Protein 7BQC (pdb70)

Radius of gyration: 15.29 Å; Cα contacts (8 Å, |Δi|>4): 150; chains: 1; bounding box: 36×36×37 Å

Solvent-accessible surface area: 9212 Å² total; per-residue (Å²): 82,21,134,127,17,61,73,34,4,78,99,0,56,85,29,3,125,169,70,33,114,99,12,72,12,2,1,0,1,0,27,30,103,136,64,62,76,78,31,7,0,0,1,8,7,136,72,30,109,46,0,102,152,2,14,114,82,0,94,117,143,22,109,197,40,79,22,66,62,15,175,73,100,134,69,3,50,163,165,13,65,142,77,2,89,154,125,16,109,110,29,71,28,43,20,0,89,57,57,96,55,2,102,79,10,96,66,81,58,97,82,111,184,20,106,186,107,154,180,138,193,144,169,159,242

Nearest PDB structures (foldseek):
  7bqc-assembly1_A  TM=9.233E-01  e=1.581E-22  synthetic construct
  4g1i-assembly1_A  TM=4.548E-01  e=9.287E-01  Salmonella enterica subsp. enterica serovar Typhimurium
  4alz-assembly1_A  TM=3.094E-01  e=3.758E+00  Yersinia enterocolitica
  4pro-assembly2_D  TM=3.712E-01  e=6.401E+00  Lysobacter enzymogenes
  4pro-assembly1_C  TM=3.605E-01  e=8.929E+00  Lysobacter enzymogenes

Structure (mmCIF, N/CA/C/O backbone):
data_7BQC
#
_entry.id   7BQC
#
loop_
_atom_site.group_PDB
_atom_site.id
_atom_site.type_symbol
_atom_site.label_atom_id
_atom_site.label_alt_id
_atom_site.label_comp_id
_atom_site.label_asym_id
_atom_site.label_entity_id
_atom_site.label_seq_id
_atom_site.pdbx_PDB_ins_code
_atom_site.Cartn_x
_atom_site.Cartn_y
_atom_site.Cartn_z
_atom_site.occupancy
_atom_site.B_iso_or_equiv
_atom_site.auth_seq_id
_atom_site.auth_comp_id
_atom_site.auth_asym_id
_atom_site.auth_atom_id
_atom_site.pdbx_PDB_model_num
ATOM 1 N N . GLY A 1 1 ? 10.955 -7.802 8.786 1.00 0.00 1 GLY A N 1
ATOM 2 C CA . GLY A 1 1 ? 11.965 -6.848 8.273 1.00 0.00 1 GLY A CA 1
ATOM 3 C C . GLY A 1 1 ? 11.492 -6.153 7.006 1.00 0.00 1 GLY A C 1
ATOM 4 O O . GLY A 1 1 ? 10.696 -6.709 6.250 1.00 0.00 1 GLY A O 1
ATOM 10 N N . SER A 1 2 ? 11.987 -4.939 6.741 1.00 0.00 2 SER A N 1
ATOM 11 C CA . SER A 1 2 ? 11.523 -4.070 5.637 1.00 0.00 2 SER A CA 1
ATOM 12 C C . SER A 1 2 ? 11.692 -4.676 4.236 1.00 0.00 2 SER A C 1
ATOM 13 O O . SER A 1 2 ? 10.919 -4.362 3.334 1.00 0.00 2 SER A O 1
ATOM 21 N N . GLU A 1 3 ? 12.649 -5.590 4.048 1.00 0.00 3 GLU A N 1
ATOM 22 C CA . GLU A 1 3 ? 12.848 -6.319 2.785 1.00 0.00 3 GLU A CA 1
ATOM 23 C C . GLU A 1 3 ? 11.640 -7.201 2.413 1.00 0.00 3 GLU A C 1
ATOM 24 O O . GLU A 1 3 ? 11.324 -7.342 1.236 1.00 0.00 3 GLU A O 1
ATOM 36 N N . GLU A 1 4 ? 10.905 -7.740 3.392 1.00 0.00 4 GLU A N 1
ATOM 37 C CA . GLU A 1 4 ? 9.679 -8.519 3.144 1.00 0.00 4 GLU A CA 1
ATOM 38 C C . GLU A 1 4 ? 8.547 -7.624 2.608 1.00 0.00 4 GLU A C 1
ATOM 39 O O . GLU A 1 4 ? 7.792 -8.023 1.720 1.00 0.00 4 GLU A O 1
ATOM 51 N N . ILE A 1 5 ? 8.479 -6.380 3.095 1.00 0.00 5 ILE A N 1
ATOM 52 C CA . ILE A 1 5 ? 7.557 -5.335 2.621 1.00 0.00 5 ILE A CA 1
ATOM 53 C C . ILE A 1 5 ? 7.952 -4.901 1.193 1.00 0.00 5 ILE A C 1
ATOM 54 O O . ILE A 1 5 ? 7.098 -4.731 0.319 1.00 0.00 5 ILE A O 1
ATOM 70 N N . ARG A 1 6 ? 9.265 -4.804 0.936 1.00 0.00 6 ARG A N 1
ATOM 71 C CA . ARG A 1 6 ? 9.875 -4.506 -0.373 1.00 0.00 6 ARG A CA 1
ATOM 72 C C . ARG A 1 6 ? 9.685 -5.610 -1.416 1.00 0.00 6 ARG A C 1
ATOM 73 O O . ARG A 1 6 ? 9.573 -5.303 -2.599 1.00 0.00 6 ARG A O 1
ATOM 94 N N . GLU A 1 7 ? 9.597 -6.874 -1.008 1.00 0.00 7 GLU A N 1
ATOM 95 C CA . GLU A 1 7 ? 9.162 -7.964 -1.891 1.00 0.00 7 GLU A CA 1
ATOM 96 C C . GLU A 1 7 ? 7.657 -7.856 -2.186 1.00 0.00 7 GLU A C 1
ATOM 97 O O . GLU A 1 7 ? 7.263 -7.864 -3.353 1.00 0.00 7 GLU A O 1
ATOM 109 N N . LEU A 1 8 ? 6.825 -7.714 -1.144 1.00 0.00 8 LEU A N 1
ATOM 110 C CA . LEU A 1 8 ? 5.356 -7.706 -1.224 1.00 0.00 8 LEU A CA 1
ATOM 111 C C . LEU A 1 8 ? 4.826 -6.672 -2.229 1.00 0.00 8 LEU A C 1
ATOM 112 O O . LEU A 1 8 ? 3.997 -7.007 -3.077 1.00 0.00 8 LEU A O 1
ATOM 128 N N . VAL A 1 9 ? 5.332 -5.435 -2.188 1.00 0.00 9 VAL A N 1
ATOM 129 C CA . VAL A 1 9 ? 4.868 -4.343 -3.063 1.00 0.00 9 VAL A CA 1
ATOM 130 C C . VAL A 1 9 ? 5.039 -4.667 -4.551 1.00 0.00 9 VAL A C 1
ATOM 131 O O . VAL A 1 9 ? 4.172 -4.311 -5.347 1.00 0.00 9 VAL A O 1
ATOM 144 N N . ARG A 1 10 ? 6.079 -5.418 -4.942 1.00 0.00 10 ARG A N 1
ATOM 145 C CA . ARG A 1 10 ? 6.269 -5.844 -6.343 1.00 0.00 10 ARG A CA 1
ATOM 146 C C . ARG A 1 10 ? 5.207 -6.837 -6.783 1.00 0.00 10 ARG A C 1
ATOM 147 O O . ARG A 1 10 ? 4.705 -6.742 -7.901 1.00 0.00 10 ARG A O 1
ATOM 168 N N . LYS A 1 11 ? 4.818 -7.752 -5.891 1.00 0.00 11 LYS A N 1
ATOM 169 C CA . LYS A 1 11 ? 3.788 -8.763 -6.175 1.00 0.00 11 LYS A CA 1
ATOM 170 C C . LYS A 1 11 ? 2.441 -8.077 -6.420 1.00 0.00 11 LYS A C 1
ATOM 171 O O . LYS A 1 11 ? 1.699 -8.482 -7.313 1.00 0.00 11 LYS A O 1
ATOM 190 N N . ILE A 1 12 ? 2.177 -6.974 -5.710 1.00 0.00 12 ILE A N 1
ATOM 191 C CA . ILE A 1 12 ? 1.016 -6.107 -5.954 1.00 0.00 12 ILE A CA 1
ATOM 192 C C . ILE A 1 12 ? 1.163 -5.342 -7.269 1.00 0.00 12 ILE A C 1
ATOM 193 O O . ILE A 1 12 ? 0.271 -5.431 -8.105 1.00 0.00 12 ILE A O 1
ATOM 209 N N . TYR A 1 13 ? 2.280 -4.646 -7.497 1.00 0.00 13 TYR A N 1
ATOM 210 C CA . TYR A 1 13 ? 2.463 -3.775 -8.667 1.00 0.00 13 TYR A CA 1
ATOM 211 C C . TYR A 1 13 ? 2.437 -4.553 -9.996 1.00 0.00 13 TYR A C 1
ATOM 212 O O . TYR A 1 13 ? 1.920 -4.043 -10.990 1.00 0.00 13 TYR A O 1
ATOM 230 N N . GLU A 1 14 ? 2.903 -5.806 -10.025 1.00 0.00 14 GLU A N 1
ATOM 231 C CA . GLU A 1 14 ? 2.709 -6.684 -11.186 1.00 0.00 14 GLU A CA 1
ATOM 232 C C . GLU A 1 14 ? 1.242 -7.143 -11.320 1.00 0.00 14 GLU A C 1
ATOM 233 O O . GLU A 1 14 ? 0.697 -7.146 -12.422 1.00 0.00 14 GLU A O 1
ATOM 245 N N . THR A 1 15 ? 0.563 -7.479 -10.216 1.00 0.00 15 THR A N 1
ATOM 246 C CA . THR A 1 15 ? -0.835 -7.959 -10.238 1.00 0.00 15 THR A CA 1
ATOM 247 C C . THR A 1 15 ? -1.819 -6.874 -10.689 1.00 0.00 15 THR A C 1
ATOM 248 O O . THR A 1 15 ? -2.708 -7.140 -11.499 1.00 0.00 15 THR A O 1
ATOM 259 N N . VAL A 1 16 ? -1.653 -5.637 -10.211 1.00 0.00 16 VAL A N 1
ATOM 260 C CA . VAL A 1 16 ? -2.504 -4.491 -10.582 1.00 0.00 16 VAL A CA 1
ATOM 261 C C . VAL A 1 16 ? -2.297 -4.094 -12.050 1.00 0.00 16 VAL A C 1
ATOM 262 O O . VAL A 1 16 ? -3.279 -3.943 -12.782 1.00 0.00 16 VAL A O 1
ATOM 275 N N . ARG A 1 17 ? -1.041 -4.028 -12.532 1.00 0.00 17 ARG A N 1
ATOM 276 C CA . ARG A 1 17 ? -0.732 -3.639 -13.923 1.00 0.00 17 ARG A CA 1
ATOM 277 C C . ARG A 1 17 ? -1.141 -4.693 -14.959 1.00 0.00 17 ARG A C 1
ATOM 278 O O . ARG A 1 17 ? -1.457 -4.333 -16.092 1.00 0.00 17 ARG A O 1
ATOM 299 N N . LYS A 1 18 ? -1.188 -5.974 -14.565 1.00 0.00 18 LYS A N 1
ATOM 300 C CA . LYS A 1 18 ? -1.658 -7.094 -15.402 1.00 0.00 18 LYS A CA 1
ATOM 301 C C . LYS A 1 18 ? -3.126 -6.966 -15.821 1.00 0.00 18 LYS A C 1
ATOM 302 O O . LYS A 1 18 ? -3.470 -7.411 -16.915 1.00 0.00 18 LYS A O 1
ATOM 321 N N . GLU A 1 19 ? -3.976 -6.343 -14.999 1.00 0.00 19 GLU A N 1
ATOM 322 C CA . GLU A 1 19 ? -5.372 -6.053 -15.367 1.00 0.00 19 GLU A CA 1
ATOM 323 C C . GLU A 1 19 ? -5.588 -4.616 -15.878 1.00 0.00 19 GLU A C 1
ATOM 324 O O . GLU A 1 19 ? -6.392 -4.424 -16.794 1.00 0.00 19 GLU A O 1
ATOM 336 N N . ASN A 1 20 ? -4.855 -3.617 -15.364 1.00 0.00 20 ASN A N 1
ATOM 337 C CA . ASN A 1 20 ? -4.825 -2.259 -15.928 1.00 0.00 20 ASN A CA 1
ATOM 338 C C . ASN A 1 20 ? -3.489 -1.534 -15.617 1.00 0.00 20 ASN A C 1
ATOM 339 O O . ASN A 1 20 ? -3.208 -1.276 -14.446 1.00 0.00 20 ASN A O 1
ATOM 350 N N . PRO A 1 21 ? -2.672 -1.140 -16.616 1.00 0.00 21 PRO A N 1
ATOM 351 C CA . PRO A 1 21 ? -1.399 -0.442 -16.388 1.00 0.00 21 PRO A CA 1
ATOM 352 C C . PRO A 1 21 ? -1.531 1.066 -16.075 1.00 0.00 21 PRO A C 1
ATOM 353 O O . PRO A 1 21 ? -0.549 1.691 -15.670 1.00 0.00 21 PRO A O 1
ATOM 364 N N . ASN A 1 22 ? -2.712 1.670 -16.257 1.00 0.00 22 ASN A N 1
ATOM 365 C CA . ASN A 1 22 ? -2.953 3.111 -16.065 1.00 0.00 22 ASN A CA 1
ATOM 366 C C . ASN A 1 22 ? -2.976 3.553 -14.584 1.00 0.00 22 ASN A C 1
ATOM 367 O O . ASN A 1 22 ? -2.529 4.647 -14.236 1.00 0.00 22 ASN A O 1
ATOM 378 N N . VAL A 1 23 ? -3.541 2.705 -13.727 1.00 0.00 23 VAL A N 1
ATOM 379 C CA . VAL A 1 23 ? -3.873 2.954 -12.314 1.00 0.00 23 VAL A CA 1
ATOM 380 C C . VAL A 1 23 ? -2.635 3.002 -11.398 1.00 0.00 23 VAL A C 1
ATOM 381 O O . VAL A 1 23 ? -1.678 2.242 -11.571 1.00 0.00 23 VAL A O 1
ATOM 394 N N . LYS A 1 24 ? -2.668 3.910 -10.413 1.00 0.00 24 LYS A N 1
ATOM 395 C CA . LYS A 1 24 ? -1.624 4.183 -9.408 1.00 0.00 24 LYS A CA 1
ATOM 396 C C . LYS A 1 24 ? -1.930 3.485 -8.075 1.00 0.00 24 LYS A C 1
ATOM 397 O O . LYS A 1 24 ? -3.088 3.221 -7.747 1.00 0.00 24 LYS A O 1
ATOM 416 N N . ILE A 1 25 ? -0.886 3.213 -7.290 1.00 0.00 25 ILE A N 1
ATOM 417 C CA . ILE A 1 25 ? -0.958 2.567 -5.972 1.00 0.00 25 ILE A CA 1
ATOM 418 C C . ILE A 1 25 ? -0.199 3.408 -4.934 1.00 0.00 25 ILE A C 1
ATOM 419 O O . ILE A 1 25 ? 0.847 3.986 -5.236 1.00 0.00 25 ILE A O 1
ATOM 435 N N . LEU A 1 26 ? -0.728 3.471 -3.711 1.00 0.00 26 LEU A N 1
ATOM 436 C CA . LEU A 1 26 ? -0.075 4.019 -2.525 1.00 0.00 26 LEU A CA 1
ATOM 437 C C . LEU A 1 26 ? 0.048 2.917 -1.469 1.00 0.00 26 LEU A C 1
ATOM 438 O O . LEU A 1 26 ? -0.915 2.193 -1.205 1.00 0.00 26 LEU A O 1
ATOM 454 N N . ILE A 1 27 ? 1.216 2.829 -0.838 1.00 0.00 27 ILE A N 1
ATOM 455 C CA . ILE A 1 27 ? 1.546 1.847 0.194 1.00 0.00 27 ILE A CA 1
ATOM 456 C C . ILE A 1 27 ? 1.816 2.577 1.512 1.00 0.00 27 ILE A C 1
ATOM 457 O O . ILE A 1 27 ? 2.734 3.389 1.594 1.00 0.00 27 ILE A O 1
ATOM 473 N N . PHE A 1 28 ? 1.030 2.293 2.548 1.00 0.00 28 PHE A N 1
ATOM 474 C CA . PHE A 1 28 ? 1.170 2.886 3.882 1.00 0.00 28 PHE A CA 1
ATOM 475 C C . PHE A 1 28 ? 1.840 1.875 4.816 1.00 0.00 28 PHE A C 1
ATOM 476 O O . PHE A 1 28 ? 1.382 0.737 4.942 1.00 0.00 28 PHE A O 1
ATOM 493 N N . ILE A 1 29 ? 2.915 2.308 5.471 1.00 0.00 29 ILE A N 1
ATOM 494 C CA . ILE A 1 29 ? 3.754 1.519 6.379 1.00 0.00 29 ILE A CA 1
ATOM 495 C C . ILE A 1 29 ? 3.651 2.144 7.768 1.00 0.00 29 ILE A C 1
ATOM 496 O O . ILE A 1 29 ? 3.921 3.335 7.940 1.00 0.00 29 ILE A O 1
ATOM 512 N N . ILE A 1 30 ? 3.241 1.341 8.747 1.00 0.00 30 ILE A N 1
ATOM 513 C CA . ILE A 1 30 ? 2.975 1.783 10.122 1.00 0.00 30 ILE A CA 1
ATOM 514 C C . ILE A 1 30 ? 4.007 1.172 11.063 1.00 0.00 30 ILE A C 1
ATOM 515 O O . ILE A 1 30 ? 4.265 -0.029 10.992 1.00 0.00 30 ILE A O 1
ATOM 531 N N . PHE A 1 31 ? 4.552 1.986 11.962 1.00 0.00 31 PHE A N 1
ATOM 532 C CA . PHE A 1 31 ? 5.471 1.565 13.020 1.00 0.00 31 PHE A CA 1
ATOM 533 C C . PHE A 1 31 ? 4.845 1.895 14.378 1.00 0.00 31 PHE A C 1
ATOM 534 O O . PHE A 1 31 ? 4.747 3.069 14.738 1.00 0.00 31 PHE A O 1
ATOM 551 N N . THR A 1 32 ? 4.382 0.890 15.127 1.00 0.00 32 THR A N 1
ATOM 552 C CA . THR A 1 32 ? 3.793 1.112 16.463 1.00 0.00 32 THR A CA 1
ATOM 553 C C . THR A 1 32 ? 4.864 1.217 17.555 1.00 0.00 32 THR A C 1
ATOM 554 O O . THR A 1 32 ? 5.986 0.729 17.396 1.00 0.00 32 THR A O 1
ATOM 565 N N . SER A 1 33 ? 4.514 1.810 18.702 1.00 0.00 33 SER A N 1
ATOM 566 C CA . SER A 1 33 ? 5.374 1.867 19.898 1.00 0.00 33 SER A CA 1
ATOM 567 C C . SER A 1 33 ? 5.753 0.471 20.436 1.00 0.00 33 SER A C 1
ATOM 568 O O . SER A 1 33 ? 6.822 0.291 21.023 1.00 0.00 33 SER A O 1
ATOM 576 N N . ASP A 1 34 ? 4.920 -0.546 20.176 1.00 0.00 34 ASP A N 1
ATOM 577 C CA . ASP A 1 34 ? 5.180 -1.957 20.510 1.00 0.00 34 ASP A CA 1
ATOM 578 C C . ASP A 1 34 ? 6.037 -2.698 19.452 1.00 0.00 34 ASP A C 1
ATOM 579 O O . ASP A 1 34 ? 6.363 -3.876 19.621 1.00 0.00 34 ASP A O 1
ATOM 588 N N . GLY A 1 35 ? 6.424 -2.023 18.362 1.00 0.00 35 GLY A N 1
ATOM 589 C CA . GLY A 1 35 ? 7.270 -2.565 17.290 1.00 0.00 35 GLY A CA 1
ATOM 590 C C . GLY A 1 35 ? 6.531 -3.403 16.235 1.00 0.00 35 GLY A C 1
ATOM 591 O O . GLY A 1 35 ? 7.170 -4.156 15.495 1.00 0.00 35 GLY A O 1
ATOM 595 N N . THR A 1 36 ? 5.201 -3.300 16.158 1.00 0.00 36 THR A N 1
ATOM 596 C CA . THR A 1 36 ? 4.365 -4.010 15.169 1.00 0.00 36 THR A CA 1
ATOM 597 C C . THR A 1 36 ? 4.291 -3.230 13.850 1.00 0.00 36 THR A C 1
ATOM 598 O O . THR A 1 36 ? 4.290 -1.995 13.852 1.00 0.00 36 THR A O 1
ATOM 609 N N . ILE A 1 37 ? 4.201 -3.951 12.725 1.00 0.00 37 ILE A N 1
ATOM 610 C CA . ILE A 1 37 ? 4.036 -3.389 11.376 1.00 0.00 37 ILE A CA 1
ATOM 611 C C . ILE A 1 37 ? 2.610 -3.610 10.864 1.00 0.00 37 ILE A C 1
ATOM 612 O O . ILE A 1 37 ? 2.066 -4.711 10.983 1.00 0.00 37 ILE A O 1
ATOM 628 N N . LYS A 1 38 ? 2.024 -2.571 10.259 1.00 0.00 38 LYS A N 1
ATOM 629 C CA . LYS A 1 38 ? 0.806 -2.669 9.435 1.00 0.00 38 LYS A CA 1
ATOM 630 C C . LYS A 1 38 ? 1.144 -2.198 8.020 1.00 0.00 38 LYS A C 1
ATOM 631 O O . LYS A 1 38 ? 1.974 -1.303 7.839 1.00 0.00 38 LYS A O 1
ATOM 650 N N . VAL A 1 39 ? 0.488 -2.808 7.038 1.00 0.00 39 VAL A N 1
ATOM 651 C CA . VAL A 1 39 ? 0.675 -2.573 5.600 1.00 0.00 39 VAL A CA 1
ATOM 652 C C . VAL A 1 39 ? -0.688 -2.359 4.945 1.00 0.00 39 VAL A C 1
ATOM 653 O O . VAL A 1 39 ? -1.483 -3.295 4.847 1.00 0.00 39 VAL A O 1
ATOM 666 N N . ILE A 1 40 ? -0.969 -1.120 4.527 1.00 0.00 40 ILE A N 1
ATOM 667 C CA . ILE A 1 40 ? -2.252 -0.729 3.919 1.00 0.00 40 ILE A CA 1
ATOM 668 C C . ILE A 1 40 ? -2.030 -0.358 2.451 1.00 0.00 40 ILE A C 1
ATOM 669 O O . ILE A 1 40 ? -1.098 0.389 2.146 1.00 0.00 40 ILE A O 1
ATOM 685 N N . ILE A 1 41 ? -2.870 -0.866 1.544 1.00 0.00 41 ILE A N 1
ATOM 686 C CA . ILE A 1 41 ? -2.704 -0.674 0.091 1.00 0.00 41 ILE A CA 1
ATOM 687 C C . ILE A 1 41 ? -3.900 0.089 -0.472 1.00 0.00 41 ILE A C 1
ATOM 688 O O . ILE A 1 41 ? -5.046 -0.304 -0.267 1.00 0.00 41 ILE A O 1
ATOM 704 N N . VAL A 1 42 ? -3.639 1.190 -1.173 1.00 0.00 42 VAL A N 1
ATOM 705 C CA . VAL A 1 42 ? -4.667 2.109 -1.680 1.00 0.00 42 VAL A CA 1
ATOM 706 C C . VAL A 1 42 ? -4.529 2.244 -3.190 1.00 0.00 42 VAL A C 1
ATOM 707 O O . VAL A 1 42 ? -3.441 2.520 -3.693 1.00 0.00 42 VAL A O 1
ATOM 720 N N . ILE A 1 43 ? -5.633 2.070 -3.911 1.00 0.00 43 ILE A N 1
ATOM 721 C CA . ILE A 1 43 ? -5.678 2.120 -5.379 1.00 0.00 43 ILE A CA 1
ATOM 722 C C . ILE A 1 43 ? -6.290 3.452 -5.840 1.00 0.00 43 ILE A C 1
ATOM 723 O O . ILE A 1 43 ? -7.421 3.771 -5.469 1.00 0.00 43 ILE A O 1
ATOM 739 N N . ILE A 1 44 ? -5.553 4.215 -6.657 1.00 0.00 44 ILE A N 1
ATOM 740 C CA . ILE A 1 44 ? -5.982 5.491 -7.257 1.00 0.00 44 ILE A CA 1
ATOM 741 C C . ILE A 1 44 ? -6.049 5.321 -8.783 1.00 0.00 44 ILE A C 1
ATOM 742 O O . ILE A 1 44 ? -5.016 5.230 -9.449 1.00 0.00 44 ILE A O 1
ATOM 758 N N . ALA A 1 45 ? -7.255 5.317 -9.353 1.00 0.00 45 ALA A N 1
ATOM 759 C CA . ALA A 1 45 ? -7.493 5.296 -10.803 1.00 0.00 45 ALA A CA 1
ATOM 760 C C . ALA A 1 45 ? -8.233 6.562 -11.281 1.00 0.00 45 ALA A C 1
ATOM 761 O O . ALA A 1 45 ? -8.881 7.253 -10.491 1.00 0.00 45 ALA A O 1
ATOM 768 N N . ASP A 1 46 ? -8.177 6.848 -12.588 1.00 0.00 46 ASP A N 1
ATOM 769 C CA . ASP A 1 46 ? -8.916 7.963 -13.210 1.00 0.00 46 ASP A CA 1
ATOM 770 C C . ASP A 1 46 ? -10.449 7.771 -13.156 1.00 0.00 46 ASP A C 1
ATOM 771 O O . ASP A 1 46 ? -11.201 8.740 -13.286 1.00 0.00 46 ASP A O 1
ATOM 780 N N . ASP A 1 47 ? -10.916 6.538 -12.926 1.00 0.00 47 ASP A N 1
ATOM 781 C CA . ASP A 1 47 ? -12.309 6.199 -12.623 1.00 0.00 47 ASP A CA 1
ATOM 782 C C . ASP A 1 47 ? -12.358 5.236 -11.411 1.00 0.00 47 ASP A C 1
ATOM 783 O O . ASP A 1 47 ? -11.808 4.131 -11.494 1.00 0.00 47 ASP A O 1
ATOM 792 N N . PRO A 1 48 ? -13.007 5.597 -10.284 1.00 0.00 48 PRO A N 1
ATOM 793 C CA . PRO A 1 48 ? -13.085 4.738 -9.098 1.00 0.00 48 PRO A CA 1
ATOM 794 C C . PRO A 1 48 ? -13.874 3.434 -9.320 1.00 0.00 48 PRO A C 1
ATOM 795 O O . PRO A 1 48 ? -13.732 2.493 -8.536 1.00 0.00 48 PRO A O 1
ATOM 806 N N . ASN A 1 49 ? -14.683 3.333 -10.382 1.00 0.00 49 ASN A N 1
ATOM 807 C CA . ASN A 1 49 ? -15.319 2.071 -10.783 1.00 0.00 49 ASN A CA 1
ATOM 808 C C . ASN A 1 49 ? -14.289 1.037 -11.275 1.00 0.00 49 ASN A C 1
ATOM 809 O O . ASN A 1 49 ? -14.486 -0.162 -11.074 1.00 0.00 49 ASN A O 1
ATOM 820 N N . ASP A 1 50 ? -13.173 1.484 -11.863 1.00 0.00 50 ASP A N 1
ATOM 821 C CA . ASP A 1 50 ? -12.047 0.603 -12.187 1.00 0.00 50 ASP A CA 1
ATOM 822 C C . ASP A 1 50 ? -11.243 0.268 -10.927 1.00 0.00 50 ASP A C 1
ATOM 823 O O . ASP A 1 50 ? -10.945 -0.900 -10.694 1.00 0.00 50 ASP A O 1
ATOM 832 N N . ALA A 1 51 ? -10.970 1.263 -10.068 1.00 0.00 51 ALA A N 1
ATOM 833 C CA . ALA A 1 51 ? -10.214 1.065 -8.828 1.00 0.00 51 ALA A CA 1
ATOM 834 C C . ALA A 1 51 ? -10.819 -0.053 -7.966 1.00 0.00 51 ALA A C 1
ATOM 835 O O . ALA A 1 51 ? -10.090 -0.928 -7.503 1.00 0.00 51 ALA A O 1
ATOM 842 N N . LYS A 1 52 ? -12.151 -0.092 -7.830 1.00 0.00 52 LYS A N 1
ATOM 843 C CA . LYS A 1 52 ? -12.872 -1.158 -7.115 1.00 0.00 52 LYS A CA 1
ATOM 844 C C . LYS A 1 52 ? -12.554 -2.572 -7.624 1.00 0.00 52 LYS A C 1
ATOM 845 O O . LYS A 1 52 ? -12.333 -3.454 -6.796 1.00 0.00 52 LYS A O 1
ATOM 864 N N . ARG A 1 53 ? -12.433 -2.795 -8.942 1.00 0.00 53 ARG A N 1
ATOM 865 C CA . ARG A 1 53 ? -12.010 -4.091 -9.523 1.00 0.00 53 ARG A CA 1
ATOM 866 C C . ARG A 1 53 ? -10.589 -4.466 -9.096 1.00 0.00 53 ARG A C 1
ATOM 867 O O . ARG A 1 53 ? -10.351 -5.600 -8.680 1.00 0.00 53 ARG A O 1
ATOM 888 N N . ILE A 1 54 ? -9.659 -3.513 -9.162 1.00 0.00 54 ILE A N 1
ATOM 889 C CA . ILE A 1 54 ? -8.250 -3.724 -8.797 1.00 0.00 54 ILE A CA 1
ATOM 890 C C . ILE A 1 54 ? -8.133 -4.058 -7.305 1.00 0.00 54 ILE A C 1
ATOM 891 O O . ILE A 1 54 ? -7.469 -5.022 -6.929 1.00 0.00 54 ILE A O 1
ATOM 907 N N . VAL A 1 55 ? -8.836 -3.305 -6.454 1.00 0.00 55 VAL A N 1
ATOM 908 C CA . VAL A 1 55 ? -8.903 -3.525 -5.002 1.00 0.00 55 VAL A CA 1
ATOM 909 C C . VAL A 1 55 ? -9.414 -4.926 -4.696 1.00 0.00 55 VAL A C 1
ATOM 910 O O . VAL A 1 55 ? -8.772 -5.654 -3.944 1.00 0.00 55 VAL A O 1
ATOM 923 N N . LYS A 1 56 ? -10.503 -5.355 -5.343 1.00 0.00 56 LYS A N 1
ATOM 924 C CA . LYS A 1 56 ? -11.053 -6.717 -5.204 1.00 0.00 56 LYS A CA 1
ATOM 925 C C . LYS A 1 56 ? -10.020 -7.797 -5.557 1.00 0.00 56 LYS A C 1
ATOM 926 O O . LYS A 1 56 ? -9.957 -8.817 -4.871 1.00 0.00 56 LYS A O 1
ATOM 945 N N . LYS A 1 57 ? -9.146 -7.553 -6.546 1.00 0.00 57 LYS A N 1
ATOM 946 C CA . LYS A 1 57 ? -8.048 -8.466 -6.921 1.00 0.00 57 LYS A CA 1
ATOM 947 C C . LYS A 1 57 ? -7.069 -8.671 -5.757 1.00 0.00 57 LYS A C 1
ATOM 948 O O . LYS A 1 57 ? -6.745 -9.804 -5.403 1.00 0.00 57 LYS A O 1
ATOM 967 N N . ILE A 1 58 ? -6.647 -7.573 -5.126 1.00 0.00 58 ILE A N 1
ATOM 968 C CA . ILE A 1 58 ? -5.721 -7.578 -3.982 1.00 0.00 58 ILE A CA 1
ATOM 969 C C . ILE A 1 58 ? -6.406 -8.136 -2.724 1.00 0.00 58 ILE A C 1
ATOM 970 O O . ILE A 1 58 ? -5.775 -8.863 -1.963 1.00 0.00 58 ILE A O 1
ATOM 986 N N . GLN A 1 59 ? -7.709 -7.896 -2.545 1.00 0.00 59 GLN A N 1
ATOM 987 C CA . GLN A 1 59 ? -8.494 -8.435 -1.424 1.00 0.00 59 GLN A CA 1
ATOM 988 C C . GLN A 1 59 ? -8.566 -9.973 -1.442 1.00 0.00 59 GLN A C 1
ATOM 989 O O . GLN A 1 59 ? -8.456 -10.611 -0.395 1.00 0.00 59 GLN A O 1
ATOM 1003 N N . GLU A 1 60 ? -8.712 -10.581 -2.625 1.00 0.00 60 GLU A N 1
ATOM 1004 C CA . GLU A 1 60 ? -8.715 -12.043 -2.785 1.00 0.00 60 GLU A CA 1
ATOM 1005 C C . GLU A 1 60 ? -7.305 -12.652 -2.693 1.00 0.00 60 GLU A C 1
ATOM 1006 O O . GLU A 1 60 ? -7.133 -13.715 -2.091 1.00 0.00 60 GLU A O 1
ATOM 1018 N N . ARG A 1 61 ? -6.287 -11.989 -3.266 1.00 0.00 61 ARG A N 1
ATOM 1019 C CA . ARG A 1 61 ? -4.901 -12.490 -3.295 1.00 0.00 61 ARG A CA 1
ATOM 1020 C C . ARG A 1 61 ? -4.148 -12.307 -1.970 1.00 0.00 61 ARG A C 1
ATOM 1021 O O . ARG A 1 61 ? -3.276 -13.120 -1.658 1.00 0.00 61 ARG A O 1
ATOM 1042 N N . PHE A 1 62 ? -4.477 -11.272 -1.199 1.00 0.00 62 PHE A N 1
ATOM 1043 C CA . PHE A 1 62 ? -3.839 -10.909 0.072 1.00 0.00 62 PHE A CA 1
ATOM 1044 C C . PHE A 1 62 ? -4.892 -10.662 1.178 1.00 0.00 62 PHE A C 1
ATOM 1045 O O . PHE A 1 62 ? -5.042 -9.534 1.655 1.00 0.00 62 PHE A O 1
ATOM 1062 N N . PRO A 1 63 ? -5.637 -11.697 1.617 1.00 0.00 63 PRO A N 1
ATOM 1063 C CA . PRO A 1 63 ? -6.778 -11.555 2.535 1.00 0.00 63 PRO A CA 1
ATOM 1064 C C . PRO A 1 63 ? -6.403 -11.031 3.934 1.00 0.00 63 PRO A C 1
ATOM 1065 O O . PRO A 1 63 ? -7.251 -10.473 4.635 1.00 0.00 63 PRO A O 1
ATOM 1076 N N . LYS A 1 64 ? -5.135 -11.192 4.340 1.00 0.00 64 LYS A N 1
ATOM 1077 C CA . LYS A 1 64 ? -4.581 -10.715 5.619 1.00 0.00 64 LYS A CA 1
ATOM 1078 C C . LYS A 1 64 ? -4.147 -9.238 5.603 1.00 0.00 64 LYS A C 1
ATOM 1079 O O . LYS A 1 64 ? -3.882 -8.678 6.668 1.00 0.00 64 LYS A O 1
ATOM 1098 N N . LEU A 1 65 ? -4.084 -8.600 4.429 1.00 0.00 65 LEU A N 1
ATOM 1099 C CA . LEU A 1 65 ? -3.739 -7.181 4.256 1.00 0.00 65 LEU A CA 1
ATOM 1100 C C . LEU A 1 65 ? -5.016 -6.331 4.112 1.00 0.00 65 LEU A C 1
ATOM 1101 O O . LEU A 1 65 ? -5.932 -6.687 3.366 1.00 0.00 65 LEU A O 1
ATOM 1117 N N . THR A 1 66 ? -5.071 -5.193 4.808 1.00 0.00 66 THR A N 1
ATOM 1118 C CA . THR A 1 66 ? -6.188 -4.231 4.728 1.00 0.00 66 THR A CA 1
ATOM 1119 C C . THR A 1 66 ? -5.946 -3.230 3.600 1.00 0.00 66 THR A C 1
ATOM 1120 O O . THR A 1 66 ? -4.827 -2.752 3.423 1.00 0.00 66 THR A O 1
ATOM 1131 N N . ILE A 1 67 ? -6.970 -2.930 2.798 1.00 0.00 67 ILE A N 1
ATOM 1132 C CA . ILE A 1 67 ? -6.840 -2.144 1.558 1.00 0.00 67 ILE A CA 1
ATOM 1133 C C . ILE A 1 67 ? -7.998 -1.152 1.352 1.00 0.00 67 ILE A C 1
ATOM 1134 O O . ILE A 1 67 ? -9.048 -1.268 1.990 1.00 0.00 67 ILE A O 1
ATOM 1150 N N . LYS A 1 68 ? -7.802 -0.176 0.457 1.00 0.00 68 LYS A N 1
ATOM 1151 C CA . LYS A 1 68 ? -8.734 0.928 0.165 1.00 0.00 68 LYS A CA 1
ATOM 1152 C C . LYS A 1 68 ? -8.836 1.261 -1.337 1.00 0.00 68 LYS A C 1
ATOM 1153 O O . LYS A 1 68 ? -7.912 0.989 -2.104 1.00 0.00 68 LYS A O 1
ATOM 1172 N N . GLN A 1 69 ? -9.910 1.955 -1.728 1.00 0.00 69 GLN A N 1
ATOM 1173 C CA . GLN A 1 69 ? -10.086 2.575 -3.056 1.00 0.00 69 GLN A CA 1
ATOM 1174 C C . GLN A 1 69 ? -10.129 4.107 -2.925 1.00 0.00 69 GLN A C 1
ATOM 1175 O O . GLN A 1 69 ? -10.685 4.627 -1.955 1.00 0.00 69 GLN A O 1
ATOM 1189 N N . SER A 1 70 ? -9.595 4.844 -3.899 1.00 0.00 70 SER A N 1
ATOM 1190 C CA . SER A 1 70 ? -9.569 6.318 -3.909 1.00 0.00 70 SER A CA 1
ATOM 1191 C C . SER A 1 70 ? -9.812 6.910 -5.303 1.00 0.00 70 SER A C 1
ATOM 1192 O O . SER A 1 70 ? -9.374 6.359 -6.315 1.00 0.00 70 SER A O 1
ATOM 1200 N N . ARG A 1 71 ? -10.518 8.051 -5.348 1.00 0.00 71 ARG A N 1
ATOM 1201 C CA . ARG A 1 71 ? -10.966 8.726 -6.587 1.00 0.00 71 ARG A CA 1
ATOM 1202 C C . ARG A 1 71 ? -10.119 9.933 -7.022 1.00 0.00 71 ARG A C 1
ATOM 1203 O O . ARG A 1 71 ? -10.177 10.320 -8.189 1.00 0.00 71 ARG A O 1
ATOM 1224 N N . ASN A 1 72 ? -9.341 10.518 -6.105 1.00 0.00 72 ASN A N 1
ATOM 1225 C CA . ASN A 1 72 ? -8.535 11.727 -6.326 1.00 0.00 72 ASN A CA 1
ATOM 1226 C C . ASN A 1 72 ? -7.030 11.440 -6.184 1.00 0.00 72 ASN A C 1
ATOM 1227 O O . ASN A 1 72 ? -6.607 10.683 -5.308 1.00 0.00 72 ASN A O 1
ATOM 1238 N N . GLU A 1 73 ? -6.217 12.084 -7.025 1.00 0.00 73 GLU A N 1
ATOM 1239 C CA . GLU A 1 73 ? -4.749 12.026 -6.967 1.00 0.00 73 GLU A CA 1
ATOM 1240 C C . GLU A 1 73 ? -4.187 12.876 -5.814 1.00 0.00 73 GLU A C 1
ATOM 1241 O O . GLU A 1 73 ? -4.729 13.935 -5.491 1.00 0.00 73 GLU A O 1
ATOM 1253 N N . GLU A 1 74 ? -3.103 12.400 -5.194 1.00 0.00 74 GLU A N 1
ATOM 1254 C CA . GLU A 1 74 ? -2.371 12.965 -4.039 1.00 0.00 74 GLU A CA 1
ATOM 1255 C C . GLU A 1 74 ? -3.172 13.168 -2.731 1.00 0.00 74 GLU A C 1
ATOM 1256 O O . GLU A 1 74 ? -2.584 13.186 -1.652 1.00 0.00 74 GLU A O 1
ATOM 1268 N N . GLU A 1 75 ? -4.501 13.280 -2.782 1.00 0.00 75 GLU A N 1
ATOM 1269 C CA . GLU A 1 75 ? -5.365 13.561 -1.627 1.00 0.00 75 GLU A CA 1
ATOM 1270 C C . GLU A 1 75 ? -5.370 12.418 -0.598 1.00 0.00 75 GLU A C 1
ATOM 1271 O O . GLU A 1 75 ? -5.309 12.663 0.610 1.00 0.00 75 GLU A O 1
ATOM 1283 N N . ALA A 1 76 ? -5.394 11.164 -1.066 1.00 0.00 76 ALA A N 1
ATOM 1284 C CA . ALA A 1 76 ? -5.444 9.978 -0.209 1.00 0.00 76 ALA A CA 1
ATOM 1285 C C . ALA A 1 76 ? -4.233 9.867 0.733 1.00 0.00 76 ALA A C 1
ATOM 1286 O O . ALA A 1 76 ? -4.373 9.400 1.862 1.00 0.00 76 ALA A O 1
ATOM 1293 N N . GLU A 1 77 ? -3.066 10.361 0.306 1.00 0.00 77 GLU A N 1
ATOM 1294 C CA . GLU A 1 77 ? -1.826 10.386 1.093 1.00 0.00 77 GLU A CA 1
ATOM 1295 C C . GLU A 1 77 ? -1.976 11.165 2.411 1.00 0.00 77 GLU A C 1
ATOM 1296 O O . GLU A 1 77 ? -1.365 10.786 3.408 1.00 0.00 77 GLU A O 1
ATOM 1308 N N . LYS A 1 78 ? -2.821 12.207 2.445 1.00 0.00 78 LYS A N 1
ATOM 1309 C CA . LYS A 1 78 ? -3.149 12.985 3.656 1.00 0.00 78 LYS A CA 1
ATOM 1310 C C . LYS A 1 78 ? -4.486 12.586 4.292 1.00 0.00 78 LYS A C 1
ATOM 1311 O O . LYS A 1 78 ? -4.572 12.493 5.519 1.00 0.00 78 LYS A O 1
ATOM 1330 N N . ARG A 1 79 ? -5.516 12.288 3.487 1.00 0.00 79 ARG A N 1
ATOM 1331 C CA . ARG A 1 79 ? -6.840 11.843 3.968 1.00 0.00 79 ARG A CA 1
ATOM 1332 C C . ARG A 1 79 ? -6.742 10.554 4.788 1.00 0.00 79 ARG A C 1
ATOM 1333 O O . ARG A 1 79 ? -7.250 10.495 5.908 1.00 0.00 79 ARG A O 1
ATOM 1354 N N . ILE A 1 80 ? -6.057 9.537 4.257 1.00 0.00 80 ILE A N 1
ATOM 1355 C CA . ILE A 1 80 ? -5.919 8.239 4.931 1.00 0.00 80 ILE A CA 1
ATOM 1356 C C . ILE A 1 80 ? -4.889 8.314 6.065 1.00 0.00 80 ILE A C 1
ATOM 1357 O O . ILE A 1 80 ? -5.083 7.655 7.083 1.00 0.00 80 ILE A O 1
ATOM 1373 N N . GLN A 1 81 ? -3.862 9.174 5.968 1.00 0.00 81 GLN A N 1
ATOM 1374 C CA . GLN A 1 81 ? -2.936 9.439 7.082 1.00 0.00 81 GLN A CA 1
ATOM 1375 C C . GLN A 1 81 ? -3.683 9.792 8.370 1.00 0.00 81 GLN A C 1
ATOM 1376 O O . GLN A 1 81 ? -3.379 9.224 9.418 1.00 0.00 81 GLN A O 1
ATOM 1390 N N . LYS A 1 82 ? -4.664 10.706 8.312 1.00 0.00 82 LYS A N 1
ATOM 1391 C CA . LYS A 1 82 ? -5.389 11.113 9.521 1.00 0.00 82 LYS A CA 1
ATOM 1392 C C . LYS A 1 82 ? -6.360 10.042 10.038 1.00 0.00 82 LYS A C 1
ATOM 1393 O O . LYS A 1 82 ? -6.495 9.878 11.248 1.00 0.00 82 LYS A O 1
ATOM 1412 N N . GLU A 1 83 ? -6.981 9.258 9.151 1.00 0.00 83 GLU A N 1
ATOM 1413 C CA . GLU A 1 83 ? -7.753 8.067 9.551 1.00 0.00 83 GLU A CA 1
ATOM 1414 C C . GLU A 1 83 ? -6.859 7.044 10.277 1.00 0.00 83 GLU A C 1
ATOM 1415 O O . GLU A 1 83 ? -7.229 6.510 11.325 1.00 0.00 83 GLU A O 1
ATOM 1427 N N . LEU A 1 84 ? -5.653 6.815 9.752 1.00 0.00 84 LEU A N 1
ATOM 1428 C CA . LEU A 1 84 ? -4.651 5.937 10.346 1.00 0.00 84 LEU A CA 1
ATOM 1429 C C . LEU A 1 84 ? -4.113 6.466 11.682 1.00 0.00 84 LEU A C 1
ATOM 1430 O O . LEU A 1 84 ? -3.935 5.673 12.602 1.00 0.00 84 LEU A O 1
ATOM 1446 N N . GLU A 1 85 ? -3.908 7.776 11.820 1.00 0.00 85 GLU A N 1
ATOM 1447 C CA . GLU A 1 85 ? -3.520 8.435 13.076 1.00 0.00 85 GLU A CA 1
ATOM 1448 C C . GLU A 1 85 ? -4.608 8.290 14.155 1.00 0.00 85 GLU A C 1
ATOM 1449 O O . GLU A 1 85 ? -4.302 8.014 15.315 1.00 0.00 85 GLU A O 1
ATOM 1461 N N . GLU A 1 86 ? -5.884 8.420 13.778 1.00 0.00 86 GLU A N 1
ATOM 1462 C CA . GLU A 1 86 ? -7.020 8.288 14.698 1.00 0.00 86 GLU A CA 1
ATOM 1463 C C . GLU A 1 86 ? -7.164 6.856 15.251 1.00 0.00 86 GLU A C 1
ATOM 1464 O O . GLU A 1 86 ? -7.507 6.687 16.426 1.00 0.00 86 GLU A O 1
ATOM 1476 N N . ARG A 1 87 ? -6.861 5.827 14.440 1.00 0.00 87 ARG A N 1
ATOM 1477 C CA . ARG A 1 87 ? -6.946 4.406 14.842 1.00 0.00 87 ARG A CA 1
ATOM 1478 C C . ARG A 1 87 ? -5.620 3.769 15.293 1.00 0.00 87 ARG A C 1
ATOM 1479 O O . ARG A 1 87 ? -5.643 2.686 15.878 1.00 0.00 87 ARG A O 1
ATOM 1500 N N . ASN A 1 88 ? -4.484 4.443 15.089 1.00 0.00 88 ASN A N 1
ATOM 1501 C CA . ASN A 1 88 ? -3.162 4.086 15.620 1.00 0.00 88 ASN A CA 1
ATOM 1502 C C . ASN A 1 88 ? -2.542 5.307 16.351 1.00 0.00 88 ASN A C 1
ATOM 1503 O O . ASN A 1 88 ? -1.671 5.987 15.798 1.00 0.00 88 ASN A O 1
ATOM 1514 N N . PRO A 1 89 ? -2.969 5.610 17.594 1.00 0.00 89 PRO A N 1
ATOM 1515 C CA . PRO A 1 89 ? -2.564 6.825 18.318 1.00 0.00 89 PRO A CA 1
ATOM 1516 C C . PRO A 1 89 ? -1.101 6.818 18.801 1.00 0.00 89 PRO A C 1
ATOM 1517 O O . PRO A 1 89 ? -0.516 7.883 19.007 1.00 0.00 89 PRO A O 1
ATOM 1528 N N . ASN A 1 90 ? -0.499 5.635 18.969 1.00 0.00 90 ASN A N 1
ATOM 1529 C CA . ASN A 1 90 ? 0.884 5.429 19.423 1.00 0.00 90 ASN A CA 1
ATOM 1530 C C . ASN A 1 90 ? 1.759 4.848 18.292 1.00 0.00 90 ASN A C 1
ATOM 1531 O O . ASN A 1 90 ? 2.481 3.866 18.486 1.00 0.00 90 ASN A O 1
ATOM 1542 N N . ALA A 1 91 ? 1.630 5.408 17.085 1.00 0.00 91 ALA A N 1
ATOM 1543 C CA . ALA A 1 91 ? 2.271 4.918 15.865 1.00 0.00 91 ALA A CA 1
ATOM 1544 C C . ALA A 1 91 ? 2.774 6.033 14.927 1.00 0.00 91 ALA A C 1
ATOM 1545 O O . ALA A 1 91 ? 2.319 7.178 14.985 1.00 0.00 91 ALA A O 1
ATOM 1552 N N . GLU A 1 92 ? 3.684 5.668 14.023 1.00 0.00 92 GLU A N 1
ATOM 1553 C CA . GLU A 1 92 ? 4.177 6.495 12.910 1.00 0.00 92 GLU A CA 1
ATOM 1554 C C . GLU A 1 92 ? 3.647 5.945 11.584 1.00 0.00 92 GLU A C 1
ATOM 1555 O O . GLU A 1 92 ? 3.646 4.729 11.393 1.00 0.00 92 GLU A O 1
ATOM 1567 N N . ILE A 1 93 ? 3.228 6.817 10.664 1.00 0.00 93 ILE A N 1
ATOM 1568 C CA . ILE A 1 93 ? 2.691 6.455 9.342 1.00 0.00 93 ILE A CA 1
ATOM 1569 C C . ILE A 1 93 ? 3.598 7.028 8.252 1.00 0.00 93 ILE A C 1
ATOM 1570 O O . ILE A 1 93 ? 3.821 8.240 8.198 1.00 0.00 93 ILE A O 1
ATOM 1586 N N . GLN A 1 94 ? 4.078 6.168 7.356 1.00 0.00 94 GLN A N 1
ATOM 1587 C CA . GLN A 1 94 ? 4.914 6.536 6.212 1.00 0.00 94 GLN A CA 1
ATOM 1588 C C . GLN A 1 94 ? 4.238 6.078 4.911 1.00 0.00 94 GLN A C 1
ATOM 1589 O O . GLN A 1 94 ? 3.639 5.002 4.887 1.00 0.00 94 GLN A O 1
ATOM 1603 N N . VAL A 1 95 ? 4.326 6.866 3.833 1.00 0.00 95 VAL A N 1
ATOM 1604 C CA . VAL A 1 95 ? 3.693 6.547 2.536 1.00 0.00 95 VAL A CA 1
ATOM 1605 C C . VAL A 1 95 ? 4.726 6.362 1.421 1.00 0.00 95 VAL A C 1
ATOM 1606 O O . VAL A 1 95 ? 5.646 7.165 1.264 1.00 0.00 95 VAL A O 1
ATOM 1619 N N . VAL A 1 96 ? 4.551 5.289 0.648 1.00 0.00 96 VAL A N 1
ATOM 1620 C CA . VAL A 1 96 ? 5.435 4.795 -0.415 1.00 0.00 96 VAL A CA 1
ATOM 1621 C C . VAL A 1 96 ? 4.672 4.652 -1.731 1.00 0.00 96 VAL A C 1
ATOM 1622 O O . VAL A 1 96 ? 3.555 4.136 -1.764 1.00 0.00 96 VAL A O 1
ATOM 1635 N N . ARG A 1 97 ? 5.291 5.119 -2.818 1.00 0.00 97 ARG A N 1
ATOM 1636 C CA . ARG A 1 97 ? 4.783 5.049 -4.199 1.00 0.00 97 ARG A CA 1
ATOM 1637 C C . ARG A 1 97 ? 5.771 4.407 -5.192 1.00 0.00 97 ARG A C 1
ATOM 1638 O O . ARG A 1 97 ? 5.345 3.988 -6.269 1.00 0.00 97 ARG A O 1
ATOM 1659 N N . SER A 1 98 ? 7.038 4.235 -4.798 1.00 0.00 98 SER A N 1
ATOM 1660 C CA . SER A 1 98 ? 8.072 3.458 -5.512 1.00 0.00 98 SER A CA 1
ATOM 1661 C C . SER A 1 98 ? 8.966 2.705 -4.517 1.00 0.00 98 SER A C 1
ATOM 1662 O O . SER A 1 98 ? 9.182 3.182 -3.405 1.00 0.00 98 SER A O 1
ATOM 1670 N N . GLU A 1 99 ? 9.554 1.564 -4.895 1.00 0.00 99 GLU A N 1
ATOM 1671 C CA . GLU A 1 99 ? 10.311 0.715 -3.948 1.00 0.00 99 GLU A CA 1
ATOM 1672 C C . GLU A 1 99 ? 11.610 1.349 -3.408 1.00 0.00 99 GLU A C 1
ATOM 1673 O O . GLU A 1 99 ? 12.139 0.917 -2.383 1.00 0.00 99 GLU A O 1
ATOM 1685 N N . ASP A 1 100 ? 12.141 2.377 -4.071 1.00 0.00 100 ASP A N 1
ATOM 1686 C CA . ASP A 1 100 ? 13.256 3.193 -3.567 1.00 0.00 100 ASP A CA 1
ATOM 1687 C C . ASP A 1 100 ? 12.856 4.004 -2.323 1.00 0.00 100 ASP A C 1
ATOM 1688 O O . ASP A 1 100 ? 13.669 4.220 -1.428 1.00 0.00 100 ASP A O 1
ATOM 1697 N N . GLU A 1 101 ? 11.587 4.401 -2.214 1.00 0.00 101 GLU A N 1
ATOM 1698 C CA . GLU A 1 101 ? 11.040 5.079 -1.031 1.00 0.00 101 GLU A CA 1
ATOM 1699 C C . GLU A 1 101 ? 10.885 4.103 0.149 1.00 0.00 101 GLU A C 1
ATOM 1700 O O . GLU A 1 101 ? 11.065 4.476 1.308 1.00 0.00 101 GLU A O 1
ATOM 1712 N N . LEU A 1 102 ? 10.637 2.823 -0.147 1.00 0.00 102 LEU A N 1
ATOM 1713 C CA . LEU A 1 102 ? 10.641 1.730 0.832 1.00 0.00 102 LEU A CA 1
ATOM 1714 C C . LEU A 1 102 ? 12.059 1.461 1.376 1.00 0.00 102 LEU A C 1
ATOM 1715 O O . LEU A 1 102 ? 12.226 1.203 2.570 1.00 0.00 102 LEU A O 1
ATOM 1731 N N . LYS A 1 103 ? 13.089 1.606 0.527 1.00 0.00 103 LYS A N 1
ATOM 1732 C CA . LYS A 1 103 ? 14.509 1.597 0.933 1.00 0.00 103 LYS A CA 1
ATOM 1733 C C . LYS A 1 103 ? 14.874 2.821 1.775 1.00 0.00 103 LYS A C 1
ATOM 1734 O O . LYS A 1 103 ? 15.548 2.685 2.792 1.00 0.00 103 LYS A O 1
ATOM 1753 N N . GLU A 1 104 ? 14.384 4.002 1.407 1.00 0.00 104 GLU A N 1
ATOM 1754 C CA . GLU A 1 104 ? 14.590 5.241 2.168 1.00 0.00 104 GLU A CA 1
ATOM 1755 C C . GLU A 1 104 ? 14.001 5.185 3.579 1.00 0.00 104 GLU A C 1
ATOM 1756 O O . GLU A 1 104 ? 14.640 5.661 4.514 1.00 0.00 104 GLU A O 1
ATOM 1768 N N . ILE A 1 105 ? 12.832 4.567 3.773 1.00 0.00 105 ILE A N 1
ATOM 1769 C CA . ILE A 1 105 ? 12.252 4.380 5.117 1.00 0.00 105 ILE A CA 1
ATOM 1770 C C . ILE A 1 105 ? 13.188 3.566 6.025 1.00 0.00 105 ILE A C 1
ATOM 1771 O O . ILE A 1 105 ? 13.291 3.865 7.213 1.00 0.00 105 ILE A O 1
ATOM 1787 N N . LEU A 1 106 ? 13.947 2.611 5.479 1.00 0.00 106 LEU A N 1
ATOM 1788 C CA . LEU A 1 106 ? 14.955 1.850 6.226 1.00 0.00 106 LEU A CA 1
ATOM 1789 C C . LEU A 1 106 ? 16.119 2.751 6.704 1.00 0.00 106 LEU A C 1
ATOM 1790 O O . LEU A 1 106 ? 16.617 2.584 7.817 1.00 0.00 106 LEU A O 1
ATOM 1806 N N . ASP A 1 107 ? 16.518 3.757 5.917 1.00 0.00 107 ASP A N 1
ATOM 1807 C CA . ASP A 1 107 ? 17.484 4.777 6.334 1.00 0.00 107 ASP A CA 1
ATOM 1808 C C . ASP A 1 107 ? 16.875 5.777 7.335 1.00 0.00 107 ASP A C 1
ATOM 1809 O O . ASP A 1 107 ? 17.529 6.173 8.300 1.00 0.00 107 ASP A O 1
ATOM 1818 N N . LYS A 1 108 ? 15.600 6.142 7.164 1.00 0.00 108 LYS A N 1
ATOM 1819 C CA . LYS A 1 108 ? 14.860 7.035 8.072 1.00 0.00 108 LYS A CA 1
ATOM 1820 C C . LYS A 1 108 ? 14.618 6.402 9.443 1.00 0.00 108 LYS A C 1
ATOM 1821 O O . LYS A 1 108 ? 14.667 7.110 10.445 1.00 0.00 108 LYS A O 1
ATOM 1840 N N . LEU A 1 109 ? 14.442 5.080 9.523 1.00 0.00 109 LEU A N 1
ATOM 1841 C CA . LEU A 1 109 ? 14.435 4.335 10.789 1.00 0.00 109 LEU A CA 1
ATOM 1842 C C . LEU A 1 109 ? 15.772 4.487 11.548 1.00 0.00 109 LEU A C 1
ATOM 1843 O O . LEU A 1 109 ? 15.769 4.598 12.774 1.00 0.00 109 LEU A O 1
ATOM 1859 N N . ASP A 1 110 ? 16.907 4.566 10.844 1.00 0.00 110 ASP A N 1
ATOM 1860 C CA . ASP A 1 110 ? 18.219 4.833 11.452 1.00 0.00 110 ASP A CA 1
ATOM 1861 C C . ASP A 1 110 ? 18.398 6.314 11.846 1.00 0.00 110 ASP A C 1
ATOM 1862 O O . ASP A 1 110 ? 18.948 6.604 12.908 1.00 0.00 110 ASP A O 1
ATOM 1871 N N . GLU A 1 111 ? 17.858 7.264 11.072 1.00 0.00 111 GLU A N 1
ATOM 1872 C CA . GLU A 1 111 ? 17.799 8.684 11.469 1.00 0.00 111 GLU A CA 1
ATOM 1873 C C . GLU A 1 111 ? 16.917 8.907 12.715 1.00 0.00 111 GLU A C 1
ATOM 1874 O O . GLU A 1 111 ? 17.254 9.730 13.569 1.00 0.00 111 GLU A O 1
ATOM 1886 N N . LYS A 1 112 ? 15.826 8.138 12.859 1.00 0.00 112 LYS A N 1
ATOM 1887 C CA . LYS A 1 112 ? 14.935 8.120 14.037 1.00 0.00 112 LYS A CA 1
ATOM 1888 C C . LYS A 1 112 ? 15.569 7.445 15.263 1.00 0.00 112 LYS A C 1
ATOM 1889 O O . LYS A 1 112 ? 15.268 7.837 16.392 1.00 0.00 112 LYS A O 1
ATOM 1908 N N . LYS A 1 113 ? 16.464 6.467 15.060 1.00 0.00 113 LYS A N 1
ATOM 1909 C CA . LYS A 1 113 ? 17.317 5.880 16.115 1.00 0.00 113 LYS A CA 1
ATOM 1910 C C . LYS A 1 113 ? 18.430 6.852 16.546 1.00 0.00 113 LYS A C 1
ATOM 1911 O O . LYS A 1 113 ? 18.805 6.880 17.720 1.00 0.00 113 LYS A O 1
ATOM 1930 N N . GLY A 1 114 ? 18.913 7.674 15.613 1.00 0.00 114 GLY A N 1
ATOM 1931 C CA . GLY A 1 114 ? 19.808 8.810 15.843 1.00 0.00 114 GLY A CA 1
ATOM 1932 C C . GLY A 1 114 ? 19.096 10.072 16.358 1.00 0.00 114 GLY A C 1
ATOM 1933 O O . GLY A 1 114 ? 17.954 10.022 16.826 1.00 0.00 114 GLY A O 1
ATOM 1937 N N . SER A 1 115 ? 19.787 11.213 16.256 1.00 0.00 115 SER A N 1
ATOM 1938 C CA . SER A 1 115 ? 19.344 12.525 16.774 1.00 0.00 115 SER A CA 1
ATOM 1939 C C . SER A 1 115 ? 19.655 13.683 15.803 1.00 0.00 115 SER A C 1
ATOM 1940 O O . SER A 1 115 ? 19.921 14.809 16.234 1.00 0.00 115 SER A O 1
ATOM 1948 N N . TRP A 1 116 ? 19.658 13.413 14.490 1.00 0.00 116 TRP A N 1
ATOM 1949 C CA . TRP A 1 116 ? 20.174 14.329 13.456 1.00 0.00 116 TRP A CA 1
ATOM 1950 C C . TRP A 1 116 ? 19.201 14.572 12.289 1.00 0.00 116 TRP A C 1
ATOM 1951 O O . TRP A 1 116 ? 18.376 13.718 11.956 1.00 0.00 116 TRP A O 1
ATOM 1972 N N . SER A 1 117 ? 19.339 15.731 11.640 1.00 0.00 117 SER A N 1
ATOM 1973 C CA . SER A 1 117 ? 18.646 16.120 10.399 1.00 0.00 117 SER A CA 1
ATOM 1974 C C . SER A 1 117 ? 19.489 17.114 9.580 1.00 0.00 117 SER A C 1
ATOM 1975 O O . SER A 1 117 ? 20.339 17.823 10.130 1.00 0.00 117 SER A O 1
ATOM 1983 N N . LEU A 1 118 ? 19.286 17.145 8.256 1.00 0.00 118 LEU A N 1
ATOM 1984 C CA . LEU A 1 118 ? 20.034 17.981 7.302 1.00 0.00 118 LEU A CA 1
ATOM 1985 C C . LEU A 1 118 ? 19.106 18.635 6.257 1.00 0.00 118 LEU A C 1
ATOM 1986 O O . LEU A 1 118 ? 18.027 18.116 5.957 1.00 0.00 118 LEU A O 1
ATOM 2002 N N . GLU A 1 119 ? 19.571 19.742 5.665 1.00 0.00 119 GLU A N 1
ATOM 2003 C CA . GLU A 1 119 ? 18.897 20.522 4.604 1.00 0.00 119 GLU A CA 1
ATOM 2004 C C . GLU A 1 119 ? 17.489 21.051 4.986 1.00 0.00 119 GLU A C 1
ATOM 2005 O O . GLU A 1 119 ? 17.096 21.044 6.158 1.00 0.00 119 GLU A O 1
ATOM 2017 N N . HIS A 1 120 ? 16.747 21.583 4.006 1.00 0.00 120 HIS A N 1
ATOM 2018 C CA . HIS A 1 120 ? 15.426 22.207 4.168 1.00 0.00 120 HIS A CA 1
ATOM 2019 C C . HIS A 1 120 ? 14.455 21.817 3.036 1.00 0.00 120 HIS A C 1
ATOM 2020 O O . HIS A 1 120 ? 14.874 21.413 1.947 1.00 0.00 120 HIS A O 1
ATOM 2034 N N . HIS A 1 121 ? 13.148 21.977 3.272 1.00 0.00 121 HIS A N 1
ATOM 2035 C CA . HIS A 1 121 ? 12.105 21.777 2.258 1.00 0.00 121 HIS A CA 1
ATOM 2036 C C . HIS A 1 121 ? 12.035 23.002 1.326 1.00 0.00 121 HIS A C 1
ATOM 2037 O O . HIS A 1 121 ? 11.516 24.056 1.701 1.00 0.00 121 HIS A O 1
ATOM 2051 N N . HIS A 1 122 ? 12.600 22.879 0.121 1.00 0.00 122 HIS A N 1
ATOM 2052 C CA . HIS A 1 122 ? 12.813 24.009 -0.795 1.00 0.00 122 HIS A CA 1
ATOM 2053 C C . HIS A 1 122 ? 11.566 24.408 -1.612 1.00 0.00 122 HIS A C 1
ATOM 2054 O O . HIS A 1 122 ? 11.395 25.588 -1.925 1.00 0.00 122 HIS A O 1
ATOM 2068 N N . HIS A 1 123 ? 10.694 23.434 -1.914 1.00 0.00 123 HIS A N 1
ATOM 2069 C CA . HIS A 1 123 ? 9.554 23.501 -2.847 1.00 0.00 123 HIS A CA 1
ATOM 2070 C C . HIS A 1 123 ? 9.940 23.805 -4.315 1.00 0.00 123 HIS A C 1
ATOM 2071 O O . HIS A 1 123 ? 10.761 24.676 -4.610 1.00 0.00 123 HIS A O 1
ATOM 2085 N N . HIS A 1 124 ? 9.345 23.062 -5.254 1.00 0.00 124 HIS A N 1
ATOM 2086 C CA . HIS A 1 124 ? 9.598 23.157 -6.700 1.00 0.00 124 HIS A CA 1
ATOM 2087 C C . HIS A 1 124 ? 8.428 22.589 -7.533 1.00 0.00 124 HIS A C 1
ATOM 2088 O O . HIS A 1 124 ? 7.519 21.945 -6.996 1.00 0.00 124 HIS A O 1
ATOM 2102 N N . HIS A 1 125 ? 8.483 22.799 -8.855 1.00 0.00 125 HIS A N 1
ATOM 2103 C CA . HIS A 1 125 ? 7.593 22.204 -9.863 1.00 0.00 125 HIS A CA 1
ATOM 2104 C C . HIS A 1 125 ? 8.411 21.438 -10.923 1.00 0.00 125 HIS A C 1
ATOM 2105 O O . HIS A 1 125 ? 9.123 22.082 -11.728 1.00 0.00 125 HIS A O 1
ATOM 2120 N N . GLY A 1 1 ? 12.047 -7.987 9.190 1.00 0.00 1 GLY A N 2
ATOM 2121 C CA . GLY A 1 1 ? 12.785 -6.846 8.608 1.00 0.00 1 GLY A CA 2
ATOM 2122 C C . GLY A 1 1 ? 11.907 -6.008 7.689 1.00 0.00 1 GLY A C 2
ATOM 2123 O O . GLY A 1 1 ? 10.700 -6.227 7.589 1.00 0.00 1 GLY A O 2
ATOM 2129 N N . SER A 1 2 ? 12.514 -5.022 7.020 1.00 0.00 2 SER A N 2
ATOM 2130 C CA . SER A 1 2 ? 11.838 -4.124 6.061 1.00 0.00 2 SER A CA 2
ATOM 2131 C C . SER A 1 2 ? 11.799 -4.677 4.628 1.00 0.00 2 SER A C 2
ATOM 2132 O O . SER A 1 2 ? 10.921 -4.314 3.844 1.00 0.00 2 SER A O 2
ATOM 2140 N N . GLU A 1 3 ? 12.735 -5.561 4.268 1.00 0.00 3 GLU A N 2
ATOM 2141 C CA . GLU A 1 3 ? 12.858 -6.126 2.916 1.00 0.00 3 GLU A CA 2
ATOM 2142 C C . GLU A 1 3 ? 11.620 -6.949 2.514 1.00 0.00 3 GLU A C 2
ATOM 2143 O O . GLU A 1 3 ? 11.226 -6.950 1.353 1.00 0.00 3 GLU A O 2
ATOM 2155 N N . GLU A 1 4 ? 10.940 -7.589 3.469 1.00 0.00 4 GLU A N 2
ATOM 2156 C CA . GLU A 1 4 ? 9.681 -8.311 3.233 1.00 0.00 4 GLU A CA 2
ATOM 2157 C C . GLU A 1 4 ? 8.550 -7.395 2.727 1.00 0.00 4 GLU A C 2
ATOM 2158 O O . GLU A 1 4 ? 7.736 -7.814 1.903 1.00 0.00 4 GLU A O 2
ATOM 2170 N N . ILE A 1 5 ? 8.526 -6.127 3.152 1.00 0.00 5 ILE A N 2
ATOM 2171 C CA . ILE A 1 5 ? 7.580 -5.110 2.663 1.00 0.00 5 ILE A CA 2
ATOM 2172 C C . ILE A 1 5 ? 8.002 -4.596 1.275 1.00 0.00 5 ILE A C 2
ATOM 2173 O O . ILE A 1 5 ? 7.154 -4.371 0.408 1.00 0.00 5 ILE A O 2
ATOM 2189 N N . ARG A 1 6 ? 9.316 -4.505 1.027 1.00 0.00 6 ARG A N 2
ATOM 2190 C CA . ARG A 1 6 ? 9.904 -4.199 -0.291 1.00 0.00 6 ARG A CA 2
ATOM 2191 C C . ARG A 1 6 ? 9.686 -5.315 -1.322 1.00 0.00 6 ARG A C 2
ATOM 2192 O O . ARG A 1 6 ? 9.607 -5.034 -2.515 1.00 0.00 6 ARG A O 2
ATOM 2213 N N . GLU A 1 7 ? 9.556 -6.567 -0.886 1.00 0.00 7 GLU A N 2
ATOM 2214 C CA . GLU A 1 7 ? 9.087 -7.683 -1.717 1.00 0.00 7 GLU A CA 2
ATOM 2215 C C . GLU A 1 7 ? 7.580 -7.571 -1.988 1.00 0.00 7 GLU A C 2
ATOM 2216 O O . GLU A 1 7 ? 7.169 -7.621 -3.149 1.00 0.00 7 GLU A O 2
ATOM 2228 N N . LEU A 1 8 ? 6.766 -7.383 -0.939 1.00 0.00 8 LEU A N 2
ATOM 2229 C CA . LEU A 1 8 ? 5.295 -7.380 -0.992 1.00 0.00 8 LEU A CA 2
ATOM 2230 C C . LEU A 1 8 ? 4.750 -6.399 -2.040 1.00 0.00 8 LEU A C 2
ATOM 2231 O O . LEU A 1 8 ? 3.934 -6.786 -2.877 1.00 0.00 8 LEU A O 2
ATOM 2247 N N . VAL A 1 9 ? 5.241 -5.156 -2.050 1.00 0.00 9 VAL A N 2
ATOM 2248 C CA . VAL A 1 9 ? 4.779 -4.118 -2.990 1.00 0.00 9 VAL A CA 2
ATOM 2249 C C . VAL A 1 9 ? 4.950 -4.526 -4.457 1.00 0.00 9 VAL A C 2
ATOM 2250 O O . VAL A 1 9 ? 4.070 -4.247 -5.271 1.00 0.00 9 VAL A O 2
ATOM 2263 N N . ARG A 1 10 ? 6.020 -5.248 -4.810 1.00 0.00 10 ARG A N 2
ATOM 2264 C CA . ARG A 1 10 ? 6.269 -5.677 -6.200 1.00 0.00 10 ARG A CA 2
ATOM 2265 C C . ARG A 1 10 ? 5.279 -6.737 -6.664 1.00 0.00 10 ARG A C 2
ATOM 2266 O O . ARG A 1 10 ? 4.871 -6.722 -7.824 1.00 0.00 10 ARG A O 2
ATOM 2287 N N . LYS A 1 11 ? 4.825 -7.601 -5.750 1.00 0.00 11 LYS A N 2
ATOM 2288 C CA . LYS A 1 11 ? 3.796 -8.616 -6.034 1.00 0.00 11 LYS A CA 2
ATOM 2289 C C . LYS A 1 11 ? 2.448 -7.944 -6.321 1.00 0.00 11 LYS A C 2
ATOM 2290 O O . LYS A 1 11 ? 1.728 -8.364 -7.228 1.00 0.00 11 LYS A O 2
ATOM 2309 N N . ILE A 1 12 ? 2.149 -6.845 -5.618 1.00 0.00 12 ILE A N 2
ATOM 2310 C CA . ILE A 1 12 ? 0.970 -6.009 -5.883 1.00 0.00 12 ILE A CA 2
ATOM 2311 C C . ILE A 1 12 ? 1.101 -5.294 -7.226 1.00 0.00 12 ILE A C 2
ATOM 2312 O O . ILE A 1 12 ? 0.212 -5.436 -8.057 1.00 0.00 12 ILE A O 2
ATOM 2328 N N . TYR A 1 13 ? 2.213 -4.602 -7.490 1.00 0.00 13 TYR A N 2
ATOM 2329 C CA . TYR A 1 13 ? 2.426 -3.874 -8.750 1.00 0.00 13 TYR A CA 2
ATOM 2330 C C . TYR A 1 13 ? 2.367 -4.792 -9.986 1.00 0.00 13 TYR A C 2
ATOM 2331 O O . TYR A 1 13 ? 1.857 -4.382 -11.027 1.00 0.00 13 TYR A O 2
ATOM 2349 N N . GLU A 1 14 ? 2.802 -6.052 -9.876 1.00 0.00 14 GLU A N 2
ATOM 2350 C CA . GLU A 1 14 ? 2.636 -7.067 -10.927 1.00 0.00 14 GLU A CA 2
ATOM 2351 C C . GLU A 1 14 ? 1.164 -7.505 -11.081 1.00 0.00 14 GLU A C 2
ATOM 2352 O O . GLU A 1 14 ? 0.668 -7.620 -12.203 1.00 0.00 14 GLU A O 2
ATOM 2364 N N . THR A 1 15 ? 0.429 -7.667 -9.976 1.00 0.00 15 THR A N 2
ATOM 2365 C CA . THR A 1 15 ? -0.990 -8.081 -9.996 1.00 0.00 15 THR A CA 2
ATOM 2366 C C . THR A 1 15 ? -1.916 -6.982 -10.538 1.00 0.00 15 THR A C 2
ATOM 2367 O O . THR A 1 15 ? -2.839 -7.269 -11.300 1.00 0.00 15 THR A O 2
ATOM 2378 N N . VAL A 1 16 ? -1.672 -5.716 -10.185 1.00 0.00 16 VAL A N 2
ATOM 2379 C CA . VAL A 1 16 ? -2.494 -4.567 -10.615 1.00 0.00 16 VAL A CA 2
ATOM 2380 C C . VAL A 1 16 ? -2.242 -4.192 -12.080 1.00 0.00 16 VAL A C 2
ATOM 2381 O O . VAL A 1 16 ? -3.204 -3.958 -12.814 1.00 0.00 16 VAL A O 2
ATOM 2394 N N . ARG A 1 17 ? -0.986 -4.226 -12.563 1.00 0.00 17 ARG A N 2
ATOM 2395 C CA . ARG A 1 17 ? -0.666 -3.920 -13.976 1.00 0.00 17 ARG A CA 2
ATOM 2396 C C . ARG A 1 17 ? -1.178 -4.983 -14.956 1.00 0.00 17 ARG A C 2
ATOM 2397 O O . ARG A 1 17 ? -1.497 -4.646 -16.096 1.00 0.00 17 ARG A O 2
ATOM 2418 N N . LYS A 1 18 ? -1.328 -6.235 -14.500 1.00 0.00 18 LYS A N 2
ATOM 2419 C CA . LYS A 1 18 ? -2.009 -7.320 -15.237 1.00 0.00 18 LYS A CA 2
ATOM 2420 C C . LYS A 1 18 ? -3.485 -7.018 -15.532 1.00 0.00 18 LYS A C 2
ATOM 2421 O O . LYS A 1 18 ? -4.016 -7.518 -16.522 1.00 0.00 18 LYS A O 2
ATOM 2440 N N . GLU A 1 19 ? -4.138 -6.187 -14.715 1.00 0.00 19 GLU A N 2
ATOM 2441 C CA . GLU A 1 19 ? -5.519 -5.741 -14.939 1.00 0.00 19 GLU A CA 2
ATOM 2442 C C . GLU A 1 19 ? -5.596 -4.385 -15.664 1.00 0.00 19 GLU A C 2
ATOM 2443 O O . GLU A 1 19 ? -6.336 -4.259 -16.643 1.00 0.00 19 GLU A O 2
ATOM 2455 N N . ASN A 1 20 ? -4.816 -3.388 -15.225 1.00 0.00 20 ASN A N 2
ATOM 2456 C CA . ASN A 1 20 ? -4.681 -2.082 -15.882 1.00 0.00 20 ASN A CA 2
ATOM 2457 C C . ASN A 1 20 ? -3.346 -1.402 -15.482 1.00 0.00 20 ASN A C 2
ATOM 2458 O O . ASN A 1 20 ? -3.182 -1.041 -14.313 1.00 0.00 20 ASN A O 2
ATOM 2469 N N . PRO A 1 21 ? -2.398 -1.172 -16.414 1.00 0.00 21 PRO A N 2
ATOM 2470 C CA . PRO A 1 21 ? -1.099 -0.555 -16.112 1.00 0.00 21 PRO A CA 2
ATOM 2471 C C . PRO A 1 21 ? -1.156 0.971 -15.882 1.00 0.00 21 PRO A C 2
ATOM 2472 O O . PRO A 1 21 ? -0.168 1.552 -15.428 1.00 0.00 21 PRO A O 2
ATOM 2483 N N . ASN A 1 22 ? -2.279 1.635 -16.179 1.00 0.00 22 ASN A N 2
ATOM 2484 C CA . ASN A 1 22 ? -2.448 3.086 -16.010 1.00 0.00 22 ASN A CA 2
ATOM 2485 C C . ASN A 1 22 ? -2.624 3.516 -14.537 1.00 0.00 22 ASN A C 2
ATOM 2486 O O . ASN A 1 22 ? -2.204 4.603 -14.138 1.00 0.00 22 ASN A O 2
ATOM 2497 N N . VAL A 1 23 ? -3.247 2.651 -13.734 1.00 0.00 23 VAL A N 2
ATOM 2498 C CA . VAL A 1 23 ? -3.502 2.791 -12.293 1.00 0.00 23 VAL A CA 2
ATOM 2499 C C . VAL A 1 23 ? -2.217 3.000 -11.474 1.00 0.00 23 VAL A C 2
ATOM 2500 O O . VAL A 1 23 ? -1.190 2.371 -11.745 1.00 0.00 23 VAL A O 2
ATOM 2513 N N . LYS A 1 24 ? -2.292 3.841 -10.430 1.00 0.00 24 LYS A N 2
ATOM 2514 C CA . LYS A 1 24 ? -1.245 4.054 -9.416 1.00 0.00 24 LYS A CA 2
ATOM 2515 C C . LYS A 1 24 ? -1.677 3.518 -8.043 1.00 0.00 24 LYS A C 2
ATOM 2516 O O . LYS A 1 24 ? -2.867 3.406 -7.749 1.00 0.00 24 LYS A O 2
ATOM 2535 N N . ILE A 1 25 ? -0.701 3.156 -7.210 1.00 0.00 25 ILE A N 2
ATOM 2536 C CA . ILE A 1 25 ? -0.901 2.480 -5.924 1.00 0.00 25 ILE A CA 2
ATOM 2537 C C . ILE A 1 25 ? -0.130 3.217 -4.822 1.00 0.00 25 ILE A C 2
ATOM 2538 O O . ILE A 1 25 ? 1.037 3.571 -4.999 1.00 0.00 25 ILE A O 2
ATOM 2554 N N . LEU A 1 26 ? -0.778 3.411 -3.675 1.00 0.00 26 LEU A N 2
ATOM 2555 C CA . LEU A 1 26 ? -0.191 3.920 -2.437 1.00 0.00 26 LEU A CA 2
ATOM 2556 C C . LEU A 1 26 ? -0.118 2.780 -1.418 1.00 0.00 26 LEU A C 2
ATOM 2557 O O . LEU A 1 26 ? -1.091 2.040 -1.253 1.00 0.00 26 LEU A O 2
ATOM 2573 N N . ILE A 1 27 ? 1.009 2.651 -0.715 1.00 0.00 27 ILE A N 2
ATOM 2574 C CA . ILE A 1 27 ? 1.149 1.714 0.405 1.00 0.00 27 ILE A CA 2
ATOM 2575 C C . ILE A 1 27 ? 1.530 2.504 1.658 1.00 0.00 27 ILE A C 2
ATOM 2576 O O . ILE A 1 27 ? 2.501 3.263 1.664 1.00 0.00 27 ILE A O 2
ATOM 2592 N N . PHE A 1 28 ? 0.750 2.318 2.720 1.00 0.00 28 PHE A N 2
ATOM 2593 C CA . PHE A 1 28 ? 0.933 2.957 4.018 1.00 0.00 28 PHE A CA 2
ATOM 2594 C C . PHE A 1 28 ? 1.645 1.970 4.931 1.00 0.00 28 PHE A C 2
ATOM 2595 O O . PHE A 1 28 ? 1.128 0.885 5.185 1.00 0.00 28 PHE A O 2
ATOM 2612 N N . ILE A 1 29 ? 2.818 2.354 5.418 1.00 0.00 29 ILE A N 2
ATOM 2613 C CA . ILE A 1 29 ? 3.714 1.545 6.246 1.00 0.00 29 ILE A CA 2
ATOM 2614 C C . ILE A 1 29 ? 3.661 2.105 7.666 1.00 0.00 29 ILE A C 2
ATOM 2615 O O . ILE A 1 29 ? 3.918 3.292 7.879 1.00 0.00 29 ILE A O 2
ATOM 2631 N N . ILE A 1 30 ? 3.297 1.258 8.628 1.00 0.00 30 ILE A N 2
ATOM 2632 C CA . ILE A 1 30 ? 3.019 1.650 10.016 1.00 0.00 30 ILE A CA 2
ATOM 2633 C C . ILE A 1 30 ? 4.079 1.050 10.932 1.00 0.00 30 ILE A C 2
ATOM 2634 O O . ILE A 1 30 ? 4.327 -0.153 10.879 1.00 0.00 30 ILE A O 2
ATOM 2650 N N . PHE A 1 31 ? 4.665 1.877 11.794 1.00 0.00 31 PHE A N 2
ATOM 2651 C CA . PHE A 1 31 ? 5.677 1.490 12.772 1.00 0.00 31 PHE A CA 2
ATOM 2652 C C . PHE A 1 31 ? 5.136 1.746 14.183 1.00 0.00 31 PHE A C 2
ATOM 2653 O O . PHE A 1 31 ? 4.981 2.898 14.588 1.00 0.00 31 PHE A O 2
ATOM 2670 N N . THR A 1 32 ? 4.801 0.683 14.920 1.00 0.00 32 THR A N 2
ATOM 2671 C CA . THR A 1 32 ? 4.197 0.789 16.264 1.00 0.00 32 THR A CA 2
ATOM 2672 C C . THR A 1 32 ? 5.239 0.775 17.387 1.00 0.00 32 THR A C 2
ATOM 2673 O O . THR A 1 32 ? 6.322 0.200 17.248 1.00 0.00 32 THR A O 2
ATOM 2684 N N . SER A 1 33 ? 4.882 1.326 18.552 1.00 0.00 33 SER A N 2
ATOM 2685 C CA . SER A 1 33 ? 5.674 1.239 19.793 1.00 0.00 33 SER A CA 2
ATOM 2686 C C . SER A 1 33 ? 5.813 -0.200 20.326 1.00 0.00 33 SER A C 2
ATOM 2687 O O . SER A 1 33 ? 6.726 -0.488 21.100 1.00 0.00 33 SER A O 2
ATOM 2695 N N . ASP A 1 34 ? 4.935 -1.116 19.898 1.00 0.00 34 ASP A N 2
ATOM 2696 C CA . ASP A 1 34 ? 4.981 -2.551 20.222 1.00 0.00 34 ASP A CA 2
ATOM 2697 C C . ASP A 1 34 ? 5.915 -3.360 19.288 1.00 0.00 34 ASP A C 2
ATOM 2698 O O . ASP A 1 34 ? 6.126 -4.558 19.496 1.00 0.00 34 ASP A O 2
ATOM 2707 N N . GLY A 1 35 ? 6.494 -2.718 18.263 1.00 0.00 35 GLY A N 2
ATOM 2708 C CA . GLY A 1 35 ? 7.420 -3.322 17.294 1.00 0.00 35 GLY A CA 2
ATOM 2709 C C . GLY A 1 35 ? 6.752 -4.040 16.110 1.00 0.00 35 GLY A C 2
ATOM 2710 O O . GLY A 1 35 ? 7.449 -4.578 15.247 1.00 0.00 35 GLY A O 2
ATOM 2714 N N . THR A 1 36 ? 5.418 -4.038 16.040 1.00 0.00 36 THR A N 2
ATOM 2715 C CA . THR A 1 36 ? 4.631 -4.586 14.920 1.00 0.00 36 THR A CA 2
ATOM 2716 C C . THR A 1 36 ? 4.639 -3.627 13.723 1.00 0.00 36 THR A C 2
ATOM 2717 O O . THR A 1 36 ? 4.536 -2.409 13.901 1.00 0.00 36 THR A O 2
ATOM 2728 N N . ILE A 1 37 ? 4.713 -4.181 12.506 1.00 0.00 37 ILE A N 2
ATOM 2729 C CA . ILE A 1 37 ? 4.531 -3.454 11.239 1.00 0.00 37 ILE A CA 2
ATOM 2730 C C . ILE A 1 37 ? 3.169 -3.811 10.625 1.00 0.00 37 ILE A C 2
ATOM 2731 O O . ILE A 1 37 ? 2.789 -4.985 10.585 1.00 0.00 37 ILE A O 2
ATOM 2747 N N . LYS A 1 38 ? 2.454 -2.801 10.112 1.00 0.00 38 LYS A N 2
ATOM 2748 C CA . LYS A 1 38 ? 1.234 -2.948 9.293 1.00 0.00 38 LYS A CA 2
ATOM 2749 C C . LYS A 1 38 ? 1.414 -2.320 7.913 1.00 0.00 38 LYS A C 2
ATOM 2750 O O . LYS A 1 38 ? 2.177 -1.363 7.760 1.00 0.00 38 LYS A O 2
ATOM 2769 N N . VAL A 1 39 ? 0.679 -2.851 6.933 1.00 0.00 39 VAL A N 2
ATOM 2770 C CA . VAL A 1 39 ? 0.586 -2.319 5.566 1.00 0.00 39 VAL A CA 2
ATOM 2771 C C . VAL A 1 39 ? -0.870 -2.182 5.110 1.00 0.00 39 VAL A C 2
ATOM 2772 O O . VAL A 1 39 ? -1.621 -3.158 5.123 1.00 0.00 39 VAL A O 2
ATOM 2785 N N . ILE A 1 40 ? -1.259 -0.972 4.692 1.00 0.00 40 ILE A N 2
ATOM 2786 C CA . ILE A 1 40 ? -2.552 -0.675 4.040 1.00 0.00 40 ILE A CA 2
ATOM 2787 C C . ILE A 1 40 ? -2.278 -0.337 2.575 1.00 0.00 40 ILE A C 2
ATOM 2788 O O . ILE A 1 40 ? -1.352 0.424 2.294 1.00 0.00 40 ILE A O 2
ATOM 2804 N N . ILE A 1 41 ? -3.065 -0.879 1.643 1.00 0.00 41 ILE A N 2
ATOM 2805 C CA . ILE A 1 41 ? -2.865 -0.689 0.197 1.00 0.00 41 ILE A CA 2
ATOM 2806 C C . ILE A 1 41 ? -4.054 0.065 -0.391 1.00 0.00 41 ILE A C 2
ATOM 2807 O O . ILE A 1 41 ? -5.204 -0.256 -0.092 1.00 0.00 41 ILE A O 2
ATOM 2823 N N . VAL A 1 42 ? -3.784 1.090 -1.198 1.00 0.00 42 VAL A N 2
ATOM 2824 C CA . VAL A 1 42 ? -4.801 1.996 -1.745 1.00 0.00 42 VAL A CA 2
ATOM 2825 C C . VAL A 1 42 ? -4.607 2.174 -3.246 1.00 0.00 42 VAL A C 2
ATOM 2826 O O . VAL A 1 42 ? -3.498 2.442 -3.706 1.00 0.00 42 VAL A O 2
ATOM 2839 N N . ILE A 1 43 ? -5.691 2.049 -4.011 1.00 0.00 43 ILE A N 2
ATOM 2840 C CA . ILE A 1 43 ? -5.683 2.123 -5.478 1.00 0.00 43 ILE A CA 2
ATOM 2841 C C . ILE A 1 43 ? -6.232 3.474 -5.957 1.00 0.00 43 ILE A C 2
ATOM 2842 O O . ILE A 1 43 ? -7.349 3.852 -5.599 1.00 0.00 43 ILE A O 2
ATOM 2858 N N . ILE A 1 44 ? -5.452 4.181 -6.778 1.00 0.00 44 ILE A N 2
ATOM 2859 C CA . ILE A 1 44 ? -5.769 5.487 -7.372 1.00 0.00 44 ILE A CA 2
ATOM 2860 C C . ILE A 1 44 ? -5.777 5.283 -8.901 1.00 0.00 44 ILE A C 2
ATOM 2861 O O . ILE A 1 44 ? -4.723 5.127 -9.521 1.00 0.00 44 ILE A O 2
ATOM 2877 N N . ALA A 1 45 ? -6.961 5.249 -9.521 1.00 0.00 45 ALA A N 2
ATOM 2878 C CA . ALA A 1 45 ? -7.147 4.953 -10.953 1.00 0.00 45 ALA A CA 2
ATOM 2879 C C . ALA A 1 45 ? -7.714 6.147 -11.740 1.00 0.00 45 ALA A C 2
ATOM 2880 O O . ALA A 1 45 ? -8.165 7.139 -11.170 1.00 0.00 45 ALA A O 2
ATOM 2887 N N . ASP A 1 46 ? -7.707 6.052 -13.069 1.00 0.00 46 ASP A N 2
ATOM 2888 C CA . ASP A 1 46 ? -8.368 7.014 -13.965 1.00 0.00 46 ASP A CA 2
ATOM 2889 C C . ASP A 1 46 ? -9.908 7.019 -13.854 1.00 0.00 46 ASP A C 2
ATOM 2890 O O . ASP A 1 46 ? -10.544 8.014 -14.206 1.00 0.00 46 ASP A O 2
ATOM 2899 N N . ASP A 1 47 ? -10.508 5.951 -13.320 1.00 0.00 47 ASP A N 2
ATOM 2900 C CA . ASP A 1 47 ? -11.927 5.878 -12.946 1.00 0.00 47 ASP A CA 2
ATOM 2901 C C . ASP A 1 47 ? -12.107 5.050 -11.650 1.00 0.00 47 ASP A C 2
ATOM 2902 O O . ASP A 1 47 ? -11.562 3.944 -11.569 1.00 0.00 47 ASP A O 2
ATOM 2911 N N . PRO A 1 48 ? -12.857 5.520 -10.630 1.00 0.00 48 PRO A N 2
ATOM 2912 C CA . PRO A 1 48 ? -13.070 4.766 -9.388 1.00 0.00 48 PRO A CA 2
ATOM 2913 C C . PRO A 1 48 ? -13.788 3.418 -9.584 1.00 0.00 48 PRO A C 2
ATOM 2914 O O . PRO A 1 48 ? -13.607 2.512 -8.770 1.00 0.00 48 PRO A O 2
ATOM 2925 N N . ASN A 1 49 ? -14.547 3.226 -10.670 1.00 0.00 49 ASN A N 2
ATOM 2926 C CA . ASN A 1 49 ? -15.138 1.922 -11.000 1.00 0.00 49 ASN A CA 2
ATOM 2927 C C . ASN A 1 49 ? -14.061 0.893 -11.384 1.00 0.00 49 ASN A C 2
ATOM 2928 O O . ASN A 1 49 ? -14.216 -0.294 -11.093 1.00 0.00 49 ASN A O 2
ATOM 2939 N N . ASP A 1 50 ? -12.946 1.335 -11.980 1.00 0.00 50 ASP A N 2
ATOM 2940 C CA . ASP A 1 50 ? -11.783 0.470 -12.180 1.00 0.00 50 ASP A CA 2
ATOM 2941 C C . ASP A 1 50 ? -10.987 0.305 -10.883 1.00 0.00 50 ASP A C 2
ATOM 2942 O O . ASP A 1 50 ? -10.534 -0.794 -10.593 1.00 0.00 50 ASP A O 2
ATOM 2951 N N . ALA A 1 51 ? -10.876 1.338 -10.038 1.00 0.00 51 ALA A N 2
ATOM 2952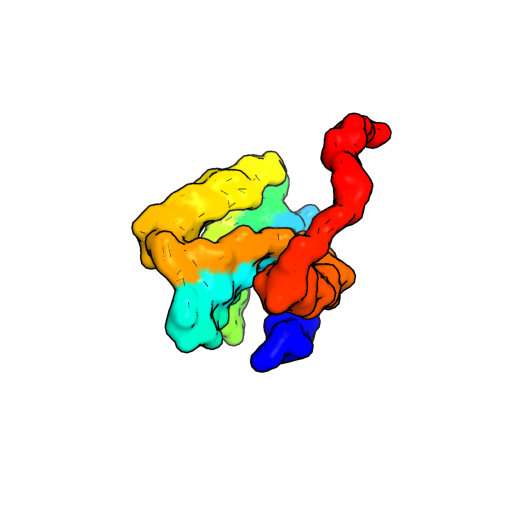 C CA . ALA A 1 51 ? -10.213 1.183 -8.741 1.00 0.00 51 ALA A CA 2
ATOM 2953 C C . ALA A 1 51 ? -10.865 0.059 -7.915 1.00 0.00 51 ALA A C 2
ATOM 2954 O O . ALA A 1 51 ? -10.156 -0.809 -7.415 1.00 0.00 51 ALA A O 2
ATOM 2961 N N . LYS A 1 52 ? -12.202 -0.016 -7.873 1.00 0.00 52 LYS A N 2
ATOM 2962 C CA . LYS A 1 52 ? -12.955 -1.134 -7.266 1.00 0.00 52 LYS A CA 2
ATOM 2963 C C . LYS A 1 52 ? -12.569 -2.507 -7.847 1.00 0.00 52 LYS A C 2
ATOM 2964 O O . LYS A 1 52 ? -12.321 -3.441 -7.082 1.00 0.00 52 LYS A O 2
ATOM 2983 N N . ARG A 1 53 ? -12.444 -2.615 -9.179 1.00 0.00 53 ARG A N 2
ATOM 2984 C CA . ARG A 1 53 ? -12.004 -3.825 -9.914 1.00 0.00 53 ARG A CA 2
ATOM 2985 C C . ARG A 1 53 ? -10.611 -4.290 -9.477 1.00 0.00 53 ARG A C 2
ATOM 2986 O O . ARG A 1 53 ? -10.404 -5.484 -9.264 1.00 0.00 53 ARG A O 2
ATOM 3007 N N . ILE A 1 54 ? -9.670 -3.359 -9.301 1.00 0.00 54 ILE A N 2
ATOM 3008 C CA . ILE A 1 54 ? -8.302 -3.657 -8.846 1.00 0.00 54 ILE A CA 2
ATOM 3009 C C . ILE A 1 54 ? -8.277 -4.013 -7.357 1.00 0.00 54 ILE A C 2
ATOM 3010 O O . ILE A 1 54 ? -7.707 -5.036 -6.976 1.00 0.00 54 ILE A O 2
ATOM 3026 N N . VAL A 1 55 ? -8.910 -3.190 -6.514 1.00 0.00 55 VAL A N 2
ATOM 3027 C CA . VAL A 1 55 ? -8.942 -3.357 -5.053 1.00 0.00 55 VAL A CA 2
ATOM 3028 C C . VAL A 1 55 ? -9.470 -4.734 -4.695 1.00 0.00 55 VAL A C 2
ATOM 3029 O O . VAL A 1 55 ? -8.831 -5.447 -3.931 1.00 0.00 55 VAL A O 2
ATOM 3042 N N . LYS A 1 56 ? -10.581 -5.157 -5.308 1.00 0.00 56 LYS A N 2
ATOM 3043 C CA . LYS A 1 56 ? -11.165 -6.483 -5.070 1.00 0.00 56 LYS A CA 2
ATOM 3044 C C . LYS A 1 56 ? -10.195 -7.621 -5.409 1.00 0.00 56 LYS A C 2
ATOM 3045 O O . LYS A 1 56 ? -10.132 -8.600 -4.667 1.00 0.00 56 LYS A O 2
ATOM 3064 N N . LYS A 1 57 ? -9.357 -7.477 -6.441 1.00 0.00 57 LYS A N 2
ATOM 3065 C CA . LYS A 1 57 ? -8.332 -8.485 -6.760 1.00 0.00 57 LYS A CA 2
ATOM 3066 C C . LYS A 1 57 ? -7.234 -8.565 -5.689 1.00 0.00 57 LYS A C 2
ATOM 3067 O O . LYS A 1 57 ? -6.852 -9.670 -5.304 1.00 0.00 57 LYS A O 2
ATOM 3086 N N . ILE A 1 58 ? -6.798 -7.435 -5.122 1.00 0.00 58 ILE A N 2
ATOM 3087 C CA . ILE A 1 58 ? -5.878 -7.414 -3.969 1.00 0.00 58 ILE A CA 2
ATOM 3088 C C . ILE A 1 58 ? -6.572 -7.940 -2.698 1.00 0.00 58 ILE A C 2
ATOM 3089 O O . ILE A 1 58 ? -5.943 -8.639 -1.907 1.00 0.00 58 ILE A O 2
ATOM 3105 N N . GLN A 1 59 ? -7.878 -7.704 -2.542 1.00 0.00 59 GLN A N 2
ATOM 3106 C CA . GLN A 1 59 ? -8.693 -8.213 -1.425 1.00 0.00 59 GLN A CA 2
ATOM 3107 C C . GLN A 1 59 ? -8.744 -9.751 -1.407 1.00 0.00 59 GLN A C 2
ATOM 3108 O O . GLN A 1 59 ? -8.603 -10.364 -0.352 1.00 0.00 59 GLN A O 2
ATOM 3122 N N . GLU A 1 60 ? -8.903 -10.384 -2.575 1.00 0.00 60 GLU A N 2
ATOM 3123 C CA . GLU A 1 60 ? -8.900 -11.849 -2.711 1.00 0.00 60 GLU A CA 2
ATOM 3124 C C . GLU A 1 60 ? -7.485 -12.456 -2.650 1.00 0.00 60 GLU A C 2
ATOM 3125 O O . GLU A 1 60 ? -7.325 -13.586 -2.179 1.00 0.00 60 GLU A O 2
ATOM 3137 N N . ARG A 1 61 ? -6.453 -11.720 -3.091 1.00 0.00 61 ARG A N 2
ATOM 3138 C CA . ARG A 1 61 ? -5.047 -12.168 -3.078 1.00 0.00 61 ARG A CA 2
ATOM 3139 C C . ARG A 1 61 ? -4.388 -12.049 -1.695 1.00 0.00 61 ARG A C 2
ATOM 3140 O O . ARG A 1 61 ? -3.582 -12.907 -1.331 1.00 0.00 61 ARG A O 2
ATOM 3161 N N . PHE A 1 62 ? -4.753 -11.026 -0.920 1.00 0.00 62 PHE A N 2
ATOM 3162 C CA . PHE A 1 62 ? -4.227 -10.727 0.419 1.00 0.00 62 PHE A CA 2
ATOM 3163 C C . PHE A 1 62 ? -5.366 -10.481 1.439 1.00 0.00 62 PHE A C 2
ATOM 3164 O O . PHE A 1 62 ? -5.474 -9.383 1.994 1.00 0.00 62 PHE A O 2
ATOM 3181 N N . PRO A 1 63 ? -6.217 -11.486 1.734 1.00 0.00 63 PRO A N 2
ATOM 3182 C CA . PRO A 1 63 ? -7.411 -11.318 2.576 1.00 0.00 63 PRO A CA 2
ATOM 3183 C C . PRO A 1 63 ? -7.106 -11.002 4.053 1.00 0.00 63 PRO A C 2
ATOM 3184 O O . PRO A 1 63 ? -7.987 -10.528 4.775 1.00 0.00 63 PRO A O 2
ATOM 3195 N N . LYS A 1 64 ? -5.865 -11.230 4.507 1.00 0.00 64 LYS A N 2
ATOM 3196 C CA . LYS A 1 64 ? -5.385 -10.887 5.858 1.00 0.00 64 LYS A CA 2
ATOM 3197 C C . LYS A 1 64 ? -5.060 -9.388 6.023 1.00 0.00 64 LYS A C 2
ATOM 3198 O O . LYS A 1 64 ? -4.979 -8.906 7.155 1.00 0.00 64 LYS A O 2
ATOM 3217 N N . LEU A 1 65 ? -4.887 -8.651 4.921 1.00 0.00 65 LEU A N 2
ATOM 3218 C CA . LEU A 1 65 ? -4.588 -7.210 4.903 1.00 0.00 65 LEU A CA 2
ATOM 3219 C C . LEU A 1 65 ? -5.853 -6.359 4.694 1.00 0.00 65 LEU A C 2
ATOM 3220 O O . LEU A 1 65 ? -6.774 -6.761 3.979 1.00 0.00 65 LEU A O 2
ATOM 3236 N N . THR A 1 66 ? -5.881 -5.159 5.283 1.00 0.00 66 THR A N 2
ATOM 3237 C CA . THR A 1 66 ? -6.912 -4.139 5.009 1.00 0.00 66 THR A CA 2
ATOM 3238 C C . THR A 1 66 ? -6.441 -3.202 3.896 1.00 0.00 66 THR A C 2
ATOM 3239 O O . THR A 1 66 ? -5.287 -2.778 3.877 1.00 0.00 66 THR A O 2
ATOM 3250 N N . ILE A 1 67 ? -7.331 -2.898 2.952 1.00 0.00 67 ILE A N 2
ATOM 3251 C CA . ILE A 1 67 ? -7.070 -2.090 1.749 1.00 0.00 67 ILE A CA 2
ATOM 3252 C C . ILE A 1 67 ? -8.215 -1.095 1.481 1.00 0.00 67 ILE A C 2
ATOM 3253 O O . ILE A 1 67 ? -9.308 -1.244 2.037 1.00 0.00 67 ILE A O 2
ATOM 3269 N N . LYS A 1 68 ? -7.978 -0.079 0.641 1.00 0.00 68 LYS A N 2
ATOM 3270 C CA . LYS A 1 68 ? -8.952 0.982 0.315 1.00 0.00 68 LYS A CA 2
ATOM 3271 C C . LYS A 1 68 ? -8.973 1.352 -1.182 1.00 0.00 68 LYS A C 2
ATOM 3272 O O . LYS A 1 68 ? -8.040 1.045 -1.923 1.00 0.00 68 LYS A O 2
ATOM 3291 N N . GLN A 1 69 ? -10.024 2.046 -1.621 1.00 0.00 69 GLN A N 2
ATOM 3292 C CA . GLN A 1 69 ? -10.194 2.567 -2.989 1.00 0.00 69 GLN A CA 2
ATOM 3293 C C . GLN A 1 69 ? -10.192 4.103 -3.020 1.00 0.00 69 GLN A C 2
ATOM 3294 O O . GLN A 1 69 ? -10.703 4.748 -2.100 1.00 0.00 69 GLN A O 2
ATOM 3308 N N . SER A 1 70 ? -9.693 4.689 -4.108 1.00 0.00 70 SER A N 2
ATOM 3309 C CA . SER A 1 70 ? -9.729 6.132 -4.386 1.00 0.00 70 SER A CA 2
ATOM 3310 C C . SER A 1 70 ? -10.229 6.451 -5.807 1.00 0.00 70 SER A C 2
ATOM 3311 O O . SER A 1 70 ? -10.395 5.560 -6.647 1.00 0.00 70 SER A O 2
ATOM 3319 N N . ARG A 1 71 ? -10.473 7.740 -6.071 1.00 0.00 71 ARG A N 2
ATOM 3320 C CA . ARG A 1 71 ? -10.742 8.304 -7.408 1.00 0.00 71 ARG A CA 2
ATOM 3321 C C . ARG A 1 71 ? -9.406 8.576 -8.127 1.00 0.00 71 ARG A C 2
ATOM 3322 O O . ARG A 1 71 ? -8.368 8.044 -7.735 1.00 0.00 71 ARG A O 2
ATOM 3343 N N . ASN A 1 72 ? -9.412 9.427 -9.155 1.00 0.00 72 ASN A N 2
ATOM 3344 C CA . ASN A 1 72 ? -8.180 9.956 -9.761 1.00 0.00 72 ASN A CA 2
ATOM 3345 C C . ASN A 1 72 ? -7.539 11.079 -8.910 1.00 0.00 72 ASN A C 2
ATOM 3346 O O . ASN A 1 72 ? -6.355 11.382 -9.054 1.00 0.00 72 ASN A O 2
ATOM 3357 N N . GLU A 1 73 ? -8.317 11.683 -8.008 1.00 0.00 73 GLU A N 2
ATOM 3358 C CA . GLU A 1 73 ? -7.896 12.722 -7.063 1.00 0.00 73 GLU A CA 2
ATOM 3359 C C . GLU A 1 73 ? -7.063 12.126 -5.910 1.00 0.00 73 GLU A C 2
ATOM 3360 O O . GLU A 1 73 ? -7.549 11.313 -5.123 1.00 0.00 73 GLU A O 2
ATOM 3372 N N . GLU A 1 74 ? -5.797 12.536 -5.794 1.00 0.00 74 GLU A N 2
ATOM 3373 C CA . GLU A 1 74 ? -4.793 11.919 -4.907 1.00 0.00 74 GLU A CA 2
ATOM 3374 C C . GLU A 1 74 ? -4.816 12.467 -3.459 1.00 0.00 74 GLU A C 2
ATOM 3375 O O . GLU A 1 74 ? -3.778 12.668 -2.827 1.00 0.00 74 GLU A O 2
ATOM 3387 N N . GLU A 1 75 ? -6.007 12.711 -2.899 1.00 0.00 75 GLU A N 2
ATOM 3388 C CA . GLU A 1 75 ? -6.173 13.140 -1.494 1.00 0.00 75 GLU A CA 2
ATOM 3389 C C . GLU A 1 75 ? -5.786 12.049 -0.476 1.00 0.00 75 GLU A C 2
ATOM 3390 O O . GLU A 1 75 ? -5.505 12.345 0.689 1.00 0.00 75 GLU A O 2
ATOM 3402 N N . ALA A 1 76 ? -5.782 10.784 -0.915 1.00 0.00 76 ALA A N 2
ATOM 3403 C CA . ALA A 1 76 ? -5.649 9.604 -0.066 1.00 0.00 76 ALA A CA 2
ATOM 3404 C C . ALA A 1 76 ? -4.368 9.608 0.782 1.00 0.00 76 ALA A C 2
ATOM 3405 O O . ALA A 1 76 ? -4.418 9.215 1.946 1.00 0.00 76 ALA A O 2
ATOM 3412 N N . GLU A 1 77 ? -3.247 10.106 0.247 1.00 0.00 77 GLU A N 2
ATOM 3413 C CA . GLU A 1 77 ? -1.955 10.149 0.950 1.00 0.00 77 GLU A CA 2
ATOM 3414 C C . GLU A 1 77 ? -2.026 10.907 2.285 1.00 0.00 77 GLU A C 2
ATOM 3415 O O . GLU A 1 77 ? -1.383 10.493 3.247 1.00 0.00 77 GLU A O 2
ATOM 3427 N N . LYS A 1 78 ? -2.845 11.964 2.371 1.00 0.00 78 LYS A N 2
ATOM 3428 C CA . LYS A 1 78 ? -3.050 12.752 3.596 1.00 0.00 78 LYS A CA 2
ATOM 3429 C C . LYS A 1 78 ? -4.338 12.386 4.345 1.00 0.00 78 LYS A C 2
ATOM 3430 O O . LYS A 1 78 ? -4.321 12.290 5.574 1.00 0.00 78 LYS A O 2
ATOM 3449 N N . ARG A 1 79 ? -5.439 12.110 3.631 1.00 0.00 79 ARG A N 2
ATOM 3450 C CA . ARG A 1 79 ? -6.722 11.698 4.238 1.00 0.00 79 ARG A CA 2
ATOM 3451 C C . ARG A 1 79 ? -6.589 10.381 4.999 1.00 0.00 79 ARG A C 2
ATOM 3452 O O . ARG A 1 79 ? -7.006 10.293 6.154 1.00 0.00 79 ARG A O 2
ATOM 3473 N N . ILE A 1 80 ? -5.970 9.370 4.382 1.00 0.00 80 ILE A N 2
ATOM 3474 C CA . ILE A 1 80 ? -5.790 8.061 5.020 1.00 0.00 80 ILE A CA 2
ATOM 3475 C C . ILE A 1 80 ? -4.674 8.122 6.069 1.00 0.00 80 ILE A C 2
ATOM 3476 O O . ILE A 1 80 ? -4.792 7.446 7.083 1.00 0.00 80 ILE A O 2
ATOM 3492 N N . GLN A 1 81 ? -3.660 8.990 5.919 1.00 0.00 81 GLN A N 2
ATOM 3493 C CA . GLN A 1 81 ? -2.688 9.245 6.999 1.00 0.00 81 GLN A CA 2
ATOM 3494 C C . GLN A 1 81 ? -3.393 9.663 8.292 1.00 0.00 81 GLN A C 2
ATOM 3495 O O . GLN A 1 81 ? -3.120 9.091 9.346 1.00 0.00 81 GLN A O 2
ATOM 3509 N N . LYS A 1 82 ? -4.307 10.640 8.222 1.00 0.00 82 LYS A N 2
ATOM 3510 C CA . LYS A 1 82 ? -5.003 11.117 9.420 1.00 0.00 82 LYS A CA 2
ATOM 3511 C C . LYS A 1 82 ? -6.012 10.091 9.956 1.00 0.00 82 LYS A C 2
ATOM 3512 O O . LYS A 1 82 ? -6.101 9.896 11.166 1.00 0.00 82 LYS A O 2
ATOM 3531 N N . GLU A 1 83 ? -6.695 9.358 9.075 1.00 0.00 83 GLU A N 2
ATOM 3532 C CA . GLU A 1 83 ? -7.543 8.214 9.454 1.00 0.00 83 GLU A CA 2
ATOM 3533 C C . GLU A 1 83 ? -6.748 7.129 10.207 1.00 0.00 83 GLU A C 2
ATOM 3534 O O . GLU A 1 83 ? -7.209 6.592 11.217 1.00 0.00 83 GLU A O 2
ATOM 3546 N N . LEU A 1 84 ? -5.527 6.840 9.747 1.00 0.00 84 LEU A N 2
ATOM 3547 C CA . LEU A 1 84 ? -4.595 5.908 10.378 1.00 0.00 84 LEU A CA 2
ATOM 3548 C C . LEU A 1 84 ? -4.032 6.437 11.704 1.00 0.00 84 LEU A C 2
ATOM 3549 O O . LEU A 1 84 ? -3.900 5.665 12.650 1.00 0.00 84 LEU A O 2
ATOM 3565 N N . GLU A 1 85 ? -3.743 7.734 11.800 1.00 0.00 85 GLU A N 2
ATOM 3566 C CA . GLU A 1 85 ? -3.282 8.410 13.020 1.00 0.00 85 GLU A CA 2
ATOM 3567 C C . GLU A 1 85 ? -4.350 8.386 14.127 1.00 0.00 85 GLU A C 2
ATOM 3568 O O . GLU A 1 85 ? -4.029 8.160 15.295 1.00 0.00 85 GLU A O 2
ATOM 3580 N N . GLU A 1 86 ? -5.629 8.550 13.772 1.00 0.00 86 GLU A N 2
ATOM 3581 C CA . GLU A 1 86 ? -6.752 8.469 14.717 1.00 0.00 86 GLU A CA 2
ATOM 3582 C C . GLU A 1 86 ? -6.961 7.056 15.299 1.00 0.00 86 GLU A C 2
ATOM 3583 O O . GLU A 1 86 ? -7.450 6.938 16.427 1.00 0.00 86 GLU A O 2
ATOM 3595 N N . ARG A 1 87 ? -6.581 5.991 14.569 1.00 0.00 87 ARG A N 2
ATOM 3596 C CA . ARG A 1 87 ? -6.749 4.587 14.999 1.00 0.00 87 ARG A CA 2
ATOM 3597 C C . ARG A 1 87 ? -5.462 3.867 15.431 1.00 0.00 87 ARG A C 2
ATOM 3598 O O . ARG A 1 87 ? -5.550 2.794 16.026 1.00 0.00 87 ARG A O 2
ATOM 3619 N N . ASN A 1 88 ? -4.287 4.461 15.205 1.00 0.00 88 ASN A N 2
ATOM 3620 C CA . ASN A 1 88 ? -2.990 4.006 15.719 1.00 0.00 88 ASN A CA 2
ATOM 3621 C C . ASN A 1 88 ? -2.292 5.150 16.501 1.00 0.00 88 ASN A C 2
ATOM 3622 O O . ASN A 1 88 ? -1.419 5.830 15.954 1.00 0.00 88 ASN A O 2
ATOM 3633 N N . PRO A 1 89 ? -2.645 5.378 17.783 1.00 0.00 89 PRO A N 2
ATOM 3634 C CA . PRO A 1 89 ? -2.092 6.477 18.588 1.00 0.00 89 PRO A CA 2
ATOM 3635 C C . PRO A 1 89 ? -0.634 6.241 19.026 1.00 0.00 89 PRO A C 2
ATOM 3636 O O . PRO A 1 89 ? 0.130 7.193 19.189 1.00 0.00 89 PRO A O 2
ATOM 3647 N N . ASN A 1 90 ? -0.236 4.974 19.190 1.00 0.00 90 ASN A N 2
ATOM 3648 C CA . ASN A 1 90 ? 1.111 4.525 19.568 1.00 0.00 90 ASN A CA 2
ATOM 3649 C C . ASN A 1 90 ? 1.917 4.055 18.337 1.00 0.00 90 ASN A C 2
ATOM 3650 O O . ASN A 1 90 ? 2.499 2.965 18.327 1.00 0.00 90 ASN A O 2
ATOM 3661 N N . ALA A 1 91 ? 1.864 4.836 17.254 1.00 0.00 91 ALA A N 2
ATOM 3662 C CA . ALA A 1 91 ? 2.459 4.504 15.962 1.00 0.00 91 ALA A CA 2
ATOM 3663 C C . ALA A 1 91 ? 2.882 5.734 15.137 1.00 0.00 91 ALA A C 2
ATOM 3664 O O . ALA A 1 91 ? 2.415 6.853 15.368 1.00 0.00 91 ALA A O 2
ATOM 3671 N N . GLU A 1 92 ? 3.731 5.502 14.135 1.00 0.00 92 GLU A N 2
ATOM 3672 C CA . GLU A 1 92 ? 4.070 6.455 13.072 1.00 0.00 92 GLU A CA 2
ATOM 3673 C C . GLU A 1 92 ? 3.774 5.847 11.689 1.00 0.00 92 GLU A C 2
ATOM 3674 O O . GLU A 1 92 ? 3.955 4.647 11.476 1.00 0.00 92 GLU A O 2
ATOM 3686 N N . ILE A 1 93 ? 3.283 6.672 10.760 1.00 0.00 93 ILE A N 2
ATOM 3687 C CA . ILE A 1 93 ? 2.796 6.277 9.427 1.00 0.00 93 ILE A CA 2
ATOM 3688 C C . ILE A 1 93 ? 3.704 6.904 8.360 1.00 0.00 93 ILE A C 2
ATOM 3689 O O . ILE A 1 93 ? 4.044 8.086 8.444 1.00 0.00 93 ILE A O 2
ATOM 3705 N N . GLN A 1 94 ? 4.080 6.136 7.340 1.00 0.00 94 GLN A N 2
ATOM 3706 C CA . GLN A 1 94 ? 4.810 6.595 6.149 1.00 0.00 94 GLN A CA 2
ATOM 3707 C C . GLN A 1 94 ? 4.092 6.097 4.887 1.00 0.00 94 GLN A C 2
ATOM 3708 O O . GLN A 1 94 ? 3.532 5.004 4.897 1.00 0.00 94 GLN A O 2
ATOM 3722 N N . VAL A 1 95 ? 4.095 6.874 3.798 1.00 0.00 95 VAL A N 2
ATOM 3723 C CA . VAL A 1 95 ? 3.438 6.490 2.531 1.00 0.00 95 VAL A CA 2
ATOM 3724 C C . VAL A 1 95 ? 4.459 6.356 1.414 1.00 0.00 95 VAL A C 2
ATOM 3725 O O . VAL A 1 95 ? 5.051 7.354 0.991 1.00 0.00 95 VAL A O 2
ATOM 3738 N N . VAL A 1 96 ? 4.611 5.140 0.888 1.00 0.00 96 VAL A N 2
ATOM 3739 C CA . VAL A 1 96 ? 5.481 4.856 -0.251 1.00 0.00 96 VAL A CA 2
ATOM 3740 C C . VAL A 1 96 ? 4.665 4.885 -1.542 1.00 0.00 96 VAL A C 2
ATOM 3741 O O . VAL A 1 96 ? 3.608 4.259 -1.657 1.00 0.00 96 VAL A O 2
ATOM 3754 N N . ARG A 1 97 ? 5.172 5.665 -2.504 1.00 0.00 97 ARG A N 2
ATOM 3755 C CA . ARG A 1 97 ? 4.607 5.849 -3.851 1.00 0.00 97 ARG A CA 2
ATOM 3756 C C . ARG A 1 97 ? 5.616 5.651 -4.996 1.00 0.00 97 ARG A C 2
ATOM 3757 O O . ARG A 1 97 ? 5.255 5.767 -6.167 1.00 0.00 97 ARG A O 2
ATOM 3778 N N . SER A 1 98 ? 6.874 5.372 -4.653 1.00 0.00 98 SER A N 2
ATOM 3779 C CA . SER A 1 98 ? 7.967 4.945 -5.538 1.00 0.00 98 SER A CA 2
ATOM 3780 C C . SER A 1 98 ? 8.960 4.104 -4.724 1.00 0.00 98 SER A C 2
ATOM 3781 O O . SER A 1 98 ? 9.092 4.320 -3.518 1.00 0.00 98 SER A O 2
ATOM 3789 N N . GLU A 1 99 ? 9.693 3.179 -5.347 1.00 0.00 99 GLU A N 2
ATOM 3790 C CA . GLU A 1 99 ? 10.655 2.302 -4.652 1.00 0.00 99 GLU A CA 2
ATOM 3791 C C . GLU A 1 99 ? 11.756 3.071 -3.892 1.00 0.00 99 GLU A C 2
ATOM 3792 O O . GLU A 1 99 ? 12.258 2.595 -2.870 1.00 0.00 99 GLU A O 2
ATOM 3804 N N . ASP A 1 100 ? 12.092 4.284 -4.345 1.00 0.00 100 ASP A N 2
ATOM 3805 C CA . ASP A 1 100 ? 13.030 5.185 -3.669 1.00 0.00 100 ASP A CA 2
ATOM 3806 C C . ASP A 1 100 ? 12.549 5.601 -2.267 1.00 0.00 100 ASP A C 2
ATOM 3807 O O . ASP A 1 100 ? 13.365 5.694 -1.353 1.00 0.00 100 ASP A O 2
ATOM 3816 N N . GLU A 1 101 ? 11.240 5.790 -2.046 1.00 0.00 101 GLU A N 2
ATOM 3817 C CA . GLU A 1 101 ? 10.722 6.103 -0.705 1.00 0.00 101 GLU A CA 2
ATOM 3818 C C . GLU A 1 101 ? 10.761 4.886 0.228 1.00 0.00 101 GLU A C 2
ATOM 3819 O O . GLU A 1 101 ? 11.033 5.052 1.413 1.00 0.00 101 GLU A O 2
ATOM 3831 N N . LEU A 1 102 ? 10.586 3.658 -0.275 1.00 0.00 102 LEU A N 2
ATOM 3832 C CA . LEU A 1 102 ? 10.774 2.444 0.537 1.00 0.00 102 LEU A CA 2
ATOM 3833 C C . LEU A 1 102 ? 12.238 2.290 0.989 1.00 0.00 102 LEU A C 2
ATOM 3834 O O . LEU A 1 102 ? 12.500 1.929 2.139 1.00 0.00 102 LEU A O 2
ATOM 3850 N N . LYS A 1 103 ? 13.193 2.632 0.112 1.00 0.00 103 LYS A N 2
ATOM 3851 C CA . LYS A 1 103 ? 14.628 2.679 0.437 1.00 0.00 103 LYS A CA 2
ATOM 3852 C C . LYS A 1 103 ? 14.952 3.797 1.439 1.00 0.00 103 LYS A C 2
ATOM 3853 O O . LYS A 1 103 ? 15.670 3.554 2.407 1.00 0.00 103 LYS A O 2
ATOM 3872 N N . GLU A 1 104 ? 14.384 4.991 1.267 1.00 0.00 104 GLU A N 2
ATOM 3873 C CA . GLU A 1 104 ? 14.571 6.115 2.197 1.00 0.00 104 GLU A CA 2
ATOM 3874 C C . GLU A 1 104 ? 13.932 5.873 3.569 1.00 0.00 104 GLU A C 2
ATOM 3875 O O . GLU A 1 104 ? 14.542 6.220 4.576 1.00 0.00 104 GLU A O 2
ATOM 3887 N N . ILE A 1 105 ? 12.762 5.232 3.651 1.00 0.00 105 ILE A N 2
ATOM 3888 C CA . ILE A 1 105 ? 12.149 4.809 4.928 1.00 0.00 105 ILE A CA 2
ATOM 3889 C C . ILE A 1 105 ? 13.121 3.916 5.717 1.00 0.00 105 ILE A C 2
ATOM 3890 O O . ILE A 1 105 ? 13.276 4.094 6.924 1.00 0.00 105 ILE A O 2
ATOM 3906 N N . LEU A 1 106 ? 13.854 3.027 5.039 1.00 0.00 106 LEU A N 2
ATOM 3907 C CA . LEU A 1 106 ? 14.884 2.184 5.656 1.00 0.00 106 LEU A CA 2
ATOM 3908 C C . LEU A 1 106 ? 16.082 2.985 6.215 1.00 0.00 106 LEU A C 2
ATOM 3909 O O . LEU A 1 106 ? 16.684 2.568 7.203 1.00 0.00 106 LEU A O 2
ATOM 3925 N N . ASP A 1 107 ? 16.419 4.143 5.633 1.00 0.00 107 ASP A N 2
ATOM 3926 C CA . ASP A 1 107 ? 17.437 5.055 6.161 1.00 0.00 107 ASP A CA 2
ATOM 3927 C C . ASP A 1 107 ? 16.887 5.918 7.310 1.00 0.00 107 ASP A C 2
ATOM 3928 O O . ASP A 1 107 ? 17.542 6.083 8.340 1.00 0.00 107 ASP A O 2
ATOM 3937 N N . LYS A 1 108 ? 15.651 6.417 7.174 1.00 0.00 108 LYS A N 2
ATOM 3938 C CA . LYS A 1 108 ? 14.928 7.196 8.194 1.00 0.00 108 LYS A CA 2
ATOM 3939 C C . LYS A 1 108 ? 14.751 6.397 9.491 1.00 0.00 108 LYS A C 2
ATOM 3940 O O . LYS A 1 108 ? 14.953 6.945 10.573 1.00 0.00 108 LYS A O 2
ATOM 3959 N N . LEU A 1 109 ? 14.476 5.092 9.391 1.00 0.00 109 LEU A N 2
ATOM 3960 C CA . LEU A 1 109 ? 14.429 4.152 10.521 1.00 0.00 109 LEU A CA 2
ATOM 3961 C C . LEU A 1 109 ? 15.754 4.056 11.306 1.00 0.00 109 LEU A C 2
ATOM 3962 O O . LEU A 1 109 ? 15.723 3.766 12.503 1.00 0.00 109 LEU A O 2
ATOM 3978 N N . ASP A 1 110 ? 16.907 4.288 10.673 1.00 0.00 110 ASP A N 2
ATOM 3979 C CA . ASP A 1 110 ? 18.214 4.344 11.347 1.00 0.00 110 ASP A CA 2
ATOM 3980 C C . ASP A 1 110 ? 18.538 5.753 11.882 1.00 0.00 110 ASP A C 2
ATOM 3981 O O . ASP A 1 110 ? 19.009 5.900 13.011 1.00 0.00 110 ASP A O 2
ATOM 3990 N N . GLU A 1 111 ? 18.241 6.799 11.105 1.00 0.00 111 GLU A N 2
ATOM 3991 C CA . GLU A 1 111 ? 18.515 8.203 11.456 1.00 0.00 111 GLU A CA 2
ATOM 3992 C C . GLU A 1 111 ? 17.670 8.724 12.632 1.00 0.00 111 GLU A C 2
ATOM 3993 O O . GLU A 1 111 ? 18.139 9.582 13.380 1.00 0.00 111 GLU A O 2
ATOM 4005 N N . LYS A 1 112 ? 16.458 8.186 12.839 1.00 0.00 112 LYS A N 2
ATOM 4006 C CA . LYS A 1 112 ? 15.447 8.684 13.798 1.00 0.00 112 LYS A CA 2
ATOM 4007 C C . LYS A 1 112 ? 15.906 8.785 15.261 1.00 0.00 112 LYS A C 2
ATOM 4008 O O . LYS A 1 112 ? 15.305 9.536 16.032 1.00 0.00 112 LYS A O 2
ATOM 4027 N N . LYS A 1 113 ? 16.956 8.052 15.655 1.00 0.00 113 LYS A N 2
ATOM 4028 C CA . LYS A 1 113 ? 17.554 8.104 17.007 1.00 0.00 113 LYS A CA 2
ATOM 4029 C C . LYS A 1 113 ? 18.531 9.269 17.214 1.00 0.00 113 LYS A C 2
ATOM 4030 O O . LYS A 1 113 ? 18.748 9.692 18.350 1.00 0.00 113 LYS A O 2
ATOM 4049 N N . GLY A 1 114 ? 19.125 9.768 16.128 1.00 0.00 114 GLY A N 2
ATOM 4050 C CA . GLY A 1 114 ? 20.148 10.826 16.122 1.00 0.00 114 GLY A CA 2
ATOM 4051 C C . GLY A 1 114 ? 19.695 12.166 15.525 1.00 0.00 114 GLY A C 2
ATOM 4052 O O . GLY A 1 114 ? 20.242 13.211 15.890 1.00 0.00 114 GLY A O 2
ATOM 4056 N N . SER A 1 115 ? 18.697 12.167 14.635 1.00 0.00 115 SER A N 2
ATOM 4057 C CA . SER A 1 115 ? 18.138 13.379 14.017 1.00 0.00 115 SER A CA 2
ATOM 4058 C C . SER A 1 115 ? 17.245 14.188 14.974 1.00 0.00 115 SER A C 2
ATOM 4059 O O . SER A 1 115 ? 16.758 13.676 15.990 1.00 0.00 115 SER A O 2
ATOM 4067 N N . TRP A 1 116 ? 17.025 15.468 14.650 1.00 0.00 116 TRP A N 2
ATOM 4068 C CA . TRP A 1 116 ? 16.154 16.386 15.397 1.00 0.00 116 TRP A CA 2
ATOM 4069 C C . TRP A 1 116 ? 14.877 16.703 14.604 1.00 0.00 116 TRP A C 2
ATOM 4070 O O . TRP A 1 116 ? 14.942 17.049 13.420 1.00 0.00 116 TRP A O 2
ATOM 4091 N N . SER A 1 117 ? 13.712 16.589 15.246 1.00 0.00 117 SER A N 2
ATOM 4092 C CA . SER A 1 117 ? 12.399 16.777 14.608 1.00 0.00 117 SER A CA 2
ATOM 4093 C C . SER A 1 117 ? 12.053 18.256 14.390 1.00 0.00 117 SER A C 2
ATOM 4094 O O . SER A 1 117 ? 12.301 19.098 15.258 1.00 0.00 117 SER A O 2
ATOM 4102 N N . LEU A 1 118 ? 11.437 18.568 13.244 1.00 0.00 118 LEU A N 2
ATOM 4103 C CA . LEU A 1 118 ? 10.889 19.891 12.914 1.00 0.00 118 LEU A CA 2
ATOM 4104 C C . LEU A 1 118 ? 9.619 19.779 12.055 1.00 0.00 118 LEU A C 2
ATOM 4105 O O . LEU A 1 118 ? 9.428 18.806 11.322 1.00 0.00 118 LEU A O 2
ATOM 4121 N N . GLU A 1 119 ? 8.746 20.782 12.153 1.00 0.00 119 GLU A N 2
ATOM 4122 C CA . GLU A 1 119 ? 7.461 20.871 11.445 1.00 0.00 119 GLU A CA 2
ATOM 4123 C C . GLU A 1 119 ? 6.996 22.333 11.283 1.00 0.00 119 GLU A C 2
ATOM 4124 O O . GLU A 1 119 ? 7.520 23.246 11.931 1.00 0.00 119 GLU A O 2
ATOM 4136 N N . HIS A 1 120 ? 5.995 22.564 10.428 1.00 0.00 120 HIS A N 2
ATOM 4137 C CA . HIS A 1 120 ? 5.367 23.878 10.247 1.00 0.00 120 HIS A CA 2
ATOM 4138 C C . HIS A 1 120 ? 4.529 24.292 11.475 1.00 0.00 120 HIS A C 2
ATOM 4139 O O . HIS A 1 120 ? 3.921 23.450 12.144 1.00 0.00 120 HIS A O 2
ATOM 4153 N N . HIS A 1 121 ? 4.457 25.599 11.757 1.00 0.00 121 HIS A N 2
ATOM 4154 C CA . HIS A 1 121 ? 3.720 26.151 12.909 1.00 0.00 121 HIS A CA 2
ATOM 4155 C C . HIS A 1 121 ? 2.183 26.092 12.726 1.00 0.00 121 HIS A C 2
ATOM 4156 O O . HIS A 1 121 ? 1.431 26.132 13.704 1.00 0.00 121 HIS A O 2
ATOM 4170 N N . HIS A 1 122 ? 1.713 25.965 11.482 1.00 0.00 122 HIS A N 2
ATOM 4171 C CA . HIS A 1 122 ? 0.314 25.731 11.103 1.00 0.00 122 HIS A CA 2
ATOM 4172 C C . HIS A 1 122 ? 0.227 24.787 9.888 1.00 0.00 122 HIS A C 2
ATOM 4173 O O . HIS A 1 122 ? 1.239 24.493 9.244 1.00 0.00 122 HIS A O 2
ATOM 4187 N N . HIS A 1 123 ? -0.985 24.341 9.549 1.00 0.00 123 HIS A N 2
ATOM 4188 C CA . HIS A 1 123 ? -1.285 23.618 8.307 1.00 0.00 123 HIS A CA 2
ATOM 4189 C C . HIS A 1 123 ? -2.421 24.303 7.527 1.00 0.00 123 HIS A C 2
ATOM 4190 O O . HIS A 1 123 ? -3.252 25.003 8.112 1.00 0.00 123 HIS A O 2
ATOM 4204 N N . HIS A 1 124 ? -2.447 24.088 6.207 1.00 0.00 124 HIS A N 2
ATOM 4205 C CA . HIS A 1 124 ? -3.380 24.707 5.247 1.00 0.00 124 HIS A CA 2
ATOM 4206 C C . HIS A 1 124 ? -3.348 26.259 5.247 1.00 0.00 124 HIS A C 2
ATOM 4207 O O . HIS A 1 124 ? -2.521 26.888 5.919 1.00 0.00 124 HIS A O 2
ATOM 4221 N N . HIS A 1 125 ? -4.216 26.880 4.437 1.00 0.00 125 HIS A N 2
ATOM 4222 C CA . HIS A 1 125 ? -4.330 28.334 4.235 1.00 0.00 125 HIS A CA 2
ATOM 4223 C C . HIS A 1 125 ? -5.805 28.777 4.121 1.00 0.00 125 HIS A C 2
ATOM 4224 O O . HIS A 1 125 ? -6.613 28.054 3.492 1.00 0.00 125 HIS A O 2
ATOM 4239 N N . GLY A 1 1 ? 12.422 -9.514 7.999 1.00 0.00 1 GLY A N 3
ATOM 4240 C CA . GLY A 1 1 ? 12.748 -8.071 7.956 1.00 0.00 1 GLY A CA 3
ATOM 4241 C C . GLY A 1 1 ? 11.897 -7.320 6.942 1.00 0.00 1 GLY A C 3
ATOM 4242 O O . GLY A 1 1 ? 11.084 -7.917 6.234 1.00 0.00 1 GLY A O 3
ATOM 4248 N N . SER A 1 2 ? 12.091 -6.000 6.843 1.00 0.00 2 SER A N 3
ATOM 4249 C CA . SER A 1 2 ? 11.354 -5.109 5.921 1.00 0.00 2 SER A CA 3
ATOM 4250 C C . SER A 1 2 ? 11.564 -5.441 4.434 1.00 0.00 2 SER A C 3
ATOM 4251 O O . SER A 1 2 ? 10.769 -5.033 3.589 1.00 0.00 2 SER A O 3
ATOM 4259 N N . GLU A 1 3 ? 12.590 -6.223 4.089 1.00 0.00 3 GLU A N 3
ATOM 4260 C CA . GLU A 1 3 ? 12.801 -6.784 2.747 1.00 0.00 3 GLU A CA 3
ATOM 4261 C C . GLU A 1 3 ? 11.599 -7.616 2.258 1.00 0.00 3 GLU A C 3
ATOM 4262 O O . GLU A 1 3 ? 11.307 -7.629 1.065 1.00 0.00 3 GLU A O 3
ATOM 4274 N N . GLU A 1 4 ? 10.855 -8.269 3.159 1.00 0.00 4 GLU A N 3
ATOM 4275 C CA . GLU A 1 4 ? 9.621 -8.991 2.828 1.00 0.00 4 GLU A CA 3
ATOM 4276 C C . GLU A 1 4 ? 8.481 -8.035 2.432 1.00 0.00 4 GLU A C 3
ATOM 4277 O O . GLU A 1 4 ? 7.712 -8.320 1.514 1.00 0.00 4 GLU A O 3
ATOM 4289 N N . ILE A 1 5 ? 8.413 -6.858 3.065 1.00 0.00 5 ILE A N 3
ATOM 4290 C CA . ILE A 1 5 ? 7.466 -5.782 2.730 1.00 0.00 5 ILE A CA 3
ATOM 4291 C C . ILE A 1 5 ? 7.872 -5.119 1.398 1.00 0.00 5 ILE A C 3
ATOM 4292 O O . ILE A 1 5 ? 7.017 -4.795 0.570 1.00 0.00 5 ILE A O 3
ATOM 4308 N N . ARG A 1 6 ? 9.184 -5.008 1.140 1.00 0.00 6 ARG A N 3
ATOM 4309 C CA . ARG A 1 6 ? 9.755 -4.558 -0.140 1.00 0.00 6 ARG A CA 3
ATOM 4310 C C . ARG A 1 6 ? 9.519 -5.547 -1.288 1.00 0.00 6 ARG A C 3
ATOM 4311 O O . ARG A 1 6 ? 9.349 -5.124 -2.427 1.00 0.00 6 ARG A O 3
ATOM 4332 N N . GLU A 1 7 ? 9.457 -6.847 -1.007 1.00 0.00 7 GLU A N 3
ATOM 4333 C CA . GLU A 1 7 ? 9.001 -7.856 -1.970 1.00 0.00 7 GLU A CA 3
ATOM 4334 C C . GLU A 1 7 ? 7.484 -7.782 -2.203 1.00 0.00 7 GLU A C 3
ATOM 4335 O O . GLU A 1 7 ? 7.054 -7.812 -3.354 1.00 0.00 7 GLU A O 3
ATOM 4347 N N . LEU A 1 8 ? 6.676 -7.640 -1.146 1.00 0.00 8 LEU A N 3
ATOM 4348 C CA . LEU A 1 8 ? 5.206 -7.619 -1.209 1.00 0.00 8 LEU A CA 3
ATOM 4349 C C . LEU A 1 8 ? 4.679 -6.557 -2.189 1.00 0.00 8 LEU A C 3
ATOM 4350 O O . LEU A 1 8 ? 3.858 -6.871 -3.052 1.00 0.00 8 LEU A O 3
ATOM 4366 N N . VAL A 1 9 ? 5.196 -5.323 -2.130 1.00 0.00 9 VAL A N 3
ATOM 4367 C CA . VAL A 1 9 ? 4.781 -4.235 -3.037 1.00 0.00 9 VAL A CA 3
ATOM 4368 C C . VAL A 1 9 ? 5.029 -4.565 -4.516 1.00 0.00 9 VAL A C 3
ATOM 4369 O O . VAL A 1 9 ? 4.208 -4.217 -5.364 1.00 0.00 9 VAL A O 3
ATOM 4382 N N . ARG A 1 10 ? 6.088 -5.320 -4.842 1.00 0.00 10 ARG A N 3
ATOM 4383 C CA . ARG A 1 10 ? 6.392 -5.760 -6.219 1.00 0.00 10 ARG A CA 3
ATOM 4384 C C . ARG A 1 10 ? 5.349 -6.742 -6.739 1.00 0.00 10 ARG A C 3
ATOM 4385 O O . ARG A 1 10 ? 4.963 -6.671 -7.908 1.00 0.00 10 ARG A O 3
ATOM 4406 N N . LYS A 1 11 ? 4.837 -7.611 -5.861 1.00 0.00 11 LYS A N 3
ATOM 4407 C CA . LYS A 1 11 ? 3.781 -8.576 -6.201 1.00 0.00 11 LYS A CA 3
ATOM 4408 C C . LYS A 1 11 ? 2.457 -7.849 -6.435 1.00 0.00 11 LYS A C 3
ATOM 4409 O O . LYS A 1 11 ? 1.715 -8.211 -7.346 1.00 0.00 11 LYS A O 3
ATOM 4428 N N . ILE A 1 12 ? 2.202 -6.768 -5.687 1.00 0.00 12 ILE A N 3
ATOM 4429 C CA . ILE A 1 12 ? 1.030 -5.908 -5.906 1.00 0.00 12 ILE A CA 3
ATOM 4430 C C . ILE A 1 12 ? 1.150 -5.158 -7.229 1.00 0.00 12 ILE A C 3
ATOM 4431 O O . ILE A 1 12 ? 0.236 -5.253 -8.037 1.00 0.00 12 ILE A O 3
ATOM 4447 N N . TYR A 1 13 ? 2.271 -4.489 -7.506 1.00 0.00 13 TYR A N 3
ATOM 4448 C CA . TYR A 1 13 ? 2.466 -3.726 -8.748 1.00 0.00 13 TYR A CA 3
ATOM 4449 C C . TYR A 1 13 ? 2.353 -4.607 -10.009 1.00 0.00 13 TYR A C 3
ATOM 4450 O O . TYR A 1 13 ? 1.846 -4.149 -11.035 1.00 0.00 13 TYR A O 3
ATOM 4468 N N . GLU A 1 14 ? 2.745 -5.884 -9.945 1.00 0.00 14 GLU A N 3
ATOM 4469 C CA . GLU A 1 14 ? 2.469 -6.844 -11.021 1.00 0.00 14 GLU A CA 3
ATOM 4470 C C . GLU A 1 14 ? 0.992 -7.289 -11.071 1.00 0.00 14 GLU A C 3
ATOM 4471 O O . GLU A 1 14 ? 0.405 -7.363 -12.150 1.00 0.00 14 GLU A O 3
ATOM 4483 N N . THR A 1 15 ? 0.351 -7.522 -9.923 1.00 0.00 15 THR A N 3
ATOM 4484 C CA . THR A 1 15 ? -1.064 -7.945 -9.861 1.00 0.00 15 THR A CA 3
ATOM 4485 C C . THR A 1 15 ? -2.024 -6.844 -10.339 1.00 0.00 15 THR A C 3
ATOM 4486 O O . THR A 1 15 ? -3.009 -7.133 -11.018 1.00 0.00 15 THR A O 3
ATOM 4497 N N . VAL A 1 16 ? -1.732 -5.572 -10.046 1.00 0.00 16 VAL A N 3
ATOM 4498 C CA . VAL A 1 16 ? -2.542 -4.415 -10.472 1.00 0.00 16 VAL A CA 3
ATOM 4499 C C . VAL A 1 16 ? -2.358 -4.090 -11.959 1.00 0.00 16 VAL A C 3
ATOM 4500 O O . VAL A 1 16 ? -3.356 -3.868 -12.647 1.00 0.00 16 VAL A O 3
ATOM 4513 N N . ARG A 1 17 ? -1.129 -4.148 -12.506 1.00 0.00 17 ARG A N 3
ATOM 4514 C CA . ARG A 1 17 ? -0.884 -3.886 -13.943 1.00 0.00 17 ARG A CA 3
ATOM 4515 C C . ARG A 1 17 ? -1.461 -4.979 -14.851 1.00 0.00 17 ARG A C 3
ATOM 4516 O O . ARG A 1 17 ? -1.862 -4.680 -15.975 1.00 0.00 17 ARG A O 3
ATOM 4537 N N . LYS A 1 18 ? -1.579 -6.217 -14.350 1.00 0.00 18 LYS A N 3
ATOM 4538 C CA . LYS A 1 18 ? -2.294 -7.326 -15.014 1.00 0.00 18 LYS A CA 3
ATOM 4539 C C . LYS A 1 18 ? -3.790 -7.045 -15.215 1.00 0.00 18 LYS A C 3
ATOM 4540 O O . LYS A 1 18 ? -4.378 -7.578 -16.154 1.00 0.00 18 LYS A O 3
ATOM 4559 N N . GLU A 1 19 ? -4.396 -6.197 -14.379 1.00 0.00 19 GLU A N 3
ATOM 4560 C CA . GLU A 1 19 ? -5.791 -5.765 -14.536 1.00 0.00 19 GLU A CA 3
ATOM 4561 C C . GLU A 1 19 ? -5.910 -4.428 -15.295 1.00 0.00 19 GLU A C 3
ATOM 4562 O O . GLU A 1 19 ? -6.705 -4.340 -16.233 1.00 0.00 19 GLU A O 3
ATOM 4574 N N . ASN A 1 20 ? -5.103 -3.410 -14.955 1.00 0.00 20 ASN A N 3
ATOM 4575 C CA . ASN A 1 20 ? -4.983 -2.158 -15.720 1.00 0.00 20 ASN A CA 3
ATOM 4576 C C . ASN A 1 20 ? -3.638 -1.424 -15.450 1.00 0.00 20 ASN A C 3
ATOM 4577 O O . ASN A 1 20 ? -3.430 -0.945 -14.331 1.00 0.00 20 ASN A O 3
ATOM 4588 N N . PRO A 1 21 ? -2.748 -1.248 -16.452 1.00 0.00 21 PRO A N 3
ATOM 4589 C CA . PRO A 1 21 ? -1.481 -0.512 -16.304 1.00 0.00 21 PRO A CA 3
ATOM 4590 C C . PRO A 1 21 ? -1.601 0.998 -16.007 1.00 0.00 21 PRO A C 3
ATOM 4591 O O . PRO A 1 21 ? -0.638 1.598 -15.529 1.00 0.00 21 PRO A O 3
ATOM 4602 N N . ASN A 1 22 ? -2.749 1.629 -16.286 1.00 0.00 22 ASN A N 3
ATOM 4603 C CA . ASN A 1 22 ? -2.980 3.070 -16.068 1.00 0.00 22 ASN A CA 3
ATOM 4604 C C . ASN A 1 22 ? -2.991 3.469 -14.574 1.00 0.00 22 ASN A C 3
ATOM 4605 O O . ASN A 1 22 ? -2.580 4.570 -14.207 1.00 0.00 22 ASN A O 3
ATOM 4616 N N . VAL A 1 23 ? -3.478 2.567 -13.721 1.00 0.00 23 VAL A N 3
ATOM 4617 C CA . VAL A 1 23 ? -3.726 2.748 -12.286 1.00 0.00 23 VAL A CA 3
ATOM 4618 C C . VAL A 1 23 ? -2.447 2.995 -11.464 1.00 0.00 23 VAL A C 3
ATOM 4619 O O . VAL A 1 23 ? -1.399 2.392 -11.716 1.00 0.00 23 VAL A O 3
ATOM 4632 N N . LYS A 1 24 ? -2.554 3.863 -10.448 1.00 0.00 24 LYS A N 3
ATOM 4633 C CA . LYS A 1 24 ? -1.513 4.223 -9.469 1.00 0.00 24 LYS A CA 3
ATOM 4634 C C . LYS A 1 24 ? -1.810 3.600 -8.096 1.00 0.00 24 LYS A C 3
ATOM 4635 O O . LYS A 1 24 ? -2.966 3.342 -7.762 1.00 0.00 24 LYS A O 3
ATOM 4654 N N . ILE A 1 25 ? -0.771 3.347 -7.298 1.00 0.00 25 ILE A N 3
ATOM 4655 C CA . ILE A 1 25 ? -0.869 2.686 -5.988 1.00 0.00 25 ILE A CA 3
ATOM 4656 C C . ILE A 1 25 ? -0.104 3.479 -4.917 1.00 0.00 25 ILE A C 3
ATOM 4657 O O . ILE A 1 25 ? 1.017 3.934 -5.152 1.00 0.00 25 ILE A O 3
ATOM 4673 N N . LEU A 1 26 ? -0.698 3.602 -3.730 1.00 0.00 26 LEU A N 3
ATOM 4674 C CA . LEU A 1 26 ? -0.076 4.107 -2.505 1.00 0.00 26 LEU A CA 3
ATOM 4675 C C . LEU A 1 26 ? -0.007 2.967 -1.484 1.00 0.00 26 LEU A C 3
ATOM 4676 O O . LEU A 1 26 ? -0.978 2.226 -1.323 1.00 0.00 26 LEU A O 3
ATOM 4692 N N . ILE A 1 27 ? 1.114 2.836 -0.774 1.00 0.00 27 ILE A N 3
ATOM 4693 C CA . ILE A 1 27 ? 1.257 1.892 0.342 1.00 0.00 27 ILE A CA 3
ATOM 4694 C C . ILE A 1 27 ? 1.654 2.668 1.600 1.00 0.00 27 ILE A C 3
ATOM 4695 O O . ILE A 1 27 ? 2.525 3.537 1.564 1.00 0.00 27 ILE A O 3
ATOM 4711 N N . PHE A 1 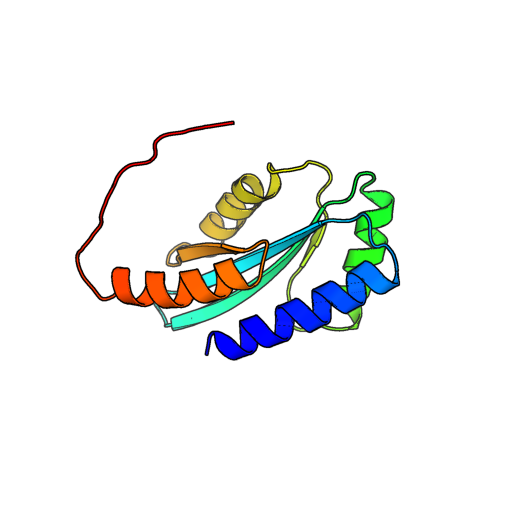28 ? 0.998 2.348 2.710 1.00 0.00 28 PHE A N 3
ATOM 4712 C CA . PHE A 1 28 ? 1.193 2.947 4.027 1.00 0.00 28 PHE A CA 3
ATOM 4713 C C . PHE A 1 28 ? 1.895 1.924 4.912 1.00 0.00 28 PHE A C 3
ATOM 4714 O O . PHE A 1 28 ? 1.410 0.803 5.046 1.00 0.00 28 PHE A O 3
ATOM 4731 N N . ILE A 1 29 ? 3.025 2.304 5.500 1.00 0.00 29 ILE A N 3
ATOM 4732 C CA . ILE A 1 29 ? 3.870 1.474 6.364 1.00 0.00 29 ILE A CA 3
ATOM 4733 C C . ILE A 1 29 ? 3.802 2.054 7.777 1.00 0.00 29 ILE A C 3
ATOM 4734 O O . ILE A 1 29 ? 4.029 3.251 7.965 1.00 0.00 29 ILE A O 3
ATOM 4750 N N . ILE A 1 30 ? 3.457 1.220 8.758 1.00 0.00 30 ILE A N 3
ATOM 4751 C CA . ILE A 1 30 ? 3.187 1.622 10.144 1.00 0.00 30 ILE A CA 3
ATOM 4752 C C . ILE A 1 30 ? 4.200 0.955 11.067 1.00 0.00 30 ILE A C 3
ATOM 4753 O O . ILE A 1 30 ? 4.342 -0.268 11.048 1.00 0.00 30 ILE A O 3
ATOM 4769 N N . PHE A 1 31 ? 4.855 1.755 11.901 1.00 0.00 31 PHE A N 3
ATOM 4770 C CA . PHE A 1 31 ? 5.693 1.308 13.013 1.00 0.00 31 PHE A CA 3
ATOM 4771 C C . PHE A 1 31 ? 5.009 1.736 14.319 1.00 0.00 31 PHE A C 3
ATOM 4772 O O . PHE A 1 31 ? 4.823 2.932 14.549 1.00 0.00 31 PHE A O 3
ATOM 4789 N N . THR A 1 32 ? 4.588 0.793 15.165 1.00 0.00 32 THR A N 3
ATOM 4790 C CA . THR A 1 32 ? 3.937 1.121 16.452 1.00 0.00 32 THR A CA 3
ATOM 4791 C C . THR A 1 32 ? 4.955 1.332 17.578 1.00 0.00 32 THR A C 3
ATOM 4792 O O . THR A 1 32 ? 6.110 0.902 17.485 1.00 0.00 32 THR A O 3
ATOM 4803 N N . SER A 1 33 ? 4.528 1.950 18.683 1.00 0.00 33 SER A N 3
ATOM 4804 C CA . SER A 1 33 ? 5.332 2.085 19.912 1.00 0.00 33 SER A CA 3
ATOM 4805 C C . SER A 1 33 ? 5.650 0.738 20.589 1.00 0.00 33 SER A C 3
ATOM 4806 O O . SER A 1 33 ? 6.615 0.643 21.351 1.00 0.00 33 SER A O 3
ATOM 4814 N N . ASP A 1 34 ? 4.893 -0.322 20.278 1.00 0.00 34 ASP A N 3
ATOM 4815 C CA . ASP A 1 34 ? 5.160 -1.711 20.683 1.00 0.00 34 ASP A CA 3
ATOM 4816 C C . ASP A 1 34 ? 6.077 -2.474 19.698 1.00 0.00 34 ASP A C 3
ATOM 4817 O O . ASP A 1 34 ? 6.412 -3.639 19.936 1.00 0.00 34 ASP A O 3
ATOM 4826 N N . GLY A 1 35 ? 6.500 -1.843 18.595 1.00 0.00 35 GLY A N 3
ATOM 4827 C CA . GLY A 1 35 ? 7.371 -2.437 17.571 1.00 0.00 35 GLY A CA 3
ATOM 4828 C C . GLY A 1 35 ? 6.660 -3.357 16.566 1.00 0.00 35 GLY A C 3
ATOM 4829 O O . GLY A 1 35 ? 7.320 -4.140 15.879 1.00 0.00 35 GLY A O 3
ATOM 4833 N N . THR A 1 36 ? 5.328 -3.285 16.472 1.00 0.00 36 THR A N 3
ATOM 4834 C CA . THR A 1 36 ? 4.520 -4.032 15.487 1.00 0.00 36 THR A CA 3
ATOM 4835 C C . THR A 1 36 ? 4.544 -3.325 14.128 1.00 0.00 36 THR A C 3
ATOM 4836 O O . THR A 1 36 ? 4.559 -2.091 14.070 1.00 0.00 36 THR A O 3
ATOM 4847 N N . ILE A 1 37 ? 4.523 -4.099 13.034 1.00 0.00 37 ILE A N 3
ATOM 4848 C CA . ILE A 1 37 ? 4.451 -3.591 11.656 1.00 0.00 37 ILE A CA 3
ATOM 4849 C C . ILE A 1 37 ? 3.068 -3.866 11.062 1.00 0.00 37 ILE A C 3
ATOM 4850 O O . ILE A 1 37 ? 2.537 -4.972 11.196 1.00 0.00 37 ILE A O 3
ATOM 4866 N N . LYS A 1 38 ? 2.509 -2.869 10.372 1.00 0.00 38 LYS A N 3
ATOM 4867 C CA . LYS A 1 38 ? 1.280 -2.972 9.566 1.00 0.00 38 LYS A CA 3
ATOM 4868 C C . LYS A 1 38 ? 1.486 -2.345 8.189 1.00 0.00 38 LYS A C 3
ATOM 4869 O O . LYS A 1 38 ? 2.287 -1.418 8.049 1.00 0.00 38 LYS A O 3
ATOM 4888 N N . VAL A 1 39 ? 0.735 -2.829 7.195 1.00 0.00 39 VAL A N 3
ATOM 4889 C CA . VAL A 1 39 ? 0.656 -2.220 5.859 1.00 0.00 39 VAL A CA 3
ATOM 4890 C C . VAL A 1 39 ? -0.776 -2.099 5.340 1.00 0.00 39 VAL A C 3
ATOM 4891 O O . VAL A 1 39 ? -1.564 -3.040 5.451 1.00 0.00 39 VAL A O 3
ATOM 4904 N N . ILE A 1 40 ? -1.092 -0.943 4.746 1.00 0.00 40 ILE A N 3
ATOM 4905 C CA . ILE A 1 40 ? -2.352 -0.658 4.035 1.00 0.00 40 ILE A CA 3
ATOM 4906 C C . ILE A 1 40 ? -2.026 -0.347 2.573 1.00 0.00 40 ILE A C 3
ATOM 4907 O O . ILE A 1 40 ? -1.047 0.352 2.309 1.00 0.00 40 ILE A O 3
ATOM 4923 N N . ILE A 1 41 ? -2.844 -0.818 1.628 1.00 0.00 41 ILE A N 3
ATOM 4924 C CA . ILE A 1 41 ? -2.669 -0.546 0.192 1.00 0.00 41 ILE A CA 3
ATOM 4925 C C . ILE A 1 41 ? -3.877 0.234 -0.327 1.00 0.00 41 ILE A C 3
ATOM 4926 O O . ILE A 1 41 ? -5.018 -0.095 -0.008 1.00 0.00 41 ILE A O 3
ATOM 4942 N N . VAL A 1 42 ? -3.635 1.283 -1.109 1.00 0.00 42 VAL A N 3
ATOM 4943 C CA . VAL A 1 42 ? -4.667 2.184 -1.637 1.00 0.00 42 VAL A CA 3
ATOM 4944 C C . VAL A 1 42 ? -4.511 2.303 -3.148 1.00 0.00 42 VAL A C 3
ATOM 4945 O O . VAL A 1 42 ? -3.446 2.673 -3.643 1.00 0.00 42 VAL A O 3
ATOM 4958 N N . ILE A 1 43 ? -5.581 2.003 -3.883 1.00 0.00 43 ILE A N 3
ATOM 4959 C CA . ILE A 1 43 ? -5.616 2.090 -5.349 1.00 0.00 43 ILE A CA 3
ATOM 4960 C C . ILE A 1 43 ? -6.166 3.455 -5.771 1.00 0.00 43 ILE A C 3
ATOM 4961 O O . ILE A 1 43 ? -7.253 3.833 -5.341 1.00 0.00 43 ILE A O 3
ATOM 4977 N N . ILE A 1 44 ? -5.438 4.172 -6.632 1.00 0.00 44 ILE A N 3
ATOM 4978 C CA . ILE A 1 44 ? -5.836 5.450 -7.234 1.00 0.00 44 ILE A CA 3
ATOM 4979 C C . ILE A 1 44 ? -5.999 5.221 -8.747 1.00 0.00 44 ILE A C 3
ATOM 4980 O O . ILE A 1 44 ? -5.018 4.984 -9.454 1.00 0.00 44 ILE A O 3
ATOM 4996 N N . ALA A 1 45 ? -7.228 5.317 -9.259 1.00 0.00 45 ALA A N 3
ATOM 4997 C CA . ALA A 1 45 ? -7.526 5.293 -10.698 1.00 0.00 45 ALA A CA 3
ATOM 4998 C C . ALA A 1 45 ? -8.352 6.522 -11.126 1.00 0.00 45 ALA A C 3
ATOM 4999 O O . ALA A 1 45 ? -8.966 7.191 -10.294 1.00 0.00 45 ALA A O 3
ATOM 5006 N N . ASP A 1 46 ? -8.385 6.819 -12.427 1.00 0.00 46 ASP A N 3
ATOM 5007 C CA . ASP A 1 46 ? -9.138 7.958 -12.982 1.00 0.00 46 ASP A CA 3
ATOM 5008 C C . ASP A 1 46 ? -10.672 7.815 -12.839 1.00 0.00 46 ASP A C 3
ATOM 5009 O O . ASP A 1 46 ? -11.394 8.810 -12.923 1.00 0.00 46 ASP A O 3
ATOM 5018 N N . ASP A 1 47 ? -11.177 6.596 -12.606 1.00 0.00 47 ASP A N 3
ATOM 5019 C CA . ASP A 1 47 ? -12.591 6.300 -12.336 1.00 0.00 47 ASP A CA 3
ATOM 5020 C C . ASP A 1 47 ? -12.737 5.231 -11.223 1.00 0.00 47 ASP A C 3
ATOM 5021 O O . ASP A 1 47 ? -12.076 4.186 -11.300 1.00 0.00 47 ASP A O 3
ATOM 5030 N N . PRO A 1 48 ? -13.587 5.431 -10.191 1.00 0.00 48 PRO A N 3
ATOM 5031 C CA . PRO A 1 48 ? -13.769 4.450 -9.115 1.00 0.00 48 PRO A CA 3
ATOM 5032 C C . PRO A 1 48 ? -14.352 3.107 -9.597 1.00 0.00 48 PRO A C 3
ATOM 5033 O O . PRO A 1 48 ? -14.061 2.070 -9.001 1.00 0.00 48 PRO A O 3
ATOM 5044 N N . ASN A 1 49 ? -15.099 3.083 -10.708 1.00 0.00 49 ASN A N 3
ATOM 5045 C CA . ASN A 1 49 ? -15.597 1.850 -11.337 1.00 0.00 49 ASN A CA 3
ATOM 5046 C C . ASN A 1 49 ? -14.468 0.961 -11.883 1.00 0.00 49 ASN A C 3
ATOM 5047 O O . ASN A 1 49 ? -14.660 -0.236 -12.092 1.00 0.00 49 ASN A O 3
ATOM 5058 N N . ASP A 1 50 ? -13.302 1.553 -12.137 1.00 0.00 50 ASP A N 3
ATOM 5059 C CA . ASP A 1 50 ? -12.097 0.824 -12.537 1.00 0.00 50 ASP A CA 3
ATOM 5060 C C . ASP A 1 50 ? -11.303 0.378 -11.305 1.00 0.00 50 ASP A C 3
ATOM 5061 O O . ASP A 1 50 ? -10.959 -0.796 -11.181 1.00 0.00 50 ASP A O 3
ATOM 5070 N N . ALA A 1 51 ? -11.103 1.296 -10.347 1.00 0.00 51 ALA A N 3
ATOM 5071 C CA . ALA A 1 51 ? -10.357 1.064 -9.107 1.00 0.00 51 ALA A CA 3
ATOM 5072 C C . ALA A 1 51 ? -10.872 -0.165 -8.350 1.00 0.00 51 ALA A C 3
ATOM 5073 O O . ALA A 1 51 ? -10.094 -0.989 -7.872 1.00 0.00 51 ALA A O 3
ATOM 5080 N N . LYS A 1 52 ? -12.198 -0.316 -8.298 1.00 0.00 52 LYS A N 3
ATOM 5081 C CA . LYS A 1 52 ? -12.910 -1.385 -7.592 1.00 0.00 52 LYS A CA 3
ATOM 5082 C C . LYS A 1 52 ? -12.532 -2.798 -8.068 1.00 0.00 52 LYS A C 3
ATOM 5083 O O . LYS A 1 52 ? -12.420 -3.705 -7.245 1.00 0.00 52 LYS A O 3
ATOM 5102 N N . ARG A 1 53 ? -12.241 -2.974 -9.368 1.00 0.00 53 ARG A N 3
ATOM 5103 C CA . ARG A 1 53 ? -11.736 -4.231 -9.964 1.00 0.00 53 ARG A CA 3
ATOM 5104 C C . ARG A 1 53 ? -10.324 -4.556 -9.474 1.00 0.00 53 ARG A C 3
ATOM 5105 O O . ARG A 1 53 ? -10.025 -5.701 -9.139 1.00 0.00 53 ARG A O 3
ATOM 5126 N N . ILE A 1 54 ? -9.471 -3.537 -9.394 1.00 0.00 54 ILE A N 3
ATOM 5127 C CA . ILE A 1 54 ? -8.081 -3.660 -8.942 1.00 0.00 54 ILE A CA 3
ATOM 5128 C C . ILE A 1 54 ? -8.031 -3.995 -7.449 1.00 0.00 54 ILE A C 3
ATOM 5129 O O . ILE A 1 54 ? -7.368 -4.948 -7.043 1.00 0.00 54 ILE A O 3
ATOM 5145 N N . VAL A 1 55 ? -8.777 -3.243 -6.633 1.00 0.00 55 VAL A N 3
ATOM 5146 C CA . VAL A 1 55 ? -8.887 -3.453 -5.183 1.00 0.00 55 VAL A CA 3
ATOM 5147 C C . VAL A 1 55 ? -9.368 -4.869 -4.894 1.00 0.00 55 VAL A C 3
ATOM 5148 O O . VAL A 1 55 ? -8.734 -5.575 -4.114 1.00 0.00 55 VAL A O 3
ATOM 5161 N N . LYS A 1 56 ? -10.414 -5.331 -5.591 1.00 0.00 56 LYS A N 3
ATOM 5162 C CA . LYS A 1 56 ? -10.918 -6.709 -5.493 1.00 0.00 56 LYS A CA 3
ATOM 5163 C C . LYS A 1 56 ? -9.827 -7.745 -5.784 1.00 0.00 56 LYS A C 3
ATOM 5164 O O . LYS A 1 56 ? -9.727 -8.728 -5.054 1.00 0.00 56 LYS A O 3
ATOM 5183 N N . LYS A 1 57 ? -8.949 -7.508 -6.768 1.00 0.00 57 LYS A N 3
ATOM 5184 C CA . LYS A 1 57 ? -7.847 -8.431 -7.088 1.00 0.00 57 LYS A CA 3
ATOM 5185 C C . LYS A 1 57 ? -6.851 -8.560 -5.924 1.00 0.00 57 LYS A C 3
ATOM 5186 O O . LYS A 1 57 ? -6.475 -9.674 -5.562 1.00 0.00 57 LYS A O 3
ATOM 5205 N N . ILE A 1 58 ? -6.483 -7.443 -5.286 1.00 0.00 58 ILE A N 3
ATOM 5206 C CA . ILE A 1 58 ? -5.602 -7.429 -4.103 1.00 0.00 58 ILE A CA 3
ATOM 5207 C C . ILE A 1 58 ? -6.313 -8.026 -2.878 1.00 0.00 58 ILE A C 3
ATOM 5208 O O . ILE A 1 58 ? -5.689 -8.754 -2.109 1.00 0.00 58 ILE A O 3
ATOM 5224 N N . GLN A 1 59 ? -7.623 -7.806 -2.735 1.00 0.00 59 GLN A N 3
ATOM 5225 C CA . GLN A 1 59 ? -8.431 -8.371 -1.645 1.00 0.00 59 GLN A CA 3
ATOM 5226 C C . GLN A 1 59 ? -8.521 -9.908 -1.723 1.00 0.00 59 GLN A C 3
ATOM 5227 O O . GLN A 1 59 ? -8.472 -10.579 -0.695 1.00 0.00 59 GLN A O 3
ATOM 5241 N N . GLU A 1 60 ? -8.610 -10.479 -2.929 1.00 0.00 60 GLU A N 3
ATOM 5242 C CA . GLU A 1 60 ? -8.585 -11.935 -3.141 1.00 0.00 60 GLU A CA 3
ATOM 5243 C C . GLU A 1 60 ? -7.175 -12.534 -2.995 1.00 0.00 60 GLU A C 3
ATOM 5244 O O . GLU A 1 60 ? -7.033 -13.639 -2.465 1.00 0.00 60 GLU A O 3
ATOM 5256 N N . ARG A 1 61 ? -6.128 -11.822 -3.444 1.00 0.00 61 ARG A N 3
ATOM 5257 C CA . ARG A 1 61 ? -4.738 -12.311 -3.412 1.00 0.00 61 ARG A CA 3
ATOM 5258 C C . ARG A 1 61 ? -4.069 -12.187 -2.036 1.00 0.00 61 ARG A C 3
ATOM 5259 O O . ARG A 1 61 ? -3.244 -13.037 -1.696 1.00 0.00 61 ARG A O 3
ATOM 5280 N N . PHE A 1 62 ? -4.416 -11.162 -1.257 1.00 0.00 62 PHE A N 3
ATOM 5281 C CA . PHE A 1 62 ? -3.871 -10.875 0.078 1.00 0.00 62 PHE A CA 3
ATOM 5282 C C . PHE A 1 62 ? -4.996 -10.608 1.108 1.00 0.00 62 PHE A C 3
ATOM 5283 O O . PHE A 1 62 ? -5.089 -9.504 1.651 1.00 0.00 62 PHE A O 3
ATOM 5300 N N . PRO A 1 63 ? -5.862 -11.598 1.412 1.00 0.00 63 PRO A N 3
ATOM 5301 C CA . PRO A 1 63 ? -7.083 -11.393 2.206 1.00 0.00 63 PRO A CA 3
ATOM 5302 C C . PRO A 1 63 ? -6.839 -11.012 3.678 1.00 0.00 63 PRO A C 3
ATOM 5303 O O . PRO A 1 63 ? -7.746 -10.488 4.331 1.00 0.00 63 PRO A O 3
ATOM 5314 N N . LYS A 1 64 ? -5.627 -11.242 4.206 1.00 0.00 64 LYS A N 3
ATOM 5315 C CA . LYS A 1 64 ? -5.222 -10.852 5.570 1.00 0.00 64 LYS A CA 3
ATOM 5316 C C . LYS A 1 64 ? -4.778 -9.380 5.678 1.00 0.00 64 LYS A C 3
ATOM 5317 O O . LYS A 1 64 ? -4.757 -8.832 6.781 1.00 0.00 64 LYS A O 3
ATOM 5336 N N . LEU A 1 65 ? -4.458 -8.723 4.556 1.00 0.00 65 LEU A N 3
ATOM 5337 C CA . LEU A 1 65 ? -4.142 -7.288 4.499 1.00 0.00 65 LEU A CA 3
ATOM 5338 C C . LEU A 1 65 ? -5.414 -6.435 4.339 1.00 0.00 65 LEU A C 3
ATOM 5339 O O . LEU A 1 65 ? -6.374 -6.846 3.684 1.00 0.00 65 LEU A O 3
ATOM 5355 N N . THR A 1 66 ? -5.407 -5.228 4.913 1.00 0.00 66 THR A N 3
ATOM 5356 C CA . THR A 1 66 ? -6.485 -4.231 4.752 1.00 0.00 66 THR A CA 3
ATOM 5357 C C . THR A 1 66 ? -6.121 -3.222 3.664 1.00 0.00 66 THR A C 3
ATOM 5358 O O . THR A 1 66 ? -4.988 -2.745 3.605 1.00 0.00 66 THR A O 3
ATOM 5369 N N . ILE A 1 67 ? -7.071 -2.913 2.778 1.00 0.00 67 ILE A N 3
ATOM 5370 C CA . ILE A 1 67 ? -6.878 -2.056 1.597 1.00 0.00 67 ILE A CA 3
ATOM 5371 C C . ILE A 1 67 ? -8.048 -1.074 1.396 1.00 0.00 67 ILE A C 3
ATOM 5372 O O . ILE A 1 67 ? -9.158 -1.327 1.872 1.00 0.00 67 ILE A O 3
ATOM 5388 N N . LYS A 1 68 ? -7.808 0.032 0.680 1.00 0.00 68 LYS A N 3
ATOM 5389 C CA . LYS A 1 68 ? -8.789 1.090 0.352 1.00 0.00 68 LYS A CA 3
ATOM 5390 C C . LYS A 1 68 ? -8.829 1.423 -1.152 1.00 0.00 68 LYS A C 3
ATOM 5391 O O . LYS A 1 68 ? -7.905 1.105 -1.902 1.00 0.00 68 LYS A O 3
ATOM 5410 N N . GLN A 1 69 ? -9.889 2.117 -1.578 1.00 0.00 69 GLN A N 3
ATOM 5411 C CA . GLN A 1 69 ? -10.073 2.635 -2.944 1.00 0.00 69 GLN A CA 3
ATOM 5412 C C . GLN A 1 69 ? -10.079 4.172 -2.981 1.00 0.00 69 GLN A C 3
ATOM 5413 O O . GLN A 1 69 ? -10.611 4.820 -2.076 1.00 0.00 69 GLN A O 3
ATOM 5427 N N . SER A 1 70 ? -9.549 4.759 -4.053 1.00 0.00 70 SER A N 3
ATOM 5428 C CA . SER A 1 70 ? -9.528 6.204 -4.319 1.00 0.00 70 SER A CA 3
ATOM 5429 C C . SER A 1 70 ? -9.736 6.525 -5.806 1.00 0.00 70 SER A C 3
ATOM 5430 O O . SER A 1 70 ? -9.457 5.714 -6.695 1.00 0.00 70 SER A O 3
ATOM 5438 N N . ARG A 1 71 ? -10.209 7.749 -6.064 1.00 0.00 71 ARG A N 3
ATOM 5439 C CA . ARG A 1 71 ? -10.392 8.357 -7.395 1.00 0.00 71 ARG A CA 3
ATOM 5440 C C . ARG A 1 71 ? -9.675 9.708 -7.567 1.00 0.00 71 ARG A C 3
ATOM 5441 O O . ARG A 1 71 ? -9.899 10.402 -8.559 1.00 0.00 71 ARG A O 3
ATOM 5462 N N . ASN A 1 72 ? -8.838 10.100 -6.599 1.00 0.00 72 ASN A N 3
ATOM 5463 C CA . ASN A 1 72 ? -8.163 11.402 -6.546 1.00 0.00 72 ASN A CA 3
ATOM 5464 C C . ASN A 1 72 ? -6.637 11.256 -6.397 1.00 0.00 72 ASN A C 3
ATOM 5465 O O . ASN A 1 72 ? -6.146 10.435 -5.621 1.00 0.00 72 ASN A O 3
ATOM 5476 N N . GLU A 1 73 ? -5.888 12.090 -7.121 1.00 0.00 73 GLU A N 3
ATOM 5477 C CA . GLU A 1 73 ? -4.421 12.171 -7.056 1.00 0.00 73 GLU A CA 3
ATOM 5478 C C . GLU A 1 73 ? -3.944 12.921 -5.795 1.00 0.00 73 GLU A C 3
ATOM 5479 O O . GLU A 1 73 ? -4.554 13.910 -5.384 1.00 0.00 73 GLU A O 3
ATOM 5491 N N . GLU A 1 74 ? -2.831 12.457 -5.216 1.00 0.00 74 GLU A N 3
ATOM 5492 C CA . GLU A 1 74 ? -2.090 12.975 -4.048 1.00 0.00 74 GLU A CA 3
ATOM 5493 C C . GLU A 1 74 ? -2.847 13.059 -2.704 1.00 0.00 74 GLU A C 3
ATOM 5494 O O . GLU A 1 74 ? -2.282 12.707 -1.669 1.00 0.00 74 GLU A O 3
ATOM 5506 N N . GLU A 1 75 ? -4.115 13.477 -2.680 1.00 0.00 75 GLU A N 3
ATOM 5507 C CA . GLU A 1 75 ? -4.889 13.772 -1.462 1.00 0.00 75 GLU A CA 3
ATOM 5508 C C . GLU A 1 75 ? -4.994 12.575 -0.498 1.00 0.00 75 GLU A C 3
ATOM 5509 O O . GLU A 1 75 ? -4.948 12.752 0.722 1.00 0.00 75 GLU A O 3
ATOM 5521 N N . ALA A 1 76 ? -5.062 11.350 -1.033 1.00 0.00 76 ALA A N 3
ATOM 5522 C CA . ALA A 1 76 ? -5.106 10.115 -0.250 1.00 0.00 76 ALA A CA 3
ATOM 5523 C C . ALA A 1 76 ? -3.891 9.940 0.684 1.00 0.00 76 ALA A C 3
ATOM 5524 O O . ALA A 1 76 ? -4.037 9.356 1.757 1.00 0.00 76 ALA A O 3
ATOM 5531 N N . GLU A 1 77 ? -2.722 10.493 0.341 1.00 0.00 77 GLU A N 3
ATOM 5532 C CA . GLU A 1 77 ? -1.507 10.431 1.167 1.00 0.00 77 GLU A CA 3
ATOM 5533 C C . GLU A 1 77 ? -1.730 11.028 2.567 1.00 0.00 77 GLU A C 3
ATOM 5534 O O . GLU A 1 77 ? -1.354 10.412 3.562 1.00 0.00 77 GLU A O 3
ATOM 5546 N N . LYS A 1 78 ? -2.393 12.191 2.656 1.00 0.00 78 LYS A N 3
ATOM 5547 C CA . LYS A 1 78 ? -2.739 12.854 3.927 1.00 0.00 78 LYS A CA 3
ATOM 5548 C C . LYS A 1 78 ? -4.099 12.413 4.486 1.00 0.00 78 LYS A C 3
ATOM 5549 O O . LYS A 1 78 ? -4.233 12.206 5.694 1.00 0.00 78 LYS A O 3
ATOM 5568 N N . ARG A 1 79 ? -5.096 12.204 3.620 1.00 0.00 79 ARG A N 3
ATOM 5569 C CA . ARG A 1 79 ? -6.459 11.785 4.005 1.00 0.00 79 ARG A CA 3
ATOM 5570 C C . ARG A 1 79 ? -6.490 10.407 4.664 1.00 0.00 79 ARG A C 3
ATOM 5571 O O . ARG A 1 79 ? -7.241 10.211 5.618 1.00 0.00 79 ARG A O 3
ATOM 5592 N N . ILE A 1 80 ? -5.710 9.443 4.173 1.00 0.00 80 ILE A N 3
ATOM 5593 C CA . ILE A 1 80 ? -5.594 8.127 4.820 1.00 0.00 80 ILE A CA 3
ATOM 5594 C C . ILE A 1 80 ? -4.653 8.199 6.032 1.00 0.00 80 ILE A C 3
ATOM 5595 O O . ILE A 1 80 ? -4.919 7.531 7.025 1.00 0.00 80 ILE A O 3
ATOM 5611 N N . GLN A 1 81 ? -3.609 9.045 6.012 1.00 0.00 81 GLN A N 3
ATOM 5612 C CA . GLN A 1 81 ? -2.725 9.239 7.181 1.00 0.00 81 GLN A CA 3
ATOM 5613 C C . GLN A 1 81 ? -3.520 9.628 8.430 1.00 0.00 81 GLN A C 3
ATOM 5614 O O . GLN A 1 81 ? -3.302 9.061 9.502 1.00 0.00 81 GLN A O 3
ATOM 5628 N N . LYS A 1 82 ? -4.459 10.574 8.292 1.00 0.00 82 LYS A N 3
ATOM 5629 C CA . LYS A 1 82 ? -5.264 11.042 9.423 1.00 0.00 82 LYS A CA 3
ATOM 5630 C C . LYS A 1 82 ? -6.198 9.943 9.951 1.00 0.00 82 LYS A C 3
ATOM 5631 O O . LYS A 1 82 ? -6.326 9.771 11.162 1.00 0.00 82 LYS A O 3
ATOM 5650 N N . GLU A 1 83 ? -6.783 9.142 9.055 1.00 0.00 83 GLU A N 3
ATOM 5651 C CA . GLU A 1 83 ? -7.574 7.957 9.424 1.00 0.00 83 GLU A CA 3
ATOM 5652 C C . GLU A 1 83 ? -6.727 6.893 10.138 1.00 0.00 83 GLU A C 3
ATOM 5653 O O . GLU A 1 83 ? -7.162 6.307 11.130 1.00 0.00 83 GLU A O 3
ATOM 5665 N N . LEU A 1 84 ? -5.497 6.674 9.669 1.00 0.00 84 LEU A N 3
ATOM 5666 C CA . LEU A 1 84 ? -4.552 5.729 10.254 1.00 0.00 84 LEU A CA 3
ATOM 5667 C C . LEU A 1 84 ? -4.061 6.148 11.642 1.00 0.00 84 LEU A C 3
ATOM 5668 O O . LEU A 1 84 ? -3.965 5.294 12.521 1.00 0.00 84 LEU A O 3
ATOM 5684 N N . GLU A 1 85 ? -3.791 7.434 11.866 1.00 0.00 85 GLU A N 3
ATOM 5685 C CA . GLU A 1 85 ? -3.370 7.964 13.171 1.00 0.00 85 GLU A CA 3
ATOM 5686 C C . GLU A 1 85 ? -4.485 7.840 14.228 1.00 0.00 85 GLU A C 3
ATOM 5687 O O . GLU A 1 85 ? -4.213 7.537 15.390 1.00 0.00 85 GLU A O 3
ATOM 5699 N N . GLU A 1 86 ? -5.750 8.001 13.827 1.00 0.00 86 GLU A N 3
ATOM 5700 C CA . GLU A 1 86 ? -6.912 7.845 14.715 1.00 0.00 86 GLU A CA 3
ATOM 5701 C C . GLU A 1 86 ? -7.168 6.384 15.143 1.00 0.00 86 GLU A C 3
ATOM 5702 O O . GLU A 1 86 ? -7.742 6.161 16.213 1.00 0.00 86 GLU A O 3
ATOM 5714 N N . ARG A 1 87 ? -6.722 5.390 14.354 1.00 0.00 87 ARG A N 3
ATOM 5715 C CA . ARG A 1 87 ? -6.854 3.948 14.657 1.00 0.00 87 ARG A CA 3
ATOM 5716 C C . ARG A 1 87 ? -5.552 3.241 15.068 1.00 0.00 87 ARG A C 3
ATOM 5717 O O . ARG A 1 87 ? -5.600 2.091 15.503 1.00 0.00 87 ARG A O 3
ATOM 5738 N N . ASN A 1 88 ? -4.409 3.927 14.992 1.00 0.00 88 ASN A N 3
ATOM 5739 C CA . ASN A 1 88 ? -3.109 3.490 15.516 1.00 0.00 88 ASN A CA 3
ATOM 5740 C C . ASN A 1 88 ? -2.510 4.609 16.400 1.00 0.00 88 ASN A C 3
ATOM 5741 O O . ASN A 1 88 ? -1.698 5.408 15.919 1.00 0.00 88 ASN A O 3
ATOM 5752 N N . PRO A 1 89 ? -2.899 4.705 17.687 1.00 0.00 89 PRO A N 3
ATOM 5753 C CA . PRO A 1 89 ? -2.465 5.796 18.560 1.00 0.00 89 PRO A CA 3
ATOM 5754 C C . PRO A 1 89 ? -0.949 5.755 18.814 1.00 0.00 89 PRO A C 3
ATOM 5755 O O . PRO A 1 89 ? -0.384 4.709 19.140 1.00 0.00 89 PRO A O 3
ATOM 5766 N N . ASN A 1 90 ? -0.297 6.912 18.656 1.00 0.00 90 ASN A N 3
ATOM 5767 C CA . ASN A 1 90 ? 1.154 7.124 18.800 1.00 0.00 90 ASN A CA 3
ATOM 5768 C C . ASN A 1 90 ? 2.033 6.256 17.863 1.00 0.00 90 ASN A C 3
ATOM 5769 O O . ASN A 1 90 ? 3.228 6.075 18.115 1.00 0.00 90 ASN A O 3
ATOM 5780 N N . ALA A 1 91 ? 1.461 5.741 16.769 1.00 0.00 91 ALA A N 3
ATOM 5781 C CA . ALA A 1 91 ? 2.171 5.017 15.715 1.00 0.00 91 ALA A CA 3
ATOM 5782 C C . ALA A 1 91 ? 2.732 5.959 14.633 1.00 0.00 91 ALA A C 3
ATOM 5783 O O . ALA A 1 91 ? 2.266 7.089 14.458 1.00 0.00 91 ALA A O 3
ATOM 5790 N N . GLU A 1 92 ? 3.725 5.480 13.885 1.00 0.00 92 GLU A N 3
ATOM 5791 C CA . GLU A 1 92 ? 4.452 6.240 12.864 1.00 0.00 92 GLU A CA 3
ATOM 5792 C C . GLU A 1 92 ? 4.063 5.723 11.479 1.00 0.00 92 GLU A C 3
ATOM 5793 O O . GLU A 1 92 ? 4.381 4.583 11.139 1.00 0.00 92 GLU A O 3
ATOM 5805 N N . ILE A 1 93 ? 3.391 6.558 10.684 1.00 0.00 93 ILE A N 3
ATOM 5806 C CA . ILE A 1 93 ? 2.901 6.219 9.339 1.00 0.00 93 ILE A CA 3
ATOM 5807 C C . ILE A 1 93 ? 3.819 6.856 8.291 1.00 0.00 93 ILE A C 3
ATOM 5808 O O . ILE A 1 93 ? 3.993 8.076 8.277 1.00 0.00 93 ILE A O 3
ATOM 5824 N N . GLN A 1 94 ? 4.366 6.048 7.384 1.00 0.00 94 GLN A N 3
ATOM 5825 C CA . GLN A 1 94 ? 5.097 6.501 6.198 1.00 0.00 94 GLN A CA 3
ATOM 5826 C C . GLN A 1 94 ? 4.331 6.069 4.948 1.00 0.00 94 GLN A C 3
ATOM 5827 O O . GLN A 1 94 ? 3.752 4.983 4.927 1.00 0.00 94 GLN A O 3
ATOM 5841 N N . VAL A 1 95 ? 4.346 6.889 3.897 1.00 0.00 95 VAL A N 3
ATOM 5842 C CA . VAL A 1 95 ? 3.719 6.556 2.610 1.00 0.00 95 VAL A CA 3
ATOM 5843 C C . VAL A 1 95 ? 4.795 6.372 1.550 1.00 0.00 95 VAL A C 3
ATOM 5844 O O . VAL A 1 95 ? 5.662 7.231 1.380 1.00 0.00 95 VAL A O 3
ATOM 5857 N N . VAL A 1 96 ? 4.736 5.246 0.841 1.00 0.00 96 VAL A N 3
ATOM 5858 C CA . VAL A 1 96 ? 5.711 4.849 -0.178 1.00 0.00 96 VAL A CA 3
ATOM 5859 C C . VAL A 1 96 ? 5.072 4.798 -1.569 1.00 0.00 96 VAL A C 3
ATOM 5860 O O . VAL A 1 96 ? 3.989 4.233 -1.752 1.00 0.00 96 VAL A O 3
ATOM 5873 N N . ARG A 1 97 ? 5.739 5.432 -2.544 1.00 0.00 97 ARG A N 3
ATOM 5874 C CA . ARG A 1 97 ? 5.288 5.588 -3.939 1.00 0.00 97 ARG A CA 3
ATOM 5875 C C . ARG A 1 97 ? 6.245 4.953 -4.963 1.00 0.00 97 ARG A C 3
ATOM 5876 O O . ARG A 1 97 ? 5.945 4.928 -6.156 1.00 0.00 97 ARG A O 3
ATOM 5897 N N . SER A 1 98 ? 7.388 4.436 -4.502 1.00 0.00 98 SER A N 3
ATOM 5898 C CA . SER A 1 98 ? 8.381 3.678 -5.278 1.00 0.00 98 SER A CA 3
ATOM 5899 C C . SER A 1 98 ? 9.111 2.670 -4.383 1.00 0.00 98 SER A C 3
ATOM 5900 O O . SER A 1 98 ? 9.307 2.914 -3.194 1.00 0.00 98 SER A O 3
ATOM 5908 N N . GLU A 1 99 ? 9.598 1.562 -4.944 1.00 0.00 99 GLU A N 3
ATOM 5909 C CA . GLU A 1 99 ? 10.436 0.597 -4.214 1.00 0.00 99 GLU A CA 3
ATOM 5910 C C . GLU A 1 99 ? 11.762 1.205 -3.710 1.00 0.00 99 GLU A C 3
ATOM 5911 O O . GLU A 1 99 ? 12.346 0.707 -2.745 1.00 0.00 99 GLU A O 3
ATOM 5923 N N . ASP A 1 100 ? 12.241 2.289 -4.329 1.00 0.00 100 ASP A N 3
ATOM 5924 C CA . ASP A 1 100 ? 13.385 3.077 -3.849 1.00 0.00 100 ASP A CA 3
ATOM 5925 C C . ASP A 1 100 ? 13.034 3.920 -2.607 1.00 0.00 100 ASP A C 3
ATOM 5926 O O . ASP A 1 100 ? 13.840 4.041 -1.686 1.00 0.00 100 ASP A O 3
ATOM 5935 N N . GLU A 1 101 ? 11.802 4.433 -2.519 1.00 0.00 101 GLU A N 3
ATOM 5936 C CA . GLU A 1 101 ? 11.315 5.157 -1.336 1.00 0.00 101 GLU A CA 3
ATOM 5937 C C . GLU A 1 101 ? 11.138 4.225 -0.124 1.00 0.00 101 GLU A C 3
ATOM 5938 O O . GLU A 1 101 ? 11.342 4.647 1.012 1.00 0.00 101 GLU A O 3
ATOM 5950 N N . LEU A 1 102 ? 10.843 2.939 -0.352 1.00 0.00 102 LEU A N 3
ATOM 5951 C CA . LEU A 1 102 ? 10.788 1.912 0.699 1.00 0.00 102 LEU A CA 3
ATOM 5952 C C . LEU A 1 102 ? 12.163 1.686 1.354 1.00 0.00 102 LEU A C 3
ATOM 5953 O O . LEU A 1 102 ? 12.262 1.544 2.574 1.00 0.00 102 LEU A O 3
ATOM 5969 N N . LYS A 1 103 ? 13.237 1.741 0.553 1.00 0.00 103 LYS A N 3
ATOM 5970 C CA . LYS A 1 103 ? 14.628 1.739 1.033 1.00 0.00 103 LYS A CA 3
ATOM 5971 C C . LYS A 1 103 ? 14.979 3.034 1.782 1.00 0.00 103 LYS A C 3
ATOM 5972 O O . LYS A 1 103 ? 15.684 2.981 2.786 1.00 0.00 103 LYS A O 3
ATOM 5991 N N . GLU A 1 104 ? 14.460 4.185 1.353 1.00 0.00 104 GLU A N 3
ATOM 5992 C CA . GLU A 1 104 ? 14.683 5.463 2.051 1.00 0.00 104 GLU A CA 3
ATOM 5993 C C . GLU A 1 104 ? 13.960 5.532 3.406 1.00 0.00 104 GLU A C 3
ATOM 5994 O O . GLU A 1 104 ? 14.547 6.022 4.367 1.00 0.00 104 GLU A O 3
ATOM 6006 N N . ILE A 1 105 ? 12.744 4.981 3.541 1.00 0.00 105 ILE A N 3
ATOM 6007 C CA . ILE A 1 105 ? 12.065 4.814 4.846 1.00 0.00 105 ILE A CA 3
ATOM 6008 C C . ILE A 1 105 ? 12.959 4.029 5.816 1.00 0.00 105 ILE A C 3
ATOM 6009 O O . ILE A 1 105 ? 13.118 4.431 6.968 1.00 0.00 105 ILE A O 3
ATOM 6025 N N . LEU A 1 106 ? 13.621 2.970 5.342 1.00 0.00 106 LEU A N 3
ATOM 6026 C CA . LEU A 1 106 ? 14.566 2.169 6.128 1.00 0.00 106 LEU A CA 3
ATOM 6027 C C . LEU A 1 106 ? 15.782 2.979 6.635 1.00 0.00 106 LEU A C 3
ATOM 6028 O O . LEU A 1 106 ? 16.319 2.674 7.699 1.00 0.00 106 LEU A O 3
ATOM 6044 N N . ASP A 1 107 ? 16.200 4.027 5.915 1.00 0.00 107 ASP A N 3
ATOM 6045 C CA . ASP A 1 107 ? 17.271 4.942 6.344 1.00 0.00 107 ASP A CA 3
ATOM 6046 C C . ASP A 1 107 ? 16.756 6.028 7.309 1.00 0.00 107 ASP A C 3
ATOM 6047 O O . ASP A 1 107 ? 17.382 6.314 8.335 1.00 0.00 107 ASP A O 3
ATOM 6056 N N . LYS A 1 108 ? 15.572 6.582 7.023 1.00 0.00 108 LYS A N 3
ATOM 6057 C CA . LYS A 1 108 ? 14.877 7.592 7.844 1.00 0.00 108 LYS A CA 3
ATOM 6058 C C . LYS A 1 108 ? 14.529 7.061 9.238 1.00 0.00 108 LYS A C 3
ATOM 6059 O O . LYS A 1 108 ? 14.672 7.783 10.224 1.00 0.00 108 LYS A O 3
ATOM 6078 N N . LEU A 1 109 ? 14.141 5.787 9.331 1.00 0.00 109 LEU A N 3
ATOM 6079 C CA . LEU A 1 109 ? 13.893 5.080 10.591 1.00 0.00 109 LEU A CA 3
ATOM 6080 C C . LEU A 1 109 ? 15.128 5.072 11.509 1.00 0.00 109 LEU A C 3
ATOM 6081 O O . LEU A 1 109 ? 14.978 5.262 12.715 1.00 0.00 109 LEU A O 3
ATOM 6097 N N . ASP A 1 110 ? 16.336 4.908 10.958 1.00 0.00 110 ASP A N 3
ATOM 6098 C CA . ASP A 1 110 ? 17.584 4.913 11.736 1.00 0.00 110 ASP A CA 3
ATOM 6099 C C . ASP A 1 110 ? 18.017 6.331 12.160 1.00 0.00 110 ASP A C 3
ATOM 6100 O O . ASP A 1 110 ? 18.483 6.529 13.282 1.00 0.00 110 ASP A O 3
ATOM 6109 N N . GLU A 1 111 ? 17.791 7.345 11.319 1.00 0.00 111 GLU A N 3
ATOM 6110 C CA . GLU A 1 111 ? 18.019 8.757 11.673 1.00 0.00 111 GLU A CA 3
ATOM 6111 C C . GLU A 1 111 ? 17.067 9.239 12.791 1.00 0.00 111 GLU A C 3
ATOM 6112 O O . GLU A 1 111 ? 17.452 10.044 13.646 1.00 0.00 111 GLU A O 3
ATOM 6124 N N . LYS A 1 112 ? 15.842 8.698 12.827 1.00 0.00 112 LYS A N 3
ATOM 6125 C CA . LYS A 1 112 ? 14.810 8.980 13.838 1.00 0.00 112 LYS A CA 3
ATOM 6126 C C . LYS A 1 112 ? 15.166 8.441 15.232 1.00 0.00 112 LYS A C 3
ATOM 6127 O O . LYS A 1 112 ? 14.937 9.142 16.218 1.00 0.00 112 LYS A O 3
ATOM 6146 N N . LYS A 1 113 ? 15.758 7.241 15.335 1.00 0.00 113 LYS A N 3
ATOM 6147 C CA . LYS A 1 113 ? 16.281 6.683 16.611 1.00 0.00 113 LYS A CA 3
ATOM 6148 C C . LYS A 1 113 ? 17.672 7.215 16.994 1.00 0.00 113 LYS A C 3
ATOM 6149 O O . LYS A 1 113 ? 18.023 7.205 18.176 1.00 0.00 113 LYS A O 3
ATOM 6168 N N . GLY A 1 114 ? 18.459 7.659 16.013 1.00 0.00 114 GLY A N 3
ATOM 6169 C CA . GLY A 1 114 ? 19.802 8.217 16.195 1.00 0.00 114 GLY A CA 3
ATOM 6170 C C . GLY A 1 114 ? 19.826 9.612 16.835 1.00 0.00 114 GLY A C 3
ATOM 6171 O O . GLY A 1 114 ? 18.793 10.172 17.210 1.00 0.00 114 GLY A O 3
ATOM 6175 N N . SER A 1 115 ? 21.022 10.198 16.937 1.00 0.00 115 SER A N 3
ATOM 6176 C CA . SER A 1 115 ? 21.296 11.469 17.638 1.00 0.00 115 SER A CA 3
ATOM 6177 C C . SER A 1 115 ? 20.883 12.729 16.843 1.00 0.00 115 SER A C 3
ATOM 6178 O O . SER A 1 115 ? 21.567 13.756 16.876 1.00 0.00 115 SER A O 3
ATOM 6186 N N . TRP A 1 116 ? 19.762 12.652 16.116 1.00 0.00 116 TRP A N 3
ATOM 6187 C CA . TRP A 1 116 ? 19.212 13.727 15.276 1.00 0.00 116 TRP A CA 3
ATOM 6188 C C . TRP A 1 116 ? 17.716 13.943 15.544 1.00 0.00 116 TRP A C 3
ATOM 6189 O O . TRP A 1 116 ? 17.324 15.058 15.892 1.00 0.00 116 TRP A O 3
ATOM 6210 N N . SER A 1 117 ? 16.897 12.884 15.450 1.00 0.00 117 SER A N 3
ATOM 6211 C CA . SER A 1 117 ? 15.464 12.875 15.810 1.00 0.00 117 SER A CA 3
ATOM 6212 C C . SER A 1 117 ? 14.680 14.077 15.236 1.00 0.00 117 SER A C 3
ATOM 6213 O O . SER A 1 117 ? 13.998 14.819 15.950 1.00 0.00 117 SER A O 3
ATOM 6221 N N . LEU A 1 118 ? 14.845 14.323 13.929 1.00 0.00 118 LEU A N 3
ATOM 6222 C CA . LEU A 1 118 ? 14.356 15.534 13.256 1.00 0.00 118 LEU A CA 3
ATOM 6223 C C . LEU A 1 118 ? 12.819 15.583 13.160 1.00 0.00 118 LEU A C 3
ATOM 6224 O O . LEU A 1 118 ? 12.154 14.566 12.952 1.00 0.00 118 LEU A O 3
ATOM 6240 N N . GLU A 1 119 ? 12.262 16.790 13.278 1.00 0.00 119 GLU A N 3
ATOM 6241 C CA . GLU A 1 119 ? 10.823 17.087 13.207 1.00 0.00 119 GLU A CA 3
ATOM 6242 C C . GLU A 1 119 ? 10.560 18.465 12.569 1.00 0.00 119 GLU A C 3
ATOM 6243 O O . GLU A 1 119 ? 11.479 19.277 12.432 1.00 0.00 119 GLU A O 3
ATOM 6255 N N . HIS A 1 120 ? 9.311 18.737 12.171 1.00 0.00 120 HIS A N 3
ATOM 6256 C CA . HIS A 1 120 ? 8.861 20.010 11.574 1.00 0.00 120 HIS A CA 3
ATOM 6257 C C . HIS A 1 120 ? 9.601 20.435 10.278 1.00 0.00 120 HIS A C 3
ATOM 6258 O O . HIS A 1 120 ? 9.522 21.587 9.844 1.00 0.00 120 HIS A O 3
ATOM 6272 N N . HIS A 1 121 ? 10.298 19.503 9.616 1.00 0.00 121 HIS A N 3
ATOM 6273 C CA . HIS A 1 121 ? 10.977 19.708 8.328 1.00 0.00 121 HIS A CA 3
ATOM 6274 C C . HIS A 1 121 ? 9.975 19.569 7.161 1.00 0.00 121 HIS A C 3
ATOM 6275 O O . HIS A 1 121 ? 9.998 18.596 6.402 1.00 0.00 121 HIS A O 3
ATOM 6289 N N . HIS A 1 122 ? 9.059 20.535 7.050 1.00 0.00 122 HIS A N 3
ATOM 6290 C CA . HIS A 1 122 ? 8.000 20.599 6.036 1.00 0.00 122 HIS A CA 3
ATOM 6291 C C . HIS A 1 122 ? 7.865 22.017 5.444 1.00 0.00 122 HIS A C 3
ATOM 6292 O O . HIS A 1 122 ? 8.222 23.005 6.092 1.00 0.00 122 HIS A O 3
ATOM 6306 N N . HIS A 1 123 ? 7.350 22.116 4.214 1.00 0.00 123 HIS A N 3
ATOM 6307 C CA . HIS A 1 123 ? 7.278 23.357 3.430 1.00 0.00 123 HIS A CA 3
ATOM 6308 C C . HIS A 1 123 ? 5.833 23.722 3.046 1.00 0.00 123 HIS A C 3
ATOM 6309 O O . HIS A 1 123 ? 4.986 22.845 2.848 1.00 0.00 123 HIS A O 3
ATOM 6323 N N . HIS A 1 124 ? 5.557 25.024 2.935 1.00 0.00 124 HIS A N 3
ATOM 6324 C CA . HIS A 1 124 ? 4.213 25.588 2.743 1.00 0.00 124 HIS A CA 3
ATOM 6325 C C . HIS A 1 124 ? 4.218 26.738 1.716 1.00 0.00 124 HIS A C 3
ATOM 6326 O O . HIS A 1 124 ? 5.230 27.433 1.558 1.00 0.00 124 HIS A O 3
ATOM 6340 N N . HIS A 1 125 ? 3.089 26.946 1.029 1.00 0.00 125 HIS A N 3
ATOM 6341 C CA . HIS A 1 125 ? 2.894 27.982 -0.000 1.00 0.00 125 HIS A CA 3
ATOM 6342 C C . HIS A 1 125 ? 1.455 28.536 0.014 1.00 0.00 125 HIS A C 3
ATOM 6343 O O . HIS A 1 125 ? 0.496 27.733 -0.083 1.00 0.00 125 HIS A O 3
ATOM 6358 N N . GLY A 1 1 ? 12.697 -7.306 9.314 1.00 0.00 1 GLY A N 4
ATOM 6359 C CA . GLY A 1 1 ? 13.139 -6.013 8.741 1.00 0.00 1 GLY A CA 4
ATOM 6360 C C . GLY A 1 1 ? 12.357 -5.654 7.486 1.00 0.00 1 GLY A C 4
ATOM 6361 O O . GLY A 1 1 ? 11.782 -6.528 6.837 1.00 0.00 1 GLY A O 4
ATOM 6367 N N . SER A 1 2 ? 12.347 -4.369 7.115 1.00 0.00 2 SER A N 4
ATOM 6368 C CA . SER A 1 2 ? 11.503 -3.811 6.037 1.00 0.00 2 SER A CA 4
ATOM 6369 C C . SER A 1 2 ? 11.758 -4.390 4.638 1.00 0.00 2 SER A C 4
ATOM 6370 O O . SER A 1 2 ? 10.883 -4.303 3.782 1.00 0.00 2 SER A O 4
ATOM 6378 N N . GLU A 1 3 ? 12.908 -5.026 4.390 1.00 0.00 3 GLU A N 4
ATOM 6379 C CA . GLU A 1 3 ? 13.193 -5.763 3.145 1.00 0.00 3 GLU A CA 4
ATOM 6380 C C . GLU A 1 3 ? 12.149 -6.871 2.862 1.00 0.00 3 GLU A C 4
ATOM 6381 O O . GLU A 1 3 ? 11.820 -7.145 1.709 1.00 0.00 3 GLU A O 4
ATOM 6393 N N . GLU A 1 4 ? 11.561 -7.470 3.907 1.00 0.00 4 GLU A N 4
ATOM 6394 C CA . GLU A 1 4 ? 10.461 -8.440 3.801 1.00 0.00 4 GLU A CA 4
ATOM 6395 C C . GLU A 1 4 ? 9.163 -7.806 3.257 1.00 0.00 4 GLU A C 4
ATOM 6396 O O . GLU A 1 4 ? 8.388 -8.457 2.558 1.00 0.00 4 GLU A O 4
ATOM 6408 N N . ILE A 1 5 ? 8.934 -6.520 3.542 1.00 0.00 5 ILE A N 4
ATOM 6409 C CA . ILE A 1 5 ? 7.828 -5.719 2.994 1.00 0.00 5 ILE A CA 4
ATOM 6410 C C . ILE A 1 5 ? 8.168 -5.143 1.611 1.00 0.00 5 ILE A C 4
ATOM 6411 O O . ILE A 1 5 ? 7.291 -5.004 0.756 1.00 0.00 5 ILE A O 4
ATOM 6427 N N . ARG A 1 6 ? 9.450 -4.871 1.352 1.00 0.00 6 ARG A N 4
ATOM 6428 C CA . ARG A 1 6 ? 9.978 -4.388 0.068 1.00 0.00 6 ARG A CA 4
ATOM 6429 C C . ARG A 1 6 ? 9.757 -5.362 -1.092 1.00 0.00 6 ARG A C 4
ATOM 6430 O O . ARG A 1 6 ? 9.720 -4.932 -2.242 1.00 0.00 6 ARG A O 4
ATOM 6451 N N . GLU A 1 7 ? 9.568 -6.655 -0.818 1.00 0.00 7 GLU A N 4
ATOM 6452 C CA . GLU A 1 7 ? 9.117 -7.621 -1.831 1.00 0.00 7 GLU A CA 4
ATOM 6453 C C . GLU A 1 7 ? 7.614 -7.563 -2.125 1.00 0.00 7 GLU A C 4
ATOM 6454 O O . GLU A 1 7 ? 7.198 -7.818 -3.254 1.00 0.00 7 GLU A O 4
ATOM 6466 N N . LEU A 1 8 ? 6.791 -7.260 -1.117 1.00 0.00 8 LEU A N 4
ATOM 6467 C CA . LEU A 1 8 ? 5.337 -7.400 -1.199 1.00 0.00 8 LEU A CA 4
ATOM 6468 C C . LEU A 1 8 ? 4.738 -6.436 -2.237 1.00 0.00 8 LEU A C 4
ATOM 6469 O O . LEU A 1 8 ? 3.909 -6.828 -3.059 1.00 0.00 8 LEU A O 4
ATOM 6485 N N . VAL A 1 9 ? 5.231 -5.195 -2.270 1.00 0.00 9 VAL A N 4
ATOM 6486 C CA . VAL A 1 9 ? 4.846 -4.174 -3.262 1.00 0.00 9 VAL A CA 4
ATOM 6487 C C . VAL A 1 9 ? 5.064 -4.634 -4.714 1.00 0.00 9 VAL A C 4
ATOM 6488 O O . VAL A 1 9 ? 4.256 -4.310 -5.583 1.00 0.00 9 VAL A O 4
ATOM 6501 N N . ARG A 1 10 ? 6.091 -5.460 -4.981 1.00 0.00 10 ARG A N 4
ATOM 6502 C CA . ARG A 1 10 ? 6.383 -6.013 -6.321 1.00 0.00 10 ARG A CA 4
ATOM 6503 C C . ARG A 1 10 ? 5.253 -6.903 -6.820 1.00 0.00 10 ARG A C 4
ATOM 6504 O O . ARG A 1 10 ? 4.834 -6.799 -7.973 1.00 0.00 10 ARG A O 4
ATOM 6525 N N . LYS A 1 11 ? 4.729 -7.743 -5.923 1.00 0.00 11 LYS A N 4
ATOM 6526 C CA . LYS A 1 11 ? 3.630 -8.676 -6.205 1.00 0.00 11 LYS A CA 4
ATOM 6527 C C . LYS A 1 11 ? 2.355 -7.904 -6.546 1.00 0.00 11 LYS A C 4
ATOM 6528 O O . LYS A 1 11 ? 1.626 -8.278 -7.466 1.00 0.00 11 LYS A O 4
ATOM 6547 N N . ILE A 1 12 ? 2.123 -6.788 -5.845 1.00 0.00 12 ILE A N 4
ATOM 6548 C CA . ILE A 1 12 ? 0.962 -5.920 -6.077 1.00 0.00 12 ILE A CA 4
ATOM 6549 C C . ILE A 1 12 ? 1.094 -5.199 -7.411 1.00 0.00 12 ILE A C 4
ATOM 6550 O O . ILE A 1 12 ? 0.184 -5.294 -8.226 1.00 0.00 12 ILE A O 4
ATOM 6566 N N . TYR A 1 13 ? 2.227 -4.547 -7.678 1.00 0.00 13 TYR A N 4
ATOM 6567 C CA . TYR A 1 13 ? 2.431 -3.775 -8.910 1.00 0.00 13 TYR A CA 4
ATOM 6568 C C . TYR A 1 13 ? 2.365 -4.663 -10.166 1.00 0.00 13 TYR A C 4
ATOM 6569 O O . TYR A 1 13 ? 1.869 -4.217 -11.201 1.00 0.00 13 TYR A O 4
ATOM 6587 N N . GLU A 1 14 ? 2.773 -5.933 -10.078 1.00 0.00 14 GLU A N 4
ATOM 6588 C CA . GLU A 1 14 ? 2.565 -6.916 -11.148 1.00 0.00 14 GLU A CA 4
ATOM 6589 C C . GLU A 1 14 ? 1.088 -7.340 -11.281 1.00 0.00 14 GLU A C 4
ATOM 6590 O O . GLU A 1 14 ? 0.575 -7.435 -12.395 1.00 0.00 14 GLU A O 4
ATOM 6602 N N . THR A 1 15 ? 0.368 -7.537 -10.171 1.00 0.00 15 THR A N 4
ATOM 6603 C CA . THR A 1 15 ? -1.054 -7.944 -10.189 1.00 0.00 15 THR A CA 4
ATOM 6604 C C . THR A 1 15 ? -1.974 -6.831 -10.707 1.00 0.00 15 THR A C 4
ATOM 6605 O O . THR A 1 15 ? -2.884 -7.094 -11.495 1.00 0.00 15 THR A O 4
ATOM 6616 N N . VAL A 1 16 ? -1.738 -5.578 -10.310 1.00 0.00 16 VAL A N 4
ATOM 6617 C CA . VAL A 1 16 ? -2.560 -4.423 -10.715 1.00 0.00 16 VAL A CA 4
ATOM 6618 C C . VAL A 1 16 ? -2.356 -4.057 -12.188 1.00 0.00 16 VAL A C 4
ATOM 6619 O O . VAL A 1 16 ? -3.347 -3.860 -12.892 1.00 0.00 16 VAL A O 4
ATOM 6632 N N . ARG A 1 17 ? -1.116 -4.065 -12.710 1.00 0.00 17 ARG A N 4
ATOM 6633 C CA . ARG A 1 17 ? -0.850 -3.748 -14.131 1.00 0.00 17 ARG A CA 4
ATOM 6634 C C . ARG A 1 17 ? -1.392 -4.809 -15.097 1.00 0.00 17 ARG A C 4
ATOM 6635 O O . ARG A 1 17 ? -1.786 -4.466 -16.211 1.00 0.00 17 ARG A O 4
ATOM 6656 N N . LYS A 1 18 ? -1.490 -6.070 -14.648 1.00 0.00 18 LYS A N 4
ATOM 6657 C CA . LYS A 1 18 ? -2.186 -7.164 -15.358 1.00 0.00 18 LYS A CA 4
ATOM 6658 C C . LYS A 1 18 ? -3.695 -6.922 -15.505 1.00 0.00 18 LYS A C 4
ATOM 6659 O O . LYS A 1 18 ? -4.296 -7.418 -16.458 1.00 0.00 18 LYS A O 4
ATOM 6678 N N . GLU A 1 19 ? -4.307 -6.149 -14.604 1.00 0.00 19 GLU A N 4
ATOM 6679 C CA . GLU A 1 19 ? -5.732 -5.786 -14.663 1.00 0.00 19 GLU A CA 4
ATOM 6680 C C . GLU A 1 19 ? -5.992 -4.439 -15.359 1.00 0.00 19 GLU A C 4
ATOM 6681 O O . GLU A 1 19 ? -6.987 -4.321 -16.079 1.00 0.00 19 GLU A O 4
ATOM 6693 N N . ASN A 1 20 ? -5.128 -3.436 -15.159 1.00 0.00 20 ASN A N 4
ATOM 6694 C CA . ASN A 1 20 ? -5.090 -2.167 -15.901 1.00 0.00 20 ASN A CA 4
ATOM 6695 C C . ASN A 1 20 ? -3.745 -1.433 -15.640 1.00 0.00 20 ASN A C 4
ATOM 6696 O O . ASN A 1 20 ? -3.422 -1.185 -14.477 1.00 0.00 20 ASN A O 4
ATOM 6707 N N . PRO A 1 21 ? -2.956 -1.036 -16.662 1.00 0.00 21 PRO A N 4
ATOM 6708 C CA . PRO A 1 21 ? -1.688 -0.317 -16.467 1.00 0.00 21 PRO A CA 4
ATOM 6709 C C . PRO A 1 21 ? -1.827 1.196 -16.171 1.00 0.00 21 PRO A C 4
ATOM 6710 O O . PRO A 1 21 ? -0.849 1.823 -15.757 1.00 0.00 21 PRO A O 4
ATOM 6721 N N . ASN A 1 22 ? -3.004 1.805 -16.376 1.00 0.00 22 ASN A N 4
ATOM 6722 C CA . ASN A 1 22 ? -3.244 3.249 -16.191 1.00 0.00 22 ASN A CA 4
ATOM 6723 C C . ASN A 1 22 ? -3.289 3.688 -14.710 1.00 0.00 22 ASN A C 4
ATOM 6724 O O . ASN A 1 22 ? -2.736 4.722 -14.329 1.00 0.00 22 ASN A O 4
ATOM 6735 N N . VAL A 1 23 ? -3.990 2.903 -13.895 1.00 0.00 23 VAL A N 4
ATOM 6736 C CA . VAL A 1 23 ? -4.249 3.098 -12.459 1.00 0.00 23 VAL A CA 4
ATOM 6737 C C . VAL A 1 23 ? -2.958 3.096 -11.622 1.00 0.00 23 VAL A C 4
ATOM 6738 O O . VAL A 1 23 ? -2.032 2.324 -11.881 1.00 0.00 23 VAL A O 4
ATOM 6751 N N . LYS A 1 24 ? -2.906 3.975 -10.610 1.00 0.00 24 LYS A N 4
ATOM 6752 C CA . LYS A 1 24 ? -1.762 4.187 -9.705 1.00 0.00 24 LYS A CA 4
ATOM 6753 C C . LYS A 1 24 ? -2.011 3.558 -8.331 1.00 0.00 24 LYS A C 4
ATOM 6754 O O . LYS A 1 24 ? -3.150 3.263 -7.969 1.00 0.00 24 LYS A O 4
ATOM 6773 N N . ILE A 1 25 ? -0.940 3.347 -7.566 1.00 0.00 25 ILE A N 4
ATOM 6774 C CA . ILE A 1 25 ? -0.966 2.660 -6.265 1.00 0.00 25 ILE A CA 4
ATOM 6775 C C . ILE A 1 25 ? -0.181 3.442 -5.204 1.00 0.00 25 ILE A C 4
ATOM 6776 O O . ILE A 1 25 ? 0.887 3.992 -5.482 1.00 0.00 25 ILE A O 4
ATOM 6792 N N . LEU A 1 26 ? -0.702 3.445 -3.977 1.00 0.00 26 LEU A N 4
ATOM 6793 C CA . LEU A 1 26 ? -0.047 3.924 -2.756 1.00 0.00 26 LEU A CA 4
ATOM 6794 C C . LEU A 1 26 ? 0.115 2.761 -1.765 1.00 0.00 26 LEU A C 4
ATOM 6795 O O . LEU A 1 26 ? -0.843 2.031 -1.515 1.00 0.00 26 LEU A O 4
ATOM 6811 N N . ILE A 1 27 ? 1.294 2.628 -1.157 1.00 0.00 27 ILE A N 4
ATOM 6812 C CA . ILE A 1 27 ? 1.554 1.720 -0.023 1.00 0.00 27 ILE A CA 4
ATOM 6813 C C . ILE A 1 27 ? 1.836 2.578 1.218 1.00 0.00 27 ILE A C 4
ATOM 6814 O O . ILE A 1 27 ? 2.636 3.515 1.167 1.00 0.00 27 ILE A O 4
ATOM 6830 N N . PHE A 1 28 ? 1.210 2.218 2.340 1.00 0.00 28 PHE A N 4
ATOM 6831 C CA . PHE A 1 28 ? 1.478 2.759 3.672 1.00 0.00 28 PHE A CA 4
ATOM 6832 C C . PHE A 1 28 ? 2.160 1.695 4.533 1.00 0.00 28 PHE A C 4
ATOM 6833 O O . PHE A 1 28 ? 1.740 0.534 4.553 1.00 0.00 28 PHE A O 4
ATOM 6850 N N . ILE A 1 29 ? 3.187 2.114 5.271 1.00 0.00 29 ILE A N 4
ATOM 6851 C CA . ILE A 1 29 ? 3.960 1.294 6.208 1.00 0.00 29 ILE A CA 4
ATOM 6852 C C . ILE A 1 29 ? 3.813 1.907 7.600 1.00 0.00 29 ILE A C 4
ATOM 6853 O O . ILE A 1 29 ? 4.028 3.110 7.777 1.00 0.00 29 ILE A O 4
ATOM 6869 N N . ILE A 1 30 ? 3.437 1.080 8.576 1.00 0.00 30 ILE A N 4
ATOM 6870 C CA . ILE A 1 30 ? 3.141 1.496 9.954 1.00 0.00 30 ILE A CA 4
ATOM 6871 C C . ILE A 1 30 ? 4.124 0.828 10.912 1.00 0.00 30 ILE A C 4
ATOM 6872 O O . ILE A 1 30 ? 4.313 -0.386 10.844 1.00 0.00 30 ILE A O 4
ATOM 6888 N N . PHE A 1 31 ? 4.700 1.604 11.828 1.00 0.00 31 PHE A N 4
ATOM 6889 C CA . PHE A 1 31 ? 5.509 1.119 12.951 1.00 0.00 31 PHE A CA 4
ATOM 6890 C C . PHE A 1 31 ? 4.844 1.550 14.265 1.00 0.00 31 PHE A C 4
ATOM 6891 O O . PHE A 1 31 ? 4.802 2.742 14.575 1.00 0.00 31 PHE A O 4
ATOM 6908 N N . THR A 1 32 ? 4.298 0.602 15.032 1.00 0.00 32 THR A N 4
ATOM 6909 C CA . THR A 1 32 ? 3.647 0.881 16.329 1.00 0.00 32 THR A CA 4
ATOM 6910 C C . THR A 1 32 ? 4.659 0.976 17.480 1.00 0.00 32 THR A C 4
ATOM 6911 O O . THR A 1 32 ? 5.802 0.526 17.359 1.00 0.00 32 THR A O 4
ATOM 6922 N N . SER A 1 33 ? 4.245 1.528 18.625 1.00 0.00 33 SER A N 4
ATOM 6923 C CA . SER A 1 33 ? 5.086 1.639 19.831 1.00 0.00 33 SER A CA 4
ATOM 6924 C C . SER A 1 33 ? 5.490 0.269 20.411 1.00 0.00 33 SER A C 4
ATOM 6925 O O . SER A 1 33 ? 6.590 0.117 20.948 1.00 0.00 33 SER A O 4
ATOM 6933 N N . ASP A 1 34 ? 4.649 -0.758 20.237 1.00 0.00 34 ASP A N 4
ATOM 6934 C CA . ASP A 1 34 ? 4.939 -2.156 20.599 1.00 0.00 34 ASP A CA 4
ATOM 6935 C C . ASP A 1 34 ? 5.784 -2.919 19.549 1.00 0.00 34 ASP A C 4
ATOM 6936 O O . ASP A 1 34 ? 6.161 -4.072 19.775 1.00 0.00 34 ASP A O 4
ATOM 6945 N N . GLY A 1 35 ? 6.117 -2.282 18.418 1.00 0.00 35 GLY A N 4
ATOM 6946 C CA . GLY A 1 35 ? 6.984 -2.833 17.366 1.00 0.00 35 GLY A CA 4
ATOM 6947 C C . GLY A 1 35 ? 6.277 -3.719 16.327 1.00 0.00 35 GLY A C 4
ATOM 6948 O O . GLY A 1 35 ? 6.951 -4.431 15.579 1.00 0.00 35 GLY A O 4
ATOM 6952 N N . THR A 1 36 ? 4.943 -3.688 16.260 1.00 0.00 36 THR A N 4
ATOM 6953 C CA . THR A 1 36 ? 4.141 -4.393 15.240 1.00 0.00 36 THR A CA 4
ATOM 6954 C C . THR A 1 36 ? 4.094 -3.589 13.933 1.00 0.00 36 THR A C 4
ATOM 6955 O O . THR A 1 36 ? 4.099 -2.354 13.945 1.00 0.00 36 THR A O 4
ATOM 6966 N N . ILE A 1 37 ? 4.045 -4.293 12.793 1.00 0.00 37 ILE A N 4
ATOM 6967 C CA . ILE A 1 37 ? 4.015 -3.713 11.441 1.00 0.00 37 ILE A CA 4
ATOM 6968 C C . ILE A 1 37 ? 2.633 -3.885 10.805 1.00 0.00 37 ILE A C 4
ATOM 6969 O O . ILE A 1 37 ? 2.034 -4.959 10.902 1.00 0.00 37 ILE A O 4
ATOM 6985 N N . LYS A 1 38 ? 2.145 -2.842 10.121 1.00 0.00 38 LYS A N 4
ATOM 6986 C CA . LYS A 1 38 ? 0.972 -2.911 9.231 1.00 0.00 38 LYS A CA 4
ATOM 6987 C C . LYS A 1 38 ? 1.364 -2.452 7.827 1.00 0.00 38 LYS A C 4
ATOM 6988 O O . LYS A 1 38 ? 2.211 -1.570 7.664 1.00 0.00 38 LYS A O 4
ATOM 7007 N N . VAL A 1 39 ? 0.711 -3.048 6.833 1.00 0.00 39 VAL A N 4
ATOM 7008 C CA . VAL A 1 39 ? 0.842 -2.749 5.401 1.00 0.00 39 VAL A CA 4
ATOM 7009 C C . VAL A 1 39 ? -0.546 -2.485 4.829 1.00 0.00 39 VAL A C 4
ATOM 7010 O O . VAL A 1 39 ? -1.395 -3.379 4.844 1.00 0.00 39 VAL A O 4
ATOM 7023 N N . ILE A 1 40 ? -0.770 -1.263 4.342 1.00 0.00 40 ILE A N 4
ATOM 7024 C CA . ILE A 1 40 ? -2.048 -0.818 3.764 1.00 0.00 40 ILE A CA 4
ATOM 7025 C C . ILE A 1 40 ? -1.822 -0.416 2.308 1.00 0.00 40 ILE A C 4
ATOM 7026 O O . ILE A 1 40 ? -0.849 0.277 2.013 1.00 0.00 40 ILE A O 4
ATOM 7042 N N . ILE A 1 41 ? -2.712 -0.826 1.403 1.00 0.00 41 ILE A N 4
ATOM 7043 C CA . ILE A 1 41 ? -2.604 -0.526 -0.034 1.00 0.00 41 ILE A CA 4
ATOM 7044 C C . ILE A 1 41 ? -3.811 0.293 -0.475 1.00 0.00 41 ILE A C 4
ATOM 7045 O O . ILE A 1 41 ? -4.942 -0.032 -0.117 1.00 0.00 41 ILE A O 4
ATOM 7061 N N . VAL A 1 42 ? -3.570 1.360 -1.237 1.00 0.00 42 VAL A N 4
ATOM 7062 C CA . VAL A 1 42 ? -4.600 2.269 -1.746 1.00 0.00 42 VAL A CA 4
ATOM 7063 C C . VAL A 1 42 ? -4.497 2.350 -3.263 1.00 0.00 42 VAL A C 4
ATOM 7064 O O . VAL A 1 42 ? -3.450 2.704 -3.803 1.00 0.00 42 VAL A O 4
ATOM 7077 N N . ILE A 1 43 ? -5.589 2.036 -3.957 1.00 0.00 43 ILE A N 4
ATOM 7078 C CA . ILE A 1 43 ? -5.665 2.084 -5.422 1.00 0.00 43 ILE A CA 4
ATOM 7079 C C . ILE A 1 43 ? -6.279 3.417 -5.867 1.00 0.00 43 ILE A C 4
ATOM 7080 O O . ILE A 1 43 ? -7.323 3.825 -5.354 1.00 0.00 43 ILE A O 4
ATOM 7096 N N . ILE A 1 44 ? -5.624 4.079 -6.825 1.00 0.00 44 ILE A N 4
ATOM 7097 C CA . ILE A 1 44 ? -5.974 5.404 -7.352 1.00 0.00 44 ILE A CA 4
ATOM 7098 C C . ILE A 1 44 ? -6.235 5.311 -8.872 1.00 0.00 44 ILE A C 4
ATOM 7099 O O . ILE A 1 44 ? -5.294 5.304 -9.670 1.00 0.00 44 ILE A O 4
ATOM 7115 N N . ALA A 1 45 ? -7.503 5.242 -9.294 1.00 0.00 45 ALA A N 4
ATOM 7116 C CA . ALA A 1 45 ? -7.891 5.148 -10.715 1.00 0.00 45 ALA A CA 4
ATOM 7117 C C . ALA A 1 45 ? -8.710 6.365 -11.187 1.00 0.00 45 ALA A C 4
ATOM 7118 O O . ALA A 1 45 ? -9.432 6.986 -10.406 1.00 0.00 45 ALA A O 4
ATOM 7125 N N . ASP A 1 46 ? -8.636 6.673 -12.487 1.00 0.00 46 ASP A N 4
ATOM 7126 C CA . ASP A 1 46 ? -9.428 7.740 -13.125 1.00 0.00 46 ASP A CA 4
ATOM 7127 C C . ASP A 1 46 ? -10.934 7.405 -13.212 1.00 0.00 46 ASP A C 4
ATOM 7128 O O . ASP A 1 46 ? -11.761 8.304 -13.381 1.00 0.00 46 ASP A O 4
ATOM 7137 N N . ASP A 1 47 ? -11.296 6.124 -13.077 1.00 0.00 47 ASP A N 4
ATOM 7138 C CA . ASP A 1 47 ? -12.674 5.624 -13.016 1.00 0.00 47 ASP A CA 4
ATOM 7139 C C . ASP A 1 47 ? -12.985 5.042 -11.615 1.00 0.00 47 ASP A C 4
ATOM 7140 O O . ASP A 1 47 ? -12.206 4.222 -11.110 1.00 0.00 47 ASP A O 4
ATOM 7149 N N . PRO A 1 48 ? -14.108 5.425 -10.972 1.00 0.00 48 PRO A N 4
ATOM 7150 C CA . PRO A 1 48 ? -14.411 5.028 -9.597 1.00 0.00 48 PRO A CA 4
ATOM 7151 C C . PRO A 1 48 ? -14.751 3.536 -9.435 1.00 0.00 48 PRO A C 4
ATOM 7152 O O . PRO A 1 48 ? -14.541 2.978 -8.357 1.00 0.00 48 PRO A O 4
ATOM 7163 N N . ASN A 1 49 ? -15.264 2.882 -10.481 1.00 0.00 49 ASN A N 4
ATOM 7164 C CA . ASN A 1 49 ? -15.604 1.458 -10.479 1.00 0.00 49 ASN A CA 4
ATOM 7165 C C . ASN A 1 49 ? -14.428 0.567 -10.903 1.00 0.00 49 ASN A C 4
ATOM 7166 O O . ASN A 1 49 ? -14.339 -0.579 -10.462 1.00 0.00 49 ASN A O 4
ATOM 7177 N N . ASP A 1 50 ? -13.495 1.077 -11.709 1.00 0.00 50 ASP A N 4
ATOM 7178 C CA . ASP A 1 50 ? -12.259 0.342 -12.006 1.00 0.00 50 ASP A CA 4
ATOM 7179 C C . ASP A 1 50 ? -11.411 0.176 -10.743 1.00 0.00 50 ASP A C 4
ATOM 7180 O O . ASP A 1 50 ? -10.937 -0.923 -10.486 1.00 0.00 50 ASP A O 4
ATOM 7189 N N . ALA A 1 51 ? -11.292 1.209 -9.894 1.00 0.00 51 ALA A N 4
ATOM 7190 C CA . ALA A 1 51 ? -10.563 1.094 -8.628 1.00 0.00 51 ALA A CA 4
ATOM 7191 C C . ALA A 1 51 ? -11.106 -0.068 -7.782 1.00 0.00 51 ALA A C 4
ATOM 7192 O O . ALA A 1 51 ? -10.339 -0.936 -7.379 1.00 0.00 51 ALA A O 4
ATOM 7199 N N . LYS A 1 52 ? -12.432 -0.149 -7.606 1.00 0.00 52 LYS A N 4
ATOM 7200 C CA . LYS A 1 52 ? -13.128 -1.255 -6.921 1.00 0.00 52 LYS A CA 4
ATOM 7201 C C . LYS A 1 52 ? -12.750 -2.634 -7.491 1.00 0.00 52 LYS A C 4
ATOM 7202 O O . LYS A 1 52 ? -12.500 -3.568 -6.728 1.00 0.00 52 LYS A O 4
ATOM 7221 N N . ARG A 1 53 ? -12.643 -2.744 -8.821 1.00 0.00 53 ARG A N 4
ATOM 7222 C CA . ARG A 1 53 ? -12.246 -3.961 -9.557 1.00 0.00 53 ARG A CA 4
ATOM 7223 C C . ARG A 1 53 ? -10.798 -4.382 -9.270 1.00 0.00 53 ARG A C 4
ATOM 7224 O O . ARG A 1 53 ? -10.543 -5.562 -9.035 1.00 0.00 53 ARG A O 4
ATOM 7245 N N . ILE A 1 54 ? -9.864 -3.426 -9.225 1.00 0.00 54 ILE A N 4
ATOM 7246 C CA . ILE A 1 54 ? -8.455 -3.674 -8.859 1.00 0.00 54 ILE A CA 4
ATOM 7247 C C . ILE A 1 54 ? -8.343 -4.051 -7.375 1.00 0.00 54 ILE A C 4
ATOM 7248 O O . ILE A 1 54 ? -7.709 -5.045 -7.027 1.00 0.00 54 ILE A O 4
ATOM 7264 N N . VAL A 1 55 ? -8.998 -3.280 -6.502 1.00 0.00 55 VAL A N 4
ATOM 7265 C CA . VAL A 1 55 ? -9.014 -3.462 -5.041 1.00 0.00 55 VAL A CA 4
ATOM 7266 C C . VAL A 1 55 ? -9.480 -4.867 -4.693 1.00 0.00 55 VAL A C 4
ATOM 7267 O O . VAL A 1 55 ? -8.789 -5.567 -3.959 1.00 0.00 55 VAL A O 4
ATOM 7280 N N . LYS A 1 56 ? -10.584 -5.334 -5.292 1.00 0.00 56 LYS A N 4
ATOM 7281 C CA . LYS A 1 56 ? -11.093 -6.699 -5.108 1.00 0.00 56 LYS A CA 4
ATOM 7282 C C . LYS A 1 56 ? -10.043 -7.769 -5.436 1.00 0.00 56 LYS A C 4
ATOM 7283 O O . LYS A 1 56 ? -9.932 -8.748 -4.699 1.00 0.00 56 LYS A O 4
ATOM 7302 N N . LYS A 1 57 ? -9.221 -7.572 -6.474 1.00 0.00 57 LYS A N 4
ATOM 7303 C CA . LYS A 1 57 ? -8.171 -8.533 -6.848 1.00 0.00 57 LYS A CA 4
ATOM 7304 C C . LYS A 1 57 ? -7.072 -8.619 -5.781 1.00 0.00 57 LYS A C 4
ATOM 7305 O O . LYS A 1 57 ? -6.658 -9.721 -5.425 1.00 0.00 57 LYS A O 4
ATOM 7324 N N . ILE A 1 58 ? -6.659 -7.483 -5.210 1.00 0.00 58 ILE A N 4
ATOM 7325 C CA . ILE A 1 58 ? -5.696 -7.431 -4.095 1.00 0.00 58 ILE A CA 4
ATOM 7326 C C . ILE A 1 58 ? -6.320 -7.978 -2.800 1.00 0.00 58 ILE A C 4
ATOM 7327 O O . ILE A 1 58 ? -5.649 -8.689 -2.056 1.00 0.00 58 ILE A O 4
ATOM 7343 N N . GLN A 1 59 ? -7.616 -7.742 -2.565 1.00 0.00 59 GLN A N 4
ATOM 7344 C CA . GLN A 1 59 ? -8.354 -8.266 -1.407 1.00 0.00 59 GLN A CA 4
ATOM 7345 C C . GLN A 1 59 ? -8.410 -9.804 -1.409 1.00 0.00 59 GLN A C 4
ATOM 7346 O O . GLN A 1 59 ? -8.204 -10.438 -0.376 1.00 0.00 59 GLN A O 4
ATOM 7360 N N . GLU A 1 60 ? -8.654 -10.409 -2.576 1.00 0.00 60 GLU A N 4
ATOM 7361 C CA . GLU A 1 60 ? -8.698 -11.869 -2.746 1.00 0.00 60 GLU A CA 4
ATOM 7362 C C . GLU A 1 60 ? -7.298 -12.510 -2.727 1.00 0.00 60 GLU A C 4
ATOM 7363 O O . GLU A 1 60 ? -7.143 -13.623 -2.217 1.00 0.00 60 GLU A O 4
ATOM 7375 N N . ARG A 1 61 ? -6.270 -11.818 -3.245 1.00 0.00 61 ARG A N 4
ATOM 7376 C CA . ARG A 1 61 ? -4.881 -12.308 -3.277 1.00 0.00 61 ARG A CA 4
ATOM 7377 C C . ARG A 1 61 ? -4.138 -12.147 -1.944 1.00 0.00 61 ARG A C 4
ATOM 7378 O O . ARG A 1 61 ? -3.285 -12.981 -1.632 1.00 0.00 61 ARG A O 4
ATOM 7399 N N . PHE A 1 62 ? -4.455 -11.111 -1.166 1.00 0.00 62 PHE A N 4
ATOM 7400 C CA . PHE A 1 62 ? -3.827 -10.776 0.119 1.00 0.00 62 PHE A CA 4
ATOM 7401 C C . PHE A 1 62 ? -4.887 -10.522 1.218 1.00 0.00 62 PHE A C 4
ATOM 7402 O O . PHE A 1 62 ? -4.982 -9.413 1.748 1.00 0.00 62 PHE A O 4
ATOM 7419 N N . PRO A 1 63 ? -5.688 -11.540 1.599 1.00 0.00 63 PRO A N 4
ATOM 7420 C CA . PRO A 1 63 ? -6.815 -11.396 2.535 1.00 0.00 63 PRO A CA 4
ATOM 7421 C C . PRO A 1 63 ? -6.394 -11.006 3.963 1.00 0.00 63 PRO A C 4
ATOM 7422 O O . PRO A 1 63 ? -7.200 -10.471 4.728 1.00 0.00 63 PRO A O 4
ATOM 7433 N N . LYS A 1 64 ? -5.131 -11.267 4.325 1.00 0.00 64 LYS A N 4
ATOM 7434 C CA . LYS A 1 64 ? -4.525 -10.948 5.626 1.00 0.00 64 LYS A CA 4
ATOM 7435 C C . LYS A 1 64 ? -4.098 -9.476 5.765 1.00 0.00 64 LYS A C 4
ATOM 7436 O O . LYS A 1 64 ? -3.840 -9.031 6.886 1.00 0.00 64 LYS A O 4
ATOM 7455 N N . LEU A 1 65 ? -4.033 -8.718 4.665 1.00 0.00 65 LEU A N 4
ATOM 7456 C CA . LEU A 1 65 ? -3.734 -7.280 4.644 1.00 0.00 65 LEU A CA 4
ATOM 7457 C C . LEU A 1 65 ? -5.024 -6.452 4.493 1.00 0.00 65 LEU A C 4
ATOM 7458 O O . LEU A 1 65 ? -5.965 -6.858 3.806 1.00 0.00 65 LEU A O 4
ATOM 7474 N N . THR A 1 66 ? -5.052 -5.263 5.099 1.00 0.00 66 THR A N 4
ATOM 7475 C CA . THR A 1 66 ? -6.134 -4.275 4.925 1.00 0.00 66 THR A CA 4
ATOM 7476 C C . THR A 1 66 ? -5.817 -3.347 3.752 1.00 0.00 66 THR A C 4
ATOM 7477 O O . THR A 1 66 ? -4.686 -2.891 3.611 1.00 0.00 66 THR A O 4
ATOM 7488 N N . ILE A 1 67 ? -6.802 -3.062 2.897 1.00 0.00 67 ILE A N 4
ATOM 7489 C CA . ILE A 1 67 ? -6.662 -2.175 1.727 1.00 0.00 67 ILE A CA 4
ATOM 7490 C C . ILE A 1 67 ? -7.821 -1.170 1.635 1.00 0.00 67 ILE A C 4
ATOM 7491 O O . ILE A 1 67 ? -8.902 -1.400 2.185 1.00 0.00 67 ILE A O 4
ATOM 7507 N N . LYS A 1 68 ? -7.587 -0.053 0.941 1.00 0.00 68 LYS A N 4
ATOM 7508 C CA . LYS A 1 68 ? -8.513 1.078 0.757 1.00 0.00 68 LYS A CA 4
ATOM 7509 C C . LYS A 1 68 ? -8.492 1.561 -0.707 1.00 0.00 68 LYS A C 4
ATOM 7510 O O . LYS A 1 68 ? -7.738 1.034 -1.526 1.00 0.00 68 LYS A O 4
ATOM 7529 N N . GLN A 1 69 ? -9.333 2.533 -1.072 1.00 0.00 69 GLN A N 4
ATOM 7530 C CA . GLN A 1 69 ? -9.437 3.026 -2.460 1.00 0.00 69 GLN A CA 4
ATOM 7531 C C . GLN A 1 69 ? -9.749 4.523 -2.577 1.00 0.00 69 GLN A C 4
ATOM 7532 O O . GLN A 1 69 ? -10.386 5.105 -1.697 1.00 0.00 69 GLN A O 4
ATOM 7546 N N . SER A 1 70 ? -9.329 5.133 -3.690 1.00 0.00 70 SER A N 4
ATOM 7547 C CA . SER A 1 70 ? -9.514 6.560 -4.008 1.00 0.00 70 SER A CA 4
ATOM 7548 C C . SER A 1 70 ? -9.569 6.808 -5.532 1.00 0.00 70 SER A C 4
ATOM 7549 O O . SER A 1 70 ? -9.652 5.872 -6.331 1.00 0.00 70 SER A O 4
ATOM 7557 N N . ARG A 1 71 ? -9.574 8.082 -5.942 1.00 0.00 71 ARG A N 4
ATOM 7558 C CA . ARG A 1 71 ? -9.460 8.559 -7.337 1.00 0.00 71 ARG A CA 4
ATOM 7559 C C . ARG A 1 71 ? -8.406 9.666 -7.509 1.00 0.00 71 ARG A C 4
ATOM 7560 O O . ARG A 1 71 ? -8.030 9.974 -8.639 1.00 0.00 71 ARG A O 4
ATOM 7581 N N . ASN A 1 72 ? -7.925 10.255 -6.407 1.00 0.00 72 ASN A N 4
ATOM 7582 C CA . ASN A 1 72 ? -7.084 11.456 -6.407 1.00 0.00 72 ASN A CA 4
ATOM 7583 C C . ASN A 1 72 ? -5.680 11.159 -5.846 1.00 0.00 72 ASN A C 4
ATOM 7584 O O . ASN A 1 72 ? -5.515 10.857 -4.660 1.00 0.00 72 ASN A O 4
ATOM 7595 N N . GLU A 1 73 ? -4.658 11.281 -6.694 1.00 0.00 73 GLU A N 4
ATOM 7596 C CA . GLU A 1 73 ? -3.246 11.177 -6.297 1.00 0.00 73 GLU A CA 4
ATOM 7597 C C . GLU A 1 73 ? -2.791 12.394 -5.466 1.00 0.00 73 GLU A C 4
ATOM 7598 O O . GLU A 1 73 ? -3.332 13.491 -5.606 1.00 0.00 73 GLU A O 4
ATOM 7610 N N . GLU A 1 74 ? -1.825 12.183 -4.561 1.00 0.00 74 GLU A N 4
ATOM 7611 C CA . GLU A 1 74 ? -1.353 13.117 -3.512 1.00 0.00 74 GLU A CA 4
ATOM 7612 C C . GLU A 1 74 ? -2.407 13.510 -2.448 1.00 0.00 74 GLU A C 4
ATOM 7613 O O . GLU A 1 74 ? -2.064 13.683 -1.279 1.00 0.00 74 GLU A O 4
ATOM 7625 N N . GLU A 1 75 ? -3.697 13.567 -2.789 1.00 0.00 75 GLU A N 4
ATOM 7626 C CA . GLU A 1 75 ? -4.795 13.778 -1.834 1.00 0.00 75 GLU A CA 4
ATOM 7627 C C . GLU A 1 75 ? -4.941 12.585 -0.872 1.00 0.00 75 GLU A C 4
ATOM 7628 O O . GLU A 1 75 ? -5.038 12.770 0.344 1.00 0.00 75 GLU A O 4
ATOM 7640 N N . ALA A 1 76 ? -4.887 11.354 -1.399 1.00 0.00 76 ALA A N 4
ATOM 7641 C CA . ALA A 1 76 ? -4.967 10.136 -0.590 1.00 0.00 76 ALA A CA 4
ATOM 7642 C C . ALA A 1 76 ? -3.789 9.976 0.386 1.00 0.00 76 ALA A C 4
ATOM 7643 O O . ALA A 1 76 ? -3.976 9.400 1.453 1.00 0.00 76 ALA A O 4
ATOM 7650 N N . GLU A 1 77 ? -2.603 10.513 0.073 1.00 0.00 77 GLU A N 4
ATOM 7651 C CA . GLU A 1 77 ? -1.443 10.478 0.975 1.00 0.00 77 GLU A CA 4
ATOM 7652 C C . GLU A 1 77 ? -1.795 11.103 2.333 1.00 0.00 77 GLU A C 4
ATOM 7653 O O . GLU A 1 77 ? -1.687 10.441 3.363 1.00 0.00 77 GLU A O 4
ATOM 7665 N N . LYS A 1 78 ? -2.292 12.348 2.337 1.00 0.00 78 LYS A N 4
ATOM 7666 C CA . LYS A 1 78 ? -2.617 13.080 3.570 1.00 0.00 78 LYS A CA 4
ATOM 7667 C C . LYS A 1 78 ? -3.958 12.664 4.184 1.00 0.00 78 LYS A C 4
ATOM 7668 O O . LYS A 1 78 ? -4.054 12.552 5.408 1.00 0.00 78 LYS A O 4
ATOM 7687 N N . ARG A 1 79 ? -4.974 12.358 3.363 1.00 0.00 79 ARG A N 4
ATOM 7688 C CA . ARG A 1 79 ? -6.281 11.858 3.839 1.00 0.00 79 ARG A CA 4
ATOM 7689 C C . ARG A 1 79 ? -6.136 10.528 4.573 1.00 0.00 79 ARG A C 4
ATOM 7690 O O . ARG A 1 79 ? -6.625 10.388 5.693 1.00 0.00 79 ARG A O 4
ATOM 7711 N N . ILE A 1 80 ? -5.438 9.563 3.969 1.00 0.00 80 ILE A N 4
ATOM 7712 C CA . ILE A 1 80 ? -5.266 8.241 4.576 1.00 0.00 80 ILE A CA 4
ATOM 7713 C C . ILE A 1 80 ? -4.244 8.315 5.720 1.00 0.00 80 ILE A C 4
ATOM 7714 O O . ILE A 1 80 ? -4.431 7.620 6.712 1.00 0.00 80 ILE A O 4
ATOM 7730 N N . GLN A 1 81 ? -3.233 9.200 5.669 1.00 0.00 81 GLN A N 4
ATOM 7731 C CA . GLN A 1 81 ? -2.365 9.467 6.833 1.00 0.00 81 GLN A CA 4
ATOM 7732 C C . GLN A 1 81 ? -3.185 9.876 8.057 1.00 0.00 81 GLN A C 4
ATOM 7733 O O . GLN A 1 81 ? -2.999 9.316 9.138 1.00 0.00 81 GLN A O 4
ATOM 7747 N N . LYS A 1 82 ? -4.102 10.839 7.891 1.00 0.00 82 LYS A N 4
ATOM 7748 C CA . LYS A 1 82 ? -4.930 11.333 8.993 1.00 0.00 82 LYS A CA 4
ATOM 7749 C C . LYS A 1 82 ? -5.853 10.228 9.528 1.00 0.00 82 LYS A C 4
ATOM 7750 O O . LYS A 1 82 ? -5.977 10.048 10.738 1.00 0.00 82 LYS A O 4
ATOM 7769 N N . GLU A 1 83 ? -6.434 9.438 8.623 1.00 0.00 83 GLU A N 4
ATOM 7770 C CA . GLU A 1 83 ? -7.261 8.266 8.942 1.00 0.00 83 GLU A CA 4
ATOM 7771 C C . GLU A 1 83 ? -6.479 7.178 9.704 1.00 0.00 83 GLU A C 4
ATOM 7772 O O . GLU A 1 83 ? -6.977 6.619 10.684 1.00 0.00 83 GLU A O 4
ATOM 7784 N N . LEU A 1 84 ? -5.231 6.921 9.307 1.00 0.00 84 LEU A N 4
ATOM 7785 C CA . LEU A 1 84 ? -4.334 5.961 9.949 1.00 0.00 84 LEU A CA 4
ATOM 7786 C C . LEU A 1 84 ? -3.798 6.442 11.301 1.00 0.00 84 LEU A C 4
ATOM 7787 O O . LEU A 1 84 ? -3.622 5.618 12.197 1.00 0.00 84 LEU A O 4
ATOM 7803 N N . GLU A 1 85 ? -3.569 7.742 11.480 1.00 0.00 85 GLU A N 4
ATOM 7804 C CA . GLU A 1 85 ? -3.162 8.327 12.765 1.00 0.00 85 GLU A CA 4
ATOM 7805 C C . GLU A 1 85 ? -4.310 8.285 13.787 1.00 0.00 85 GLU A C 4
ATOM 7806 O O . GLU A 1 85 ? -4.085 8.016 14.967 1.00 0.00 85 GLU A O 4
ATOM 7818 N N . GLU A 1 86 ? -5.555 8.469 13.334 1.00 0.00 86 GLU A N 4
ATOM 7819 C CA . GLU A 1 86 ? -6.754 8.368 14.177 1.00 0.00 86 GLU A CA 4
ATOM 7820 C C . GLU A 1 86 ? -6.973 6.943 14.727 1.00 0.00 86 GLU A C 4
ATOM 7821 O O . GLU A 1 86 ? -7.404 6.794 15.875 1.00 0.00 86 GLU A O 4
ATOM 7833 N N . ARG A 1 87 ? -6.635 5.896 13.951 1.00 0.00 87 ARG A N 4
ATOM 7834 C CA . ARG A 1 87 ? -6.764 4.483 14.366 1.00 0.00 87 ARG A CA 4
ATOM 7835 C C . ARG A 1 87 ? -5.476 3.811 14.869 1.00 0.00 87 ARG A C 4
ATOM 7836 O O . ARG A 1 87 ? -5.553 2.714 15.422 1.00 0.00 87 ARG A O 4
ATOM 7857 N N . ASN A 1 88 ? -4.306 4.437 14.713 1.00 0.00 88 ASN A N 4
ATOM 7858 C CA . ASN A 1 88 ? -3.032 4.012 15.313 1.00 0.00 88 ASN A CA 4
ATOM 7859 C C . ASN A 1 88 ? -2.368 5.205 16.052 1.00 0.00 88 ASN A C 4
ATOM 7860 O O . ASN A 1 88 ? -1.418 5.805 15.539 1.00 0.00 88 ASN A O 4
ATOM 7871 N N . PRO A 1 89 ? -2.840 5.568 17.261 1.00 0.00 89 PRO A N 4
ATOM 7872 C CA . PRO A 1 89 ? -2.445 6.807 17.952 1.00 0.00 89 PRO A CA 4
ATOM 7873 C C . PRO A 1 89 ? -0.990 6.830 18.453 1.00 0.00 89 PRO A C 4
ATOM 7874 O O . PRO A 1 89 ? -0.402 7.904 18.592 1.00 0.00 89 PRO A O 4
ATOM 7885 N N . ASN A 1 90 ? -0.398 5.659 18.719 1.00 0.00 90 ASN A N 4
ATOM 7886 C CA . ASN A 1 90 ? 0.978 5.501 19.217 1.00 0.00 90 ASN A CA 4
ATOM 7887 C C . ASN A 1 90 ? 2.014 5.219 18.104 1.00 0.00 90 ASN A C 4
ATOM 7888 O O . ASN A 1 90 ? 3.191 4.994 18.394 1.00 0.00 90 ASN A O 4
ATOM 7899 N N . ALA A 1 91 ? 1.578 5.193 16.843 1.00 0.00 91 ALA A N 4
ATOM 7900 C CA . ALA A 1 91 ? 2.344 4.705 15.699 1.00 0.00 91 ALA A CA 4
ATOM 7901 C C . ALA A 1 91 ? 2.935 5.806 14.797 1.00 0.00 91 ALA A C 4
ATOM 7902 O O . ALA A 1 91 ? 2.513 6.964 14.821 1.00 0.00 91 ALA A O 4
ATOM 7909 N N . GLU A 1 92 ? 3.894 5.411 13.959 1.00 0.00 92 GLU A N 4
ATOM 7910 C CA . GLU A 1 92 ? 4.474 6.210 12.876 1.00 0.00 92 GLU A CA 4
ATOM 7911 C C . GLU A 1 92 ? 4.011 5.646 11.524 1.00 0.00 92 GLU A C 4
ATOM 7912 O O . GLU A 1 92 ? 4.072 4.434 11.304 1.00 0.00 92 GLU A O 4
ATOM 7924 N N . ILE A 1 93 ? 3.547 6.519 10.628 1.00 0.00 93 ILE A N 4
ATOM 7925 C CA . ILE A 1 93 ? 3.004 6.192 9.300 1.00 0.00 93 ILE A CA 4
ATOM 7926 C C . ILE A 1 93 ? 3.914 6.790 8.229 1.00 0.00 93 ILE A C 4
ATOM 7927 O O . ILE A 1 93 ? 4.257 7.973 8.295 1.00 0.00 93 ILE A O 4
ATOM 7943 N N . GLN A 1 94 ? 4.272 6.006 7.214 1.00 0.00 94 GLN A N 4
ATOM 7944 C CA . GLN A 1 94 ? 5.040 6.474 6.054 1.00 0.00 94 GLN A CA 4
ATOM 7945 C C . GLN A 1 94 ? 4.437 5.957 4.740 1.00 0.00 94 GLN A C 4
ATOM 7946 O O . GLN A 1 94 ? 3.923 4.841 4.687 1.00 0.00 94 GLN A O 4
ATOM 7960 N N . VAL A 1 95 ? 4.519 6.766 3.677 1.00 0.00 95 VAL A N 4
ATOM 7961 C CA . VAL A 1 95 ? 4.019 6.452 2.325 1.00 0.00 95 VAL A CA 4
ATOM 7962 C C . VAL A 1 95 ? 5.172 6.208 1.353 1.00 0.00 95 VAL A C 4
ATOM 7963 O O . VAL A 1 95 ? 6.126 6.985 1.298 1.00 0.00 95 VAL A O 4
ATOM 7976 N N . VAL A 1 96 ? 5.057 5.136 0.567 1.00 0.00 96 VAL A N 4
ATOM 7977 C CA . VAL A 1 96 ? 6.003 4.732 -0.481 1.00 0.00 96 VAL A CA 4
ATOM 7978 C C . VAL A 1 96 ? 5.314 4.474 -1.827 1.00 0.00 96 VAL A C 4
ATOM 7979 O O . VAL A 1 96 ? 4.228 3.887 -1.881 1.00 0.00 96 VAL A O 4
ATOM 7992 N N . ARG A 1 97 ? 5.977 4.895 -2.914 1.00 0.00 97 ARG A N 4
ATOM 7993 C CA . ARG A 1 97 ? 5.613 4.633 -4.319 1.00 0.00 97 ARG A CA 4
ATOM 7994 C C . ARG A 1 97 ? 6.687 3.893 -5.131 1.00 0.00 97 ARG A C 4
ATOM 7995 O O . ARG A 1 97 ? 6.358 3.322 -6.172 1.00 0.00 97 ARG A O 4
ATOM 8016 N N . SER A 1 98 ? 7.930 3.853 -4.650 1.00 0.00 98 SER A N 4
ATOM 8017 C CA . SER A 1 98 ? 9.084 3.213 -5.309 1.00 0.00 98 SER A CA 4
ATOM 8018 C C . SER A 1 98 ? 9.962 2.462 -4.303 1.00 0.00 98 SER A C 4
ATOM 8019 O O . SER A 1 98 ? 10.016 2.820 -3.130 1.00 0.00 98 SER A O 4
ATOM 8027 N N . GLU A 1 99 ? 10.721 1.456 -4.741 1.00 0.00 99 GLU A N 4
ATOM 8028 C CA . GLU A 1 99 ? 11.598 0.676 -3.845 1.00 0.00 99 GLU A CA 4
ATOM 8029 C C . GLU A 1 99 ? 12.723 1.513 -3.206 1.00 0.00 99 GLU A C 4
ATOM 8030 O O . GLU A 1 99 ? 13.213 1.172 -2.126 1.00 0.00 99 GLU A O 4
ATOM 8042 N N . ASP A 1 100 ? 13.115 2.627 -3.832 1.00 0.00 100 ASP A N 4
ATOM 8043 C CA . ASP A 1 100 ? 14.012 3.632 -3.246 1.00 0.00 100 ASP A CA 4
ATOM 8044 C C . ASP A 1 100 ? 13.327 4.460 -2.142 1.00 0.00 100 ASP A C 4
ATOM 8045 O O . ASP A 1 100 ? 13.958 4.792 -1.142 1.00 0.00 100 ASP A O 4
ATOM 8054 N N . GLU A 1 101 ? 12.023 4.739 -2.259 1.00 0.00 101 GLU A N 4
ATOM 8055 C CA . GLU A 1 101 ? 11.233 5.365 -1.184 1.00 0.00 101 GLU A CA 4
ATOM 8056 C C . GLU A 1 101 ? 11.025 4.393 -0.007 1.00 0.00 101 GLU A C 4
ATOM 8057 O O . GLU A 1 101 ? 11.046 4.807 1.152 1.00 0.00 101 GLU A O 4
ATOM 8069 N N . LEU A 1 102 ? 10.924 3.087 -0.276 1.00 0.00 102 LEU A N 4
ATOM 8070 C CA . LEU A 1 102 ? 10.875 2.037 0.751 1.00 0.00 102 LEU A CA 4
ATOM 8071 C C . LEU A 1 102 ? 12.211 1.901 1.499 1.00 0.00 102 LEU A C 4
ATOM 8072 O O . LEU A 1 102 ? 12.226 1.758 2.724 1.00 0.00 102 LEU A O 4
ATOM 8088 N N . LYS A 1 103 ? 13.335 2.023 0.780 1.00 0.00 103 LYS A N 4
ATOM 8089 C CA . LYS A 1 103 ? 14.678 2.121 1.374 1.00 0.00 103 LYS A CA 4
ATOM 8090 C C . LYS A 1 103 ? 14.823 3.374 2.238 1.00 0.00 103 LYS A C 4
ATOM 8091 O O . LYS A 1 103 ? 15.308 3.293 3.365 1.00 0.00 103 LYS A O 4
ATOM 8110 N N . GLU A 1 104 ? 14.358 4.518 1.748 1.00 0.00 104 GLU A N 4
ATOM 8111 C CA . GLU A 1 104 ? 14.404 5.785 2.481 1.00 0.00 104 GLU A CA 4
ATOM 8112 C C . GLU A 1 104 ? 13.650 5.718 3.807 1.00 0.00 104 GLU A C 4
ATOM 8113 O O . GLU A 1 104 ? 14.182 6.173 4.814 1.00 0.00 104 GLU A O 4
ATOM 8125 N N . ILE A 1 105 ? 12.466 5.096 3.851 1.00 0.00 105 ILE A N 4
ATOM 8126 C CA . ILE A 1 105 ? 11.717 4.876 5.102 1.00 0.00 105 ILE A CA 4
ATOM 8127 C C . ILE A 1 105 ? 12.564 4.097 6.118 1.00 0.00 105 ILE A C 4
ATOM 8128 O O . ILE A 1 105 ? 12.604 4.466 7.290 1.00 0.00 105 ILE A O 4
ATOM 8144 N N . LEU A 1 106 ? 13.306 3.079 5.676 1.00 0.00 106 LEU A N 4
ATOM 8145 C CA . LEU A 1 106 ? 14.221 2.315 6.529 1.00 0.00 106 LEU A CA 4
ATOM 8146 C C . LEU A 1 106 ? 15.374 3.196 7.060 1.00 0.00 106 LEU A C 4
ATOM 8147 O O . LEU A 1 106 ? 15.733 3.107 8.233 1.00 0.00 106 LEU A O 4
ATOM 8163 N N . ASP A 1 107 ? 15.912 4.109 6.244 1.00 0.00 107 ASP A N 4
ATOM 8164 C CA . ASP A 1 107 ? 16.976 5.030 6.648 1.00 0.00 107 ASP A CA 4
ATOM 8165 C C . ASP A 1 107 ? 16.454 6.131 7.597 1.00 0.00 107 ASP A C 4
ATOM 8166 O O . ASP A 1 107 ? 17.148 6.533 8.534 1.00 0.00 107 ASP A O 4
ATOM 8175 N N . LYS A 1 108 ? 15.202 6.566 7.411 1.00 0.00 108 LYS A N 4
ATOM 8176 C CA . LYS A 1 108 ? 14.473 7.487 8.298 1.00 0.00 108 LYS A CA 4
ATOM 8177 C C . LYS A 1 108 ? 14.180 6.851 9.659 1.00 0.00 108 LYS A C 4
ATOM 8178 O O . LYS A 1 108 ? 14.399 7.491 10.683 1.00 0.00 108 LYS A O 4
ATOM 8197 N N . LEU A 1 109 ? 13.766 5.583 9.689 1.00 0.00 109 LEU A N 4
ATOM 8198 C CA . LEU A 1 109 ? 13.579 4.795 10.915 1.00 0.00 109 LEU A CA 4
ATOM 8199 C C . LEU A 1 109 ? 14.907 4.582 11.667 1.00 0.00 109 LEU A C 4
ATOM 8200 O O . LEU A 1 109 ? 14.951 4.702 12.893 1.00 0.00 109 LEU A O 4
ATOM 8216 N N . ASP A 1 110 ? 15.998 4.328 10.939 1.00 0.00 110 ASP A N 4
ATOM 8217 C CA . ASP A 1 110 ? 17.342 4.174 11.510 1.00 0.00 110 ASP A CA 4
ATOM 8218 C C . ASP A 1 110 ? 17.902 5.486 12.102 1.00 0.00 110 ASP A C 4
ATOM 8219 O O . ASP A 1 110 ? 18.670 5.449 13.065 1.00 0.00 110 ASP A O 4
ATOM 8228 N N . GLU A 1 111 ? 17.489 6.646 11.580 1.00 0.00 111 GLU A N 4
ATOM 8229 C CA . GLU A 1 111 ? 17.762 7.962 12.175 1.00 0.00 111 GLU A CA 4
ATOM 8230 C C . GLU A 1 111 ? 16.840 8.270 13.374 1.00 0.00 111 GLU A C 4
ATOM 8231 O O . GLU A 1 111 ? 17.308 8.762 14.405 1.00 0.00 111 GLU A O 4
ATOM 8243 N N . LYS A 1 112 ? 15.541 7.942 13.276 1.00 0.00 112 LYS A N 4
ATOM 8244 C CA . LYS A 1 112 ? 14.499 8.275 14.269 1.00 0.00 112 LYS A CA 4
ATOM 8245 C C . LYS A 1 112 ? 14.818 7.742 15.670 1.00 0.00 112 LYS A C 4
ATOM 8246 O O . LYS A 1 112 ? 14.604 8.454 16.652 1.00 0.00 112 LYS A O 4
ATOM 8265 N N . LYS A 1 113 ? 15.402 6.539 15.773 1.00 0.00 113 LYS A N 4
ATOM 8266 C CA . LYS A 1 113 ? 15.770 5.907 17.058 1.00 0.00 113 LYS A CA 4
ATOM 8267 C C . LYS A 1 113 ? 16.839 6.686 17.846 1.00 0.00 113 LYS A C 4
ATOM 8268 O O . LYS A 1 113 ? 16.906 6.574 19.070 1.00 0.00 113 LYS A O 4
ATOM 8287 N N . GLY A 1 114 ? 17.656 7.482 17.149 1.00 0.00 114 GLY A N 4
ATOM 8288 C CA . GLY A 1 114 ? 18.673 8.375 17.721 1.00 0.00 114 GLY A CA 4
ATOM 8289 C C . GLY A 1 114 ? 18.154 9.762 18.132 1.00 0.00 114 GLY A C 4
ATOM 8290 O O . GLY A 1 114 ? 18.907 10.540 18.724 1.00 0.00 114 GLY A O 4
ATOM 8294 N N . SER A 1 115 ? 16.891 10.083 17.831 1.00 0.00 115 SER A N 4
ATOM 8295 C CA . SER A 1 115 ? 16.235 11.360 18.151 1.00 0.00 115 SER A CA 4
ATOM 8296 C C . SER A 1 115 ? 15.282 11.245 19.355 1.00 0.00 115 SER A C 4
ATOM 8297 O O . SER A 1 115 ? 14.989 10.150 19.845 1.00 0.00 115 SER A O 4
ATOM 8305 N N . TRP A 1 116 ? 14.801 12.387 19.849 1.00 0.00 116 TRP A N 4
ATOM 8306 C CA . TRP A 1 116 ? 13.881 12.489 20.987 1.00 0.00 116 TRP A CA 4
ATOM 8307 C C . TRP A 1 116 ? 12.452 12.035 20.635 1.00 0.00 116 TRP A C 4
ATOM 8308 O O . TRP A 1 116 ? 11.991 12.199 19.502 1.00 0.00 116 TRP A O 4
ATOM 8329 N N . SER A 1 117 ? 11.742 11.480 21.624 1.00 0.00 117 SER A N 4
ATOM 8330 C CA . SER A 1 117 ? 10.340 11.038 21.500 1.00 0.00 117 SER A CA 4
ATOM 8331 C C . SER A 1 117 ? 9.591 11.110 22.842 1.00 0.00 117 SER A C 4
ATOM 8332 O O . SER A 1 117 ? 8.534 11.743 22.916 1.00 0.00 117 SER A O 4
ATOM 8340 N N . LEU A 1 118 ? 10.199 10.559 23.908 1.00 0.00 118 LEU A N 4
ATOM 8341 C CA . LEU A 1 118 ? 9.710 10.490 25.299 1.00 0.00 118 LEU A CA 4
ATOM 8342 C C . LEU A 1 118 ? 8.410 9.670 25.495 1.00 0.00 118 LEU A C 4
ATOM 8343 O O . LEU A 1 118 ? 7.559 9.558 24.611 1.00 0.00 118 LEU A O 4
ATOM 8359 N N . GLU A 1 119 ? 8.257 9.065 26.677 1.00 0.00 119 GLU A N 4
ATOM 8360 C CA . GLU A 1 119 ? 7.080 8.262 27.049 1.00 0.00 119 GLU A CA 4
ATOM 8361 C C . GLU A 1 119 ? 5.862 9.138 27.409 1.00 0.00 119 GLU A C 4
ATOM 8362 O O . GLU A 1 119 ? 6.002 10.226 27.975 1.00 0.00 119 GLU A O 4
ATOM 8374 N N . HIS A 1 120 ? 4.650 8.631 27.159 1.00 0.00 120 HIS A N 4
ATOM 8375 C CA . HIS A 1 120 ? 3.370 9.315 27.419 1.00 0.00 120 HIS A CA 4
ATOM 8376 C C . HIS A 1 120 ? 2.932 9.255 28.904 1.00 0.00 120 HIS A C 4
ATOM 8377 O O . HIS A 1 120 ? 1.745 9.131 29.216 1.00 0.00 120 HIS A O 4
ATOM 8391 N N . HIS A 1 121 ? 3.893 9.294 29.836 1.00 0.00 121 HIS A N 4
ATOM 8392 C CA . HIS A 1 121 ? 3.661 9.158 31.280 1.00 0.00 121 HIS A CA 4
ATOM 8393 C C . HIS A 1 121 ? 2.999 10.405 31.900 1.00 0.00 121 HIS A C 4
ATOM 8394 O O . HIS A 1 121 ? 2.145 10.282 32.782 1.00 0.00 121 HIS A O 4
ATOM 8408 N N . HIS A 1 122 ? 3.343 11.601 31.408 1.00 0.00 122 HIS A N 4
ATOM 8409 C CA . HIS A 1 122 ? 2.658 12.855 31.741 1.00 0.00 122 HIS A CA 4
ATOM 8410 C C . HIS A 1 122 ? 1.423 13.052 30.843 1.00 0.00 122 HIS A C 4
ATOM 8411 O O . HIS A 1 122 ? 1.464 12.749 29.646 1.00 0.00 122 HIS A O 4
ATOM 8425 N N . HIS A 1 123 ? 0.331 13.586 31.396 1.00 0.00 123 HIS A N 4
ATOM 8426 C CA . HIS A 1 123 ? -0.893 13.877 30.640 1.00 0.00 123 HIS A CA 4
ATOM 8427 C C . HIS A 1 123 ? -0.690 15.030 29.635 1.00 0.00 123 HIS A C 4
ATOM 8428 O O . HIS A 1 123 ? 0.051 15.980 29.908 1.00 0.00 123 HIS A O 4
ATOM 8442 N N . HIS A 1 124 ? -1.353 14.952 28.478 1.00 0.00 124 HIS A N 4
ATOM 8443 C CA . HIS A 1 124 ? -1.286 15.953 27.406 1.00 0.00 124 HIS A CA 4
ATOM 8444 C C . HIS A 1 124 ? -2.538 15.928 26.506 1.00 0.00 124 HIS A C 4
ATOM 8445 O O . HIS A 1 124 ? -3.090 14.858 26.223 1.00 0.00 124 HIS A O 4
ATOM 8459 N N . HIS A 1 125 ? -2.961 17.104 26.031 1.00 0.00 125 HIS A N 4
ATOM 8460 C CA . HIS A 1 125 ? -4.045 17.330 25.057 1.00 0.00 125 HIS A CA 4
ATOM 8461 C C . HIS A 1 125 ? -3.617 18.364 23.994 1.00 0.00 125 HIS A C 4
ATOM 8462 O O . HIS A 1 125 ? -3.826 18.100 22.788 1.00 0.00 125 HIS A O 4
ATOM 8477 N N . GLY A 1 1 ? 12.346 -9.546 9.396 1.00 0.00 1 GLY A N 5
ATOM 8478 C CA . GLY A 1 1 ? 13.268 -8.798 8.512 1.00 0.00 1 GLY A CA 5
ATOM 8479 C C . GLY A 1 1 ? 12.511 -7.950 7.501 1.00 0.00 1 GLY A C 5
ATOM 8480 O O . GLY A 1 1 ? 11.431 -8.330 7.053 1.00 0.00 1 GLY A O 5
ATOM 8486 N N . SER A 1 2 ? 13.073 -6.803 7.105 1.00 0.00 2 SER A N 5
ATOM 8487 C CA . SER A 1 2 ? 12.436 -5.826 6.195 1.00 0.00 2 SER A CA 5
ATOM 8488 C C . SER A 1 2 ? 12.138 -6.370 4.789 1.00 0.00 2 SER A C 5
ATOM 8489 O O . SER A 1 2 ? 11.179 -5.933 4.147 1.00 0.00 2 SER A O 5
ATOM 8497 N N . GLU A 1 3 ? 12.893 -7.371 4.325 1.00 0.00 3 GLU A N 5
ATOM 8498 C CA . GLU A 1 3 ? 12.661 -8.049 3.041 1.00 0.00 3 GLU A CA 5
ATOM 8499 C C . GLU A 1 3 ? 11.271 -8.707 2.956 1.00 0.00 3 GLU A C 5
ATOM 8500 O O . GLU A 1 3 ? 10.670 -8.737 1.884 1.00 0.00 3 GLU A O 5
ATOM 8512 N N . GLU A 1 4 ? 10.717 -9.163 4.086 1.00 0.00 4 GLU A N 5
ATOM 8513 C CA . GLU A 1 4 ? 9.369 -9.753 4.175 1.00 0.00 4 GLU A CA 5
ATOM 8514 C C . GLU A 1 4 ? 8.246 -8.748 3.845 1.00 0.00 4 GLU A C 5
ATOM 8515 O O . GLU A 1 4 ? 7.118 -9.151 3.552 1.00 0.00 4 GLU A O 5
ATOM 8527 N N . ILE A 1 5 ? 8.543 -7.442 3.894 1.00 0.00 5 ILE A N 5
ATOM 8528 C CA . ILE A 1 5 ? 7.635 -6.348 3.517 1.00 0.00 5 ILE A CA 5
ATOM 8529 C C . ILE A 1 5 ? 8.003 -5.748 2.157 1.00 0.00 5 ILE A C 5
ATOM 8530 O O . ILE A 1 5 ? 7.123 -5.502 1.332 1.00 0.00 5 ILE A O 5
ATOM 8546 N N . ARG A 1 6 ? 9.300 -5.567 1.881 1.00 0.00 6 ARG A N 5
ATOM 8547 C CA . ARG A 1 6 ? 9.812 -5.121 0.574 1.00 0.00 6 ARG A CA 5
ATOM 8548 C C . ARG A 1 6 ? 9.408 -6.068 -0.561 1.00 0.00 6 ARG A C 5
ATOM 8549 O O . ARG A 1 6 ? 9.236 -5.612 -1.686 1.00 0.00 6 ARG A O 5
ATOM 8570 N N . GLU A 1 7 ? 9.197 -7.357 -0.285 1.00 0.00 7 GLU A N 5
ATOM 8571 C CA . GLU A 1 7 ? 8.651 -8.308 -1.263 1.00 0.00 7 GLU A CA 5
ATOM 8572 C C . GLU A 1 7 ? 7.178 -8.068 -1.622 1.00 0.00 7 GLU A C 5
ATOM 8573 O O . GLU A 1 7 ? 6.778 -8.309 -2.760 1.00 0.00 7 GLU A O 5
ATOM 8585 N N . LEU A 1 8 ? 6.366 -7.602 -0.666 1.00 0.00 8 LEU A N 5
ATOM 8586 C CA . LEU A 1 8 ? 4.906 -7.535 -0.789 1.00 0.00 8 LEU A CA 5
ATOM 8587 C C . LEU A 1 8 ? 4.489 -6.546 -1.884 1.00 0.00 8 LEU A C 5
ATOM 8588 O O . LEU A 1 8 ? 3.684 -6.882 -2.754 1.00 0.00 8 LEU A O 5
ATOM 8604 N N . VAL A 1 9 ? 5.101 -5.356 -1.911 1.00 0.00 9 VAL A N 5
ATOM 8605 C CA . VAL A 1 9 ? 4.829 -4.330 -2.933 1.00 0.00 9 VAL A CA 5
ATOM 8606 C C . VAL A 1 9 ? 5.093 -4.830 -4.363 1.00 0.00 9 VAL A C 5
ATOM 8607 O O . VAL A 1 9 ? 4.374 -4.451 -5.287 1.00 0.00 9 VAL A O 5
ATOM 8620 N N . ARG A 1 10 ? 6.076 -5.726 -4.550 1.00 0.00 10 ARG A N 5
ATOM 8621 C CA . ARG A 1 10 ? 6.442 -6.309 -5.859 1.00 0.00 10 ARG A CA 5
ATOM 8622 C C . ARG A 1 10 ? 5.301 -7.145 -6.422 1.00 0.00 10 ARG A C 5
ATOM 8623 O O . ARG A 1 10 ? 4.971 -7.039 -7.604 1.00 0.00 10 ARG A O 5
ATOM 8644 N N . LYS A 1 11 ? 4.658 -7.926 -5.547 1.00 0.00 11 LYS A N 5
ATOM 8645 C CA . LYS A 1 11 ? 3.504 -8.765 -5.889 1.00 0.00 11 LYS A CA 5
ATOM 8646 C C . LYS A 1 11 ? 2.326 -7.889 -6.306 1.00 0.00 11 LYS A C 5
ATOM 8647 O O . LYS A 1 11 ? 1.649 -8.199 -7.285 1.00 0.00 11 LYS A O 5
ATOM 8666 N N . ILE A 1 12 ? 2.121 -6.768 -5.609 1.00 0.00 12 ILE A N 5
ATOM 8667 C CA . ILE A 1 12 ? 1.027 -5.834 -5.906 1.00 0.00 12 ILE A CA 5
ATOM 8668 C C . ILE A 1 12 ? 1.263 -5.125 -7.236 1.00 0.00 12 ILE A C 5
ATOM 8669 O O . ILE A 1 12 ? 0.397 -5.200 -8.098 1.00 0.00 12 ILE A O 5
ATOM 8685 N N . TYR A 1 13 ? 2.430 -4.519 -7.463 1.00 0.00 13 TYR A N 5
ATOM 8686 C CA . TYR A 1 13 ? 2.708 -3.772 -8.701 1.00 0.00 13 TYR A CA 5
ATOM 8687 C C . TYR A 1 13 ? 2.682 -4.675 -9.951 1.00 0.00 13 TYR A C 5
ATOM 8688 O O . TYR A 1 13 ? 2.277 -4.224 -11.021 1.00 0.00 13 TYR A O 5
ATOM 8706 N N . GLU A 1 14 ? 3.039 -5.959 -9.826 1.00 0.00 14 GLU A N 5
ATOM 8707 C CA . GLU A 1 14 ? 2.860 -6.956 -10.892 1.00 0.00 14 GLU A CA 5
ATOM 8708 C C . GLU A 1 14 ? 1.386 -7.362 -11.081 1.00 0.00 14 GLU A C 5
ATOM 8709 O O . GLU A 1 14 ? 0.913 -7.463 -12.213 1.00 0.00 14 GLU A O 5
ATOM 8721 N N . THR A 1 15 ? 0.627 -7.533 -9.994 1.00 0.00 15 THR A N 5
ATOM 8722 C CA . THR A 1 15 ? -0.800 -7.902 -10.056 1.00 0.00 15 THR A CA 5
ATOM 8723 C C . THR A 1 15 ? -1.654 -6.776 -10.644 1.00 0.00 15 THR A C 5
ATOM 8724 O O . THR A 1 15 ? -2.490 -7.020 -11.512 1.00 0.00 15 THR A O 5
ATOM 8735 N N . VAL A 1 16 ? -1.433 -5.526 -10.229 1.00 0.00 16 VAL A N 5
ATOM 8736 C CA . VAL A 1 16 ? -2.224 -4.369 -10.683 1.00 0.00 16 VAL A CA 5
ATOM 8737 C C . VAL A 1 16 ? -1.986 -4.042 -12.157 1.00 0.00 16 VAL A C 5
ATOM 8738 O O . VAL A 1 16 ? -2.959 -3.816 -12.874 1.00 0.00 16 VAL A O 5
ATOM 8751 N N . ARG A 1 17 ? -0.742 -4.109 -12.662 1.00 0.00 17 ARG A N 5
ATOM 8752 C CA . ARG A 1 17 ? -0.449 -3.865 -14.092 1.00 0.00 17 ARG A CA 5
ATOM 8753 C C . ARG A 1 17 ? -0.990 -4.969 -15.011 1.00 0.00 17 ARG A C 5
ATOM 8754 O O . ARG A 1 17 ? -1.364 -4.677 -16.146 1.00 0.00 17 ARG A O 5
ATOM 8775 N N . LYS A 1 18 ? -1.100 -6.211 -14.511 1.00 0.00 18 LYS A N 5
ATOM 8776 C CA . LYS A 1 18 ? -1.794 -7.321 -15.194 1.00 0.00 18 LYS A CA 5
ATOM 8777 C C . LYS A 1 18 ? -3.307 -7.100 -15.318 1.00 0.00 18 LYS A C 5
ATOM 8778 O O . LYS A 1 18 ? -3.906 -7.574 -16.284 1.00 0.00 18 LYS A O 5
ATOM 8797 N N . GLU A 1 19 ? -3.926 -6.365 -14.390 1.00 0.00 19 GLU A N 5
ATOM 8798 C CA . GLU A 1 19 ? -5.345 -5.988 -14.471 1.00 0.00 19 GLU A CA 5
ATOM 8799 C C . GLU A 1 19 ? -5.560 -4.725 -15.327 1.00 0.00 19 GLU A C 5
ATOM 8800 O O . GLU A 1 19 ? -6.336 -4.764 -16.284 1.00 0.00 19 GLU A O 5
ATOM 8812 N N . ASN A 1 20 ? -4.841 -3.630 -15.040 1.00 0.00 20 ASN A N 5
ATOM 8813 C CA . ASN A 1 20 ? -4.765 -2.425 -15.879 1.00 0.00 20 ASN A CA 5
ATOM 8814 C C . ASN A 1 20 ? -3.540 -1.546 -15.509 1.00 0.00 20 ASN A C 5
ATOM 8815 O O . ASN A 1 20 ? -3.417 -1.161 -14.341 1.00 0.00 20 ASN A O 5
ATOM 8826 N N . PRO A 1 21 ? -2.654 -1.173 -16.457 1.00 0.00 21 PRO A N 5
ATOM 8827 C CA . PRO A 1 21 ? -1.622 -0.151 -16.232 1.00 0.00 21 PRO A CA 5
ATOM 8828 C C . PRO A 1 21 ? -2.239 1.264 -16.098 1.00 0.00 21 PRO A C 5
ATOM 8829 O O . PRO A 1 21 ? -3.459 1.421 -16.030 1.00 0.00 21 PRO A O 5
ATOM 8840 N N . ASN A 1 22 ? -1.398 2.308 -16.052 1.00 0.00 22 ASN A N 5
ATOM 8841 C CA . ASN A 1 22 ? -1.727 3.735 -15.841 1.00 0.00 22 ASN A CA 5
ATOM 8842 C C . ASN A 1 22 ? -2.251 4.089 -14.433 1.00 0.00 22 ASN A C 5
ATOM 8843 O O . ASN A 1 22 ? -1.829 5.090 -13.850 1.00 0.00 22 ASN A O 5
ATOM 8854 N N . VAL A 1 23 ? -3.138 3.262 -13.876 1.00 0.00 23 VAL A N 5
ATOM 8855 C CA . VAL A 1 23 ? -3.606 3.289 -12.486 1.00 0.00 23 VAL A CA 5
ATOM 8856 C C . VAL A 1 23 ? -2.433 3.349 -11.492 1.00 0.00 23 VAL A C 5
ATOM 8857 O O . VAL A 1 23 ? -1.446 2.623 -11.638 1.00 0.00 23 VAL A O 5
ATOM 8870 N N . LYS A 1 24 ? -2.547 4.213 -10.474 1.00 0.00 24 LYS A N 5
ATOM 8871 C CA . LYS A 1 24 ? -1.528 4.462 -9.441 1.00 0.00 24 LYS A CA 5
ATOM 8872 C C . LYS A 1 24 ? -1.842 3.704 -8.146 1.00 0.00 24 LYS A C 5
ATOM 8873 O O . LYS A 1 24 ? -3.004 3.434 -7.837 1.00 0.00 24 LYS A O 5
ATOM 8892 N N . ILE A 1 25 ? -0.799 3.372 -7.383 1.00 0.00 25 ILE A N 5
ATOM 8893 C CA . ILE A 1 25 ? -0.889 2.637 -6.114 1.00 0.00 25 ILE A CA 5
ATOM 8894 C C . ILE A 1 25 ? -0.233 3.450 -4.990 1.00 0.00 25 ILE A C 5
ATOM 8895 O O . ILE A 1 25 ? 0.819 4.064 -5.174 1.00 0.00 25 ILE A O 5
ATOM 8911 N N . LEU A 1 26 ? -0.868 3.431 -3.820 1.00 0.00 26 LEU A N 5
ATOM 8912 C CA . LEU A 1 26 ? -0.361 3.937 -2.547 1.00 0.00 26 LEU A CA 5
ATOM 8913 C C . LEU A 1 26 ? -0.194 2.761 -1.583 1.00 0.00 26 LEU A C 5
ATOM 8914 O O . LEU A 1 26 ? -1.051 1.880 -1.534 1.00 0.00 26 LEU A O 5
ATOM 8930 N N . ILE A 1 27 ? 0.870 2.763 -0.787 1.00 0.00 27 ILE A N 5
ATOM 8931 C CA . ILE A 1 27 ? 1.044 1.832 0.336 1.00 0.00 27 ILE A CA 5
ATOM 8932 C C . ILE A 1 27 ? 1.443 2.633 1.574 1.00 0.00 27 ILE A C 5
ATOM 8933 O O . ILE A 1 27 ? 2.336 3.478 1.507 1.00 0.00 27 ILE A O 5
ATOM 8949 N N . PHE A 1 28 ? 0.791 2.349 2.699 1.00 0.00 28 PHE A N 5
ATOM 8950 C CA . PHE A 1 28 ? 1.146 2.856 4.020 1.00 0.00 28 PHE A CA 5
ATOM 8951 C C . PHE A 1 28 ? 1.930 1.794 4.786 1.00 0.00 28 PHE A C 5
ATOM 8952 O O . PHE A 1 28 ? 1.534 0.625 4.820 1.00 0.00 28 PHE A O 5
ATOM 8969 N N . ILE A 1 29 ? 3.017 2.217 5.424 1.00 0.00 29 ILE A N 5
ATOM 8970 C CA . ILE A 1 29 ? 3.897 1.391 6.254 1.00 0.00 29 ILE A CA 5
ATOM 8971 C C . ILE A 1 29 ? 3.901 1.995 7.659 1.00 0.00 29 ILE A C 5
ATOM 8972 O O . ILE A 1 29 ? 4.146 3.195 7.819 1.00 0.00 29 ILE A O 5
ATOM 8988 N N . ILE A 1 30 ? 3.600 1.168 8.662 1.00 0.00 30 ILE A N 5
ATOM 8989 C CA . ILE A 1 30 ? 3.418 1.586 10.059 1.00 0.00 30 ILE A CA 5
ATOM 8990 C C . ILE A 1 30 ? 4.491 0.957 10.939 1.00 0.00 30 ILE A C 5
ATOM 8991 O O . ILE A 1 30 ? 4.737 -0.242 10.832 1.00 0.00 30 ILE A O 5
ATOM 9007 N N . PHE A 1 31 ? 5.088 1.745 11.830 1.00 0.00 31 PHE A N 5
ATOM 9008 C CA . PHE A 1 31 ? 6.006 1.271 12.867 1.00 0.00 31 PHE A CA 5
ATOM 9009 C C . PHE A 1 31 ? 5.502 1.730 14.240 1.00 0.00 31 PHE A C 5
ATOM 9010 O O . PHE A 1 31 ? 5.539 2.926 14.541 1.00 0.00 31 PHE A O 5
ATOM 9027 N N . THR A 1 32 ? 4.995 0.816 15.072 1.00 0.00 32 THR A N 5
ATOM 9028 C CA . THR A 1 32 ? 4.485 1.158 16.416 1.00 0.00 32 THR A CA 5
ATOM 9029 C C . THR A 1 32 ? 5.601 1.163 17.468 1.00 0.00 32 THR A C 5
ATOM 9030 O O . THR A 1 32 ? 6.635 0.508 17.303 1.00 0.00 32 THR A O 5
ATOM 9041 N N . SER A 1 33 ? 5.389 1.864 18.587 1.00 0.00 33 SER A N 5
ATOM 9042 C CA . SER A 1 33 ? 6.321 1.872 19.730 1.00 0.00 33 SER A CA 5
ATOM 9043 C C . SER A 1 33 ? 6.471 0.494 20.407 1.00 0.00 33 SER A C 5
ATOM 9044 O O . SER A 1 33 ? 7.463 0.246 21.095 1.00 0.00 33 SER A O 5
ATOM 9052 N N . ASP A 1 34 ? 5.521 -0.425 20.192 1.00 0.00 34 ASP A N 5
ATOM 9053 C CA . ASP A 1 34 ? 5.587 -1.825 20.644 1.00 0.00 34 ASP A CA 5
ATOM 9054 C C . ASP A 1 34 ? 6.332 -2.753 19.651 1.00 0.00 34 ASP A C 5
ATOM 9055 O O . ASP A 1 34 ? 6.500 -3.947 19.911 1.00 0.00 34 ASP A O 5
ATOM 9064 N N . GLY A 1 35 ? 6.800 -2.214 18.516 1.00 0.00 35 GLY A N 5
ATOM 9065 C CA . GLY A 1 35 ? 7.534 -2.941 17.471 1.00 0.00 35 GLY A CA 5
ATOM 9066 C C . GLY A 1 35 ? 6.651 -3.661 16.441 1.00 0.00 35 GLY A C 5
ATOM 9067 O O . GLY A 1 35 ? 7.161 -4.460 15.652 1.00 0.00 35 GLY A O 5
ATOM 9071 N N . THR A 1 36 ? 5.341 -3.397 16.430 1.00 0.00 36 THR A N 5
ATOM 9072 C CA . THR A 1 36 ? 4.377 -3.973 15.475 1.00 0.00 36 THR A CA 5
ATOM 9073 C C . THR A 1 36 ? 4.414 -3.218 14.142 1.00 0.00 36 THR A C 5
ATOM 9074 O O . THR A 1 36 ? 4.687 -2.013 14.104 1.00 0.00 36 THR A O 5
ATOM 9085 N N . ILE A 1 37 ? 4.123 -3.918 13.038 1.00 0.00 37 ILE A N 5
ATOM 9086 C CA . ILE A 1 37 ? 4.060 -3.357 11.680 1.00 0.00 37 ILE A CA 5
ATOM 9087 C C . ILE A 1 37 ? 2.710 -3.672 11.019 1.00 0.00 37 ILE A C 5
ATOM 9088 O O . ILE A 1 37 ? 2.177 -4.773 11.169 1.00 0.00 37 ILE A O 5
ATOM 9104 N N . LYS A 1 38 ? 2.173 -2.699 10.268 1.00 0.00 38 LYS A N 5
ATOM 9105 C CA . LYS A 1 38 ? 1.011 -2.848 9.371 1.00 0.00 38 LYS A CA 5
ATOM 9106 C C . LYS A 1 38 ? 1.363 -2.400 7.948 1.00 0.00 38 LYS A C 5
ATOM 9107 O O . LYS A 1 38 ? 2.236 -1.551 7.752 1.00 0.00 38 LYS A O 5
ATOM 9126 N N . VAL A 1 39 ? 0.634 -2.954 6.978 1.00 0.00 39 VAL A N 5
ATOM 9127 C CA . VAL A 1 39 ? 0.708 -2.653 5.537 1.00 0.00 39 VAL A CA 5
ATOM 9128 C C . VAL A 1 39 ? -0.707 -2.451 4.988 1.00 0.00 39 VAL A C 5
ATOM 9129 O O . VAL A 1 39 ? -1.509 -3.385 4.987 1.00 0.00 39 VAL A O 5
ATOM 9142 N N . ILE A 1 40 ? -1.011 -1.227 4.540 1.00 0.00 40 ILE A N 5
ATOM 9143 C CA . ILE A 1 40 ? -2.320 -0.823 3.986 1.00 0.00 40 ILE A CA 5
ATOM 9144 C C . ILE A 1 40 ? -2.124 -0.385 2.533 1.00 0.00 40 ILE A C 5
ATOM 9145 O O . ILE A 1 40 ? -1.190 0.371 2.270 1.00 0.00 40 ILE A O 5
ATOM 9161 N N . ILE A 1 41 ? -2.973 -0.813 1.592 1.00 0.00 41 ILE A N 5
ATOM 9162 C CA . ILE A 1 41 ? -2.812 -0.506 0.151 1.00 0.00 41 ILE A CA 5
ATOM 9163 C C . ILE A 1 41 ? -4.009 0.273 -0.385 1.00 0.00 41 ILE A C 5
ATOM 9164 O O . ILE A 1 41 ? -5.142 0.017 0.009 1.00 0.00 41 ILE A O 5
ATOM 9180 N N . VAL A 1 42 ? -3.771 1.233 -1.277 1.00 0.00 42 VAL A N 5
ATOM 9181 C CA . VAL A 1 42 ? -4.808 2.031 -1.939 1.00 0.00 42 VAL A CA 5
ATOM 9182 C C . VAL A 1 42 ? -4.589 2.025 -3.445 1.00 0.00 42 VAL A C 5
ATOM 9183 O O . VAL A 1 42 ? -3.480 2.268 -3.915 1.00 0.00 42 VAL A O 5
ATOM 9196 N N . ILE A 1 43 ? -5.661 1.814 -4.205 1.00 0.00 43 ILE A N 5
ATOM 9197 C CA . ILE A 1 43 ? -5.666 1.994 -5.665 1.00 0.00 43 ILE A CA 5
ATOM 9198 C C . ILE A 1 43 ? -6.304 3.348 -5.996 1.00 0.00 43 ILE A C 5
ATOM 9199 O O . ILE A 1 43 ? -7.404 3.648 -5.528 1.00 0.00 43 ILE A O 5
ATOM 9215 N N . ILE A 1 44 ? -5.615 4.157 -6.805 1.00 0.00 44 ILE A N 5
ATOM 9216 C CA . ILE A 1 44 ? -6.104 5.440 -7.321 1.00 0.00 44 ILE A CA 5
ATOM 9217 C C . ILE A 1 44 ? -6.056 5.422 -8.856 1.00 0.00 44 ILE A C 5
ATOM 9218 O O . ILE A 1 44 ? -4.984 5.418 -9.464 1.00 0.00 44 ILE A O 5
ATOM 9234 N N . ALA A 1 45 ? -7.234 5.417 -9.481 1.00 0.00 45 ALA A N 5
ATOM 9235 C CA . ALA A 1 45 ? -7.431 5.521 -10.930 1.00 0.00 45 ALA A CA 5
ATOM 9236 C C . ALA A 1 45 ? -8.220 6.796 -11.288 1.00 0.00 45 ALA A C 5
ATOM 9237 O O . ALA A 1 45 ? -8.828 7.426 -10.421 1.00 0.00 45 ALA A O 5
ATOM 9244 N N . ASP A 1 46 ? -8.226 7.180 -12.568 1.00 0.00 46 ASP A N 5
ATOM 9245 C CA . ASP A 1 46 ? -8.967 8.355 -13.065 1.00 0.00 46 ASP A CA 5
ATOM 9246 C C . ASP A 1 46 ? -10.505 8.191 -12.996 1.00 0.00 46 ASP A C 5
ATOM 9247 O O . ASP A 1 46 ? -11.241 9.178 -13.030 1.00 0.00 46 ASP A O 5
ATOM 9256 N N . ASP A 1 47 ? -10.995 6.951 -12.876 1.00 0.00 47 ASP A N 5
ATOM 9257 C CA . ASP A 1 47 ? -12.413 6.596 -12.728 1.00 0.00 47 ASP A CA 5
ATOM 9258 C C . ASP A 1 47 ? -12.594 5.484 -11.663 1.00 0.00 47 ASP A C 5
ATOM 9259 O O . ASP A 1 47 ? -11.866 4.483 -11.708 1.00 0.00 47 ASP A O 5
ATOM 9268 N N . PRO A 1 48 ? -13.539 5.614 -10.706 1.00 0.00 48 PRO A N 5
ATOM 9269 C CA . PRO A 1 48 ? -13.720 4.638 -9.627 1.00 0.00 48 PRO A CA 5
ATOM 9270 C C . PRO A 1 48 ? -14.158 3.248 -10.112 1.00 0.00 48 PRO A C 5
ATOM 9271 O O . PRO A 1 48 ? -13.861 2.254 -9.449 1.00 0.00 48 PRO A O 5
ATOM 9282 N N . ASN A 1 49 ? -14.831 3.140 -11.263 1.00 0.00 49 ASN A N 5
ATOM 9283 C CA . ASN A 1 49 ? -15.284 1.849 -11.792 1.00 0.00 49 ASN A CA 5
ATOM 9284 C C . ASN A 1 49 ? -14.095 0.962 -12.189 1.00 0.00 49 ASN A C 5
ATOM 9285 O O . ASN A 1 49 ? -14.149 -0.252 -11.982 1.00 0.00 49 ASN A O 5
ATOM 9296 N N . ASP A 1 50 ? -13.003 1.549 -12.694 1.00 0.00 50 ASP A N 5
ATOM 9297 C CA . ASP A 1 50 ? -11.777 0.807 -12.993 1.00 0.00 50 ASP A CA 5
ATOM 9298 C C . ASP A 1 50 ? -11.036 0.411 -11.712 1.00 0.00 50 ASP A C 5
ATOM 9299 O O . ASP A 1 50 ? -10.667 -0.752 -11.562 1.00 0.00 50 ASP A O 5
ATOM 9308 N N . ALA A 1 51 ? -10.900 1.336 -10.750 1.00 0.00 51 ALA A N 5
ATOM 9309 C CA . ALA A 1 51 ? -10.253 1.068 -9.463 1.00 0.00 51 ALA A CA 5
ATOM 9310 C C . ALA A 1 51 ? -10.888 -0.141 -8.757 1.00 0.00 51 ALA A C 5
ATOM 9311 O O . ALA A 1 51 ? -10.173 -1.019 -8.277 1.00 0.00 51 ALA A O 5
ATOM 9318 N N . LYS A 1 52 ? -12.223 -0.252 -8.781 1.00 0.00 52 LYS A N 5
ATOM 9319 C CA . LYS A 1 52 ? -12.980 -1.372 -8.198 1.00 0.00 52 LYS A CA 5
ATOM 9320 C C . LYS A 1 52 ? -12.584 -2.755 -8.743 1.00 0.00 52 LYS A C 5
ATOM 9321 O O . LYS A 1 52 ? -12.561 -3.700 -7.956 1.00 0.00 52 LYS A O 5
ATOM 9340 N N . ARG A 1 53 ? -12.202 -2.892 -10.026 1.00 0.00 53 ARG A N 5
ATOM 9341 C CA . ARG A 1 53 ? -11.628 -4.152 -10.563 1.00 0.00 53 ARG A CA 5
ATOM 9342 C C . ARG A 1 53 ? -10.299 -4.495 -9.883 1.00 0.00 53 ARG A C 5
ATOM 9343 O O . ARG A 1 53 ? -10.085 -5.633 -9.464 1.00 0.00 53 ARG A O 5
ATOM 9364 N N . ILE A 1 54 ? -9.415 -3.504 -9.766 1.00 0.00 54 ILE A N 5
ATOM 9365 C CA . ILE A 1 54 ? -8.047 -3.674 -9.256 1.00 0.00 54 ILE A CA 5
ATOM 9366 C C . ILE A 1 54 ? -8.060 -3.986 -7.754 1.00 0.00 54 ILE A C 5
ATOM 9367 O O . ILE A 1 54 ? -7.417 -4.935 -7.306 1.00 0.00 54 ILE A O 5
ATOM 9383 N N . VAL A 1 55 ? -8.823 -3.205 -6.982 1.00 0.00 55 VAL A N 5
ATOM 9384 C CA . VAL A 1 55 ? -8.937 -3.314 -5.518 1.00 0.00 55 VAL A CA 5
ATOM 9385 C C . VAL A 1 55 ? -9.372 -4.721 -5.138 1.00 0.00 55 VAL A C 5
ATOM 9386 O O . VAL A 1 55 ? -8.728 -5.354 -4.304 1.00 0.00 55 VAL A O 5
ATOM 9399 N N . LYS A 1 56 ? -10.401 -5.260 -5.807 1.00 0.00 56 LYS A N 5
ATOM 9400 C CA . LYS A 1 56 ? -10.895 -6.618 -5.547 1.00 0.00 56 LYS A CA 5
ATOM 9401 C C . LYS A 1 56 ? -9.823 -7.685 -5.773 1.00 0.00 56 LYS A C 5
ATOM 9402 O O . LYS A 1 56 ? -9.747 -8.631 -4.992 1.00 0.00 56 LYS A O 5
ATOM 9421 N N . LYS A 1 57 ? -8.953 -7.519 -6.777 1.00 0.00 57 LYS A N 5
ATOM 9422 C CA . LYS A 1 57 ? -7.873 -8.480 -7.052 1.00 0.00 57 LYS A CA 5
ATOM 9423 C C . LYS A 1 57 ? -6.834 -8.508 -5.923 1.00 0.00 57 LYS A C 5
ATOM 9424 O O . LYS A 1 57 ? -6.415 -9.591 -5.518 1.00 0.00 57 LYS A O 5
ATOM 9443 N N . ILE A 1 58 ? -6.494 -7.352 -5.343 1.00 0.00 58 ILE A N 5
ATOM 9444 C CA . ILE A 1 58 ? -5.637 -7.270 -4.146 1.00 0.00 58 ILE A CA 5
ATOM 9445 C C . ILE A 1 58 ? -6.371 -7.816 -2.908 1.00 0.00 58 ILE A C 5
ATOM 9446 O O . ILE A 1 58 ? -5.770 -8.536 -2.112 1.00 0.00 58 ILE A O 5
ATOM 9462 N N . GLN A 1 59 ? -7.677 -7.557 -2.776 1.00 0.00 59 GLN A N 5
ATOM 9463 C CA . GLN A 1 59 ? -8.499 -8.026 -1.651 1.00 0.00 59 GLN A CA 5
ATOM 9464 C C . GLN A 1 59 ? -8.571 -9.563 -1.580 1.00 0.00 59 GLN A C 5
ATOM 9465 O O . GLN A 1 59 ? -8.425 -10.146 -0.506 1.00 0.00 59 GLN A O 5
ATOM 9479 N N . GLU A 1 60 ? -8.760 -10.227 -2.725 1.00 0.00 60 GLU A N 5
ATOM 9480 C CA . GLU A 1 60 ? -8.794 -11.693 -2.825 1.00 0.00 60 GLU A CA 5
ATOM 9481 C C . GLU A 1 60 ? -7.401 -12.326 -2.663 1.00 0.00 60 GLU A C 5
ATOM 9482 O O . GLU A 1 60 ? -7.284 -13.415 -2.092 1.00 0.00 60 GLU A O 5
ATOM 9494 N N . ARG A 1 61 ? -6.337 -11.654 -3.132 1.00 0.00 61 ARG A N 5
ATOM 9495 C CA . ARG A 1 61 ? -4.953 -12.154 -3.058 1.00 0.00 61 ARG A CA 5
ATOM 9496 C C . ARG A 1 61 ? -4.309 -11.978 -1.676 1.00 0.00 61 ARG A C 5
ATOM 9497 O O . ARG A 1 61 ? -3.497 -12.820 -1.287 1.00 0.00 61 ARG A O 5
ATOM 9518 N N . PHE A 1 62 ? -4.665 -10.922 -0.943 1.00 0.00 62 PHE A N 5
ATOM 9519 C CA . PHE A 1 62 ? -4.116 -10.571 0.375 1.00 0.00 62 PHE A CA 5
ATOM 9520 C C . PHE A 1 62 ? -5.234 -10.284 1.403 1.00 0.00 62 PHE A C 5
ATOM 9521 O O . PHE A 1 62 ? -5.352 -9.157 1.893 1.00 0.00 62 PHE A O 5
ATOM 9538 N N . PRO A 1 63 ? -6.061 -11.285 1.767 1.00 0.00 63 PRO A N 5
ATOM 9539 C CA . PRO A 1 63 ? -7.231 -11.103 2.638 1.00 0.00 63 PRO A CA 5
ATOM 9540 C C . PRO A 1 63 ? -6.880 -10.692 4.081 1.00 0.00 63 PRO A C 5
ATOM 9541 O O . PRO A 1 63 ? -7.720 -10.131 4.789 1.00 0.00 63 PRO A O 5
ATOM 9552 N N . LYS A 1 64 ? -5.641 -10.961 4.520 1.00 0.00 64 LYS A N 5
ATOM 9553 C CA . LYS A 1 64 ? -5.114 -10.620 5.852 1.00 0.00 64 LYS A CA 5
ATOM 9554 C C . LYS A 1 64 ? -4.622 -9.167 5.973 1.00 0.00 64 LYS A C 5
ATOM 9555 O O . LYS A 1 64 ? -4.431 -8.688 7.092 1.00 0.00 64 LYS A O 5
ATOM 9574 N N . LEU A 1 65 ? -4.438 -8.457 4.854 1.00 0.00 65 LEU A N 5
ATOM 9575 C CA . LEU A 1 65 ? -4.138 -7.019 4.805 1.00 0.00 65 LEU A CA 5
ATOM 9576 C C . LEU A 1 65 ? -5.424 -6.212 4.549 1.00 0.00 65 LEU A C 5
ATOM 9577 O O . LEU A 1 65 ? -6.325 -6.665 3.839 1.00 0.00 65 LEU A O 5
ATOM 9593 N N . THR A 1 66 ? -5.499 -4.999 5.102 1.00 0.00 66 THR A N 5
ATOM 9594 C CA . THR A 1 66 ? -6.590 -4.046 4.818 1.00 0.00 66 THR A CA 5
ATOM 9595 C C . THR A 1 66 ? -6.212 -3.144 3.642 1.00 0.00 66 THR A C 5
ATOM 9596 O O . THR A 1 66 ? -5.071 -2.696 3.543 1.00 0.00 66 THR A O 5
ATOM 9607 N N . ILE A 1 67 ? -7.160 -2.872 2.743 1.00 0.00 67 ILE A N 5
ATOM 9608 C CA . ILE A 1 67 ? -6.974 -1.989 1.579 1.00 0.00 67 ILE A CA 5
ATOM 9609 C C . ILE A 1 67 ? -8.125 -0.981 1.432 1.00 0.00 67 ILE A C 5
ATOM 9610 O O . ILE A 1 67 ? -9.235 -1.215 1.917 1.00 0.00 67 ILE A O 5
ATOM 9626 N N . LYS A 1 68 ? -7.855 0.133 0.746 1.00 0.00 68 LYS A N 5
ATOM 9627 C CA . LYS A 1 68 ? -8.785 1.229 0.431 1.00 0.00 68 LYS A CA 5
ATOM 9628 C C . LYS A 1 68 ? -8.777 1.531 -1.077 1.00 0.00 68 LYS A C 5
ATOM 9629 O O . LYS A 1 68 ? -8.022 0.926 -1.840 1.00 0.00 68 LYS A O 5
ATOM 9648 N N . GLN A 1 69 ? -9.597 2.485 -1.519 1.00 0.00 69 GLN A N 5
ATOM 9649 C CA . GLN A 1 69 ? -9.573 3.007 -2.893 1.00 0.00 69 GLN A CA 5
ATOM 9650 C C . GLN A 1 69 ? -9.848 4.512 -2.940 1.00 0.00 69 GLN A C 5
ATOM 9651 O O . GLN A 1 69 ? -10.623 5.015 -2.123 1.00 0.00 69 GLN A O 5
ATOM 9665 N N . SER A 1 70 ? -9.280 5.215 -3.925 1.00 0.00 70 SER A N 5
ATOM 9666 C CA . SER A 1 70 ? -9.651 6.613 -4.224 1.00 0.00 70 SER A CA 5
ATOM 9667 C C . SER A 1 70 ? -10.334 6.737 -5.591 1.00 0.00 70 SER A C 5
ATOM 9668 O O . SER A 1 70 ? -10.014 6.000 -6.528 1.00 0.00 70 SER A O 5
ATOM 9676 N N . ARG A 1 71 ? -11.282 7.675 -5.707 1.00 0.00 71 ARG A N 5
ATOM 9677 C CA . ARG A 1 71 ? -12.134 7.854 -6.899 1.00 0.00 71 ARG A CA 5
ATOM 9678 C C . ARG A 1 71 ? -11.414 8.547 -8.062 1.00 0.00 71 ARG A C 5
ATOM 9679 O O . ARG A 1 71 ? -11.724 8.262 -9.218 1.00 0.00 71 ARG A O 5
ATOM 9700 N N . ASN A 1 72 ? -10.503 9.473 -7.752 1.00 0.00 72 ASN A N 5
ATOM 9701 C CA . ASN A 1 72 ? -9.790 10.317 -8.721 1.00 0.00 72 ASN A CA 5
ATOM 9702 C C . ASN A 1 72 ? -8.519 10.980 -8.144 1.00 0.00 72 ASN A C 5
ATOM 9703 O O . ASN A 1 72 ? -7.468 10.955 -8.784 1.00 0.00 72 ASN A O 5
ATOM 9714 N N . GLU A 1 73 ? -8.597 11.571 -6.948 1.00 0.00 73 GLU A N 5
ATOM 9715 C CA . GLU A 1 73 ? -7.516 12.360 -6.329 1.00 0.00 73 GLU A CA 5
ATOM 9716 C C . GLU A 1 73 ? -6.608 11.545 -5.389 1.00 0.00 73 GLU A C 5
ATOM 9717 O O . GLU A 1 73 ? -7.065 10.650 -4.678 1.00 0.00 73 GLU A O 5
ATOM 9729 N N . GLU A 1 74 ? -5.321 11.906 -5.308 1.00 0.00 74 GLU A N 5
ATOM 9730 C CA . GLU A 1 74 ? -4.349 11.336 -4.352 1.00 0.00 74 GLU A CA 5
ATOM 9731 C C . GLU A 1 74 ? -4.466 11.951 -2.931 1.00 0.00 74 GLU A C 5
ATOM 9732 O O . GLU A 1 74 ? -3.527 11.908 -2.136 1.00 0.00 74 GLU A O 5
ATOM 9744 N N . GLU A 1 75 ? -5.634 12.507 -2.575 1.00 0.00 75 GLU A N 5
ATOM 9745 C CA . GLU A 1 75 ? -5.930 13.014 -1.221 1.00 0.00 75 GLU A CA 5
ATOM 9746 C C . GLU A 1 75 ? -5.801 11.933 -0.131 1.00 0.00 75 GLU A C 5
ATOM 9747 O O . GLU A 1 75 ? -5.619 12.249 1.048 1.00 0.00 75 GLU A O 5
ATOM 9759 N N . ALA A 1 76 ? -5.863 10.657 -0.534 1.00 0.00 76 ALA A N 5
ATOM 9760 C CA . ALA A 1 76 ? -5.722 9.485 0.318 1.00 0.00 76 ALA A CA 5
ATOM 9761 C C . ALA A 1 76 ? -4.462 9.523 1.205 1.00 0.00 76 ALA A C 5
ATOM 9762 O O . ALA A 1 76 ? -4.539 9.072 2.345 1.00 0.00 76 ALA A O 5
ATOM 9769 N N . GLU A 1 77 ? -3.351 10.128 0.751 1.00 0.00 77 GLU A N 5
ATOM 9770 C CA . GLU A 1 77 ? -2.112 10.282 1.537 1.00 0.00 77 GLU A CA 5
ATOM 9771 C C . GLU A 1 77 ? -2.389 10.936 2.904 1.00 0.00 77 GLU A C 5
ATOM 9772 O O . GLU A 1 77 ? -2.011 10.382 3.935 1.00 0.00 77 GLU A O 5
ATOM 9784 N N . LYS A 1 78 ? -3.089 12.078 2.923 1.00 0.00 78 LYS A N 5
ATOM 9785 C CA . LYS A 1 78 ? -3.455 12.803 4.153 1.00 0.00 78 LYS A CA 5
ATOM 9786 C C . LYS A 1 78 ? -4.755 12.294 4.786 1.00 0.00 78 LYS A C 5
ATOM 9787 O O . LYS A 1 78 ? -4.848 12.214 6.013 1.00 0.00 78 LYS A O 5
ATOM 9806 N N . ARG A 1 79 ? -5.744 11.906 3.972 1.00 0.00 79 ARG A N 5
ATOM 9807 C CA . ARG A 1 79 ? -7.047 11.402 4.445 1.00 0.00 79 ARG A CA 5
ATOM 9808 C C . ARG A 1 79 ? -6.888 10.130 5.283 1.00 0.00 79 ARG A C 5
ATOM 9809 O O . ARG A 1 79 ? -7.418 10.048 6.391 1.00 0.00 79 ARG A O 5
ATOM 9830 N N . ILE A 1 80 ? -6.130 9.155 4.776 1.00 0.00 80 ILE A N 5
ATOM 9831 C CA . ILE A 1 80 ? -5.901 7.878 5.463 1.00 0.00 80 ILE A CA 5
ATOM 9832 C C . ILE A 1 80 ? -4.852 8.022 6.578 1.00 0.00 80 ILE A C 5
ATOM 9833 O O . ILE A 1 80 ? -4.982 7.350 7.598 1.00 0.00 80 ILE A O 5
ATOM 9849 N N . GLN A 1 81 ? -3.880 8.945 6.472 1.00 0.00 81 GLN A N 5
ATOM 9850 C CA . GLN A 1 81 ? -2.978 9.286 7.591 1.00 0.00 81 GLN A CA 5
ATOM 9851 C C . GLN A 1 81 ? -3.756 9.608 8.872 1.00 0.00 81 GLN A C 5
ATOM 9852 O O . GLN A 1 81 ? -3.389 9.128 9.945 1.00 0.00 81 GLN A O 5
ATOM 9866 N N . LYS A 1 82 ? -4.835 10.395 8.768 1.00 0.00 82 LYS A N 5
ATOM 9867 C CA . LYS A 1 82 ? -5.635 10.794 9.932 1.00 0.00 82 LYS A CA 5
ATOM 9868 C C . LYS A 1 82 ? -6.349 9.593 10.570 1.00 0.00 82 LYS A C 5
ATOM 9869 O O . LYS A 1 82 ? -6.333 9.435 11.789 1.00 0.00 82 LYS A O 5
ATOM 9888 N N . GLU A 1 83 ? -6.912 8.708 9.745 1.00 0.00 83 GLU A N 5
ATOM 9889 C CA . GLU A 1 83 ? -7.523 7.439 10.176 1.00 0.00 83 GLU A CA 5
ATOM 9890 C C . GLU A 1 83 ? -6.494 6.502 10.840 1.00 0.00 83 GLU A C 5
ATOM 9891 O O . GLU A 1 83 ? -6.764 5.913 11.888 1.00 0.00 83 GLU A O 5
ATOM 9903 N N . LEU A 1 84 ? -5.293 6.407 10.265 1.00 0.00 84 LEU A N 5
ATOM 9904 C CA . LEU A 1 84 ? -4.193 5.594 10.776 1.00 0.00 84 LEU A CA 5
ATOM 9905 C C . LEU A 1 84 ? -3.626 6.125 12.098 1.00 0.00 84 LEU A C 5
ATOM 9906 O O . LEU A 1 84 ? -3.337 5.326 12.985 1.00 0.00 84 LEU A O 5
ATOM 9922 N N . GLU A 1 85 ? -3.508 7.442 12.265 1.00 0.00 85 GLU A N 5
ATOM 9923 C CA . GLU A 1 85 ? -3.067 8.070 13.516 1.00 0.00 85 GLU A CA 5
ATOM 9924 C C . GLU A 1 85 ? -4.120 7.926 14.633 1.00 0.00 85 GLU A C 5
ATOM 9925 O O . GLU A 1 85 ? -3.772 7.734 15.798 1.00 0.00 85 GLU A O 5
ATOM 9937 N N . GLU A 1 86 ? -5.412 7.946 14.287 1.00 0.00 86 GLU A N 5
ATOM 9938 C CA . GLU A 1 86 ? -6.507 7.733 15.242 1.00 0.00 86 GLU A CA 5
ATOM 9939 C C . GLU A 1 86 ? -6.520 6.297 15.804 1.00 0.00 86 GLU A C 5
ATOM 9940 O O . GLU A 1 86 ? -6.773 6.110 16.999 1.00 0.00 86 GLU A O 5
ATOM 9952 N N . ARG A 1 87 ? -6.202 5.284 14.976 1.00 0.00 87 ARG A N 5
ATOM 9953 C CA . ARG A 1 87 ? -6.159 3.866 15.395 1.00 0.00 87 ARG A CA 5
ATOM 9954 C C . ARG A 1 87 ? -4.781 3.355 15.845 1.00 0.00 87 ARG A C 5
ATOM 9955 O O . ARG A 1 87 ? -4.714 2.319 16.505 1.00 0.00 87 ARG A O 5
ATOM 9976 N N . ASN A 1 88 ? -3.699 4.079 15.543 1.00 0.00 88 ASN A N 5
ATOM 9977 C CA . ASN A 1 88 ? -2.338 3.825 16.037 1.00 0.00 88 ASN A CA 5
ATOM 9978 C C . ASN A 1 88 ? -1.811 5.085 16.772 1.00 0.00 88 ASN A C 5
ATOM 9979 O O . ASN A 1 88 ? -1.140 5.922 16.158 1.00 0.00 88 ASN A O 5
ATOM 9990 N N . PRO A 1 89 ? -2.094 5.246 18.082 1.00 0.00 89 PRO A N 5
ATOM 9991 C CA . PRO A 1 89 ? -1.836 6.494 18.816 1.00 0.00 89 PRO A CA 5
ATOM 9992 C C . PRO A 1 89 ? -0.354 6.754 19.145 1.00 0.00 89 PRO A C 5
ATOM 9993 O O . PRO A 1 89 ? 0.020 7.897 19.416 1.00 0.00 89 PRO A O 5
ATOM 10004 N N . ASN A 1 90 ? 0.493 5.717 19.124 1.00 0.00 90 ASN A N 5
ATOM 10005 C CA . ASN A 1 90 ? 1.932 5.790 19.409 1.00 0.00 90 ASN A CA 5
ATOM 10006 C C . ASN A 1 90 ? 2.735 5.047 18.320 1.00 0.00 90 ASN A C 5
ATOM 10007 O O . ASN A 1 90 ? 3.377 4.021 18.568 1.00 0.00 90 ASN A O 5
ATOM 10018 N N . ALA A 1 91 ? 2.607 5.529 17.081 1.00 0.00 91 ALA A N 5
ATOM 10019 C CA . ALA A 1 91 ? 3.195 4.942 15.878 1.00 0.00 91 ALA A CA 5
ATOM 10020 C C . ALA A 1 91 ? 3.695 5.995 14.872 1.00 0.00 91 ALA A C 5
ATOM 10021 O O . ALA A 1 91 ? 3.296 7.161 14.907 1.00 0.00 91 ALA A O 5
ATOM 10028 N N . GLU A 1 92 ? 4.532 5.551 13.936 1.00 0.00 92 GLU A N 5
ATOM 10029 C CA . GLU A 1 92 ? 5.015 6.310 12.782 1.00 0.00 92 GLU A CA 5
ATOM 10030 C C . GLU A 1 92 ? 4.370 5.761 11.503 1.00 0.00 92 GLU A C 5
ATOM 10031 O O . GLU A 1 92 ? 4.376 4.550 11.279 1.00 0.00 92 GLU A O 5
ATOM 10043 N N . ILE A 1 93 ? 3.825 6.650 10.668 1.00 0.00 93 ILE A N 5
ATOM 10044 C CA . ILE A 1 93 ? 3.153 6.338 9.395 1.00 0.00 93 ILE A CA 5
ATOM 10045 C C . ILE A 1 93 ? 3.971 6.932 8.245 1.00 0.00 93 ILE A C 5
ATOM 10046 O O . ILE A 1 93 ? 4.293 8.122 8.258 1.00 0.00 93 ILE A O 5
ATOM 10062 N N . GLN A 1 94 ? 4.271 6.122 7.231 1.00 0.00 94 GLN A N 5
ATOM 10063 C CA . GLN A 1 94 ? 4.942 6.547 5.994 1.00 0.00 94 GLN A CA 5
ATOM 10064 C C . GLN A 1 94 ? 4.181 6.056 4.753 1.00 0.00 94 GLN A C 5
ATOM 10065 O O . GLN A 1 94 ? 3.614 4.964 4.772 1.00 0.00 94 GLN A O 5
ATOM 10079 N N . VAL A 1 95 ? 4.194 6.843 3.672 1.00 0.00 95 VAL A N 5
ATOM 10080 C CA . VAL A 1 95 ? 3.583 6.521 2.365 1.00 0.00 95 VAL A CA 5
ATOM 10081 C C . VAL A 1 95 ? 4.656 6.257 1.304 1.00 0.00 95 VAL A C 5
ATOM 10082 O O . VAL A 1 95 ? 5.621 7.016 1.196 1.00 0.00 95 VAL A O 5
ATOM 10095 N N . VAL A 1 96 ? 4.481 5.191 0.514 1.00 0.00 96 VAL A N 5
ATOM 10096 C CA . VAL A 1 96 ? 5.371 4.800 -0.592 1.00 0.00 96 VAL A CA 5
ATOM 10097 C C . VAL A 1 96 ? 4.633 4.618 -1.928 1.00 0.00 96 VAL A C 5
ATOM 10098 O O . VAL A 1 96 ? 3.580 3.978 -1.990 1.00 0.00 96 VAL A O 5
ATOM 10111 N N . ARG A 1 97 ? 5.207 5.197 -2.996 1.00 0.00 97 ARG A N 5
ATOM 10112 C CA . ARG A 1 97 ? 4.777 5.112 -4.411 1.00 0.00 97 ARG A CA 5
ATOM 10113 C C . ARG A 1 97 ? 5.813 4.441 -5.323 1.00 0.00 97 ARG A C 5
ATOM 10114 O O . ARG A 1 97 ? 5.539 4.172 -6.494 1.00 0.00 97 ARG A O 5
ATOM 10135 N N . SER A 1 98 ? 7.022 4.240 -4.808 1.00 0.00 98 SER A N 5
ATOM 10136 C CA . SER A 1 98 ? 8.196 3.758 -5.556 1.00 0.00 98 SER A CA 5
ATOM 10137 C C . SER A 1 98 ? 9.116 2.906 -4.682 1.00 0.00 98 SER A C 5
ATOM 10138 O O . SER A 1 98 ? 9.222 3.138 -3.480 1.00 0.00 98 SER A O 5
ATOM 10146 N N . GLU A 1 99 ? 9.863 1.976 -5.281 1.00 0.00 99 GLU A N 5
ATOM 10147 C CA . GLU A 1 99 ? 10.918 1.229 -4.579 1.00 0.00 99 GLU A CA 5
ATOM 10148 C C . GLU A 1 99 ? 11.995 2.147 -3.973 1.00 0.00 99 GLU A C 5
ATOM 10149 O O . GLU A 1 99 ? 12.561 1.820 -2.931 1.00 0.00 99 GLU A O 5
ATOM 10161 N N . ASP A 1 100 ? 12.234 3.325 -4.563 1.00 0.00 100 ASP A N 5
ATOM 10162 C CA . ASP A 1 100 ? 13.120 4.345 -3.990 1.00 0.00 100 ASP A CA 5
ATOM 10163 C C . ASP A 1 100 ? 12.478 5.091 -2.805 1.00 0.00 100 ASP A C 5
ATOM 10164 O O . ASP A 1 100 ? 13.183 5.441 -1.861 1.00 0.00 100 ASP A O 5
ATOM 10173 N N . GLU A 1 101 ? 11.153 5.285 -2.778 1.00 0.00 101 GLU A N 5
ATOM 10174 C CA . GLU A 1 101 ? 10.469 5.789 -1.573 1.00 0.00 101 GLU A CA 5
ATOM 10175 C C . GLU A 1 101 ? 10.486 4.741 -0.438 1.00 0.00 101 GLU A C 5
ATOM 10176 O O . GLU A 1 101 ? 10.682 5.102 0.722 1.00 0.00 101 GLU A O 5
ATOM 10188 N N . LEU A 1 102 ? 10.401 3.439 -0.754 1.00 0.00 102 LEU A N 5
ATOM 10189 C CA . LEU A 1 102 ? 10.553 2.343 0.219 1.00 0.00 102 LEU A CA 5
ATOM 10190 C C . LEU A 1 102 ? 11.988 2.280 0.784 1.00 0.00 102 LEU A C 5
ATOM 10191 O O . LEU A 1 102 ? 12.185 2.138 1.992 1.00 0.00 102 LEU A O 5
ATOM 10207 N N . LYS A 1 103 ? 12.989 2.468 -0.085 1.00 0.00 103 LYS A N 5
ATOM 10208 C CA . LYS A 1 103 ? 14.419 2.575 0.259 1.00 0.00 103 LYS A CA 5
ATOM 10209 C C . LYS A 1 103 ? 14.706 3.773 1.172 1.00 0.00 103 LYS A C 5
ATOM 10210 O O . LYS A 1 103 ? 15.463 3.643 2.132 1.00 0.00 103 LYS A O 5
ATOM 10229 N N . GLU A 1 104 ? 14.064 4.916 0.928 1.00 0.00 104 GLU A N 5
ATOM 10230 C CA . GLU A 1 104 ? 14.178 6.108 1.782 1.00 0.00 104 GLU A CA 5
ATOM 10231 C C . GLU A 1 104 ? 13.519 5.914 3.155 1.00 0.00 104 GLU A C 5
ATOM 10232 O O . GLU A 1 104 ? 14.118 6.298 4.157 1.00 0.00 104 GLU A O 5
ATOM 10244 N N . ILE A 1 105 ? 12.352 5.260 3.248 1.00 0.00 105 ILE A N 5
ATOM 10245 C CA . ILE A 1 105 ? 11.735 4.878 4.540 1.00 0.00 105 ILE A CA 5
ATOM 10246 C C . ILE A 1 105 ? 12.703 4.028 5.377 1.00 0.00 105 ILE A C 5
ATOM 10247 O O . ILE A 1 105 ? 12.876 4.278 6.571 1.00 0.00 105 ILE A O 5
ATOM 10263 N N . LEU A 1 106 ? 13.402 3.085 4.744 1.00 0.00 106 LEU A N 5
ATOM 10264 C CA . LEU A 1 106 ? 14.414 2.254 5.398 1.00 0.00 106 LEU A CA 5
ATOM 10265 C C . LEU A 1 106 ? 15.620 3.054 5.928 1.00 0.00 106 LEU A C 5
ATOM 10266 O O . LEU A 1 106 ? 16.258 2.621 6.888 1.00 0.00 106 LEU A O 5
ATOM 10282 N N . ASP A 1 107 ? 15.938 4.209 5.334 1.00 0.00 107 ASP A N 5
ATOM 10283 C CA . ASP A 1 107 ? 17.028 5.082 5.794 1.00 0.00 107 ASP A CA 5
ATOM 10284 C C . ASP A 1 107 ? 16.555 6.053 6.891 1.00 0.00 107 ASP A C 5
ATOM 10285 O O . ASP A 1 107 ? 17.237 6.250 7.900 1.00 0.00 107 ASP A O 5
ATOM 10294 N N . LYS A 1 108 ? 15.340 6.594 6.728 1.00 0.00 108 LYS A N 5
ATOM 10295 C CA . LYS A 1 108 ? 14.643 7.469 7.685 1.00 0.00 108 LYS A CA 5
ATOM 10296 C C . LYS A 1 108 ? 14.486 6.840 9.071 1.00 0.00 108 LYS A C 5
ATOM 10297 O O . LYS A 1 108 ? 14.582 7.550 10.072 1.00 0.00 108 LYS A O 5
ATOM 10316 N N . LEU A 1 109 ? 14.266 5.524 9.139 1.00 0.00 109 LEU A N 5
ATOM 10317 C CA . LEU A 1 109 ? 14.086 4.783 10.393 1.00 0.00 109 LEU A CA 5
ATOM 10318 C C . LEU A 1 109 ? 15.251 4.978 11.382 1.00 0.00 109 LEU A C 5
ATOM 10319 O O . LEU A 1 109 ? 15.014 5.046 12.588 1.00 0.00 109 LEU A O 5
ATOM 10335 N N . ASP A 1 110 ? 16.490 5.119 10.896 1.00 0.00 110 ASP A N 5
ATOM 10336 C CA . ASP A 1 110 ? 17.665 5.334 11.750 1.00 0.00 110 ASP A CA 5
ATOM 10337 C C . ASP A 1 110 ? 17.694 6.741 12.382 1.00 0.00 110 ASP A C 5
ATOM 10338 O O . ASP A 1 110 ? 18.061 6.894 13.547 1.00 0.00 110 ASP A O 5
ATOM 10347 N N . GLU A 1 111 ? 17.240 7.765 11.652 1.00 0.00 111 GLU A N 5
ATOM 10348 C CA . GLU A 1 111 ? 17.149 9.142 12.158 1.00 0.00 111 GLU A CA 5
ATOM 10349 C C . GLU A 1 111 ? 15.959 9.329 13.112 1.00 0.00 111 GLU A C 5
ATOM 10350 O O . GLU A 1 111 ? 16.081 10.022 14.122 1.00 0.00 111 GLU A O 5
ATOM 10362 N N . LYS A 1 112 ? 14.825 8.669 12.841 1.00 0.00 112 LYS A N 5
ATOM 10363 C CA . LYS A 1 112 ? 13.591 8.774 13.645 1.00 0.00 112 LYS A CA 5
ATOM 10364 C C . LYS A 1 112 ? 13.728 8.198 15.062 1.00 0.00 112 LYS A C 5
ATOM 10365 O O . LYS A 1 112 ? 13.038 8.666 15.971 1.00 0.00 112 LYS A O 5
ATOM 10384 N N . LYS A 1 113 ? 14.631 7.228 15.272 1.00 0.00 113 LYS A N 5
ATOM 10385 C CA . LYS A 1 113 ? 15.030 6.725 16.607 1.00 0.00 113 LYS A CA 5
ATOM 10386 C C . LYS A 1 113 ? 16.274 7.412 17.187 1.00 0.00 113 LYS A C 5
ATOM 10387 O O . LYS A 1 113 ? 16.435 7.459 18.407 1.00 0.00 113 LYS A O 5
ATOM 10406 N N . GLY A 1 114 ? 17.145 7.949 16.329 1.00 0.00 114 GLY A N 5
ATOM 10407 C CA . GLY A 1 114 ? 18.424 8.570 16.706 1.00 0.00 114 GLY A CA 5
ATOM 10408 C C . GLY A 1 114 ? 18.365 10.068 17.043 1.00 0.00 114 GLY A C 5
ATOM 10409 O O . GLY A 1 114 ? 19.282 10.579 17.690 1.00 0.00 114 GLY A O 5
ATOM 10413 N N . SER A 1 115 ? 17.312 10.775 16.621 1.00 0.00 115 SER A N 5
ATOM 10414 C CA . SER A 1 115 ? 17.167 12.236 16.735 1.00 0.00 115 SER A CA 5
ATOM 10415 C C . SER A 1 115 ? 15.732 12.672 17.077 1.00 0.00 115 SER A C 5
ATOM 10416 O O . SER A 1 115 ? 14.776 11.903 16.951 1.00 0.00 115 SER A O 5
ATOM 10424 N N . TRP A 1 116 ? 15.584 13.931 17.501 1.00 0.00 116 TRP A N 5
ATOM 10425 C CA . TRP A 1 116 ? 14.307 14.599 17.804 1.00 0.00 116 TRP A CA 5
ATOM 10426 C C . TRP A 1 116 ? 13.683 15.304 16.574 1.00 0.00 116 TRP A C 5
ATOM 10427 O O . TRP A 1 116 ? 12.670 15.998 16.688 1.00 0.00 116 TRP A O 5
ATOM 10448 N N . SER A 1 117 ? 14.287 15.145 15.389 1.00 0.00 117 SER A N 5
ATOM 10449 C CA . SER A 1 117 ? 13.848 15.741 14.116 1.00 0.00 117 SER A CA 5
ATOM 10450 C C . SER A 1 117 ? 12.453 15.279 13.651 1.00 0.00 117 SER A C 5
ATOM 10451 O O . SER A 1 117 ? 11.974 14.200 14.018 1.00 0.00 117 SER A O 5
ATOM 10459 N N . LEU A 1 118 ? 11.802 16.105 12.824 1.00 0.00 118 LEU A N 5
ATOM 10460 C CA . LEU A 1 118 ? 10.410 15.951 12.371 1.00 0.00 118 LEU A CA 5
ATOM 10461 C C . LEU A 1 118 ? 10.262 16.279 10.871 1.00 0.00 118 LEU A C 5
ATOM 10462 O O . LEU A 1 118 ? 11.016 17.091 10.328 1.00 0.00 118 LEU A O 5
ATOM 10478 N N . GLU A 1 119 ? 9.265 15.685 10.207 1.00 0.00 119 GLU A N 5
ATOM 10479 C CA . GLU A 1 119 ? 8.853 16.017 8.831 1.00 0.00 119 GLU A CA 5
ATOM 10480 C C . GLU A 1 119 ? 7.331 16.243 8.715 1.00 0.00 119 GLU A C 5
ATOM 10481 O O . GLU A 1 119 ? 6.553 15.760 9.543 1.00 0.00 119 GLU A O 5
ATOM 10493 N N . HIS A 1 120 ? 6.903 16.965 7.674 1.00 0.00 120 HIS A N 5
ATOM 10494 C CA . HIS A 1 120 ? 5.493 17.226 7.356 1.00 0.00 120 HIS A CA 5
ATOM 10495 C C . HIS A 1 120 ? 5.284 17.450 5.845 1.00 0.00 120 HIS A C 5
ATOM 10496 O O . HIS A 1 120 ? 6.166 17.980 5.162 1.00 0.00 120 HIS A O 5
ATOM 10510 N N . HIS A 1 121 ? 4.104 17.088 5.330 1.00 0.00 121 HIS A N 5
ATOM 10511 C CA . HIS A 1 121 ? 3.652 17.416 3.973 1.00 0.00 121 HIS A CA 5
ATOM 10512 C C . HIS A 1 121 ? 2.125 17.604 3.908 1.00 0.00 121 HIS A C 5
ATOM 10513 O O . HIS A 1 121 ? 1.366 16.799 4.456 1.00 0.00 121 HIS A O 5
ATOM 10527 N N . HIS A 1 122 ? 1.683 18.649 3.201 1.00 0.00 122 HIS A N 5
ATOM 10528 C CA . HIS A 1 122 ? 0.286 18.886 2.828 1.00 0.00 122 HIS A CA 5
ATOM 10529 C C . HIS A 1 122 ? 0.214 19.780 1.576 1.00 0.00 122 HIS A C 5
ATOM 10530 O O . HIS A 1 122 ? 0.746 20.894 1.565 1.00 0.00 122 HIS A O 5
ATOM 10544 N N . HIS A 1 123 ? -0.473 19.303 0.535 1.00 0.00 123 HIS A N 5
ATOM 10545 C CA . HIS A 1 123 ? -0.836 20.075 -0.659 1.00 0.00 123 HIS A CA 5
ATOM 10546 C C . HIS A 1 123 ? -2.142 19.537 -1.273 1.00 0.00 123 HIS A C 5
ATOM 10547 O O . HIS A 1 123 ? -2.390 18.327 -1.251 1.00 0.00 123 HIS A O 5
ATOM 10561 N N . HIS A 1 124 ? -2.970 20.424 -1.829 1.00 0.00 124 HIS A N 5
ATOM 10562 C CA . HIS A 1 124 ? -4.209 20.088 -2.542 1.00 0.00 124 HIS A CA 5
ATOM 10563 C C . HIS A 1 124 ? -4.547 21.134 -3.625 1.00 0.00 124 HIS A C 5
ATOM 10564 O O . HIS A 1 124 ? -4.107 22.287 -3.548 1.00 0.00 124 HIS A O 5
ATOM 10578 N N . HIS A 1 125 ? -5.340 20.733 -4.626 1.00 0.00 125 HIS A N 5
ATOM 10579 C CA . HIS A 1 125 ? -5.841 21.599 -5.705 1.00 0.00 125 HIS A CA 5
ATOM 10580 C C . HIS A 1 125 ? -7.129 22.350 -5.298 1.00 0.00 125 HIS A C 5
ATOM 10581 O O . HIS A 1 125 ? -8.008 21.746 -4.640 1.00 0.00 125 HIS A O 5
ATOM 10596 N N . GLY A 1 1 ? 10.953 -8.413 9.508 1.00 0.00 1 GLY A N 6
ATOM 10597 C CA . GLY A 1 1 ? 11.989 -7.525 8.933 1.00 0.00 1 GLY A CA 6
ATOM 10598 C C . GLY A 1 1 ? 11.474 -6.770 7.717 1.00 0.00 1 GLY A C 6
ATOM 10599 O O . GLY A 1 1 ? 10.589 -7.257 7.012 1.00 0.00 1 GLY A O 6
ATOM 10605 N N . SER A 1 2 ? 12.036 -5.589 7.443 1.00 0.00 2 SER A N 6
ATOM 10606 C CA . SER A 1 2 ? 11.569 -4.636 6.414 1.00 0.00 2 SER A CA 6
ATOM 10607 C C . SER A 1 2 ? 11.537 -5.189 4.982 1.00 0.00 2 SER A C 6
ATOM 10608 O O . SER A 1 2 ? 10.744 -4.729 4.161 1.00 0.00 2 SER A O 6
ATOM 10616 N N . GLU A 1 3 ? 12.351 -6.207 4.679 1.00 0.00 3 GLU A N 6
ATOM 10617 C CA . GLU A 1 3 ? 12.326 -6.928 3.398 1.00 0.00 3 GLU A CA 6
ATOM 10618 C C . GLU A 1 3 ? 10.943 -7.522 3.074 1.00 0.00 3 GLU A C 6
ATOM 10619 O O . GLU A 1 3 ? 10.539 -7.513 1.915 1.00 0.00 3 GLU A O 6
ATOM 10631 N N . GLU A 1 4 ? 10.167 -7.963 4.071 1.00 0.00 4 GLU A N 6
ATOM 10632 C CA . GLU A 1 4 ? 8.813 -8.486 3.854 1.00 0.00 4 GLU A CA 6
ATOM 10633 C C . GLU A 1 4 ? 7.851 -7.403 3.330 1.00 0.00 4 GLU A C 6
ATOM 10634 O O . GLU A 1 4 ? 7.023 -7.670 2.459 1.00 0.00 4 GLU A O 6
ATOM 10646 N N . ILE A 1 5 ? 8.005 -6.164 3.804 1.00 0.00 5 ILE A N 6
ATOM 10647 C CA . ILE A 1 5 ? 7.202 -5.003 3.399 1.00 0.00 5 ILE A CA 6
ATOM 10648 C C . ILE A 1 5 ? 7.644 -4.483 2.021 1.00 0.00 5 ILE A C 6
ATOM 10649 O O . ILE A 1 5 ? 6.803 -4.132 1.189 1.00 0.00 5 ILE A O 6
ATOM 10665 N N . ARG A 1 6 ? 8.953 -4.514 1.734 1.00 0.00 6 ARG A N 6
ATOM 10666 C CA . ARG A 1 6 ? 9.506 -4.206 0.406 1.00 0.00 6 ARG A CA 6
ATOM 10667 C C . ARG A 1 6 ? 9.113 -5.245 -0.647 1.00 0.00 6 ARG A C 6
ATOM 10668 O O . ARG A 1 6 ? 8.808 -4.872 -1.775 1.00 0.00 6 ARG A O 6
ATOM 10689 N N . GLU A 1 7 ? 9.055 -6.528 -0.304 1.00 0.00 7 GLU A N 6
ATOM 10690 C CA . GLU A 1 7 ? 8.545 -7.556 -1.218 1.00 0.00 7 GLU A CA 6
ATOM 10691 C C . GLU A 1 7 ? 7.026 -7.490 -1.404 1.00 0.00 7 GLU A C 6
ATOM 10692 O O . GLU A 1 7 ? 6.559 -7.697 -2.523 1.00 0.00 7 GLU A O 6
ATOM 10704 N N . LEU A 1 8 ? 6.251 -7.137 -0.371 1.00 0.00 8 LEU A N 6
ATOM 10705 C CA . LEU A 1 8 ? 4.794 -6.994 -0.473 1.00 0.00 8 LEU A CA 6
ATOM 10706 C C . LEU A 1 8 ? 4.406 -6.012 -1.591 1.00 0.00 8 LEU A C 6
ATOM 10707 O O . LEU A 1 8 ? 3.658 -6.383 -2.494 1.00 0.00 8 LEU A O 6
ATOM 10723 N N . VAL A 1 9 ? 4.969 -4.797 -1.608 1.00 0.00 9 VAL A N 6
ATOM 10724 C CA . VAL A 1 9 ? 4.646 -3.795 -2.641 1.00 0.00 9 VAL A CA 6
ATOM 10725 C C . VAL A 1 9 ? 5.042 -4.261 -4.047 1.00 0.00 9 VAL A C 6
ATOM 10726 O O . VAL A 1 9 ? 4.322 -3.988 -5.007 1.00 0.00 9 VAL A O 6
ATOM 10739 N N . ARG A 1 10 ? 6.127 -5.039 -4.172 1.00 0.00 10 ARG A N 6
ATOM 10740 C CA . ARG A 1 10 ? 6.591 -5.622 -5.445 1.00 0.00 10 ARG A CA 6
ATOM 10741 C C . ARG A 1 10 ? 5.581 -6.620 -5.995 1.00 0.00 10 ARG A C 6
ATOM 10742 O O . ARG A 1 10 ? 5.285 -6.584 -7.189 1.00 0.00 10 ARG A O 6
ATOM 10763 N N . LYS A 1 11 ? 4.990 -7.449 -5.125 1.00 0.00 11 LYS A N 6
ATOM 10764 C CA . LYS A 1 11 ? 3.927 -8.386 -5.521 1.00 0.00 11 LYS A CA 6
ATOM 10765 C C . LYS A 1 11 ? 2.690 -7.619 -5.989 1.00 0.00 11 LYS A C 6
ATOM 10766 O O . LYS A 1 11 ? 2.054 -8.025 -6.961 1.00 0.00 11 LYS A O 6
ATOM 10785 N N . ILE A 1 12 ? 2.372 -6.488 -5.349 1.00 0.00 12 ILE A N 6
ATOM 10786 C CA . ILE A 1 12 ? 1.180 -5.696 -5.691 1.00 0.00 12 ILE A CA 6
ATOM 10787 C C . ILE A 1 12 ? 1.364 -4.963 -7.017 1.00 0.00 12 ILE A C 6
ATOM 10788 O O . ILE A 1 12 ? 0.534 -5.136 -7.901 1.00 0.00 12 ILE A O 6
ATOM 10804 N N . TYR A 1 13 ? 2.458 -4.223 -7.209 1.00 0.00 13 TYR A N 6
ATOM 10805 C CA . TYR A 1 13 ? 2.714 -3.465 -8.444 1.00 0.00 13 TYR A CA 6
ATOM 10806 C C . TYR A 1 13 ? 2.795 -4.383 -9.683 1.00 0.00 13 TYR A C 6
ATOM 10807 O O . TYR A 1 13 ? 2.393 -3.983 -10.775 1.00 0.00 13 TYR A O 6
ATOM 10825 N N . GLU A 1 14 ? 3.265 -5.626 -9.527 1.00 0.00 14 GLU A N 6
ATOM 10826 C CA . GLU A 1 14 ? 3.240 -6.648 -10.585 1.00 0.00 14 GLU A CA 6
ATOM 10827 C C . GLU A 1 14 ? 1.819 -7.198 -10.826 1.00 0.00 14 GLU A C 6
ATOM 10828 O O . GLU A 1 14 ? 1.388 -7.316 -11.973 1.00 0.00 14 GLU A O 6
ATOM 10840 N N . THR A 1 15 ? 1.047 -7.455 -9.763 1.00 0.00 15 THR A N 6
ATOM 10841 C CA . THR A 1 15 ? -0.337 -7.961 -9.879 1.00 0.00 15 THR A CA 6
ATOM 10842 C C . THR A 1 15 ? -1.279 -6.922 -10.500 1.00 0.00 15 THR A C 6
ATOM 10843 O O . THR A 1 15 ? -2.118 -7.265 -11.331 1.00 0.00 15 THR A O 6
ATOM 10854 N N . VAL A 1 16 ? -1.135 -5.642 -10.147 1.00 0.00 16 VAL A N 6
ATOM 10855 C CA . VAL A 1 16 ? -1.993 -4.551 -10.646 1.00 0.00 16 VAL A CA 6
ATOM 10856 C C . VAL A 1 16 ? -1.680 -4.160 -12.090 1.00 0.00 16 VAL A C 6
ATOM 10857 O O . VAL A 1 16 ? -2.620 -3.990 -12.865 1.00 0.00 16 VAL A O 6
ATOM 10870 N N . ARG A 1 17 ? -0.404 -4.115 -12.515 1.00 0.00 17 ARG A N 6
ATOM 10871 C CA . ARG A 1 17 ? -0.058 -3.813 -13.923 1.00 0.00 17 ARG A CA 6
ATOM 10872 C C . ARG A 1 17 ? -0.504 -4.912 -14.895 1.00 0.00 17 ARG A C 6
ATOM 10873 O O . ARG A 1 17 ? -0.833 -4.610 -16.042 1.00 0.00 17 ARG A O 6
ATOM 10894 N N . LYS A 1 18 ? -0.596 -6.164 -14.420 1.00 0.00 18 LYS A N 6
ATOM 10895 C CA . LYS A 1 18 ? -1.217 -7.292 -15.144 1.00 0.00 18 LYS A CA 6
ATOM 10896 C C . LYS A 1 18 ? -2.724 -7.110 -15.381 1.00 0.00 18 LYS A C 6
ATOM 10897 O O . LYS A 1 18 ? -3.244 -7.645 -16.360 1.00 0.00 18 LYS A O 6
ATOM 10916 N N . GLU A 1 19 ? -3.421 -6.347 -14.536 1.00 0.00 19 GLU A N 6
ATOM 10917 C CA . GLU A 1 19 ? -4.836 -5.997 -14.735 1.00 0.00 19 GLU A CA 6
ATOM 10918 C C . GLU A 1 19 ? -4.999 -4.707 -15.564 1.00 0.00 19 GLU A C 6
ATOM 10919 O O . GLU A 1 19 ? -5.772 -4.683 -16.524 1.00 0.00 19 GLU A O 6
ATOM 10931 N N . ASN A 1 20 ? -4.246 -3.650 -15.228 1.00 0.00 20 ASN A N 6
ATOM 10932 C CA . ASN A 1 20 ? -4.210 -2.366 -15.937 1.00 0.00 20 ASN A CA 6
ATOM 10933 C C . ASN A 1 20 ? -2.903 -1.593 -15.602 1.00 0.00 20 ASN A C 6
ATOM 10934 O O . ASN A 1 20 ? -2.663 -1.309 -14.427 1.00 0.00 20 ASN A O 6
ATOM 10945 N N . PRO A 1 21 ? -2.063 -1.200 -16.582 1.00 0.00 21 PRO A N 6
ATOM 10946 C CA . PRO A 1 21 ? -0.824 -0.450 -16.326 1.00 0.00 21 PRO A CA 6
ATOM 10947 C C . PRO A 1 21 ? -1.022 1.059 -16.050 1.00 0.00 21 PRO A C 6
ATOM 10948 O O . PRO A 1 21 ? -0.084 1.723 -15.605 1.00 0.00 21 PRO A O 6
ATOM 10959 N N . ASN A 1 22 ? -2.211 1.623 -16.306 1.00 0.00 22 ASN A N 6
ATOM 10960 C CA . ASN A 1 22 ? -2.510 3.057 -16.141 1.00 0.00 22 ASN A CA 6
ATOM 10961 C C . ASN A 1 22 ? -2.595 3.510 -14.666 1.00 0.00 22 ASN A C 6
ATOM 10962 O O . ASN A 1 22 ? -2.134 4.592 -14.300 1.00 0.00 22 ASN A O 6
ATOM 10973 N N . VAL A 1 23 ? -3.226 2.682 -13.835 1.00 0.00 23 VAL A N 6
ATOM 10974 C CA . VAL A 1 23 ? -3.574 2.926 -12.426 1.00 0.00 23 VAL A CA 6
ATOM 10975 C C . VAL A 1 23 ? -2.345 2.929 -11.497 1.00 0.00 23 VAL A C 6
ATOM 10976 O O . VAL A 1 23 ? -1.404 2.153 -11.689 1.00 0.00 23 VAL A O 6
ATOM 10989 N N . LYS A 1 24 ? -2.360 3.809 -10.485 1.00 0.00 24 LYS A N 6
ATOM 10990 C CA . LYS A 1 24 ? -1.289 4.022 -9.493 1.00 0.00 24 LYS A CA 6
ATOM 10991 C C . LYS A 1 24 ? -1.681 3.483 -8.110 1.00 0.00 24 LYS A C 6
ATOM 10992 O O . LYS A 1 24 ? -2.862 3.310 -7.812 1.00 0.00 24 LYS A O 6
ATOM 11011 N N . ILE A 1 25 ? -0.687 3.200 -7.268 1.00 0.00 25 ILE A N 6
ATOM 11012 C CA . ILE A 1 25 ? -0.833 2.523 -5.968 1.00 0.00 25 ILE A CA 6
ATOM 11013 C C . ILE A 1 25 ? -0.299 3.412 -4.837 1.00 0.00 25 ILE A C 6
ATOM 11014 O O . ILE A 1 25 ? 0.679 4.142 -5.013 1.00 0.00 25 ILE A O 6
ATOM 11030 N N . LEU A 1 26 ? -0.936 3.330 -3.671 1.00 0.00 26 LEU A N 6
ATOM 11031 C CA . LEU A 1 26 ? -0.476 3.894 -2.404 1.00 0.00 26 LEU A CA 6
ATOM 11032 C C . LEU A 1 26 ? -0.313 2.756 -1.397 1.00 0.00 26 LEU A C 6
ATOM 11033 O O . LEU A 1 26 ? -1.194 1.902 -1.294 1.00 0.00 26 LEU A O 6
ATOM 11049 N N . ILE A 1 27 ? 0.755 2.778 -0.608 1.00 0.00 27 ILE A N 6
ATOM 11050 C CA . ILE A 1 27 ? 0.934 1.887 0.546 1.00 0.00 27 ILE A CA 6
ATOM 11051 C C . ILE A 1 27 ? 1.222 2.731 1.792 1.00 0.00 27 ILE A C 6
ATOM 11052 O O . ILE A 1 27 ? 2.074 3.621 1.757 1.00 0.00 27 ILE A O 6
ATOM 11068 N N . PHE A 1 28 ? 0.542 2.430 2.897 1.00 0.00 28 PHE A N 6
ATOM 11069 C CA . PHE A 1 28 ? 0.861 2.953 4.228 1.00 0.00 28 PHE A CA 6
ATOM 11070 C C . PHE A 1 28 ? 1.673 1.900 4.977 1.00 0.00 28 PHE A C 6
ATOM 11071 O O . PHE A 1 28 ? 1.301 0.727 4.980 1.00 0.00 28 PHE A O 6
ATOM 11088 N N . ILE A 1 29 ? 2.758 2.321 5.621 1.00 0.00 29 ILE A N 6
ATOM 11089 C CA . ILE A 1 29 ? 3.655 1.478 6.416 1.00 0.00 29 ILE A CA 6
ATOM 11090 C C . ILE A 1 29 ? 3.680 2.041 7.837 1.00 0.00 29 ILE A C 6
ATOM 11091 O O . ILE A 1 29 ? 3.983 3.221 8.031 1.00 0.00 29 ILE A O 6
ATOM 11107 N N . ILE A 1 30 ? 3.341 1.206 8.822 1.00 0.00 30 ILE A N 6
ATOM 11108 C CA . ILE A 1 30 ? 3.212 1.600 10.234 1.00 0.00 30 ILE A CA 6
ATOM 11109 C C . ILE A 1 30 ? 4.311 0.938 11.056 1.00 0.00 30 ILE A C 6
ATOM 11110 O O . ILE A 1 30 ? 4.500 -0.275 10.970 1.00 0.00 30 ILE A O 6
ATOM 11126 N N . PHE A 1 31 ? 4.998 1.727 11.879 1.00 0.00 31 PHE A N 6
ATOM 11127 C CA . PHE A 1 31 ? 5.934 1.255 12.900 1.00 0.00 31 PHE A CA 6
ATOM 11128 C C . PHE A 1 31 ? 5.442 1.731 14.272 1.00 0.00 31 PHE A C 6
ATOM 11129 O O . PHE A 1 31 ? 5.470 2.931 14.551 1.00 0.00 31 PHE A O 6
ATOM 11146 N N . THR A 1 32 ? 4.964 0.823 15.128 1.00 0.00 32 THR A N 6
ATOM 11147 C CA . THR A 1 32 ? 4.522 1.178 16.492 1.00 0.00 32 THR A CA 6
ATOM 11148 C C . THR A 1 32 ? 5.695 1.228 17.478 1.00 0.00 32 THR A C 6
ATOM 11149 O O . THR A 1 32 ? 6.740 0.609 17.252 1.00 0.00 32 THR A O 6
ATOM 11160 N N . SER A 1 33 ? 5.526 1.921 18.608 1.00 0.00 33 SER A N 6
ATOM 11161 C CA . SER A 1 33 ? 6.519 1.966 19.698 1.00 0.00 33 SER A CA 6
ATOM 11162 C C . SER A 1 33 ? 6.777 0.596 20.353 1.00 0.00 33 SER A C 6
ATOM 11163 O O . SER A 1 33 ? 7.816 0.402 20.986 1.00 0.00 33 SER A O 6
ATOM 11171 N N . ASP A 1 34 ? 5.864 -0.370 20.184 1.00 0.00 34 ASP A N 6
ATOM 11172 C CA . ASP A 1 34 ? 6.020 -1.768 20.620 1.00 0.00 34 ASP A CA 6
ATOM 11173 C C . ASP A 1 34 ? 6.673 -2.676 19.547 1.00 0.00 34 ASP A C 6
ATOM 11174 O O . ASP A 1 34 ? 6.894 -3.866 19.779 1.00 0.00 34 ASP A O 6
ATOM 11183 N N . GLY A 1 35 ? 7.006 -2.123 18.372 1.00 0.00 35 GLY A N 6
ATOM 11184 C CA . GLY A 1 35 ? 7.651 -2.827 17.256 1.00 0.00 35 GLY A CA 6
ATOM 11185 C C . GLY A 1 35 ? 6.694 -3.585 16.322 1.00 0.00 35 GLY A C 6
ATOM 11186 O O . GLY A 1 35 ? 7.149 -4.384 15.499 1.00 0.00 35 GLY A O 6
ATOM 11190 N N . THR A 1 36 ? 5.383 -3.354 16.430 1.00 0.00 36 THR A N 6
ATOM 11191 C CA . THR A 1 36 ? 4.351 -3.968 15.573 1.00 0.00 36 THR A CA 6
ATOM 11192 C C . THR A 1 36 ? 4.280 -3.260 14.214 1.00 0.00 36 THR A C 6
ATOM 11193 O O . THR A 1 36 ? 4.488 -2.046 14.128 1.00 0.00 36 THR A O 6
ATOM 11204 N N . ILE A 1 37 ? 3.966 -4.014 13.153 1.00 0.00 37 ILE A N 6
ATOM 11205 C CA . ILE A 1 37 ? 3.872 -3.526 11.768 1.00 0.00 37 ILE A CA 6
ATOM 11206 C C . ILE A 1 37 ? 2.460 -3.730 11.202 1.00 0.00 37 ILE A C 6
ATOM 11207 O O . ILE A 1 37 ? 1.833 -4.766 11.437 1.00 0.00 37 ILE A O 6
ATOM 11223 N N . LYS A 1 38 ? 1.976 -2.751 10.427 1.00 0.00 38 LYS A N 6
ATOM 11224 C CA . LYS A 1 38 ? 0.779 -2.853 9.572 1.00 0.00 38 LYS A CA 6
ATOM 11225 C C . LYS A 1 38 ? 1.115 -2.336 8.173 1.00 0.00 38 LYS A C 6
ATOM 11226 O O . LYS A 1 38 ? 1.940 -1.429 8.031 1.00 0.00 38 LYS A O 6
ATOM 11245 N N . VAL A 1 39 ? 0.430 -2.874 7.163 1.00 0.00 39 VAL A N 6
ATOM 11246 C CA . VAL A 1 39 ? 0.442 -2.368 5.782 1.00 0.00 39 VAL A CA 6
ATOM 11247 C C . VAL A 1 39 ? -0.983 -2.224 5.244 1.00 0.00 39 VAL A C 6
ATOM 11248 O O . VAL A 1 39 ? -1.772 -3.169 5.304 1.00 0.00 39 VAL A O 6
ATOM 11261 N N . ILE A 1 40 ? -1.316 -1.033 4.735 1.00 0.00 40 ILE A N 6
ATOM 11262 C CA . ILE A 1 40 ? -2.637 -0.685 4.172 1.00 0.00 40 ILE A CA 6
ATOM 11263 C C . ILE A 1 40 ? -2.442 -0.281 2.707 1.00 0.00 40 ILE A C 6
ATOM 11264 O O . ILE A 1 40 ? -1.529 0.496 2.424 1.00 0.00 40 ILE A O 6
ATOM 11280 N N . ILE A 1 41 ? -3.267 -0.779 1.779 1.00 0.00 41 ILE A N 6
ATOM 11281 C CA . ILE A 1 41 ? -3.071 -0.554 0.330 1.00 0.00 41 ILE A CA 6
ATOM 11282 C C . ILE A 1 41 ? -4.227 0.253 -0.256 1.00 0.00 41 ILE A C 6
ATOM 11283 O O . ILE A 1 41 ? -5.386 -0.032 0.034 1.00 0.00 41 ILE A O 6
ATOM 11299 N N . VAL A 1 42 ? -3.928 1.250 -1.091 1.00 0.00 42 VAL A N 6
ATOM 11300 C CA . VAL A 1 42 ? -4.918 2.076 -1.793 1.00 0.00 42 VAL A CA 6
ATOM 11301 C C . VAL A 1 42 ? -4.652 2.041 -3.290 1.00 0.00 42 VAL A C 6
ATOM 11302 O O . VAL A 1 42 ? -3.509 2.147 -3.730 1.00 0.00 42 VAL A O 6
ATOM 11315 N N . ILE A 1 43 ? -5.716 1.927 -4.078 1.00 0.00 43 ILE A N 6
ATOM 11316 C CA . ILE A 1 43 ? -5.660 2.008 -5.540 1.00 0.00 43 ILE A CA 6
ATOM 11317 C C . ILE A 1 43 ? -6.188 3.372 -6.004 1.00 0.00 43 ILE A C 6
ATOM 11318 O O . ILE A 1 43 ? -7.272 3.795 -5.594 1.00 0.00 43 ILE A O 6
ATOM 11334 N N . ILE A 1 44 ? -5.413 4.047 -6.858 1.00 0.00 44 ILE A N 6
ATOM 11335 C CA . ILE A 1 44 ? -5.668 5.393 -7.387 1.00 0.00 44 ILE A CA 6
ATOM 11336 C C . ILE A 1 44 ? -5.757 5.314 -8.925 1.00 0.00 44 ILE A C 6
ATOM 11337 O O . ILE A 1 44 ? -4.737 5.286 -9.619 1.00 0.00 44 ILE A O 6
ATOM 11353 N N . ALA A 1 45 ? -6.974 5.272 -9.472 1.00 0.00 45 ALA A N 6
ATOM 11354 C CA . ALA A 1 45 ? -7.234 5.266 -10.921 1.00 0.00 45 ALA A CA 6
ATOM 11355 C C . ALA A 1 45 ? -8.016 6.519 -11.353 1.00 0.00 45 ALA A C 6
ATOM 11356 O O . ALA A 1 45 ? -8.666 7.169 -10.532 1.00 0.00 45 ALA A O 6
ATOM 11363 N N . ASP A 1 46 ? -7.989 6.850 -12.648 1.00 0.00 46 ASP A N 6
ATOM 11364 C CA . ASP A 1 46 ? -8.650 8.049 -13.190 1.00 0.00 46 ASP A CA 6
ATOM 11365 C C . ASP A 1 46 ? -10.186 8.007 -13.055 1.00 0.00 46 ASP A C 6
ATOM 11366 O O . ASP A 1 46 ? -10.823 9.061 -12.996 1.00 0.00 46 ASP A O 6
ATOM 11375 N N . ASP A 1 47 ? -10.766 6.806 -12.953 1.00 0.00 47 ASP A N 6
ATOM 11376 C CA . ASP A 1 47 ? -12.192 6.538 -12.734 1.00 0.00 47 ASP A CA 6
ATOM 11377 C C . ASP A 1 47 ? -12.378 5.401 -11.695 1.00 0.00 47 ASP A C 6
ATOM 11378 O O . ASP A 1 47 ? -11.708 4.364 -11.805 1.00 0.00 47 ASP A O 6
ATOM 11387 N N . PRO A 1 48 ? -13.259 5.552 -10.682 1.00 0.00 48 PRO A N 6
ATOM 11388 C CA . PRO A 1 48 ? -13.416 4.572 -9.603 1.00 0.00 48 PRO A CA 6
ATOM 11389 C C . PRO A 1 48 ? -13.961 3.209 -10.059 1.00 0.00 48 PRO A C 6
ATOM 11390 O O . PRO A 1 48 ? -13.730 2.210 -9.373 1.00 0.00 48 PRO A O 6
ATOM 11401 N N . ASN A 1 49 ? -14.654 3.128 -11.201 1.00 0.00 49 ASN A N 6
ATOM 11402 C CA . ASN A 1 49 ? -15.180 1.863 -11.721 1.00 0.00 49 ASN A CA 6
ATOM 11403 C C . ASN A 1 49 ? -14.056 0.908 -12.154 1.00 0.00 49 ASN A C 6
ATOM 11404 O O . ASN A 1 49 ? -14.234 -0.308 -12.090 1.00 0.00 49 ASN A O 6
ATOM 11415 N N . ASP A 1 50 ? -12.894 1.438 -12.554 1.00 0.00 50 ASP A N 6
ATOM 11416 C CA . ASP A 1 50 ? -11.698 0.628 -12.794 1.00 0.00 50 ASP A CA 6
ATOM 11417 C C . ASP A 1 50 ? -11.025 0.241 -11.472 1.00 0.00 50 ASP A C 6
ATOM 11418 O O . ASP A 1 50 ? -10.762 -0.940 -11.248 1.00 0.00 50 ASP A O 6
ATOM 11427 N N . ALA A 1 51 ? -10.825 1.209 -10.562 1.00 0.00 51 ALA A N 6
ATOM 11428 C CA . ALA A 1 51 ? -10.147 0.999 -9.278 1.00 0.00 51 ALA A CA 6
ATOM 11429 C C . ALA A 1 51 ? -10.776 -0.144 -8.472 1.00 0.00 51 ALA A C 6
ATOM 11430 O O . ALA A 1 51 ? -10.060 -1.011 -7.974 1.00 0.00 51 ALA A O 6
ATOM 11437 N N . LYS A 1 52 ? -12.113 -0.202 -8.412 1.00 0.00 52 LYS A N 6
ATOM 11438 C CA . LYS A 1 52 ? -12.874 -1.270 -7.742 1.00 0.00 52 LYS A CA 6
ATOM 11439 C C . LYS A 1 52 ? -12.475 -2.681 -8.196 1.00 0.00 52 LYS A C 6
ATOM 11440 O O . LYS A 1 52 ? -12.341 -3.564 -7.350 1.00 0.00 52 LYS A O 6
ATOM 11459 N N . ARG A 1 53 ? -12.206 -2.892 -9.492 1.00 0.00 53 ARG A N 6
ATOM 11460 C CA . ARG A 1 53 ? -11.774 -4.194 -10.052 1.00 0.00 53 ARG A CA 6
ATOM 11461 C C . ARG A 1 53 ? -10.381 -4.588 -9.559 1.00 0.00 53 ARG A C 6
ATOM 11462 O O . ARG A 1 53 ? -10.153 -5.738 -9.185 1.00 0.00 53 ARG A O 6
ATOM 11483 N N . ILE A 1 54 ? -9.470 -3.616 -9.508 1.00 0.00 54 ILE A N 6
ATOM 11484 C CA . ILE A 1 54 ? -8.090 -3.802 -9.034 1.00 0.00 54 ILE A CA 6
ATOM 11485 C C . ILE A 1 54 ? -8.084 -4.111 -7.533 1.00 0.00 54 ILE A C 6
ATOM 11486 O O . ILE A 1 54 ? -7.440 -5.061 -7.091 1.00 0.00 54 ILE A O 6
ATOM 11502 N N . VAL A 1 55 ? -8.850 -3.343 -6.752 1.00 0.00 55 VAL A N 6
ATOM 11503 C CA . VAL A 1 55 ? -8.992 -3.508 -5.298 1.00 0.00 55 VAL A CA 6
ATOM 11504 C C . VAL A 1 55 ? -9.493 -4.912 -4.980 1.00 0.00 55 VAL A C 6
ATOM 11505 O O . VAL A 1 55 ? -8.892 -5.597 -4.157 1.00 0.00 55 VAL A O 6
ATOM 11518 N N . LYS A 1 56 ? -10.519 -5.390 -5.698 1.00 0.00 56 LYS A N 6
ATOM 11519 C CA . LYS A 1 56 ? -11.046 -6.759 -5.560 1.00 0.00 56 LYS A CA 6
ATOM 11520 C C . LYS A 1 56 ? -9.957 -7.814 -5.806 1.00 0.00 56 LYS A C 6
ATOM 11521 O O . LYS A 1 56 ? -9.880 -8.789 -5.059 1.00 0.00 56 LYS A O 6
ATOM 11540 N N . LYS A 1 57 ? -9.058 -7.598 -6.779 1.00 0.00 57 LYS A N 6
ATOM 11541 C CA . LYS A 1 57 ? -7.944 -8.519 -7.057 1.00 0.00 57 LYS A CA 6
ATOM 11542 C C . LYS A 1 57 ? -6.914 -8.534 -5.921 1.00 0.00 57 LYS A C 6
ATOM 11543 O O . LYS A 1 57 ? -6.494 -9.616 -5.521 1.00 0.00 57 LYS A O 6
ATOM 11562 N N . ILE A 1 58 ? -6.573 -7.388 -5.323 1.00 0.00 58 ILE A N 6
ATOM 11563 C CA . ILE A 1 58 ? -5.685 -7.334 -4.143 1.00 0.00 58 ILE A CA 6
ATOM 11564 C C . ILE A 1 58 ? -6.353 -7.937 -2.903 1.00 0.00 58 ILE A C 6
ATOM 11565 O O . ILE A 1 58 ? -5.688 -8.610 -2.119 1.00 0.00 58 ILE A O 6
ATOM 11581 N N . GLN A 1 59 ? -7.670 -7.788 -2.761 1.00 0.00 59 GLN A N 6
ATOM 11582 C CA . GLN A 1 59 ? -8.429 -8.420 -1.673 1.00 0.00 59 GLN A CA 6
ATOM 11583 C C . GLN A 1 59 ? -8.429 -9.959 -1.786 1.00 0.00 59 GLN A C 6
ATOM 11584 O O . GLN A 1 59 ? -8.391 -10.650 -0.769 1.00 0.00 59 GLN A O 6
ATOM 11598 N N . GLU A 1 60 ? -8.416 -10.509 -3.006 1.00 0.00 60 GLU A N 6
ATOM 11599 C CA . GLU A 1 60 ? -8.239 -11.950 -3.260 1.00 0.00 60 GLU A CA 6
ATOM 11600 C C . GLU A 1 60 ? -6.774 -12.412 -3.136 1.00 0.00 60 GLU A C 6
ATOM 11601 O O . GLU A 1 60 ? -6.516 -13.548 -2.729 1.00 0.00 60 GLU A O 6
ATOM 11613 N N . ARG A 1 61 ? -5.808 -11.538 -3.452 1.00 0.00 61 ARG A N 6
ATOM 11614 C CA . ARG A 1 61 ? -4.357 -11.795 -3.359 1.00 0.00 61 ARG A CA 6
ATOM 11615 C C . ARG A 1 61 ? -3.863 -11.818 -1.905 1.00 0.00 61 ARG A C 6
ATOM 11616 O O . ARG A 1 61 ? -3.054 -12.672 -1.543 1.00 0.00 61 ARG A O 6
ATOM 11637 N N . PHE A 1 62 ? -4.375 -10.900 -1.082 1.00 0.00 62 PHE A N 6
ATOM 11638 C CA . PHE A 1 62 ? -4.028 -10.701 0.329 1.00 0.00 62 PHE A CA 6
ATOM 11639 C C . PHE A 1 62 ? -5.283 -10.545 1.219 1.00 0.00 62 PHE A C 6
ATOM 11640 O O . PHE A 1 62 ? -5.520 -9.467 1.770 1.00 0.00 62 PHE A O 6
ATOM 11657 N N . PRO A 1 63 ? -6.090 -11.609 1.410 1.00 0.00 63 PRO A N 6
ATOM 11658 C CA . PRO A 1 63 ? -7.334 -11.554 2.194 1.00 0.00 63 PRO A CA 6
ATOM 11659 C C . PRO A 1 63 ? -7.139 -11.239 3.690 1.00 0.00 63 PRO A C 6
ATOM 11660 O O . PRO A 1 63 ? -8.110 -10.918 4.379 1.00 0.00 63 PRO A O 6
ATOM 11671 N N . LYS A 1 64 ? -5.899 -11.305 4.202 1.00 0.00 64 LYS A N 6
ATOM 11672 C CA . LYS A 1 64 ? -5.527 -10.940 5.582 1.00 0.00 64 LYS A CA 6
ATOM 11673 C C . LYS A 1 64 ? -5.092 -9.469 5.754 1.00 0.00 64 LYS A C 6
ATOM 11674 O O . LYS A 1 64 ? -4.887 -9.034 6.888 1.00 0.00 64 LYS A O 6
ATOM 11693 N N . LEU A 1 65 ? -4.960 -8.701 4.665 1.00 0.00 65 LEU A N 6
ATOM 11694 C CA . LEU A 1 65 ? -4.604 -7.271 4.681 1.00 0.00 65 LEU A CA 6
ATOM 11695 C C . LEU A 1 65 ? -5.824 -6.369 4.421 1.00 0.00 65 LEU A C 6
ATOM 11696 O O . LEU A 1 65 ? -6.729 -6.726 3.663 1.00 0.00 65 LEU A O 6
ATOM 11712 N N . THR A 1 66 ? -5.834 -5.180 5.031 1.00 0.00 66 THR A N 6
ATOM 11713 C CA . THR A 1 66 ? -6.881 -4.159 4.840 1.00 0.00 66 THR A CA 6
ATOM 11714 C C . THR A 1 66 ? -6.500 -3.184 3.726 1.00 0.00 66 THR A C 6
ATOM 11715 O O . THR A 1 66 ? -5.368 -2.703 3.672 1.00 0.00 66 THR A O 6
ATOM 11726 N N . ILE A 1 67 ? -7.439 -2.901 2.820 1.00 0.00 67 ILE A N 6
ATOM 11727 C CA . ILE A 1 67 ? -7.235 -2.058 1.630 1.00 0.00 67 ILE A CA 6
ATOM 11728 C C . ILE A 1 67 ? -8.384 -1.052 1.422 1.00 0.00 67 ILE A C 6
ATOM 11729 O O . ILE A 1 67 ? -9.478 -1.219 1.970 1.00 0.00 67 ILE A O 6
ATOM 11745 N N . LYS A 1 68 ? -8.125 -0.003 0.636 1.00 0.00 68 LYS A N 6
ATOM 11746 C CA . LYS A 1 68 ? -9.016 1.137 0.346 1.00 0.00 68 LYS A CA 6
ATOM 11747 C C . LYS A 1 68 ? -8.982 1.518 -1.149 1.00 0.00 68 LYS A C 6
ATOM 11748 O O . LYS A 1 68 ? -8.168 0.994 -1.911 1.00 0.00 68 LYS A O 6
ATOM 11767 N N . GLN A 1 69 ? -9.847 2.442 -1.578 1.00 0.00 69 GLN A N 6
ATOM 11768 C CA . GLN A 1 69 ? -9.918 2.939 -2.966 1.00 0.00 69 GLN A CA 6
ATOM 11769 C C . GLN A 1 69 ? -10.036 4.470 -3.048 1.00 0.00 69 GLN A C 6
ATOM 11770 O O . GLN A 1 69 ? -10.695 5.086 -2.208 1.00 0.00 69 GLN A O 6
ATOM 11784 N N . SER A 1 70 ? -9.479 5.079 -4.098 1.00 0.00 70 SER A N 6
ATOM 11785 C CA . SER A 1 70 ? -9.631 6.511 -4.421 1.00 0.00 70 SER A CA 6
ATOM 11786 C C . SER A 1 70 ? -10.027 6.739 -5.887 1.00 0.00 70 SER A C 6
ATOM 11787 O O . SER A 1 70 ? -9.882 5.850 -6.730 1.00 0.00 70 SER A O 6
ATOM 11795 N N . ARG A 1 71 ? -10.505 7.953 -6.193 1.00 0.00 71 ARG A N 6
ATOM 11796 C CA . ARG A 1 71 ? -10.848 8.420 -7.546 1.00 0.00 71 ARG A CA 6
ATOM 11797 C C . ARG A 1 71 ? -10.001 9.627 -7.955 1.00 0.00 71 ARG A C 6
ATOM 11798 O O . ARG A 1 71 ? -9.975 10.634 -7.251 1.00 0.00 71 ARG A O 6
ATOM 11819 N N . ASN A 1 72 ? -9.345 9.518 -9.110 1.00 0.00 72 ASN A N 6
ATOM 11820 C CA . ASN A 1 72 ? -8.571 10.530 -9.845 1.00 0.00 72 ASN A CA 6
ATOM 11821 C C . ASN A 1 72 ? -7.342 11.162 -9.135 1.00 0.00 72 ASN A C 6
ATOM 11822 O O . ASN A 1 72 ? -6.367 11.498 -9.807 1.00 0.00 72 ASN A O 6
ATOM 11833 N N . GLU A 1 73 ? -7.354 11.310 -7.809 1.00 0.00 73 GLU A N 6
ATOM 11834 C CA . GLU A 1 73 ? -6.329 11.980 -6.994 1.00 0.00 73 GLU A CA 6
ATOM 11835 C C . GLU A 1 73 ? -5.817 11.099 -5.839 1.00 0.00 73 GLU A C 6
ATOM 11836 O O . GLU A 1 73 ? -6.561 10.320 -5.241 1.00 0.00 73 GLU A O 6
ATOM 11848 N N . GLU A 1 74 ? -4.546 11.272 -5.473 1.00 0.00 74 GLU A N 6
ATOM 11849 C CA . GLU A 1 74 ? -3.875 10.598 -4.349 1.00 0.00 74 GLU A CA 6
ATOM 11850 C C . GLU A 1 74 ? -4.139 11.252 -2.972 1.00 0.00 74 GLU A C 6
ATOM 11851 O O . GLU A 1 74 ? -3.402 11.027 -2.011 1.00 0.00 74 GLU A O 6
ATOM 11863 N N . GLU A 1 75 ? -5.213 12.042 -2.844 1.00 0.00 75 GLU A N 6
ATOM 11864 C CA . GLU A 1 75 ? -5.634 12.747 -1.616 1.00 0.00 75 GLU A CA 6
ATOM 11865 C C . GLU A 1 75 ? -5.873 11.798 -0.419 1.00 0.00 75 GLU A C 6
ATOM 11866 O O . GLU A 1 75 ? -5.768 12.206 0.741 1.00 0.00 75 GLU A O 6
ATOM 11878 N N . ALA A 1 76 ? -6.090 10.507 -0.702 1.00 0.00 76 ALA A N 6
ATOM 11879 C CA . ALA A 1 76 ? -6.110 9.415 0.270 1.00 0.00 76 ALA A CA 6
ATOM 11880 C C . ALA A 1 76 ? -4.874 9.402 1.196 1.00 0.00 76 ALA A C 6
ATOM 11881 O O . ALA A 1 76 ? -5.002 9.008 2.354 1.00 0.00 76 ALA A O 6
ATOM 11888 N N . GLU A 1 77 ? -3.723 9.916 0.742 1.00 0.00 77 GLU A N 6
ATOM 11889 C CA . GLU A 1 77 ? -2.494 10.098 1.532 1.00 0.00 77 GLU A CA 6
ATOM 11890 C C . GLU A 1 77 ? -2.744 10.859 2.847 1.00 0.00 77 GLU A C 6
ATOM 11891 O O . GLU A 1 77 ? -2.236 10.453 3.891 1.00 0.00 77 GLU A O 6
ATOM 11903 N N . LYS A 1 78 ? -3.559 11.923 2.818 1.00 0.00 78 LYS A N 6
ATOM 11904 C CA . LYS A 1 78 ? -3.947 12.716 4.001 1.00 0.00 78 LYS A CA 6
ATOM 11905 C C . LYS A 1 78 ? -5.233 12.209 4.666 1.00 0.00 78 LYS A C 6
ATOM 11906 O O . LYS A 1 78 ? -5.320 12.166 5.894 1.00 0.00 78 LYS A O 6
ATOM 11925 N N . ARG A 1 79 ? -6.219 11.782 3.869 1.00 0.00 79 ARG A N 6
ATOM 11926 C CA . ARG A 1 79 ? -7.535 11.308 4.346 1.00 0.00 79 ARG A CA 6
ATOM 11927 C C . ARG A 1 79 ? -7.407 10.059 5.227 1.00 0.00 79 ARG A C 6
ATOM 11928 O O . ARG A 1 79 ? -7.968 10.016 6.322 1.00 0.00 79 ARG A O 6
ATOM 11949 N N . ILE A 1 80 ? -6.612 9.078 4.794 1.00 0.00 80 ILE A N 6
ATOM 11950 C CA . ILE A 1 80 ? -6.323 7.850 5.553 1.00 0.00 80 ILE A CA 6
ATOM 11951 C C . ILE A 1 80 ? -5.273 8.081 6.655 1.00 0.00 80 ILE A C 6
ATOM 11952 O O . ILE A 1 80 ? -5.363 7.429 7.694 1.00 0.00 80 ILE A O 6
ATOM 11968 N N . GLN A 1 81 ? -4.333 9.030 6.512 1.00 0.00 81 GLN A N 6
ATOM 11969 C CA . GLN A 1 81 ? -3.426 9.416 7.612 1.00 0.00 81 GLN A CA 6
ATOM 11970 C C . GLN A 1 81 ? -4.202 9.734 8.895 1.00 0.00 81 GLN A C 6
ATOM 11971 O O . GLN A 1 81 ? -3.867 9.214 9.961 1.00 0.00 81 GLN A O 6
ATOM 11985 N N . LYS A 1 82 ? -5.266 10.542 8.790 1.00 0.00 82 LYS A N 6
ATOM 11986 C CA . LYS A 1 82 ? -6.084 10.934 9.944 1.00 0.00 82 LYS A CA 6
ATOM 11987 C C . LYS A 1 82 ? -6.771 9.724 10.600 1.00 0.00 82 LYS A C 6
ATOM 11988 O O . LYS A 1 82 ? -6.823 9.624 11.824 1.00 0.00 82 LYS A O 6
ATOM 12007 N N . GLU A 1 83 ? -7.243 8.776 9.788 1.00 0.00 83 GLU A N 6
ATOM 12008 C CA . GLU A 1 83 ? -7.832 7.507 10.242 1.00 0.00 83 GLU A CA 6
ATOM 12009 C C . GLU A 1 83 ? -6.801 6.613 10.955 1.00 0.00 83 GLU A C 6
ATOM 12010 O O . GLU A 1 83 ? -7.087 6.029 12.002 1.00 0.00 83 GLU A O 6
ATOM 12022 N N . LEU A 1 84 ? -5.580 6.539 10.419 1.00 0.00 84 LEU A N 6
ATOM 12023 C CA . LEU A 1 84 ? -4.485 5.748 10.976 1.00 0.00 84 LEU A CA 6
ATOM 12024 C C . LEU A 1 84 ? -3.913 6.338 12.271 1.00 0.00 84 LEU A C 6
ATOM 12025 O O . LEU A 1 84 ? -3.590 5.572 13.177 1.00 0.00 84 LEU A O 6
ATOM 12041 N N . GLU A 1 85 ? -3.842 7.665 12.405 1.00 0.00 85 GLU A N 6
ATOM 12042 C CA . GLU A 1 85 ? -3.498 8.337 13.668 1.00 0.00 85 GLU A CA 6
ATOM 12043 C C . GLU A 1 85 ? -4.560 8.107 14.760 1.00 0.00 85 GLU A C 6
ATOM 12044 O O . GLU A 1 85 ? -4.226 8.053 15.945 1.00 0.00 85 GLU A O 6
ATOM 12056 N N . GLU A 1 86 ? -5.832 7.936 14.384 1.00 0.00 86 GLU A N 6
ATOM 12057 C CA . GLU A 1 86 ? -6.926 7.681 15.330 1.00 0.00 86 GLU A CA 6
ATOM 12058 C C . GLU A 1 86 ? -6.865 6.263 15.934 1.00 0.00 86 GLU A C 6
ATOM 12059 O O . GLU A 1 86 ? -7.154 6.102 17.124 1.00 0.00 86 GLU A O 6
ATOM 12071 N N . ARG A 1 87 ? -6.445 5.244 15.159 1.00 0.00 87 ARG A N 6
ATOM 12072 C CA . ARG A 1 87 ? -6.308 3.851 15.640 1.00 0.00 87 ARG A CA 6
ATOM 12073 C C . ARG A 1 87 ? -4.893 3.417 16.053 1.00 0.00 87 ARG A C 6
ATOM 12074 O O . ARG A 1 87 ? -4.763 2.390 16.717 1.00 0.00 87 ARG A O 6
ATOM 12095 N N . ASN A 1 88 ? -3.847 4.188 15.729 1.00 0.00 88 ASN A N 6
ATOM 12096 C CA . ASN A 1 88 ? -2.476 3.972 16.213 1.00 0.00 88 ASN A CA 6
ATOM 12097 C C . ASN A 1 88 ? -1.983 5.207 17.010 1.00 0.00 88 ASN A C 6
ATOM 12098 O O . ASN A 1 88 ? -1.434 6.141 16.415 1.00 0.00 88 ASN A O 6
ATOM 12109 N N . PRO A 1 89 ? -2.144 5.235 18.351 1.00 0.00 89 PRO A N 6
ATOM 12110 C CA . PRO A 1 89 ? -1.799 6.399 19.180 1.00 0.00 89 PRO A CA 6
ATOM 12111 C C . PRO A 1 89 ? -0.291 6.552 19.461 1.00 0.00 89 PRO A C 6
ATOM 12112 O O . PRO A 1 89 ? 0.166 7.647 19.792 1.00 0.00 89 PRO A O 6
ATOM 12123 N N . ASN A 1 90 ? 0.486 5.470 19.331 1.00 0.00 90 ASN A N 6
ATOM 12124 C CA . ASN A 1 90 ? 1.926 5.403 19.617 1.00 0.00 90 ASN A CA 6
ATOM 12125 C C . ASN A 1 90 ? 2.666 4.744 18.438 1.00 0.00 90 ASN A C 6
ATOM 12126 O O . ASN A 1 90 ? 3.184 3.629 18.546 1.00 0.00 90 ASN A O 6
ATOM 12137 N N . ALA A 1 91 ? 2.623 5.397 17.273 1.00 0.00 91 ALA A N 6
ATOM 12138 C CA . ALA A 1 91 ? 3.173 4.883 16.018 1.00 0.00 91 ALA A CA 6
ATOM 12139 C C . ALA A 1 91 ? 3.643 5.977 15.044 1.00 0.00 91 ALA A C 6
ATOM 12140 O O . ALA A 1 91 ? 3.258 7.144 15.152 1.00 0.00 91 ALA A O 6
ATOM 12147 N N . GLU A 1 92 ? 4.427 5.564 14.048 1.00 0.00 92 GLU A N 6
ATOM 12148 C CA . GLU A 1 92 ? 4.811 6.362 12.879 1.00 0.00 92 GLU A CA 6
ATOM 12149 C C . GLU A 1 92 ? 4.091 5.811 11.648 1.00 0.00 92 GLU A C 6
ATOM 12150 O O . GLU A 1 92 ? 4.077 4.597 11.433 1.00 0.00 92 GLU A O 6
ATOM 12162 N N . ILE A 1 93 ? 3.513 6.698 10.840 1.00 0.00 93 ILE A N 6
ATOM 12163 C CA . ILE A 1 93 ? 2.810 6.371 9.594 1.00 0.00 93 ILE A CA 6
ATOM 12164 C C . ILE A 1 93 ? 3.602 6.958 8.431 1.00 0.00 93 ILE A C 6
ATOM 12165 O O . ILE A 1 93 ? 3.801 8.173 8.359 1.00 0.00 93 ILE A O 6
ATOM 12181 N N . GLN A 1 94 ? 4.014 6.100 7.503 1.00 0.00 94 GLN A N 6
ATOM 12182 C CA . GLN A 1 94 ? 4.726 6.494 6.288 1.00 0.00 94 GLN A CA 6
ATOM 12183 C C . GLN A 1 94 ? 3.891 6.128 5.059 1.00 0.00 94 GLN A C 6
ATOM 12184 O O . GLN A 1 94 ? 3.315 5.042 5.020 1.00 0.00 94 GLN A O 6
ATOM 12198 N N . VAL A 1 95 ? 3.852 6.995 4.043 1.00 0.00 95 VAL A N 6
ATOM 12199 C CA . VAL A 1 95 ? 3.246 6.691 2.733 1.00 0.00 95 VAL A CA 6
ATOM 12200 C C . VAL A 1 95 ? 4.334 6.488 1.680 1.00 0.00 95 VAL A C 6
ATOM 12201 O O . VAL A 1 95 ? 5.259 7.295 1.568 1.00 0.00 95 VAL A O 6
ATOM 12214 N N . VAL A 1 96 ? 4.198 5.422 0.889 1.00 0.00 96 VAL A N 6
ATOM 12215 C CA . VAL A 1 96 ? 5.045 5.114 -0.271 1.00 0.00 96 VAL A CA 6
ATOM 12216 C C . VAL A 1 96 ? 4.206 4.909 -1.536 1.00 0.00 96 VAL A C 6
ATOM 12217 O O . VAL A 1 96 ? 3.171 4.238 -1.516 1.00 0.00 96 VAL A O 6
ATOM 12230 N N . ARG A 1 97 ? 4.661 5.515 -2.640 1.00 0.00 97 ARG A N 6
ATOM 12231 C CA . ARG A 1 97 ? 4.090 5.408 -3.995 1.00 0.00 97 ARG A CA 6
ATOM 12232 C C . ARG A 1 97 ? 5.148 5.220 -5.097 1.00 0.00 97 ARG A C 6
ATOM 12233 O O . ARG A 1 97 ? 4.851 5.375 -6.284 1.00 0.00 97 ARG A O 6
ATOM 12254 N N . SER A 1 98 ? 6.375 4.870 -4.706 1.00 0.00 98 SER A N 6
ATOM 12255 C CA . SER A 1 98 ? 7.472 4.441 -5.585 1.00 0.00 98 SER A CA 6
ATOM 12256 C C . SER A 1 98 ? 8.386 3.437 -4.867 1.00 0.00 98 SER A C 6
ATOM 12257 O O . SER A 1 98 ? 8.544 3.478 -3.649 1.00 0.00 98 SER A O 6
ATOM 12265 N N . GLU A 1 99 ? 9.040 2.550 -5.612 1.00 0.00 99 GLU A N 6
ATOM 12266 C CA . GLU A 1 99 ? 9.989 1.563 -5.071 1.00 0.00 99 GLU A CA 6
ATOM 12267 C C . GLU A 1 99 ? 11.211 2.235 -4.408 1.00 0.00 99 GLU A C 6
ATOM 12268 O O . GLU A 1 99 ? 11.707 1.765 -3.383 1.00 0.00 99 GLU A O 6
ATOM 12280 N N . ASP A 1 100 ? 11.656 3.377 -4.944 1.00 0.00 100 ASP A N 6
ATOM 12281 C CA . ASP A 1 100 ? 12.742 4.187 -4.375 1.00 0.00 100 ASP A CA 6
ATOM 12282 C C . ASP A 1 100 ? 12.322 4.913 -3.084 1.00 0.00 100 ASP A C 6
ATOM 12283 O O . ASP A 1 100 ? 13.132 5.087 -2.175 1.00 0.00 100 ASP A O 6
ATOM 12292 N N . GLU A 1 101 ? 11.048 5.296 -2.957 1.00 0.00 101 GLU A N 6
ATOM 12293 C CA . GLU A 1 101 ? 10.502 5.890 -1.727 1.00 0.00 101 GLU A CA 6
ATOM 12294 C C . GLU A 1 101 ? 10.478 4.874 -0.566 1.00 0.00 101 GLU A C 6
ATOM 12295 O O . GLU A 1 101 ? 10.740 5.249 0.578 1.00 0.00 101 GLU A O 6
ATOM 12307 N N . LEU A 1 102 ? 10.256 3.580 -0.836 1.00 0.00 102 LEU A N 6
ATOM 12308 C CA . LEU A 1 102 ? 10.412 2.524 0.176 1.00 0.00 102 LEU A CA 6
ATOM 12309 C C . LEU A 1 102 ? 11.884 2.327 0.563 1.00 0.00 102 LEU A C 6
ATOM 12310 O O . LEU A 1 102 ? 12.194 2.167 1.744 1.00 0.00 102 LEU A O 6
ATOM 12326 N N . LYS A 1 103 ? 12.800 2.412 -0.409 1.00 0.00 103 LYS A N 6
ATOM 12327 C CA . LYS A 1 103 ? 14.252 2.375 -0.162 1.00 0.00 103 LYS A CA 6
ATOM 12328 C C . LYS A 1 103 ? 14.691 3.532 0.743 1.00 0.00 103 LYS A C 6
ATOM 12329 O O . LYS A 1 103 ? 15.518 3.333 1.630 1.00 0.00 103 LYS A O 6
ATOM 12348 N N . GLU A 1 104 ? 14.089 4.713 0.591 1.00 0.00 104 GLU A N 6
ATOM 12349 C CA . GLU A 1 104 ? 14.278 5.837 1.514 1.00 0.00 104 GLU A CA 6
ATOM 12350 C C . GLU A 1 104 ? 13.706 5.571 2.913 1.00 0.00 104 GLU A C 6
ATOM 12351 O O . GLU A 1 104 ? 14.404 5.830 3.889 1.00 0.00 104 GLU A O 6
ATOM 12363 N N . ILE A 1 105 ? 12.491 5.020 3.055 1.00 0.00 105 ILE A N 6
ATOM 12364 C CA . ILE A 1 105 ? 11.949 4.616 4.374 1.00 0.00 105 ILE A CA 6
ATOM 12365 C C . ILE A 1 105 ? 12.918 3.641 5.068 1.00 0.00 105 ILE A C 6
ATOM 12366 O O . ILE A 1 105 ? 13.212 3.802 6.252 1.00 0.00 105 ILE A O 6
ATOM 12382 N N . LEU A 1 106 ? 13.492 2.692 4.324 1.00 0.00 106 LEU A N 6
ATOM 12383 C CA . LEU A 1 106 ? 14.470 1.730 4.841 1.00 0.00 106 LEU A CA 6
ATOM 12384 C C . LEU A 1 106 ? 15.781 2.392 5.324 1.00 0.00 106 LEU A C 6
ATOM 12385 O O . LEU A 1 106 ? 16.402 1.890 6.262 1.00 0.00 106 LEU A O 6
ATOM 12401 N N . ASP A 1 107 ? 16.189 3.532 4.750 1.00 0.00 107 ASP A N 6
ATOM 12402 C CA . ASP A 1 107 ? 17.295 4.340 5.266 1.00 0.00 107 ASP A CA 6
ATOM 12403 C C . ASP A 1 107 ? 16.868 5.138 6.509 1.00 0.00 107 ASP A C 6
ATOM 12404 O O . ASP A 1 107 ? 17.576 5.152 7.517 1.00 0.00 107 ASP A O 6
ATOM 12413 N N . LYS A 1 108 ? 15.690 5.772 6.461 1.00 0.00 108 LYS A N 6
ATOM 12414 C CA . LYS A 1 108 ? 15.139 6.633 7.524 1.00 0.00 108 LYS A CA 6
ATOM 12415 C C . LYS A 1 108 ? 14.936 5.885 8.844 1.00 0.00 108 LYS A C 6
ATOM 12416 O O . LYS A 1 108 ? 15.184 6.457 9.904 1.00 0.00 108 LYS A O 6
ATOM 12435 N N . LEU A 1 109 ? 14.574 4.600 8.792 1.00 0.00 109 LEU A N 6
ATOM 12436 C CA . LEU A 1 109 ? 14.480 3.717 9.964 1.00 0.00 109 LEU A CA 6
ATOM 12437 C C . LEU A 1 109 ? 15.803 3.613 10.751 1.00 0.00 109 LEU A C 6
ATOM 12438 O O . LEU A 1 109 ? 15.776 3.529 11.979 1.00 0.00 109 LEU A O 6
ATOM 12454 N N . ASP A 1 110 ? 16.954 3.650 10.070 1.00 0.00 110 ASP A N 6
ATOM 12455 C CA . ASP A 1 110 ? 18.279 3.731 10.701 1.00 0.00 110 ASP A CA 6
ATOM 12456 C C . ASP A 1 110 ? 18.691 5.182 11.023 1.00 0.00 110 ASP A C 6
ATOM 12457 O O . ASP A 1 110 ? 19.230 5.458 12.096 1.00 0.00 110 ASP A O 6
ATOM 12466 N N . GLU A 1 111 ? 18.399 6.125 10.122 1.00 0.00 111 GLU A N 6
ATOM 12467 C CA . GLU A 1 111 ? 18.818 7.533 10.213 1.00 0.00 111 GLU A CA 6
ATOM 12468 C C . GLU A 1 111 ? 18.232 8.262 11.440 1.00 0.00 111 GLU A C 6
ATOM 12469 O O . GLU A 1 111 ? 18.879 9.146 12.008 1.00 0.00 111 GLU A O 6
ATOM 12481 N N . LYS A 1 112 ? 17.052 7.832 11.914 1.00 0.00 112 LYS A N 6
ATOM 12482 C CA . LYS A 1 112 ? 16.384 8.318 13.140 1.00 0.00 112 LYS A CA 6
ATOM 12483 C C . LYS A 1 112 ? 17.235 8.186 14.416 1.00 0.00 112 LYS A C 6
ATOM 12484 O O . LYS A 1 112 ? 16.979 8.899 15.389 1.00 0.00 112 LYS A O 6
ATOM 12503 N N . LYS A 1 113 ? 18.255 7.315 14.424 1.00 0.00 113 LYS A N 6
ATOM 12504 C CA . LYS A 1 113 ? 19.223 7.153 15.528 1.00 0.00 113 LYS A CA 6
ATOM 12505 C C . LYS A 1 113 ? 20.162 8.364 15.706 1.00 0.00 113 LYS A C 6
ATOM 12506 O O . LYS A 1 113 ? 20.725 8.543 16.788 1.00 0.00 113 LYS A O 6
ATOM 12525 N N . GLY A 1 114 ? 20.327 9.203 14.678 1.00 0.00 114 GLY A N 6
ATOM 12526 C CA . GLY A 1 114 ? 21.253 10.344 14.673 1.00 0.00 114 GLY A CA 6
ATOM 12527 C C . GLY A 1 114 ? 20.878 11.420 13.647 1.00 0.00 114 GLY A C 6
ATOM 12528 O O . GLY A 1 114 ? 19.757 11.936 13.665 1.00 0.00 114 GLY A O 6
ATOM 12532 N N . SER A 1 115 ? 21.820 11.757 12.757 1.00 0.00 115 SER A N 6
ATOM 12533 C CA . SER A 1 115 ? 21.703 12.808 11.727 1.00 0.00 115 SER A CA 6
ATOM 12534 C C . SER A 1 115 ? 21.442 14.224 12.289 1.00 0.00 115 SER A C 6
ATOM 12535 O O . SER A 1 115 ? 21.581 14.476 13.491 1.00 0.00 115 SER A O 6
ATOM 12543 N N . TRP A 1 116 ? 21.128 15.174 11.405 1.00 0.00 116 TRP A N 6
ATOM 12544 C CA . TRP A 1 116 ? 20.932 16.604 11.677 1.00 0.00 116 TRP A CA 6
ATOM 12545 C C . TRP A 1 116 ? 19.620 17.143 11.075 1.00 0.00 116 TRP A C 6
ATOM 12546 O O . TRP A 1 116 ? 18.947 16.469 10.287 1.00 0.00 116 TRP A O 6
ATOM 12567 N N . SER A 1 117 ? 19.264 18.377 11.440 1.00 0.00 117 SER A N 6
ATOM 12568 C CA . SER A 1 117 ? 18.088 19.121 10.953 1.00 0.00 117 SER A CA 6
ATOM 12569 C C . SER A 1 117 ? 18.471 20.500 10.391 1.00 0.00 117 SER A C 6
ATOM 12570 O O . SER A 1 117 ? 19.567 21.007 10.652 1.00 0.00 117 SER A O 6
ATOM 12578 N N . LEU A 1 118 ? 17.571 21.109 9.609 1.00 0.00 118 LEU A N 6
ATOM 12579 C CA . LEU A 1 118 ? 17.772 22.402 8.938 1.00 0.00 118 LEU A CA 6
ATOM 12580 C C . LEU A 1 118 ? 16.587 23.336 9.247 1.00 0.00 118 LEU A C 6
ATOM 12581 O O . LEU A 1 118 ? 15.435 23.023 8.947 1.00 0.00 118 LEU A O 6
ATOM 12597 N N . GLU A 1 119 ? 16.867 24.488 9.861 1.00 0.00 119 GLU A N 6
ATOM 12598 C CA . GLU A 1 119 ? 15.872 25.401 10.459 1.00 0.00 119 GLU A CA 6
ATOM 12599 C C . GLU A 1 119 ? 15.260 26.429 9.477 1.00 0.00 119 GLU A C 6
ATOM 12600 O O . GLU A 1 119 ? 14.956 27.565 9.852 1.00 0.00 119 GLU A O 6
ATOM 12612 N N . HIS A 1 120 ? 15.057 26.051 8.208 1.00 0.00 120 HIS A N 6
ATOM 12613 C CA . HIS A 1 120 ? 14.397 26.889 7.194 1.00 0.00 120 HIS A CA 6
ATOM 12614 C C . HIS A 1 120 ? 12.861 26.851 7.353 1.00 0.00 120 HIS A C 6
ATOM 12615 O O . HIS A 1 120 ? 12.126 26.298 6.528 1.00 0.00 120 HIS A O 6
ATOM 12629 N N . HIS A 1 121 ? 12.367 27.419 8.455 1.00 0.00 121 HIS A N 6
ATOM 12630 C CA . HIS A 1 121 ? 10.941 27.496 8.781 1.00 0.00 121 HIS A CA 6
ATOM 12631 C C . HIS A 1 121 ? 10.256 28.604 7.958 1.00 0.00 121 HIS A C 6
ATOM 12632 O O . HIS A 1 121 ? 10.450 29.796 8.209 1.00 0.00 121 HIS A O 6
ATOM 12646 N N . HIS A 1 122 ? 9.468 28.205 6.955 1.00 0.00 122 HIS A N 6
ATOM 12647 C CA . HIS A 1 122 ? 8.798 29.097 6.001 1.00 0.00 122 HIS A CA 6
ATOM 12648 C C . HIS A 1 122 ? 7.445 28.516 5.552 1.00 0.00 122 HIS A C 6
ATOM 12649 O O . HIS A 1 122 ? 7.356 27.339 5.191 1.00 0.00 122 HIS A O 6
ATOM 12663 N N . HIS A 1 123 ? 6.393 29.339 5.577 1.00 0.00 123 HIS A N 6
ATOM 12664 C CA . HIS A 1 123 ? 5.023 28.980 5.184 1.00 0.00 123 HIS A CA 6
ATOM 12665 C C . HIS A 1 123 ? 4.200 30.221 4.786 1.00 0.00 123 HIS A C 6
ATOM 12666 O O . HIS A 1 123 ? 4.407 31.315 5.319 1.00 0.00 123 HIS A O 6
ATOM 12680 N N . HIS A 1 124 ? 3.241 30.040 3.869 1.00 0.00 124 HIS A N 6
ATOM 12681 C CA . HIS A 1 124 ? 2.288 31.080 3.441 1.00 0.00 124 HIS A CA 6
ATOM 12682 C C . HIS A 1 124 ? 0.910 30.976 4.132 1.00 0.00 124 HIS A C 6
ATOM 12683 O O . HIS A 1 124 ? 0.120 31.923 4.080 1.00 0.00 124 HIS A O 6
ATOM 12697 N N . HIS A 1 125 ? 0.623 29.841 4.786 1.00 0.00 125 HIS A N 6
ATOM 12698 C CA . HIS A 1 125 ? -0.587 29.593 5.584 1.00 0.00 125 HIS A CA 6
ATOM 12699 C C . HIS A 1 125 ? -0.478 30.221 6.988 1.00 0.00 125 HIS A C 6
ATOM 12700 O O . HIS A 1 125 ? 0.542 29.973 7.673 1.00 0.00 125 HIS A O 6
ATOM 12715 N N . GLY A 1 1 ? 12.094 -6.583 9.141 1.00 0.00 1 GLY A N 7
ATOM 12716 C CA . GLY A 1 1 ? 12.701 -5.403 8.482 1.00 0.00 1 GLY A CA 7
ATOM 12717 C C . GLY A 1 1 ? 11.988 -5.055 7.185 1.00 0.00 1 GLY A C 7
ATOM 12718 O O . GLY A 1 1 ? 11.413 -5.930 6.541 1.00 0.00 1 GLY A O 7
ATOM 12724 N N . SER A 1 2 ? 12.027 -3.785 6.767 1.00 0.00 2 SER A N 7
ATOM 12725 C CA . SER A 1 2 ? 11.251 -3.258 5.624 1.00 0.00 2 SER A CA 7
ATOM 12726 C C . SER A 1 2 ? 11.551 -3.926 4.274 1.00 0.00 2 SER A C 7
ATOM 12727 O O . SER A 1 2 ? 10.694 -3.927 3.395 1.00 0.00 2 SER A O 7
ATOM 12735 N N . GLU A 1 3 ? 12.720 -4.545 4.091 1.00 0.00 3 GLU A N 7
ATOM 12736 C CA . GLU A 1 3 ? 13.046 -5.344 2.895 1.00 0.00 3 GLU A CA 7
ATOM 12737 C C . GLU A 1 3 ? 12.063 -6.519 2.674 1.00 0.00 3 GLU A C 7
ATOM 12738 O O . GLU A 1 3 ? 11.739 -6.866 1.539 1.00 0.00 3 GLU A O 7
ATOM 12750 N N . GLU A 1 4 ? 11.511 -7.082 3.754 1.00 0.00 4 GLU A N 7
ATOM 12751 C CA . GLU A 1 4 ? 10.484 -8.140 3.722 1.00 0.00 4 GLU A CA 7
ATOM 12752 C C . GLU A 1 4 ? 9.103 -7.622 3.261 1.00 0.00 4 GLU A C 7
ATOM 12753 O O . GLU A 1 4 ? 8.212 -8.409 2.946 1.00 0.00 4 GLU A O 7
ATOM 12765 N N . ILE A 1 5 ? 8.919 -6.296 3.232 1.00 0.00 5 ILE A N 7
ATOM 12766 C CA . ILE A 1 5 ? 7.734 -5.582 2.725 1.00 0.00 5 ILE A CA 7
ATOM 12767 C C . ILE A 1 5 ? 7.996 -5.004 1.323 1.00 0.00 5 ILE A C 7
ATOM 12768 O O . ILE A 1 5 ? 7.100 -4.986 0.476 1.00 0.00 5 ILE A O 7
ATOM 12784 N N . ARG A 1 6 ? 9.246 -4.615 1.036 1.00 0.00 6 ARG A N 7
ATOM 12785 C CA . ARG A 1 6 ? 9.746 -4.221 -0.293 1.00 0.00 6 ARG A CA 7
ATOM 12786 C C . ARG A 1 6 ? 9.523 -5.295 -1.359 1.00 0.00 6 ARG A C 7
ATOM 12787 O O . ARG A 1 6 ? 9.315 -4.963 -2.520 1.00 0.00 6 ARG A O 7
ATOM 12808 N N . GLU A 1 7 ? 9.521 -6.572 -0.981 1.00 0.00 7 GLU A N 7
ATOM 12809 C CA . GLU A 1 7 ? 9.138 -7.665 -1.884 1.00 0.00 7 GLU A CA 7
ATOM 12810 C C . GLU A 1 7 ? 7.629 -7.729 -2.186 1.00 0.00 7 GLU A C 7
ATOM 12811 O O . GLU A 1 7 ? 7.248 -8.057 -3.311 1.00 0.00 7 GLU A O 7
ATOM 12823 N N . LEU A 1 8 ? 6.781 -7.404 -1.204 1.00 0.00 8 LEU A N 7
ATOM 12824 C CA . LEU A 1 8 ? 5.328 -7.576 -1.256 1.00 0.00 8 LEU A CA 7
ATOM 12825 C C . LEU A 1 8 ? 4.686 -6.541 -2.184 1.00 0.00 8 LEU A C 7
ATOM 12826 O O . LEU A 1 8 ? 3.877 -6.893 -3.043 1.00 0.00 8 LEU A O 7
ATOM 12842 N N . VAL A 1 9 ? 5.107 -5.275 -2.082 1.00 0.00 9 VAL A N 7
ATOM 12843 C CA . VAL A 1 9 ? 4.645 -4.193 -2.970 1.00 0.00 9 VAL A CA 7
ATOM 12844 C C . VAL A 1 9 ? 4.897 -4.517 -4.448 1.00 0.00 9 VAL A C 7
ATOM 12845 O O . VAL A 1 9 ? 4.059 -4.201 -5.291 1.00 0.00 9 VAL A O 7
ATOM 12858 N N . ARG A 1 10 ? 5.981 -5.233 -4.777 1.00 0.00 10 ARG A N 7
ATOM 12859 C CA . ARG A 1 10 ? 6.286 -5.660 -6.155 1.00 0.00 10 ARG A CA 7
ATOM 12860 C C . ARG A 1 10 ? 5.329 -6.733 -6.667 1.00 0.00 10 ARG A C 7
ATOM 12861 O O . ARG A 1 10 ? 4.930 -6.674 -7.830 1.00 0.00 10 ARG A O 7
ATOM 12882 N N . LYS A 1 11 ? 4.868 -7.636 -5.795 1.00 0.00 11 LYS A N 7
ATOM 12883 C CA . LYS A 1 11 ? 3.834 -8.628 -6.142 1.00 0.00 11 LYS A CA 7
ATOM 12884 C C . LYS A 1 11 ? 2.503 -7.943 -6.454 1.00 0.00 11 LYS A C 7
ATOM 12885 O O . LYS A 1 11 ? 1.812 -8.330 -7.398 1.00 0.00 11 LYS A O 7
ATOM 12904 N N . ILE A 1 12 ? 2.181 -6.876 -5.715 1.00 0.00 12 ILE A N 7
ATOM 12905 C CA . ILE A 1 12 ? 1.005 -6.038 -5.975 1.00 0.00 12 ILE A CA 7
ATOM 12906 C C . ILE A 1 12 ? 1.169 -5.271 -7.287 1.00 0.00 12 ILE A C 7
ATOM 12907 O O . ILE A 1 12 ? 0.300 -5.379 -8.143 1.00 0.00 12 ILE A O 7
ATOM 12923 N N . TYR A 1 13 ? 2.285 -4.570 -7.499 1.00 0.00 13 TYR A N 7
ATOM 12924 C CA . TYR A 1 13 ? 2.514 -3.748 -8.696 1.00 0.00 13 TYR A CA 7
ATOM 12925 C C . TYR A 1 13 ? 2.501 -4.582 -9.993 1.00 0.00 13 TYR A C 7
ATOM 12926 O O . TYR A 1 13 ? 2.028 -4.097 -11.021 1.00 0.00 13 TYR A O 7
ATOM 12944 N N . GLU A 1 14 ? 2.935 -5.848 -9.960 1.00 0.00 14 GLU A N 7
ATOM 12945 C CA . GLU A 1 14 ? 2.756 -6.787 -11.080 1.00 0.00 14 GLU A CA 7
ATOM 12946 C C . GLU A 1 14 ? 1.287 -7.211 -11.264 1.00 0.00 14 GLU A C 7
ATOM 12947 O O . GLU A 1 14 ? 0.793 -7.258 -12.390 1.00 0.00 14 GLU A O 7
ATOM 12959 N N . THR A 1 15 ? 0.556 -7.475 -10.177 1.00 0.00 15 THR A N 7
ATOM 12960 C CA . THR A 1 15 ? -0.847 -7.937 -10.234 1.00 0.00 15 THR A CA 7
ATOM 12961 C C . THR A 1 15 ? -1.810 -6.836 -10.697 1.00 0.00 15 THR A C 7
ATOM 12962 O O . THR A 1 15 ? -2.723 -7.096 -11.481 1.00 0.00 15 THR A O 7
ATOM 12973 N N . VAL A 1 16 ? -1.599 -5.591 -10.262 1.00 0.00 16 VAL A N 7
ATOM 12974 C CA . VAL A 1 16 ? -2.433 -4.433 -10.634 1.00 0.00 16 VAL A CA 7
ATOM 12975 C C . VAL A 1 16 ? -2.205 -4.007 -12.090 1.00 0.00 16 VAL A C 7
ATOM 12976 O O . VAL A 1 16 ? -3.178 -3.766 -12.805 1.00 0.00 16 VAL A O 7
ATOM 12989 N N . ARG A 1 17 ? -0.954 -4.008 -12.586 1.00 0.00 17 ARG A N 7
ATOM 12990 C CA . ARG A 1 17 ? -0.652 -3.640 -13.988 1.00 0.00 17 ARG A CA 7
ATOM 12991 C C . ARG A 1 17 ? -1.111 -4.690 -15.005 1.00 0.00 17 ARG A C 7
ATOM 12992 O O . ARG A 1 17 ? -1.434 -4.329 -16.136 1.00 0.00 17 ARG A O 7
ATOM 13013 N N . LYS A 1 18 ? -1.212 -5.963 -14.594 1.00 0.00 18 LYS A N 7
ATOM 13014 C CA . LYS A 1 18 ? -1.833 -7.049 -15.381 1.00 0.00 18 LYS A CA 7
ATOM 13015 C C . LYS A 1 18 ? -3.324 -6.812 -15.654 1.00 0.00 18 LYS A C 7
ATOM 13016 O O . LYS A 1 18 ? -3.827 -7.264 -16.682 1.00 0.00 18 LYS A O 7
ATOM 13035 N N . GLU A 1 19 ? -4.021 -6.087 -14.777 1.00 0.00 19 GLU A N 7
ATOM 13036 C CA . GLU A 1 19 ? -5.415 -5.671 -14.987 1.00 0.00 19 GLU A CA 7
ATOM 13037 C C . GLU A 1 19 ? -5.515 -4.315 -15.710 1.00 0.00 19 GLU A C 7
ATOM 13038 O O . GLU A 1 19 ? -6.233 -4.206 -16.707 1.00 0.00 19 GLU A O 7
ATOM 13050 N N . ASN A 1 20 ? -4.778 -3.295 -15.249 1.00 0.00 20 ASN A N 7
ATOM 13051 C CA . ASN A 1 20 ? -4.693 -1.972 -15.880 1.00 0.00 20 ASN A CA 7
ATOM 13052 C C . ASN A 1 20 ? -3.375 -1.253 -15.484 1.00 0.00 20 ASN A C 7
ATOM 13053 O O . ASN A 1 20 ? -3.192 -0.944 -14.304 1.00 0.00 20 ASN A O 7
ATOM 13064 N N . PRO A 1 21 ? -2.466 -0.941 -16.431 1.00 0.00 21 PRO A N 7
ATOM 13065 C CA . PRO A 1 21 ? -1.172 -0.317 -16.133 1.00 0.00 21 PRO A CA 7
ATOM 13066 C C . PRO A 1 21 ? -1.233 1.200 -15.861 1.00 0.00 21 PRO A C 7
ATOM 13067 O O . PRO A 1 21 ? -0.239 1.768 -15.406 1.00 0.00 21 PRO A O 7
ATOM 13078 N N . ASN A 1 22 ? -2.359 1.876 -16.131 1.00 0.00 22 ASN A N 7
ATOM 13079 C CA . ASN A 1 22 ? -2.499 3.327 -15.933 1.00 0.00 22 ASN A CA 7
ATOM 13080 C C . ASN A 1 22 ? -2.727 3.713 -14.455 1.00 0.00 22 ASN A C 7
ATOM 13081 O O . ASN A 1 22 ? -2.250 4.748 -13.990 1.00 0.00 22 ASN A O 7
ATOM 13092 N N . VAL A 1 23 ? -3.447 2.855 -13.727 1.00 0.00 23 VAL A N 7
ATOM 13093 C CA . VAL A 1 23 ? -3.701 2.904 -12.279 1.00 0.00 23 VAL A CA 7
ATOM 13094 C C . VAL A 1 23 ? -2.409 3.077 -11.458 1.00 0.00 23 VAL A C 7
ATOM 13095 O O . VAL A 1 23 ? -1.392 2.431 -11.728 1.00 0.00 23 VAL A O 7
ATOM 13108 N N . LYS A 1 24 ? -2.475 3.922 -10.423 1.00 0.00 24 LYS A N 7
ATOM 13109 C CA . LYS A 1 24 ? -1.420 4.184 -9.427 1.00 0.00 24 LYS A CA 7
ATOM 13110 C C . LYS A 1 24 ? -1.765 3.521 -8.085 1.00 0.00 24 LYS A C 7
ATOM 13111 O O . LYS A 1 24 ? -2.930 3.255 -7.794 1.00 0.00 24 LYS A O 7
ATOM 13130 N N . ILE A 1 25 ? -0.751 3.241 -7.267 1.00 0.00 25 ILE A N 7
ATOM 13131 C CA . ILE A 1 25 ? -0.881 2.575 -5.963 1.00 0.00 25 ILE A CA 7
ATOM 13132 C C . ILE A 1 25 ? -0.139 3.375 -4.887 1.00 0.00 25 ILE A C 7
ATOM 13133 O O . ILE A 1 25 ? 0.926 3.941 -5.139 1.00 0.00 25 ILE A O 7
ATOM 13149 N N . LEU A 1 26 ? -0.703 3.405 -3.681 1.00 0.00 26 LEU A N 7
ATOM 13150 C CA . LEU A 1 26 ? -0.095 3.914 -2.458 1.00 0.00 26 LEU A CA 7
ATOM 13151 C C . LEU A 1 26 ? -0.022 2.778 -1.432 1.00 0.00 26 LEU A C 7
ATOM 13152 O O . LEU A 1 26 ? -1.013 2.074 -1.230 1.00 0.00 26 LEU A O 7
ATOM 13168 N N . ILE A 1 27 ? 1.116 2.623 -0.752 1.00 0.00 27 ILE A N 7
ATOM 13169 C CA . ILE A 1 27 ? 1.268 1.679 0.365 1.00 0.00 27 ILE A CA 7
ATOM 13170 C C . ILE A 1 27 ? 1.559 2.474 1.639 1.00 0.00 27 ILE A C 7
ATOM 13171 O O . ILE A 1 27 ? 2.432 3.337 1.639 1.00 0.00 27 ILE A O 7
ATOM 13187 N N . PHE A 1 28 ? 0.851 2.194 2.728 1.00 0.00 28 PHE A N 7
ATOM 13188 C CA . PHE A 1 28 ? 1.044 2.846 4.027 1.00 0.00 28 PHE A CA 7
ATOM 13189 C C . PHE A 1 28 ? 1.715 1.852 4.968 1.00 0.00 28 PHE A C 7
ATOM 13190 O O . PHE A 1 28 ? 1.165 0.785 5.231 1.00 0.00 28 PHE A O 7
ATOM 13207 N N . ILE A 1 29 ? 2.891 2.213 5.474 1.00 0.00 29 ILE A N 7
ATOM 13208 C CA . ILE A 1 29 ? 3.695 1.440 6.420 1.00 0.00 29 ILE A CA 7
ATOM 13209 C C . ILE A 1 29 ? 3.545 2.095 7.792 1.00 0.00 29 ILE A C 7
ATOM 13210 O O . ILE A 1 29 ? 3.775 3.296 7.943 1.00 0.00 29 ILE A O 7
ATOM 13226 N N . ILE A 1 30 ? 3.132 1.315 8.787 1.00 0.00 30 ILE A N 7
ATOM 13227 C CA . ILE A 1 30 ? 2.825 1.796 10.140 1.00 0.00 30 ILE A CA 7
ATOM 13228 C C . ILE A 1 30 ? 3.870 1.254 11.104 1.00 0.00 30 ILE A C 7
ATOM 13229 O O . ILE A 1 30 ? 4.086 0.046 11.141 1.00 0.00 30 ILE A O 7
ATOM 13245 N N . PHE A 1 31 ? 4.480 2.127 11.902 1.00 0.00 31 PHE A N 7
ATOM 13246 C CA . PHE A 1 31 ? 5.448 1.773 12.938 1.00 0.00 31 PHE A CA 7
ATOM 13247 C C . PHE A 1 31 ? 4.858 2.107 14.313 1.00 0.00 31 PHE A C 7
ATOM 13248 O O . PHE A 1 31 ? 4.644 3.280 14.627 1.00 0.00 31 PHE A O 7
ATOM 13265 N N . THR A 1 32 ? 4.563 1.092 15.129 1.00 0.00 32 THR A N 7
ATOM 13266 C CA . THR A 1 32 ? 3.997 1.288 16.479 1.00 0.00 32 THR A CA 7
ATOM 13267 C C . THR A 1 32 ? 5.088 1.441 17.543 1.00 0.00 32 THR A C 7
ATOM 13268 O O . THR A 1 32 ? 6.220 0.982 17.364 1.00 0.00 32 THR A O 7
ATOM 13279 N N . SER A 1 33 ? 4.750 2.040 18.690 1.00 0.00 33 SER A N 7
ATOM 13280 C CA . SER A 1 33 ? 5.645 2.119 19.860 1.00 0.00 33 SER A CA 7
ATOM 13281 C C . SER A 1 33 ? 6.052 0.734 20.406 1.00 0.00 33 SER A C 7
ATOM 13282 O O . SER A 1 33 ? 7.143 0.567 20.956 1.00 0.00 33 SER A O 7
ATOM 13290 N N . ASP A 1 34 ? 5.217 -0.292 20.189 1.00 0.00 34 ASP A N 7
ATOM 13291 C CA . ASP A 1 34 ? 5.499 -1.694 20.542 1.00 0.00 34 ASP A CA 7
ATOM 13292 C C . ASP A 1 34 ? 6.395 -2.424 19.511 1.00 0.00 34 ASP A C 7
ATOM 13293 O O . ASP A 1 34 ? 6.771 -3.581 19.716 1.00 0.00 34 ASP A O 7
ATOM 13302 N N . GLY A 1 35 ? 6.763 -1.761 18.406 1.00 0.00 35 GLY A N 7
ATOM 13303 C CA . GLY A 1 35 ? 7.648 -2.291 17.362 1.00 0.00 35 GLY A CA 7
ATOM 13304 C C . GLY A 1 35 ? 6.962 -3.179 16.314 1.00 0.00 35 GLY A C 7
ATOM 13305 O O . GLY A 1 35 ? 7.643 -3.907 15.589 1.00 0.00 35 GLY A O 7
ATOM 13309 N N . THR A 1 36 ? 5.629 -3.136 16.219 1.00 0.00 36 THR A N 7
ATOM 13310 C CA . THR A 1 36 ? 4.850 -3.848 15.186 1.00 0.00 36 THR A CA 7
ATOM 13311 C C . THR A 1 36 ? 4.850 -3.062 13.872 1.00 0.00 36 THR A C 7
ATOM 13312 O O . THR A 1 36 ? 4.779 -1.828 13.887 1.00 0.00 36 THR A O 7
ATOM 13323 N N . ILE A 1 37 ? 4.890 -3.774 12.737 1.00 0.00 37 ILE A N 7
ATOM 13324 C CA . ILE A 1 37 ? 4.677 -3.200 11.398 1.00 0.00 37 ILE A CA 7
ATOM 13325 C C . ILE A 1 37 ? 3.310 -3.630 10.853 1.00 0.00 37 ILE A C 7
ATOM 13326 O O . ILE A 1 37 ? 2.990 -4.822 10.829 1.00 0.00 37 ILE A O 7
ATOM 13342 N N . LYS A 1 38 ? 2.522 -2.655 10.390 1.00 0.00 38 LYS A N 7
ATOM 13343 C CA . LYS A 1 38 ? 1.261 -2.843 9.643 1.00 0.00 38 LYS A CA 7
ATOM 13344 C C . LYS A 1 38 ? 1.389 -2.270 8.232 1.00 0.00 38 LYS A C 7
ATOM 13345 O O . LYS A 1 38 ? 2.138 -1.314 8.024 1.00 0.00 38 LYS A O 7
ATOM 13364 N N . VAL A 1 39 ? 0.653 -2.848 7.279 1.00 0.00 39 VAL A N 7
ATOM 13365 C CA . VAL A 1 39 ? 0.626 -2.412 5.871 1.00 0.00 39 VAL A CA 7
ATOM 13366 C C . VAL A 1 39 ? -0.802 -2.295 5.330 1.00 0.00 39 VAL A C 7
ATOM 13367 O O . VAL A 1 39 ? -1.603 -3.218 5.479 1.00 0.00 39 VAL A O 7
ATOM 13380 N N . ILE A 1 40 ? -1.105 -1.162 4.689 1.00 0.00 40 ILE A N 7
ATOM 13381 C CA . ILE A 1 40 ? -2.381 -0.873 4.006 1.00 0.00 40 ILE A CA 7
ATOM 13382 C C . ILE A 1 40 ? -2.094 -0.566 2.534 1.00 0.00 40 ILE A C 7
ATOM 13383 O O . ILE A 1 40 ? -1.106 0.110 2.242 1.00 0.00 40 ILE A O 7
ATOM 13399 N N . ILE A 1 41 ? -2.954 -1.014 1.615 1.00 0.00 41 ILE A N 7
ATOM 13400 C CA . ILE A 1 41 ? -2.785 -0.786 0.169 1.00 0.00 41 ILE A CA 7
ATOM 13401 C C . ILE A 1 41 ? -3.959 0.031 -0.360 1.00 0.00 41 ILE A C 7
ATOM 13402 O O . ILE A 1 41 ? -5.113 -0.306 -0.103 1.00 0.00 41 ILE A O 7
ATOM 13418 N N . VAL A 1 42 ? -3.682 1.108 -1.093 1.00 0.00 42 VAL A N 7
ATOM 13419 C CA . VAL A 1 42 ? -4.704 2.002 -1.653 1.00 0.00 42 VAL A CA 7
ATOM 13420 C C . VAL A 1 42 ? -4.517 2.128 -3.160 1.00 0.00 42 VAL A C 7
ATOM 13421 O O . VAL A 1 42 ? -3.444 2.498 -3.636 1.00 0.00 42 VAL A O 7
ATOM 13434 N N . ILE A 1 43 ? -5.579 1.839 -3.910 1.00 0.00 43 ILE A N 7
ATOM 13435 C CA . ILE A 1 43 ? -5.604 1.933 -5.375 1.00 0.00 43 ILE A CA 7
ATOM 13436 C C . ILE A 1 43 ? -6.142 3.306 -5.785 1.00 0.00 43 ILE A C 7
ATOM 13437 O O . ILE A 1 43 ? -7.205 3.720 -5.318 1.00 0.00 43 ILE A O 7
ATOM 13453 N N . ILE A 1 44 ? -5.420 3.987 -6.675 1.00 0.00 44 ILE A N 7
ATOM 13454 C CA . ILE A 1 44 ? -5.737 5.320 -7.199 1.00 0.00 44 ILE A CA 7
ATOM 13455 C C . ILE A 1 44 ? -5.939 5.205 -8.721 1.00 0.00 44 ILE A C 7
ATOM 13456 O O . ILE A 1 44 ? -4.980 4.981 -9.463 1.00 0.00 44 ILE A O 7
ATOM 13472 N N . ALA A 1 45 ? -7.178 5.333 -9.203 1.00 0.00 45 ALA A N 7
ATOM 13473 C CA . ALA A 1 45 ? -7.514 5.185 -10.628 1.00 0.00 45 ALA A CA 7
ATOM 13474 C C . ALA A 1 45 ? -8.346 6.352 -11.190 1.00 0.00 45 ALA A C 7
ATOM 13475 O O . ALA A 1 45 ? -8.876 7.185 -10.453 1.00 0.00 45 ALA A O 7
ATOM 13482 N N . ASP A 1 46 ? -8.465 6.396 -12.519 1.00 0.00 46 ASP A N 7
ATOM 13483 C CA . ASP A 1 46 ? -9.168 7.445 -13.271 1.00 0.00 46 ASP A CA 7
ATOM 13484 C C . ASP A 1 46 ? -10.691 7.468 -13.008 1.00 0.00 46 ASP A C 7
ATOM 13485 O O . ASP A 1 46 ? -11.335 8.509 -13.149 1.00 0.00 46 ASP A O 7
ATOM 13494 N N . ASP A 1 47 ? -11.263 6.327 -12.614 1.00 0.00 47 ASP A N 7
ATOM 13495 C CA . ASP A 1 47 ? -12.661 6.148 -12.203 1.00 0.00 47 ASP A CA 7
ATOM 13496 C C . ASP A 1 47 ? -12.733 5.182 -10.997 1.00 0.00 47 ASP A C 7
ATOM 13497 O O . ASP A 1 47 ? -12.030 4.162 -11.003 1.00 0.00 47 ASP A O 7
ATOM 13506 N N . PRO A 1 48 ? -13.552 5.444 -9.959 1.00 0.00 48 PRO A N 7
ATOM 13507 C CA . PRO A 1 48 ? -13.645 4.562 -8.791 1.00 0.00 48 PRO A CA 7
ATOM 13508 C C . PRO A 1 48 ? -14.160 3.151 -9.128 1.00 0.00 48 PRO A C 7
ATOM 13509 O O . PRO A 1 48 ? -13.819 2.196 -8.432 1.00 0.00 48 PRO A O 7
ATOM 13520 N N . ASN A 1 49 ? -14.927 2.967 -10.208 1.00 0.00 49 ASN A N 7
ATOM 13521 C CA . ASN A 1 49 ? -15.373 1.639 -10.650 1.00 0.00 49 ASN A CA 7
ATOM 13522 C C . ASN A 1 49 ? -14.230 0.810 -11.256 1.00 0.00 49 ASN A C 7
ATOM 13523 O O . ASN A 1 49 ? -14.183 -0.407 -11.071 1.00 0.00 49 ASN A O 7
ATOM 13534 N N . ASP A 1 50 ? -13.272 1.466 -11.914 1.00 0.00 50 ASP A N 7
ATOM 13535 C CA . ASP A 1 50 ? -12.032 0.824 -12.354 1.00 0.00 50 ASP A CA 7
ATOM 13536 C C . ASP A 1 50 ? -11.121 0.506 -11.157 1.00 0.00 50 ASP A C 7
ATOM 13537 O O . ASP A 1 50 ? -10.558 -0.586 -11.110 1.00 0.00 50 ASP A O 7
ATOM 13546 N N . ALA A 1 51 ? -11.039 1.384 -10.145 1.00 0.00 51 ALA A N 7
ATOM 13547 C CA . ALA A 1 51 ? -10.313 1.090 -8.904 1.00 0.00 51 ALA A CA 7
ATOM 13548 C C . ALA A 1 51 ? -10.897 -0.135 -8.180 1.00 0.00 51 ALA A C 7
ATOM 13549 O O . ALA A 1 51 ? -10.145 -1.039 -7.819 1.00 0.00 51 ALA A O 7
ATOM 13556 N N . LYS A 1 52 ? -12.226 -0.219 -8.021 1.00 0.00 52 LYS A N 7
ATOM 13557 C CA . LYS A 1 52 ? -12.912 -1.344 -7.352 1.00 0.00 52 LYS A CA 7
ATOM 13558 C C . LYS A 1 52 ? -12.570 -2.713 -7.959 1.00 0.00 52 LYS A C 7
ATOM 13559 O O . LYS A 1 52 ? -12.379 -3.666 -7.202 1.00 0.00 52 LYS A O 7
ATOM 13578 N N . ARG A 1 53 ? -12.400 -2.814 -9.286 1.00 0.00 53 ARG A N 7
ATOM 13579 C CA . ARG A 1 53 ? -11.932 -4.041 -9.970 1.00 0.00 53 ARG A CA 7
ATOM 13580 C C . ARG A 1 53 ? -10.543 -4.473 -9.489 1.00 0.00 53 ARG A C 7
ATOM 13581 O O . ARG A 1 53 ? -10.333 -5.646 -9.185 1.00 0.00 53 ARG A O 7
ATOM 13602 N N . ILE A 1 54 ? -9.609 -3.527 -9.381 1.00 0.00 54 ILE A N 7
ATOM 13603 C CA . ILE A 1 54 ? -8.242 -3.790 -8.906 1.00 0.00 54 ILE A CA 7
ATOM 13604 C C . ILE A 1 54 ? -8.248 -4.146 -7.415 1.00 0.00 54 ILE A C 7
ATOM 13605 O O . ILE A 1 54 ? -7.671 -5.155 -7.011 1.00 0.00 54 ILE A O 7
ATOM 13621 N N . VAL A 1 55 ? -8.936 -3.339 -6.602 1.00 0.00 55 VAL A N 7
ATOM 13622 C CA . VAL A 1 55 ? -9.045 -3.501 -5.143 1.00 0.00 55 VAL A CA 7
ATOM 13623 C C . VAL A 1 55 ? -9.577 -4.889 -4.809 1.00 0.00 55 VAL A C 7
ATOM 13624 O O . VAL A 1 55 ? -8.961 -5.594 -4.016 1.00 0.00 55 VAL A O 7
ATOM 13637 N N . LYS A 1 56 ? -10.650 -5.334 -5.477 1.00 0.00 56 LYS A N 7
ATOM 13638 C CA . LYS A 1 56 ? -11.209 -6.683 -5.301 1.00 0.00 56 LYS A CA 7
ATOM 13639 C C . LYS A 1 56 ? -10.176 -7.781 -5.576 1.00 0.00 56 LYS A C 7
ATOM 13640 O O . LYS A 1 56 ? -10.118 -8.747 -4.816 1.00 0.00 56 LYS A O 7
ATOM 13659 N N . LYS A 1 57 ? -9.311 -7.624 -6.586 1.00 0.00 57 LYS A N 7
ATOM 13660 C CA . LYS A 1 57 ? -8.260 -8.612 -6.876 1.00 0.00 57 LYS A CA 7
ATOM 13661 C C . LYS A 1 57 ? -7.197 -8.667 -5.772 1.00 0.00 57 LYS A C 7
ATOM 13662 O O . LYS A 1 57 ? -6.827 -9.764 -5.358 1.00 0.00 57 LYS A O 7
ATOM 13681 N N . ILE A 1 58 ? -6.774 -7.526 -5.219 1.00 0.00 58 ILE A N 7
ATOM 13682 C CA . ILE A 1 58 ? -5.861 -7.488 -4.061 1.00 0.00 58 ILE A CA 7
ATOM 13683 C C . ILE A 1 58 ? -6.542 -8.045 -2.799 1.00 0.00 58 ILE A C 7
ATOM 13684 O O . ILE A 1 58 ? -5.905 -8.768 -2.035 1.00 0.00 58 ILE A O 7
ATOM 13700 N N . GLN A 1 59 ? -7.846 -7.810 -2.622 1.00 0.00 59 GLN A N 7
ATOM 13701 C CA . GLN A 1 59 ? -8.638 -8.360 -1.511 1.00 0.00 59 GLN A CA 7
ATOM 13702 C C . GLN A 1 59 ? -8.706 -9.898 -1.553 1.00 0.00 59 GLN A C 7
ATOM 13703 O O . GLN A 1 59 ? -8.562 -10.554 -0.523 1.00 0.00 59 GLN A O 7
ATOM 13717 N N . GLU A 1 60 ? -8.894 -10.483 -2.740 1.00 0.00 60 GLU A N 7
ATOM 13718 C CA . GLU A 1 60 ? -8.954 -11.941 -2.936 1.00 0.00 60 GLU A CA 7
ATOM 13719 C C . GLU A 1 60 ? -7.566 -12.607 -2.902 1.00 0.00 60 GLU A C 7
ATOM 13720 O O . GLU A 1 60 ? -7.439 -13.746 -2.443 1.00 0.00 60 GLU A O 7
ATOM 13732 N N . ARG A 1 61 ? -6.518 -11.905 -3.356 1.00 0.00 61 ARG A N 7
ATOM 13733 C CA . ARG A 1 61 ? -5.122 -12.382 -3.377 1.00 0.00 61 ARG A CA 7
ATOM 13734 C C . ARG A 1 61 ? -4.441 -12.301 -2.005 1.00 0.00 61 ARG A C 7
ATOM 13735 O O . ARG A 1 61 ? -3.689 -13.208 -1.644 1.00 0.00 61 ARG A O 7
ATOM 13756 N N . PHE A 1 62 ? -4.719 -11.244 -1.237 1.00 0.00 62 PHE A N 7
ATOM 13757 C CA . PHE A 1 62 ? -4.125 -10.956 0.075 1.00 0.00 62 PHE A CA 7
ATOM 13758 C C . PHE A 1 62 ? -5.215 -10.673 1.138 1.00 0.00 62 PHE A C 7
ATOM 13759 O O . PHE A 1 62 ? -5.265 -9.573 1.695 1.00 0.00 62 PHE A O 7
ATOM 13776 N N . PRO A 1 63 ? -6.088 -11.650 1.469 1.00 0.00 63 PRO A N 7
ATOM 13777 C CA . PRO A 1 63 ? -7.254 -11.437 2.340 1.00 0.00 63 PRO A CA 7
ATOM 13778 C C . PRO A 1 63 ? -6.907 -11.096 3.800 1.00 0.00 63 PRO A C 7
ATOM 13779 O O . PRO A 1 63 ? -7.754 -10.573 4.529 1.00 0.00 63 PRO A O 7
ATOM 13790 N N . LYS A 1 64 ? -5.664 -11.354 4.234 1.00 0.00 64 LYS A N 7
ATOM 13791 C CA . LYS A 1 64 ? -5.141 -10.981 5.559 1.00 0.00 64 LYS A CA 7
ATOM 13792 C C . LYS A 1 64 ? -4.798 -9.484 5.676 1.00 0.00 64 LYS A C 7
ATOM 13793 O O . LYS A 1 64 ? -4.734 -8.961 6.790 1.00 0.00 64 LYS A O 7
ATOM 13812 N N . LEU A 1 65 ? -4.594 -8.786 4.552 1.00 0.00 65 LEU A N 7
ATOM 13813 C CA . LEU A 1 65 ? -4.245 -7.357 4.507 1.00 0.00 65 LEU A CA 7
ATOM 13814 C C . LEU A 1 65 ? -5.486 -6.466 4.327 1.00 0.00 65 LEU A C 7
ATOM 13815 O O . LEU A 1 65 ? -6.422 -6.819 3.603 1.00 0.00 65 LEU A O 7
ATOM 13831 N N . THR A 1 66 ? -5.481 -5.286 4.954 1.00 0.00 66 THR A N 7
ATOM 13832 C CA . THR A 1 66 ? -6.531 -4.260 4.798 1.00 0.00 66 THR A CA 7
ATOM 13833 C C . THR A 1 66 ? -6.186 -3.301 3.657 1.00 0.00 66 THR A C 7
ATOM 13834 O O . THR A 1 66 ? -5.032 -2.901 3.508 1.00 0.00 66 THR A O 7
ATOM 13845 N N . ILE A 1 67 ? -7.173 -2.939 2.832 1.00 0.00 67 ILE A N 7
ATOM 13846 C CA . ILE A 1 67 ? -6.995 -2.112 1.624 1.00 0.00 67 ILE A CA 7
ATOM 13847 C C . ILE A 1 67 ? -8.098 -1.046 1.471 1.00 0.00 67 ILE A C 7
ATOM 13848 O O . ILE A 1 67 ? -9.169 -1.168 2.070 1.00 0.00 67 ILE A O 7
ATOM 13864 N N . LYS A 1 68 ? -7.839 0.003 0.679 1.00 0.00 68 LYS A N 7
ATOM 13865 C CA . LYS A 1 68 ? -8.777 1.109 0.378 1.00 0.00 68 LYS A CA 7
ATOM 13866 C C . LYS A 1 68 ? -8.752 1.527 -1.107 1.00 0.00 68 LYS A C 7
ATOM 13867 O O . LYS A 1 68 ? -7.945 1.025 -1.890 1.00 0.00 68 LYS A O 7
ATOM 13886 N N . GLN A 1 69 ? -9.628 2.457 -1.498 1.00 0.00 69 GLN A N 7
ATOM 13887 C CA . GLN A 1 69 ? -9.752 2.968 -2.875 1.00 0.00 69 GLN A CA 7
ATOM 13888 C C . GLN A 1 69 ? -9.858 4.501 -2.941 1.00 0.00 69 GLN A C 7
ATOM 13889 O O . GLN A 1 69 ? -10.454 5.122 -2.058 1.00 0.00 69 GLN A O 7
ATOM 13903 N N . SER A 1 70 ? -9.352 5.105 -4.018 1.00 0.00 70 SER A N 7
ATOM 13904 C CA . SER A 1 70 ? -9.502 6.536 -4.328 1.00 0.00 70 SER A CA 7
ATOM 13905 C C . SER A 1 70 ? -9.592 6.814 -5.838 1.00 0.00 70 SER A C 7
ATOM 13906 O O . SER A 1 70 ? -9.193 6.000 -6.676 1.00 0.00 70 SER A O 7
ATOM 13914 N N . ARG A 1 71 ? -10.110 8.002 -6.169 1.00 0.00 71 ARG A N 7
ATOM 13915 C CA . ARG A 1 71 ? -10.263 8.556 -7.525 1.00 0.00 71 ARG A CA 7
ATOM 13916 C C . ARG A 1 71 ? -9.649 9.955 -7.706 1.00 0.00 71 ARG A C 7
ATOM 13917 O O . ARG A 1 71 ? -9.953 10.641 -8.684 1.00 0.00 71 ARG A O 7
ATOM 13938 N N . ASN A 1 72 ? -8.789 10.385 -6.775 1.00 0.00 72 ASN A N 7
ATOM 13939 C CA . ASN A 1 72 ? -8.033 11.645 -6.842 1.00 0.00 72 ASN A CA 7
ATOM 13940 C C . ASN A 1 72 ? -6.530 11.413 -6.607 1.00 0.00 72 ASN A C 7
ATOM 13941 O O . ASN A 1 72 ? -6.137 10.682 -5.696 1.00 0.00 72 ASN A O 7
ATOM 13952 N N . GLU A 1 73 ? -5.690 12.074 -7.405 1.00 0.00 73 GLU A N 7
ATOM 13953 C CA . GLU A 1 73 ? -4.227 12.038 -7.273 1.00 0.00 73 GLU A CA 7
ATOM 13954 C C . GLU A 1 73 ? -3.731 12.829 -6.049 1.00 0.00 73 GLU A C 7
ATOM 13955 O O . GLU A 1 73 ? -4.308 13.857 -5.685 1.00 0.00 73 GLU A O 7
ATOM 13967 N N . GLU A 1 74 ? -2.647 12.347 -5.433 1.00 0.00 74 GLU A N 7
ATOM 13968 C CA . GLU A 1 74 ? -1.933 12.867 -4.247 1.00 0.00 74 GLU A CA 7
ATOM 13969 C C . GLU A 1 74 ? -2.737 12.972 -2.931 1.00 0.00 74 GLU A C 7
ATOM 13970 O O . GLU A 1 74 ? -2.172 12.762 -1.858 1.00 0.00 74 GLU A O 7
ATOM 13982 N N . GLU A 1 75 ? -4.043 13.250 -2.981 1.00 0.00 75 GLU A N 7
ATOM 13983 C CA . GLU A 1 75 ? -4.906 13.499 -1.815 1.00 0.00 75 GLU A CA 7
ATOM 13984 C C . GLU A 1 75 ? -4.909 12.330 -0.817 1.00 0.00 75 GLU A C 7
ATOM 13985 O O . GLU A 1 75 ? -4.782 12.542 0.392 1.00 0.00 75 GLU A O 7
ATOM 13997 N N . ALA A 1 76 ? -5.009 11.093 -1.313 1.00 0.00 76 ALA A N 7
ATOM 13998 C CA . ALA A 1 76 ? -5.111 9.889 -0.489 1.00 0.00 76 ALA A CA 7
ATOM 13999 C C . ALA A 1 76 ? -3.912 9.699 0.460 1.00 0.00 76 ALA A C 7
ATOM 14000 O O . ALA A 1 76 ? -4.088 9.215 1.577 1.00 0.00 76 ALA A O 7
ATOM 14007 N N . GLU A 1 77 ? -2.712 10.141 0.068 1.00 0.00 77 GLU A N 7
ATOM 14008 C CA . GLU A 1 77 ? -1.478 9.995 0.857 1.00 0.00 77 GLU A CA 7
ATOM 14009 C C . GLU A 1 77 ? -1.521 10.760 2.194 1.00 0.00 77 GLU A C 7
ATOM 14010 O O . GLU A 1 77 ? -0.874 10.361 3.165 1.00 0.00 77 GLU A O 7
ATOM 14022 N N . LYS A 1 78 ? -2.313 11.839 2.254 1.00 0.00 78 LYS A N 7
ATOM 14023 C CA . LYS A 1 78 ? -2.604 12.626 3.464 1.00 0.00 78 LYS A CA 7
ATOM 14024 C C . LYS A 1 78 ? -3.995 12.351 4.053 1.00 0.00 78 LYS A C 7
ATOM 14025 O O . LYS A 1 78 ? -4.154 12.365 5.275 1.00 0.00 78 LYS A O 7
ATOM 14044 N N . ARG A 1 79 ? -5.002 12.062 3.219 1.00 0.00 79 ARG A N 7
ATOM 14045 C CA . ARG A 1 79 ? -6.385 11.774 3.653 1.00 0.00 79 ARG A CA 7
ATOM 14046 C C . ARG A 1 79 ? -6.478 10.474 4.452 1.00 0.00 79 ARG A C 7
ATOM 14047 O O . ARG A 1 79 ? -7.066 10.457 5.534 1.00 0.00 79 ARG A O 7
ATOM 14068 N N . ILE A 1 80 ? -5.863 9.397 3.953 1.00 0.00 80 ILE A N 7
ATOM 14069 C CA . ILE A 1 80 ? -5.892 8.087 4.621 1.00 0.00 80 ILE A CA 7
ATOM 14070 C C . ILE A 1 80 ? -5.057 8.123 5.910 1.00 0.00 80 ILE A C 7
ATOM 14071 O O . ILE A 1 80 ? -5.426 7.474 6.887 1.00 0.00 80 ILE A O 7
ATOM 14087 N N . GLN A 1 81 ? -3.979 8.920 5.963 1.00 0.00 81 GLN A N 7
ATOM 14088 C CA . GLN A 1 81 ? -3.185 9.095 7.188 1.00 0.00 81 GLN A CA 7
ATOM 14089 C C . GLN A 1 81 ? -4.038 9.506 8.382 1.00 0.00 81 GLN A C 7
ATOM 14090 O O . GLN A 1 81 ? -3.812 8.996 9.477 1.00 0.00 81 GLN A O 7
ATOM 14104 N N . LYS A 1 82 ? -5.015 10.401 8.194 1.00 0.00 82 LYS A N 7
ATOM 14105 C CA . LYS A 1 82 ? -5.838 10.856 9.313 1.00 0.00 82 LYS A CA 7
ATOM 14106 C C . LYS A 1 82 ? -6.795 9.757 9.799 1.00 0.00 82 LYS A C 7
ATOM 14107 O O . LYS A 1 82 ? -6.971 9.581 11.003 1.00 0.00 82 LYS A O 7
ATOM 14126 N N . GLU A 1 83 ? -7.339 8.956 8.877 1.00 0.00 83 GLU A N 7
ATOM 14127 C CA . GLU A 1 83 ? -8.121 7.749 9.197 1.00 0.00 83 GLU A CA 7
ATOM 14128 C C . GLU A 1 83 ? -7.277 6.702 9.948 1.00 0.00 83 GLU A C 7
ATOM 14129 O O . GLU A 1 83 ? -7.741 6.092 10.913 1.00 0.00 83 GLU A O 7
ATOM 14141 N N . LEU A 1 84 ? -6.014 6.541 9.545 1.00 0.00 84 LEU A N 7
ATOM 14142 C CA . LEU A 1 84 ? -5.047 5.660 10.194 1.00 0.00 84 LEU A CA 7
ATOM 14143 C C . LEU A 1 84 ? -4.612 6.157 11.582 1.00 0.00 84 LEU A C 7
ATOM 14144 O O . LEU A 1 84 ? -4.511 5.349 12.505 1.00 0.00 84 LEU A O 7
ATOM 14160 N N . GLU A 1 85 ? -4.395 7.461 11.759 1.00 0.00 85 GLU A N 7
ATOM 14161 C CA . GLU A 1 85 ? -4.033 8.084 13.040 1.00 0.00 85 GLU A CA 7
ATOM 14162 C C . GLU A 1 85 ? -5.152 7.925 14.086 1.00 0.00 85 GLU A C 7
ATOM 14163 O O . GLU A 1 85 ? -4.879 7.633 15.250 1.00 0.00 85 GLU A O 7
ATOM 14175 N N . GLU A 1 86 ? -6.415 8.053 13.670 1.00 0.00 86 GLU A N 7
ATOM 14176 C CA . GLU A 1 86 ? -7.578 7.871 14.549 1.00 0.00 86 GLU A CA 7
ATOM 14177 C C . GLU A 1 86 ? -7.745 6.423 15.051 1.00 0.00 86 GLU A C 7
ATOM 14178 O O . GLU A 1 86 ? -8.312 6.224 16.129 1.00 0.00 86 GLU A O 7
ATOM 14190 N N . ARG A 1 87 ? -7.253 5.416 14.304 1.00 0.00 87 ARG A N 7
ATOM 14191 C CA . ARG A 1 87 ? -7.396 3.984 14.639 1.00 0.00 87 ARG A CA 7
ATOM 14192 C C . ARG A 1 87 ? -6.122 3.266 15.114 1.00 0.00 87 ARG A C 7
ATOM 14193 O O . ARG A 1 87 ? -6.224 2.141 15.603 1.00 0.00 87 ARG A O 7
ATOM 14214 N N . ASN A 1 88 ? -4.943 3.892 15.019 1.00 0.00 88 ASN A N 7
ATOM 14215 C CA . ASN A 1 88 ? -3.674 3.370 15.545 1.00 0.00 88 ASN A CA 7
ATOM 14216 C C . ASN A 1 88 ? -3.136 4.273 16.677 1.00 0.00 88 ASN A C 7
ATOM 14217 O O . ASN A 1 88 ? -2.482 5.282 16.390 1.00 0.00 88 ASN A O 7
ATOM 14228 N N . PRO A 1 89 ? -3.361 3.930 17.962 1.00 0.00 89 PRO A N 7
ATOM 14229 C CA . PRO A 1 89 ? -2.791 4.670 19.087 1.00 0.00 89 PRO A CA 7
ATOM 14230 C C . PRO A 1 89 ? -1.266 4.483 19.169 1.00 0.00 89 PRO A C 7
ATOM 14231 O O . PRO A 1 89 ? -0.752 3.374 19.001 1.00 0.00 89 PRO A O 7
ATOM 14242 N N . ASN A 1 90 ? -0.549 5.577 19.447 1.00 0.00 90 ASN A N 7
ATOM 14243 C CA . ASN A 1 90 ? 0.915 5.643 19.576 1.00 0.00 90 ASN A CA 7
ATOM 14244 C C . ASN A 1 90 ? 1.675 4.973 18.402 1.00 0.00 90 ASN A C 7
ATOM 14245 O O . ASN A 1 90 ? 2.523 4.092 18.590 1.00 0.00 90 ASN A O 7
ATOM 14256 N N . ALA A 1 91 ? 1.325 5.382 17.177 1.00 0.00 91 ALA A N 7
ATOM 14257 C CA . ALA A 1 91 ? 1.901 4.917 15.914 1.00 0.00 91 ALA A CA 7
ATOM 14258 C C . ALA A 1 91 ? 2.365 6.080 15.015 1.00 0.00 91 ALA A C 7
ATOM 14259 O O . ALA A 1 91 ? 1.861 7.202 15.110 1.00 0.00 91 ALA A O 7
ATOM 14266 N N . GLU A 1 92 ? 3.291 5.788 14.103 1.00 0.00 92 GLU A N 7
ATOM 14267 C CA . GLU A 1 92 ? 3.727 6.669 13.016 1.00 0.00 92 GLU A CA 7
ATOM 14268 C C . GLU A 1 92 ? 3.380 6.023 11.668 1.00 0.00 92 GLU A C 7
ATOM 14269 O O . GLU A 1 92 ? 3.644 4.839 11.460 1.00 0.00 92 GLU A O 7
ATOM 14281 N N . ILE A 1 93 ? 2.798 6.798 10.749 1.00 0.00 93 ILE A N 7
ATOM 14282 C CA . ILE A 1 93 ? 2.428 6.351 9.398 1.00 0.00 93 ILE A CA 7
ATOM 14283 C C . ILE A 1 93 ? 3.416 6.937 8.384 1.00 0.00 93 ILE A C 7
ATOM 14284 O O . ILE A 1 93 ? 3.688 8.139 8.397 1.00 0.00 93 ILE A O 7
ATOM 14300 N N . GLN A 1 94 ? 3.932 6.097 7.488 1.00 0.00 94 GLN A N 7
ATOM 14301 C CA . GLN A 1 94 ? 4.803 6.484 6.379 1.00 0.00 94 GLN A CA 7
ATOM 14302 C C . GLN A 1 94 ? 4.237 5.895 5.088 1.00 0.00 94 GLN A C 7
ATOM 14303 O O . GLN A 1 94 ? 4.142 4.677 4.941 1.00 0.00 94 GLN A O 7
ATOM 14317 N N . VAL A 1 95 ? 3.850 6.753 4.145 1.00 0.00 95 VAL A N 7
ATOM 14318 C CA . VAL A 1 95 ? 3.292 6.335 2.850 1.00 0.00 95 VAL A CA 7
ATOM 14319 C C . VAL A 1 95 ? 4.380 6.326 1.777 1.00 0.00 95 VAL A C 7
ATOM 14320 O O . VAL A 1 95 ? 5.179 7.258 1.669 1.00 0.00 95 VAL A O 7
ATOM 14333 N N . VAL A 1 96 ? 4.428 5.243 1.005 1.00 0.00 96 VAL A N 7
ATOM 14334 C CA . VAL A 1 96 ? 5.476 4.932 0.030 1.00 0.00 96 VAL A CA 7
ATOM 14335 C C . VAL A 1 96 ? 4.880 4.719 -1.364 1.00 0.00 96 VAL A C 7
ATOM 14336 O O . VAL A 1 96 ? 3.816 4.108 -1.513 1.00 0.00 96 VAL A O 7
ATOM 14349 N N . ARG A 1 97 ? 5.558 5.263 -2.386 1.00 0.00 97 ARG A N 7
ATOM 14350 C CA . ARG A 1 97 ? 5.110 5.277 -3.788 1.00 0.00 97 ARG A CA 7
ATOM 14351 C C . ARG A 1 97 ? 6.040 4.512 -4.742 1.00 0.00 97 ARG A C 7
ATOM 14352 O O . ARG A 1 97 ? 5.669 4.261 -5.890 1.00 0.00 97 ARG A O 7
ATOM 14373 N N . SER A 1 98 ? 7.229 4.123 -4.273 1.00 0.00 98 SER A N 7
ATOM 14374 C CA . SER A 1 98 ? 8.239 3.352 -5.014 1.00 0.00 98 SER A CA 7
ATOM 14375 C C . SER A 1 98 ? 9.047 2.442 -4.081 1.00 0.00 98 SER A C 7
ATOM 14376 O O . SER A 1 98 ? 9.266 2.770 -2.916 1.00 0.00 98 SER A O 7
ATOM 14384 N N . GLU A 1 99 ? 9.572 1.330 -4.599 1.00 0.00 99 GLU A N 7
ATOM 14385 C CA . GLU A 1 99 ? 10.538 0.480 -3.886 1.00 0.00 99 GLU A CA 7
ATOM 14386 C C . GLU A 1 99 ? 11.819 1.240 -3.485 1.00 0.00 99 GLU A C 7
ATOM 14387 O O . GLU A 1 99 ? 12.457 0.898 -2.489 1.00 0.00 99 GLU A O 7
ATOM 14399 N N . ASP A 1 100 ? 12.203 2.284 -4.226 1.00 0.00 100 ASP A N 7
ATOM 14400 C CA . ASP A 1 100 ? 13.318 3.172 -3.867 1.00 0.00 100 ASP A CA 7
ATOM 14401 C C . ASP A 1 100 ? 12.986 4.040 -2.639 1.00 0.00 100 ASP A C 7
ATOM 14402 O O . ASP A 1 100 ? 13.822 4.220 -1.756 1.00 0.00 100 ASP A O 7
ATOM 14411 N N . GLU A 1 101 ? 11.739 4.503 -2.519 1.00 0.00 101 GLU A N 7
ATOM 14412 C CA . GLU A 1 101 ? 11.252 5.216 -1.331 1.00 0.00 101 GLU A CA 7
ATOM 14413 C C . GLU A 1 101 ? 11.112 4.275 -0.119 1.00 0.00 101 GLU A C 7
ATOM 14414 O O . GLU A 1 101 ? 11.354 4.683 1.016 1.00 0.00 101 GLU A O 7
ATOM 14426 N N . LEU A 1 102 ? 10.810 2.991 -0.345 1.00 0.00 102 LEU A N 7
ATOM 14427 C CA . LEU A 1 102 ? 10.759 1.958 0.702 1.00 0.00 102 LEU A CA 7
ATOM 14428 C C . LEU A 1 102 ? 12.158 1.650 1.264 1.00 0.00 102 LEU A C 7
ATOM 14429 O O . LEU A 1 102 ? 12.331 1.516 2.477 1.00 0.00 102 LEU A O 7
ATOM 14445 N N . LYS A 1 103 ? 13.174 1.638 0.391 1.00 0.00 103 LYS A N 7
ATOM 14446 C CA . LYS A 1 103 ? 14.595 1.586 0.768 1.00 0.00 103 LYS A CA 7
ATOM 14447 C C . LYS A 1 103 ? 15.017 2.819 1.582 1.00 0.00 103 LYS A C 7
ATOM 14448 O O . LYS A 1 103 ? 15.801 2.692 2.519 1.00 0.00 103 LYS A O 7
ATOM 14467 N N . GLU A 1 104 ? 14.481 4.002 1.282 1.00 0.00 104 GLU A N 7
ATOM 14468 C CA . GLU A 1 104 ? 14.747 5.209 2.079 1.00 0.00 104 GLU A CA 7
ATOM 14469 C C . GLU A 1 104 ? 14.067 5.174 3.456 1.00 0.00 104 GLU A C 7
ATOM 14470 O O . GLU A 1 104 ? 14.693 5.581 4.431 1.00 0.00 104 GLU A O 7
ATOM 14482 N N . ILE A 1 105 ? 12.848 4.634 3.592 1.00 0.00 105 ILE A N 7
ATOM 14483 C CA . ILE A 1 105 ? 12.184 4.440 4.904 1.00 0.00 105 ILE A CA 7
ATOM 14484 C C . ILE A 1 105 ? 13.043 3.540 5.804 1.00 0.00 105 ILE A C 7
ATOM 14485 O O . ILE A 1 105 ? 13.243 3.845 6.980 1.00 0.00 105 ILE A O 7
ATOM 14501 N N . LEU A 1 106 ? 13.629 2.486 5.233 1.00 0.00 106 LEU A N 7
ATOM 14502 C CA . LEU A 1 106 ? 14.549 1.582 5.927 1.00 0.00 106 LEU A CA 7
ATOM 14503 C C . LEU A 1 106 ? 15.819 2.303 6.430 1.00 0.00 106 LEU A C 7
ATOM 14504 O O . LEU A 1 106 ? 16.331 1.975 7.499 1.00 0.00 106 LEU A O 7
ATOM 14520 N N . ASP A 1 107 ? 16.300 3.328 5.714 1.00 0.00 107 ASP A N 7
ATOM 14521 C CA . ASP A 1 107 ? 17.425 4.167 6.154 1.00 0.00 107 ASP A CA 7
ATOM 14522 C C . ASP A 1 107 ? 17.001 5.202 7.215 1.00 0.00 107 ASP A C 7
ATOM 14523 O O . ASP A 1 107 ? 17.697 5.409 8.211 1.00 0.00 107 ASP A O 7
ATOM 14532 N N . LYS A 1 108 ? 15.815 5.802 7.048 1.00 0.00 108 LYS A N 7
ATOM 14533 C CA . LYS A 1 108 ? 15.209 6.777 7.973 1.00 0.00 108 LYS A CA 7
ATOM 14534 C C . LYS A 1 108 ? 14.933 6.184 9.358 1.00 0.00 108 LYS A C 7
ATOM 14535 O O . LYS A 1 108 ? 15.106 6.881 10.358 1.00 0.00 108 LYS A O 7
ATOM 14554 N N . LEU A 1 109 ? 14.597 4.891 9.434 1.00 0.00 109 LEU A N 7
ATOM 14555 C CA . LEU A 1 109 ? 14.483 4.138 10.691 1.00 0.00 109 LEU A CA 7
ATOM 14556 C C . LEU A 1 109 ? 15.786 4.127 11.521 1.00 0.00 109 LEU A C 7
ATOM 14557 O O . LEU A 1 109 ? 15.716 4.027 12.745 1.00 0.00 109 LEU A O 7
ATOM 14573 N N . ASP A 1 110 ? 16.963 4.229 10.892 1.00 0.00 110 ASP A N 7
ATOM 14574 C CA . ASP A 1 110 ? 18.253 4.393 11.581 1.00 0.00 110 ASP A CA 7
ATOM 14575 C C . ASP A 1 110 ? 18.622 5.876 11.801 1.00 0.00 110 ASP A C 7
ATOM 14576 O O . ASP A 1 110 ? 19.064 6.259 12.886 1.00 0.00 110 ASP A O 7
ATOM 14585 N N . GLU A 1 111 ? 18.397 6.728 10.794 1.00 0.00 111 GLU A N 7
ATOM 14586 C CA . GLU A 1 111 ? 18.758 8.156 10.807 1.00 0.00 111 GLU A CA 7
ATOM 14587 C C . GLU A 1 111 ? 18.006 8.975 11.880 1.00 0.00 111 GLU A C 7
ATOM 14588 O O . GLU A 1 111 ? 18.534 9.973 12.382 1.00 0.00 111 GLU A O 7
ATOM 14600 N N . LYS A 1 112 ? 16.814 8.521 12.302 1.00 0.00 112 LYS A N 7
ATOM 14601 C CA . LYS A 1 112 ? 15.954 9.179 13.308 1.00 0.00 112 LYS A CA 7
ATOM 14602 C C . LYS A 1 112 ? 16.642 9.452 14.658 1.00 0.00 112 LYS A C 7
ATOM 14603 O O . LYS A 1 112 ? 16.213 10.344 15.394 1.00 0.00 112 LYS A O 7
ATOM 14622 N N . LYS A 1 113 ? 17.694 8.693 14.991 1.00 0.00 113 LYS A N 7
ATOM 14623 C CA . LYS A 1 113 ? 18.442 8.760 16.261 1.00 0.00 113 LYS A CA 7
ATOM 14624 C C . LYS A 1 113 ? 19.191 10.087 16.481 1.00 0.00 113 LYS A C 7
ATOM 14625 O O . LYS A 1 113 ? 19.437 10.452 17.633 1.00 0.00 113 LYS A O 7
ATOM 14644 N N . GLY A 1 114 ? 19.544 10.815 15.415 1.00 0.00 114 GLY A N 7
ATOM 14645 C CA . GLY A 1 114 ? 20.403 12.008 15.503 1.00 0.00 114 GLY A CA 7
ATOM 14646 C C . GLY A 1 114 ? 20.266 13.027 14.365 1.00 0.00 114 GLY A C 7
ATOM 14647 O O . GLY A 1 114 ? 21.212 13.774 14.107 1.00 0.00 114 GLY A O 7
ATOM 14651 N N . SER A 1 115 ? 19.128 13.064 13.663 1.00 0.00 115 SER A N 7
ATOM 14652 C CA . SER A 1 115 ? 18.873 14.033 12.581 1.00 0.00 115 SER A CA 7
ATOM 14653 C C . SER A 1 115 ? 18.291 15.366 13.072 1.00 0.00 115 SER A C 7
ATOM 14654 O O . SER A 1 115 ? 18.644 16.422 12.541 1.00 0.00 115 SER A O 7
ATOM 14662 N N . TRP A 1 116 ? 17.394 15.321 14.067 1.00 0.00 116 TRP A N 7
ATOM 14663 C CA . TRP A 1 116 ? 16.582 16.453 14.553 1.00 0.00 116 TRP A CA 7
ATOM 14664 C C . TRP A 1 116 ? 15.863 17.239 13.431 1.00 0.00 116 TRP A C 7
ATOM 14665 O O . TRP A 1 116 ? 15.666 18.454 13.523 1.00 0.00 116 TRP A O 7
ATOM 14686 N N . SER A 1 117 ? 15.475 16.543 12.354 1.00 0.00 117 SER A N 7
ATOM 14687 C CA . SER A 1 117 ? 14.802 17.124 11.182 1.00 0.00 117 SER A CA 7
ATOM 14688 C C . SER A 1 117 ? 13.330 17.483 11.460 1.00 0.00 117 SER A C 7
ATOM 14689 O O . SER A 1 117 ? 12.690 16.903 12.345 1.00 0.00 117 SER A O 7
ATOM 14697 N N . LEU A 1 118 ? 12.788 18.439 10.698 1.00 0.00 118 LEU A N 7
ATOM 14698 C CA . LEU A 1 118 ? 11.415 18.952 10.812 1.00 0.00 118 LEU A CA 7
ATOM 14699 C C . LEU A 1 118 ? 10.855 19.249 9.407 1.00 0.00 118 LEU A C 7
ATOM 14700 O O . LEU A 1 118 ? 11.492 19.941 8.610 1.00 0.00 118 LEU A O 7
ATOM 14716 N N . GLU A 1 119 ? 9.676 18.711 9.084 1.00 0.00 119 GLU A N 7
ATOM 14717 C CA . GLU A 1 119 ? 9.061 18.817 7.753 1.00 0.00 119 GLU A CA 7
ATOM 14718 C C . GLU A 1 119 ? 8.514 20.229 7.457 1.00 0.00 119 GLU A C 7
ATOM 14719 O O . GLU A 1 119 ? 7.575 20.703 8.103 1.00 0.00 119 GLU A O 7
ATOM 14731 N N . HIS A 1 120 ? 9.070 20.890 6.436 1.00 0.00 120 HIS A N 7
ATOM 14732 C CA . HIS A 1 120 ? 8.589 22.184 5.942 1.00 0.00 120 HIS A CA 7
ATOM 14733 C C . HIS A 1 120 ? 7.281 22.030 5.139 1.00 0.00 120 HIS A C 7
ATOM 14734 O O . HIS A 1 120 ? 7.104 21.056 4.402 1.00 0.00 120 HIS A O 7
ATOM 14748 N N . HIS A 1 121 ? 6.368 22.997 5.275 1.00 0.00 121 HIS A N 7
ATOM 14749 C CA . HIS A 1 121 ? 5.030 22.983 4.669 1.00 0.00 121 HIS A CA 7
ATOM 14750 C C . HIS A 1 121 ? 4.853 24.127 3.653 1.00 0.00 121 HIS A C 7
ATOM 14751 O O . HIS A 1 121 ? 5.271 25.263 3.894 1.00 0.00 121 HIS A O 7
ATOM 14765 N N . HIS A 1 122 ? 4.223 23.828 2.511 1.00 0.00 122 HIS A N 7
ATOM 14766 C CA . HIS A 1 122 ? 4.066 24.754 1.381 1.00 0.00 122 HIS A CA 7
ATOM 14767 C C . HIS A 1 122 ? 2.957 25.804 1.604 1.00 0.00 122 HIS A C 7
ATOM 14768 O O . HIS A 1 122 ? 1.928 25.521 2.228 1.00 0.00 122 HIS A O 7
ATOM 14782 N N . HIS A 1 123 ? 3.156 27.010 1.064 1.00 0.00 123 HIS A N 7
ATOM 14783 C CA . HIS A 1 123 ? 2.204 28.131 1.079 1.00 0.00 123 HIS A CA 7
ATOM 14784 C C . HIS A 1 123 ? 2.412 29.052 -0.148 1.00 0.00 123 HIS A C 7
ATOM 14785 O O . HIS A 1 123 ? 3.323 28.830 -0.951 1.00 0.00 123 HIS A O 7
ATOM 14799 N N . HIS A 1 124 ? 1.577 30.089 -0.298 1.00 0.00 124 HIS A N 7
ATOM 14800 C CA . HIS A 1 124 ? 1.546 31.014 -1.449 1.00 0.00 124 HIS A CA 7
ATOM 14801 C C . HIS A 1 124 ? 1.255 30.329 -2.808 1.00 0.00 124 HIS A C 7
ATOM 14802 O O . HIS A 1 124 ? 1.723 30.773 -3.863 1.00 0.00 124 HIS A O 7
ATOM 14816 N N . HIS A 1 125 ? 0.473 29.241 -2.779 1.00 0.00 125 HIS A N 7
ATOM 14817 C CA . HIS A 1 125 ? -0.003 28.492 -3.952 1.00 0.00 125 HIS A CA 7
ATOM 14818 C C . HIS A 1 125 ? -1.001 29.290 -4.825 1.00 0.00 125 HIS A C 7
ATOM 14819 O O . HIS A 1 125 ? -0.926 29.173 -6.070 1.00 0.00 125 HIS A O 7
ATOM 14834 N N . GLY A 1 1 ? 12.751 -7.772 8.608 1.00 0.00 1 GLY A N 8
ATOM 14835 C CA . GLY A 1 1 ? 13.434 -6.680 7.878 1.00 0.00 1 GLY A CA 8
ATOM 14836 C C . GLY A 1 1 ? 12.536 -6.076 6.808 1.00 0.00 1 GLY A C 8
ATOM 14837 O O . GLY A 1 1 ? 11.729 -6.781 6.208 1.00 0.00 1 GLY A O 8
ATOM 14843 N N . SER A 1 2 ? 12.677 -4.775 6.527 1.00 0.00 2 SER A N 8
ATOM 14844 C CA . SER A 1 2 ? 11.786 -4.029 5.608 1.00 0.00 2 SER A CA 8
ATOM 14845 C C . SER A 1 2 ? 11.833 -4.515 4.146 1.00 0.00 2 SER A C 8
ATOM 14846 O O . SER A 1 2 ? 10.884 -4.314 3.388 1.00 0.00 2 SER A O 8
ATOM 14854 N N . GLU A 1 3 ? 12.890 -5.228 3.741 1.00 0.00 3 GLU A N 8
ATOM 14855 C CA . GLU A 1 3 ? 12.972 -5.893 2.426 1.00 0.00 3 GLU A CA 8
ATOM 14856 C C . GLU A 1 3 ? 11.805 -6.882 2.199 1.00 0.00 3 GLU A C 8
ATOM 14857 O O . GLU A 1 3 ? 11.302 -7.008 1.084 1.00 0.00 3 GLU A O 8
ATOM 14869 N N . GLU A 1 4 ? 11.290 -7.498 3.270 1.00 0.00 4 GLU A N 8
ATOM 14870 C CA . GLU A 1 4 ? 10.106 -8.378 3.257 1.00 0.00 4 GLU A CA 8
ATOM 14871 C C . GLU A 1 4 ? 8.794 -7.630 2.926 1.00 0.00 4 GLU A C 8
ATOM 14872 O O . GLU A 1 4 ? 7.795 -8.258 2.570 1.00 0.00 4 GLU A O 8
ATOM 14884 N N . ILE A 1 5 ? 8.782 -6.296 3.039 1.00 0.00 5 ILE A N 8
ATOM 14885 C CA . ILE A 1 5 ? 7.682 -5.415 2.612 1.00 0.00 5 ILE A CA 8
ATOM 14886 C C . ILE A 1 5 ? 7.966 -4.752 1.256 1.00 0.00 5 ILE A C 8
ATOM 14887 O O . ILE A 1 5 ? 7.048 -4.593 0.448 1.00 0.00 5 ILE A O 8
ATOM 14903 N N . ARG A 1 6 ? 9.233 -4.447 0.949 1.00 0.00 6 ARG A N 8
ATOM 14904 C CA . ARG A 1 6 ? 9.663 -4.034 -0.399 1.00 0.00 6 ARG A CA 8
ATOM 14905 C C . ARG A 1 6 ? 9.388 -5.121 -1.441 1.00 0.00 6 ARG A C 8
ATOM 14906 O O . ARG A 1 6 ? 9.086 -4.790 -2.584 1.00 0.00 6 ARG A O 8
ATOM 14927 N N . GLU A 1 7 ? 9.421 -6.403 -1.073 1.00 0.00 7 GLU A N 8
ATOM 14928 C CA . GLU A 1 7 ? 8.943 -7.460 -1.970 1.00 0.00 7 GLU A CA 8
ATOM 14929 C C . GLU A 1 7 ? 7.419 -7.452 -2.140 1.00 0.00 7 GLU A C 8
ATOM 14930 O O . GLU A 1 7 ? 6.934 -7.687 -3.244 1.00 0.00 7 GLU A O 8
ATOM 14942 N N . LEU A 1 8 ? 6.657 -7.156 -1.081 1.00 0.00 8 LEU A N 8
ATOM 14943 C CA . LEU A 1 8 ? 5.196 -7.276 -1.077 1.00 0.00 8 LEU A CA 8
ATOM 14944 C C . LEU A 1 8 ? 4.565 -6.301 -2.081 1.00 0.00 8 LEU A C 8
ATOM 14945 O O . LEU A 1 8 ? 3.749 -6.707 -2.908 1.00 0.00 8 LEU A O 8
ATOM 14961 N N . VAL A 1 9 ? 5.019 -5.042 -2.093 1.00 0.00 9 VAL A N 8
ATOM 14962 C CA . VAL A 1 9 ? 4.593 -4.037 -3.083 1.00 0.00 9 VAL A CA 8
ATOM 14963 C C . VAL A 1 9 ? 4.859 -4.478 -4.531 1.00 0.00 9 VAL A C 8
ATOM 14964 O O . VAL A 1 9 ? 4.048 -4.191 -5.408 1.00 0.00 9 VAL A O 8
ATOM 14977 N N . ARG A 1 10 ? 5.925 -5.246 -4.801 1.00 0.00 10 ARG A N 8
ATOM 14978 C CA . ARG A 1 10 ? 6.250 -5.752 -6.152 1.00 0.00 10 ARG A CA 8
ATOM 14979 C C . ARG A 1 10 ? 5.212 -6.751 -6.645 1.00 0.00 10 ARG A C 8
ATOM 14980 O O . ARG A 1 10 ? 4.781 -6.672 -7.796 1.00 0.00 10 ARG A O 8
ATOM 15001 N N . LYS A 1 11 ? 4.733 -7.621 -5.750 1.00 0.00 11 LYS A N 8
ATOM 15002 C CA . LYS A 1 11 ? 3.681 -8.604 -6.061 1.00 0.00 11 LYS A CA 8
ATOM 15003 C C . LYS A 1 11 ? 2.360 -7.898 -6.376 1.00 0.00 11 LYS A C 8
ATOM 15004 O O . LYS A 1 11 ? 1.627 -8.317 -7.271 1.00 0.00 11 LYS A O 8
ATOM 15023 N N . ILE A 1 12 ? 2.098 -6.784 -5.687 1.00 0.00 12 ILE A N 8
ATOM 15024 C CA . ILE A 1 12 ? 0.915 -5.947 -5.928 1.00 0.00 12 ILE A CA 8
ATOM 15025 C C . ILE A 1 12 ? 1.027 -5.221 -7.266 1.00 0.00 12 ILE A C 8
ATOM 15026 O O . ILE A 1 12 ? 0.130 -5.364 -8.088 1.00 0.00 12 ILE A O 8
ATOM 15042 N N . TYR A 1 13 ? 2.134 -4.526 -7.539 1.00 0.00 13 TYR A N 8
ATOM 15043 C CA . TYR A 1 13 ? 2.334 -3.783 -8.791 1.00 0.00 13 TYR A CA 8
ATOM 15044 C C . TYR A 1 13 ? 2.265 -4.684 -10.038 1.00 0.00 13 TYR A C 8
ATOM 15045 O O . TYR A 1 13 ? 1.753 -4.252 -11.069 1.00 0.00 13 TYR A O 8
ATOM 15063 N N . GLU A 1 14 ? 2.699 -5.947 -9.955 1.00 0.00 14 GLU A N 8
ATOM 15064 C CA . GLU A 1 14 ? 2.490 -6.935 -11.025 1.00 0.00 14 GLU A CA 8
ATOM 15065 C C . GLU A 1 14 ? 1.026 -7.399 -11.143 1.00 0.00 14 GLU A C 8
ATOM 15066 O O . GLU A 1 14 ? 0.531 -7.570 -12.256 1.00 0.00 14 GLU A O 8
ATOM 15078 N N . THR A 1 15 ? 0.303 -7.563 -10.031 1.00 0.00 15 THR A N 8
ATOM 15079 C CA . THR A 1 15 ? -1.108 -8.002 -10.048 1.00 0.00 15 THR A CA 8
ATOM 15080 C C . THR A 1 15 ? -2.054 -6.903 -10.550 1.00 0.00 15 THR A C 8
ATOM 15081 O O . THR A 1 15 ? -2.973 -7.180 -11.319 1.00 0.00 15 THR A O 8
ATOM 15092 N N . VAL A 1 16 ? -1.828 -5.646 -10.158 1.00 0.00 16 VAL A N 8
ATOM 15093 C CA . VAL A 1 16 ? -2.669 -4.500 -10.550 1.00 0.00 16 VAL A CA 8
ATOM 15094 C C . VAL A 1 16 ? -2.486 -4.136 -12.030 1.00 0.00 16 VAL A C 8
ATOM 15095 O O . VAL A 1 16 ? -3.481 -3.978 -12.739 1.00 0.00 16 VAL A O 8
ATOM 15108 N N . ARG A 1 17 ? -1.240 -4.103 -12.540 1.00 0.00 17 ARG A N 8
ATOM 15109 C CA . ARG A 1 17 ? -0.957 -3.753 -13.948 1.00 0.00 17 ARG A CA 8
ATOM 15110 C C . ARG A 1 17 ? -1.472 -4.794 -14.948 1.00 0.00 17 ARG A C 8
ATOM 15111 O O . ARG A 1 17 ? -1.819 -4.436 -16.074 1.00 0.00 17 ARG A O 8
ATOM 15132 N N . LYS A 1 18 ? -1.581 -6.060 -14.518 1.00 0.00 18 LYS A N 8
ATOM 15133 C CA . LYS A 1 18 ? -2.217 -7.156 -15.273 1.00 0.00 18 LYS A CA 8
ATOM 15134 C C . LYS A 1 18 ? -3.708 -6.920 -15.555 1.00 0.00 18 LYS A C 8
ATOM 15135 O O . LYS A 1 18 ? -4.208 -7.408 -16.567 1.00 0.00 18 LYS A O 8
ATOM 15154 N N . GLU A 1 19 ? -4.404 -6.150 -14.713 1.00 0.00 19 GLU A N 8
ATOM 15155 C CA . GLU A 1 19 ? -5.823 -5.814 -14.904 1.00 0.00 19 GLU A CA 8
ATOM 15156 C C . GLU A 1 19 ? -6.013 -4.449 -15.595 1.00 0.00 19 GLU A C 8
ATOM 15157 O O . GLU A 1 1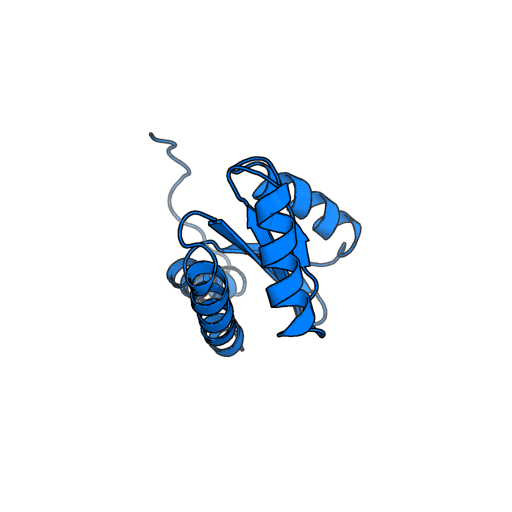9 ? -6.746 -4.367 -16.583 1.00 0.00 19 GLU A O 8
ATOM 15169 N N . ASN A 1 20 ? -5.308 -3.402 -15.143 1.00 0.00 20 ASN A N 8
ATOM 15170 C CA . ASN A 1 20 ? -5.256 -2.076 -15.780 1.00 0.00 20 ASN A CA 8
ATOM 15171 C C . ASN A 1 20 ? -3.855 -1.446 -15.568 1.00 0.00 20 ASN A C 8
ATOM 15172 O O . ASN A 1 20 ? -3.426 -1.326 -14.417 1.00 0.00 20 ASN A O 8
ATOM 15183 N N . PRO A 1 21 ? -3.134 -0.994 -16.615 1.00 0.00 21 PRO A N 8
ATOM 15184 C CA . PRO A 1 21 ? -1.747 -0.522 -16.481 1.00 0.00 21 PRO A CA 8
ATOM 15185 C C . PRO A 1 21 ? -1.591 0.954 -16.056 1.00 0.00 21 PRO A C 8
ATOM 15186 O O . PRO A 1 21 ? -0.505 1.355 -15.637 1.00 0.00 21 PRO A O 8
ATOM 15197 N N . ASN A 1 22 ? -2.639 1.780 -16.177 1.00 0.00 22 ASN A N 8
ATOM 15198 C CA . ASN A 1 22 ? -2.556 3.244 -16.014 1.00 0.00 22 ASN A CA 8
ATOM 15199 C C . ASN A 1 22 ? -2.613 3.735 -14.548 1.00 0.00 22 ASN A C 8
ATOM 15200 O O . ASN A 1 22 ? -2.016 4.752 -14.192 1.00 0.00 22 ASN A O 8
ATOM 15211 N N . VAL A 1 23 ? -3.359 3.010 -13.718 1.00 0.00 23 VAL A N 8
ATOM 15212 C CA . VAL A 1 23 ? -3.689 3.292 -12.309 1.00 0.00 23 VAL A CA 8
ATOM 15213 C C . VAL A 1 23 ? -2.454 3.301 -11.389 1.00 0.00 23 VAL A C 8
ATOM 15214 O O . VAL A 1 23 ? -1.527 2.502 -11.554 1.00 0.00 23 VAL A O 8
ATOM 15227 N N . LYS A 1 24 ? -2.456 4.211 -10.403 1.00 0.00 24 LYS A N 8
ATOM 15228 C CA . LYS A 1 24 ? -1.411 4.410 -9.381 1.00 0.00 24 LYS A CA 8
ATOM 15229 C C . LYS A 1 24 ? -1.768 3.687 -8.073 1.00 0.00 24 LYS A C 8
ATOM 15230 O O . LYS A 1 24 ? -2.943 3.474 -7.774 1.00 0.00 24 LYS A O 8
ATOM 15249 N N . ILE A 1 25 ? -0.758 3.314 -7.285 1.00 0.00 25 ILE A N 8
ATOM 15250 C CA . ILE A 1 25 ? -0.909 2.603 -6.007 1.00 0.00 25 ILE A CA 8
ATOM 15251 C C . ILE A 1 25 ? -0.109 3.312 -4.909 1.00 0.00 25 ILE A C 8
ATOM 15252 O O . ILE A 1 25 ? 1.034 3.719 -5.124 1.00 0.00 25 ILE A O 8
ATOM 15268 N N . LEU A 1 26 ? -0.699 3.418 -3.720 1.00 0.00 26 LEU A N 8
ATOM 15269 C CA . LEU A 1 26 ? -0.084 3.925 -2.494 1.00 0.00 26 LEU A CA 8
ATOM 15270 C C . LEU A 1 26 ? -0.002 2.792 -1.473 1.00 0.00 26 LEU A C 8
ATOM 15271 O O . LEU A 1 26 ? -0.982 2.079 -1.256 1.00 0.00 26 LEU A O 8
ATOM 15287 N N . ILE A 1 27 ? 1.149 2.665 -0.820 1.00 0.00 27 ILE A N 8
ATOM 15288 C CA . ILE A 1 27 ? 1.373 1.683 0.252 1.00 0.00 27 ILE A CA 8
ATOM 15289 C C . ILE A 1 27 ? 1.754 2.430 1.532 1.00 0.00 27 ILE A C 8
ATOM 15290 O O . ILE A 1 27 ? 2.740 3.165 1.550 1.00 0.00 27 ILE A O 8
ATOM 15306 N N . PHE A 1 28 ? 0.987 2.245 2.603 1.00 0.00 28 PHE A N 8
ATOM 15307 C CA . PHE A 1 28 ? 1.240 2.844 3.916 1.00 0.00 28 PHE A CA 8
ATOM 15308 C C . PHE A 1 28 ? 1.935 1.821 4.811 1.00 0.00 28 PHE A C 8
ATOM 15309 O O . PHE A 1 28 ? 1.478 0.684 4.903 1.00 0.00 28 PHE A O 8
ATOM 15326 N N . ILE A 1 29 ? 3.011 2.232 5.476 1.00 0.00 29 ILE A N 8
ATOM 15327 C CA . ILE A 1 29 ? 3.820 1.441 6.410 1.00 0.00 29 ILE A CA 8
ATOM 15328 C C . ILE A 1 29 ? 3.693 2.081 7.793 1.00 0.00 29 ILE A C 8
ATOM 15329 O O . ILE A 1 29 ? 3.881 3.291 7.944 1.00 0.00 29 ILE A O 8
ATOM 15345 N N . ILE A 1 30 ? 3.350 1.271 8.794 1.00 0.00 30 ILE A N 8
ATOM 15346 C CA . ILE A 1 30 ? 3.039 1.714 10.158 1.00 0.00 30 ILE A CA 8
ATOM 15347 C C . ILE A 1 30 ? 4.067 1.147 11.131 1.00 0.00 30 ILE A C 8
ATOM 15348 O O . ILE A 1 30 ? 4.366 -0.047 11.090 1.00 0.00 30 ILE A O 8
ATOM 15364 N N . PHE A 1 31 ? 4.554 1.995 12.031 1.00 0.00 31 PHE A N 8
ATOM 15365 C CA . PHE A 1 31 ? 5.458 1.640 13.122 1.00 0.00 31 PHE A CA 8
ATOM 15366 C C . PHE A 1 31 ? 4.760 1.925 14.459 1.00 0.00 31 PHE A C 8
ATOM 15367 O O . PHE A 1 31 ? 4.490 3.084 14.782 1.00 0.00 31 PHE A O 8
ATOM 15384 N N . THR A 1 32 ? 4.420 0.882 15.223 1.00 0.00 32 THR A N 8
ATOM 15385 C CA . THR A 1 32 ? 3.736 1.038 16.527 1.00 0.00 32 THR A CA 8
ATOM 15386 C C . THR A 1 32 ? 4.715 1.261 17.687 1.00 0.00 32 THR A C 8
ATOM 15387 O O . THR A 1 32 ? 5.919 1.008 17.571 1.00 0.00 32 THR A O 8
ATOM 15398 N N . SER A 1 33 ? 4.193 1.675 18.849 1.00 0.00 33 SER A N 8
ATOM 15399 C CA . SER A 1 33 ? 4.954 1.814 20.107 1.00 0.00 33 SER A CA 8
ATOM 15400 C C . SER A 1 33 ? 5.567 0.493 20.611 1.00 0.00 33 SER A C 8
ATOM 15401 O O . SER A 1 33 ? 6.516 0.516 21.398 1.00 0.00 33 SER A O 8
ATOM 15409 N N . ASP A 1 34 ? 5.057 -0.655 20.150 1.00 0.00 34 ASP A N 8
ATOM 15410 C CA . ASP A 1 34 ? 5.561 -2.005 20.460 1.00 0.00 34 ASP A CA 8
ATOM 15411 C C . ASP A 1 34 ? 6.495 -2.573 19.368 1.00 0.00 34 ASP A C 8
ATOM 15412 O O . ASP A 1 34 ? 6.982 -3.700 19.488 1.00 0.00 34 ASP A O 8
ATOM 15421 N N . GLY A 1 35 ? 6.759 -1.809 18.300 1.00 0.00 35 GLY A N 8
ATOM 15422 C CA . GLY A 1 35 ? 7.593 -2.219 17.163 1.00 0.00 35 GLY A CA 8
ATOM 15423 C C . GLY A 1 35 ? 6.894 -3.143 16.154 1.00 0.00 35 GLY A C 8
ATOM 15424 O O . GLY A 1 35 ? 7.561 -3.729 15.297 1.00 0.00 35 GLY A O 8
ATOM 15428 N N . THR A 1 36 ? 5.567 -3.285 16.233 1.00 0.00 36 THR A N 8
ATOM 15429 C CA . THR A 1 36 ? 4.750 -4.017 15.248 1.00 0.00 36 THR A CA 8
ATOM 15430 C C . THR A 1 36 ? 4.723 -3.260 13.918 1.00 0.00 36 THR A C 8
ATOM 15431 O O . THR A 1 36 ? 4.670 -2.025 13.906 1.00 0.00 36 THR A O 8
ATOM 15442 N N . ILE A 1 37 ? 4.726 -3.994 12.799 1.00 0.00 37 ILE A N 8
ATOM 15443 C CA . ILE A 1 37 ? 4.544 -3.437 11.453 1.00 0.00 37 ILE A CA 8
ATOM 15444 C C . ILE A 1 37 ? 3.126 -3.731 10.957 1.00 0.00 37 ILE A C 8
ATOM 15445 O O . ILE A 1 37 ? 2.640 -4.859 11.078 1.00 0.00 37 ILE A O 8
ATOM 15461 N N . LYS A 1 38 ? 2.490 -2.725 10.354 1.00 0.00 38 LYS A N 8
ATOM 15462 C CA . LYS A 1 38 ? 1.230 -2.848 9.603 1.00 0.00 38 LYS A CA 8
ATOM 15463 C C . LYS A 1 38 ? 1.393 -2.244 8.211 1.00 0.00 38 LYS A C 8
ATOM 15464 O O . LYS A 1 38 ? 2.184 -1.316 8.029 1.00 0.00 38 LYS A O 8
ATOM 15483 N N . VAL A 1 39 ? 0.655 -2.783 7.241 1.00 0.00 39 VAL A N 8
ATOM 15484 C CA . VAL A 1 39 ? 0.657 -2.334 5.840 1.00 0.00 39 VAL A CA 8
ATOM 15485 C C . VAL A 1 39 ? -0.756 -2.214 5.270 1.00 0.00 39 VAL A C 8
ATOM 15486 O O . VAL A 1 39 ? -1.542 -3.160 5.352 1.00 0.00 39 VAL A O 8
ATOM 15499 N N . ILE A 1 40 ? -1.059 -1.055 4.674 1.00 0.00 40 ILE A N 8
ATOM 15500 C CA . ILE A 1 40 ? -2.327 -0.740 3.989 1.00 0.00 40 ILE A CA 8
ATOM 15501 C C . ILE A 1 40 ? -2.036 -0.457 2.517 1.00 0.00 40 ILE A C 8
ATOM 15502 O O . ILE A 1 40 ? -1.035 0.193 2.209 1.00 0.00 40 ILE A O 8
ATOM 15518 N N . ILE A 1 41 ? -2.917 -0.891 1.613 1.00 0.00 41 ILE A N 8
ATOM 15519 C CA . ILE A 1 41 ? -2.774 -0.658 0.170 1.00 0.00 41 ILE A CA 8
ATOM 15520 C C . ILE A 1 41 ? -3.953 0.170 -0.329 1.00 0.00 41 ILE A C 8
ATOM 15521 O O . ILE A 1 41 ? -5.101 -0.131 -0.004 1.00 0.00 41 ILE A O 8
ATOM 15537 N N . VAL A 1 42 ? -3.683 1.223 -1.098 1.00 0.00 42 VAL A N 8
ATOM 15538 C CA . VAL A 1 42 ? -4.701 2.140 -1.626 1.00 0.00 42 VAL A CA 8
ATOM 15539 C C . VAL A 1 42 ? -4.540 2.274 -3.133 1.00 0.00 42 VAL A C 8
ATOM 15540 O O . VAL A 1 42 ? -3.461 2.610 -3.624 1.00 0.00 42 VAL A O 8
ATOM 15553 N N . ILE A 1 43 ? -5.620 2.026 -3.872 1.00 0.00 43 ILE A N 8
ATOM 15554 C CA . ILE A 1 43 ? -5.642 2.112 -5.336 1.00 0.00 43 ILE A CA 8
ATOM 15555 C C . ILE A 1 43 ? -6.181 3.479 -5.764 1.00 0.00 43 ILE A C 8
ATOM 15556 O O . ILE A 1 43 ? -7.252 3.887 -5.314 1.00 0.00 43 ILE A O 8
ATOM 15572 N N . ILE A 1 44 ? -5.444 4.166 -6.641 1.00 0.00 44 ILE A N 8
ATOM 15573 C CA . ILE A 1 44 ? -5.749 5.507 -7.154 1.00 0.00 44 ILE A CA 8
ATOM 15574 C C . ILE A 1 44 ? -5.945 5.419 -8.681 1.00 0.00 44 ILE A C 8
ATOM 15575 O O . ILE A 1 44 ? -4.976 5.415 -9.445 1.00 0.00 44 ILE A O 8
ATOM 15591 N N . ALA A 1 45 ? -7.196 5.304 -9.136 1.00 0.00 45 ALA A N 8
ATOM 15592 C CA . ALA A 1 45 ? -7.531 5.063 -10.548 1.00 0.00 45 ALA A CA 8
ATOM 15593 C C . ALA A 1 45 ? -8.420 6.152 -11.176 1.00 0.00 45 ALA A C 8
ATOM 15594 O O . ALA A 1 45 ? -9.089 6.922 -10.485 1.00 0.00 45 ALA A O 8
ATOM 15601 N N . ASP A 1 46 ? -8.432 6.192 -12.510 1.00 0.00 46 ASP A N 8
ATOM 15602 C CA . ASP A 1 46 ? -9.148 7.185 -13.324 1.00 0.00 46 ASP A CA 8
ATOM 15603 C C . ASP A 1 46 ? -10.686 7.065 -13.241 1.00 0.00 46 ASP A C 8
ATOM 15604 O O . ASP A 1 46 ? -11.398 8.054 -13.431 1.00 0.00 46 ASP A O 8
ATOM 15613 N N . ASP A 1 47 ? -11.202 5.863 -12.964 1.00 0.00 47 ASP A N 8
ATOM 15614 C CA . ASP A 1 47 ? -12.632 5.541 -12.871 1.00 0.00 47 ASP A CA 8
ATOM 15615 C C . ASP A 1 47 ? -12.902 4.582 -11.688 1.00 0.00 47 ASP A C 8
ATOM 15616 O O . ASP A 1 47 ? -12.163 3.601 -11.527 1.00 0.00 47 ASP A O 8
ATOM 15625 N N . PRO A 1 48 ? -13.930 4.818 -10.847 1.00 0.00 48 PRO A N 8
ATOM 15626 C CA . PRO A 1 48 ? -14.202 3.982 -9.675 1.00 0.00 48 PRO A CA 8
ATOM 15627 C C . PRO A 1 48 ? -14.608 2.539 -10.021 1.00 0.00 48 PRO A C 8
ATOM 15628 O O . PRO A 1 48 ? -14.353 1.636 -9.225 1.00 0.00 48 PRO A O 8
ATOM 15639 N N . ASN A 1 49 ? -15.188 2.282 -11.200 1.00 0.00 49 ASN A N 8
ATOM 15640 C CA . ASN A 1 49 ? -15.566 0.929 -11.629 1.00 0.00 49 ASN A CA 8
ATOM 15641 C C . ASN A 1 49 ? -14.323 0.078 -11.943 1.00 0.00 49 ASN A C 8
ATOM 15642 O O . ASN A 1 49 ? -14.286 -1.113 -11.630 1.00 0.00 49 ASN A O 8
ATOM 15653 N N . ASP A 1 50 ? -13.278 0.697 -12.504 1.00 0.00 50 ASP A N 8
ATOM 15654 C CA . ASP A 1 50 ? -11.971 0.064 -12.677 1.00 0.00 50 ASP A CA 8
ATOM 15655 C C . ASP A 1 50 ? -11.239 -0.060 -11.332 1.00 0.00 50 ASP A C 8
ATOM 15656 O O . ASP A 1 50 ? -10.700 -1.123 -11.041 1.00 0.00 50 ASP A O 8
ATOM 15665 N N . ALA A 1 51 ? -11.283 0.958 -10.459 1.00 0.00 51 ALA A N 8
ATOM 15666 C CA . ALA A 1 51 ? -10.669 0.877 -9.127 1.00 0.00 51 ALA A CA 8
ATOM 15667 C C . ALA A 1 51 ? -11.222 -0.307 -8.313 1.00 0.00 51 ALA A C 8
ATOM 15668 O O . ALA A 1 51 ? -10.443 -1.075 -7.749 1.00 0.00 51 ALA A O 8
ATOM 15675 N N . LYS A 1 52 ? -12.547 -0.513 -8.316 1.00 0.00 52 LYS A N 8
ATOM 15676 C CA . LYS A 1 52 ? -13.214 -1.655 -7.666 1.00 0.00 52 LYS A CA 8
ATOM 15677 C C . LYS A 1 52 ? -12.666 -3.005 -8.143 1.00 0.00 52 LYS A C 8
ATOM 15678 O O . LYS A 1 52 ? -12.401 -3.865 -7.303 1.00 0.00 52 LYS A O 8
ATOM 15697 N N . ARG A 1 53 ? -12.414 -3.172 -9.450 1.00 0.00 53 ARG A N 8
ATOM 15698 C CA . ARG A 1 53 ? -11.777 -4.378 -10.020 1.00 0.00 53 ARG A CA 8
ATOM 15699 C C . ARG A 1 53 ? -10.381 -4.606 -9.436 1.00 0.00 53 ARG A C 8
ATOM 15700 O O . ARG A 1 53 ? -10.079 -5.718 -9.007 1.00 0.00 53 ARG A O 8
ATOM 15721 N N . ILE A 1 54 ? -9.549 -3.563 -9.381 1.00 0.00 54 ILE A N 8
ATOM 15722 C CA . ILE A 1 54 ? -8.173 -3.669 -8.874 1.00 0.00 54 ILE A CA 8
ATOM 15723 C C . ILE A 1 54 ? -8.160 -3.980 -7.377 1.00 0.00 54 ILE A C 8
ATOM 15724 O O . ILE A 1 54 ? -7.511 -4.930 -6.946 1.00 0.00 54 ILE A O 8
ATOM 15740 N N . VAL A 1 55 ? -8.907 -3.206 -6.585 1.00 0.00 55 VAL A N 8
ATOM 15741 C CA . VAL A 1 55 ? -9.024 -3.384 -5.131 1.00 0.00 55 VAL A CA 8
ATOM 15742 C C . VAL A 1 55 ? -9.500 -4.797 -4.810 1.00 0.00 55 VAL A C 8
ATOM 15743 O O . VAL A 1 55 ? -8.858 -5.477 -4.016 1.00 0.00 55 VAL A O 8
ATOM 15756 N N . LYS A 1 56 ? -10.546 -5.294 -5.484 1.00 0.00 56 LYS A N 8
ATOM 15757 C CA . LYS A 1 56 ? -11.024 -6.679 -5.328 1.00 0.00 56 LYS A CA 8
ATOM 15758 C C . LYS A 1 56 ? -9.941 -7.713 -5.670 1.00 0.00 56 LYS A C 8
ATOM 15759 O O . LYS A 1 56 ? -9.806 -8.698 -4.944 1.00 0.00 56 LYS A O 8
ATOM 15778 N N . LYS A 1 57 ? -9.107 -7.470 -6.691 1.00 0.00 57 LYS A N 8
ATOM 15779 C CA . LYS A 1 57 ? -7.979 -8.358 -7.036 1.00 0.00 57 LYS A CA 8
ATOM 15780 C C . LYS A 1 57 ? -6.996 -8.499 -5.868 1.00 0.00 57 LYS A C 8
ATOM 15781 O O . LYS A 1 57 ? -6.587 -9.612 -5.544 1.00 0.00 57 LYS A O 8
ATOM 15800 N N . ILE A 1 58 ? -6.673 -7.394 -5.191 1.00 0.00 58 ILE A N 8
ATOM 15801 C CA . ILE A 1 58 ? -5.802 -7.385 -4.004 1.00 0.00 58 ILE A CA 8
ATOM 15802 C C . ILE A 1 58 ? -6.522 -7.959 -2.775 1.00 0.00 58 ILE A C 8
ATOM 15803 O O . ILE A 1 58 ? -5.907 -8.684 -1.999 1.00 0.00 58 ILE A O 8
ATOM 15819 N N . GLN A 1 59 ? -7.825 -7.714 -2.623 1.00 0.00 59 GLN A N 8
ATOM 15820 C CA . GLN A 1 59 ? -8.616 -8.194 -1.482 1.00 0.00 59 GLN A CA 8
ATOM 15821 C C . GLN A 1 59 ? -8.658 -9.729 -1.397 1.00 0.00 59 GLN A C 8
ATOM 15822 O O . GLN A 1 59 ? -8.493 -10.292 -0.316 1.00 0.00 59 GLN A O 8
ATOM 15836 N N . GLU A 1 60 ? -8.857 -10.416 -2.529 1.00 0.00 60 GLU A N 8
ATOM 15837 C CA . GLU A 1 60 ? -8.872 -11.888 -2.580 1.00 0.00 60 GLU A CA 8
ATOM 15838 C C . GLU A 1 60 ? -7.463 -12.515 -2.558 1.00 0.00 60 GLU A C 8
ATOM 15839 O O . GLU A 1 60 ? -7.296 -13.630 -2.057 1.00 0.00 60 GLU A O 8
ATOM 15851 N N . ARG A 1 61 ? -6.443 -11.815 -3.084 1.00 0.00 61 ARG A N 8
ATOM 15852 C CA . ARG A 1 61 ? -5.054 -12.310 -3.194 1.00 0.00 61 ARG A CA 8
ATOM 15853 C C . ARG A 1 61 ? -4.215 -12.069 -1.931 1.00 0.00 61 ARG A C 8
ATOM 15854 O O . ARG A 1 61 ? -3.361 -12.891 -1.599 1.00 0.00 61 ARG A O 8
ATOM 15875 N N . PHE A 1 62 ? -4.485 -10.978 -1.212 1.00 0.00 62 PHE A N 8
ATOM 15876 C CA . PHE A 1 62 ? -3.802 -10.546 0.015 1.00 0.00 62 PHE A CA 8
ATOM 15877 C C . PHE A 1 62 ? -4.811 -10.236 1.146 1.00 0.00 62 PHE A C 8
ATOM 15878 O O . PHE A 1 62 ? -4.816 -9.126 1.687 1.00 0.00 62 PHE A O 8
ATOM 15895 N N . PRO A 1 63 ? -5.659 -11.207 1.555 1.00 0.00 63 PRO A N 8
ATOM 15896 C CA . PRO A 1 63 ? -6.737 -10.995 2.531 1.00 0.00 63 PRO A CA 8
ATOM 15897 C C . PRO A 1 63 ? -6.240 -10.674 3.951 1.00 0.00 63 PRO A C 8
ATOM 15898 O O . PRO A 1 63 ? -7.009 -10.171 4.774 1.00 0.00 63 PRO A O 8
ATOM 15909 N N . LYS A 1 64 ? -4.957 -10.939 4.249 1.00 0.00 64 LYS A N 8
ATOM 15910 C CA . LYS A 1 64 ? -4.312 -10.607 5.530 1.00 0.00 64 LYS A CA 8
ATOM 15911 C C . LYS A 1 64 ? -4.080 -9.095 5.704 1.00 0.00 64 LYS A C 8
ATOM 15912 O O . LYS A 1 64 ? -3.969 -8.635 6.841 1.00 0.00 64 LYS A O 8
ATOM 15931 N N . LEU A 1 65 ? -4.037 -8.316 4.613 1.00 0.00 65 LEU A N 8
ATOM 15932 C CA . LEU A 1 65 ? -3.914 -6.850 4.667 1.00 0.00 65 LEU A CA 8
ATOM 15933 C C . LEU A 1 65 ? -5.269 -6.152 4.460 1.00 0.00 65 LEU A C 8
ATOM 15934 O O . LEU A 1 65 ? -6.094 -6.581 3.652 1.00 0.00 65 LEU A O 8
ATOM 15950 N N . THR A 1 66 ? -5.471 -5.033 5.160 1.00 0.00 66 THR A N 8
ATOM 15951 C CA . THR A 1 66 ? -6.601 -4.112 4.935 1.00 0.00 66 THR A CA 8
ATOM 15952 C C . THR A 1 66 ? -6.251 -3.136 3.810 1.00 0.00 66 THR A C 8
ATOM 15953 O O . THR A 1 66 ? -5.121 -2.654 3.737 1.00 0.00 66 THR A O 8
ATOM 15964 N N . ILE A 1 67 ? -7.197 -2.863 2.908 1.00 0.00 67 ILE A N 8
ATOM 15965 C CA . ILE A 1 67 ? -6.990 -2.032 1.709 1.00 0.00 67 ILE A CA 8
ATOM 15966 C C . ILE A 1 67 ? -8.125 -1.012 1.508 1.00 0.00 67 ILE A C 8
ATOM 15967 O O . ILE A 1 67 ? -9.242 -1.217 1.988 1.00 0.00 67 ILE A O 8
ATOM 15983 N N . LYS A 1 68 ? -7.833 0.081 0.797 1.00 0.00 68 LYS A N 8
ATOM 15984 C CA . LYS A 1 68 ? -8.717 1.242 0.561 1.00 0.00 68 LYS A CA 8
ATOM 15985 C C . LYS A 1 68 ? -8.698 1.688 -0.916 1.00 0.00 68 LYS A C 8
ATOM 15986 O O . LYS A 1 68 ? -7.943 1.149 -1.727 1.00 0.00 68 LYS A O 8
ATOM 16005 N N . GLN A 1 69 ? -9.527 2.671 -1.280 1.00 0.00 69 GLN A N 8
ATOM 16006 C CA . GLN A 1 69 ? -9.638 3.201 -2.653 1.00 0.00 69 GLN A CA 8
ATOM 16007 C C . GLN A 1 69 ? -9.646 4.740 -2.733 1.00 0.00 69 GLN A C 8
ATOM 16008 O O . GLN A 1 69 ? -9.985 5.423 -1.766 1.00 0.00 69 GLN A O 8
ATOM 16022 N N . SER A 1 70 ? -9.329 5.277 -3.915 1.00 0.00 70 SER A N 8
ATOM 16023 C CA . SER A 1 70 ? -9.494 6.694 -4.276 1.00 0.00 70 SER A CA 8
ATOM 16024 C C . SER A 1 70 ? -9.647 6.901 -5.792 1.00 0.00 70 SER A C 8
ATOM 16025 O O . SER A 1 70 ? -9.218 6.075 -6.605 1.00 0.00 70 SER A O 8
ATOM 16033 N N . ARG A 1 71 ? -10.237 8.043 -6.167 1.00 0.00 71 ARG A N 8
ATOM 16034 C CA . ARG A 1 71 ? -10.372 8.550 -7.546 1.00 0.00 71 ARG A CA 8
ATOM 16035 C C . ARG A 1 71 ? -9.506 9.796 -7.811 1.00 0.00 71 ARG A C 8
ATOM 16036 O O . ARG A 1 71 ? -9.535 10.343 -8.913 1.00 0.00 71 ARG A O 8
ATOM 16057 N N . ASN A 1 72 ? -8.763 10.277 -6.807 1.00 0.00 72 ASN A N 8
ATOM 16058 C CA . ASN A 1 72 ? -8.063 11.567 -6.824 1.00 0.00 72 ASN A CA 8
ATOM 16059 C C . ASN A 1 72 ? -6.576 11.433 -6.449 1.00 0.00 72 ASN A C 8
ATOM 16060 O O . ASN A 1 72 ? -6.220 10.779 -5.466 1.00 0.00 72 ASN A O 8
ATOM 16071 N N . GLU A 1 73 ? -5.713 12.104 -7.214 1.00 0.00 73 GLU A N 8
ATOM 16072 C CA . GLU A 1 73 ? -4.267 12.181 -6.964 1.00 0.00 73 GLU A CA 8
ATOM 16073 C C . GLU A 1 73 ? -3.925 13.033 -5.729 1.00 0.00 73 GLU A C 8
ATOM 16074 O O . GLU A 1 73 ? -4.624 14.000 -5.417 1.00 0.00 73 GLU A O 8
ATOM 16086 N N . GLU A 1 74 ? -2.828 12.676 -5.051 1.00 0.00 74 GLU A N 8
ATOM 16087 C CA . GLU A 1 74 ? -2.254 13.287 -3.835 1.00 0.00 74 GLU A CA 8
ATOM 16088 C C . GLU A 1 74 ? -3.147 13.279 -2.573 1.00 0.00 74 GLU A C 8
ATOM 16089 O O . GLU A 1 74 ? -2.646 13.012 -1.482 1.00 0.00 74 GLU A O 8
ATOM 16101 N N . GLU A 1 75 ? -4.457 13.506 -2.681 1.00 0.00 75 GLU A N 8
ATOM 16102 C CA . GLU A 1 75 ? -5.361 13.687 -1.534 1.00 0.00 75 GLU A CA 8
ATOM 16103 C C . GLU A 1 75 ? -5.423 12.458 -0.607 1.00 0.00 75 GLU A C 8
ATOM 16104 O O . GLU A 1 75 ? -5.523 12.611 0.612 1.00 0.00 75 GLU A O 8
ATOM 16116 N N . ALA A 1 76 ? -5.292 11.242 -1.150 1.00 0.00 76 ALA A N 8
ATOM 16117 C CA . ALA A 1 76 ? -5.260 10.013 -0.356 1.00 0.00 76 ALA A CA 8
ATOM 16118 C C . ALA A 1 76 ? -4.057 9.947 0.607 1.00 0.00 76 ALA A C 8
ATOM 16119 O O . ALA A 1 76 ? -4.185 9.395 1.697 1.00 0.00 76 ALA A O 8
ATOM 16126 N N . GLU A 1 77 ? -2.912 10.540 0.264 1.00 0.00 77 GLU A N 8
ATOM 16127 C CA . GLU A 1 77 ? -1.712 10.528 1.114 1.00 0.00 77 GLU A CA 8
ATOM 16128 C C . GLU A 1 77 ? -1.904 11.336 2.410 1.00 0.00 77 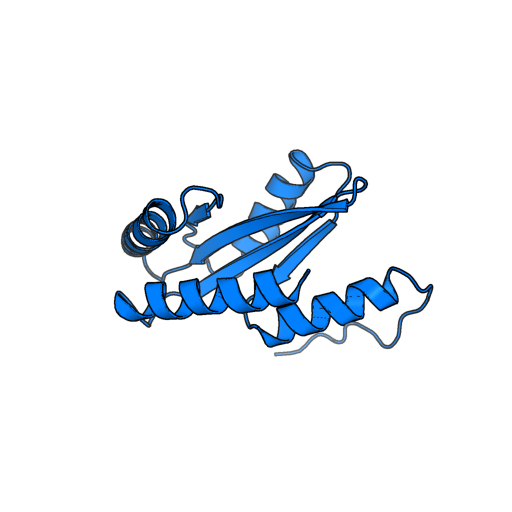GLU A C 8
ATOM 16129 O O . GLU A 1 77 ? -1.407 10.914 3.454 1.00 0.00 77 GLU A O 8
ATOM 16141 N N . LYS A 1 78 ? -2.686 12.427 2.390 1.00 0.00 78 LYS A N 8
ATOM 16142 C CA . LYS A 1 78 ? -3.079 13.171 3.605 1.00 0.00 78 LYS A CA 8
ATOM 16143 C C . LYS A 1 78 ? -4.368 12.660 4.267 1.00 0.00 78 LYS A C 8
ATOM 16144 O O . LYS A 1 78 ? -4.427 12.581 5.496 1.00 0.00 78 LYS A O 8
ATOM 16163 N N . ARG A 1 79 ? -5.378 12.245 3.489 1.00 0.00 79 ARG A N 8
ATOM 16164 C CA . ARG A 1 79 ? -6.651 11.700 4.010 1.00 0.00 79 ARG A CA 8
ATOM 16165 C C . ARG A 1 79 ? -6.449 10.380 4.744 1.00 0.00 79 ARG A C 8
ATOM 16166 O O . ARG A 1 79 ? -6.910 10.231 5.876 1.00 0.00 79 ARG A O 8
ATOM 16187 N N . ILE A 1 80 ? -5.739 9.432 4.129 1.00 0.00 80 ILE A N 8
ATOM 16188 C CA . ILE A 1 80 ? -5.520 8.111 4.729 1.00 0.00 80 ILE A CA 8
ATOM 16189 C C . ILE A 1 80 ? -4.527 8.214 5.893 1.00 0.00 80 ILE A C 8
ATOM 16190 O O . ILE A 1 80 ? -4.686 7.480 6.859 1.00 0.00 80 ILE A O 8
ATOM 16206 N N . GLN A 1 81 ? -3.576 9.162 5.883 1.00 0.00 81 GLN A N 8
ATOM 16207 C CA . GLN A 1 81 ? -2.745 9.447 7.068 1.00 0.00 81 GLN A CA 8
ATOM 16208 C C . GLN A 1 81 ? -3.604 9.784 8.290 1.00 0.00 81 GLN A C 8
ATOM 16209 O O . GLN A 1 81 ? -3.422 9.187 9.353 1.00 0.00 81 GLN A O 8
ATOM 16223 N N . LYS A 1 82 ? -4.554 10.718 8.139 1.00 0.00 82 LYS A N 8
ATOM 16224 C CA . LYS A 1 82 ? -5.423 11.121 9.248 1.00 0.00 82 LYS A CA 8
ATOM 16225 C C . LYS A 1 82 ? -6.308 9.951 9.694 1.00 0.00 82 LYS A C 8
ATOM 16226 O O . LYS A 1 82 ? -6.389 9.646 10.882 1.00 0.00 82 LYS A O 8
ATOM 16245 N N . GLU A 1 83 ? -6.895 9.243 8.726 1.00 0.00 83 GLU A N 8
ATOM 16246 C CA . GLU A 1 83 ? -7.699 8.036 8.955 1.00 0.00 83 GLU A CA 8
ATOM 16247 C C . GLU A 1 83 ? -6.923 6.953 9.722 1.00 0.00 83 GLU A C 8
ATOM 16248 O O . GLU A 1 83 ? -7.467 6.338 10.638 1.00 0.00 83 GLU A O 8
ATOM 16260 N N . LEU A 1 84 ? -5.647 6.748 9.384 1.00 0.00 84 LEU A N 8
ATOM 16261 C CA . LEU A 1 84 ? -4.765 5.778 10.029 1.00 0.00 84 LEU A CA 8
ATOM 16262 C C . LEU A 1 84 ? -4.358 6.186 11.443 1.00 0.00 84 LEU A C 8
ATOM 16263 O O . LEU A 1 84 ? -4.296 5.319 12.310 1.00 0.00 84 LEU A O 8
ATOM 16279 N N . GLU A 1 85 ? -4.112 7.470 11.698 1.00 0.00 85 GLU A N 8
ATOM 16280 C CA . GLU A 1 85 ? -3.799 7.982 13.039 1.00 0.00 85 GLU A CA 8
ATOM 16281 C C . GLU A 1 85 ? -4.997 7.835 13.999 1.00 0.00 85 GLU A C 8
ATOM 16282 O O . GLU A 1 85 ? -4.817 7.523 15.177 1.00 0.00 85 GLU A O 8
ATOM 16294 N N . GLU A 1 86 ? -6.228 7.970 13.490 1.00 0.00 86 GLU A N 8
ATOM 16295 C CA . GLU A 1 86 ? -7.460 7.752 14.262 1.00 0.00 86 GLU A CA 8
ATOM 16296 C C . GLU A 1 86 ? -7.662 6.284 14.696 1.00 0.00 86 GLU A C 8
ATOM 16297 O O . GLU A 1 86 ? -8.296 6.044 15.728 1.00 0.00 86 GLU A O 8
ATOM 16309 N N . ARG A 1 87 ? -7.111 5.304 13.955 1.00 0.00 87 ARG A N 8
ATOM 16310 C CA . ARG A 1 87 ? -7.173 3.860 14.275 1.00 0.00 87 ARG A CA 8
ATOM 16311 C C . ARG A 1 87 ? -5.860 3.229 14.768 1.00 0.00 87 ARG A C 8
ATOM 16312 O O . ARG A 1 87 ? -5.879 2.096 15.249 1.00 0.00 87 ARG A O 8
ATOM 16333 N N . ASN A 1 88 ? -4.743 3.960 14.722 1.00 0.00 88 ASN A N 8
ATOM 16334 C CA . ASN A 1 88 ? -3.452 3.601 15.322 1.00 0.00 88 ASN A CA 8
ATOM 16335 C C . ASN A 1 88 ? -2.931 4.774 16.186 1.00 0.00 88 ASN A C 8
ATOM 16336 O O . ASN A 1 88 ? -2.087 5.553 15.726 1.00 0.00 88 ASN A O 8
ATOM 16347 N N . PRO A 1 89 ? -3.413 4.936 17.434 1.00 0.00 89 PRO A N 8
ATOM 16348 C CA . PRO A 1 89 ? -2.998 6.041 18.296 1.00 0.00 89 PRO A CA 8
ATOM 16349 C C . PRO A 1 89 ? -1.506 5.948 18.661 1.00 0.00 89 PRO A C 8
ATOM 16350 O O . PRO A 1 89 ? -1.004 4.883 19.028 1.00 0.00 89 PRO A O 8
ATOM 16361 N N . ASN A 1 90 ? -0.803 7.080 18.550 1.00 0.00 90 ASN A N 8
ATOM 16362 C CA . ASN A 1 90 ? 0.638 7.250 18.809 1.00 0.00 90 ASN A CA 8
ATOM 16363 C C . ASN A 1 90 ? 1.574 6.393 17.917 1.00 0.00 90 ASN A C 8
ATOM 16364 O O . ASN A 1 90 ? 2.768 6.271 18.204 1.00 0.00 90 ASN A O 8
ATOM 16375 N N . ALA A 1 91 ? 1.060 5.846 16.812 1.00 0.00 91 ALA A N 8
ATOM 16376 C CA . ALA A 1 91 ? 1.836 5.144 15.789 1.00 0.00 91 ALA A CA 8
ATOM 16377 C C . ALA A 1 91 ? 2.401 6.116 14.735 1.00 0.00 91 ALA A C 8
ATOM 16378 O O . ALA A 1 91 ? 1.888 7.225 14.554 1.00 0.00 91 ALA A O 8
ATOM 16385 N N . GLU A 1 92 ? 3.440 5.696 14.011 1.00 0.00 92 GLU A N 8
ATOM 16386 C CA . GLU A 1 92 ? 4.046 6.473 12.919 1.00 0.00 92 GLU A CA 8
ATOM 16387 C C . GLU A 1 92 ? 3.606 5.893 11.578 1.00 0.00 92 GLU A C 8
ATOM 16388 O O . GLU A 1 92 ? 3.706 4.686 11.371 1.00 0.00 92 GLU A O 8
ATOM 16400 N N . ILE A 1 93 ? 3.137 6.746 10.671 1.00 0.00 93 ILE A N 8
ATOM 16401 C CA . ILE A 1 93 ? 2.645 6.366 9.340 1.00 0.00 93 ILE A CA 8
ATOM 16402 C C . ILE A 1 93 ? 3.584 6.963 8.291 1.00 0.00 93 ILE A C 8
ATOM 16403 O O . ILE A 1 93 ? 3.862 8.164 8.310 1.00 0.00 93 ILE A O 8
ATOM 16419 N N . GLN A 1 94 ? 4.063 6.140 7.363 1.00 0.00 94 GLN A N 8
ATOM 16420 C CA . GLN A 1 94 ? 4.889 6.556 6.225 1.00 0.00 94 GLN A CA 8
ATOM 16421 C C . GLN A 1 94 ? 4.313 5.944 4.948 1.00 0.00 94 GLN A C 8
ATOM 16422 O O . GLN A 1 94 ? 4.117 4.732 4.887 1.00 0.00 94 GLN A O 8
ATOM 16436 N N . VAL A 1 95 ? 4.032 6.761 3.930 1.00 0.00 95 VAL A N 8
ATOM 16437 C CA . VAL A 1 95 ? 3.480 6.288 2.650 1.00 0.00 95 VAL A CA 8
ATOM 16438 C C . VAL A 1 95 ? 4.527 6.334 1.539 1.00 0.00 95 VAL A C 8
ATOM 16439 O O . VAL A 1 95 ? 5.273 7.305 1.399 1.00 0.00 95 VAL A O 8
ATOM 16452 N N . VAL A 1 96 ? 4.596 5.250 0.771 1.00 0.00 96 VAL A N 8
ATOM 16453 C CA . VAL A 1 96 ? 5.562 5.011 -0.306 1.00 0.00 96 VAL A CA 8
ATOM 16454 C C . VAL A 1 96 ? 4.837 4.779 -1.639 1.00 0.00 96 VAL A C 8
ATOM 16455 O O . VAL A 1 96 ? 3.825 4.072 -1.699 1.00 0.00 96 VAL A O 8
ATOM 16468 N N . ARG A 1 97 ? 5.367 5.390 -2.705 1.00 0.00 97 ARG A N 8
ATOM 16469 C CA . ARG A 1 97 ? 4.940 5.234 -4.109 1.00 0.00 97 ARG A CA 8
ATOM 16470 C C . ARG A 1 97 ? 6.081 4.813 -5.064 1.00 0.00 97 ARG A C 8
ATOM 16471 O O . ARG A 1 97 ? 5.833 4.591 -6.249 1.00 0.00 97 ARG A O 8
ATOM 16492 N N . SER A 1 98 ? 7.314 4.663 -4.565 1.00 0.00 98 SER A N 8
ATOM 16493 C CA . SER A 1 98 ? 8.463 4.062 -5.273 1.00 0.00 98 SER A CA 8
ATOM 16494 C C . SER A 1 98 ? 9.372 3.284 -4.309 1.00 0.00 98 SER A C 8
ATOM 16495 O O . SER A 1 98 ? 9.591 3.714 -3.180 1.00 0.00 98 SER A O 8
ATOM 16503 N N . GLU A 1 99 ? 9.961 2.163 -4.735 1.00 0.00 99 GLU A N 8
ATOM 16504 C CA . GLU A 1 99 ? 10.753 1.285 -3.848 1.00 0.00 99 GLU A CA 8
ATOM 16505 C C . GLU A 1 99 ? 12.022 1.946 -3.268 1.00 0.00 99 GLU A C 8
ATOM 16506 O O . GLU A 1 99 ? 12.504 1.548 -2.207 1.00 0.00 99 GLU A O 8
ATOM 16518 N N . ASP A 1 100 ? 12.536 2.998 -3.913 1.00 0.00 100 ASP A N 8
ATOM 16519 C CA . ASP A 1 100 ? 13.641 3.812 -3.389 1.00 0.00 100 ASP A CA 8
ATOM 16520 C C . ASP A 1 100 ? 13.235 4.650 -2.164 1.00 0.00 100 ASP A C 8
ATOM 16521 O O . ASP A 1 100 ? 14.072 4.923 -1.303 1.00 0.00 100 ASP A O 8
ATOM 16530 N N . GLU A 1 101 ? 11.959 5.016 -2.034 1.00 0.00 101 GLU A N 8
ATOM 16531 C CA . GLU A 1 101 ? 11.421 5.670 -0.834 1.00 0.00 101 GLU A CA 8
ATOM 16532 C C . GLU A 1 101 ? 11.250 4.668 0.320 1.00 0.00 101 GLU A C 8
ATOM 16533 O O . GLU A 1 101 ? 11.425 5.020 1.484 1.00 0.00 101 GLU A O 8
ATOM 16545 N N . LEU A 1 102 ? 10.975 3.399 0.003 1.00 0.00 102 LEU A N 8
ATOM 16546 C CA . LEU A 1 102 ? 10.960 2.285 0.961 1.00 0.00 102 LEU A CA 8
ATOM 16547 C C . LEU A 1 102 ? 12.364 2.052 1.551 1.00 0.00 102 LEU A C 8
ATOM 16548 O O . LEU A 1 102 ? 12.509 1.836 2.756 1.00 0.00 102 LEU A O 8
ATOM 16564 N N . LYS A 1 103 ? 13.408 2.200 0.722 1.00 0.00 103 LYS A N 8
ATOM 16565 C CA . LYS A 1 103 ? 14.817 2.242 1.148 1.00 0.00 103 LYS A CA 8
ATOM 16566 C C . LYS A 1 103 ? 15.115 3.466 2.031 1.00 0.00 103 LYS A C 8
ATOM 16567 O O . LYS A 1 103 ? 15.843 3.341 3.012 1.00 0.00 103 LYS A O 8
ATOM 16586 N N . GLU A 1 104 ? 14.522 4.630 1.750 1.00 0.00 104 GLU A N 8
ATOM 16587 C CA . GLU A 1 104 ? 14.651 5.818 2.616 1.00 0.00 104 GLU A CA 8
ATOM 16588 C C . GLU A 1 104 ? 13.954 5.645 3.975 1.00 0.00 104 GLU A C 8
ATOM 16589 O O . GLU A 1 104 ? 14.528 6.026 4.990 1.00 0.00 104 GLU A O 8
ATOM 16601 N N . ILE A 1 105 ? 12.780 5.006 4.041 1.00 0.00 105 ILE A N 8
ATOM 16602 C CA . ILE A 1 105 ? 12.141 4.598 5.314 1.00 0.00 105 ILE A CA 8
ATOM 16603 C C . ILE A 1 105 ? 13.075 3.666 6.114 1.00 0.00 105 ILE A C 8
ATOM 16604 O O . ILE A 1 105 ? 13.171 3.794 7.334 1.00 0.00 105 ILE A O 8
ATOM 16620 N N . LEU A 1 106 ? 13.848 2.804 5.444 1.00 0.00 106 LEU A N 8
ATOM 16621 C CA . LEU A 1 106 ? 14.898 1.988 6.071 1.00 0.00 106 LEU A CA 8
ATOM 16622 C C . LEU A 1 106 ? 16.093 2.827 6.582 1.00 0.00 106 LEU A C 8
ATOM 16623 O O . LEU A 1 106 ? 16.678 2.511 7.617 1.00 0.00 106 LEU A O 8
ATOM 16639 N N . ASP A 1 107 ? 16.437 3.929 5.912 1.00 0.00 107 ASP A N 8
ATOM 16640 C CA . ASP A 1 107 ? 17.480 4.864 6.367 1.00 0.00 107 ASP A CA 8
ATOM 16641 C C . ASP A 1 107 ? 17.007 5.718 7.561 1.00 0.00 107 ASP A C 8
ATOM 16642 O O . ASP A 1 107 ? 17.766 5.980 8.495 1.00 0.00 107 ASP A O 8
ATOM 16651 N N . LYS A 1 108 ? 15.717 6.074 7.581 1.00 0.00 108 LYS A N 8
ATOM 16652 C CA . LYS A 1 108 ? 15.033 6.740 8.702 1.00 0.00 108 LYS A CA 8
ATOM 16653 C C . LYS A 1 108 ? 14.903 5.807 9.914 1.00 0.00 108 LYS A C 8
ATOM 16654 O O . LYS A 1 108 ? 15.060 6.254 11.049 1.00 0.00 108 LYS A O 8
ATOM 16673 N N . LEU A 1 109 ? 14.695 4.504 9.692 1.00 0.00 109 LEU A N 8
ATOM 16674 C CA . LEU A 1 109 ? 14.787 3.469 10.733 1.00 0.00 109 LEU A CA 8
ATOM 16675 C C . LEU A 1 109 ? 16.209 3.377 11.314 1.00 0.00 109 LEU A C 8
ATOM 16676 O O . LEU A 1 109 ? 16.359 3.259 12.529 1.00 0.00 109 LEU A O 8
ATOM 16692 N N . ASP A 1 110 ? 17.253 3.495 10.489 1.00 0.00 110 ASP A N 8
ATOM 16693 C CA . ASP A 1 110 ? 18.643 3.524 10.963 1.00 0.00 110 ASP A CA 8
ATOM 16694 C C . ASP A 1 110 ? 18.965 4.794 11.779 1.00 0.00 110 ASP A C 8
ATOM 16695 O O . ASP A 1 110 ? 19.624 4.700 12.814 1.00 0.00 110 ASP A O 8
ATOM 16704 N N . GLU A 1 111 ? 18.436 5.965 11.401 1.00 0.00 111 GLU A N 8
ATOM 16705 C CA . GLU A 1 111 ? 18.546 7.191 12.213 1.00 0.00 111 GLU A CA 8
ATOM 16706 C C . GLU A 1 111 ? 17.763 7.102 13.540 1.00 0.00 111 GLU A C 8
ATOM 16707 O O . GLU A 1 111 ? 18.241 7.599 14.562 1.00 0.00 111 GLU A O 8
ATOM 16719 N N . LYS A 1 112 ? 16.609 6.414 13.571 1.00 0.00 112 LYS A N 8
ATOM 16720 C CA . LYS A 1 112 ? 15.869 6.112 14.815 1.00 0.00 112 LYS A CA 8
ATOM 16721 C C . LYS A 1 112 ? 16.601 5.111 15.723 1.00 0.00 112 LYS A C 8
ATOM 16722 O O . LYS A 1 112 ? 16.554 5.262 16.945 1.00 0.00 112 LYS A O 8
ATOM 16741 N N . LYS A 1 113 ? 17.282 4.107 15.152 1.00 0.00 113 LYS A N 8
ATOM 16742 C CA . LYS A 1 113 ? 18.050 3.089 15.898 1.00 0.00 113 LYS A CA 8
ATOM 16743 C C . LYS A 1 113 ? 19.389 3.628 16.427 1.00 0.00 113 LYS A C 8
ATOM 16744 O O . LYS A 1 113 ? 19.780 3.308 17.551 1.00 0.00 113 LYS A O 8
ATOM 16763 N N . GLY A 1 114 ? 20.057 4.471 15.640 1.00 0.00 114 GLY A N 8
ATOM 16764 C CA . GLY A 1 114 ? 21.233 5.259 16.018 1.00 0.00 114 GLY A CA 8
ATOM 16765 C C . GLY A 1 114 ? 20.836 6.648 16.531 1.00 0.00 114 GLY A C 8
ATOM 16766 O O . GLY A 1 114 ? 20.129 6.770 17.536 1.00 0.00 114 GLY A O 8
ATOM 16770 N N . SER A 1 115 ? 21.280 7.689 15.823 1.00 0.00 115 SER A N 8
ATOM 16771 C CA . SER A 1 115 ? 20.905 9.097 16.047 1.00 0.00 115 SER A CA 8
ATOM 16772 C C . SER A 1 115 ? 20.575 9.799 14.721 1.00 0.00 115 SER A C 8
ATOM 16773 O O . SER A 1 115 ? 21.117 9.442 13.670 1.00 0.00 115 SER A O 8
ATOM 16781 N N . TRP A 1 116 ? 19.717 10.822 14.768 1.00 0.00 116 TRP A N 8
ATOM 16782 C CA . TRP A 1 116 ? 19.388 11.662 13.606 1.00 0.00 116 TRP A CA 8
ATOM 16783 C C . TRP A 1 116 ? 20.469 12.722 13.335 1.00 0.00 116 TRP A C 8
ATOM 16784 O O . TRP A 1 116 ? 21.055 13.278 14.270 1.00 0.00 116 TRP A O 8
ATOM 16805 N N . SER A 1 117 ? 20.700 13.025 12.055 1.00 0.00 117 SER A N 8
ATOM 16806 C CA . SER A 1 117 ? 21.742 13.955 11.575 1.00 0.00 117 SER A CA 8
ATOM 16807 C C . SER A 1 117 ? 21.199 15.140 10.752 1.00 0.00 117 SER A C 8
ATOM 16808 O O . SER A 1 117 ? 21.981 15.893 10.166 1.00 0.00 117 SER A O 8
ATOM 16816 N N . LEU A 1 118 ? 19.874 15.327 10.705 1.00 0.00 118 LEU A N 8
ATOM 16817 C CA . LEU A 1 118 ? 19.194 16.434 10.017 1.00 0.00 118 LEU A CA 8
ATOM 16818 C C . LEU A 1 118 ? 17.983 16.966 10.803 1.00 0.00 118 LEU A C 8
ATOM 16819 O O . LEU A 1 118 ? 17.464 16.296 11.699 1.00 0.00 118 LEU A O 8
ATOM 16835 N N . GLU A 1 119 ? 17.526 18.169 10.445 1.00 0.00 119 GLU A N 8
ATOM 16836 C CA . GLU A 1 119 ? 16.324 18.815 11.004 1.00 0.00 119 GLU A CA 8
ATOM 16837 C C . GLU A 1 119 ? 15.173 18.900 9.983 1.00 0.00 119 GLU A C 8
ATOM 16838 O O . GLU A 1 119 ? 14.015 18.668 10.336 1.00 0.00 119 GLU A O 8
ATOM 16850 N N . HIS A 1 120 ? 15.479 19.196 8.713 1.00 0.00 120 HIS A N 8
ATOM 16851 C CA . HIS A 1 120 ? 14.534 19.264 7.588 1.00 0.00 120 HIS A CA 8
ATOM 16852 C C . HIS A 1 120 ? 15.098 18.548 6.344 1.00 0.00 120 HIS A C 8
ATOM 16853 O O . HIS A 1 120 ? 16.310 18.553 6.108 1.00 0.00 120 HIS A O 8
ATOM 16867 N N . HIS A 1 121 ? 14.212 17.966 5.529 1.00 0.00 121 HIS A N 8
ATOM 16868 C CA . HIS A 1 121 ? 14.535 17.327 4.241 1.00 0.00 121 HIS A CA 8
ATOM 16869 C C . HIS A 1 121 ? 13.386 17.513 3.215 1.00 0.00 121 HIS A C 8
ATOM 16870 O O . HIS A 1 121 ? 13.061 16.609 2.442 1.00 0.00 121 HIS A O 8
ATOM 16884 N N . HIS A 1 122 ? 12.759 18.699 3.237 1.00 0.00 122 HIS A N 8
ATOM 16885 C CA . HIS A 1 122 ? 11.506 19.066 2.546 1.00 0.00 122 HIS A CA 8
ATOM 16886 C C . HIS A 1 122 ? 10.267 18.269 3.018 1.00 0.00 122 HIS A C 8
ATOM 16887 O O . HIS A 1 122 ? 10.373 17.166 3.562 1.00 0.00 122 HIS A O 8
ATOM 16901 N N . HIS A 1 123 ? 9.073 18.845 2.838 1.00 0.00 123 HIS A N 8
ATOM 16902 C CA . HIS A 1 123 ? 7.798 18.257 3.276 1.00 0.00 123 HIS A CA 8
ATOM 16903 C C . HIS A 1 123 ? 6.590 18.751 2.456 1.00 0.00 123 HIS A C 8
ATOM 16904 O O . HIS A 1 123 ? 6.470 19.943 2.159 1.00 0.00 123 HIS A O 8
ATOM 16918 N N . HIS A 1 124 ? 5.672 17.831 2.138 1.00 0.00 124 HIS A N 8
ATOM 16919 C CA . HIS A 1 124 ? 4.341 18.077 1.555 1.00 0.00 124 HIS A CA 8
ATOM 16920 C C . HIS A 1 124 ? 4.294 18.941 0.264 1.00 0.00 124 HIS A C 8
ATOM 16921 O O . HIS A 1 124 ? 3.282 19.588 -0.019 1.00 0.00 124 HIS A O 8
ATOM 16935 N N . HIS A 1 125 ? 5.382 18.923 -0.524 1.00 0.00 125 HIS A N 8
ATOM 16936 C CA . HIS A 1 125 ? 5.580 19.612 -1.816 1.00 0.00 125 HIS A CA 8
ATOM 16937 C C . HIS A 1 125 ? 5.149 21.102 -1.827 1.00 0.00 125 HIS A C 8
ATOM 16938 O O . HIS A 1 125 ? 4.096 21.462 -2.406 1.00 0.00 125 HIS A O 8
ATOM 16953 N N . GLY A 1 1 ? 11.914 -7.928 9.620 1.00 0.00 1 GLY A N 9
ATOM 16954 C CA . GLY A 1 1 ? 12.736 -7.012 8.795 1.00 0.00 1 GLY A CA 9
ATOM 16955 C C . GLY A 1 1 ? 11.938 -6.423 7.639 1.00 0.00 1 GLY A C 9
ATOM 16956 O O . GLY A 1 1 ? 11.053 -7.081 7.092 1.00 0.00 1 GLY A O 9
ATOM 16962 N N . SER A 1 2 ? 12.259 -5.187 7.236 1.00 0.00 2 SER A N 9
ATOM 16963 C CA . SER A 1 2 ? 11.512 -4.427 6.211 1.00 0.00 2 SER A CA 9
ATOM 16964 C C . SER A 1 2 ? 11.633 -4.992 4.784 1.00 0.00 2 SER A C 9
ATOM 16965 O O . SER A 1 2 ? 10.839 -4.631 3.914 1.00 0.00 2 SER A O 9
ATOM 16973 N N . GLU A 1 3 ? 12.585 -5.897 4.521 1.00 0.00 3 GLU A N 9
ATOM 16974 C CA . GLU A 1 3 ? 12.711 -6.602 3.234 1.00 0.00 3 GLU A CA 9
ATOM 16975 C C . GLU A 1 3 ? 11.417 -7.335 2.830 1.00 0.00 3 GLU A C 9
ATOM 16976 O O . GLU A 1 3 ? 11.059 -7.331 1.656 1.00 0.00 3 GLU A O 9
ATOM 16988 N N . GLU A 1 4 ? 10.665 -7.897 3.781 1.00 0.00 4 GLU A N 9
ATOM 16989 C CA . GLU A 1 4 ? 9.383 -8.554 3.502 1.00 0.00 4 GLU A CA 9
ATOM 16990 C C . GLU A 1 4 ? 8.346 -7.574 2.919 1.00 0.00 4 GLU A C 9
ATOM 16991 O O . GLU A 1 4 ? 7.604 -7.920 2.001 1.00 0.00 4 GLU A O 9
ATOM 17003 N N . ILE A 1 5 ? 8.339 -6.327 3.401 1.00 0.00 5 ILE A N 9
ATOM 17004 C CA . ILE A 1 5 ? 7.450 -5.248 2.940 1.00 0.00 5 ILE A CA 9
ATOM 17005 C C . ILE A 1 5 ? 7.934 -4.662 1.605 1.00 0.00 5 ILE A C 9
ATOM 17006 O O . ILE A 1 5 ? 7.119 -4.400 0.715 1.00 0.00 5 ILE A O 9
ATOM 17022 N N . ARG A 1 6 ? 9.256 -4.540 1.419 1.00 0.00 6 ARG A N 9
ATOM 17023 C CA . ARG A 1 6 ? 9.865 -4.163 0.133 1.00 0.00 6 ARG A CA 9
ATOM 17024 C C . ARG A 1 6 ? 9.617 -5.210 -0.953 1.00 0.00 6 ARG A C 9
ATOM 17025 O O . ARG A 1 6 ? 9.483 -4.841 -2.114 1.00 0.00 6 ARG A O 9
ATOM 17046 N N . GLU A 1 7 ? 9.522 -6.491 -0.608 1.00 0.00 7 GLU A N 9
ATOM 17047 C CA . GLU A 1 7 ? 9.073 -7.535 -1.535 1.00 0.00 7 GLU A CA 9
ATOM 17048 C C . GLU A 1 7 ? 7.562 -7.502 -1.791 1.00 0.00 7 GLU A C 9
ATOM 17049 O O . GLU A 1 7 ? 7.155 -7.585 -2.949 1.00 0.00 7 GLU A O 9
ATOM 17061 N N . LEU A 1 8 ? 6.736 -7.342 -0.749 1.00 0.00 8 LEU A N 9
ATOM 17062 C CA . LEU A 1 8 ? 5.266 -7.363 -0.828 1.00 0.00 8 LEU A CA 9
ATOM 17063 C C . LEU A 1 8 ? 4.742 -6.382 -1.888 1.00 0.00 8 LEU A C 9
ATOM 17064 O O . LEU A 1 8 ? 3.956 -6.767 -2.755 1.00 0.00 8 LEU A O 9
ATOM 17080 N N . VAL A 1 9 ? 5.237 -5.140 -1.883 1.00 0.00 9 VAL A N 9
ATOM 17081 C CA . VAL A 1 9 ? 4.840 -4.113 -2.860 1.00 0.00 9 VAL A CA 9
ATOM 17082 C C . VAL A 1 9 ? 5.119 -4.522 -4.314 1.00 0.00 9 VAL A C 9
ATOM 17083 O O . VAL A 1 9 ? 4.321 -4.196 -5.191 1.00 0.00 9 VAL A O 9
ATOM 17096 N N . ARG A 1 10 ? 6.183 -5.294 -4.592 1.00 0.00 10 ARG A N 9
ATOM 17097 C CA . ARG A 1 10 ? 6.503 -5.760 -5.957 1.00 0.00 10 ARG A CA 9
ATOM 17098 C C . ARG A 1 10 ? 5.469 -6.761 -6.457 1.00 0.00 10 ARG A C 9
ATOM 17099 O O . ARG A 1 10 ? 5.056 -6.693 -7.613 1.00 0.00 10 ARG A O 9
ATOM 17120 N N . LYS A 1 11 ? 4.981 -7.631 -5.564 1.00 0.00 11 LYS A N 9
ATOM 17121 C CA . LYS A 1 11 ? 3.955 -8.636 -5.890 1.00 0.00 11 LYS A CA 9
ATOM 17122 C C . LYS A 1 11 ? 2.621 -7.951 -6.189 1.00 0.00 11 LYS A C 9
ATOM 17123 O O . LYS A 1 11 ? 1.914 -8.350 -7.115 1.00 0.00 11 LYS A O 9
ATOM 17142 N N . ILE A 1 12 ? 2.323 -6.858 -5.476 1.00 0.00 12 ILE A N 9
ATOM 17143 C CA . ILE A 1 12 ? 1.167 -5.997 -5.754 1.00 0.00 12 ILE A CA 9
ATOM 17144 C C . ILE A 1 12 ? 1.337 -5.268 -7.086 1.00 0.00 12 ILE A C 9
ATOM 17145 O O . ILE A 1 12 ? 0.463 -5.395 -7.935 1.00 0.00 12 ILE A O 9
ATOM 17161 N N . TYR A 1 13 ? 2.458 -4.581 -7.327 1.00 0.00 13 TYR A N 9
ATOM 17162 C CA . TYR A 1 13 ? 2.698 -3.827 -8.568 1.00 0.00 13 TYR A CA 9
ATOM 17163 C C . TYR A 1 13 ? 2.636 -4.729 -9.823 1.00 0.00 13 TYR A C 9
ATOM 17164 O O . TYR A 1 13 ? 2.134 -4.299 -10.862 1.00 0.00 13 TYR A O 9
ATOM 17182 N N . GLU A 1 14 ? 3.067 -5.993 -9.735 1.00 0.00 14 GLU A N 9
ATOM 17183 C CA . GLU A 1 14 ? 2.888 -6.990 -10.804 1.00 0.00 14 GLU A CA 9
ATOM 17184 C C . GLU A 1 14 ? 1.427 -7.456 -10.958 1.00 0.00 14 GLU A C 9
ATOM 17185 O O . GLU A 1 14 ? 0.956 -7.641 -12.082 1.00 0.00 14 GLU A O 9
ATOM 17197 N N . THR A 1 15 ? 0.682 -7.604 -9.858 1.00 0.00 15 THR A N 9
ATOM 17198 C CA . THR A 1 15 ? -0.734 -8.023 -9.885 1.00 0.00 15 THR A CA 9
ATOM 17199 C C . THR A 1 15 ? -1.653 -6.922 -10.430 1.00 0.00 15 THR A C 9
ATOM 17200 O O . THR A 1 15 ? -2.554 -7.200 -11.220 1.00 0.00 15 THR A O 9
ATOM 17211 N N . VAL A 1 16 ? -1.419 -5.661 -10.053 1.00 0.00 16 VAL A N 9
ATOM 17212 C CA . VAL A 1 16 ? -2.241 -4.512 -10.477 1.00 0.00 16 VAL A CA 9
ATOM 17213 C C . VAL A 1 16 ? -2.026 -4.164 -11.954 1.00 0.00 16 VAL A C 9
ATOM 17214 O O . VAL A 1 16 ? -3.007 -3.963 -12.670 1.00 0.00 16 VAL A O 9
ATOM 17227 N N . ARG A 1 17 ? -0.779 -4.192 -12.458 1.00 0.00 17 ARG A N 9
ATOM 17228 C CA . ARG A 1 17 ? -0.484 -3.903 -13.879 1.00 0.00 17 ARG A CA 9
ATOM 17229 C C . ARG A 1 17 ? -1.005 -4.979 -14.838 1.00 0.00 17 ARG A C 9
ATOM 17230 O O . ARG A 1 17 ? -1.357 -4.658 -15.973 1.00 0.00 17 ARG A O 9
ATOM 17251 N N . LYS A 1 18 ? -1.122 -6.231 -14.367 1.00 0.00 18 LYS A N 9
ATOM 17252 C CA . LYS A 1 18 ? -1.792 -7.339 -15.081 1.00 0.00 18 LYS A CA 9
ATOM 17253 C C . LYS A 1 18 ? -3.292 -7.103 -15.299 1.00 0.00 18 LYS A C 9
ATOM 17254 O O . LYS A 1 18 ? -3.847 -7.634 -16.260 1.00 0.00 18 LYS A O 9
ATOM 17273 N N . GLU A 1 19 ? -3.942 -6.302 -14.454 1.00 0.00 19 GLU A N 9
ATOM 17274 C CA . GLU A 1 19 ? -5.339 -5.894 -14.642 1.00 0.00 19 GLU A CA 9
ATOM 17275 C C . GLU A 1 19 ? -5.443 -4.594 -15.461 1.00 0.00 19 GLU A C 9
ATOM 17276 O O . GLU A 1 19 ? -6.084 -4.592 -16.513 1.00 0.00 19 GLU A O 9
ATOM 17288 N N . ASN A 1 20 ? -4.757 -3.517 -15.044 1.00 0.00 20 ASN A N 9
ATOM 17289 C CA . ASN A 1 20 ? -4.624 -2.256 -15.792 1.00 0.00 20 ASN A CA 9
ATOM 17290 C C . ASN A 1 20 ? -3.282 -1.552 -15.457 1.00 0.00 20 ASN A C 9
ATOM 17291 O O . ASN A 1 20 ? -3.034 -1.262 -14.283 1.00 0.00 20 ASN A O 9
ATOM 17302 N N . PRO A 1 21 ? -2.426 -1.214 -16.446 1.00 0.00 21 PRO A N 9
ATOM 17303 C CA . PRO A 1 21 ? -1.089 -0.659 -16.193 1.00 0.00 21 PRO A CA 9
ATOM 17304 C C . PRO A 1 21 ? -1.051 0.856 -15.904 1.00 0.00 21 PRO A C 9
ATOM 17305 O O . PRO A 1 21 ? -0.047 1.348 -15.387 1.00 0.00 21 PRO A O 9
ATOM 17316 N N . ASN A 1 22 ? -2.109 1.611 -16.230 1.00 0.00 22 ASN A N 9
ATOM 17317 C CA . ASN A 1 22 ? -2.139 3.076 -16.074 1.00 0.00 22 ASN A CA 9
ATOM 17318 C C . ASN A 1 22 ? -2.329 3.539 -14.615 1.00 0.00 22 ASN A C 9
ATOM 17319 O O . ASN A 1 22 ? -1.786 4.565 -14.201 1.00 0.00 22 ASN A O 9
ATOM 17330 N N . VAL A 1 23 ? -3.105 2.769 -13.850 1.00 0.00 23 VAL A N 9
ATOM 17331 C CA . VAL A 1 23 ? -3.428 2.928 -12.425 1.00 0.00 23 VAL A CA 9
ATOM 17332 C C . VAL A 1 23 ? -2.185 3.099 -11.529 1.00 0.00 23 VAL A C 9
ATOM 17333 O O . VAL A 1 23 ? -1.150 2.465 -11.754 1.00 0.00 23 VAL A O 9
ATOM 17346 N N . LYS A 1 24 ? -2.302 3.937 -10.488 1.00 0.00 24 LYS A N 9
ATOM 17347 C CA . LYS A 1 24 ? -1.268 4.221 -9.472 1.00 0.00 24 LYS A CA 9
ATOM 17348 C C . LYS A 1 24 ? -1.628 3.595 -8.118 1.00 0.00 24 LYS A C 9
ATOM 17349 O O . LYS A 1 24 ? -2.797 3.326 -7.844 1.00 0.00 24 LYS A O 9
ATOM 17368 N N . ILE A 1 25 ? -0.625 3.355 -7.269 1.00 0.00 25 ILE A N 9
ATOM 17369 C CA . ILE A 1 25 ? -0.775 2.678 -5.967 1.00 0.00 25 ILE A CA 9
ATOM 17370 C C . ILE A 1 25 ? -0.071 3.471 -4.854 1.00 0.00 25 ILE A C 9
ATOM 17371 O O . ILE A 1 25 ? 1.040 3.974 -5.042 1.00 0.00 25 ILE A O 9
ATOM 17387 N N . LEU A 1 26 ? -0.709 3.548 -3.685 1.00 0.00 26 LEU A N 9
ATOM 17388 C CA . LEU A 1 26 ? -0.169 4.054 -2.420 1.00 0.00 26 LEU A CA 9
ATOM 17389 C C . LEU A 1 26 ? -0.094 2.892 -1.418 1.00 0.00 26 LEU A C 9
ATOM 17390 O O . LEU A 1 26 ? -1.023 2.084 -1.346 1.00 0.00 26 LEU A O 9
ATOM 17406 N N . ILE A 1 27 ? 0.973 2.819 -0.618 1.00 0.00 27 ILE A N 9
ATOM 17407 C CA . ILE A 1 27 ? 1.068 1.884 0.515 1.00 0.00 27 ILE A CA 9
ATOM 17408 C C . ILE A 1 27 ? 1.427 2.669 1.777 1.00 0.00 27 ILE A C 9
ATOM 17409 O O . ILE A 1 27 ? 2.377 3.445 1.778 1.00 0.00 27 ILE A O 9
ATOM 17425 N N . PHE A 1 28 ? 0.674 2.474 2.858 1.00 0.00 28 PHE A N 9
ATOM 17426 C CA . PHE A 1 28 ? 0.912 3.088 4.166 1.00 0.00 28 PHE A CA 9
ATOM 17427 C C . PHE A 1 28 ? 1.624 2.071 5.060 1.00 0.00 28 PHE A C 9
ATOM 17428 O O . PHE A 1 28 ? 1.098 0.985 5.306 1.00 0.00 28 PHE A O 9
ATOM 17445 N N . ILE A 1 29 ? 2.811 2.434 5.534 1.00 0.00 29 ILE A N 9
ATOM 17446 C CA . ILE A 1 29 ? 3.700 1.637 6.385 1.00 0.00 29 ILE A CA 9
ATOM 17447 C C . ILE A 1 29 ? 3.649 2.237 7.792 1.00 0.00 29 ILE A C 9
ATOM 17448 O O . ILE A 1 29 ? 3.871 3.438 7.968 1.00 0.00 29 ILE A O 9
ATOM 17464 N N . ILE A 1 30 ? 3.320 1.411 8.787 1.00 0.00 30 ILE A N 9
ATOM 17465 C CA . ILE A 1 30 ? 3.023 1.850 10.161 1.00 0.00 30 ILE A CA 9
ATOM 17466 C C . ILE A 1 30 ? 4.094 1.336 11.115 1.00 0.00 30 ILE A C 9
ATOM 17467 O O . ILE A 1 30 ? 4.415 0.152 11.085 1.00 0.00 30 ILE A O 9
ATOM 17483 N N . PHE A 1 31 ? 4.614 2.198 11.983 1.00 0.00 31 PHE A N 9
ATOM 17484 C CA . PHE A 1 31 ? 5.582 1.838 13.019 1.00 0.00 31 PHE A CA 9
ATOM 17485 C C . PHE A 1 31 ? 5.003 2.165 14.405 1.00 0.00 31 PHE A C 9
ATOM 17486 O O . PHE A 1 31 ? 4.797 3.336 14.728 1.00 0.00 31 PHE A O 9
ATOM 17503 N N . THR A 1 32 ? 4.696 1.144 15.213 1.00 0.00 32 THR A N 9
ATOM 17504 C CA . THR A 1 32 ? 4.134 1.308 16.573 1.00 0.00 32 THR A CA 9
ATOM 17505 C C . THR A 1 32 ? 5.214 1.336 17.665 1.00 0.00 32 THR A C 9
ATOM 17506 O O . THR A 1 32 ? 6.346 0.888 17.453 1.00 0.00 32 THR A O 9
ATOM 17517 N N . SER A 1 33 ? 4.860 1.799 18.871 1.00 0.00 33 SER A N 9
ATOM 17518 C CA . SER A 1 33 ? 5.740 1.765 20.059 1.00 0.00 33 SER A CA 9
ATOM 17519 C C . SER A 1 33 ? 6.115 0.343 20.514 1.00 0.00 33 SER A C 9
ATOM 17520 O O . SER A 1 33 ? 7.122 0.159 21.200 1.00 0.00 33 SER A O 9
ATOM 17528 N N . ASP A 1 34 ? 5.336 -0.671 20.121 1.00 0.00 34 ASP A N 9
ATOM 17529 C CA . ASP A 1 34 ? 5.610 -2.093 20.380 1.00 0.00 34 ASP A CA 9
ATOM 17530 C C . ASP A 1 34 ? 6.531 -2.737 19.320 1.00 0.00 34 ASP A C 9
ATOM 17531 O O . ASP A 1 34 ? 6.902 -3.908 19.445 1.00 0.00 34 ASP A O 9
ATOM 17540 N N . GLY A 1 35 ? 6.909 -1.990 18.273 1.00 0.00 35 GLY A N 9
ATOM 17541 C CA . GLY A 1 35 ? 7.694 -2.485 17.135 1.00 0.00 35 GLY A CA 9
ATOM 17542 C C . GLY A 1 35 ? 6.878 -3.286 16.107 1.00 0.00 35 GLY A C 9
ATOM 17543 O O . GLY A 1 35 ? 7.459 -3.911 15.217 1.00 0.00 35 GLY A O 9
ATOM 17547 N N . THR A 1 36 ? 5.546 -3.278 16.212 1.00 0.00 36 THR A N 9
ATOM 17548 C CA . THR A 1 36 ? 4.628 -3.915 15.252 1.00 0.00 36 THR A CA 9
ATOM 17549 C C . THR A 1 36 ? 4.546 -3.086 13.969 1.00 0.00 36 THR A C 9
ATOM 17550 O O . THR A 1 36 ? 4.624 -1.853 14.011 1.00 0.00 36 THR A O 9
ATOM 17561 N N . ILE A 1 37 ? 4.372 -3.755 12.821 1.00 0.00 37 ILE A N 9
ATOM 17562 C CA . ILE A 1 37 ? 4.229 -3.112 11.506 1.00 0.00 37 ILE A CA 9
ATOM 17563 C C . ILE A 1 37 ? 2.935 -3.559 10.816 1.00 0.00 37 ILE A C 9
ATOM 17564 O O . ILE A 1 37 ? 2.592 -4.743 10.820 1.00 0.00 37 ILE A O 9
ATOM 17580 N N . LYS A 1 38 ? 2.232 -2.596 10.206 1.00 0.00 38 LYS A N 9
ATOM 17581 C CA . LYS A 1 38 ? 1.088 -2.808 9.300 1.00 0.00 38 LYS A CA 9
ATOM 17582 C C . LYS A 1 38 ? 1.409 -2.265 7.907 1.00 0.00 38 LYS A C 9
ATOM 17583 O O . LYS A 1 38 ? 2.182 -1.312 7.776 1.00 0.00 38 LYS A O 9
ATOM 17602 N N . VAL A 1 39 ? 0.766 -2.842 6.891 1.00 0.00 39 VAL A N 9
ATOM 17603 C CA . VAL A 1 39 ? 0.752 -2.346 5.505 1.00 0.00 39 VAL A CA 9
ATOM 17604 C C . VAL A 1 39 ? -0.685 -2.239 4.988 1.00 0.00 39 VAL A C 9
ATOM 17605 O O . VAL A 1 39 ? -1.415 -3.231 4.955 1.00 0.00 39 VAL A O 9
ATOM 17618 N N . ILE A 1 40 ? -1.092 -1.028 4.600 1.00 0.00 40 ILE A N 9
ATOM 17619 C CA . ILE A 1 40 ? -2.423 -0.717 4.044 1.00 0.00 40 ILE A CA 9
ATOM 17620 C C . ILE A 1 40 ? -2.240 -0.290 2.587 1.00 0.00 40 ILE A C 9
ATOM 17621 O O . ILE A 1 40 ? -1.395 0.565 2.321 1.00 0.00 40 ILE A O 9
ATOM 17637 N N . ILE A 1 41 ? -3.000 -0.855 1.646 1.00 0.00 41 ILE A N 9
ATOM 17638 C CA . ILE A 1 41 ? -2.786 -0.635 0.201 1.00 0.00 41 ILE A CA 9
ATOM 17639 C C . ILE A 1 41 ? -3.973 0.109 -0.406 1.00 0.00 41 ILE A C 9
ATOM 17640 O O . ILE A 1 41 ? -5.127 -0.220 -0.138 1.00 0.00 41 ILE A O 9
ATOM 17656 N N . VAL A 1 42 ? -3.702 1.132 -1.213 1.00 0.00 42 VAL A N 9
ATOM 17657 C CA . VAL A 1 42 ? -4.730 1.993 -1.810 1.00 0.00 42 VAL A CA 9
ATOM 17658 C C . VAL A 1 42 ? -4.487 2.148 -3.303 1.00 0.00 42 VAL A C 9
ATOM 17659 O O . VAL A 1 42 ? -3.383 2.478 -3.733 1.00 0.00 42 VAL A O 9
ATOM 17672 N N . ILE A 1 43 ? -5.536 1.943 -4.092 1.00 0.00 43 ILE A N 9
ATOM 17673 C CA . ILE A 1 43 ? -5.497 2.043 -5.553 1.00 0.00 43 ILE A CA 9
ATOM 17674 C C . ILE A 1 43 ? -6.065 3.396 -5.984 1.00 0.00 43 ILE A C 9
ATOM 17675 O O . ILE A 1 43 ? -7.163 3.762 -5.566 1.00 0.00 43 ILE A O 9
ATOM 17691 N N . ILE A 1 44 ? -5.336 4.114 -6.843 1.00 0.00 44 ILE A N 9
ATOM 17692 C CA . ILE A 1 44 ? -5.735 5.404 -7.418 1.00 0.00 44 ILE A CA 9
ATOM 17693 C C . ILE A 1 44 ? -5.809 5.250 -8.948 1.00 0.00 44 ILE A C 9
ATOM 17694 O O . ILE A 1 44 ? -4.781 5.162 -9.624 1.00 0.00 44 ILE A O 9
ATOM 17710 N N . ALA A 1 45 ? -7.021 5.198 -9.505 1.00 0.00 45 ALA A N 9
ATOM 17711 C CA . ALA A 1 45 ? -7.262 5.014 -10.944 1.00 0.00 45 ALA A CA 9
ATOM 17712 C C . ALA A 1 45 ? -7.974 6.219 -11.586 1.00 0.00 45 ALA A C 9
ATOM 17713 O O . ALA A 1 45 ? -8.397 7.153 -10.905 1.00 0.00 45 ALA A O 9
ATOM 17720 N N . ASP A 1 46 ? -8.117 6.198 -12.912 1.00 0.00 46 ASP A N 9
ATOM 17721 C CA . ASP A 1 46 ? -8.777 7.258 -13.689 1.00 0.00 46 ASP A CA 9
ATOM 17722 C C . ASP A 1 46 ? -10.289 7.380 -13.383 1.00 0.00 46 ASP A C 9
ATOM 17723 O O . ASP A 1 46 ? -10.879 8.447 -13.563 1.00 0.00 46 ASP A O 9
ATOM 17732 N N . ASP A 1 47 ? -10.908 6.300 -12.897 1.00 0.00 47 ASP A N 9
ATOM 17733 C CA . ASP A 1 47 ? -12.298 6.218 -12.430 1.00 0.00 47 ASP A CA 9
ATOM 17734 C C . ASP A 1 47 ? -12.381 5.307 -11.182 1.00 0.00 47 ASP A C 9
ATOM 17735 O O . ASP A 1 47 ? -11.723 4.260 -11.163 1.00 0.00 47 ASP A O 9
ATOM 17744 N N . PRO A 1 48 ? -13.161 5.646 -10.134 1.00 0.00 48 PRO A N 9
ATOM 17745 C CA . PRO A 1 48 ? -13.239 4.834 -8.916 1.00 0.00 48 PRO A CA 9
ATOM 17746 C C . PRO A 1 48 ? -13.777 3.410 -9.151 1.00 0.00 48 PRO A C 9
ATOM 17747 O O . PRO A 1 48 ? -13.368 2.485 -8.452 1.00 0.00 48 PRO A O 9
ATOM 17758 N N . ASN A 1 49 ? -14.650 3.181 -10.138 1.00 0.00 49 ASN A N 9
ATOM 17759 C CA . ASN A 1 49 ? -15.120 1.831 -10.476 1.00 0.00 49 ASN A CA 9
ATOM 17760 C C . ASN A 1 49 ? -14.060 1.001 -11.214 1.00 0.00 49 ASN A C 9
ATOM 17761 O O . ASN A 1 49 ? -14.042 -0.224 -11.087 1.00 0.00 49 ASN A O 9
ATOM 17772 N N . ASP A 1 50 ? -13.144 1.645 -11.941 1.00 0.00 50 ASP A N 9
ATOM 17773 C CA . ASP A 1 50 ? -11.971 0.961 -12.481 1.00 0.00 50 ASP A CA 9
ATOM 17774 C C . ASP A 1 50 ? -10.952 0.645 -11.372 1.00 0.00 50 ASP A C 9
ATOM 17775 O O . ASP A 1 50 ? -10.318 -0.407 -11.424 1.00 0.00 50 ASP A O 9
ATOM 17784 N N . ALA A 1 51 ? -10.853 1.470 -10.318 1.00 0.00 51 ALA A N 9
ATOM 17785 C CA . ALA A 1 51 ? -10.068 1.137 -9.123 1.00 0.00 51 ALA A CA 9
ATOM 17786 C C . ALA A 1 51 ? -10.634 -0.094 -8.390 1.00 0.00 51 ALA A C 9
ATOM 17787 O O . ALA A 1 51 ? -9.862 -0.970 -7.999 1.00 0.00 51 ALA A O 9
ATOM 17794 N N . LYS A 1 52 ? -11.966 -0.216 -8.257 1.00 0.00 52 LYS A N 9
ATOM 17795 C CA . LYS A 1 52 ? -12.633 -1.365 -7.604 1.00 0.00 52 LYS A CA 9
ATOM 17796 C C . LYS A 1 52 ? -12.205 -2.725 -8.174 1.00 0.00 52 LYS A C 9
ATOM 17797 O O . LYS A 1 52 ? -11.959 -3.641 -7.390 1.00 0.00 52 LYS A O 9
ATOM 17816 N N . ARG A 1 53 ? -12.034 -2.854 -9.500 1.00 0.00 53 ARG A N 9
ATOM 17817 C CA . ARG A 1 53 ? -11.499 -4.068 -10.164 1.00 0.00 53 ARG A CA 9
ATOM 17818 C C . ARG A 1 53 ? -10.140 -4.476 -9.588 1.00 0.00 53 ARG A C 9
ATOM 17819 O O . ARG A 1 53 ? -9.922 -5.637 -9.247 1.00 0.00 53 ARG A O 9
ATOM 17840 N N . ILE A 1 54 ? -9.235 -3.507 -9.464 1.00 0.00 54 ILE A N 9
ATOM 17841 C CA . ILE A 1 54 ? -7.867 -3.712 -8.979 1.00 0.00 54 ILE A CA 9
ATOM 17842 C C . ILE A 1 54 ? -7.864 -4.020 -7.479 1.00 0.00 54 ILE A C 9
ATOM 17843 O O . ILE A 1 54 ? -7.217 -4.969 -7.039 1.00 0.00 54 ILE A O 9
ATOM 17859 N N . VAL A 1 55 ? -8.630 -3.253 -6.695 1.00 0.00 55 VAL A N 9
ATOM 17860 C CA . VAL A 1 55 ? -8.757 -3.425 -5.239 1.00 0.00 55 VAL A CA 9
ATOM 17861 C C . VAL A 1 55 ? -9.273 -4.825 -4.921 1.00 0.00 55 VAL A C 9
ATOM 17862 O O . VAL A 1 55 ? -8.674 -5.526 -4.112 1.00 0.00 55 VAL A O 9
ATOM 17875 N N . LYS A 1 56 ? -10.318 -5.279 -5.624 1.00 0.00 56 LYS A N 9
ATOM 17876 C CA . LYS A 1 56 ? -10.857 -6.642 -5.517 1.00 0.00 56 LYS A CA 9
ATOM 17877 C C . LYS A 1 56 ? -9.784 -7.700 -5.785 1.00 0.00 56 LYS A C 9
ATOM 17878 O O . LYS A 1 56 ? -9.715 -8.684 -5.051 1.00 0.00 56 LYS A O 9
ATOM 17897 N N . LYS A 1 57 ? -8.889 -7.475 -6.756 1.00 0.00 57 LYS A N 9
ATOM 17898 C CA . LYS A 1 57 ? -7.774 -8.391 -7.040 1.00 0.00 57 LYS A CA 9
ATOM 17899 C C . LYS A 1 57 ? -6.865 -8.550 -5.815 1.00 0.00 57 LYS A C 9
ATOM 17900 O O . LYS A 1 57 ? -6.595 -9.672 -5.391 1.00 0.00 57 LYS A O 9
ATOM 17919 N N . ILE A 1 58 ? -6.449 -7.438 -5.202 1.00 0.00 58 ILE A N 9
ATOM 17920 C CA . ILE A 1 58 ? -5.568 -7.436 -4.020 1.00 0.00 58 ILE A CA 9
ATOM 17921 C C . ILE A 1 58 ? -6.292 -7.986 -2.784 1.00 0.00 58 ILE A C 9
ATOM 17922 O O . ILE A 1 58 ? -5.680 -8.711 -2.003 1.00 0.00 58 ILE A O 9
ATOM 17938 N N . GLN A 1 59 ? -7.598 -7.745 -2.646 1.00 0.00 59 GLN A N 9
ATOM 17939 C CA . GLN A 1 59 ? -8.414 -8.322 -1.565 1.00 0.00 59 GLN A CA 9
ATOM 17940 C C . GLN A 1 59 ? -8.495 -9.857 -1.655 1.00 0.00 59 GLN A C 9
ATOM 17941 O O . GLN A 1 59 ? -8.478 -10.537 -0.630 1.00 0.00 59 GLN A O 9
ATOM 17955 N N . GLU A 1 60 ? -8.537 -10.415 -2.870 1.00 0.00 60 GLU A N 9
ATOM 17956 C CA . GLU A 1 60 ? -8.530 -11.867 -3.101 1.00 0.00 60 GLU A CA 9
ATOM 17957 C C . GLU A 1 60 ? -7.143 -12.504 -2.898 1.00 0.00 60 GLU A C 9
ATOM 17958 O O . GLU A 1 60 ? -7.063 -13.651 -2.449 1.00 0.00 60 GLU A O 9
ATOM 17970 N N . ARG A 1 61 ? -6.044 -11.781 -3.176 1.00 0.00 61 ARG A N 9
ATOM 17971 C CA . ARG A 1 61 ? -4.673 -12.248 -2.890 1.00 0.00 61 ARG A CA 9
ATOM 17972 C C . ARG A 1 61 ? -4.299 -12.147 -1.408 1.00 0.00 61 ARG A C 9
ATOM 17973 O O . ARG A 1 61 ? -3.641 -13.044 -0.879 1.00 0.00 61 ARG A O 9
ATOM 17994 N N . PHE A 1 62 ? -4.708 -11.060 -0.754 1.00 0.00 62 PHE A N 9
ATOM 17995 C CA . PHE A 1 62 ? -4.288 -10.662 0.592 1.00 0.00 62 PHE A CA 9
ATOM 17996 C C . PHE A 1 62 ? -5.498 -10.317 1.492 1.00 0.00 62 PHE A C 9
ATOM 17997 O O . PHE A 1 62 ? -5.632 -9.176 1.943 1.00 0.00 62 PHE A O 9
ATOM 18014 N N . PRO A 1 63 ? -6.388 -11.285 1.800 1.00 0.00 63 PRO A N 9
ATOM 18015 C CA . PRO A 1 63 ? -7.626 -11.045 2.558 1.00 0.00 63 PRO A CA 9
ATOM 18016 C C . PRO A 1 63 ? -7.395 -10.600 4.014 1.00 0.00 63 PRO A C 9
ATOM 18017 O O . PRO A 1 63 ? -8.278 -9.992 4.623 1.00 0.00 63 PRO A O 9
ATOM 18028 N N . LYS A 1 64 ? -6.209 -10.887 4.573 1.00 0.00 64 LYS A N 9
ATOM 18029 C CA . LYS A 1 64 ? -5.790 -10.504 5.933 1.00 0.00 64 LYS A CA 9
ATOM 18030 C C . LYS A 1 64 ? -5.155 -9.103 6.022 1.00 0.00 64 LYS A C 9
ATOM 18031 O O . LYS A 1 64 ? -4.901 -8.628 7.130 1.00 0.00 64 LYS A O 9
ATOM 18050 N N . LEU A 1 65 ? -4.930 -8.428 4.889 1.00 0.00 65 LEU A N 9
ATOM 18051 C CA . LEU A 1 65 ? -4.536 -7.012 4.828 1.00 0.00 65 LEU A CA 9
ATOM 18052 C C . LEU A 1 65 ? -5.763 -6.121 4.580 1.00 0.00 65 LEU A C 9
ATOM 18053 O O . LEU A 1 65 ? -6.691 -6.509 3.866 1.00 0.00 65 LEU A O 9
ATOM 18069 N N . THR A 1 66 ? -5.756 -4.908 5.138 1.00 0.00 66 THR A N 9
ATOM 18070 C CA . THR A 1 66 ? -6.784 -3.889 4.854 1.00 0.00 66 THR A CA 9
ATOM 18071 C C . THR A 1 66 ? -6.353 -3.021 3.673 1.00 0.00 66 THR A C 9
ATOM 18072 O O . THR A 1 66 ? -5.197 -2.608 3.584 1.00 0.00 66 THR A O 9
ATOM 18083 N N . ILE A 1 67 ? -7.277 -2.764 2.746 1.00 0.00 67 ILE A N 9
ATOM 18084 C CA . ILE A 1 67 ? -7.055 -1.981 1.522 1.00 0.00 67 ILE A CA 9
ATOM 18085 C C . ILE A 1 67 ? -8.216 -1.011 1.245 1.00 0.00 67 ILE A C 9
ATOM 18086 O O . ILE A 1 67 ? -9.322 -1.204 1.759 1.00 0.00 67 ILE A O 9
ATOM 18102 N N . LYS A 1 68 ? -7.978 0.024 0.430 1.00 0.00 68 LYS A N 9
ATOM 18103 C CA . LYS A 1 68 ? -8.962 1.070 0.074 1.00 0.00 68 LYS A CA 9
ATOM 18104 C C . LYS A 1 68 ? -8.943 1.449 -1.420 1.00 0.00 68 LYS A C 9
ATOM 18105 O O . LYS A 1 68 ? -7.983 1.160 -2.135 1.00 0.00 68 LYS A O 9
ATOM 18124 N N . GLN A 1 69 ? -10.004 2.117 -1.887 1.00 0.00 69 GLN A N 9
ATOM 18125 C CA . GLN A 1 69 ? -10.163 2.600 -3.271 1.00 0.00 69 GLN A CA 9
ATOM 18126 C C . GLN A 1 69 ? -10.181 4.135 -3.348 1.00 0.00 69 GLN A C 9
ATOM 18127 O O . GLN A 1 69 ? -10.748 4.804 -2.481 1.00 0.00 69 GLN A O 9
ATOM 18141 N N . SER A 1 70 ? -9.608 4.693 -4.413 1.00 0.00 70 SER A N 9
ATOM 18142 C CA . SER A 1 70 ? -9.558 6.133 -4.699 1.00 0.00 70 SER A CA 9
ATOM 18143 C C . SER A 1 70 ? -9.476 6.418 -6.211 1.00 0.00 70 SER A C 9
ATOM 18144 O O . SER A 1 70 ? -9.403 5.503 -7.036 1.00 0.00 70 SER A O 9
ATOM 18152 N N . ARG A 1 71 ? -9.508 7.702 -6.583 1.00 0.00 71 ARG A N 9
ATOM 18153 C CA . ARG A 1 71 ? -9.601 8.191 -7.971 1.00 0.00 71 ARG A CA 9
ATOM 18154 C C . ARG A 1 71 ? -8.793 9.466 -8.222 1.00 0.00 71 ARG A C 9
ATOM 18155 O O . ARG A 1 71 ? -8.831 10.368 -7.395 1.00 0.00 71 ARG A O 9
ATOM 18176 N N . ASN A 1 72 ? -8.124 9.560 -9.370 1.00 0.00 72 ASN A N 9
ATOM 18177 C CA . ASN A 1 72 ? -7.394 10.729 -9.890 1.00 0.00 72 ASN A CA 9
ATOM 18178 C C . ASN A 1 72 ? -6.533 11.501 -8.853 1.00 0.00 72 ASN A C 9
ATOM 18179 O O . ASN A 1 72 ? -5.337 11.237 -8.725 1.00 0.00 72 ASN A O 9
ATOM 18190 N N . GLU A 1 73 ? -7.127 12.446 -8.117 1.00 0.00 73 GLU A N 9
ATOM 18191 C CA . GLU A 1 73 ? -6.479 13.224 -7.053 1.00 0.00 73 GLU A CA 9
ATOM 18192 C C . GLU A 1 73 ? -6.142 12.353 -5.827 1.00 0.00 73 GLU A C 9
ATOM 18193 O O . GLU A 1 73 ? -7.014 11.717 -5.227 1.00 0.00 73 GLU A O 9
ATOM 18205 N N . GLU A 1 74 ? -4.871 12.367 -5.415 1.00 0.00 74 GLU A N 9
ATOM 18206 C CA . GLU A 1 74 ? -4.276 11.466 -4.409 1.00 0.00 74 GLU A CA 9
ATOM 18207 C C . GLU A 1 74 ? -4.566 11.871 -2.942 1.00 0.00 74 GLU A C 9
ATOM 18208 O O . GLU A 1 74 ? -3.765 11.623 -2.038 1.00 0.00 74 GLU A O 9
ATOM 18220 N N . GLU A 1 75 ? -5.730 12.475 -2.679 1.00 0.00 75 GLU A N 9
ATOM 18221 C CA . GLU A 1 75 ? -6.161 12.965 -1.353 1.00 0.00 75 GLU A CA 9
ATOM 18222 C C . GLU A 1 75 ? -6.296 11.852 -0.291 1.00 0.00 75 GLU A C 9
ATOM 18223 O O . GLU A 1 75 ? -6.399 12.135 0.906 1.00 0.00 75 GLU A O 9
ATOM 18235 N N . ALA A 1 76 ? -6.253 10.582 -0.705 1.00 0.00 76 ALA A N 9
ATOM 18236 C CA . ALA A 1 76 ? -6.129 9.434 0.188 1.00 0.00 76 ALA A CA 9
ATOM 18237 C C . ALA A 1 76 ? -4.932 9.562 1.152 1.00 0.00 76 ALA A C 9
ATOM 18238 O O . ALA A 1 76 ? -5.035 9.126 2.295 1.00 0.00 76 ALA A O 9
ATOM 18245 N N . GLU A 1 77 ? -3.828 10.198 0.739 1.00 0.00 77 GLU A N 9
ATOM 18246 C CA . GLU A 1 77 ? -2.638 10.412 1.579 1.00 0.00 77 GLU A CA 9
ATOM 18247 C C . GLU A 1 77 ? -2.967 11.132 2.898 1.00 0.00 77 GLU A C 9
ATOM 18248 O O . GLU A 1 77 ? -2.567 10.649 3.956 1.00 0.00 77 GLU A O 9
ATOM 18260 N N . LYS A 1 78 ? -3.741 12.225 2.872 1.00 0.00 78 LYS A N 9
ATOM 18261 C CA . LYS A 1 78 ? -4.136 12.960 4.090 1.00 0.00 78 LYS A CA 9
ATOM 18262 C C . LYS A 1 78 ? -5.338 12.343 4.817 1.00 0.00 78 LYS A C 9
ATOM 18263 O O . LYS A 1 78 ? -5.335 12.272 6.048 1.00 0.00 78 LYS A O 9
ATOM 18282 N N . ARG A 1 79 ? -6.339 11.840 4.080 1.00 0.00 79 ARG A N 9
ATOM 18283 C CA . ARG A 1 79 ? -7.551 11.229 4.664 1.00 0.00 79 ARG A CA 9
ATOM 18284 C C . ARG A 1 79 ? -7.235 9.929 5.396 1.00 0.00 79 ARG A C 9
ATOM 18285 O O . ARG A 1 79 ? -7.650 9.747 6.540 1.00 0.00 79 ARG A O 9
ATOM 18306 N N . ILE A 1 80 ? -6.472 9.038 4.760 1.00 0.00 80 ILE A N 9
ATOM 18307 C CA . ILE A 1 80 ? -6.122 7.741 5.347 1.00 0.00 80 ILE A CA 9
ATOM 18308 C C . ILE A 1 80 ? -5.057 7.917 6.435 1.00 0.00 80 ILE A C 9
ATOM 18309 O O . ILE A 1 80 ? -5.101 7.177 7.411 1.00 0.00 80 ILE A O 9
ATOM 18325 N N . GLN A 1 81 ? -4.182 8.934 6.367 1.00 0.00 81 GLN A N 9
ATOM 18326 C CA . GLN A 1 81 ? -3.311 9.278 7.509 1.00 0.00 81 GLN A CA 9
ATOM 18327 C C . GLN A 1 81 ? -4.130 9.544 8.775 1.00 0.00 81 GLN A C 9
ATOM 18328 O O . GLN A 1 81 ? -3.829 8.970 9.825 1.00 0.00 81 GLN A O 9
ATOM 18342 N N . LYS A 1 82 ? -5.170 10.387 8.683 1.00 0.00 82 LYS A N 9
ATOM 18343 C CA . LYS A 1 82 ? -6.019 10.691 9.839 1.00 0.00 82 LYS A CA 9
ATOM 18344 C C . LYS A 1 82 ? -6.740 9.431 10.321 1.00 0.00 82 LYS A C 9
ATOM 18345 O O . LYS A 1 82 ? -6.701 9.118 11.507 1.00 0.00 82 LYS A O 9
ATOM 18364 N N . GLU A 1 83 ? -7.339 8.681 9.395 1.00 0.00 83 GLU A N 9
ATOM 18365 C CA . GLU A 1 83 ? -8.045 7.422 9.672 1.00 0.00 83 GLU A CA 9
ATOM 18366 C C . GLU A 1 83 ? -7.146 6.399 10.395 1.00 0.00 83 GLU A C 9
ATOM 18367 O O . GLU A 1 83 ? -7.586 5.727 11.330 1.00 0.00 83 GLU A O 9
ATOM 18379 N N . LEU A 1 84 ? -5.873 6.317 10.000 1.00 0.00 84 LEU A N 9
ATOM 18380 C CA . LEU A 1 84 ? -4.873 5.436 10.592 1.00 0.00 84 LEU A CA 9
ATOM 18381 C C . LEU A 1 84 ? -4.391 5.902 11.967 1.00 0.00 84 LEU A C 9
ATOM 18382 O O . LEU A 1 84 ? -4.310 5.080 12.878 1.00 0.00 84 LEU A O 9
ATOM 18398 N N . GLU A 1 85 ? -4.099 7.190 12.142 1.00 0.00 85 GLU A N 9
ATOM 18399 C CA . GLU A 1 85 ? -3.699 7.764 13.435 1.00 0.00 85 GLU A CA 9
ATOM 18400 C C . GLU A 1 85 ? -4.825 7.643 14.480 1.00 0.00 85 GLU A C 9
ATOM 18401 O O . GLU A 1 85 ? -4.574 7.409 15.663 1.00 0.00 85 GLU A O 9
ATOM 18413 N N . GLU A 1 86 ? -6.080 7.728 14.034 1.00 0.00 86 GLU A N 9
ATOM 18414 C CA . GLU A 1 86 ? -7.278 7.586 14.866 1.00 0.00 86 GLU A CA 9
ATOM 18415 C C . GLU A 1 86 ? -7.494 6.143 15.375 1.00 0.00 86 GLU A C 9
ATOM 18416 O O . GLU A 1 86 ? -8.097 5.963 16.437 1.00 0.00 86 GLU A O 9
ATOM 18428 N N . ARG A 1 87 ? -6.972 5.118 14.671 1.00 0.00 87 ARG A N 9
ATOM 18429 C CA . ARG A 1 87 ? -7.043 3.694 15.071 1.00 0.00 87 ARG A CA 9
ATOM 18430 C C . ARG A 1 87 ? -5.729 3.053 15.555 1.00 0.00 87 ARG A C 9
ATOM 18431 O O . ARG A 1 87 ? -5.775 1.953 16.105 1.00 0.00 87 ARG A O 9
ATOM 18452 N N . ASN A 1 88 ? -4.577 3.716 15.398 1.00 0.00 88 ASN A N 9
ATOM 18453 C CA . ASN A 1 88 ? -3.266 3.261 15.887 1.00 0.00 88 ASN A CA 9
ATOM 18454 C C . ASN A 1 88 ? -2.679 4.279 16.894 1.00 0.00 88 ASN A C 9
ATOM 18455 O O . ASN A 1 88 ? -2.053 5.259 16.476 1.00 0.00 88 ASN A O 9
ATOM 18466 N N . PRO A 1 89 ? -2.835 4.068 18.217 1.00 0.00 89 PRO A N 9
ATOM 18467 C CA . PRO A 1 89 ? -2.305 4.982 19.231 1.00 0.00 89 PRO A CA 9
ATOM 18468 C C . PRO A 1 89 ? -0.769 4.969 19.271 1.00 0.00 89 PRO A C 9
ATOM 18469 O O . PRO A 1 89 ? -0.136 3.911 19.235 1.00 0.00 89 PRO A O 9
ATOM 18480 N N . ASN A 1 90 ? -0.173 6.163 19.365 1.00 0.00 90 ASN A N 9
ATOM 18481 C CA . ASN A 1 90 ? 1.275 6.430 19.448 1.00 0.00 90 ASN A CA 9
ATOM 18482 C C . ASN A 1 90 ? 2.115 5.883 18.266 1.00 0.00 90 ASN A C 9
ATOM 18483 O O . ASN A 1 90 ? 3.342 5.796 18.353 1.00 0.00 90 ASN A O 9
ATOM 18494 N N . ALA A 1 91 ? 1.470 5.540 17.148 1.00 0.00 91 ALA A N 9
ATOM 18495 C CA . ALA A 1 91 ? 2.111 5.051 15.928 1.00 0.00 91 ALA A CA 9
ATOM 18496 C C . ALA A 1 91 ? 2.546 6.194 14.992 1.00 0.00 91 ALA A C 9
ATOM 18497 O O . ALA A 1 91 ? 1.990 7.295 15.032 1.00 0.00 91 ALA A O 9
ATOM 18504 N N . GLU A 1 92 ? 3.509 5.916 14.110 1.00 0.00 92 GLU A N 9
ATOM 18505 C CA . GLU A 1 92 ? 3.891 6.800 13.002 1.00 0.00 92 GLU A CA 9
ATOM 18506 C C . GLU A 1 92 ? 3.560 6.137 11.658 1.00 0.00 92 GLU A C 9
ATOM 18507 O O . GLU A 1 92 ? 3.803 4.945 11.460 1.00 0.00 92 GLU A O 9
ATOM 18519 N N . ILE A 1 93 ? 2.963 6.912 10.750 1.00 0.00 93 ILE A N 9
ATOM 18520 C CA . ILE A 1 93 ? 2.453 6.466 9.448 1.00 0.00 93 ILE A CA 9
ATOM 18521 C C . ILE A 1 93 ? 3.276 7.126 8.345 1.00 0.00 93 ILE A C 9
ATOM 18522 O O . ILE A 1 93 ? 3.319 8.355 8.253 1.00 0.00 93 ILE A O 9
ATOM 18538 N N . GLN A 1 94 ? 3.882 6.318 7.476 1.00 0.00 94 GLN A N 9
ATOM 18539 C CA . GLN A 1 94 ? 4.590 6.789 6.289 1.00 0.00 94 GLN A CA 9
ATOM 18540 C C . GLN A 1 94 ? 3.915 6.192 5.059 1.00 0.00 94 GLN A C 9
ATOM 18541 O O . GLN A 1 94 ? 3.823 4.973 4.936 1.00 0.00 94 GLN A O 9
ATOM 18555 N N . VAL A 1 95 ? 3.458 7.036 4.135 1.00 0.00 95 VAL A N 9
ATOM 18556 C CA . VAL A 1 95 ? 2.916 6.570 2.850 1.00 0.00 95 VAL A CA 9
ATOM 18557 C C . VAL A 1 95 ? 4.009 6.621 1.785 1.00 0.00 95 VAL A C 9
ATOM 18558 O O . VAL A 1 95 ? 4.676 7.643 1.610 1.00 0.00 95 VAL A O 9
ATOM 18571 N N . VAL A 1 96 ? 4.218 5.498 1.100 1.00 0.00 96 VAL A N 9
ATOM 18572 C CA . VAL A 1 96 ? 5.197 5.334 0.023 1.00 0.00 96 VAL A CA 9
ATOM 18573 C C . VAL A 1 96 ? 4.510 5.449 -1.341 1.00 0.00 96 VAL A C 9
ATOM 18574 O O . VAL A 1 96 ? 3.494 4.793 -1.600 1.00 0.00 96 VAL A O 9
ATOM 18587 N N . ARG A 1 97 ? 5.070 6.303 -2.207 1.00 0.00 97 ARG A N 9
ATOM 18588 C CA . ARG A 1 97 ? 4.534 6.647 -3.537 1.00 0.00 97 ARG A CA 9
ATOM 18589 C C . ARG A 1 97 ? 5.258 5.981 -4.718 1.00 0.00 97 ARG A C 9
ATOM 18590 O O . ARG A 1 97 ? 4.722 5.901 -5.826 1.00 0.00 97 ARG A O 9
ATOM 18611 N N . SER A 1 98 ? 6.482 5.538 -4.468 1.00 0.00 98 SER A N 9
ATOM 18612 C CA . SER A 1 98 ? 7.401 4.857 -5.395 1.00 0.00 98 SER A CA 9
ATOM 18613 C C . SER A 1 98 ? 8.348 3.895 -4.662 1.00 0.00 98 SER A C 9
ATOM 18614 O O . SER A 1 98 ? 8.564 4.021 -3.458 1.00 0.00 98 SER A O 9
ATOM 18622 N N . GLU A 1 99 ? 8.985 2.963 -5.378 1.00 0.00 99 GLU A N 9
ATOM 18623 C CA . GLU A 1 99 ? 9.994 2.064 -4.784 1.00 0.00 99 GLU A CA 9
ATOM 18624 C C . GLU A 1 99 ? 11.188 2.813 -4.153 1.00 0.00 99 GLU A C 9
ATOM 18625 O O . GLU A 1 99 ? 11.776 2.338 -3.180 1.00 0.00 99 GLU A O 9
ATOM 18637 N N . ASP A 1 100 ? 11.528 4.000 -4.665 1.00 0.00 100 ASP A N 9
ATOM 18638 C CA . ASP A 1 100 ? 12.613 4.838 -4.144 1.00 0.00 100 ASP A CA 9
ATOM 18639 C C . ASP A 1 100 ? 12.253 5.485 -2.798 1.00 0.00 100 ASP A C 9
ATOM 18640 O O . ASP A 1 100 ? 13.118 5.632 -1.935 1.00 0.00 100 ASP A O 9
ATOM 18649 N N . GLU A 1 101 ? 10.976 5.802 -2.559 1.00 0.00 101 GLU A N 9
ATOM 18650 C CA . GLU A 1 101 ? 10.509 6.228 -1.235 1.00 0.00 101 GLU A CA 9
ATOM 18651 C C . GLU A 1 101 ? 10.489 5.075 -0.214 1.00 0.00 101 GLU A C 9
ATOM 18652 O O . GLU A 1 101 ? 10.745 5.309 0.967 1.00 0.00 101 GLU A O 9
ATOM 18664 N N . LEU A 1 102 ? 10.269 3.825 -0.641 1.00 0.00 102 LEU A N 9
ATOM 18665 C CA . LEU A 1 102 ? 10.426 2.653 0.235 1.00 0.00 102 LEU A CA 9
ATOM 18666 C C . LEU A 1 102 ? 11.891 2.471 0.649 1.00 0.00 102 LEU A C 9
ATOM 18667 O O . LEU A 1 102 ? 12.188 2.323 1.834 1.00 0.00 102 LEU A O 9
ATOM 18683 N N . LYS A 1 103 ? 12.808 2.571 -0.322 1.00 0.00 103 LYS A N 9
ATOM 18684 C CA . LYS A 1 103 ? 14.265 2.615 -0.115 1.00 0.00 103 LYS A CA 9
ATOM 18685 C C . LYS A 1 103 ? 14.692 3.730 0.847 1.00 0.00 103 LYS A C 9
ATOM 18686 O O . LYS A 1 103 ? 15.559 3.508 1.690 1.00 0.00 103 LYS A O 9
ATOM 18705 N N . GLU A 1 104 ? 14.044 4.892 0.790 1.00 0.00 104 GLU A N 9
ATOM 18706 C CA . GLU A 1 104 ? 14.257 5.982 1.747 1.00 0.00 104 GLU A CA 9
ATOM 18707 C C . GLU A 1 104 ? 13.761 5.644 3.157 1.00 0.00 104 GLU A C 9
ATOM 18708 O O . GLU A 1 104 ? 14.524 5.814 4.103 1.00 0.00 104 GLU A O 9
ATOM 18720 N N . ILE A 1 105 ? 12.539 5.121 3.328 1.00 0.00 105 ILE A N 9
ATOM 18721 C CA . ILE A 1 105 ? 12.032 4.691 4.650 1.00 0.00 105 ILE A CA 9
ATOM 18722 C C . ILE A 1 105 ? 12.949 3.610 5.256 1.00 0.00 105 ILE A C 9
ATOM 18723 O O . ILE A 1 105 ? 13.246 3.651 6.450 1.00 0.00 105 ILE A O 9
ATOM 18739 N N . LEU A 1 106 ? 13.481 2.699 4.433 1.00 0.00 106 LEU A N 9
ATOM 18740 C CA . LEU A 1 106 ? 14.445 1.672 4.852 1.00 0.00 106 LEU A CA 9
ATOM 18741 C C . LEU A 1 106 ? 15.778 2.270 5.350 1.00 0.00 106 LEU A C 9
ATOM 18742 O O . LEU A 1 106 ? 16.391 1.724 6.267 1.00 0.00 106 LEU A O 9
ATOM 18758 N N . ASP A 1 107 ? 16.218 3.402 4.791 1.00 0.00 107 ASP A N 9
ATOM 18759 C CA . ASP A 1 107 ? 17.399 4.138 5.266 1.00 0.00 107 ASP A CA 9
ATOM 18760 C C . ASP A 1 107 ? 17.086 4.969 6.525 1.00 0.00 107 ASP A C 9
ATOM 18761 O O . ASP A 1 107 ? 17.868 4.989 7.477 1.00 0.00 107 ASP A O 9
ATOM 18770 N N . LYS A 1 108 ? 15.899 5.582 6.576 1.00 0.00 108 LYS A N 9
ATOM 18771 C CA . LYS A 1 108 ? 15.377 6.358 7.714 1.00 0.00 108 LYS A CA 9
ATOM 18772 C C . LYS A 1 108 ? 15.219 5.519 8.982 1.00 0.00 108 LYS A C 9
ATOM 18773 O O . LYS A 1 108 ? 15.431 6.043 10.073 1.00 0.00 108 LYS A O 9
ATOM 18792 N N . LEU A 1 109 ? 14.919 4.222 8.863 1.00 0.00 109 LEU A N 9
ATOM 18793 C CA . LEU A 1 109 ? 14.964 3.278 9.988 1.00 0.00 109 LEU A CA 9
ATOM 18794 C C . LEU A 1 109 ? 16.363 3.218 10.641 1.00 0.00 109 LEU A C 9
ATOM 18795 O O . LEU A 1 109 ? 16.466 3.177 11.868 1.00 0.00 109 LEU A O 9
ATOM 18811 N N . ASP A 1 110 ? 17.441 3.271 9.853 1.00 0.00 110 ASP A N 9
ATOM 18812 C CA . ASP A 1 110 ? 18.819 3.326 10.364 1.00 0.00 110 ASP A CA 9
ATOM 18813 C C . ASP A 1 110 ? 19.212 4.723 10.885 1.00 0.00 110 ASP A C 9
ATOM 18814 O O . ASP A 1 110 ? 19.922 4.828 11.885 1.00 0.00 110 ASP A O 9
ATOM 18823 N N . GLU A 1 111 ? 18.699 5.807 10.289 1.00 0.00 111 GLU A N 9
ATOM 18824 C CA . GLU A 1 111 ? 18.870 7.171 10.825 1.00 0.00 111 GLU A CA 9
ATOM 18825 C C . GLU A 1 111 ? 18.156 7.359 12.179 1.00 0.00 111 GLU A C 9
ATOM 18826 O O . GLU A 1 111 ? 18.683 8.024 13.072 1.00 0.00 111 GLU A O 9
ATOM 18838 N N . LYS A 1 112 ? 16.988 6.726 12.366 1.00 0.00 112 LYS A N 9
ATOM 18839 C CA . LYS A 1 112 ? 16.233 6.691 13.631 1.00 0.00 112 LYS A CA 9
ATOM 18840 C C . LYS A 1 112 ? 16.937 5.854 14.712 1.00 0.00 112 LYS A C 9
ATOM 18841 O O . LYS A 1 112 ? 16.895 6.217 15.890 1.00 0.00 112 LYS A O 9
ATOM 18860 N N . LYS A 1 113 ? 17.626 4.772 14.321 1.00 0.00 113 LYS A N 9
ATOM 18861 C CA . LYS A 1 113 ? 18.495 3.960 15.198 1.00 0.00 113 LYS A CA 9
ATOM 18862 C C . LYS A 1 113 ? 19.753 4.737 15.630 1.00 0.00 113 LYS A C 9
ATOM 18863 O O . LYS A 1 113 ? 20.110 4.726 16.810 1.00 0.00 113 LYS A O 9
ATOM 18882 N N . GLY A 1 114 ? 20.400 5.414 14.680 1.00 0.00 114 GLY A N 9
ATOM 18883 C CA . GLY A 1 114 ? 21.596 6.243 14.867 1.00 0.00 114 GLY A CA 9
ATOM 18884 C C . GLY A 1 114 ? 21.258 7.721 15.091 1.00 0.00 114 GLY A C 9
ATOM 18885 O O . GLY A 1 114 ? 20.620 8.078 16.085 1.00 0.00 114 GLY A O 9
ATOM 18889 N N . SER A 1 115 ? 21.701 8.576 14.165 1.00 0.00 115 SER A N 9
ATOM 18890 C CA . SER A 1 115 ? 21.390 10.013 14.116 1.00 0.00 115 SER A CA 9
ATOM 18891 C C . SER A 1 115 ? 20.836 10.422 12.743 1.00 0.00 115 SER A C 9
ATOM 18892 O O . SER A 1 115 ? 21.185 9.830 11.716 1.00 0.00 115 SER A O 9
ATOM 18900 N N . TRP A 1 116 ? 19.978 11.447 12.729 1.00 0.00 116 TRP A N 9
ATOM 18901 C CA . TRP A 1 116 ? 19.292 11.971 11.541 1.00 0.00 116 TRP A CA 9
ATOM 18902 C C . TRP A 1 116 ? 19.674 13.434 11.254 1.00 0.00 116 TRP A C 9
ATOM 18903 O O . TRP A 1 116 ? 20.103 13.749 10.143 1.00 0.00 116 TRP A O 9
ATOM 18924 N N . SER A 1 117 ? 19.568 14.322 12.253 1.00 0.00 117 SER A N 9
ATOM 18925 C CA . SER A 1 117 ? 19.885 15.765 12.168 1.00 0.00 117 SER A CA 9
ATOM 18926 C C . SER A 1 117 ? 19.191 16.519 11.009 1.00 0.00 117 SER A C 9
ATOM 18927 O O . SER A 1 117 ? 19.713 17.513 10.495 1.00 0.00 117 SER A O 9
ATOM 18935 N N . LEU A 1 118 ? 18.014 16.045 10.582 1.00 0.00 118 LEU A N 9
ATOM 18936 C CA . LEU A 1 118 ? 17.244 16.587 9.453 1.00 0.00 118 LEU A CA 9
ATOM 18937 C C . LEU A 1 118 ? 16.381 17.800 9.843 1.00 0.00 118 LEU A C 9
ATOM 18938 O O . LEU A 1 118 ? 15.924 17.927 10.981 1.00 0.00 118 LEU A O 9
ATOM 18954 N N . GLU A 1 119 ? 16.103 18.659 8.860 1.00 0.00 119 GLU A N 9
ATOM 18955 C CA . GLU A 1 119 ? 15.141 19.769 8.931 1.00 0.00 119 GLU A CA 9
ATOM 18956 C C . GLU A 1 119 ? 14.488 19.990 7.551 1.00 0.00 119 GLU A C 9
ATOM 18957 O O . GLU A 1 119 ? 15.136 19.807 6.515 1.00 0.00 119 GLU A O 9
ATOM 18969 N N . HIS A 1 120 ? 13.209 20.380 7.527 1.00 0.00 120 HIS A N 9
ATOM 18970 C CA . HIS A 1 120 ? 12.444 20.678 6.307 1.00 0.00 120 HIS A CA 9
ATOM 18971 C C . HIS A 1 120 ? 11.469 21.854 6.517 1.00 0.00 120 HIS A C 9
ATOM 18972 O O . HIS A 1 120 ? 11.310 22.356 7.634 1.00 0.00 120 HIS A O 9
ATOM 18986 N N . HIS A 1 121 ? 10.815 22.300 5.440 1.00 0.00 121 HIS A N 9
ATOM 18987 C CA . HIS A 1 121 ? 9.811 23.375 5.449 1.00 0.00 121 HIS A CA 9
ATOM 18988 C C . HIS A 1 121 ? 8.499 22.915 4.784 1.00 0.00 121 HIS A C 9
ATOM 18989 O O . HIS A 1 121 ? 8.505 22.028 3.928 1.00 0.00 121 HIS A O 9
ATOM 19003 N N . HIS A 1 122 ? 7.371 23.528 5.160 1.00 0.00 122 HIS A N 9
ATOM 19004 C CA . HIS A 1 122 ? 6.030 23.126 4.706 1.00 0.00 122 HIS A CA 9
ATOM 19005 C C . HIS A 1 122 ? 5.783 23.379 3.203 1.00 0.00 122 HIS A C 9
ATOM 19006 O O . HIS A 1 122 ? 5.086 22.604 2.546 1.00 0.00 122 HIS A O 9
ATOM 19020 N N . HIS A 1 123 ? 6.383 24.438 2.641 1.00 0.00 123 HIS A N 9
ATOM 19021 C CA . HIS A 1 123 ? 6.255 24.797 1.220 1.00 0.00 123 HIS A CA 9
ATOM 19022 C C . HIS A 1 123 ? 7.092 23.910 0.278 1.00 0.00 123 HIS A C 9
ATOM 19023 O O . HIS A 1 123 ? 6.731 23.763 -0.892 1.00 0.00 123 HIS A O 9
ATOM 19037 N N . HIS A 1 124 ? 8.187 23.318 0.782 1.00 0.00 124 HIS A N 9
ATOM 19038 C CA . HIS A 1 124 ? 9.212 22.505 0.095 1.00 0.00 124 HIS A CA 9
ATOM 19039 C C . HIS A 1 124 ? 9.983 23.182 -1.068 1.00 0.00 124 HIS A C 9
ATOM 19040 O O . HIS A 1 124 ? 11.180 22.927 -1.239 1.00 0.00 124 HIS A O 9
ATOM 19054 N N . HIS A 1 125 ? 9.330 24.047 -1.847 1.00 0.00 125 HIS A N 9
ATOM 19055 C CA . HIS A 1 125 ? 9.804 24.630 -3.109 1.00 0.00 125 HIS A CA 9
ATOM 19056 C C . HIS A 1 125 ? 10.202 26.109 -2.961 1.00 0.00 125 HIS A C 9
ATOM 19057 O O . HIS A 1 125 ? 9.450 26.868 -2.306 1.00 0.00 125 HIS A O 9
ATOM 19072 N N . GLY A 1 1 ? 11.181 -8.948 9.398 1.00 0.00 1 GLY A N 10
ATOM 19073 C CA . GLY A 1 1 ? 12.121 -8.043 8.699 1.00 0.00 1 GLY A CA 10
ATOM 19074 C C . GLY A 1 1 ? 11.399 -7.159 7.693 1.00 0.00 1 GLY A C 10
ATOM 19075 O O . GLY A 1 1 ? 10.514 -7.631 6.981 1.00 0.00 1 GLY A O 10
ATOM 19081 N N . SER A 1 2 ? 11.787 -5.881 7.595 1.00 0.00 2 SER A N 10
ATOM 19082 C CA . SER A 1 2 ? 11.134 -4.878 6.724 1.00 0.00 2 SER A CA 10
ATOM 19083 C C . SER A 1 2 ? 11.194 -5.220 5.223 1.00 0.00 2 SER A C 10
ATOM 19084 O O . SER A 1 2 ? 10.342 -4.792 4.445 1.00 0.00 2 SER A O 10
ATOM 19092 N N . GLU A 1 3 ? 12.174 -6.027 4.805 1.00 0.00 3 GLU A N 10
ATOM 19093 C CA . GLU A 1 3 ? 12.328 -6.504 3.422 1.00 0.00 3 GLU A CA 10
ATOM 19094 C C . GLU A 1 3 ? 11.112 -7.308 2.921 1.00 0.00 3 GLU A C 10
ATOM 19095 O O . GLU A 1 3 ? 10.834 -7.310 1.725 1.00 0.00 3 GLU A O 10
ATOM 19107 N N . GLU A 1 4 ? 10.340 -7.940 3.814 1.00 0.00 4 GLU A N 10
ATOM 19108 C CA . GLU A 1 4 ? 9.084 -8.618 3.469 1.00 0.00 4 GLU A CA 10
ATOM 19109 C C . GLU A 1 4 ? 8.043 -7.647 2.885 1.00 0.00 4 GLU A C 10
ATOM 19110 O O . GLU A 1 4 ? 7.345 -7.981 1.928 1.00 0.00 4 GLU A O 10
ATOM 19122 N N . ILE A 1 5 ? 7.987 -6.413 3.398 1.00 0.00 5 ILE A N 10
ATOM 19123 C CA . ILE A 1 5 ? 7.111 -5.345 2.896 1.00 0.00 5 ILE A CA 10
ATOM 19124 C C . ILE A 1 5 ? 7.646 -4.788 1.564 1.00 0.00 5 ILE A C 10
ATOM 19125 O O . ILE A 1 5 ? 6.865 -4.471 0.662 1.00 0.00 5 ILE A O 10
ATOM 19141 N N . ARG A 1 6 ? 8.976 -4.760 1.395 1.00 0.00 6 ARG A N 10
ATOM 19142 C CA . ARG A 1 6 ? 9.652 -4.412 0.132 1.00 0.00 6 ARG A CA 10
ATOM 19143 C C . ARG A 1 6 ? 9.420 -5.453 -0.971 1.00 0.00 6 ARG A C 10
ATOM 19144 O O . ARG A 1 6 ? 9.398 -5.096 -2.146 1.00 0.00 6 ARG A O 10
ATOM 19165 N N . GLU A 1 7 ? 9.257 -6.736 -0.644 1.00 0.00 7 GLU A N 10
ATOM 19166 C CA . GLU A 1 7 ? 8.768 -7.741 -1.604 1.00 0.00 7 GLU A CA 10
ATOM 19167 C C . GLU A 1 7 ? 7.272 -7.550 -1.875 1.00 0.00 7 GLU A C 10
ATOM 19168 O O . GLU A 1 7 ? 6.873 -7.494 -3.035 1.00 0.00 7 GLU A O 10
ATOM 19180 N N . LEU A 1 8 ? 6.452 -7.403 -0.827 1.00 0.00 8 LEU A N 10
ATOM 19181 C CA . LEU A 1 8 ? 4.986 -7.355 -0.914 1.00 0.00 8 LEU A CA 10
ATOM 19182 C C . LEU A 1 8 ? 4.499 -6.300 -1.917 1.00 0.00 8 LEU A C 10
ATOM 19183 O O . LEU A 1 8 ? 3.695 -6.621 -2.792 1.00 0.00 8 LEU A O 10
ATOM 19199 N N . VAL A 1 9 ? 5.037 -5.075 -1.875 1.00 0.00 9 VAL A N 10
ATOM 19200 C CA . VAL A 1 9 ? 4.676 -4.018 -2.837 1.00 0.00 9 VAL A CA 10
ATOM 19201 C C . VAL A 1 9 ? 4.936 -4.427 -4.290 1.00 0.00 9 VAL A C 10
ATOM 19202 O O . VAL A 1 9 ? 4.133 -4.116 -5.165 1.00 0.00 9 VAL A O 10
ATOM 19215 N N . ARG A 1 10 ? 6.005 -5.186 -4.559 1.00 0.00 10 ARG A N 10
ATOM 19216 C CA . ARG A 1 10 ? 6.351 -5.674 -5.904 1.00 0.00 10 ARG A CA 10
ATOM 19217 C C . ARG A 1 10 ? 5.371 -6.734 -6.388 1.00 0.00 10 ARG A C 10
ATOM 19218 O O . ARG A 1 10 ? 5.030 -6.746 -7.569 1.00 0.00 10 ARG A O 10
ATOM 19239 N N . LYS A 1 11 ? 4.835 -7.552 -5.476 1.00 0.00 11 LYS A N 10
ATOM 19240 C CA . LYS A 1 11 ? 3.784 -8.537 -5.784 1.00 0.00 11 LYS A CA 10
ATOM 19241 C C . LYS A 1 11 ? 2.445 -7.850 -6.059 1.00 0.00 11 LYS A C 10
ATOM 19242 O O . LYS A 1 11 ? 1.701 -8.292 -6.933 1.00 0.00 11 LYS A O 10
ATOM 19261 N N . ILE A 1 12 ? 2.174 -6.722 -5.395 1.00 0.00 12 ILE A N 10
ATOM 19262 C CA . ILE A 1 12 ? 1.011 -5.875 -5.697 1.00 0.00 12 ILE A CA 10
ATOM 19263 C C . ILE A 1 12 ? 1.177 -5.181 -7.043 1.00 0.00 12 ILE A C 10
ATOM 19264 O O . ILE A 1 12 ? 0.295 -5.322 -7.880 1.00 0.00 12 ILE A O 10
ATOM 19280 N N . TYR A 1 13 ? 2.298 -4.505 -7.300 1.00 0.00 13 TYR A N 10
ATOM 19281 C CA . TYR A 1 13 ? 2.548 -3.813 -8.572 1.00 0.00 13 TYR A CA 10
ATOM 19282 C C . TYR A 1 13 ? 2.501 -4.791 -9.765 1.00 0.00 13 TYR A C 10
ATOM 19283 O O . TYR A 1 13 ? 1.968 -4.452 -10.820 1.00 0.00 13 TYR A O 10
ATOM 19301 N N . GLU A 1 14 ? 2.967 -6.030 -9.585 1.00 0.00 14 GLU A N 10
ATOM 19302 C CA . GLU A 1 14 ? 2.822 -7.132 -10.547 1.00 0.00 14 GLU A CA 10
ATOM 19303 C C . GLU A 1 14 ? 1.357 -7.577 -10.738 1.00 0.00 14 GLU A C 10
ATOM 19304 O O . GLU A 1 14 ? 0.922 -7.790 -11.872 1.00 0.00 14 GLU A O 10
ATOM 19316 N N . THR A 1 15 ? 0.566 -7.663 -9.665 1.00 0.00 15 THR A N 10
ATOM 19317 C CA . THR A 1 15 ? -0.857 -8.055 -9.725 1.00 0.00 15 THR A CA 10
ATOM 19318 C C . THR A 1 15 ? -1.741 -6.958 -10.336 1.00 0.00 15 THR A C 10
ATOM 19319 O O . THR A 1 15 ? -2.607 -7.252 -11.162 1.00 0.00 15 THR A O 10
ATOM 19330 N N . VAL A 1 16 ? -1.519 -5.686 -9.984 1.00 0.00 16 VAL A N 10
ATOM 19331 C CA . VAL A 1 16 ? -2.299 -4.546 -10.500 1.00 0.00 16 VAL A CA 10
ATOM 19332 C C . VAL A 1 16 ? -1.980 -4.265 -11.969 1.00 0.00 16 VAL A C 10
ATOM 19333 O O . VAL A 1 16 ? -2.916 -4.109 -12.750 1.00 0.00 16 VAL A O 10
ATOM 19346 N N . ARG A 1 17 ? -0.705 -4.310 -12.401 1.00 0.00 17 ARG A N 10
ATOM 19347 C CA . ARG A 1 17 ? -0.341 -4.072 -13.815 1.00 0.00 17 ARG A CA 10
ATOM 19348 C C . ARG A 1 17 ? -0.843 -5.166 -14.763 1.00 0.00 17 ARG A C 10
ATOM 19349 O O . ARG A 1 17 ? -1.145 -4.874 -15.920 1.00 0.00 17 ARG A O 10
ATOM 19370 N N . LYS A 1 18 ? -1.007 -6.399 -14.261 1.00 0.00 18 LYS A N 10
ATOM 19371 C CA . LYS A 1 18 ? -1.676 -7.509 -14.967 1.00 0.00 18 LYS A CA 10
ATOM 19372 C C . LYS A 1 18 ? -3.161 -7.260 -15.237 1.00 0.00 18 LYS A C 10
ATOM 19373 O O . LYS A 1 18 ? -3.698 -7.879 -16.156 1.00 0.00 18 LYS A O 10
ATOM 19392 N N . GLU A 1 19 ? -3.812 -6.389 -14.470 1.00 0.00 19 GLU A N 10
ATOM 19393 C CA . GLU A 1 19 ? -5.200 -5.965 -14.692 1.00 0.00 19 GLU A CA 10
ATOM 19394 C C . GLU A 1 19 ? -5.284 -4.638 -15.475 1.00 0.00 19 GLU A C 10
ATOM 19395 O O . GLU A 1 19 ? -6.039 -4.547 -16.446 1.00 0.00 19 GLU A O 10
ATOM 19407 N N . ASN A 1 20 ? -4.489 -3.631 -15.094 1.00 0.00 20 ASN A N 10
ATOM 19408 C CA . ASN A 1 20 ? -4.316 -2.353 -15.795 1.00 0.00 20 ASN A CA 10
ATOM 19409 C C . ASN A 1 20 ? -2.974 -1.690 -15.378 1.00 0.00 20 ASN A C 10
ATOM 19410 O O . ASN A 1 20 ? -2.776 -1.444 -14.188 1.00 0.00 20 ASN A O 10
ATOM 19421 N N . PRO A 1 21 ? -2.052 -1.353 -16.303 1.00 0.00 21 PRO A N 10
ATOM 19422 C CA . PRO A 1 21 ? -0.777 -0.703 -15.966 1.00 0.00 21 PRO A CA 10
ATOM 19423 C C . PRO A 1 21 ? -0.872 0.819 -15.709 1.00 0.00 21 PRO A C 10
ATOM 19424 O O . PRO A 1 21 ? 0.103 1.420 -15.254 1.00 0.00 21 PRO A O 10
ATOM 19435 N N . ASN A 1 22 ? -2.007 1.463 -16.010 1.00 0.00 22 ASN A N 10
ATOM 19436 C CA . ASN A 1 22 ? -2.153 2.929 -16.015 1.00 0.00 22 ASN A CA 10
ATOM 19437 C C . ASN A 1 22 ? -2.415 3.549 -14.623 1.00 0.00 22 ASN A C 10
ATOM 19438 O O . ASN A 1 22 ? -1.987 4.666 -14.330 1.00 0.00 22 ASN A O 10
ATOM 19449 N N . VAL A 1 23 ? -3.139 2.805 -13.787 1.00 0.00 23 VAL A N 10
ATOM 19450 C CA . VAL A 1 23 ? -3.559 3.085 -12.404 1.00 0.00 23 VAL A CA 10
ATOM 19451 C C . VAL A 1 23 ? -2.379 3.162 -11.419 1.00 0.00 23 VAL A C 10
ATOM 19452 O O . VAL A 1 23 ? -1.356 2.495 -11.591 1.00 0.00 23 VAL A O 10
ATOM 19465 N N . LYS A 1 24 ? -2.532 3.999 -10.382 1.00 0.00 24 LYS A N 10
ATOM 19466 C CA . LYS A 1 24 ? -1.518 4.347 -9.375 1.00 0.00 24 LYS A CA 10
ATOM 19467 C C . LYS A 1 24 ? -1.842 3.680 -8.031 1.00 0.00 24 LYS A C 10
ATOM 19468 O O . LYS A 1 24 ? -3.005 3.410 -7.727 1.00 0.00 24 LYS A O 10
ATOM 19487 N N . ILE A 1 25 ? -0.814 3.406 -7.225 1.00 0.00 25 ILE A N 10
ATOM 19488 C CA . ILE A 1 25 ? -0.928 2.667 -5.952 1.00 0.00 25 ILE A CA 10
ATOM 19489 C C . ILE A 1 25 ? -0.196 3.403 -4.819 1.00 0.00 25 ILE A C 10
ATOM 19490 O O . ILE A 1 25 ? 0.926 3.878 -5.001 1.00 0.00 25 ILE A O 10
ATOM 19506 N N . LEU A 1 26 ? -0.817 3.451 -3.638 1.00 0.00 26 LEU A N 10
ATOM 19507 C CA . LEU A 1 26 ? -0.234 3.901 -2.374 1.00 0.00 26 LEU A CA 10
ATOM 19508 C C . LEU A 1 26 ? -0.163 2.716 -1.402 1.00 0.00 26 LEU A C 10
ATOM 19509 O O . LEU A 1 26 ? -1.124 1.953 -1.294 1.00 0.00 26 LEU A O 10
ATOM 19525 N N . ILE A 1 27 ? 0.940 2.576 -0.663 1.00 0.00 27 ILE A N 10
ATOM 19526 C CA . ILE A 1 27 ? 1.052 1.624 0.454 1.00 0.00 27 ILE A CA 10
ATOM 19527 C C . ILE A 1 27 ? 1.471 2.393 1.704 1.00 0.00 27 ILE A C 10
ATOM 19528 O O . ILE A 1 27 ? 2.446 3.141 1.674 1.00 0.00 27 ILE A O 10
ATOM 19544 N N . PHE A 1 28 ? 0.744 2.200 2.801 1.00 0.00 28 PHE A N 10
ATOM 19545 C CA . PHE A 1 28 ? 1.037 2.777 4.111 1.00 0.00 28 PHE A CA 10
ATOM 19546 C C . PHE A 1 28 ? 1.760 1.732 4.955 1.00 0.00 28 PHE A C 10
ATOM 19547 O O . PHE A 1 28 ? 1.325 0.582 5.042 1.00 0.00 28 PHE A O 10
ATOM 19564 N N . ILE A 1 29 ? 2.858 2.150 5.576 1.00 0.00 29 ILE A N 10
ATOM 19565 C CA . ILE A 1 29 ? 3.751 1.351 6.408 1.00 0.00 29 ILE A CA 10
ATOM 19566 C C . ILE A 1 29 ? 3.759 1.988 7.796 1.00 0.00 29 ILE A C 10
ATOM 19567 O O . ILE A 1 29 ? 4.016 3.188 7.936 1.00 0.00 29 ILE A O 10
ATOM 19583 N N . ILE A 1 30 ? 3.447 1.187 8.811 1.00 0.00 30 ILE A N 10
ATOM 19584 C CA . ILE A 1 30 ? 3.274 1.642 10.192 1.00 0.00 30 ILE A CA 10
ATOM 19585 C C . ILE A 1 30 ? 4.393 1.078 11.058 1.00 0.00 30 ILE A C 10
ATOM 19586 O O . ILE A 1 30 ? 4.678 -0.115 10.993 1.00 0.00 30 ILE A O 10
ATOM 19602 N N . PHE A 1 31 ? 4.976 1.923 11.900 1.00 0.00 31 PHE A N 10
ATOM 19603 C CA . PHE A 1 31 ? 5.962 1.547 12.909 1.00 0.00 31 PHE A CA 10
ATOM 19604 C C . PHE A 1 31 ? 5.389 1.902 14.287 1.00 0.00 31 PHE A C 10
ATOM 19605 O O . PHE A 1 31 ? 5.382 3.067 14.690 1.00 0.00 31 PHE A O 10
ATOM 19622 N N . THR A 1 32 ? 4.812 0.910 14.973 1.00 0.00 32 THR A N 10
ATOM 19623 C CA . THR A 1 32 ? 4.064 1.123 16.229 1.00 0.00 32 THR A CA 10
ATOM 19624 C C . THR A 1 32 ? 4.973 1.255 17.454 1.00 0.00 32 THR A C 10
ATOM 19625 O O . THR A 1 32 ? 6.125 0.816 17.451 1.00 0.00 32 THR A O 10
ATOM 19636 N N . SER A 1 33 ? 4.431 1.811 18.544 1.00 0.00 33 SER A N 10
ATOM 19637 C CA . SER A 1 33 ? 5.130 1.940 19.835 1.00 0.00 33 SER A CA 10
ATOM 19638 C C . SER A 1 33 ? 5.471 0.585 20.489 1.00 0.00 33 SER A C 10
ATOM 19639 O O . SER A 1 33 ? 6.362 0.513 21.336 1.00 0.00 33 SER A O 10
ATOM 19647 N N . ASP A 1 34 ? 4.796 -0.497 20.082 1.00 0.00 34 ASP A N 10
ATOM 19648 C CA . ASP A 1 34 ? 5.056 -1.879 20.521 1.00 0.00 34 ASP A CA 10
ATOM 19649 C C . ASP A 1 34 ? 6.045 -2.641 19.604 1.00 0.00 34 ASP A C 10
ATOM 19650 O O . ASP A 1 34 ? 6.372 -3.802 19.859 1.00 0.00 34 ASP A O 10
ATOM 19659 N N . GLY A 1 35 ? 6.538 -2.000 18.535 1.00 0.00 35 GLY A N 10
ATOM 19660 C CA . GLY A 1 35 ? 7.493 -2.565 17.570 1.00 0.00 35 GLY A CA 10
ATOM 19661 C C . GLY A 1 35 ? 6.873 -3.413 16.446 1.00 0.00 35 GLY A C 10
ATOM 19662 O O . GLY A 1 35 ? 7.601 -3.926 15.593 1.00 0.00 35 GLY A O 10
ATOM 19666 N N . THR A 1 36 ? 5.545 -3.552 16.413 1.00 0.00 36 THR A N 10
ATOM 19667 C CA . THR A 1 36 ? 4.792 -4.231 15.341 1.00 0.00 36 THR A CA 10
ATOM 19668 C C . THR A 1 36 ? 4.746 -3.370 14.072 1.00 0.00 36 THR A C 10
ATOM 19669 O O . THR A 1 36 ? 4.618 -2.143 14.158 1.00 0.00 36 THR A O 10
ATOM 19680 N N . ILE A 1 37 ? 4.809 -4.009 12.897 1.00 0.00 37 ILE A N 10
ATOM 19681 C CA . ILE A 1 37 ? 4.634 -3.370 11.582 1.00 0.00 37 ILE A CA 10
ATOM 19682 C C . ILE A 1 37 ? 3.250 -3.711 11.011 1.00 0.00 37 ILE A C 10
ATOM 19683 O O . ILE A 1 37 ? 2.806 -4.859 11.093 1.00 0.00 37 ILE A O 10
ATOM 19699 N N . LYS A 1 38 ? 2.585 -2.717 10.409 1.00 0.00 38 LYS A N 10
ATOM 19700 C CA . LYS A 1 38 ? 1.299 -2.855 9.696 1.00 0.00 38 LYS A CA 10
ATOM 19701 C C . LYS A 1 38 ? 1.369 -2.288 8.276 1.00 0.00 38 LYS A C 10
ATOM 19702 O O . LYS A 1 38 ? 2.182 -1.405 7.994 1.00 0.00 38 LYS A O 10
ATOM 19721 N N . VAL A 1 39 ? 0.514 -2.821 7.401 1.00 0.00 39 VAL A N 10
ATOM 19722 C CA . VAL A 1 39 ? 0.456 -2.545 5.954 1.00 0.00 39 VAL A CA 10
ATOM 19723 C C . VAL A 1 39 ? -0.983 -2.317 5.473 1.00 0.00 39 VAL A C 10
ATOM 19724 O O . VAL A 1 39 ? -1.840 -3.180 5.665 1.00 0.00 39 VAL A O 10
ATOM 19737 N N . ILE A 1 40 ? -1.233 -1.179 4.814 1.00 0.00 40 ILE A N 10
ATOM 19738 C CA . ILE A 1 40 ? -2.519 -0.820 4.173 1.00 0.00 40 ILE A CA 10
ATOM 19739 C C . ILE A 1 40 ? -2.261 -0.468 2.703 1.00 0.00 40 ILE A C 10
ATOM 19740 O O . ILE A 1 40 ? -1.284 0.229 2.428 1.00 0.00 40 ILE A O 10
ATOM 19756 N N . ILE A 1 41 ? -3.111 -0.896 1.761 1.00 0.00 41 ILE A N 10
ATOM 19757 C CA . ILE A 1 41 ? -2.918 -0.633 0.316 1.00 0.00 41 ILE A CA 10
ATOM 19758 C C . ILE A 1 41 ? -4.101 0.129 -0.267 1.00 0.00 41 ILE A C 10
ATOM 19759 O O . ILE A 1 41 ? -5.249 -0.146 0.067 1.00 0.00 41 ILE A O 10
ATOM 19775 N N . VAL A 1 42 ? -3.826 1.115 -1.116 1.00 0.00 42 VAL A N 10
ATOM 19776 C CA . VAL A 1 42 ? -4.836 1.995 -1.708 1.00 0.00 42 VAL A CA 10
ATOM 19777 C C . VAL A 1 42 ? -4.636 2.090 -3.212 1.00 0.00 42 VAL A C 10
ATOM 19778 O O . VAL A 1 42 ? -3.522 2.324 -3.682 1.00 0.00 42 VAL A O 10
ATOM 19791 N N . ILE A 1 43 ? -5.725 1.951 -3.962 1.00 0.00 43 ILE A N 10
ATOM 19792 C CA . ILE A 1 43 ? -5.726 2.065 -5.423 1.00 0.00 43 ILE A CA 10
ATOM 19793 C C . ILE A 1 43 ? -6.307 3.416 -5.842 1.00 0.00 43 ILE A C 10
ATOM 19794 O O . ILE A 1 43 ? -7.431 3.766 -5.471 1.00 0.00 43 ILE A O 10
ATOM 19810 N N . ILE A 1 44 ? -5.537 4.159 -6.637 1.00 0.00 44 ILE A N 10
ATOM 19811 C CA . ILE A 1 44 ? -5.897 5.454 -7.213 1.00 0.00 44 ILE A CA 10
ATOM 19812 C C . ILE A 1 44 ? -5.883 5.266 -8.742 1.00 0.00 44 ILE A C 10
ATOM 19813 O O . ILE A 1 44 ? -4.852 5.417 -9.399 1.00 0.00 44 ILE A O 10
ATOM 19829 N N . ALA A 1 45 ? -7.026 4.896 -9.319 1.00 0.00 45 ALA A N 10
ATOM 19830 C CA . ALA A 1 45 ? -7.167 4.690 -10.766 1.00 0.00 45 ALA A CA 10
ATOM 19831 C C . ALA A 1 45 ? -7.697 5.950 -11.462 1.00 0.00 45 ALA A C 10
ATOM 19832 O O . ALA A 1 45 ? -8.268 6.838 -10.832 1.00 0.00 45 ALA A O 10
ATOM 19839 N N . ASP A 1 46 ? -7.511 6.020 -12.778 1.00 0.00 46 ASP A N 10
ATOM 19840 C CA . ASP A 1 46 ? -7.948 7.151 -13.608 1.00 0.00 46 ASP A CA 10
ATOM 19841 C C . ASP A 1 46 ? -9.480 7.182 -13.829 1.00 0.00 46 ASP A C 10
ATOM 19842 O O . ASP A 1 46 ? -10.022 8.169 -14.329 1.00 0.00 46 ASP A O 10
ATOM 19851 N N . ASP A 1 47 ? -10.183 6.110 -13.445 1.00 0.00 47 ASP A N 10
ATOM 19852 C CA . ASP A 1 47 ? -11.645 6.017 -13.353 1.00 0.00 47 ASP A CA 10
ATOM 19853 C C . ASP A 1 47 ? -12.046 5.240 -12.074 1.00 0.00 47 ASP A C 10
ATOM 19854 O O . ASP A 1 47 ? -11.501 4.153 -11.833 1.00 0.00 47 ASP A O 10
ATOM 19863 N N . PRO A 1 48 ? -12.983 5.736 -11.239 1.00 0.00 48 PRO A N 10
ATOM 19864 C CA . PRO A 1 48 ? -13.341 5.100 -9.968 1.00 0.00 48 PRO A CA 10
ATOM 19865 C C . PRO A 1 48 ? -14.062 3.748 -10.121 1.00 0.00 48 PRO A C 10
ATOM 19866 O O . PRO A 1 48 ? -14.147 2.994 -9.149 1.00 0.00 48 PRO A O 10
ATOM 19877 N N . ASN A 1 49 ? -14.600 3.422 -11.302 1.00 0.00 49 ASN A N 10
ATOM 19878 C CA . ASN A 1 49 ? -15.156 2.098 -11.610 1.00 0.00 49 ASN A CA 10
ATOM 19879 C C . ASN A 1 49 ? -14.060 1.041 -11.843 1.00 0.00 49 ASN A C 10
ATOM 19880 O O . ASN A 1 49 ? -14.259 -0.136 -11.544 1.00 0.00 49 ASN A O 10
ATOM 19891 N N . ASP A 1 50 ? -12.895 1.453 -12.352 1.00 0.00 50 ASP A N 10
ATOM 19892 C CA . ASP A 1 50 ? -11.742 0.564 -12.543 1.00 0.00 50 ASP A CA 10
ATOM 19893 C C . ASP A 1 50 ? -11.016 0.299 -11.225 1.00 0.00 50 ASP A C 10
ATOM 19894 O O . ASP A 1 50 ? -10.647 -0.840 -10.961 1.00 0.00 50 ASP A O 10
ATOM 19903 N N . ALA A 1 51 ? -10.882 1.309 -10.354 1.00 0.00 51 ALA A N 10
ATOM 19904 C CA . ALA A 1 51 ? -10.228 1.146 -9.053 1.00 0.00 51 ALA A CA 10
ATOM 19905 C C . ALA A 1 51 ? -10.844 -0.015 -8.258 1.00 0.00 51 ALA A C 10
ATOM 19906 O O . ALA A 1 51 ? -10.118 -0.860 -7.741 1.00 0.00 51 ALA A O 10
ATOM 19913 N N . LYS A 1 52 ? -12.178 -0.128 -8.261 1.00 0.00 52 LYS A N 10
ATOM 19914 C CA . LYS A 1 52 ? -12.943 -1.241 -7.667 1.00 0.00 52 LYS A CA 10
ATOM 19915 C C . LYS A 1 52 ? -12.485 -2.619 -8.168 1.00 0.00 52 LYS A C 10
ATOM 19916 O O . LYS A 1 52 ? -12.284 -3.526 -7.360 1.00 0.00 52 LYS A O 10
ATOM 19935 N N . ARG A 1 53 ? -12.257 -2.764 -9.478 1.00 0.00 53 ARG A N 10
ATOM 19936 C CA . ARG A 1 53 ? -11.800 -4.004 -10.141 1.00 0.00 53 ARG A CA 10
ATOM 19937 C C . ARG A 1 53 ? -10.375 -4.393 -9.733 1.00 0.00 53 ARG A C 10
ATOM 19938 O O . ARG A 1 53 ? -10.093 -5.575 -9.541 1.00 0.00 53 ARG A O 10
ATOM 19959 N N . ILE A 1 54 ? -9.494 -3.410 -9.541 1.00 0.00 54 ILE A N 10
ATOM 19960 C CA . ILE A 1 54 ? -8.115 -3.623 -9.069 1.00 0.00 54 ILE A CA 10
ATOM 19961 C C . ILE A 1 54 ? -8.093 -3.953 -7.568 1.00 0.00 54 ILE A C 10
ATOM 19962 O O . ILE A 1 54 ? -7.464 -4.929 -7.161 1.00 0.00 54 ILE A O 10
ATOM 19978 N N . VAL A 1 55 ? -8.825 -3.187 -6.748 1.00 0.00 55 VAL A N 10
ATOM 19979 C CA . VAL A 1 55 ? -8.973 -3.404 -5.295 1.00 0.00 55 VAL A CA 10
ATOM 19980 C C . VAL A 1 55 ? -9.476 -4.816 -5.021 1.00 0.00 55 VAL A C 10
ATOM 19981 O O . VAL A 1 55 ? -8.871 -5.537 -4.231 1.00 0.00 55 VAL A O 10
ATOM 19994 N N . LYS A 1 56 ? -10.515 -5.253 -5.741 1.00 0.00 56 LYS A N 10
ATOM 19995 C CA . LYS A 1 56 ? -11.068 -6.615 -5.679 1.00 0.00 56 LYS A CA 10
ATOM 19996 C C . LYS A 1 56 ? -9.998 -7.689 -5.918 1.00 0.00 56 LYS A C 10
ATOM 19997 O O . LYS A 1 56 ? -9.984 -8.692 -5.207 1.00 0.00 56 LYS A O 10
ATOM 20016 N N . LYS A 1 57 ? -9.046 -7.465 -6.835 1.00 0.00 57 LYS A N 10
ATOM 20017 C CA . LYS A 1 57 ? -7.955 -8.415 -7.109 1.00 0.00 57 LYS A CA 10
ATOM 20018 C C . LYS A 1 57 ? -6.921 -8.478 -5.977 1.00 0.00 57 LYS A C 10
ATOM 20019 O O . LYS A 1 57 ? -6.501 -9.575 -5.615 1.00 0.00 57 LYS A O 10
ATOM 20038 N N . ILE A 1 58 ? -6.583 -7.350 -5.348 1.00 0.00 58 ILE A N 10
ATOM 20039 C CA . ILE A 1 58 ? -5.711 -7.326 -4.156 1.00 0.00 58 ILE A CA 10
ATOM 20040 C C . ILE A 1 58 ? -6.424 -7.928 -2.940 1.00 0.00 58 ILE A C 10
ATOM 20041 O O . ILE A 1 58 ? -5.792 -8.625 -2.148 1.00 0.00 58 ILE A O 10
ATOM 20057 N N . GLN A 1 59 ? -7.744 -7.756 -2.828 1.00 0.00 59 GLN A N 10
ATOM 20058 C CA . GLN A 1 59 ? -8.550 -8.360 -1.759 1.00 0.00 59 GLN A CA 10
ATOM 20059 C C . GLN A 1 59 ? -8.602 -9.896 -1.877 1.00 0.00 59 GLN A C 10
ATOM 20060 O O . GLN A 1 59 ? -8.548 -10.594 -0.866 1.00 0.00 59 GLN A O 10
ATOM 20074 N N . GLU A 1 60 ? -8.658 -10.432 -3.101 1.00 0.00 60 GLU A N 10
ATOM 20075 C CA . GLU A 1 60 ? -8.578 -11.877 -3.366 1.00 0.00 60 GLU A CA 10
ATOM 20076 C C . GLU A 1 60 ? -7.167 -12.449 -3.154 1.00 0.00 60 GLU A C 10
ATOM 20077 O O . GLU A 1 60 ? -7.028 -13.558 -2.632 1.00 0.00 60 GLU A O 10
ATOM 20089 N N . ARG A 1 61 ? -6.117 -11.708 -3.543 1.00 0.00 61 ARG A N 10
ATOM 20090 C CA . ARG A 1 61 ? -4.719 -12.169 -3.460 1.00 0.00 61 ARG A CA 10
ATOM 20091 C C . ARG A 1 61 ? -4.130 -12.056 -2.047 1.00 0.00 61 ARG A C 10
ATOM 20092 O O . ARG A 1 61 ? -3.368 -12.931 -1.637 1.00 0.00 61 ARG A O 10
ATOM 20113 N N . PHE A 1 62 ? -4.504 -11.016 -1.300 1.00 0.00 62 PHE A N 10
ATOM 20114 C CA . PHE A 1 62 ? -4.008 -10.707 0.047 1.00 0.00 62 PHE A CA 10
ATOM 20115 C C . PHE A 1 62 ? -5.161 -10.425 1.041 1.00 0.00 62 PHE A C 10
ATOM 20116 O O . PHE A 1 62 ? -5.253 -9.319 1.579 1.00 0.00 62 PHE A O 10
ATOM 20133 N N . PRO A 1 63 ? -6.042 -11.404 1.339 1.00 0.00 63 PRO A N 10
ATOM 20134 C CA . PRO A 1 63 ? -7.219 -11.198 2.197 1.00 0.00 63 PRO A CA 10
ATOM 20135 C C . PRO A 1 63 ? -6.882 -10.864 3.663 1.00 0.00 63 PRO A C 10
ATOM 20136 O O . PRO A 1 63 ? -7.732 -10.337 4.387 1.00 0.00 63 PRO A O 10
ATOM 20147 N N . LYS A 1 64 ? -5.646 -11.138 4.107 1.00 0.00 64 LYS A N 10
ATOM 20148 C CA . LYS A 1 64 ? -5.128 -10.798 5.447 1.00 0.00 64 LYS A CA 10
ATOM 20149 C C . LYS A 1 64 ? -4.789 -9.303 5.608 1.00 0.00 64 LYS A C 10
ATOM 20150 O O . LYS A 1 64 ? -4.738 -8.806 6.733 1.00 0.00 64 LYS A O 10
ATOM 20169 N N . LEU A 1 65 ? -4.573 -8.585 4.500 1.00 0.00 65 LEU A N 10
ATOM 20170 C CA . LEU A 1 65 ? -4.233 -7.155 4.458 1.00 0.00 65 LEU A CA 10
ATOM 20171 C C . LEU A 1 65 ? -5.490 -6.299 4.224 1.00 0.00 65 LEU A C 10
ATOM 20172 O O . LEU A 1 65 ? -6.341 -6.635 3.396 1.00 0.00 65 LEU A O 10
ATOM 20188 N N . THR A 1 66 ? -5.594 -5.168 4.927 1.00 0.00 66 THR A N 10
ATOM 20189 C CA . THR A 1 66 ? -6.697 -4.200 4.764 1.00 0.00 66 THR A CA 10
ATOM 20190 C C . THR A 1 66 ? -6.372 -3.195 3.660 1.00 0.00 66 THR A C 10
ATOM 20191 O O . THR A 1 66 ? -5.250 -2.693 3.585 1.00 0.00 66 THR A O 10
ATOM 20202 N N . ILE A 1 67 ? -7.338 -2.909 2.783 1.00 0.00 67 ILE A N 10
ATOM 20203 C CA . ILE A 1 67 ? -7.156 -2.048 1.603 1.00 0.00 67 ILE A CA 10
ATOM 20204 C C . ILE A 1 67 ? -8.298 -1.032 1.417 1.00 0.00 67 ILE A C 10
ATOM 20205 O O . ILE A 1 67 ? -9.416 -1.244 1.894 1.00 0.00 67 ILE A O 10
ATOM 20221 N N . LYS A 1 68 ? -8.012 0.068 0.712 1.00 0.00 68 LYS A N 10
ATOM 20222 C CA . LYS A 1 68 ? -8.930 1.178 0.387 1.00 0.00 68 LYS A CA 10
ATOM 20223 C C . LYS A 1 68 ? -8.938 1.501 -1.123 1.00 0.00 68 LYS A C 10
ATOM 20224 O O . LYS A 1 68 ? -8.070 1.054 -1.875 1.00 0.00 68 LYS A O 10
ATOM 20243 N N . GLN A 1 69 ? -9.894 2.323 -1.563 1.00 0.00 69 GLN A N 10
ATOM 20244 C CA . GLN A 1 69 ? -9.940 2.933 -2.905 1.00 0.00 69 GLN A CA 10
ATOM 20245 C C . GLN A 1 69 ? -9.862 4.470 -2.824 1.00 0.00 69 GLN A C 10
ATOM 20246 O O . GLN A 1 69 ? -10.127 5.047 -1.766 1.00 0.00 69 GLN A O 10
ATOM 20260 N N . SER A 1 70 ? -9.528 5.135 -3.934 1.00 0.00 70 SER A N 10
ATOM 20261 C CA . SER A 1 70 ? -9.609 6.598 -4.071 1.00 0.00 70 SER A CA 10
ATOM 20262 C C . SER A 1 70 ? -10.277 7.048 -5.375 1.00 0.00 70 SER A C 10
ATOM 20263 O O . SER A 1 70 ? -10.183 6.378 -6.409 1.00 0.00 70 SER A O 10
ATOM 20271 N N . ARG A 1 71 ? -10.919 8.223 -5.340 1.00 0.00 71 ARG A N 10
ATOM 20272 C CA . ARG A 1 71 ? -11.514 8.913 -6.496 1.00 0.00 71 ARG A CA 10
ATOM 20273 C C . ARG A 1 71 ? -10.463 9.772 -7.216 1.00 0.00 71 ARG A C 10
ATOM 20274 O O . ARG A 1 71 ? -10.432 10.994 -7.075 1.00 0.00 71 ARG A O 10
ATOM 20295 N N . ASN A 1 72 ? -9.601 9.105 -7.985 1.00 0.00 72 ASN A N 10
ATOM 20296 C CA . ASN A 1 72 ? -8.613 9.667 -8.922 1.00 0.00 72 ASN A CA 10
ATOM 20297 C C . ASN A 1 72 ? -7.470 10.529 -8.325 1.00 0.00 72 ASN A C 10
ATOM 20298 O O . ASN A 1 72 ? -6.612 10.985 -9.084 1.00 0.00 72 ASN A O 10
ATOM 20309 N N . GLU A 1 73 ? -7.414 10.761 -7.009 1.00 0.00 73 GLU A N 10
ATOM 20310 C CA . GLU A 1 73 ? -6.424 11.644 -6.361 1.00 0.00 73 GLU A CA 10
ATOM 20311 C C . GLU A 1 73 ? -5.565 10.932 -5.301 1.00 0.00 73 GLU A C 10
ATOM 20312 O O . GLU A 1 73 ? -6.056 10.112 -4.524 1.00 0.00 73 GLU A O 10
ATOM 20324 N N . GLU A 1 74 ? -4.278 11.296 -5.212 1.00 0.00 74 GLU A N 10
ATOM 20325 C CA . GLU A 1 74 ? -3.353 10.811 -4.169 1.00 0.00 74 GLU A CA 10
ATOM 20326 C C . GLU A 1 74 ? -3.520 11.520 -2.804 1.00 0.00 74 GLU A C 10
ATOM 20327 O O . GLU A 1 74 ? -2.791 11.226 -1.859 1.00 0.00 74 GLU A O 10
ATOM 20339 N N . GLU A 1 75 ? -4.523 12.401 -2.667 1.00 0.00 75 GLU A N 10
ATOM 20340 C CA . GLU A 1 75 ? -4.950 13.050 -1.408 1.00 0.00 75 GLU A CA 10
ATOM 20341 C C . GLU A 1 75 ? -5.278 12.039 -0.286 1.00 0.00 75 GLU A C 10
ATOM 20342 O O . GLU A 1 75 ? -5.219 12.370 0.903 1.00 0.00 75 GLU A O 10
ATOM 20354 N N . ALA A 1 76 ? -5.543 10.781 -0.660 1.00 0.00 76 ALA A N 10
ATOM 20355 C CA . ALA A 1 76 ? -5.645 9.635 0.240 1.00 0.00 76 ALA A CA 10
ATOM 20356 C C . ALA A 1 76 ? -4.446 9.517 1.203 1.00 0.00 76 ALA A C 10
ATOM 20357 O O . ALA A 1 76 ? -4.634 9.048 2.321 1.00 0.00 76 ALA A O 10
ATOM 20364 N N . GLU A 1 77 ? -3.257 10.015 0.835 1.00 0.00 77 GLU A N 10
ATOM 20365 C CA . GLU A 1 77 ? -2.095 10.165 1.727 1.00 0.00 77 GLU A CA 10
ATOM 20366 C C . GLU A 1 77 ? -2.484 10.839 3.051 1.00 0.00 77 GLU A C 10
ATOM 20367 O O . GLU A 1 77 ? -2.279 10.258 4.114 1.00 0.00 77 GLU A O 10
ATOM 20379 N N . LYS A 1 78 ? -3.090 12.030 3.006 1.00 0.00 78 LYS A N 10
ATOM 20380 C CA . LYS A 1 78 ? -3.393 12.814 4.215 1.00 0.00 78 LYS A CA 10
ATOM 20381 C C . LYS A 1 78 ? -4.709 12.388 4.871 1.00 0.00 78 LYS A C 10
ATOM 20382 O O . LYS A 1 78 ? -4.808 12.337 6.099 1.00 0.00 78 LYS A O 10
ATOM 20401 N N . ARG A 1 79 ? -5.703 12.007 4.060 1.00 0.00 79 ARG A N 10
ATOM 20402 C CA . ARG A 1 79 ? -7.012 11.511 4.525 1.00 0.00 79 ARG A CA 10
ATOM 20403 C C . ARG A 1 79 ? -6.906 10.176 5.262 1.00 0.00 79 ARG A C 10
ATOM 20404 O O . ARG A 1 79 ? -7.621 9.962 6.241 1.00 0.00 79 ARG A O 10
ATOM 20425 N N . ILE A 1 80 ? -6.052 9.261 4.804 1.00 0.00 80 ILE A N 10
ATOM 20426 C CA . ILE A 1 80 ? -5.826 7.973 5.478 1.00 0.00 80 ILE A CA 10
ATOM 20427 C C . ILE A 1 80 ? -4.802 8.115 6.613 1.00 0.00 80 ILE A C 10
ATOM 20428 O O . ILE A 1 80 ? -4.957 7.440 7.626 1.00 0.00 80 ILE A O 10
ATOM 20444 N N . GLN A 1 81 ? -3.840 9.047 6.531 1.00 0.00 81 GLN A N 10
ATOM 20445 C CA . GLN A 1 81 ? -2.965 9.374 7.678 1.00 0.00 81 GLN A CA 10
ATOM 20446 C C . GLN A 1 81 ? -3.780 9.707 8.932 1.00 0.00 81 GLN A C 10
ATOM 20447 O O . GLN A 1 81 ? -3.492 9.190 10.013 1.00 0.00 81 GLN A O 10
ATOM 20461 N N . LYS A 1 82 ? -4.812 10.551 8.788 1.00 0.00 82 LYS A N 10
ATOM 20462 C CA . LYS A 1 82 ? -5.631 10.995 9.919 1.00 0.00 82 LYS A CA 10
ATOM 20463 C C . LYS A 1 82 ? -6.422 9.837 10.551 1.00 0.00 82 LYS A C 10
ATOM 20464 O O . LYS A 1 82 ? -6.530 9.756 11.772 1.00 0.00 82 LYS A O 10
ATOM 20483 N N . GLU A 1 83 ? -6.916 8.907 9.729 1.00 0.00 83 GLU A N 10
ATOM 20484 C CA . GLU A 1 83 ? -7.569 7.671 10.188 1.00 0.00 83 GLU A CA 10
ATOM 20485 C C . GLU A 1 83 ? -6.577 6.723 10.883 1.00 0.00 83 GLU A C 10
ATOM 20486 O O . GLU A 1 83 ? -6.869 6.184 11.952 1.00 0.00 83 GLU A O 10
ATOM 20498 N N . LEU A 1 84 ? -5.388 6.547 10.301 1.00 0.00 84 LEU A N 10
ATOM 20499 C CA . LEU A 1 84 ? -4.337 5.678 10.826 1.00 0.00 84 LEU A CA 10
ATOM 20500 C C . LEU A 1 84 ? -3.766 6.173 12.163 1.00 0.00 84 LEU A C 10
ATOM 20501 O O . LEU A 1 84 ? -3.465 5.353 13.028 1.00 0.00 84 LEU A O 10
ATOM 20517 N N . GLU A 1 85 ? -3.657 7.486 12.369 1.00 0.00 85 GLU A N 10
ATOM 20518 C CA . GLU A 1 85 ? -3.163 8.079 13.620 1.00 0.00 85 GLU A CA 10
ATOM 20519 C C . GLU A 1 85 ? -4.110 7.819 14.809 1.00 0.00 85 GLU A C 10
ATOM 20520 O O . GLU A 1 85 ? -3.658 7.618 15.937 1.00 0.00 85 GLU A O 10
ATOM 20532 N N . GLU A 1 86 ? -5.423 7.749 14.562 1.00 0.00 86 GLU A N 10
ATOM 20533 C CA . GLU A 1 86 ? -6.436 7.460 15.587 1.00 0.00 86 GLU A CA 10
ATOM 20534 C C . GLU A 1 86 ? -6.464 5.978 16.016 1.00 0.00 86 GLU A C 10
ATOM 20535 O O . GLU A 1 86 ? -6.852 5.679 17.148 1.00 0.00 86 GLU A O 10
ATOM 20547 N N . ARG A 1 87 ? -6.054 5.052 15.132 1.00 0.00 87 ARG A N 10
ATOM 20548 C CA . ARG A 1 87 ? -6.122 3.586 15.334 1.00 0.00 87 ARG A CA 10
ATOM 20549 C C . ARG A 1 87 ? -4.782 2.874 15.579 1.00 0.00 87 ARG A C 10
ATOM 20550 O O . ARG A 1 87 ? -4.761 1.653 15.738 1.00 0.00 87 ARG A O 10
ATOM 20571 N N . ASN A 1 88 ? -3.675 3.619 15.640 1.00 0.00 88 ASN A N 10
ATOM 20572 C CA . ASN A 1 88 ? -2.326 3.123 15.940 1.00 0.00 88 ASN A CA 10
ATOM 20573 C C . ASN A 1 88 ? -1.660 3.954 17.067 1.00 0.00 88 ASN A C 10
ATOM 20574 O O . ASN A 1 88 ? -1.090 5.016 16.800 1.00 0.00 88 ASN A O 10
ATOM 20585 N N . PRO A 1 89 ? -1.702 3.477 18.328 1.00 0.00 89 PRO A N 10
ATOM 20586 C CA . PRO A 1 89 ? -1.121 4.138 19.503 1.00 0.00 89 PRO A CA 10
ATOM 20587 C C . PRO A 1 89 ? 0.368 4.498 19.372 1.00 0.00 89 PRO A C 10
ATOM 20588 O O . PRO A 1 89 ? 1.212 3.623 19.151 1.00 0.00 89 PRO A O 10
ATOM 20599 N N . ASN A 1 90 ? 0.683 5.790 19.545 1.00 0.00 90 ASN A N 10
ATOM 20600 C CA . ASN A 1 90 ? 2.037 6.371 19.520 1.00 0.00 90 ASN A CA 10
ATOM 20601 C C . ASN A 1 90 ? 2.908 5.881 18.331 1.00 0.00 90 ASN A C 10
ATOM 20602 O O . ASN A 1 90 ? 4.118 5.678 18.452 1.00 0.00 90 ASN A O 10
ATOM 20613 N N . ALA A 1 91 ? 2.268 5.642 17.183 1.00 0.00 91 ALA A N 10
ATOM 20614 C CA . ALA A 1 91 ? 2.855 5.039 15.988 1.00 0.00 91 ALA A CA 10
ATOM 20615 C C . ALA A 1 91 ? 3.327 6.086 14.961 1.00 0.00 91 ALA A C 10
ATOM 20616 O O . ALA A 1 91 ? 2.862 7.229 14.958 1.00 0.00 91 ALA A O 10
ATOM 20623 N N . GLU A 1 92 ? 4.222 5.682 14.058 1.00 0.00 92 GLU A N 10
ATOM 20624 C CA . GLU A 1 92 ? 4.657 6.480 12.906 1.00 0.00 92 GLU A CA 10
ATOM 20625 C C . GLU A 1 92 ? 4.104 5.869 11.613 1.00 0.00 92 GLU A C 10
ATOM 20626 O O . GLU A 1 92 ? 4.165 4.654 11.424 1.00 0.00 92 GLU A O 10
ATOM 20638 N N . ILE A 1 93 ? 3.559 6.710 10.733 1.00 0.00 93 ILE A N 10
ATOM 20639 C CA . ILE A 1 93 ? 2.907 6.331 9.472 1.00 0.00 93 ILE A CA 10
ATOM 20640 C C . ILE A 1 93 ? 3.712 6.921 8.315 1.00 0.00 93 ILE A C 10
ATOM 20641 O O . ILE A 1 93 ? 3.905 8.137 8.242 1.00 0.00 93 ILE A O 10
ATOM 20657 N N . GLN A 1 94 ? 4.128 6.074 7.378 1.00 0.00 94 GLN A N 10
ATOM 20658 C CA . GLN A 1 94 ? 4.787 6.480 6.136 1.00 0.00 94 GLN A CA 10
ATOM 20659 C C . GLN A 1 94 ? 3.996 5.927 4.949 1.00 0.00 94 GLN A C 10
ATOM 20660 O O . GLN A 1 94 ? 3.564 4.779 4.997 1.00 0.00 94 GLN A O 10
ATOM 20674 N N . VAL A 1 95 ? 3.815 6.705 3.879 1.00 0.00 95 VAL A N 10
ATOM 20675 C CA . VAL A 1 95 ? 3.175 6.242 2.636 1.00 0.00 95 VAL A CA 10
ATOM 20676 C C . VAL A 1 95 ? 4.158 6.292 1.465 1.00 0.00 95 VAL A C 10
ATOM 20677 O O . VAL A 1 95 ? 4.894 7.266 1.295 1.00 0.00 95 VAL A O 10
ATOM 20690 N N . VAL A 1 96 ? 4.188 5.216 0.675 1.00 0.00 96 VAL A N 10
ATOM 20691 C CA . VAL A 1 96 ? 5.073 5.018 -0.479 1.00 0.00 96 VAL A CA 10
ATOM 20692 C C . VAL A 1 96 ? 4.271 4.951 -1.785 1.00 0.00 96 VAL A C 10
ATOM 20693 O O . VAL A 1 96 ? 3.246 4.270 -1.869 1.00 0.00 96 VAL A O 10
ATOM 20706 N N . ARG A 1 97 ? 4.764 5.679 -2.796 1.00 0.00 97 ARG A N 10
ATOM 20707 C CA . ARG A 1 97 ? 4.210 5.853 -4.153 1.00 0.00 97 ARG A CA 10
ATOM 20708 C C . ARG A 1 97 ? 5.135 5.291 -5.249 1.00 0.00 97 ARG A C 10
ATOM 20709 O O . ARG A 1 97 ? 4.715 5.147 -6.397 1.00 0.00 97 ARG A O 10
ATOM 20730 N N . SER A 1 98 ? 6.398 5.012 -4.906 1.00 0.00 98 SER A N 10
ATOM 20731 C CA . SER A 1 98 ? 7.405 4.346 -5.751 1.00 0.00 98 SER A CA 10
ATOM 20732 C C . SER A 1 98 ? 8.408 3.557 -4.899 1.00 0.00 98 SER A C 10
ATOM 20733 O O . SER A 1 98 ? 8.722 3.969 -3.785 1.00 0.00 98 SER A O 10
ATOM 20741 N N . GLU A 1 99 ? 8.980 2.465 -5.415 1.00 0.00 99 GLU A N 10
ATOM 20742 C CA . GLU A 1 99 ? 9.917 1.601 -4.665 1.00 0.00 99 GLU A CA 10
ATOM 20743 C C . GLU A 1 99 ? 11.139 2.346 -4.089 1.00 0.00 99 GLU A C 10
ATOM 20744 O O . GLU A 1 99 ? 11.677 1.955 -3.053 1.00 0.00 99 GLU A O 10
ATOM 20756 N N . ASP A 1 100 ? 11.564 3.442 -4.724 1.00 0.00 100 ASP A N 10
ATOM 20757 C CA . ASP A 1 100 ? 12.680 4.272 -4.260 1.00 0.00 100 ASP A CA 10
ATOM 20758 C C . ASP A 1 100 ? 12.336 5.097 -3.006 1.00 0.00 100 ASP A C 10
ATOM 20759 O O . ASP A 1 100 ? 13.224 5.426 -2.222 1.00 0.00 100 ASP A O 10
ATOM 20768 N N . GLU A 1 101 ? 11.057 5.390 -2.755 1.00 0.00 101 GLU A N 10
ATOM 20769 C CA . GLU A 1 101 ? 10.614 5.985 -1.486 1.00 0.00 101 GLU A CA 10
ATOM 20770 C C . GLU A 1 101 ? 10.591 4.952 -0.344 1.00 0.00 101 GLU A C 10
ATOM 20771 O O . GLU A 1 101 ? 10.837 5.310 0.803 1.00 0.00 101 GLU A O 10
ATOM 20783 N N . LEU A 1 102 ? 10.366 3.663 -0.630 1.00 0.00 102 LEU A N 10
ATOM 20784 C CA . LEU A 1 102 ? 10.477 2.572 0.358 1.00 0.00 102 LEU A CA 10
ATOM 20785 C C . LEU A 1 102 ? 11.917 2.404 0.854 1.00 0.00 102 LEU A C 10
ATOM 20786 O O . LEU A 1 102 ? 12.175 2.242 2.047 1.00 0.00 102 LEU A O 10
ATOM 20802 N N . LYS A 1 103 ? 12.863 2.512 -0.078 1.00 0.00 103 LYS A N 10
ATOM 20803 C CA . LYS A 1 103 ? 14.306 2.566 0.177 1.00 0.00 103 LYS A CA 10
ATOM 20804 C C . LYS A 1 103 ? 14.685 3.783 1.037 1.00 0.00 103 LYS A C 10
ATOM 20805 O O . LYS A 1 103 ? 15.531 3.665 1.921 1.00 0.00 103 LYS A O 10
ATOM 20824 N N . GLU A 1 104 ? 14.014 4.925 0.857 1.00 0.00 104 GLU A N 10
ATOM 20825 C CA . GLU A 1 104 ? 14.149 6.092 1.745 1.00 0.00 104 GLU A CA 10
ATOM 20826 C C . GLU A 1 104 ? 13.484 5.886 3.117 1.00 0.00 104 GLU A C 10
ATOM 20827 O O . GLU A 1 104 ? 14.056 6.305 4.118 1.00 0.00 104 GLU A O 10
ATOM 20839 N N . ILE A 1 105 ? 12.340 5.197 3.221 1.00 0.00 105 ILE A N 10
ATOM 20840 C CA . ILE A 1 105 ? 11.745 4.790 4.517 1.00 0.00 105 ILE A CA 10
ATOM 20841 C C . ILE A 1 105 ? 12.731 3.913 5.311 1.00 0.00 105 ILE A C 10
ATOM 20842 O O . ILE A 1 105 ? 12.886 4.103 6.516 1.00 0.00 105 ILE A O 10
ATOM 20858 N N . LEU A 1 106 ? 13.476 3.029 4.641 1.00 0.00 106 LEU A N 10
ATOM 20859 C CA . LEU A 1 106 ? 14.561 2.250 5.250 1.00 0.00 106 LEU A CA 10
ATOM 20860 C C . LEU A 1 106 ? 15.703 3.159 5.769 1.00 0.00 106 LEU A C 10
ATOM 20861 O O . LEU A 1 106 ? 16.261 2.912 6.839 1.00 0.00 106 LEU A O 10
ATOM 20877 N N . ASP A 1 107 ? 16.007 4.264 5.080 1.00 0.00 107 ASP A N 10
ATOM 20878 C CA . ASP A 1 107 ? 16.995 5.252 5.541 1.00 0.00 107 ASP A CA 10
ATOM 20879 C C . ASP A 1 107 ? 16.459 6.089 6.719 1.00 0.00 107 ASP A C 10
ATOM 20880 O O . ASP A 1 107 ? 17.196 6.393 7.655 1.00 0.00 107 ASP A O 10
ATOM 20889 N N . LYS A 1 108 ? 15.154 6.380 6.727 1.00 0.00 108 LYS A N 10
ATOM 20890 C CA . LYS A 1 108 ? 14.427 7.069 7.809 1.00 0.00 108 LYS A CA 10
ATOM 20891 C C . LYS A 1 108 ? 14.274 6.208 9.073 1.00 0.00 108 LYS A C 10
ATOM 20892 O O . LYS A 1 108 ? 14.048 6.751 10.155 1.00 0.00 108 LYS A O 10
ATOM 20911 N N . LEU A 1 109 ? 14.396 4.883 8.962 1.00 0.00 109 LEU A N 10
ATOM 20912 C CA . LEU A 1 109 ? 14.542 3.983 10.113 1.00 0.00 109 LEU A CA 10
ATOM 20913 C C . LEU A 1 109 ? 15.975 4.050 10.680 1.00 0.00 109 LEU A C 10
ATOM 20914 O O . LEU A 1 109 ? 16.159 4.119 11.896 1.00 0.00 109 LEU A O 10
ATOM 20930 N N . ASP A 1 110 ? 16.993 4.067 9.811 1.00 0.00 110 ASP A N 10
ATOM 20931 C CA . ASP A 1 110 ? 18.413 4.069 10.199 1.00 0.00 110 ASP A CA 10
ATOM 20932 C C . ASP A 1 110 ? 18.929 5.431 10.707 1.00 0.00 110 ASP A C 10
ATOM 20933 O O . ASP A 1 110 ? 19.789 5.471 11.586 1.00 0.00 110 ASP A O 10
ATOM 20942 N N . GLU A 1 111 ? 18.391 6.557 10.228 1.00 0.00 111 GLU A N 10
ATOM 20943 C CA . GLU A 1 111 ? 18.858 7.904 10.604 1.00 0.00 111 GLU A CA 10
ATOM 20944 C C . GLU A 1 111 ? 18.783 8.156 12.117 1.00 0.00 111 GLU A C 10
ATOM 20945 O O . GLU A 1 111 ? 19.642 8.834 12.676 1.00 0.00 111 GLU A O 10
ATOM 20957 N N . LYS A 1 112 ? 17.828 7.504 12.792 1.00 0.00 112 LYS A N 10
ATOM 20958 C CA . LYS A 1 112 ? 17.587 7.582 14.242 1.00 0.00 112 LYS A CA 10
ATOM 20959 C C . LYS A 1 112 ? 18.740 7.023 15.090 1.00 0.00 112 LYS A C 10
ATOM 20960 O O . LYS A 1 112 ? 18.927 7.469 16.225 1.00 0.00 112 LYS A O 10
ATOM 20979 N N . LYS A 1 113 ? 19.519 6.077 14.546 1.00 0.00 113 LYS A N 10
ATOM 20980 C CA . LYS A 1 113 ? 20.787 5.577 15.121 1.00 0.00 113 LYS A CA 10
ATOM 20981 C C . LYS A 1 113 ? 22.043 6.153 14.451 1.00 0.00 113 LYS A C 10
ATOM 20982 O O . LYS A 1 113 ? 23.099 6.205 15.084 1.00 0.00 113 LYS A O 10
ATOM 21001 N N . GLY A 1 114 ? 21.943 6.585 13.192 1.00 0.00 114 GLY A N 10
ATOM 21002 C CA . GLY A 1 114 ? 23.077 7.036 12.376 1.00 0.00 114 GLY A CA 10
ATOM 21003 C C . GLY A 1 114 ? 23.457 8.520 12.495 1.00 0.00 114 GLY A C 10
ATOM 21004 O O . GLY A 1 114 ? 24.633 8.848 12.316 1.00 0.00 114 GLY A O 10
ATOM 21008 N N . SER A 1 115 ? 22.506 9.425 12.766 1.00 0.00 115 SER A N 10
ATOM 21009 C CA . SER A 1 115 ? 22.722 10.883 12.702 1.00 0.00 115 SER A CA 10
ATOM 21010 C C . SER A 1 115 ? 21.767 11.699 13.595 1.00 0.00 115 SER A C 10
ATOM 21011 O O . SER A 1 115 ? 20.765 11.190 14.101 1.00 0.00 115 SER A O 10
ATOM 21019 N N . TRP A 1 116 ? 22.078 12.986 13.779 1.00 0.00 116 TRP A N 10
ATOM 21020 C CA . TRP A 1 116 ? 21.279 13.976 14.517 1.00 0.00 116 TRP A CA 10
ATOM 21021 C C . TRP A 1 116 ? 21.360 15.356 13.842 1.00 0.00 116 TRP A C 10
ATOM 21022 O O . TRP A 1 116 ? 22.408 15.733 13.310 1.00 0.00 116 TRP A O 10
ATOM 21043 N N . SER A 1 117 ? 20.259 16.118 13.879 1.00 0.00 117 SER A N 10
ATOM 21044 C CA . SER A 1 117 ? 20.146 17.485 13.322 1.00 0.00 117 SER A CA 10
ATOM 21045 C C . SER A 1 117 ? 20.572 17.611 11.843 1.00 0.00 117 SER A C 10
ATOM 21046 O O . SER A 1 117 ? 21.232 18.577 11.448 1.00 0.00 117 SER A O 10
ATOM 21054 N N . LEU A 1 118 ? 20.209 16.621 11.018 1.00 0.00 118 LEU A N 10
ATOM 21055 C CA . LEU A 1 118 ? 20.502 16.578 9.578 1.00 0.00 118 LEU A CA 10
ATOM 21056 C C . LEU A 1 118 ? 19.729 17.663 8.796 1.00 0.00 118 LEU A C 10
ATOM 21057 O O . LEU A 1 118 ? 18.586 17.987 9.126 1.00 0.00 118 LEU A O 10
ATOM 21073 N N . GLU A 1 119 ? 20.343 18.206 7.741 1.00 0.00 119 GLU A N 10
ATOM 21074 C CA . GLU A 1 119 ? 19.794 19.270 6.882 1.00 0.00 119 GLU A CA 10
ATOM 21075 C C . GLU A 1 119 ? 19.863 18.913 5.383 1.00 0.00 119 GLU A C 10
ATOM 21076 O O . GLU A 1 119 ? 20.633 18.041 4.969 1.00 0.00 119 GLU A O 10
ATOM 21088 N N . HIS A 1 120 ? 19.065 19.607 4.564 1.00 0.00 120 HIS A N 10
ATOM 21089 C CA . HIS A 1 120 ? 19.014 19.471 3.101 1.00 0.00 120 HIS A CA 10
ATOM 21090 C C . HIS A 1 120 ? 18.846 20.845 2.417 1.00 0.00 120 HIS A C 10
ATOM 21091 O O . HIS A 1 120 ? 18.313 21.784 3.016 1.00 0.00 120 HIS A O 10
ATOM 21105 N N . HIS A 1 121 ? 19.295 20.965 1.164 1.00 0.00 121 HIS A N 10
ATOM 21106 C CA . HIS A 1 121 ? 19.299 22.216 0.390 1.00 0.00 121 HIS A CA 10
ATOM 21107 C C . HIS A 1 121 ? 18.183 22.259 -0.670 1.00 0.00 121 HIS A C 10
ATOM 21108 O O . HIS A 1 121 ? 17.752 21.224 -1.184 1.00 0.00 121 HIS A O 10
ATOM 21122 N N . HIS A 1 122 ? 17.723 23.463 -1.026 1.00 0.00 122 HIS A N 10
ATOM 21123 C CA . HIS A 1 122 ? 16.655 23.655 -2.014 1.00 0.00 122 HIS A CA 10
ATOM 21124 C C . HIS A 1 122 ? 17.113 23.316 -3.445 1.00 0.00 122 HIS A C 10
ATOM 21125 O O . HIS A 1 122 ? 18.213 23.686 -3.867 1.00 0.00 122 HIS A O 10
ATOM 21139 N N . HIS A 1 123 ? 16.242 22.636 -4.194 1.00 0.00 123 HIS A N 10
ATOM 21140 C CA . HIS A 1 123 ? 16.439 22.222 -5.588 1.00 0.00 123 HIS A CA 10
ATOM 21141 C C . HIS A 1 123 ? 15.186 22.544 -6.425 1.00 0.00 123 HIS A C 10
ATOM 21142 O O . HIS A 1 123 ? 14.063 22.496 -5.914 1.00 0.00 123 HIS A O 10
ATOM 21156 N N . HIS A 1 124 ? 15.377 22.873 -7.707 1.00 0.00 124 HIS A N 10
ATOM 21157 C CA . HIS A 1 124 ? 14.331 23.393 -8.600 1.00 0.00 124 HIS A CA 10
ATOM 21158 C C . HIS A 1 124 ? 14.372 22.741 -9.997 1.00 0.00 124 HIS A C 10
ATOM 21159 O O . HIS A 1 124 ? 15.422 22.265 -10.442 1.00 0.00 124 HIS A O 10
ATOM 21173 N N . HIS A 1 125 ? 13.225 22.737 -10.689 1.00 0.00 125 HIS A N 10
ATOM 21174 C CA . HIS A 1 125 ? 13.032 22.173 -12.036 1.00 0.00 125 HIS A CA 10
ATOM 21175 C C . HIS A 1 125 ? 12.045 23.021 -12.865 1.00 0.00 125 HIS A C 10
ATOM 21176 O O . HIS A 1 125 ? 10.889 23.214 -12.421 1.00 0.00 125 HIS A O 10
ATOM 21191 N N . GLY A 1 1 ? 11.149 -8.459 9.303 1.00 0.00 1 GLY A N 11
ATOM 21192 C CA . GLY A 1 1 ? 12.086 -7.487 8.699 1.00 0.00 1 GLY A CA 11
ATOM 21193 C C . GLY A 1 1 ? 11.441 -6.722 7.553 1.00 0.00 1 GLY A C 11
ATOM 21194 O O . GLY A 1 1 ? 10.585 -7.253 6.852 1.00 0.00 1 GLY A O 11
ATOM 21200 N N . SER A 1 2 ? 11.856 -5.473 7.328 1.00 0.00 2 SER A N 11
ATOM 21201 C CA . SER A 1 2 ? 11.276 -4.560 6.320 1.00 0.00 2 SER A CA 11
ATOM 21202 C C . SER A 1 2 ? 11.446 -5.023 4.863 1.00 0.00 2 SER A C 11
ATOM 21203 O O . SER A 1 2 ? 10.610 -4.707 4.016 1.00 0.00 2 SER A O 11
ATOM 21211 N N . GLU A 1 3 ? 12.456 -5.843 4.564 1.00 0.00 3 GLU A N 11
ATOM 21212 C CA . GLU A 1 3 ? 12.623 -6.497 3.253 1.00 0.00 3 GLU A CA 11
ATOM 21213 C C . GLU A 1 3 ? 11.430 -7.402 2.884 1.00 0.00 3 GLU A C 11
ATOM 21214 O O . GLU A 1 3 ? 11.072 -7.510 1.711 1.00 0.00 3 GLU A O 11
ATOM 21226 N N . GLU A 1 4 ? 10.758 -8.002 3.875 1.00 0.00 4 GLU A N 11
ATOM 21227 C CA . GLU A 1 4 ? 9.541 -8.812 3.680 1.00 0.00 4 GLU A CA 11
ATOM 21228 C C . GLU A 1 4 ? 8.328 -7.967 3.237 1.00 0.00 4 GLU A C 11
ATOM 21229 O O . GLU A 1 4 ? 7.340 -8.506 2.735 1.00 0.00 4 GLU A O 11
ATOM 21241 N N . ILE A 1 5 ? 8.396 -6.641 3.413 1.00 0.00 5 ILE A N 11
ATOM 21242 C CA . ILE A 1 5 ? 7.405 -5.668 2.925 1.00 0.00 5 ILE A CA 11
ATOM 21243 C C . ILE A 1 5 ? 7.860 -5.001 1.620 1.00 0.00 5 ILE A C 11
ATOM 21244 O O . ILE A 1 5 ? 7.032 -4.769 0.735 1.00 0.00 5 ILE A O 11
ATOM 21260 N N . ARG A 1 6 ? 9.171 -4.789 1.435 1.00 0.00 6 ARG A N 11
ATOM 21261 C CA . ARG A 1 6 ? 9.741 -4.381 0.138 1.00 0.00 6 ARG A CA 11
ATOM 21262 C C . ARG A 1 6 ? 9.442 -5.415 -0.952 1.00 0.00 6 ARG A C 11
ATOM 21263 O O . ARG A 1 6 ? 9.250 -5.043 -2.102 1.00 0.00 6 ARG A O 11
ATOM 21284 N N . GLU A 1 7 ? 9.353 -6.704 -0.620 1.00 0.00 7 GLU A N 11
ATOM 21285 C CA . GLU A 1 7 ? 8.907 -7.727 -1.574 1.00 0.00 7 GLU A CA 11
ATOM 21286 C C . GLU A 1 7 ? 7.407 -7.710 -1.883 1.00 0.00 7 GLU A C 11
ATOM 21287 O O . GLU A 1 7 ? 7.001 -8.139 -2.963 1.00 0.00 7 GLU A O 11
ATOM 21299 N N . LEU A 1 8 ? 6.579 -7.283 -0.928 1.00 0.00 8 LEU A N 11
ATOM 21300 C CA . LEU A 1 8 ? 5.121 -7.367 -1.020 1.00 0.00 8 LEU A CA 11
ATOM 21301 C C . LEU A 1 8 ? 4.589 -6.382 -2.068 1.00 0.00 8 LEU A C 11
ATOM 21302 O O . LEU A 1 8 ? 3.798 -6.757 -2.934 1.00 0.00 8 LEU A O 11
ATOM 21318 N N . VAL A 1 9 ? 5.096 -5.144 -2.063 1.00 0.00 9 VAL A N 11
ATOM 21319 C CA . VAL A 1 9 ? 4.740 -4.111 -3.053 1.00 0.00 9 VAL A CA 11
ATOM 21320 C C . VAL A 1 9 ? 5.007 -4.555 -4.500 1.00 0.00 9 VAL A C 11
ATOM 21321 O O . VAL A 1 9 ? 4.232 -4.223 -5.395 1.00 0.00 9 VAL A O 11
ATOM 21334 N N . ARG A 1 10 ? 6.043 -5.376 -4.735 1.00 0.00 10 ARG A N 11
ATOM 21335 C CA . ARG A 1 10 ? 6.392 -5.928 -6.060 1.00 0.00 10 ARG A CA 11
ATOM 21336 C C . ARG A 1 10 ? 5.285 -6.824 -6.600 1.00 0.00 10 ARG A C 11
ATOM 21337 O O . ARG A 1 10 ? 4.916 -6.724 -7.771 1.00 0.00 10 ARG A O 11
ATOM 21358 N N . LYS A 1 11 ? 4.714 -7.656 -5.721 1.00 0.00 11 LYS A N 11
ATOM 21359 C CA . LYS A 1 11 ? 3.593 -8.545 -6.050 1.00 0.00 11 LYS A CA 11
ATOM 21360 C C . LYS A 1 11 ? 2.354 -7.730 -6.404 1.00 0.00 11 LYS A C 11
ATOM 21361 O O . LYS A 1 11 ? 1.651 -8.065 -7.355 1.00 0.00 11 LYS A O 11
ATOM 21380 N N . ILE A 1 12 ? 2.124 -6.624 -5.688 1.00 0.00 12 ILE A N 11
ATOM 21381 C CA . ILE A 1 12 ? 0.987 -5.733 -5.950 1.00 0.00 12 ILE A CA 11
ATOM 21382 C C . ILE A 1 12 ? 1.169 -4.999 -7.275 1.00 0.00 12 ILE A C 11
ATOM 21383 O O . ILE A 1 12 ? 0.290 -5.100 -8.122 1.00 0.00 12 ILE A O 11
ATOM 21399 N N . TYR A 1 13 ? 2.306 -4.347 -7.516 1.00 0.00 13 TYR A N 11
ATOM 21400 C CA . TYR A 1 13 ? 2.560 -3.595 -8.755 1.00 0.00 13 TYR A CA 11
ATOM 21401 C C . TYR A 1 13 ? 2.523 -4.495 -10.006 1.00 0.00 13 TYR A C 11
ATOM 21402 O O . TYR A 1 13 ? 2.076 -4.049 -11.063 1.00 0.00 13 TYR A O 11
ATOM 21420 N N . GLU A 1 14 ? 2.920 -5.767 -9.898 1.00 0.00 14 GLU A N 11
ATOM 21421 C CA . GLU A 1 14 ? 2.730 -6.760 -10.964 1.00 0.00 14 GLU A CA 11
ATOM 21422 C C . GLU A 1 14 ? 1.249 -7.154 -11.129 1.00 0.00 14 GLU A C 11
ATOM 21423 O O . GLU A 1 14 ? 0.737 -7.191 -12.248 1.00 0.00 14 GLU A O 11
ATOM 21435 N N . THR A 1 15 ? 0.527 -7.392 -10.030 1.00 0.00 15 THR A N 11
ATOM 21436 C CA . THR A 1 15 ? -0.886 -7.822 -10.066 1.00 0.00 15 THR A CA 11
ATOM 21437 C C . THR A 1 15 ? -1.814 -6.722 -10.593 1.00 0.00 15 THR A C 11
ATOM 21438 O O . THR A 1 15 ? -2.714 -6.997 -11.387 1.00 0.00 15 THR A O 11
ATOM 21449 N N . VAL A 1 16 ? -1.587 -5.464 -10.206 1.00 0.00 16 VAL A N 11
ATOM 21450 C CA . VAL A 1 16 ? -2.392 -4.315 -10.651 1.00 0.00 16 VAL A CA 11
ATOM 21451 C C . VAL A 1 16 ? -2.151 -3.985 -12.126 1.00 0.00 16 VAL A C 11
ATOM 21452 O O . VAL A 1 16 ? -3.123 -3.789 -12.854 1.00 0.00 16 VAL A O 11
ATOM 21465 N N . ARG A 1 17 ? -0.898 -4.025 -12.620 1.00 0.00 17 ARG A N 11
ATOM 21466 C CA . ARG A 1 17 ? -0.601 -3.747 -14.041 1.00 0.00 17 ARG A CA 11
ATOM 21467 C C . ARG A 1 17 ? -1.095 -4.843 -14.992 1.00 0.00 17 ARG A C 11
ATOM 21468 O O . ARG A 1 17 ? -1.445 -4.538 -16.131 1.00 0.00 17 ARG A O 11
ATOM 21489 N N . LYS A 1 18 ? -1.203 -6.091 -14.515 1.00 0.00 18 LYS A N 11
ATOM 21490 C CA . LYS A 1 18 ? -1.857 -7.201 -15.236 1.00 0.00 18 LYS A CA 11
ATOM 21491 C C . LYS A 1 18 ? -3.353 -6.963 -15.479 1.00 0.00 18 LYS A C 11
ATOM 21492 O O . LYS A 1 18 ? -3.888 -7.463 -16.468 1.00 0.00 18 LYS A O 11
ATOM 21511 N N . GLU A 1 19 ? -4.019 -6.178 -14.628 1.00 0.00 19 GLU A N 11
ATOM 21512 C CA . GLU A 1 19 ? -5.413 -5.759 -14.834 1.00 0.00 19 GLU A CA 11
ATOM 21513 C C . GLU A 1 19 ? -5.513 -4.432 -15.617 1.00 0.00 19 GLU A C 11
ATOM 21514 O O . GLU A 1 19 ? -6.281 -4.345 -16.576 1.00 0.00 19 GLU A O 11
ATOM 21526 N N . ASN A 1 20 ? -4.716 -3.416 -15.251 1.00 0.00 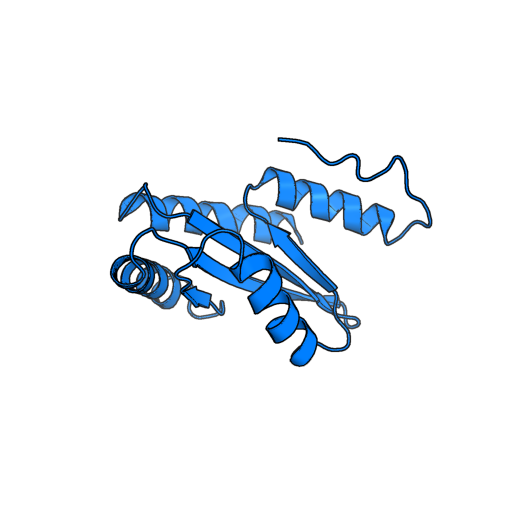20 ASN A N 11
ATOM 21527 C CA . ASN A 1 20 ? -4.591 -2.131 -15.955 1.00 0.00 20 ASN A CA 11
ATOM 21528 C C . ASN A 1 20 ? -3.226 -1.461 -15.640 1.00 0.00 20 ASN A C 11
ATOM 21529 O O . ASN A 1 20 ? -2.978 -1.129 -14.479 1.00 0.00 20 ASN A O 11
ATOM 21540 N N . PRO A 1 21 ? -2.340 -1.197 -16.624 1.00 0.00 21 PRO A N 11
ATOM 21541 C CA . PRO A 1 21 ? -1.042 -0.545 -16.382 1.00 0.00 21 PRO A CA 11
ATOM 21542 C C . PRO A 1 21 ? -1.085 0.945 -15.984 1.00 0.00 21 PRO A C 11
ATOM 21543 O O . PRO A 1 21 ? -0.077 1.471 -15.504 1.00 0.00 21 PRO A O 11
ATOM 21554 N N . ASN A 1 22 ? -2.203 1.649 -16.200 1.00 0.00 22 ASN A N 11
ATOM 21555 C CA . ASN A 1 22 ? -2.276 3.117 -16.089 1.00 0.00 22 ASN A CA 11
ATOM 21556 C C . ASN A 1 22 ? -2.456 3.664 -14.656 1.00 0.00 22 ASN A C 11
ATOM 21557 O O . ASN A 1 22 ? -1.942 4.726 -14.304 1.00 0.00 22 ASN A O 11
ATOM 21568 N N . VAL A 1 23 ? -3.226 2.933 -13.852 1.00 0.00 23 VAL A N 11
ATOM 21569 C CA . VAL A 1 23 ? -3.667 3.236 -12.478 1.00 0.00 23 VAL A CA 11
ATOM 21570 C C . VAL A 1 23 ? -2.501 3.352 -11.479 1.00 0.00 23 VAL A C 11
ATOM 21571 O O . VAL A 1 23 ? -1.504 2.630 -11.576 1.00 0.00 23 VAL A O 11
ATOM 21584 N N . LYS A 1 24 ? -2.639 4.263 -10.503 1.00 0.00 24 LYS A N 11
ATOM 21585 C CA . LYS A 1 24 ? -1.655 4.566 -9.450 1.00 0.00 24 LYS A CA 11
ATOM 21586 C C . LYS A 1 24 ? -1.989 3.851 -8.133 1.00 0.00 24 LYS A C 11
ATOM 21587 O O . LYS A 1 24 ? -3.156 3.597 -7.828 1.00 0.00 24 LYS A O 11
ATOM 21606 N N . ILE A 1 25 ? -0.958 3.531 -7.350 1.00 0.00 25 ILE A N 11
ATOM 21607 C CA . ILE A 1 25 ? -1.057 2.807 -6.074 1.00 0.00 25 ILE A CA 11
ATOM 21608 C C . ILE A 1 25 ? -0.291 3.560 -4.979 1.00 0.00 25 ILE A C 11
ATOM 21609 O O . ILE A 1 25 ? 0.813 4.061 -5.205 1.00 0.00 25 ILE A O 11
ATOM 21625 N N . LEU A 1 26 ? -0.879 3.610 -3.786 1.00 0.00 26 LEU A N 11
ATOM 21626 C CA . LEU A 1 26 ? -0.283 4.094 -2.541 1.00 0.00 26 LEU A CA 11
ATOM 21627 C C . LEU A 1 26 ? -0.163 2.930 -1.549 1.00 0.00 26 LEU A C 11
ATOM 21628 O O . LEU A 1 26 ? -1.101 2.144 -1.412 1.00 0.00 26 LEU A O 11
ATOM 21644 N N . ILE A 1 27 ? 0.955 2.837 -0.827 1.00 0.00 27 ILE A N 11
ATOM 21645 C CA . ILE A 1 27 ? 1.126 1.901 0.293 1.00 0.00 27 ILE A CA 11
ATOM 21646 C C . ILE A 1 27 ? 1.541 2.680 1.545 1.00 0.00 27 ILE A C 11
ATOM 21647 O O . ILE A 1 27 ? 2.423 3.539 1.496 1.00 0.00 27 ILE A O 11
ATOM 21663 N N . PHE A 1 28 ? 0.899 2.367 2.669 1.00 0.00 28 PHE A N 11
ATOM 21664 C CA . PHE A 1 28 ? 1.170 2.926 3.991 1.00 0.00 28 PHE A CA 11
ATOM 21665 C C . PHE A 1 28 ? 1.867 1.868 4.845 1.00 0.00 28 PHE A C 11
ATOM 21666 O O . PHE A 1 28 ? 1.385 0.739 4.951 1.00 0.00 28 PHE A O 11
ATOM 21683 N N . ILE A 1 29 ? 2.977 2.250 5.470 1.00 0.00 29 ILE A N 11
ATOM 21684 C CA . ILE A 1 29 ? 3.785 1.419 6.364 1.00 0.00 29 ILE A CA 11
ATOM 21685 C C . ILE A 1 29 ? 3.732 2.045 7.760 1.00 0.00 29 ILE A C 11
ATOM 21686 O O . ILE A 1 29 ? 3.999 3.238 7.920 1.00 0.00 29 ILE A O 11
ATOM 21702 N N . ILE A 1 30 ? 3.364 1.247 8.763 1.00 0.00 30 ILE A N 11
ATOM 21703 C CA . ILE A 1 30 ? 3.140 1.687 10.149 1.00 0.00 30 ILE A CA 11
ATOM 21704 C C . ILE A 1 30 ? 4.189 1.058 11.058 1.00 0.00 30 ILE A C 11
ATOM 21705 O O . ILE A 1 30 ? 4.396 -0.154 11.002 1.00 0.00 30 ILE A O 11
ATOM 21721 N N . PHE A 1 31 ? 4.804 1.858 11.923 1.00 0.00 31 PHE A N 11
ATOM 21722 C CA . PHE A 1 31 ? 5.776 1.422 12.926 1.00 0.00 31 PHE A CA 11
ATOM 21723 C C . PHE A 1 31 ? 5.252 1.769 14.324 1.00 0.00 31 PHE A C 11
ATOM 21724 O O . PHE A 1 31 ? 5.041 2.944 14.623 1.00 0.00 31 PHE A O 11
ATOM 21741 N N . THR A 1 32 ? 5.003 0.767 15.171 1.00 0.00 32 THR A N 11
ATOM 21742 C CA . THR A 1 32 ? 4.465 0.952 16.538 1.00 0.00 32 THR A CA 11
ATOM 21743 C C . THR A 1 32 ? 5.544 0.854 17.623 1.00 0.00 32 THR A C 11
ATOM 21744 O O . THR A 1 32 ? 6.574 0.200 17.434 1.00 0.00 32 THR A O 11
ATOM 21755 N N . SER A 1 33 ? 5.287 1.431 18.802 1.00 0.00 33 SER A N 11
ATOM 21756 C CA . SER A 1 33 ? 6.139 1.271 19.997 1.00 0.00 33 SER A CA 11
ATOM 21757 C C . SER A 1 33 ? 6.207 -0.175 20.520 1.00 0.00 33 SER A C 11
ATOM 21758 O O . SER A 1 33 ? 7.174 -0.551 21.185 1.00 0.00 33 SER A O 11
ATOM 21766 N N . ASP A 1 34 ? 5.214 -1.007 20.189 1.00 0.00 34 ASP A N 11
ATOM 21767 C CA . ASP A 1 34 ? 5.151 -2.436 20.531 1.00 0.00 34 ASP A CA 11
ATOM 21768 C C . ASP A 1 34 ? 5.983 -3.329 19.579 1.00 0.00 34 ASP A C 11
ATOM 21769 O O . ASP A 1 34 ? 6.133 -4.529 19.817 1.00 0.00 34 ASP A O 11
ATOM 21778 N N . GLY A 1 35 ? 6.538 -2.758 18.501 1.00 0.00 35 GLY A N 11
ATOM 21779 C CA . GLY A 1 35 ? 7.327 -3.471 17.487 1.00 0.00 35 GLY A CA 11
ATOM 21780 C C . GLY A 1 35 ? 6.497 -4.188 16.410 1.00 0.00 35 GLY A C 11
ATOM 21781 O O . GLY A 1 35 ? 7.062 -4.883 15.562 1.00 0.00 35 GLY A O 11
ATOM 21785 N N . THR A 1 36 ? 5.170 -4.014 16.411 1.00 0.00 36 THR A N 11
ATOM 21786 C CA . THR A 1 36 ? 4.273 -4.473 15.335 1.00 0.00 36 THR A CA 11
ATOM 21787 C C . THR A 1 36 ? 4.375 -3.541 14.123 1.00 0.00 36 THR A C 11
ATOM 21788 O O . THR A 1 36 ? 4.453 -2.317 14.280 1.00 0.00 36 THR A O 11
ATOM 21799 N N . ILE A 1 37 ? 4.341 -4.116 12.915 1.00 0.00 37 ILE A N 11
ATOM 21800 C CA . ILE A 1 37 ? 4.286 -3.391 11.636 1.00 0.00 37 ILE A CA 11
ATOM 21801 C C . ILE A 1 37 ? 2.964 -3.700 10.920 1.00 0.00 37 ILE A C 11
ATOM 21802 O O . ILE A 1 37 ? 2.526 -4.854 10.889 1.00 0.00 37 ILE A O 11
ATOM 21818 N N . LYS A 1 38 ? 2.341 -2.671 10.332 1.00 0.00 38 LYS A N 11
ATOM 21819 C CA . LYS A 1 38 ? 1.128 -2.777 9.496 1.00 0.00 38 LYS A CA 11
ATOM 21820 C C . LYS A 1 38 ? 1.341 -2.208 8.096 1.00 0.00 38 LYS A C 11
ATOM 21821 O O . LYS A 1 38 ? 2.178 -1.329 7.887 1.00 0.00 38 LYS A O 11
ATOM 21840 N N . VAL A 1 39 ? 0.560 -2.737 7.156 1.00 0.00 39 VAL A N 11
ATOM 21841 C CA . VAL A 1 39 ? 0.604 -2.460 5.713 1.00 0.00 39 VAL A CA 11
ATOM 21842 C C . VAL A 1 39 ? -0.811 -2.233 5.173 1.00 0.00 39 VAL A C 11
ATOM 21843 O O . VAL A 1 39 ? -1.639 -3.146 5.209 1.00 0.00 39 VAL A O 11
ATOM 21856 N N . ILE A 1 40 ? -1.085 -1.025 4.671 1.00 0.00 40 ILE A N 11
ATOM 21857 C CA . ILE A 1 40 ? -2.365 -0.642 4.044 1.00 0.00 40 ILE A CA 11
ATOM 21858 C C . ILE A 1 40 ? -2.112 -0.286 2.576 1.00 0.00 40 ILE A C 11
ATOM 21859 O O . ILE A 1 40 ? -1.148 0.425 2.294 1.00 0.00 40 ILE A O 11
ATOM 21875 N N . ILE A 1 41 ? -2.957 -0.740 1.644 1.00 0.00 41 ILE A N 11
ATOM 21876 C CA . ILE A 1 41 ? -2.797 -0.472 0.200 1.00 0.00 41 ILE A CA 11
ATOM 21877 C C . ILE A 1 41 ? -4.021 0.266 -0.337 1.00 0.00 41 ILE A C 11
ATOM 21878 O O . ILE A 1 41 ? -5.152 -0.061 0.015 1.00 0.00 41 ILE A O 11
ATOM 21894 N N . VAL A 1 42 ? -3.800 1.291 -1.160 1.00 0.00 42 VAL A N 11
ATOM 21895 C CA . VAL A 1 42 ? -4.858 2.126 -1.742 1.00 0.00 42 VAL A CA 11
ATOM 21896 C C . VAL A 1 42 ? -4.666 2.246 -3.248 1.00 0.00 42 VAL A C 11
ATOM 21897 O O . VAL A 1 42 ? -3.589 2.616 -3.713 1.00 0.00 42 VAL A O 11
ATOM 21910 N N . ILE A 1 43 ? -5.723 1.963 -4.009 1.00 0.00 43 ILE A N 11
ATOM 21911 C CA . ILE A 1 43 ? -5.733 2.093 -5.473 1.00 0.00 43 ILE A CA 11
ATOM 21912 C C . ILE A 1 43 ? -6.420 3.401 -5.881 1.00 0.00 43 ILE A C 11
ATOM 21913 O O . ILE A 1 43 ? -7.526 3.698 -5.418 1.00 0.00 43 ILE A O 11
ATOM 21929 N N . ILE A 1 44 ? -5.771 4.161 -6.768 1.00 0.00 44 ILE A N 11
ATOM 21930 C CA . ILE A 1 44 ? -6.305 5.372 -7.396 1.00 0.00 44 ILE A CA 11
ATOM 21931 C C . ILE A 1 44 ? -6.228 5.234 -8.925 1.00 0.00 44 ILE A C 11
ATOM 21932 O O . ILE A 1 44 ? -5.184 5.466 -9.542 1.00 0.00 44 ILE A O 11
ATOM 21948 N N . ALA A 1 45 ? -7.348 4.840 -9.537 1.00 0.00 45 ALA A N 11
ATOM 21949 C CA . ALA A 1 45 ? -7.511 4.702 -10.988 1.00 0.00 45 ALA A CA 11
ATOM 21950 C C . ALA A 1 45 ? -8.226 5.919 -11.604 1.00 0.00 45 ALA A C 11
ATOM 21951 O O . ALA A 1 45 ? -8.760 6.774 -10.898 1.00 0.00 45 ALA A O 11
ATOM 21958 N N . ASP A 1 46 ? -8.253 5.988 -12.936 1.00 0.00 46 ASP A N 11
ATOM 21959 C CA . ASP A 1 46 ? -8.893 7.070 -13.698 1.00 0.00 46 ASP A CA 11
ATOM 21960 C C . ASP A 1 46 ? -10.428 7.109 -13.534 1.00 0.00 46 ASP A C 11
ATOM 21961 O O . ASP A 1 46 ? -11.049 8.159 -13.707 1.00 0.00 46 ASP A O 11
ATOM 21970 N N . ASP A 1 47 ? -11.043 5.966 -13.204 1.00 0.00 47 ASP A N 11
ATOM 21971 C CA . ASP A 1 47 ? -12.478 5.797 -12.955 1.00 0.00 47 ASP A CA 11
ATOM 21972 C C . ASP A 1 47 ? -12.717 4.843 -11.760 1.00 0.00 47 ASP A C 11
ATOM 21973 O O . ASP A 1 47 ? -12.052 3.801 -11.685 1.00 0.00 47 ASP A O 11
ATOM 21982 N N . PRO A 1 48 ? -13.651 5.136 -10.830 1.00 0.00 48 PRO A N 11
ATOM 21983 C CA . PRO A 1 48 ? -13.915 4.276 -9.672 1.00 0.00 48 PRO A CA 11
ATOM 21984 C C . PRO A 1 48 ? -14.386 2.859 -10.040 1.00 0.00 48 PRO A C 11
ATOM 21985 O O . PRO A 1 48 ? -14.113 1.919 -9.292 1.00 0.00 48 PRO A O 11
ATOM 21996 N N . ASN A 1 49 ? -15.042 2.663 -11.190 1.00 0.00 49 ASN A N 11
ATOM 21997 C CA . ASN A 1 49 ? -15.468 1.334 -11.650 1.00 0.00 49 ASN A CA 11
ATOM 21998 C C . ASN A 1 49 ? -14.269 0.456 -12.046 1.00 0.00 49 ASN A C 11
ATOM 21999 O O . ASN A 1 49 ? -14.311 -0.762 -11.864 1.00 0.00 49 ASN A O 11
ATOM 22010 N N . ASP A 1 50 ? -13.184 1.065 -12.539 1.00 0.00 50 ASP A N 11
ATOM 22011 C CA . ASP A 1 50 ? -11.917 0.363 -12.763 1.00 0.00 50 ASP A CA 11
ATOM 22012 C C . ASP A 1 50 ? -11.200 0.119 -11.433 1.00 0.00 50 ASP A C 11
ATOM 22013 O O . ASP A 1 50 ? -10.804 -1.011 -11.162 1.00 0.00 50 ASP A O 11
ATOM 22022 N N . ALA A 1 51 ? -11.111 1.131 -10.557 1.00 0.00 51 ALA A N 11
ATOM 22023 C CA . ALA A 1 51 ? -10.438 1.011 -9.260 1.00 0.00 51 ALA A CA 11
ATOM 22024 C C . ALA A 1 51 ? -10.983 -0.170 -8.442 1.00 0.00 51 ALA A C 11
ATOM 22025 O O . ALA A 1 51 ? -10.208 -0.971 -7.927 1.00 0.00 51 ALA A O 11
ATOM 22032 N N . LYS A 1 52 ? -12.310 -0.340 -8.396 1.00 0.00 52 LYS A N 11
ATOM 22033 C CA . LYS A 1 52 ? -12.988 -1.451 -7.708 1.00 0.00 52 LYS A CA 11
ATOM 22034 C C . LYS A 1 52 ? -12.553 -2.839 -8.203 1.00 0.00 52 LYS A C 11
ATOM 22035 O O . LYS A 1 52 ? -12.351 -3.730 -7.376 1.00 0.00 52 LYS A O 11
ATOM 22054 N N . ARG A 1 53 ? -12.314 -3.017 -9.511 1.00 0.00 53 ARG A N 11
ATOM 22055 C CA . ARG A 1 53 ? -11.752 -4.256 -10.096 1.00 0.00 53 ARG A CA 11
ATOM 22056 C C . ARG A 1 53 ? -10.333 -4.525 -9.588 1.00 0.00 53 ARG A C 11
ATOM 22057 O O . ARG A 1 53 ? -10.028 -5.648 -9.188 1.00 0.00 53 ARG A O 11
ATOM 22078 N N . ILE A 1 54 ? -9.485 -3.496 -9.559 1.00 0.00 54 ILE A N 11
ATOM 22079 C CA . ILE A 1 54 ? -8.096 -3.609 -9.091 1.00 0.00 54 ILE A CA 11
ATOM 22080 C C . ILE A 1 54 ? -8.056 -3.923 -7.588 1.00 0.00 54 ILE A C 11
ATOM 22081 O O . ILE A 1 54 ? -7.380 -4.859 -7.164 1.00 0.00 54 ILE A O 11
ATOM 22097 N N . VAL A 1 55 ? -8.821 -3.177 -6.784 1.00 0.00 55 VAL A N 11
ATOM 22098 C CA . VAL A 1 55 ? -8.928 -3.346 -5.326 1.00 0.00 55 VAL A CA 11
ATOM 22099 C C . VAL A 1 55 ? -9.374 -4.767 -5.004 1.00 0.00 55 VAL A C 11
ATOM 22100 O O . VAL A 1 55 ? -8.711 -5.443 -4.223 1.00 0.00 55 VAL A O 11
ATOM 22113 N N . LYS A 1 56 ? -10.422 -5.270 -5.668 1.00 0.00 56 LYS A N 11
ATOM 22114 C CA . LYS A 1 56 ? -10.900 -6.652 -5.503 1.00 0.00 56 LYS A CA 11
ATOM 22115 C C . LYS A 1 56 ? -9.811 -7.686 -5.825 1.00 0.00 56 LYS A C 11
ATOM 22116 O O . LYS A 1 56 ? -9.688 -8.670 -5.095 1.00 0.00 56 LYS A O 11
ATOM 22135 N N . LYS A 1 57 ? -8.964 -7.452 -6.837 1.00 0.00 57 LYS A N 11
ATOM 22136 C CA . LYS A 1 57 ? -7.866 -8.374 -7.181 1.00 0.00 57 LYS A CA 11
ATOM 22137 C C . LYS A 1 57 ? -6.816 -8.464 -6.061 1.00 0.00 57 LYS A C 11
ATOM 22138 O O . LYS A 1 57 ? -6.345 -9.561 -5.764 1.00 0.00 57 LYS A O 11
ATOM 22157 N N . ILE A 1 58 ? -6.512 -7.352 -5.382 1.00 0.00 58 ILE A N 11
ATOM 22158 C CA . ILE A 1 58 ? -5.642 -7.335 -4.191 1.00 0.00 58 ILE A CA 11
ATOM 22159 C C . ILE A 1 58 ? -6.362 -7.937 -2.972 1.00 0.00 58 ILE A C 11
ATOM 22160 O O . ILE A 1 58 ? -5.754 -8.700 -2.221 1.00 0.00 58 ILE A O 11
ATOM 22176 N N . GLN A 1 59 ? -7.661 -7.668 -2.798 1.00 0.00 59 GLN A N 11
ATOM 22177 C CA . GLN A 1 59 ? -8.448 -8.119 -1.640 1.00 0.00 59 GLN A CA 11
ATOM 22178 C C . GLN A 1 59 ? -8.528 -9.651 -1.532 1.00 0.00 59 GLN A C 11
ATOM 22179 O O . GLN A 1 59 ? -8.342 -10.202 -0.448 1.00 0.00 59 GLN A O 11
ATOM 22193 N N . GLU A 1 60 ? -8.776 -10.350 -2.646 1.00 0.00 60 GLU A N 11
ATOM 22194 C CA . GLU A 1 60 ? -8.865 -11.822 -2.651 1.00 0.00 60 GLU A CA 11
ATOM 22195 C C . GLU A 1 60 ? -7.484 -12.500 -2.601 1.00 0.00 60 GLU A C 11
ATOM 22196 O O . GLU A 1 60 ? -7.363 -13.609 -2.073 1.00 0.00 60 GLU A O 11
ATOM 22208 N N . ARG A 1 61 ? -6.431 -11.840 -3.112 1.00 0.00 61 ARG A N 11
ATOM 22209 C CA . ARG A 1 61 ? -5.046 -12.343 -3.090 1.00 0.00 61 ARG A CA 11
ATOM 22210 C C . ARG A 1 61 ? -4.352 -12.147 -1.737 1.00 0.00 61 ARG A C 11
ATOM 22211 O O . ARG A 1 61 ? -3.522 -12.978 -1.364 1.00 0.00 61 ARG A O 11
ATOM 22232 N N . PHE A 1 62 ? -4.687 -11.080 -1.011 1.00 0.00 62 PHE A N 11
ATOM 22233 C CA . PHE A 1 62 ? -4.103 -10.711 0.284 1.00 0.00 62 PHE A CA 11
ATOM 22234 C C . PHE A 1 62 ? -5.200 -10.411 1.334 1.00 0.00 62 PHE A C 11
ATOM 22235 O O . PHE A 1 62 ? -5.304 -9.281 1.817 1.00 0.00 62 PHE A O 11
ATOM 22252 N N . PRO A 1 63 ? -6.031 -11.402 1.723 1.00 0.00 63 PRO A N 11
ATOM 22253 C CA . PRO A 1 63 ? -7.198 -11.192 2.592 1.00 0.00 63 PRO A CA 11
ATOM 22254 C C . PRO A 1 63 ? -6.846 -10.753 4.026 1.00 0.00 63 PRO A C 11
ATOM 22255 O O . PRO A 1 63 ? -7.686 -10.173 4.720 1.00 0.00 63 PRO A O 11
ATOM 22266 N N . LYS A 1 64 ? -5.609 -11.014 4.471 1.00 0.00 64 LYS A N 11
ATOM 22267 C CA . LYS A 1 64 ? -5.077 -10.636 5.793 1.00 0.00 64 LYS A CA 11
ATOM 22268 C C . LYS A 1 64 ? -4.484 -9.216 5.842 1.00 0.00 64 LYS A C 11
ATOM 22269 O O . LYS A 1 64 ? -4.188 -8.719 6.930 1.00 0.00 64 LYS A O 11
ATOM 22288 N N . LEU A 1 65 ? -4.343 -8.548 4.692 1.00 0.00 65 LEU A N 11
ATOM 22289 C CA . LEU A 1 65 ? -4.000 -7.122 4.575 1.00 0.00 65 LEU A CA 11
ATOM 22290 C C . LEU A 1 65 ? -5.288 -6.296 4.411 1.00 0.00 65 LEU A C 11
ATOM 22291 O O . LEU A 1 65 ? -6.212 -6.702 3.702 1.00 0.00 65 LEU A O 11
ATOM 22307 N N . THR A 1 66 ? -5.346 -5.120 5.041 1.00 0.00 66 THR A N 11
ATOM 22308 C CA . THR A 1 66 ? -6.459 -4.168 4.861 1.00 0.00 66 THR A CA 11
ATOM 22309 C C . THR A 1 66 ? -6.136 -3.199 3.728 1.00 0.00 66 THR A C 11
ATOM 22310 O O . THR A 1 66 ? -5.031 -2.663 3.662 1.00 0.00 66 THR A O 11
ATOM 22321 N N . ILE A 1 67 ? -7.087 -2.978 2.819 1.00 0.00 67 ILE A N 11
ATOM 22322 C CA . ILE A 1 67 ? -6.931 -2.098 1.650 1.00 0.00 67 ILE A CA 11
ATOM 22323 C C . ILE A 1 67 ? -8.129 -1.152 1.490 1.00 0.00 67 ILE A C 11
ATOM 22324 O O . ILE A 1 67 ? -9.236 -1.456 1.946 1.00 0.00 67 ILE A O 11
ATOM 22340 N N . LYS A 1 68 ? -7.906 -0.002 0.846 1.00 0.00 68 LYS A N 11
ATOM 22341 C CA . LYS A 1 68 ? -8.898 1.055 0.592 1.00 0.00 68 LYS A CA 11
ATOM 22342 C C . LYS A 1 68 ? -8.808 1.552 -0.862 1.00 0.00 68 LYS A C 11
ATOM 22343 O O . LYS A 1 68 ? -8.050 1.010 -1.668 1.00 0.00 68 LYS A O 11
ATOM 22362 N N . GLN A 1 69 ? -9.599 2.561 -1.224 1.00 0.00 69 GLN A N 11
ATOM 22363 C CA . GLN A 1 69 ? -9.649 3.126 -2.581 1.00 0.00 69 GLN A CA 11
ATOM 22364 C C . GLN A 1 69 ? -9.820 4.651 -2.607 1.00 0.00 69 GLN A C 11
ATOM 22365 O O . GLN A 1 69 ? -10.266 5.251 -1.628 1.00 0.00 69 GLN A O 11
ATOM 22379 N N . SER A 1 70 ? -9.505 5.268 -3.751 1.00 0.00 70 SER A N 11
ATOM 22380 C CA . SER A 1 70 ? -9.893 6.655 -4.058 1.00 0.00 70 SER A CA 11
ATOM 22381 C C . SER A 1 70 ? -10.454 6.759 -5.483 1.00 0.00 70 SER A C 11
ATOM 22382 O O . SER A 1 70 ? -10.019 6.034 -6.382 1.00 0.00 70 SER A O 11
ATOM 22390 N N . ARG A 1 71 ? -11.445 7.636 -5.682 1.00 0.00 71 ARG A N 11
ATOM 22391 C CA . ARG A 1 71 ? -12.244 7.753 -6.919 1.00 0.00 71 ARG A CA 11
ATOM 22392 C C . ARG A 1 71 ? -11.390 8.097 -8.145 1.00 0.00 71 ARG A C 11
ATOM 22393 O O . ARG A 1 71 ? -11.482 7.422 -9.168 1.00 0.00 71 ARG A O 11
ATOM 22414 N N . ASN A 1 72 ? -10.594 9.157 -8.021 1.00 0.00 72 ASN A N 11
ATOM 22415 C CA . ASN A 1 72 ? -9.643 9.665 -9.017 1.00 0.00 72 ASN A CA 11
ATOM 22416 C C . ASN A 1 72 ? -8.624 10.617 -8.353 1.00 0.00 72 ASN A C 11
ATOM 22417 O O . ASN A 1 72 ? -7.460 10.681 -8.750 1.00 0.00 72 ASN A O 11
ATOM 22428 N N . GLU A 1 73 ? -9.059 11.350 -7.324 1.00 0.00 73 GLU A N 11
ATOM 22429 C CA . GLU A 1 73 ? -8.246 12.310 -6.571 1.00 0.00 73 GLU A CA 11
ATOM 22430 C C . GLU A 1 73 ? -7.114 11.644 -5.764 1.00 0.00 73 GLU A C 11
ATOM 22431 O O . GLU A 1 73 ? -7.304 10.609 -5.117 1.00 0.00 73 GLU A O 11
ATOM 22443 N N . GLU A 1 74 ? -5.936 12.273 -5.759 1.00 0.00 74 GLU A N 11
ATOM 22444 C CA . GLU A 1 74 ? -4.708 11.746 -5.136 1.00 0.00 74 GLU A CA 11
ATOM 22445 C C . GLU A 1 74 ? -4.556 12.108 -3.644 1.00 0.00 74 GLU A C 11
ATOM 22446 O O . GLU A 1 74 ? -3.568 11.738 -3.014 1.00 0.00 74 GLU A O 11
ATOM 22458 N N . GLU A 1 75 ? -5.525 12.815 -3.051 1.00 0.00 75 GLU A N 11
ATOM 22459 C CA . GLU A 1 75 ? -5.481 13.308 -1.659 1.00 0.00 75 GLU A CA 11
ATOM 22460 C C . GLU A 1 75 ? -5.395 12.207 -0.582 1.00 0.00 75 GLU A C 11
ATOM 22461 O O . GLU A 1 75 ? -5.047 12.491 0.568 1.00 0.00 75 GLU A O 11
ATOM 22473 N N . ALA A 1 76 ? -5.691 10.953 -0.945 1.00 0.00 76 ALA A N 11
ATOM 22474 C CA . ALA A 1 76 ? -5.719 9.796 -0.052 1.00 0.00 76 ALA A CA 11
ATOM 22475 C C . ALA A 1 76 ? -4.449 9.629 0.798 1.00 0.00 76 ALA A C 11
ATOM 22476 O O . ALA A 1 76 ? -4.552 9.259 1.963 1.00 0.00 76 ALA A O 11
ATOM 22483 N N . GLU A 1 77 ? -3.263 9.945 0.269 1.00 0.00 77 GLU A N 11
ATOM 22484 C CA . GLU A 1 77 ? -2.002 9.828 1.019 1.00 0.00 77 GLU A CA 11
ATOM 22485 C C . GLU A 1 77 ? -1.960 10.683 2.294 1.00 0.00 77 GLU A C 11
ATOM 22486 O O . GLU A 1 77 ? -1.372 10.257 3.286 1.00 0.00 77 GLU A O 11
ATOM 22498 N N . LYS A 1 78 ? -2.609 11.855 2.303 1.00 0.00 78 LYS A N 11
ATOM 22499 C CA . LYS A 1 78 ? -2.696 12.735 3.482 1.00 0.00 78 LYS A CA 11
ATOM 22500 C C . LYS A 1 78 ? -4.024 12.580 4.237 1.00 0.00 78 LYS A C 11
ATOM 22501 O O . LYS A 1 78 ? -4.051 12.625 5.468 1.00 0.00 78 LYS A O 11
ATOM 22520 N N . ARG A 1 79 ? -5.119 12.307 3.518 1.00 0.00 79 ARG A N 11
ATOM 22521 C CA . ARG A 1 79 ? -6.461 12.060 4.084 1.00 0.00 79 ARG A CA 11
ATOM 22522 C C . ARG A 1 79 ? -6.537 10.756 4.882 1.00 0.00 79 ARG A C 11
ATOM 22523 O O . ARG A 1 79 ? -7.218 10.710 5.906 1.00 0.00 79 ARG A O 11
ATOM 22544 N N . ILE A 1 80 ? -5.869 9.694 4.432 1.00 0.00 80 ILE A N 11
ATOM 22545 C CA . ILE A 1 80 ? -5.779 8.419 5.165 1.00 0.00 80 ILE A CA 11
ATOM 22546 C C . ILE A 1 80 ? -4.678 8.478 6.232 1.00 0.00 80 ILE A C 11
ATOM 22547 O O . ILE A 1 80 ? -4.846 7.865 7.281 1.00 0.00 80 ILE A O 11
ATOM 22563 N N . GLN A 1 81 ? -3.609 9.270 6.047 1.00 0.00 81 GLN A N 11
ATOM 22564 C CA . GLN A 1 81 ? -2.617 9.520 7.115 1.00 0.00 81 GLN A CA 11
ATOM 22565 C C . GLN A 1 81 ? -3.290 10.012 8.400 1.00 0.00 81 GLN A C 11
ATOM 22566 O O . GLN A 1 81 ? -3.003 9.501 9.483 1.00 0.00 81 GLN A O 11
ATOM 22580 N N . LYS A 1 82 ? -4.204 10.983 8.274 1.00 0.00 82 LYS A N 11
ATOM 22581 C CA . LYS A 1 82 ? -4.927 11.554 9.413 1.00 0.00 82 LYS A CA 11
ATOM 22582 C C . LYS A 1 82 ? -5.765 10.490 10.134 1.00 0.00 82 LYS A C 11
ATOM 22583 O O . LYS A 1 82 ? -5.706 10.367 11.355 1.00 0.00 82 LYS A O 11
ATOM 22602 N N . GLU A 1 83 ? -6.482 9.667 9.371 1.00 0.00 83 GLU A N 11
ATOM 22603 C CA . GLU A 1 83 ? -7.303 8.559 9.882 1.00 0.00 83 GLU A CA 11
ATOM 22604 C C . GLU A 1 83 ? -6.462 7.454 10.547 1.00 0.00 83 GLU A C 11
ATOM 22605 O O . GLU A 1 83 ? -6.827 6.945 11.608 1.00 0.00 83 GLU A O 11
ATOM 22617 N N . LEU A 1 84 ? -5.302 7.129 9.969 1.00 0.00 84 LEU A N 11
ATOM 22618 C CA . LEU A 1 84 ? -4.331 6.193 10.533 1.00 0.00 84 LEU A CA 11
ATOM 22619 C C . LEU A 1 84 ? -3.714 6.714 11.841 1.00 0.00 84 LEU A C 11
ATOM 22620 O O . LEU A 1 84 ? -3.535 5.932 12.776 1.00 0.00 84 LEU A O 11
ATOM 22636 N N . GLU A 1 85 ? -3.432 8.014 11.941 1.00 0.00 85 GLU A N 11
ATOM 22637 C CA . GLU A 1 85 ? -2.923 8.654 13.161 1.00 0.00 85 GLU A CA 11
ATOM 22638 C C . GLU A 1 85 ? -3.984 8.700 14.277 1.00 0.00 85 GLU A C 11
ATOM 22639 O O . GLU A 1 85 ? -3.657 8.511 15.450 1.00 0.00 85 GLU A O 11
ATOM 22651 N N . GLU A 1 86 ? -5.264 8.880 13.931 1.00 0.00 86 GLU A N 11
ATOM 22652 C CA . GLU A 1 86 ? -6.371 8.828 14.894 1.00 0.00 86 GLU A CA 11
ATOM 22653 C C . GLU A 1 86 ? -6.607 7.420 15.474 1.00 0.00 86 GLU A C 11
ATOM 22654 O O . GLU A 1 86 ? -6.977 7.313 16.648 1.00 0.00 86 GLU A O 11
ATOM 22666 N N . ARG A 1 87 ? -6.379 6.343 14.701 1.00 0.00 87 ARG A N 11
ATOM 22667 C CA . ARG A 1 87 ? -6.600 4.954 15.166 1.00 0.00 87 ARG A CA 11
ATOM 22668 C C . ARG A 1 87 ? -5.369 4.237 15.737 1.00 0.00 87 ARG A C 11
ATOM 22669 O O . ARG A 1 87 ? -5.547 3.277 16.486 1.00 0.00 87 ARG A O 11
ATOM 22690 N N . ASN A 1 88 ? -4.143 4.676 15.424 1.00 0.00 88 ASN A N 11
ATOM 22691 C CA . ASN A 1 88 ? -2.904 4.091 15.958 1.00 0.00 88 ASN A CA 11
ATOM 22692 C C . ASN A 1 88 ? -2.213 5.031 16.973 1.00 0.00 88 ASN A C 11
ATOM 22693 O O . ASN A 1 88 ? -1.437 5.902 16.564 1.00 0.00 88 ASN A O 11
ATOM 22704 N N . PRO A 1 89 ? -2.424 4.854 18.292 1.00 0.00 89 PRO A N 11
ATOM 22705 C CA . PRO A 1 89 ? -1.637 5.544 19.313 1.00 0.00 89 PRO A CA 11
ATOM 22706 C C . PRO A 1 89 ? -0.207 4.980 19.366 1.00 0.00 89 PRO A C 11
ATOM 22707 O O . PRO A 1 89 ? 0.014 3.792 19.117 1.00 0.00 89 PRO A O 11
ATOM 22718 N N . ASN A 1 90 ? 0.767 5.830 19.714 1.00 0.00 90 ASN A N 11
ATOM 22719 C CA . ASN A 1 90 ? 2.196 5.488 19.814 1.00 0.00 90 ASN A CA 11
ATOM 22720 C C . ASN A 1 90 ? 2.756 4.812 18.537 1.00 0.00 90 ASN A C 11
ATOM 22721 O O . ASN A 1 90 ? 3.447 3.790 18.600 1.00 0.00 90 ASN A O 11
ATOM 22732 N N . ALA A 1 91 ? 2.427 5.380 17.371 1.00 0.00 91 ALA A N 11
ATOM 22733 C CA . ALA A 1 91 ? 2.844 4.898 16.053 1.00 0.00 91 ALA A CA 11
ATOM 22734 C C . ALA A 1 91 ? 3.331 6.028 15.130 1.00 0.00 91 ALA A C 11
ATOM 22735 O O . ALA A 1 91 ? 2.936 7.190 15.269 1.00 0.00 91 ALA A O 11
ATOM 22742 N N . GLU A 1 92 ? 4.138 5.660 14.135 1.00 0.00 92 GLU A N 11
ATOM 22743 C CA . GLU A 1 92 ? 4.540 6.499 13.002 1.00 0.00 92 GLU A CA 11
ATOM 22744 C C . GLU A 1 92 ? 4.059 5.855 11.697 1.00 0.00 92 GLU A C 11
ATOM 22745 O O . GLU A 1 92 ? 4.083 4.632 11.542 1.00 0.00 92 GLU A O 11
ATOM 22757 N N . ILE A 1 93 ? 3.628 6.695 10.758 1.00 0.00 93 ILE A N 11
ATOM 22758 C CA . ILE A 1 93 ? 3.048 6.327 9.459 1.00 0.00 93 ILE A CA 11
ATOM 22759 C C . ILE A 1 93 ? 3.953 6.877 8.356 1.00 0.00 93 ILE A C 11
ATOM 22760 O O . ILE A 1 93 ? 4.348 8.045 8.394 1.00 0.00 93 ILE A O 11
ATOM 22776 N N . GLN A 1 94 ? 4.268 6.056 7.358 1.00 0.00 94 GLN A N 11
ATOM 22777 C CA . GLN A 1 94 ? 5.052 6.437 6.180 1.00 0.00 94 GLN A CA 11
ATOM 22778 C C . GLN A 1 94 ? 4.328 6.007 4.899 1.00 0.00 94 GLN A C 11
ATOM 22779 O O . GLN A 1 94 ? 3.856 4.874 4.805 1.00 0.00 94 GLN A O 11
ATOM 22793 N N . VAL A 1 95 ? 4.247 6.900 3.909 1.00 0.00 95 VAL A N 11
ATOM 22794 C CA . VAL A 1 95 ? 3.625 6.634 2.600 1.00 0.00 95 VAL A CA 11
ATOM 22795 C C . VAL A 1 95 ? 4.704 6.419 1.539 1.00 0.00 95 VAL A C 11
ATOM 22796 O O . VAL A 1 95 ? 5.641 7.212 1.425 1.00 0.00 95 VAL A O 11
ATOM 22809 N N . VAL A 1 96 ? 4.548 5.362 0.743 1.00 0.00 96 VAL A N 11
ATOM 22810 C CA . VAL A 1 96 ? 5.389 5.028 -0.410 1.00 0.00 96 VAL A CA 11
ATOM 22811 C C . VAL A 1 96 ? 4.554 4.835 -1.684 1.00 0.00 96 VAL A C 11
ATOM 22812 O O . VAL A 1 96 ? 3.529 4.149 -1.684 1.00 0.00 96 VAL A O 11
ATOM 22825 N N . ARG A 1 97 ? 5.025 5.452 -2.776 1.00 0.00 97 ARG A N 11
ATOM 22826 C CA . ARG A 1 97 ? 4.571 5.275 -4.169 1.00 0.00 97 ARG A CA 11
ATOM 22827 C C . ARG A 1 97 ? 5.712 4.927 -5.150 1.00 0.00 97 ARG A C 11
ATOM 22828 O O . ARG A 1 97 ? 5.452 4.715 -6.335 1.00 0.00 97 ARG A O 11
ATOM 22849 N N . SER A 1 98 ? 6.964 4.844 -4.680 1.00 0.00 98 SER A N 11
ATOM 22850 C CA . SER A 1 98 ? 8.140 4.412 -5.462 1.00 0.00 98 SER A CA 11
ATOM 22851 C C . SER A 1 98 ? 9.148 3.602 -4.626 1.00 0.00 98 SER A C 11
ATOM 22852 O O . SER A 1 98 ? 9.298 3.824 -3.426 1.00 0.00 98 SER A O 11
ATOM 22860 N N . GLU A 1 99 ? 9.899 2.697 -5.257 1.00 0.00 99 GLU A N 11
ATOM 22861 C CA . GLU A 1 99 ? 10.914 1.849 -4.603 1.00 0.00 99 GLU A CA 11
ATOM 22862 C C . GLU A 1 99 ? 12.000 2.665 -3.874 1.00 0.00 99 GLU A C 11
ATOM 22863 O O . GLU A 1 99 ? 12.475 2.261 -2.810 1.00 0.00 99 GLU A O 11
ATOM 22875 N N . ASP A 1 100 ? 12.354 3.842 -4.399 1.00 0.00 100 ASP A N 11
ATOM 22876 C CA . ASP A 1 100 ? 13.329 4.751 -3.783 1.00 0.00 100 ASP A CA 11
ATOM 22877 C C . ASP A 1 100 ? 12.832 5.307 -2.438 1.00 0.00 100 ASP A C 11
ATOM 22878 O O . ASP A 1 100 ? 13.623 5.546 -1.528 1.00 0.00 100 ASP A O 11
ATOM 22887 N N . GLU A 1 101 ? 11.520 5.482 -2.279 1.00 0.00 101 GLU A N 11
ATOM 22888 C CA . GLU A 1 101 ? 10.911 5.919 -1.020 1.00 0.00 101 GLU A CA 11
ATOM 22889 C C . GLU A 1 101 ? 10.873 4.786 0.013 1.00 0.00 101 GLU A C 11
ATOM 22890 O O . GLU A 1 101 ? 11.115 5.021 1.193 1.00 0.00 101 GLU A O 11
ATOM 22902 N N . LEU A 1 102 ? 10.646 3.539 -0.422 1.00 0.00 102 LEU A N 11
ATOM 22903 C CA . LEU A 1 102 ? 10.754 2.353 0.438 1.00 0.00 102 LEU A CA 11
ATOM 22904 C C . LEU A 1 102 ? 12.200 2.153 0.938 1.00 0.00 102 LEU A C 11
ATOM 22905 O O . LEU A 1 102 ? 12.414 1.829 2.108 1.00 0.00 102 LEU A O 11
ATOM 22921 N N . LYS A 1 103 ? 13.194 2.440 0.084 1.00 0.00 103 LYS A N 11
ATOM 22922 C CA . LYS A 1 103 ? 14.620 2.514 0.450 1.00 0.00 103 LYS A CA 11
ATOM 22923 C C . LYS A 1 103 ? 14.880 3.622 1.474 1.00 0.00 103 LYS A C 11
ATOM 22924 O O . LYS A 1 103 ? 15.503 3.372 2.505 1.00 0.00 103 LYS A O 11
ATOM 22943 N N . GLU A 1 104 ? 14.355 4.822 1.242 1.00 0.00 104 GLU A N 11
ATOM 22944 C CA . GLU A 1 104 ? 14.485 5.964 2.157 1.00 0.00 104 GLU A CA 11
ATOM 22945 C C . GLU A 1 104 ? 13.861 5.715 3.533 1.00 0.00 104 GLU A C 11
ATOM 22946 O O . GLU A 1 104 ? 14.480 6.051 4.538 1.00 0.00 104 GLU A O 11
ATOM 22958 N N . ILE A 1 105 ? 12.683 5.088 3.611 1.00 0.00 105 ILE A N 11
ATOM 22959 C CA . ILE A 1 105 ? 12.042 4.717 4.888 1.00 0.00 105 ILE A CA 11
ATOM 22960 C C . ILE A 1 105 ? 12.973 3.821 5.728 1.00 0.00 105 ILE A C 11
ATOM 22961 O O . ILE A 1 105 ? 13.048 3.979 6.947 1.00 0.00 105 ILE A O 11
ATOM 22977 N N . LEU A 1 106 ? 13.753 2.942 5.090 1.00 0.00 106 LEU A N 11
ATOM 22978 C CA . LEU A 1 106 ? 14.744 2.094 5.760 1.00 0.00 106 LEU A CA 11
ATOM 22979 C C . LEU A 1 106 ? 15.946 2.897 6.307 1.00 0.00 106 LEU A C 11
ATOM 22980 O O . LEU A 1 106 ? 16.459 2.586 7.382 1.00 0.00 106 LEU A O 11
ATOM 22996 N N . ASP A 1 107 ? 16.369 3.973 5.632 1.00 0.00 107 ASP A N 11
ATOM 22997 C CA . ASP A 1 107 ? 17.378 4.904 6.150 1.00 0.00 107 ASP A CA 11
ATOM 22998 C C . ASP A 1 107 ? 16.813 5.794 7.272 1.00 0.00 107 ASP A C 11
ATOM 22999 O O . ASP A 1 107 ? 17.504 6.090 8.249 1.00 0.00 107 ASP A O 11
ATOM 23008 N N . LYS A 1 108 ? 15.536 6.180 7.173 1.00 0.00 108 LYS A N 11
ATOM 23009 C CA . LYS A 1 108 ? 14.813 6.965 8.184 1.00 0.00 108 LYS A CA 11
ATOM 23010 C C . LYS A 1 108 ? 14.600 6.184 9.482 1.00 0.00 108 LYS A C 11
ATOM 23011 O O . LYS A 1 108 ? 14.722 6.775 10.550 1.00 0.00 108 LYS A O 11
ATOM 23030 N N . LEU A 1 109 ? 14.386 4.865 9.424 1.00 0.00 109 LEU A N 11
ATOM 23031 C CA . LEU A 1 109 ? 14.380 3.993 10.608 1.00 0.00 109 LEU A CA 11
ATOM 23032 C C . LEU A 1 109 ? 15.718 4.043 11.375 1.00 0.00 109 LEU A C 11
ATOM 23033 O O . LEU A 1 109 ? 15.719 4.090 12.606 1.00 0.00 109 LEU A O 11
ATOM 23049 N N . ASP A 1 110 ? 16.853 4.079 10.671 1.00 0.00 110 ASP A N 11
ATOM 23050 C CA . ASP A 1 110 ? 18.180 4.207 11.290 1.00 0.00 110 ASP A CA 11
ATOM 23051 C C . ASP A 1 110 ? 18.437 5.631 11.821 1.00 0.00 110 ASP A C 11
ATOM 23052 O O . ASP A 1 110 ? 18.957 5.796 12.926 1.00 0.00 110 ASP A O 11
ATOM 23061 N N . GLU A 1 111 ? 18.005 6.668 11.095 1.00 0.00 111 GLU A N 11
ATOM 23062 C CA . GLU A 1 111 ? 18.105 8.069 11.532 1.00 0.00 111 GLU A CA 11
ATOM 23063 C C . GLU A 1 111 ? 17.267 8.349 12.795 1.00 0.00 111 GLU A C 11
ATOM 23064 O O . GLU A 1 111 ? 17.748 9.008 13.718 1.00 0.00 111 GLU A O 11
ATOM 23076 N N . LYS A 1 112 ? 16.057 7.777 12.886 1.00 0.00 112 LYS A N 11
ATOM 23077 C CA . LYS A 1 112 ? 15.178 7.836 14.071 1.00 0.00 112 LYS A CA 11
ATOM 23078 C C . LYS A 1 112 ? 15.809 7.184 15.310 1.00 0.00 112 LYS A C 11
ATOM 23079 O O . LYS A 1 112 ? 15.576 7.660 16.424 1.00 0.00 112 LYS A O 11
ATOM 23098 N N . LYS A 1 113 ? 16.632 6.140 15.134 1.00 0.00 113 LYS A N 11
ATOM 23099 C CA . LYS A 1 113 ? 17.401 5.497 16.217 1.00 0.00 113 LYS A CA 11
ATOM 23100 C C . LYS A 1 113 ? 18.685 6.267 16.566 1.00 0.00 113 LYS A C 11
ATOM 23101 O O . LYS A 1 113 ? 19.114 6.247 17.719 1.00 0.00 113 LYS A O 11
ATOM 23120 N N . GLY A 1 114 ? 19.262 6.984 15.603 1.00 0.00 114 GLY A N 11
ATOM 23121 C CA . GLY A 1 114 ? 20.422 7.862 15.793 1.00 0.00 114 GLY A CA 11
ATOM 23122 C C . GLY A 1 114 ? 20.076 9.153 16.550 1.00 0.00 114 GLY A C 11
ATOM 23123 O O . GLY A 1 114 ? 20.350 9.270 17.749 1.00 0.00 114 GLY A O 11
ATOM 23127 N N . SER A 1 115 ? 19.473 10.125 15.857 1.00 0.00 115 SER A N 11
ATOM 23128 C CA . SER A 1 115 ? 18.947 11.375 16.428 1.00 0.00 115 SER A CA 11
ATOM 23129 C C . SER A 1 115 ? 17.940 12.029 15.469 1.00 0.00 115 SER A C 11
ATOM 23130 O O . SER A 1 115 ? 18.201 12.149 14.268 1.00 0.00 115 SER A O 11
ATOM 23138 N N . TRP A 1 116 ? 16.796 12.472 16.002 1.00 0.00 116 TRP A N 11
ATOM 23139 C CA . TRP A 1 116 ? 15.692 13.076 15.235 1.00 0.00 116 TRP A CA 11
ATOM 23140 C C . TRP A 1 116 ? 15.121 14.371 15.857 1.00 0.00 116 TRP A C 11
ATOM 23141 O O . TRP A 1 116 ? 14.298 15.045 15.232 1.00 0.00 116 TRP A O 11
ATOM 23162 N N . SER A 1 117 ? 15.578 14.750 17.061 1.00 0.00 117 SER A N 11
ATOM 23163 C CA . SER A 1 117 ? 15.062 15.867 17.878 1.00 0.00 117 SER A CA 11
ATOM 23164 C C . SER A 1 117 ? 13.556 15.770 18.215 1.00 0.00 117 SER A C 11
ATOM 23165 O O . SER A 1 117 ? 12.873 14.788 17.906 1.00 0.00 117 SER A O 11
ATOM 23173 N N . LEU A 1 118 ? 13.051 16.803 18.891 1.00 0.00 118 LEU A N 11
ATOM 23174 C CA . LEU A 1 118 ? 11.634 17.075 19.157 1.00 0.00 118 LEU A CA 11
ATOM 23175 C C . LEU A 1 118 ? 11.236 18.484 18.668 1.00 0.00 118 LEU A C 11
ATOM 23176 O O . LEU A 1 118 ? 10.116 18.679 18.194 1.00 0.00 118 LEU A O 11
ATOM 23192 N N . GLU A 1 119 ? 12.157 19.453 18.748 1.00 0.00 119 GLU A N 11
ATOM 23193 C CA . GLU A 1 119 ? 11.928 20.867 18.406 1.00 0.00 119 GLU A CA 11
ATOM 23194 C C . GLU A 1 119 ? 12.670 21.333 17.138 1.00 0.00 119 GLU A C 11
ATOM 23195 O O . GLU A 1 119 ? 12.240 22.302 16.508 1.00 0.00 119 GLU A O 11
ATOM 23207 N N . HIS A 1 120 ? 13.760 20.667 16.731 1.00 0.00 120 HIS A N 11
ATOM 23208 C CA . HIS A 1 120 ? 14.511 21.035 15.523 1.00 0.00 120 HIS A CA 11
ATOM 23209 C C . HIS A 1 120 ? 13.779 20.605 14.235 1.00 0.00 120 HIS A C 11
ATOM 23210 O O . HIS A 1 120 ? 13.183 19.526 14.174 1.00 0.00 120 HIS A O 11
ATOM 23224 N N . HIS A 1 121 ? 13.846 21.445 13.194 1.00 0.00 121 HIS A N 11
ATOM 23225 C CA . HIS A 1 121 ? 13.233 21.192 11.880 1.00 0.00 121 HIS A CA 11
ATOM 23226 C C . HIS A 1 121 ? 14.016 21.844 10.725 1.00 0.00 121 HIS A C 11
ATOM 23227 O O . HIS A 1 121 ? 14.335 21.164 9.749 1.00 0.00 121 HIS A O 11
ATOM 23241 N N . HIS A 1 122 ? 14.346 23.139 10.843 1.00 0.00 122 HIS A N 11
ATOM 23242 C CA . HIS A 1 122 ? 15.140 23.912 9.872 1.00 0.00 122 HIS A CA 11
ATOM 23243 C C . HIS A 1 122 ? 14.664 23.755 8.405 1.00 0.00 122 HIS A C 11
ATOM 23244 O O . HIS A 1 122 ? 15.455 23.549 7.483 1.00 0.00 122 HIS A O 11
ATOM 23258 N N . HIS A 1 123 ? 13.343 23.826 8.198 1.00 0.00 123 HIS A N 11
ATOM 23259 C CA . HIS A 1 123 ? 12.660 23.677 6.903 1.00 0.00 123 HIS A CA 11
ATOM 23260 C C . HIS A 1 123 ? 13.040 22.380 6.143 1.00 0.00 123 HIS A C 11
ATOM 23261 O O . HIS A 1 123 ? 13.373 22.399 4.952 1.00 0.00 123 HIS A O 11
ATOM 23275 N N . HIS A 1 124 ? 13.005 21.234 6.835 1.00 0.00 124 HIS A N 11
ATOM 23276 C CA . HIS A 1 124 ? 13.221 19.913 6.227 1.00 0.00 124 HIS A CA 11
ATOM 23277 C C . HIS A 1 124 ? 12.188 19.625 5.117 1.00 0.00 124 HIS A C 11
ATOM 23278 O O . HIS A 1 124 ? 10.981 19.820 5.309 1.00 0.00 124 HIS A O 11
ATOM 23292 N N . HIS A 1 125 ? 12.665 19.162 3.955 1.00 0.00 125 HIS A N 11
ATOM 23293 C CA . HIS A 1 125 ? 11.885 18.942 2.727 1.00 0.00 125 HIS A CA 11
ATOM 23294 C C . HIS A 1 125 ? 12.441 17.761 1.907 1.00 0.00 125 HIS A C 11
ATOM 23295 O O . HIS A 1 125 ? 11.664 16.830 1.596 1.00 0.00 125 HIS A O 11
ATOM 23310 N N . GLY A 1 1 ? 11.069 -9.038 8.646 1.00 0.00 1 GLY A N 12
ATOM 23311 C CA . GLY A 1 1 ? 11.962 -7.889 8.365 1.00 0.00 1 GLY A CA 12
ATOM 23312 C C . GLY A 1 1 ? 11.455 -7.046 7.206 1.00 0.00 1 GLY A C 12
ATOM 23313 O O . GLY A 1 1 ? 10.660 -7.516 6.392 1.00 0.00 1 GLY A O 12
ATOM 23319 N N . SER A 1 2 ? 11.923 -5.797 7.098 1.00 0.00 2 SER A N 12
ATOM 23320 C CA . SER A 1 2 ? 11.423 -4.800 6.127 1.00 0.00 2 SER A CA 12
ATOM 23321 C C . SER A 1 2 ? 11.634 -5.190 4.651 1.00 0.00 2 SER A C 12
ATOM 23322 O O . SER A 1 2 ? 10.862 -4.792 3.778 1.00 0.00 2 SER A O 12
ATOM 23330 N N . GLU A 1 3 ? 12.618 -6.046 4.355 1.00 0.00 3 GLU A N 12
ATOM 23331 C CA . GLU A 1 3 ? 12.826 -6.609 3.010 1.00 0.00 3 GLU A CA 12
ATOM 23332 C C . GLU A 1 3 ? 11.595 -7.390 2.496 1.00 0.00 3 GLU A C 12
ATOM 23333 O O . GLU A 1 3 ? 11.294 -7.363 1.303 1.00 0.00 3 GLU A O 12
ATOM 23345 N N . GLU A 1 4 ? 10.818 -8.023 3.383 1.00 0.00 4 GLU A N 12
ATOM 23346 C CA . GLU A 1 4 ? 9.559 -8.686 3.028 1.00 0.00 4 GLU A CA 12
ATOM 23347 C C . GLU A 1 4 ? 8.482 -7.681 2.578 1.00 0.00 4 GLU A C 12
ATOM 23348 O O . GLU A 1 4 ? 7.678 -7.986 1.699 1.00 0.00 4 GLU A O 12
ATOM 23360 N N . ILE A 1 5 ? 8.499 -6.457 3.121 1.00 0.00 5 ILE A N 12
ATOM 23361 C CA . ILE A 1 5 ? 7.609 -5.354 2.725 1.00 0.00 5 ILE A CA 12
ATOM 23362 C C . ILE A 1 5 ? 8.016 -4.816 1.340 1.00 0.00 5 ILE A C 12
ATOM 23363 O O . ILE A 1 5 ? 7.158 -4.550 0.494 1.00 0.00 5 ILE A O 12
ATOM 23379 N N . ARG A 1 6 ? 9.328 -4.739 1.072 1.00 0.00 6 ARG A N 12
ATOM 23380 C CA . ARG A 1 6 ? 9.892 -4.396 -0.247 1.00 0.00 6 ARG A CA 12
ATOM 23381 C C . ARG A 1 6 ? 9.604 -5.468 -1.307 1.00 0.00 6 ARG A C 12
ATOM 23382 O O . ARG A 1 6 ? 9.404 -5.127 -2.467 1.00 0.00 6 ARG A O 12
ATOM 23403 N N . GLU A 1 7 ? 9.520 -6.743 -0.931 1.00 0.00 7 GLU A N 12
ATOM 23404 C CA . GLU A 1 7 ? 9.025 -7.812 -1.813 1.00 0.00 7 GLU A CA 12
ATOM 23405 C C . GLU A 1 7 ? 7.499 -7.778 -2.013 1.00 0.00 7 GLU A C 12
ATOM 23406 O O . GLU A 1 7 ? 7.034 -7.976 -3.134 1.00 0.00 7 GLU A O 12
ATOM 23418 N N . LEU A 1 8 ? 6.706 -7.491 -0.972 1.00 0.00 8 LEU A N 12
ATOM 23419 C CA . LEU A 1 8 ? 5.237 -7.444 -1.041 1.00 0.00 8 LEU A CA 12
ATOM 23420 C C . LEU A 1 8 ? 4.752 -6.453 -2.110 1.00 0.00 8 LEU A C 12
ATOM 23421 O O . LEU A 1 8 ? 3.953 -6.811 -2.976 1.00 0.00 8 LEU A O 12
ATOM 23437 N N . VAL A 1 9 ? 5.288 -5.229 -2.116 1.00 0.00 9 VAL A N 12
ATOM 23438 C CA . VAL A 1 9 ? 4.916 -4.182 -3.084 1.00 0.00 9 VAL A CA 12
ATOM 23439 C C . VAL A 1 9 ? 5.211 -4.584 -4.535 1.00 0.00 9 VAL A C 12
ATOM 23440 O O . VAL A 1 9 ? 4.432 -4.257 -5.429 1.00 0.00 9 VAL A O 12
ATOM 23453 N N . ARG A 1 10 ? 6.266 -5.374 -4.778 1.00 0.00 10 ARG A N 12
ATOM 23454 C CA . ARG A 1 10 ? 6.611 -5.911 -6.109 1.00 0.00 10 ARG A CA 12
ATOM 23455 C C . ARG A 1 10 ? 5.531 -6.853 -6.621 1.00 0.00 10 ARG A C 12
ATOM 23456 O O . ARG A 1 10 ? 5.125 -6.742 -7.777 1.00 0.00 10 ARG A O 12
ATOM 23477 N N . LYS A 1 11 ? 5.016 -7.727 -5.748 1.00 0.00 11 LYS A N 12
ATOM 23478 C CA . LYS A 1 11 ? 3.931 -8.660 -6.093 1.00 0.00 11 LYS A CA 12
ATOM 23479 C C . LYS A 1 11 ? 2.662 -7.890 -6.459 1.00 0.00 11 LYS A C 12
ATOM 23480 O O . LYS A 1 11 ? 1.941 -8.289 -7.373 1.00 0.00 11 LYS A O 12
ATOM 23499 N N . ILE A 1 12 ? 2.414 -6.761 -5.787 1.00 0.00 12 ILE A N 12
ATOM 23500 C CA . ILE A 1 12 ? 1.244 -5.917 -6.055 1.00 0.00 12 ILE A CA 12
ATOM 23501 C C . ILE A 1 12 ? 1.403 -5.168 -7.370 1.00 0.00 12 ILE A C 12
ATOM 23502 O O . ILE A 1 12 ? 0.527 -5.291 -8.218 1.00 0.00 12 ILE A O 12
ATOM 23518 N N . TYR A 1 13 ? 2.518 -4.466 -7.586 1.00 0.00 13 TYR A N 12
ATOM 23519 C CA . TYR A 1 13 ? 2.766 -3.707 -8.817 1.00 0.00 13 TYR A CA 12
ATOM 23520 C C . TYR A 1 13 ? 2.733 -4.615 -10.058 1.00 0.00 13 TYR A C 12
ATOM 23521 O O . TYR A 1 13 ? 2.149 -4.237 -11.073 1.00 0.00 13 TYR A O 12
ATOM 23539 N N . GLU A 1 14 ? 3.265 -5.839 -9.972 1.00 0.00 14 GLU A N 12
ATOM 23540 C CA . GLU A 1 14 ? 3.105 -6.858 -11.018 1.00 0.00 14 GLU A CA 12
ATOM 23541 C C . GLU A 1 14 ? 1.629 -7.248 -11.225 1.00 0.00 14 GLU A C 12
ATOM 23542 O O . GLU A 1 14 ? 1.160 -7.288 -12.361 1.00 0.00 14 GLU A O 12
ATOM 23554 N N . THR A 1 15 ? 0.863 -7.494 -10.155 1.00 0.00 15 THR A N 12
ATOM 23555 C CA . THR A 1 15 ? -0.544 -7.935 -10.263 1.00 0.00 15 THR A CA 12
ATOM 23556 C C . THR A 1 15 ? -1.454 -6.842 -10.841 1.00 0.00 15 THR A C 12
ATOM 23557 O O . THR A 1 15 ? -2.296 -7.123 -11.696 1.00 0.00 15 THR A O 12
ATOM 23568 N N . VAL A 1 16 ? -1.274 -5.586 -10.424 1.00 0.00 16 VAL A N 12
ATOM 23569 C CA . VAL A 1 16 ? -2.089 -4.440 -10.874 1.00 0.00 16 VAL A CA 12
ATOM 23570 C C . VAL A 1 16 ? -1.754 -4.027 -12.314 1.00 0.00 16 VAL A C 12
ATOM 23571 O O . VAL A 1 16 ? -2.671 -3.798 -13.108 1.00 0.00 16 VAL A O 12
ATOM 23584 N N . ARG A 1 17 ? -0.468 -4.027 -12.709 1.00 0.00 17 ARG A N 12
ATOM 23585 C CA . ARG A 1 17 ? -0.045 -3.691 -14.086 1.00 0.00 17 ARG A CA 12
ATOM 23586 C C . ARG A 1 17 ? -0.384 -4.783 -15.108 1.00 0.00 17 ARG A C 12
ATOM 23587 O O . ARG A 1 17 ? -0.611 -4.466 -16.274 1.00 0.00 17 ARG A O 12
ATOM 23608 N N . LYS A 1 18 ? -0.474 -6.051 -14.679 1.00 0.00 18 LYS A N 12
ATOM 23609 C CA . LYS A 1 18 ? -0.920 -7.182 -15.519 1.00 0.00 18 LYS A CA 12
ATOM 23610 C C . LYS A 1 18 ? -2.351 -7.015 -16.043 1.00 0.00 18 LYS A C 12
ATOM 23611 O O . LYS A 1 18 ? -2.670 -7.559 -17.099 1.00 0.00 18 LYS A O 12
ATOM 23630 N N . GLU A 1 19 ? -3.200 -6.272 -15.329 1.00 0.00 19 GLU A N 12
ATOM 23631 C CA . GLU A 1 19 ? -4.600 -6.046 -15.712 1.00 0.00 19 GLU A CA 12
ATOM 23632 C C . GLU A 1 19 ? -4.889 -4.624 -16.224 1.00 0.00 19 GLU A C 12
ATOM 23633 O O . GLU A 1 19 ? -5.535 -4.481 -17.263 1.00 0.00 19 GLU A O 12
ATOM 23645 N N . ASN A 1 20 ? -4.409 -3.573 -15.541 1.00 0.00 20 ASN A N 12
ATOM 23646 C CA . ASN A 1 20 ? -4.678 -2.170 -15.901 1.00 0.00 20 ASN A CA 12
ATOM 23647 C C . ASN A 1 20 ? -3.461 -1.252 -15.609 1.00 0.00 20 ASN A C 12
ATOM 23648 O O . ASN A 1 20 ? -3.376 -0.678 -14.518 1.00 0.00 20 ASN A O 12
ATOM 23659 N N . PRO A 1 21 ? -2.539 -1.049 -16.577 1.00 0.00 21 PRO A N 12
ATOM 23660 C CA . PRO A 1 21 ? -1.341 -0.206 -16.414 1.00 0.00 21 PRO A CA 12
ATOM 23661 C C . PRO A 1 21 ? -1.595 1.276 -16.068 1.00 0.00 21 PRO A C 12
ATOM 23662 O O . PRO A 1 21 ? -0.708 1.942 -15.533 1.00 0.00 21 PRO A O 12
ATOM 23673 N N . ASN A 1 22 ? -2.788 1.804 -16.369 1.00 0.00 22 ASN A N 12
ATOM 23674 C CA . ASN A 1 22 ? -3.186 3.193 -16.097 1.00 0.00 22 ASN A CA 12
ATOM 23675 C C . ASN A 1 22 ? -3.273 3.521 -14.589 1.00 0.00 22 ASN A C 12
ATOM 23676 O O . ASN A 1 22 ? -2.988 4.644 -14.170 1.00 0.00 22 ASN A O 12
ATOM 23687 N N . VAL A 1 23 ? -3.678 2.542 -13.776 1.00 0.00 23 VAL A N 12
ATOM 23688 C CA . VAL A 1 23 ? -3.928 2.658 -12.335 1.00 0.00 23 VAL A CA 12
ATOM 23689 C C . VAL A 1 23 ? -2.636 2.904 -11.534 1.00 0.00 23 VAL A C 12
ATOM 23690 O O . VAL A 1 23 ? -1.612 2.254 -11.765 1.00 0.00 23 VAL A O 12
ATOM 23703 N N . LYS A 1 24 ? -2.696 3.829 -10.566 1.00 0.00 24 LYS A N 12
ATOM 23704 C CA . LYS A 1 24 ? -1.630 4.212 -9.627 1.00 0.00 24 LYS A CA 12
ATOM 23705 C C . LYS A 1 24 ? -1.873 3.600 -8.241 1.00 0.00 24 LYS A C 12
ATOM 23706 O O . LYS A 1 24 ? -3.014 3.345 -7.859 1.00 0.00 24 LYS A O 12
ATOM 23725 N N . ILE A 1 25 ? -0.806 3.350 -7.480 1.00 0.00 25 ILE A N 12
ATOM 23726 C CA . ILE A 1 25 ? -0.855 2.669 -6.175 1.00 0.00 25 ILE A CA 12
ATOM 23727 C C . ILE A 1 25 ? -0.089 3.467 -5.110 1.00 0.00 25 ILE A C 12
ATOM 23728 O O . ILE A 1 25 ? 0.981 4.014 -5.381 1.00 0.00 25 ILE A O 12
ATOM 23744 N N . LEU A 1 26 ? -0.636 3.516 -3.895 1.00 0.00 26 LEU A N 12
ATOM 23745 C CA . LEU A 1 26 ? 0.006 4.005 -2.674 1.00 0.00 26 LEU A CA 12
ATOM 23746 C C . LEU A 1 26 ? 0.078 2.863 -1.655 1.00 0.00 26 LEU A C 12
ATOM 23747 O O . LEU A 1 26 ? -0.859 2.070 -1.548 1.00 0.00 26 LEU A O 12
ATOM 23763 N N . ILE A 1 27 ? 1.155 2.799 -0.870 1.00 0.00 27 ILE A N 12
ATOM 23764 C CA . ILE A 1 27 ? 1.245 1.910 0.294 1.00 0.00 27 ILE A CA 12
ATOM 23765 C C . ILE A 1 27 ? 1.579 2.751 1.532 1.00 0.00 27 ILE A C 12
ATOM 23766 O O . ILE A 1 27 ? 2.451 3.620 1.500 1.00 0.00 27 ILE A O 12
ATOM 23782 N N . PHE A 1 28 ? 0.854 2.498 2.619 1.00 0.00 28 PHE A N 12
ATOM 23783 C CA . PHE A 1 28 ? 1.030 3.108 3.933 1.00 0.00 28 PHE A CA 12
ATOM 23784 C C . PHE A 1 28 ? 1.688 2.077 4.845 1.00 0.00 28 PHE A C 12
ATOM 23785 O O . PHE A 1 28 ? 1.202 0.952 4.957 1.00 0.00 28 PHE A O 12
ATOM 23802 N N . ILE A 1 29 ? 2.782 2.458 5.492 1.00 0.00 29 ILE A N 12
ATOM 23803 C CA . ILE A 1 29 ? 3.576 1.613 6.388 1.00 0.00 29 ILE A CA 12
ATOM 23804 C C . ILE A 1 29 ? 3.487 2.211 7.789 1.00 0.00 29 ILE A C 12
ATOM 23805 O O . ILE A 1 29 ? 3.742 3.401 7.980 1.00 0.00 29 ILE A O 12
ATOM 23821 N N . ILE A 1 30 ? 3.101 1.388 8.760 1.00 0.00 30 ILE A N 12
ATOM 23822 C CA . ILE A 1 30 ? 2.799 1.801 10.132 1.00 0.00 30 ILE A CA 12
ATOM 23823 C C . ILE A 1 30 ? 3.801 1.138 11.071 1.00 0.00 30 ILE A C 12
ATOM 23824 O O . ILE A 1 30 ? 3.917 -0.086 11.054 1.00 0.00 30 ILE A O 12
ATOM 23840 N N . PHE A 1 31 ? 4.480 1.917 11.908 1.00 0.00 31 PHE A N 12
ATOM 23841 C CA . PHE A 1 31 ? 5.359 1.424 12.974 1.00 0.00 31 PHE A CA 12
ATOM 23842 C C . PHE A 1 31 ? 4.803 1.852 14.335 1.00 0.00 31 PHE A C 12
ATOM 23843 O O . PHE A 1 31 ? 4.733 3.048 14.622 1.00 0.00 31 PHE A O 12
ATOM 23860 N N . THR A 1 32 ? 4.384 0.897 15.169 1.00 0.00 32 THR A N 12
ATOM 23861 C CA . THR A 1 32 ? 3.780 1.180 16.487 1.00 0.00 32 THR A CA 12
ATOM 23862 C C . THR A 1 32 ? 4.813 1.204 17.620 1.00 0.00 32 THR A C 12
ATOM 23863 O O . THR A 1 32 ? 5.886 0.600 17.522 1.00 0.00 32 THR A O 12
ATOM 23874 N N . SER A 1 33 ? 4.474 1.860 18.734 1.00 0.00 33 SER A N 12
ATOM 23875 C CA . SER A 1 33 ? 5.273 1.863 19.973 1.00 0.00 33 SER A CA 12
ATOM 23876 C C . SER A 1 33 ? 5.428 0.456 20.589 1.00 0.00 33 SER A C 12
ATOM 23877 O O . SER A 1 33 ? 6.421 0.170 21.261 1.00 0.00 33 SER A O 12
ATOM 23885 N N . ASP A 1 34 ? 4.491 -0.458 20.303 1.00 0.00 34 ASP A N 12
ATOM 23886 C CA . ASP A 1 34 ? 4.549 -1.876 20.696 1.00 0.00 34 ASP A CA 12
ATOM 23887 C C . ASP A 1 34 ? 5.417 -2.745 19.751 1.00 0.00 34 ASP A C 12
ATOM 23888 O O . ASP A 1 34 ? 5.627 -3.933 20.006 1.00 0.00 34 ASP A O 12
ATOM 23897 N N . GLY A 1 35 ? 5.946 -2.162 18.666 1.00 0.00 35 GLY A N 12
ATOM 23898 C CA . GLY A 1 35 ? 6.837 -2.820 17.701 1.00 0.00 35 GLY A CA 12
ATOM 23899 C C . GLY A 1 35 ? 6.130 -3.581 16.569 1.00 0.00 35 GLY A C 12
ATOM 23900 O O . GLY A 1 35 ? 6.784 -4.332 15.840 1.00 0.00 35 GLY A O 12
ATOM 23904 N N . THR A 1 36 ? 4.816 -3.402 16.399 1.00 0.00 36 THR A N 12
ATOM 23905 C CA . THR A 1 36 ? 4.037 -3.994 15.294 1.00 0.00 36 THR A CA 12
ATOM 23906 C C . THR A 1 36 ? 4.237 -3.206 13.999 1.00 0.00 36 THR A C 12
ATOM 23907 O O . THR A 1 36 ? 4.325 -1.974 14.016 1.00 0.00 36 THR A O 12
ATOM 23918 N N . ILE A 1 37 ? 4.256 -3.923 12.869 1.00 0.00 37 ILE A N 12
ATOM 23919 C CA . ILE A 1 37 ? 4.192 -3.341 11.524 1.00 0.00 37 ILE A CA 12
ATOM 23920 C C . ILE A 1 37 ? 2.827 -3.641 10.902 1.00 0.00 37 ILE A C 12
ATOM 23921 O O . ILE A 1 37 ? 2.394 -4.796 10.877 1.00 0.00 37 ILE A O 12
ATOM 23937 N N . LYS A 1 38 ? 2.173 -2.605 10.367 1.00 0.00 38 LYS A N 12
ATOM 23938 C CA . LYS A 1 38 ? 0.990 -2.726 9.497 1.00 0.00 38 LYS A CA 12
ATOM 23939 C C . LYS A 1 38 ? 1.305 -2.150 8.121 1.00 0.00 38 LYS A C 12
ATOM 23940 O O . LYS A 1 38 ? 2.067 -1.189 8.012 1.00 0.00 38 LYS A O 12
ATOM 23959 N N . VAL A 1 39 ? 0.704 -2.729 7.082 1.00 0.00 39 VAL A N 12
ATOM 23960 C CA . VAL A 1 39 ? 0.822 -2.259 5.694 1.00 0.00 39 VAL A CA 12
ATOM 23961 C C . VAL A 1 39 ? -0.559 -2.169 5.045 1.00 0.00 39 VAL A C 12
ATOM 23962 O O . VAL A 1 39 ? -1.297 -3.156 5.012 1.00 0.00 39 VAL A O 12
ATOM 23975 N N . ILE A 1 40 ? -0.926 -0.974 4.576 1.00 0.00 40 ILE A N 12
ATOM 23976 C CA . ILE A 1 40 ? -2.245 -0.663 3.998 1.00 0.00 40 ILE A CA 12
ATOM 23977 C C . ILE A 1 40 ? -2.052 -0.261 2.535 1.00 0.00 40 ILE A C 12
ATOM 23978 O O . ILE A 1 40 ? -1.272 0.648 2.251 1.00 0.00 40 ILE A O 12
ATOM 23994 N N . ILE A 1 41 ? -2.737 -0.926 1.604 1.00 0.00 41 ILE A N 12
ATOM 23995 C CA . ILE A 1 41 ? -2.551 -0.710 0.155 1.00 0.00 41 ILE A CA 12
ATOM 23996 C C . ILE A 1 41 ? -3.747 0.044 -0.418 1.00 0.00 41 ILE A C 12
ATOM 23997 O O . ILE A 1 41 ? -4.892 -0.307 -0.137 1.00 0.00 41 ILE A O 12
ATOM 24013 N N . VAL A 1 42 ? -3.492 1.083 -1.212 1.00 0.00 42 VAL A N 12
ATOM 24014 C CA . VAL A 1 42 ? -4.520 1.994 -1.730 1.00 0.00 42 VAL A CA 12
ATOM 24015 C C . VAL A 1 42 ? -4.394 2.136 -3.242 1.00 0.00 42 VAL A C 12
ATOM 24016 O O . VAL A 1 42 ? -3.315 2.421 -3.761 1.00 0.00 42 VAL A O 12
ATOM 24029 N N . ILE A 1 43 ? -5.510 1.960 -3.947 1.00 0.00 43 ILE A N 12
ATOM 24030 C CA . ILE A 1 43 ? -5.581 2.019 -5.411 1.00 0.00 43 ILE A CA 12
ATOM 24031 C C . ILE A 1 43 ? -6.215 3.342 -5.863 1.00 0.00 43 ILE A C 12
ATOM 24032 O O . ILE A 1 43 ? -7.305 3.703 -5.417 1.00 0.00 43 ILE A O 12
ATOM 24048 N N . ILE A 1 44 ? -5.521 4.057 -6.753 1.00 0.00 44 ILE A N 12
ATOM 24049 C CA . ILE A 1 44 ? -5.882 5.369 -7.303 1.00 0.00 44 ILE A CA 12
ATOM 24050 C C . ILE A 1 44 ? -6.068 5.213 -8.825 1.00 0.00 44 ILE A C 12
ATOM 24051 O O . ILE A 1 44 ? -5.112 4.927 -9.545 1.00 0.00 44 ILE A O 12
ATOM 24067 N N . ALA A 1 45 ? -7.285 5.416 -9.330 1.00 0.00 45 ALA A N 12
ATOM 24068 C CA . ALA A 1 45 ? -7.588 5.444 -10.767 1.00 0.00 45 ALA A CA 12
ATOM 24069 C C . ALA A 1 45 ? -8.467 6.653 -11.151 1.00 0.00 45 ALA A C 12
ATOM 24070 O O . ALA A 1 45 ? -9.047 7.314 -10.286 1.00 0.00 45 ALA A O 12
ATOM 24077 N N . ASP A 1 46 ? -8.577 6.941 -12.453 1.00 0.00 46 ASP A N 12
ATOM 24078 C CA . ASP A 1 46 ? -9.338 8.088 -12.989 1.00 0.00 46 ASP A CA 12
ATOM 24079 C C . ASP A 1 46 ? -10.860 7.986 -12.743 1.00 0.00 46 ASP A C 12
ATOM 24080 O O . ASP A 1 46 ? -11.567 8.996 -12.787 1.00 0.00 46 ASP A O 12
ATOM 24089 N N . ASP A 1 47 ? -11.364 6.784 -12.448 1.00 0.00 47 ASP A N 12
ATOM 24090 C CA . ASP A 1 47 ? -12.724 6.519 -11.968 1.00 0.00 47 ASP A CA 12
ATOM 24091 C C . ASP A 1 47 ? -12.666 5.481 -10.825 1.00 0.00 47 ASP A C 12
ATOM 24092 O O . ASP A 1 47 ? -12.008 4.444 -10.983 1.00 0.00 47 ASP A O 12
ATOM 24101 N N . PRO A 1 48 ? -13.323 5.714 -9.670 1.00 0.00 48 PRO A N 12
ATOM 24102 C CA . PRO A 1 48 ? -13.248 4.803 -8.528 1.00 0.00 48 PRO A CA 12
ATOM 24103 C C . PRO A 1 48 ? -13.827 3.411 -8.803 1.00 0.00 48 PRO A C 12
ATOM 24104 O O . PRO A 1 48 ? -13.419 2.453 -8.154 1.00 0.00 48 PRO A O 12
ATOM 24115 N N . ASN A 1 49 ? -14.735 3.246 -9.769 1.00 0.00 49 ASN A N 12
ATOM 24116 C CA . ASN A 1 49 ? -15.336 1.939 -10.060 1.00 0.00 49 ASN A CA 12
ATOM 24117 C C . ASN A 1 49 ? -14.348 0.973 -10.722 1.00 0.00 49 ASN A C 12
ATOM 24118 O O . ASN A 1 49 ? -14.432 -0.239 -10.517 1.00 0.00 49 ASN A O 12
ATOM 24129 N N . ASP A 1 50 ? -13.372 1.504 -11.460 1.00 0.00 50 ASP A N 12
ATOM 24130 C CA . ASP A 1 50 ? -12.241 0.719 -11.950 1.00 0.00 50 ASP A CA 12
ATOM 24131 C C . ASP A 1 50 ? -11.279 0.374 -10.799 1.00 0.00 50 ASP A C 12
ATOM 24132 O O . ASP A 1 50 ? -10.827 -0.768 -10.703 1.00 0.00 50 ASP A O 12
ATOM 24141 N N . ALA A 1 51 ? -11.031 1.309 -9.869 1.00 0.00 51 ALA A N 12
ATOM 24142 C CA . ALA A 1 51 ? -10.207 1.062 -8.683 1.00 0.00 51 ALA A CA 12
ATOM 24143 C C . ALA A 1 51 ? -10.796 -0.042 -7.786 1.00 0.00 51 ALA A C 12
ATOM 24144 O O . ALA A 1 51 ? -10.058 -0.935 -7.374 1.00 0.00 51 ALA A O 12
ATOM 24151 N N . LYS A 1 52 ? -12.118 -0.054 -7.552 1.00 0.00 52 LYS A N 12
ATOM 24152 C CA . LYS A 1 52 ? -12.826 -1.102 -6.781 1.00 0.00 52 LYS A CA 12
ATOM 24153 C C . LYS A 1 52 ? -12.500 -2.512 -7.284 1.00 0.00 52 LYS A C 12
ATOM 24154 O O . LYS A 1 52 ? -12.241 -3.401 -6.473 1.00 0.00 52 LYS A O 12
ATOM 24173 N N . ARG A 1 53 ? -12.448 -2.711 -8.609 1.00 0.00 53 ARG A N 12
ATOM 24174 C CA . ARG A 1 53 ? -12.136 -4.006 -9.243 1.00 0.00 53 ARG A CA 12
ATO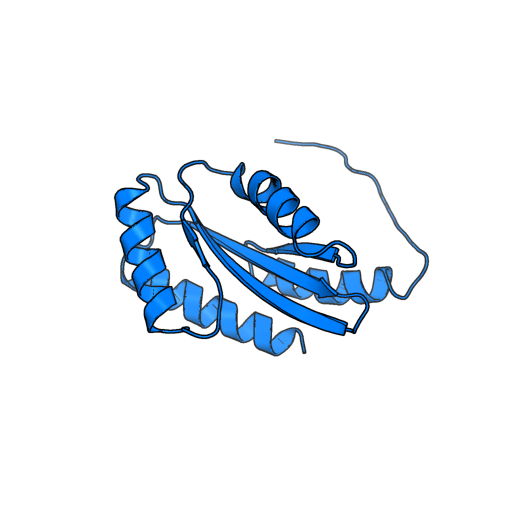M 24175 C C . ARG A 1 53 ? -10.708 -4.474 -8.932 1.00 0.00 53 ARG A C 12
ATOM 24176 O O . ARG A 1 53 ? -10.498 -5.638 -8.593 1.00 0.00 53 ARG A O 12
ATOM 24197 N N . ILE A 1 54 ? -9.740 -3.556 -8.984 1.00 0.00 54 ILE A N 12
ATOM 24198 C CA . ILE A 1 54 ? -8.334 -3.820 -8.636 1.00 0.00 54 ILE A CA 12
ATOM 24199 C C . ILE A 1 54 ? -8.193 -4.115 -7.140 1.00 0.00 54 ILE A C 12
ATOM 24200 O O . ILE A 1 54 ? -7.558 -5.096 -6.763 1.00 0.00 54 ILE A O 12
ATOM 24216 N N . VAL A 1 55 ? -8.822 -3.301 -6.287 1.00 0.00 55 VAL A N 12
ATOM 24217 C CA . VAL A 1 55 ? -8.825 -3.488 -4.827 1.00 0.00 55 VAL A CA 12
ATOM 24218 C C . VAL A 1 55 ? -9.335 -4.882 -4.479 1.00 0.00 55 VAL A C 12
ATOM 24219 O O . VAL A 1 55 ? -8.650 -5.617 -3.775 1.00 0.00 55 VAL A O 12
ATOM 24232 N N . LYS A 1 56 ? -10.470 -5.302 -5.053 1.00 0.00 56 LYS A N 12
ATOM 24233 C CA . LYS A 1 56 ? -11.018 -6.659 -4.877 1.00 0.00 56 LYS A CA 12
ATOM 24234 C C . LYS A 1 56 ? -9.984 -7.737 -5.246 1.00 0.00 56 LYS A C 12
ATOM 24235 O O . LYS A 1 56 ? -9.820 -8.701 -4.497 1.00 0.00 56 LYS A O 12
ATOM 24254 N N . LYS A 1 57 ? -9.216 -7.556 -6.331 1.00 0.00 57 LYS A N 12
ATOM 24255 C CA . LYS A 1 57 ? -8.164 -8.508 -6.728 1.00 0.00 57 LYS A CA 12
ATOM 24256 C C . LYS A 1 57 ? -7.016 -8.566 -5.714 1.00 0.00 57 LYS A C 12
ATOM 24257 O O . LYS A 1 57 ? -6.607 -9.666 -5.354 1.00 0.00 57 LYS A O 12
ATOM 24276 N N . ILE A 1 58 ? -6.554 -7.435 -5.170 1.00 0.00 58 ILE A N 12
ATOM 24277 C CA . ILE A 1 58 ? -5.560 -7.416 -4.077 1.00 0.00 58 ILE A CA 12
ATOM 24278 C C . ILE A 1 58 ? -6.130 -8.031 -2.791 1.00 0.00 58 ILE A C 12
ATOM 24279 O O . ILE A 1 58 ? -5.406 -8.707 -2.063 1.00 0.00 58 ILE A O 12
ATOM 24295 N N . GLN A 1 59 ? -7.434 -7.889 -2.546 1.00 0.00 59 GLN A N 12
ATOM 24296 C CA . GLN A 1 59 ? -8.117 -8.522 -1.410 1.00 0.00 59 GLN A CA 12
ATOM 24297 C C . GLN A 1 59 ? -8.139 -10.057 -1.530 1.00 0.00 59 GLN A C 12
ATOM 24298 O O . GLN A 1 59 ? -7.972 -10.755 -0.532 1.00 0.00 59 GLN A O 12
ATOM 24312 N N . GLU A 1 60 ? -8.289 -10.599 -2.743 1.00 0.00 60 GLU A N 12
ATOM 24313 C CA . GLU A 1 60 ? -8.170 -12.043 -3.008 1.00 0.00 60 GLU A CA 12
ATOM 24314 C C . GLU A 1 60 ? -6.705 -12.527 -3.037 1.00 0.00 60 GLU A C 12
ATOM 24315 O O . GLU A 1 60 ? -6.429 -13.677 -2.685 1.00 0.00 60 GLU A O 12
ATOM 24327 N N . ARG A 1 61 ? -5.759 -11.655 -3.410 1.00 0.00 61 ARG A N 12
ATOM 24328 C CA . ARG A 1 61 ? -4.309 -11.928 -3.436 1.00 0.00 61 ARG A CA 12
ATOM 24329 C C . ARG A 1 61 ? -3.696 -11.975 -2.028 1.00 0.00 61 ARG A C 12
ATOM 24330 O O . ARG A 1 61 ? -2.876 -12.849 -1.747 1.00 0.00 61 ARG A O 12
ATOM 24351 N N . PHE A 1 62 ? -4.122 -11.063 -1.150 1.00 0.00 62 PHE A N 12
ATOM 24352 C CA . PHE A 1 62 ? -3.643 -10.883 0.227 1.00 0.00 62 PHE A CA 12
ATOM 24353 C C . PHE A 1 62 ? -4.807 -10.685 1.227 1.00 0.00 62 PHE A C 12
ATOM 24354 O O . PHE A 1 62 ? -4.952 -9.601 1.799 1.00 0.00 62 PHE A O 12
ATOM 24371 N N . PRO A 1 63 ? -5.637 -11.715 1.487 1.00 0.00 63 PRO A N 12
ATOM 24372 C CA . PRO A 1 63 ? -6.817 -11.612 2.360 1.00 0.00 63 PRO A CA 12
ATOM 24373 C C . PRO A 1 63 ? -6.511 -11.293 3.836 1.00 0.00 63 PRO A C 12
ATOM 24374 O O . PRO A 1 63 ? -7.417 -10.919 4.583 1.00 0.00 63 PRO A O 12
ATOM 24385 N N . LYS A 1 64 ? -5.249 -11.424 4.274 1.00 0.00 64 LYS A N 12
ATOM 24386 C CA . LYS A 1 64 ? -4.765 -11.032 5.613 1.00 0.00 64 LYS A CA 12
ATOM 24387 C C . LYS A 1 64 ? -4.318 -9.562 5.724 1.00 0.00 64 LYS A C 12
ATOM 24388 O O . LYS A 1 64 ? -4.076 -9.097 6.840 1.00 0.00 64 LYS A O 12
ATOM 24407 N N . LEU A 1 65 ? -4.222 -8.824 4.613 1.00 0.00 65 LEU A N 12
ATOM 24408 C CA . LEU A 1 65 ? -3.895 -7.388 4.586 1.00 0.00 65 LEU A CA 12
ATOM 24409 C C . LEU A 1 65 ? -5.154 -6.514 4.447 1.00 0.00 65 LEU A C 12
ATOM 24410 O O . LEU A 1 65 ? -6.125 -6.896 3.790 1.00 0.00 65 LEU A O 12
ATOM 24426 N N . THR A 1 66 ? -5.122 -5.320 5.047 1.00 0.00 66 THR A N 12
ATOM 24427 C CA . THR A 1 66 ? -6.178 -4.298 4.911 1.00 0.00 66 THR A CA 12
ATOM 24428 C C . THR A 1 66 ? -5.840 -3.337 3.770 1.00 0.00 66 THR A C 12
ATOM 24429 O O . THR A 1 66 ? -4.693 -2.920 3.626 1.00 0.00 66 THR A O 12
ATOM 24440 N N . ILE A 1 67 ? -6.824 -3.006 2.932 1.00 0.00 67 ILE A N 12
ATOM 24441 C CA . ILE A 1 67 ? -6.653 -2.208 1.704 1.00 0.00 67 ILE A CA 12
ATOM 24442 C C . ILE A 1 67 ? -7.807 -1.211 1.499 1.00 0.00 67 ILE A C 12
ATOM 24443 O O . ILE A 1 67 ? -8.857 -1.340 2.137 1.00 0.00 67 ILE A O 12
ATOM 24459 N N . LYS A 1 68 ? -7.617 -0.211 0.627 1.00 0.00 68 LYS A N 12
ATOM 24460 C CA . LYS A 1 68 ? -8.572 0.889 0.400 1.00 0.00 68 LYS A CA 12
ATOM 24461 C C . LYS A 1 68 ? -8.644 1.362 -1.067 1.00 0.00 68 LYS A C 12
ATOM 24462 O O . LYS A 1 68 ? -7.739 1.094 -1.857 1.00 0.00 68 LYS A O 12
ATOM 24481 N N . GLN A 1 69 ? -9.708 2.081 -1.440 1.00 0.00 69 GLN A N 12
ATOM 24482 C CA . GLN A 1 69 ? -9.908 2.659 -2.786 1.00 0.00 69 GLN A CA 12
ATOM 24483 C C . GLN A 1 69 ? -9.915 4.197 -2.767 1.00 0.00 69 GLN A C 12
ATOM 24484 O O . GLN A 1 69 ? -10.429 4.802 -1.824 1.00 0.00 69 GLN A O 12
ATOM 24498 N N . SER A 1 70 ? -9.443 4.836 -3.840 1.00 0.00 70 SER A N 12
ATOM 24499 C CA . SER A 1 70 ? -9.513 6.293 -4.050 1.00 0.00 70 SER A CA 12
ATOM 24500 C C . SER A 1 70 ? -10.247 6.676 -5.344 1.00 0.00 70 SER A C 12
ATOM 24501 O O . SER A 1 70 ? -10.201 5.953 -6.343 1.00 0.00 70 SER A O 12
ATOM 24509 N N . ARG A 1 71 ? -10.887 7.854 -5.325 1.00 0.00 71 ARG A N 12
ATOM 24510 C CA . ARG A 1 71 ? -11.497 8.529 -6.490 1.00 0.00 71 ARG A CA 12
ATOM 24511 C C . ARG A 1 71 ? -10.673 9.707 -7.038 1.00 0.00 71 ARG A C 12
ATOM 24512 O O . ARG A 1 71 ? -10.975 10.193 -8.127 1.00 0.00 71 ARG A O 12
ATOM 24533 N N . ASN A 1 72 ? -9.660 10.171 -6.294 1.00 0.00 72 ASN A N 12
ATOM 24534 C CA . ASN A 1 72 ? -8.889 11.391 -6.570 1.00 0.00 72 ASN A CA 12
ATOM 24535 C C . ASN A 1 72 ? -7.372 11.126 -6.576 1.00 0.00 72 ASN A C 12
ATOM 24536 O O . ASN A 1 72 ? -6.862 10.294 -5.823 1.00 0.00 72 ASN A O 12
ATOM 24547 N N . GLU A 1 73 ? -6.639 11.863 -7.414 1.00 0.00 73 GLU A N 12
ATOM 24548 C CA . GLU A 1 73 ? -5.184 11.730 -7.565 1.00 0.00 73 GLU A CA 12
ATOM 24549 C C . GLU A 1 73 ? -4.425 12.415 -6.407 1.00 0.00 73 GLU A C 12
ATOM 24550 O O . GLU A 1 73 ? -4.739 13.547 -6.038 1.00 0.00 73 GLU A O 12
ATOM 24562 N N . GLU A 1 74 ? -3.438 11.721 -5.829 1.00 0.00 74 GLU A N 12
ATOM 24563 C CA . GLU A 1 74 ? -2.597 12.080 -4.662 1.00 0.00 74 GLU A CA 12
ATOM 24564 C C . GLU A 1 74 ? -3.309 12.431 -3.335 1.00 0.00 74 GLU A C 12
ATOM 24565 O O . GLU A 1 74 ? -2.695 12.325 -2.273 1.00 0.00 74 GLU A O 12
ATOM 24577 N N . GLU A 1 75 ? -4.589 12.808 -3.340 1.00 0.00 75 GLU A N 12
ATOM 24578 C CA . GLU A 1 75 ? -5.335 13.262 -2.155 1.00 0.00 75 GLU A CA 12
ATOM 24579 C C . GLU A 1 75 ? -5.436 12.191 -1.053 1.00 0.00 75 GLU A C 12
ATOM 24580 O O . GLU A 1 75 ? -5.435 12.517 0.137 1.00 0.00 75 GLU A O 12
ATOM 24592 N N . ALA A 1 76 ? -5.446 10.908 -1.430 1.00 0.00 76 ALA A N 12
ATOM 24593 C CA . ALA A 1 76 ? -5.467 9.785 -0.495 1.00 0.00 76 ALA A CA 12
ATOM 24594 C C . ALA A 1 76 ? -4.294 9.806 0.505 1.00 0.00 76 ALA A C 12
ATOM 24595 O O . ALA A 1 76 ? -4.480 9.422 1.657 1.00 0.00 76 ALA A O 12
ATOM 24602 N N . GLU A 1 77 ? -3.118 10.307 0.108 1.00 0.00 77 GLU A N 12
ATOM 24603 C CA . GLU A 1 77 ? -1.918 10.403 0.956 1.00 0.00 77 GLU A CA 12
ATOM 24604 C C . GLU A 1 77 ? -2.180 11.184 2.255 1.00 0.00 77 GLU A C 12
ATOM 24605 O O . GLU A 1 77 ? -1.815 10.715 3.334 1.00 0.00 77 GLU A O 12
ATOM 24617 N N . LYS A 1 78 ? -2.843 12.348 2.165 1.00 0.00 78 LYS A N 12
ATOM 24618 C CA . LYS A 1 78 ? -3.207 13.184 3.327 1.00 0.00 78 LYS A CA 12
ATOM 24619 C C . LYS A 1 78 ? -4.577 12.845 3.926 1.00 0.00 78 LYS A C 12
ATOM 24620 O O . LYS A 1 78 ? -4.742 12.927 5.145 1.00 0.00 78 LYS A O 12
ATOM 24639 N N . ARG A 1 79 ? -5.543 12.394 3.111 1.00 0.00 79 ARG A N 12
ATOM 24640 C CA . ARG A 1 79 ? -6.885 11.991 3.578 1.00 0.00 79 ARG A CA 12
ATOM 24641 C C . ARG A 1 79 ? -6.841 10.735 4.453 1.00 0.00 79 ARG A C 12
ATOM 24642 O O . ARG A 1 79 ? -7.425 10.715 5.534 1.00 0.00 79 ARG A O 12
ATOM 24663 N N . ILE A 1 80 ? -6.130 9.695 4.010 1.00 0.00 80 ILE A N 12
ATOM 24664 C CA . ILE A 1 80 ? -6.019 8.424 4.746 1.00 0.00 80 ILE A CA 12
ATOM 24665 C C . ILE A 1 80 ? -5.056 8.559 5.932 1.00 0.00 80 ILE A C 12
ATOM 24666 O O . ILE A 1 80 ? -5.285 7.927 6.960 1.00 0.00 80 ILE A O 12
ATOM 24682 N N . GLN A 1 81 ? -4.043 9.435 5.858 1.00 0.00 81 GLN A N 12
ATOM 24683 C CA . GLN A 1 81 ? -3.186 9.754 7.016 1.00 0.00 81 GLN A CA 12
ATOM 24684 C C . GLN A 1 81 ? -4.001 10.168 8.244 1.00 0.00 81 GLN A C 12
ATOM 24685 O O . GLN A 1 81 ? -3.715 9.704 9.348 1.00 0.00 81 GLN A O 12
ATOM 24699 N N . LYS A 1 82 ? -5.028 11.012 8.059 1.00 0.00 82 LYS A N 12
ATOM 24700 C CA . LYS A 1 82 ? -5.876 11.473 9.164 1.00 0.00 82 LYS A CA 12
ATOM 24701 C C . LYS A 1 82 ? -6.657 10.299 9.759 1.00 0.00 82 LYS A C 12
ATOM 24702 O O . LYS A 1 82 ? -6.633 10.081 10.968 1.00 0.00 82 LYS A O 12
ATOM 24721 N N . GLU A 1 83 ? -7.295 9.504 8.898 1.00 0.00 83 GLU A N 12
ATOM 24722 C CA . GLU A 1 83 ? -8.042 8.295 9.274 1.00 0.00 83 GLU A CA 12
ATOM 24723 C C . GLU A 1 83 ? -7.166 7.232 9.960 1.00 0.00 83 GLU A C 12
ATOM 24724 O O . GLU A 1 83 ? -7.652 6.507 10.829 1.00 0.00 83 GLU A O 12
ATOM 24736 N N . LEU A 1 84 ? -5.878 7.147 9.608 1.00 0.00 84 LEU A N 12
ATOM 24737 C CA . LEU A 1 84 ? -4.906 6.289 10.275 1.00 0.00 84 LEU A CA 12
ATOM 24738 C C . LEU A 1 84 ? -4.455 6.856 11.627 1.00 0.00 84 LEU A C 12
ATOM 24739 O O . LEU A 1 84 ? -4.522 6.138 12.614 1.00 0.00 84 LEU A O 12
ATOM 24755 N N . GLU A 1 85 ? -4.068 8.128 11.727 1.00 0.00 85 GLU A N 12
ATOM 24756 C CA . GLU A 1 85 ? -3.674 8.761 13.002 1.00 0.00 85 GLU A CA 12
ATOM 24757 C C . GLU A 1 85 ? -4.807 8.712 14.053 1.00 0.00 85 GLU A C 12
ATOM 24758 O O . GLU A 1 85 ? -4.564 8.521 15.246 1.00 0.00 85 GLU A O 12
ATOM 24770 N N . GLU A 1 86 ? -6.057 8.796 13.592 1.00 0.00 86 GLU A N 12
ATOM 24771 C CA . GLU A 1 86 ? -7.294 8.621 14.363 1.00 0.00 86 GLU A CA 12
ATOM 24772 C C . GLU A 1 86 ? -7.404 7.241 15.052 1.00 0.00 86 GLU A C 12
ATOM 24773 O O . GLU A 1 86 ? -7.911 7.165 16.175 1.00 0.00 86 GLU A O 12
ATOM 24785 N N . ARG A 1 87 ? -6.923 6.160 14.413 1.00 0.00 87 ARG A N 12
ATOM 24786 C CA . ARG A 1 87 ? -6.975 4.772 14.926 1.00 0.00 87 ARG A CA 12
ATOM 24787 C C . ARG A 1 87 ? -5.627 4.190 15.382 1.00 0.00 87 ARG A C 12
ATOM 24788 O O . ARG A 1 87 ? -5.608 3.174 16.079 1.00 0.00 87 ARG A O 12
ATOM 24809 N N . ASN A 1 88 ? -4.517 4.856 15.059 1.00 0.00 88 ASN A N 12
ATOM 24810 C CA . ASN A 1 88 ? -3.149 4.546 15.462 1.00 0.00 88 ASN A CA 12
ATOM 24811 C C . ASN A 1 88 ? -2.540 5.737 16.246 1.00 0.00 88 ASN A C 12
ATOM 24812 O O . ASN A 1 88 ? -1.706 6.473 15.705 1.00 0.00 88 ASN A O 12
ATOM 24823 N N . PRO A 1 89 ? -2.925 5.949 17.523 1.00 0.00 89 PRO A N 12
ATOM 24824 C CA . PRO A 1 89 ? -2.475 7.100 18.319 1.00 0.00 89 PRO A CA 12
ATOM 24825 C C . PRO A 1 89 ? -1.002 7.009 18.757 1.00 0.00 89 PRO A C 12
ATOM 24826 O O . PRO A 1 89 ? -0.338 8.036 18.916 1.00 0.00 89 PRO A O 12
ATOM 24837 N N . ASN A 1 90 ? -0.482 5.787 18.931 1.00 0.00 90 ASN A N 12
ATOM 24838 C CA . ASN A 1 90 ? 0.866 5.487 19.433 1.00 0.00 90 ASN A CA 12
ATOM 24839 C C . ASN A 1 90 ? 1.755 4.889 18.322 1.00 0.00 90 ASN A C 12
ATOM 24840 O O . ASN A 1 90 ? 2.463 3.900 18.537 1.00 0.00 90 ASN A O 12
ATOM 24851 N N . ALA A 1 91 ? 1.667 5.439 17.108 1.00 0.00 91 ALA A N 12
ATOM 24852 C CA . ALA A 1 91 ? 2.367 4.954 15.918 1.00 0.00 91 ALA A CA 12
ATOM 24853 C C . ALA A 1 91 ? 2.906 6.082 15.020 1.00 0.00 91 ALA A C 12
ATOM 24854 O O . ALA A 1 91 ? 2.526 7.248 15.148 1.00 0.00 91 ALA A O 12
ATOM 24861 N N . GLU A 1 92 ? 3.762 5.705 14.071 1.00 0.00 92 GLU A N 12
ATOM 24862 C CA . GLU A 1 92 ? 4.237 6.542 12.969 1.00 0.00 92 GLU A CA 12
ATOM 24863 C C . GLU A 1 92 ? 3.745 5.946 11.642 1.00 0.00 92 GLU A C 12
ATOM 24864 O O . GLU A 1 92 ? 3.957 4.761 11.375 1.00 0.00 92 GLU A O 12
ATOM 24876 N N . ILE A 1 93 ? 3.087 6.765 10.817 1.00 0.00 93 ILE A N 12
ATOM 24877 C CA . ILE A 1 93 ? 2.592 6.409 9.480 1.00 0.00 93 ILE A CA 12
ATOM 24878 C C . ILE A 1 93 ? 3.512 7.026 8.425 1.00 0.00 93 ILE A C 12
ATOM 24879 O O . ILE A 1 93 ? 3.791 8.227 8.459 1.00 0.00 93 ILE A O 12
ATOM 24895 N N . GLN A 1 94 ? 3.953 6.217 7.462 1.00 0.00 94 GLN A N 12
ATOM 24896 C CA . GLN A 1 94 ? 4.785 6.634 6.334 1.00 0.00 94 GLN A CA 12
ATOM 24897 C C . GLN A 1 94 ? 4.123 6.201 5.022 1.00 0.00 94 GLN A C 12
ATOM 24898 O O . GLN A 1 94 ? 3.540 5.120 4.959 1.00 0.00 94 GLN A O 12
ATOM 24912 N N . VAL A 1 95 ? 4.212 7.021 3.972 1.00 0.00 95 VAL A N 12
ATOM 24913 C CA . VAL A 1 95 ? 3.597 6.739 2.660 1.00 0.00 95 VAL A CA 12
ATOM 24914 C C . VAL A 1 95 ? 4.671 6.591 1.583 1.00 0.00 95 VAL A C 12
ATOM 24915 O O . VAL A 1 95 ? 5.582 7.414 1.480 1.00 0.00 95 VAL A O 12
ATOM 24928 N N . VAL A 1 96 ? 4.556 5.530 0.784 1.00 0.00 96 VAL A N 12
ATOM 24929 C CA . VAL A 1 96 ? 5.513 5.123 -0.255 1.00 0.00 96 VAL A CA 12
ATOM 24930 C C . VAL A 1 96 ? 4.824 4.960 -1.618 1.00 0.00 96 VAL A C 12
ATOM 24931 O O . VAL A 1 96 ? 3.719 4.419 -1.716 1.00 0.00 96 VAL A O 12
ATOM 24944 N N . ARG A 1 97 ? 5.496 5.451 -2.672 1.00 0.00 97 ARG A N 12
ATOM 24945 C CA . ARG A 1 97 ? 5.019 5.508 -4.069 1.00 0.00 97 ARG A CA 12
ATOM 24946 C C . ARG A 1 97 ? 5.842 4.619 -5.023 1.00 0.00 97 ARG A C 12
ATOM 24947 O O . ARG A 1 97 ? 5.474 4.461 -6.186 1.00 0.00 97 ARG A O 12
ATOM 24968 N N . SER A 1 98 ? 6.980 4.096 -4.555 1.00 0.00 98 SER A N 12
ATOM 24969 C CA . SER A 1 98 ? 7.930 3.262 -5.307 1.00 0.00 98 SER A CA 12
ATOM 24970 C C . SER A 1 98 ? 8.706 2.324 -4.373 1.00 0.00 98 SER A C 12
ATOM 24971 O O . SER A 1 98 ? 8.954 2.661 -3.215 1.00 0.00 98 SER A O 12
ATOM 24979 N N . GLU A 1 99 ? 9.182 1.184 -4.876 1.00 0.00 99 GLU A N 12
ATOM 24980 C CA . GLU A 1 99 ? 10.116 0.301 -4.155 1.00 0.00 99 GLU A CA 12
ATOM 24981 C C . GLU A 1 99 ? 11.402 1.026 -3.698 1.00 0.00 99 GLU A C 12
ATOM 24982 O O . GLU A 1 99 ? 11.972 0.686 -2.659 1.00 0.00 99 GLU A O 12
ATOM 24994 N N . ASP A 1 100 ? 11.831 2.061 -4.427 1.00 0.00 100 ASP A N 12
ATOM 24995 C CA . ASP A 1 100 ? 12.983 2.901 -4.075 1.00 0.00 100 ASP A CA 12
ATOM 24996 C C . ASP A 1 100 ? 12.687 3.831 -2.882 1.00 0.00 100 ASP A C 12
ATOM 24997 O O . ASP A 1 100 ? 13.541 4.046 -2.027 1.00 0.00 100 ASP A O 12
ATOM 25006 N N . GLU A 1 101 ? 11.450 4.324 -2.762 1.00 0.00 101 GLU A N 12
ATOM 25007 C CA . GLU A 1 101 ? 10.996 5.077 -1.585 1.00 0.00 101 GLU A CA 12
ATOM 25008 C C . GLU A 1 101 ? 10.798 4.162 -0.364 1.00 0.00 101 GLU A C 12
ATOM 25009 O O . GLU A 1 101 ? 11.051 4.581 0.766 1.00 0.00 101 GLU A O 12
ATOM 25021 N N . LEU A 1 102 ? 10.437 2.891 -0.571 1.00 0.00 102 LEU A N 12
ATOM 25022 C CA . LEU A 1 102 ? 10.413 1.870 0.488 1.00 0.00 102 LEU A CA 12
ATOM 25023 C C . LEU A 1 102 ? 11.825 1.583 1.027 1.00 0.00 102 LEU A C 12
ATOM 25024 O O . LEU A 1 102 ? 12.023 1.496 2.242 1.00 0.00 102 LEU A O 12
ATOM 25040 N N . LYS A 1 103 ? 12.826 1.530 0.137 1.00 0.00 103 LYS A N 12
ATOM 25041 C CA . LYS A 1 103 ? 14.248 1.456 0.509 1.00 0.00 103 LYS A CA 12
ATOM 25042 C C . LYS A 1 103 ? 14.681 2.683 1.319 1.00 0.00 103 LYS A C 12
ATOM 25043 O O . LYS A 1 103 ? 15.357 2.525 2.335 1.00 0.00 103 LYS A O 12
ATOM 25062 N N . GLU A 1 104 ? 14.245 3.888 0.947 1.00 0.00 104 GLU A N 12
ATOM 25063 C CA . GLU A 1 104 ? 14.511 5.094 1.746 1.00 0.00 104 GLU A CA 12
ATOM 25064 C C . GLU A 1 104 ? 13.840 5.063 3.125 1.00 0.00 104 GLU A C 12
ATOM 25065 O O . GLU A 1 104 ? 14.478 5.462 4.096 1.00 0.00 104 GLU A O 12
ATOM 25077 N N . ILE A 1 105 ? 12.606 4.558 3.264 1.00 0.00 105 ILE A N 12
ATOM 25078 C CA . ILE A 1 105 ? 11.970 4.374 4.586 1.00 0.00 105 ILE A CA 12
ATOM 25079 C C . ILE A 1 105 ? 12.847 3.490 5.487 1.00 0.00 105 ILE A C 12
ATOM 25080 O O . ILE A 1 105 ? 13.052 3.821 6.653 1.00 0.00 105 ILE A O 12
ATOM 25096 N N . LEU A 1 106 ? 13.454 2.432 4.941 1.00 0.00 106 LEU A N 12
ATOM 25097 C CA . LEU A 1 106 ? 14.385 1.563 5.671 1.00 0.00 106 LEU A CA 12
ATOM 25098 C C . LEU A 1 106 ? 15.629 2.332 6.181 1.00 0.00 106 LEU A C 12
ATOM 25099 O O . LEU A 1 106 ? 16.090 2.083 7.296 1.00 0.00 106 LEU A O 12
ATOM 25115 N N . ASP A 1 107 ? 16.143 3.315 5.431 1.00 0.00 107 ASP A N 12
ATOM 25116 C CA . ASP A 1 107 ? 17.242 4.177 5.876 1.00 0.00 107 ASP A CA 12
ATOM 25117 C C . ASP A 1 107 ? 16.777 5.201 6.929 1.00 0.00 107 ASP A C 12
ATOM 25118 O O . ASP A 1 107 ? 17.458 5.432 7.932 1.00 0.00 107 ASP A O 12
ATOM 25127 N N . LYS A 1 108 ? 15.587 5.781 6.734 1.00 0.00 108 LYS A N 12
ATOM 25128 C CA . LYS A 1 108 ? 14.968 6.773 7.628 1.00 0.00 108 LYS A CA 12
ATOM 25129 C C . LYS A 1 108 ? 14.640 6.192 9.008 1.00 0.00 108 LYS A C 12
ATOM 25130 O O . LYS A 1 108 ? 14.776 6.901 10.001 1.00 0.00 108 LYS A O 12
ATOM 25149 N N . LEU A 1 109 ? 14.287 4.907 9.095 1.00 0.00 109 LEU A N 12
ATOM 25150 C CA . LEU A 1 109 ? 14.088 4.194 10.365 1.00 0.00 109 LEU A CA 12
ATOM 25151 C C . LEU A 1 109 ? 15.369 4.139 11.221 1.00 0.00 109 LEU A C 12
ATOM 25152 O O . LEU A 1 109 ? 15.293 4.295 12.439 1.00 0.00 109 LEU A O 12
ATOM 25168 N N . ASP A 1 110 ? 16.544 3.962 10.607 1.00 0.00 110 ASP A N 12
ATOM 25169 C CA . ASP A 1 110 ? 17.838 4.021 11.311 1.00 0.00 110 ASP A CA 12
ATOM 25170 C C . ASP A 1 110 ? 18.285 5.465 11.622 1.00 0.00 110 ASP A C 12
ATOM 25171 O O . ASP A 1 110 ? 18.977 5.703 12.611 1.00 0.00 110 ASP A O 12
ATOM 25180 N N . GLU A 1 111 ? 17.856 6.453 10.832 1.00 0.00 111 GLU A N 12
ATOM 25181 C CA . GLU A 1 111 ? 18.100 7.881 11.092 1.00 0.00 111 GLU A CA 12
ATOM 25182 C C . GLU A 1 111 ? 17.196 8.454 12.207 1.00 0.00 111 GLU A C 12
ATOM 25183 O O . GLU A 1 111 ? 17.565 9.418 12.881 1.00 0.00 111 GLU A O 12
ATOM 25195 N N . LYS A 1 112 ? 16.030 7.839 12.460 1.00 0.00 112 LYS A N 12
ATOM 25196 C CA . LYS A 1 112 ? 14.964 8.330 13.360 1.00 0.00 112 LYS A CA 12
ATOM 25197 C C . LYS A 1 112 ? 15.429 8.589 14.803 1.00 0.00 112 LYS A C 12
ATOM 25198 O O . LYS A 1 112 ? 14.957 9.530 15.442 1.00 0.00 112 LYS A O 12
ATOM 25217 N N . LYS A 1 113 ? 16.375 7.782 15.296 1.00 0.00 113 LYS A N 12
ATOM 25218 C CA . LYS A 1 113 ? 16.995 7.882 16.635 1.00 0.00 113 LYS A CA 12
ATOM 25219 C C . LYS A 1 113 ? 18.081 8.964 16.751 1.00 0.00 113 LYS A C 12
ATOM 25220 O O . LYS A 1 113 ? 18.332 9.460 17.851 1.00 0.00 113 LYS A O 12
ATOM 25239 N N . GLY A 1 114 ? 18.713 9.333 15.634 1.00 0.00 114 GLY A N 12
ATOM 25240 C CA . GLY A 1 114 ? 19.756 10.368 15.553 1.00 0.00 114 GLY A CA 12
ATOM 25241 C C . GLY A 1 114 ? 19.239 11.762 15.167 1.00 0.00 114 GLY A C 12
ATOM 25242 O O . GLY A 1 114 ? 19.810 12.772 15.587 1.00 0.00 114 GLY A O 12
ATOM 25246 N N . SER A 1 115 ? 18.150 11.830 14.395 1.00 0.00 115 SER A N 12
ATOM 25247 C CA . SER A 1 115 ? 17.529 13.076 13.920 1.00 0.00 115 SER A CA 12
ATOM 25248 C C . SER A 1 115 ? 16.784 13.845 15.029 1.00 0.00 115 SER A C 12
ATOM 25249 O O . SER A 1 115 ? 16.368 13.267 16.039 1.00 0.00 115 SER A O 12
ATOM 25257 N N . TRP A 1 116 ? 16.596 15.153 14.832 1.00 0.00 116 TRP A N 12
ATOM 25258 C CA . TRP A 1 116 ? 15.855 16.055 15.724 1.00 0.00 116 TRP A CA 12
ATOM 25259 C C . TRP A 1 116 ? 15.090 17.135 14.937 1.00 0.00 116 TRP A C 12
ATOM 25260 O O . TRP A 1 116 ? 15.582 17.637 13.920 1.00 0.00 116 TRP A O 12
ATOM 25281 N N . SER A 1 117 ? 13.907 17.509 15.434 1.00 0.00 117 SER A N 12
ATOM 25282 C CA . SER A 1 117 ? 13.003 18.512 14.846 1.00 0.00 117 SER A CA 12
ATOM 25283 C C . SER A 1 117 ? 12.312 19.356 15.928 1.00 0.00 117 SER A C 12
ATOM 25284 O O . SER A 1 117 ? 12.139 18.907 17.064 1.00 0.00 117 SER A O 12
ATOM 25292 N N . LEU A 1 118 ? 11.879 20.568 15.561 1.00 0.00 118 LEU A N 12
ATOM 25293 C CA . LEU A 1 118 ? 11.121 21.500 16.410 1.00 0.00 118 LEU A CA 12
ATOM 25294 C C . LEU A 1 118 ? 9.712 21.770 15.846 1.00 0.00 118 LEU A C 12
ATOM 25295 O O . LEU A 1 118 ? 9.437 21.533 14.666 1.00 0.00 118 LEU A O 12
ATOM 25311 N N . GLU A 1 119 ? 8.811 22.268 16.696 1.00 0.00 119 GLU A N 12
ATOM 25312 C CA . GLU A 1 119 ? 7.417 22.580 16.340 1.00 0.00 119 GLU A CA 12
ATOM 25313 C C . GLU A 1 119 ? 7.290 23.813 15.421 1.00 0.00 119 GLU A C 12
ATOM 25314 O O . GLU A 1 119 ? 8.140 24.711 15.428 1.00 0.00 119 GLU A O 12
ATOM 25326 N N . HIS A 1 120 ? 6.206 23.868 14.639 1.00 0.00 120 HIS A N 12
ATOM 25327 C CA . HIS A 1 120 ? 5.899 24.943 13.683 1.00 0.00 120 HIS A CA 12
ATOM 25328 C C . HIS A 1 120 ? 4.385 25.245 13.632 1.00 0.00 120 HIS A C 12
ATOM 25329 O O . HIS A 1 120 ? 3.563 24.411 14.024 1.00 0.00 120 HIS A O 12
ATOM 25343 N N . HIS A 1 121 ? 4.014 26.436 13.151 1.00 0.00 121 HIS A N 12
ATOM 25344 C CA . HIS A 1 121 ? 2.632 26.932 13.073 1.00 0.00 121 HIS A CA 12
ATOM 25345 C C . HIS A 1 121 ? 2.359 27.712 11.771 1.00 0.00 121 HIS A C 12
ATOM 25346 O O . HIS A 1 121 ? 3.283 28.192 11.108 1.00 0.00 121 HIS A O 12
ATOM 25360 N N . HIS A 1 122 ? 1.081 27.842 11.397 1.00 0.00 122 HIS A N 12
ATOM 25361 C CA . HIS A 1 122 ? 0.649 28.501 10.157 1.00 0.00 122 HIS A CA 12
ATOM 25362 C C . HIS A 1 122 ? 0.905 30.021 10.154 1.00 0.00 122 HIS A C 12
ATOM 25363 O O . HIS A 1 122 ? 0.868 30.677 11.199 1.00 0.00 122 HIS A O 12
ATOM 25377 N N . HIS A 1 123 ? 1.103 30.597 8.963 1.00 0.00 123 HIS A N 12
ATOM 25378 C CA . HIS A 1 123 ? 1.300 32.042 8.773 1.00 0.00 123 HIS A CA 12
ATOM 25379 C C . HIS A 1 123 ? 0.021 32.861 9.048 1.00 0.00 123 HIS A C 12
ATOM 25380 O O . HIS A 1 123 ? 0.094 33.969 9.589 1.00 0.00 123 HIS A O 12
ATOM 25394 N N . HIS A 1 124 ? -1.153 32.312 8.704 1.00 0.00 124 HIS A N 12
ATOM 25395 C CA . HIS A 1 124 ? -2.470 32.910 8.975 1.00 0.00 124 HIS A CA 12
ATOM 25396 C C . HIS A 1 124 ? -3.581 31.851 9.114 1.00 0.00 124 HIS A C 12
ATOM 25397 O O . HIS A 1 124 ? -4.313 31.854 10.108 1.00 0.00 124 HIS A O 12
ATOM 25411 N N . HIS A 1 125 ? -3.687 30.941 8.130 1.00 0.00 125 HIS A N 12
ATOM 25412 C CA . HIS A 1 125 ? -4.790 29.978 7.953 1.00 0.00 125 HIS A CA 12
ATOM 25413 C C . HIS A 1 125 ? -6.183 30.663 8.021 1.00 0.00 125 HIS A C 12
ATOM 25414 O O . HIS A 1 125 ? -6.358 31.676 7.304 1.00 0.00 125 HIS A O 12
ATOM 25429 N N . GLY A 1 1 ? 9.792 -9.500 8.833 1.00 0.00 1 GLY A N 13
ATOM 25430 C CA . GLY A 1 1 ? 10.656 -8.300 8.759 1.00 0.00 1 GLY A CA 13
ATOM 25431 C C . GLY A 1 1 ? 10.265 -7.386 7.608 1.00 0.00 1 GLY A C 13
ATOM 25432 O O . GLY A 1 1 ? 9.560 -7.801 6.687 1.00 0.00 1 GLY A O 13
ATOM 25438 N N . SER A 1 2 ? 10.745 -6.138 7.623 1.00 0.00 2 SER A N 13
ATOM 25439 C CA . SER A 1 2 ? 10.421 -5.092 6.631 1.00 0.00 2 SER A CA 13
ATOM 25440 C C . SER A 1 2 ? 10.832 -5.425 5.189 1.00 0.00 2 SER A C 13
ATOM 25441 O O . SER A 1 2 ? 10.216 -4.934 4.244 1.00 0.00 2 SER A O 13
ATOM 25449 N N . GLU A 1 3 ? 11.823 -6.299 4.993 1.00 0.00 3 GLU A N 13
ATOM 25450 C CA . GLU A 1 3 ? 12.215 -6.807 3.668 1.00 0.00 3 GLU A CA 13
ATOM 25451 C C . GLU A 1 3 ? 11.066 -7.547 2.953 1.00 0.00 3 GLU A C 13
ATOM 25452 O O . GLU A 1 3 ? 10.962 -7.484 1.728 1.00 0.00 3 GLU A O 13
ATOM 25464 N N . GLU A 1 4 ? 10.161 -8.198 3.693 1.00 0.00 4 GLU A N 13
ATOM 25465 C CA . GLU A 1 4 ? 8.972 -8.848 3.135 1.00 0.00 4 GLU A CA 13
ATOM 25466 C C . GLU A 1 4 ? 7.958 -7.825 2.598 1.00 0.00 4 GLU A C 13
ATOM 25467 O O . GLU A 1 4 ? 7.366 -8.035 1.543 1.00 0.00 4 GLU A O 13
ATOM 25479 N N . ILE A 1 5 ? 7.810 -6.681 3.275 1.00 0.00 5 ILE A N 13
ATOM 25480 C CA . ILE A 1 5 ? 6.966 -5.551 2.843 1.00 0.00 5 ILE A CA 13
ATOM 25481 C C . ILE A 1 5 ? 7.585 -4.854 1.617 1.00 0.00 5 ILE A C 13
ATOM 25482 O O . ILE A 1 5 ? 6.874 -4.458 0.688 1.00 0.00 5 ILE A O 13
ATOM 25498 N N . ARG A 1 6 ? 8.919 -4.769 1.573 1.00 0.00 6 ARG A N 13
ATOM 25499 C CA . ARG A 1 6 ? 9.690 -4.251 0.432 1.00 0.00 6 ARG A CA 13
ATOM 25500 C C . ARG A 1 6 ? 9.604 -5.161 -0.803 1.00 0.00 6 ARG A C 13
ATOM 25501 O O . ARG A 1 6 ? 9.634 -4.669 -1.926 1.00 0.00 6 ARG A O 13
ATOM 25522 N N . GLU A 1 7 ? 9.460 -6.472 -0.615 1.00 0.00 7 GLU A N 13
ATOM 25523 C CA . GLU A 1 7 ? 9.109 -7.418 -1.688 1.00 0.00 7 GLU A CA 13
ATOM 25524 C C . GLU A 1 7 ? 7.624 -7.328 -2.085 1.00 0.00 7 GLU A C 13
ATOM 25525 O O . GLU A 1 7 ? 7.319 -7.320 -3.277 1.00 0.00 7 GLU A O 13
ATOM 25537 N N . LEU A 1 8 ? 6.704 -7.229 -1.116 1.00 0.00 8 LEU A N 13
ATOM 25538 C CA . LEU A 1 8 ? 5.244 -7.223 -1.310 1.00 0.00 8 LEU A CA 13
ATOM 25539 C C . LEU A 1 8 ? 4.795 -6.173 -2.334 1.00 0.00 8 LEU A C 13
ATOM 25540 O O . LEU A 1 8 ? 4.049 -6.500 -3.258 1.00 0.00 8 LEU A O 13
ATOM 25556 N N . VAL A 1 9 ? 5.295 -4.936 -2.233 1.00 0.00 9 VAL A N 13
ATOM 25557 C CA . VAL A 1 9 ? 4.932 -3.852 -3.167 1.00 0.00 9 VAL A CA 13
ATOM 25558 C C . VAL A 1 9 ? 5.222 -4.208 -4.631 1.00 0.00 9 VAL A C 13
ATOM 25559 O O . VAL A 1 9 ? 4.432 -3.870 -5.512 1.00 0.00 9 VAL A O 13
ATOM 25572 N N . ARG A 1 10 ? 6.298 -4.958 -4.901 1.00 0.00 10 ARG A N 13
ATOM 25573 C CA . ARG A 1 10 ? 6.701 -5.376 -6.255 1.00 0.00 10 ARG A CA 13
ATOM 25574 C C . ARG A 1 10 ? 5.702 -6.365 -6.845 1.00 0.00 10 ARG A C 13
ATOM 25575 O O . ARG A 1 10 ? 5.379 -6.288 -8.030 1.00 0.00 10 ARG A O 13
ATOM 25596 N N . LYS A 1 11 ? 5.157 -7.244 -5.997 1.00 0.00 11 LYS A N 13
ATOM 25597 C CA . LYS A 1 11 ? 4.133 -8.228 -6.377 1.00 0.00 11 LYS A CA 13
ATOM 25598 C C . LYS A 1 11 ? 2.816 -7.524 -6.701 1.00 0.00 11 LYS A C 13
ATOM 25599 O O . LYS A 1 11 ? 2.147 -7.899 -7.663 1.00 0.00 11 LYS A O 13
ATOM 25618 N N . ILE A 1 12 ? 2.484 -6.454 -5.968 1.00 0.00 12 ILE A N 13
ATOM 25619 C CA . ILE A 1 12 ? 1.298 -5.633 -6.251 1.00 0.00 12 ILE A CA 13
ATOM 25620 C C . ILE A 1 12 ? 1.475 -4.840 -7.545 1.00 0.00 12 ILE A C 13
ATOM 25621 O O . ILE A 1 12 ? 0.623 -4.950 -8.418 1.00 0.00 12 ILE A O 13
ATOM 25637 N N . TYR A 1 13 ? 2.583 -4.117 -7.720 1.00 0.00 13 TYR A N 13
ATOM 25638 C CA . TYR A 1 13 ? 2.839 -3.300 -8.916 1.00 0.00 13 TYR A CA 13
ATOM 25639 C C . TYR A 1 13 ? 2.914 -4.152 -10.196 1.00 0.00 13 TYR A C 13
ATOM 25640 O O . TYR A 1 13 ? 2.508 -3.687 -11.260 1.00 0.00 13 TYR A O 13
ATOM 25658 N N . GLU A 1 14 ? 3.368 -5.408 -10.109 1.00 0.00 14 GLU A N 13
ATOM 25659 C CA . GLU A 1 14 ? 3.273 -6.373 -11.210 1.00 0.00 14 GLU A CA 13
ATOM 25660 C C . GLU A 1 14 ? 1.820 -6.828 -11.441 1.00 0.00 14 GLU A C 13
ATOM 25661 O O . GLU A 1 14 ? 1.339 -6.800 -12.574 1.00 0.00 14 GLU A O 13
ATOM 25673 N N . THR A 1 15 ? 1.088 -7.190 -10.382 1.00 0.00 15 THR A N 13
ATOM 25674 C CA . THR A 1 15 ? -0.296 -7.695 -10.484 1.00 0.00 15 THR A CA 13
ATOM 25675 C C . THR A 1 15 ? -1.243 -6.652 -11.075 1.00 0.00 15 THR A C 13
ATOM 25676 O O . THR A 1 15 ? -2.020 -6.950 -11.984 1.00 0.00 15 THR A O 13
ATOM 25687 N N . VAL A 1 16 ? -1.163 -5.410 -10.595 1.00 0.00 16 VAL A N 13
ATOM 25688 C CA . VAL A 1 16 ? -2.046 -4.315 -11.019 1.00 0.00 16 VAL A CA 13
ATOM 25689 C C . VAL A 1 16 ? -1.838 -3.971 -12.496 1.00 0.00 16 VAL A C 13
ATOM 25690 O O . VAL A 1 16 ? -2.824 -3.918 -13.225 1.00 0.00 16 VAL A O 13
ATOM 25703 N N . ARG A 1 17 ? -0.593 -3.859 -12.994 1.00 0.00 17 ARG A N 13
ATOM 25704 C CA . ARG A 1 17 ? -0.336 -3.581 -14.424 1.00 0.00 17 ARG A CA 13
ATOM 25705 C C . ARG A 1 17 ? -0.663 -4.762 -15.347 1.00 0.00 17 ARG A C 13
ATOM 25706 O O . ARG A 1 17 ? -1.093 -4.536 -16.478 1.00 0.00 17 ARG A O 13
ATOM 25727 N N . LYS A 1 18 ? -0.508 -6.006 -14.868 1.00 0.00 18 LYS A N 13
ATOM 25728 C CA . LYS A 1 18 ? -0.894 -7.228 -15.598 1.00 0.00 18 LYS A CA 13
ATOM 25729 C C . LYS A 1 18 ? -2.402 -7.298 -15.846 1.00 0.00 18 LYS A C 13
ATOM 25730 O O . LYS A 1 18 ? -2.820 -7.747 -16.913 1.00 0.00 18 LYS A O 13
ATOM 25749 N N . GLU A 1 19 ? -3.211 -6.856 -14.882 1.00 0.00 19 GLU A N 13
ATOM 25750 C CA . GLU A 1 19 ? -4.675 -6.963 -14.946 1.00 0.00 19 GLU A CA 13
ATOM 25751 C C . GLU A 1 19 ? -5.385 -5.676 -15.421 1.00 0.00 19 GLU A C 13
ATOM 25752 O O . GLU A 1 19 ? -6.395 -5.778 -16.123 1.00 0.00 19 GLU A O 13
ATOM 25764 N N . ASN A 1 20 ? -4.864 -4.476 -15.117 1.00 0.00 20 ASN A N 13
ATOM 25765 C CA . ASN A 1 20 ? -5.348 -3.194 -15.659 1.00 0.00 20 ASN A CA 13
ATOM 25766 C C . ASN A 1 20 ? -4.274 -2.071 -15.582 1.00 0.00 20 ASN A C 13
ATOM 25767 O O . ASN A 1 20 ? -4.001 -1.565 -14.488 1.00 0.00 20 ASN A O 13
ATOM 25778 N N . PRO A 1 21 ? -3.672 -1.633 -16.707 1.00 0.00 21 PRO A N 13
ATOM 25779 C CA . PRO A 1 21 ? -2.704 -0.528 -16.726 1.00 0.00 21 PRO A CA 13
ATOM 25780 C C . PRO A 1 21 ? -3.353 0.844 -16.435 1.00 0.00 21 PRO A C 13
ATOM 25781 O O . PRO A 1 21 ? -4.557 0.945 -16.201 1.00 0.00 21 PRO A O 13
ATOM 25792 N N . ASN A 1 22 ? -2.552 1.918 -16.461 1.00 0.00 22 ASN A N 13
ATOM 25793 C CA . ASN A 1 22 ? -2.882 3.320 -16.116 1.00 0.00 22 ASN A CA 13
ATOM 25794 C C . ASN A 1 22 ? -3.166 3.584 -14.623 1.00 0.00 22 ASN A C 13
ATOM 25795 O O . ASN A 1 22 ? -2.721 4.596 -14.079 1.00 0.00 22 ASN A O 13
ATOM 25806 N N . VAL A 1 23 ? -3.883 2.676 -13.959 1.00 0.00 23 VAL A N 13
ATOM 25807 C CA . VAL A 1 23 ? -4.154 2.664 -12.514 1.00 0.00 23 VAL A CA 13
ATOM 25808 C C . VAL A 1 23 ? -2.851 2.769 -11.694 1.00 0.00 23 VAL A C 13
ATOM 25809 O O . VAL A 1 23 ? -1.860 2.102 -12.006 1.00 0.00 23 VAL A O 13
ATOM 25822 N N . LYS A 1 24 ? -2.855 3.603 -10.644 1.00 0.00 24 LYS A N 13
ATOM 25823 C CA . LYS A 1 24 ? -1.704 3.932 -9.778 1.00 0.00 24 LYS A CA 13
ATOM 25824 C C . LYS A 1 24 ? -1.927 3.462 -8.330 1.00 0.00 24 LYS A C 13
ATOM 25825 O O . LYS A 1 24 ? -3.059 3.206 -7.921 1.00 0.00 24 LYS A O 13
ATOM 25844 N N . ILE A 1 25 ? -0.848 3.296 -7.563 1.00 0.00 25 ILE A N 13
ATOM 25845 C CA . ILE A 1 25 ? -0.841 2.622 -6.251 1.00 0.00 25 ILE A CA 13
ATOM 25846 C C . ILE A 1 25 ? -0.076 3.427 -5.191 1.00 0.00 25 ILE A C 13
ATOM 25847 O O . ILE A 1 25 ? 0.938 4.058 -5.489 1.00 0.00 25 ILE A O 13
ATOM 25863 N N . LEU A 1 26 ? -0.560 3.378 -3.949 1.00 0.00 26 LEU A N 13
ATOM 25864 C CA . LEU A 1 26 ? 0.107 3.847 -2.735 1.00 0.00 26 LEU A CA 13
ATOM 25865 C C . LEU A 1 26 ? 0.120 2.726 -1.685 1.00 0.00 26 LEU A C 13
ATOM 25866 O O . LEU A 1 26 ? -0.842 1.963 -1.600 1.00 0.00 26 LEU A O 13
ATOM 25882 N N . ILE A 1 27 ? 1.168 2.631 -0.861 1.00 0.00 27 ILE A N 13
ATOM 25883 C CA . ILE A 1 27 ? 1.191 1.733 0.308 1.00 0.00 27 ILE A CA 13
ATOM 25884 C C . ILE A 1 27 ? 1.644 2.514 1.544 1.00 0.00 27 ILE A C 13
ATOM 25885 O O . ILE A 1 27 ? 2.657 3.209 1.514 1.00 0.00 27 ILE A O 13
ATOM 25901 N N . PHE A 1 28 ? 0.895 2.393 2.637 1.00 0.00 28 PHE A N 13
ATOM 25902 C CA . PHE A 1 28 ? 1.190 2.993 3.937 1.00 0.00 28 PHE A CA 13
ATOM 25903 C C . PHE A 1 28 ? 1.834 1.942 4.838 1.00 0.00 28 PHE A C 13
ATOM 25904 O O . PHE A 1 28 ? 1.346 0.816 4.923 1.00 0.00 28 PHE A O 13
ATOM 25921 N N . ILE A 1 29 ? 2.922 2.319 5.503 1.00 0.00 29 ILE A N 13
ATOM 25922 C CA . ILE A 1 29 ? 3.759 1.485 6.365 1.00 0.00 29 ILE A CA 13
ATOM 25923 C C . ILE A 1 29 ? 3.770 2.120 7.758 1.00 0.00 29 ILE A C 13
ATOM 25924 O O . ILE A 1 29 ? 4.055 3.312 7.904 1.00 0.00 29 ILE A O 13
ATOM 25940 N N . ILE A 1 30 ? 3.439 1.324 8.773 1.00 0.00 30 ILE A N 13
ATOM 25941 C CA . ILE A 1 30 ? 3.221 1.769 10.157 1.00 0.00 30 ILE A CA 13
ATOM 25942 C C . ILE A 1 30 ? 4.196 1.044 11.074 1.00 0.00 30 ILE A C 13
ATOM 25943 O O . ILE A 1 30 ? 4.292 -0.181 11.004 1.00 0.00 30 ILE A O 13
ATOM 25959 N N . PHE A 1 31 ? 4.870 1.780 11.955 1.00 0.00 31 PHE A N 13
ATOM 25960 C CA . PHE A 1 31 ? 5.706 1.229 13.026 1.00 0.00 31 PHE A CA 13
ATOM 25961 C C . PHE A 1 31 ? 5.169 1.688 14.383 1.00 0.00 31 PHE A C 13
ATOM 25962 O O . PHE A 1 31 ? 5.058 2.890 14.629 1.00 0.00 31 PHE A O 13
ATOM 25979 N N . THR A 1 32 ? 4.805 0.746 15.256 1.00 0.00 32 THR A N 13
ATOM 25980 C CA . THR A 1 32 ? 4.254 1.043 16.593 1.00 0.00 32 THR A CA 13
ATOM 25981 C C . THR A 1 32 ? 5.332 1.085 17.683 1.00 0.00 32 THR A C 13
ATOM 25982 O O . THR A 1 32 ? 6.418 0.515 17.530 1.00 0.00 32 THR A O 13
ATOM 25993 N N . SER A 1 33 ? 5.025 1.708 18.826 1.00 0.00 33 SER A N 13
ATOM 25994 C CA . SER A 1 33 ? 5.885 1.723 20.024 1.00 0.00 33 SER A CA 13
ATOM 25995 C C . SER A 1 33 ? 6.144 0.326 20.620 1.00 0.00 33 SER A C 13
ATOM 25996 O O . SER A 1 33 ? 7.116 0.143 21.354 1.00 0.00 33 SER A O 13
ATOM 26004 N N . ASP A 1 34 ? 5.309 -0.669 20.295 1.00 0.00 34 ASP A N 13
ATOM 26005 C CA . ASP A 1 34 ? 5.485 -2.079 20.684 1.00 0.00 34 ASP A CA 13
ATOM 26006 C C . ASP A 1 34 ? 6.302 -2.898 19.656 1.00 0.00 34 ASP A C 13
ATOM 26007 O O . ASP A 1 34 ? 6.552 -4.090 19.855 1.00 0.00 34 ASP A O 13
ATOM 26016 N N . GLY A 1 35 ? 6.741 -2.270 18.557 1.00 0.00 35 GLY A N 13
ATOM 26017 C CA . GLY A 1 35 ? 7.526 -2.892 17.483 1.00 0.00 35 GLY A CA 13
ATOM 26018 C C . GLY A 1 35 ? 6.699 -3.647 16.431 1.00 0.00 35 GLY A C 13
ATOM 26019 O O . GLY A 1 35 ? 7.271 -4.364 15.606 1.00 0.00 35 GLY A O 13
ATOM 26023 N N . THR A 1 36 ? 5.371 -3.499 16.435 1.00 0.00 36 THR A N 13
ATOM 26024 C CA . THR A 1 36 ? 4.468 -4.091 15.430 1.00 0.00 36 THR A CA 13
ATOM 26025 C C . THR A 1 36 ? 4.549 -3.312 14.113 1.00 0.00 36 THR A C 13
ATOM 26026 O O . THR A 1 36 ? 4.692 -2.085 14.119 1.00 0.00 36 THR A O 13
ATOM 26037 N N . ILE A 1 37 ? 4.425 -4.018 12.982 1.00 0.00 37 ILE A N 13
ATOM 26038 C CA . ILE A 1 37 ? 4.366 -3.425 11.637 1.00 0.00 37 ILE A CA 13
ATOM 26039 C C . ILE A 1 37 ? 2.978 -3.658 11.019 1.00 0.00 37 ILE A C 13
ATOM 26040 O O . ILE A 1 37 ? 2.451 -4.773 11.076 1.00 0.00 37 ILE A O 13
ATOM 26056 N N . LYS A 1 38 ? 2.400 -2.614 10.412 1.00 0.00 38 LYS A N 13
ATOM 26057 C CA . LYS A 1 38 ? 1.135 -2.657 9.651 1.00 0.00 38 LYS A CA 13
ATOM 26058 C C . LYS A 1 38 ? 1.308 -2.083 8.243 1.00 0.00 38 LYS A C 13
ATOM 26059 O O . LYS A 1 38 ? 2.166 -1.230 8.013 1.00 0.00 38 LYS A O 13
ATOM 26078 N N . VAL A 1 39 ? 0.486 -2.575 7.314 1.00 0.00 39 VAL A N 13
ATOM 26079 C CA . VAL A 1 39 ? 0.488 -2.226 5.882 1.00 0.00 39 VAL A CA 13
ATOM 26080 C C . VAL A 1 39 ? -0.930 -1.984 5.355 1.00 0.00 39 VAL A C 13
ATOM 26081 O O . VAL A 1 39 ? -1.787 -2.856 5.501 1.00 0.00 39 VAL A O 13
ATOM 26094 N N . ILE A 1 40 ? -1.159 -0.834 4.706 1.00 0.00 40 ILE A N 13
ATOM 26095 C CA . ILE A 1 40 ? -2.420 -0.496 4.011 1.00 0.00 40 ILE A CA 13
ATOM 26096 C C . ILE A 1 40 ? -2.143 -0.234 2.527 1.00 0.00 40 ILE A C 13
ATOM 26097 O O . ILE A 1 40 ? -1.286 0.593 2.221 1.00 0.00 40 ILE A O 13
ATOM 26113 N N . ILE A 1 41 ? -2.848 -0.898 1.604 1.00 0.00 41 ILE A N 13
ATOM 26114 C CA . ILE A 1 41 ? -2.625 -0.751 0.150 1.00 0.00 41 ILE A CA 13
ATOM 26115 C C . ILE A 1 41 ? -3.774 0.065 -0.448 1.00 0.00 41 ILE A C 13
ATOM 26116 O O . ILE A 1 41 ? -4.936 -0.206 -0.153 1.00 0.00 41 ILE A O 13
ATOM 26132 N N . VAL A 1 42 ? -3.475 1.054 -1.292 1.00 0.00 42 VAL A N 13
ATOM 26133 C CA . VAL A 1 42 ? -4.468 1.974 -1.863 1.00 0.00 42 VAL A CA 13
ATOM 26134 C C . VAL A 1 42 ? -4.346 2.022 -3.381 1.00 0.00 42 VAL A C 13
ATOM 26135 O O . VAL A 1 42 ? -3.264 2.267 -3.914 1.00 0.00 42 VAL A O 13
ATOM 26148 N N . ILE A 1 43 ? -5.467 1.827 -4.074 1.00 0.00 43 ILE A N 13
ATOM 26149 C CA . ILE A 1 43 ? -5.560 1.890 -5.540 1.00 0.00 43 ILE A CA 13
ATOM 26150 C C . ILE A 1 43 ? -6.223 3.206 -5.960 1.00 0.00 43 ILE A C 13
ATOM 26151 O O . ILE A 1 43 ? -7.351 3.496 -5.558 1.00 0.00 43 ILE A O 13
ATOM 26167 N N . ILE A 1 44 ? -5.520 3.986 -6.782 1.00 0.00 44 ILE A N 13
ATOM 26168 C CA . ILE A 1 44 ? -5.964 5.252 -7.371 1.00 0.00 44 ILE A CA 13
ATOM 26169 C C . ILE A 1 44 ? -6.222 5.013 -8.868 1.00 0.00 44 ILE A C 13
ATOM 26170 O O . ILE A 1 44 ? -5.288 4.729 -9.620 1.00 0.00 44 ILE A O 13
ATOM 26186 N N . ALA A 1 45 ? -7.470 5.155 -9.318 1.00 0.00 45 ALA A N 13
ATOM 26187 C CA . ALA A 1 45 ? -7.823 5.160 -10.745 1.00 0.00 45 ALA A CA 13
ATOM 26188 C C . ALA A 1 45 ? -8.649 6.398 -11.138 1.00 0.00 45 ALA A C 13
ATOM 26189 O O . ALA A 1 45 ? -9.244 7.072 -10.293 1.00 0.00 45 ALA A O 13
ATOM 26196 N N . ASP A 1 46 ? -8.690 6.691 -12.439 1.00 0.00 46 ASP A N 13
ATOM 26197 C CA . ASP A 1 46 ? -9.436 7.815 -13.026 1.00 0.00 46 ASP A CA 13
ATOM 26198 C C . ASP A 1 46 ? -10.971 7.656 -12.956 1.00 0.00 46 ASP A C 13
ATOM 26199 O O . ASP A 1 46 ? -11.706 8.640 -13.071 1.00 0.00 46 ASP A O 13
ATOM 26208 N N . ASP A 1 47 ? -11.455 6.430 -12.739 1.00 0.00 47 ASP A N 13
ATOM 26209 C CA . ASP A 1 47 ? -12.862 6.087 -12.512 1.00 0.00 47 ASP A CA 13
ATOM 26210 C C . ASP A 1 47 ? -12.986 5.055 -11.366 1.00 0.00 47 ASP A C 13
ATOM 26211 O O . ASP A 1 47 ? -12.256 4.054 -11.374 1.00 0.00 47 ASP A O 13
ATOM 26220 N N . PRO A 1 48 ? -13.875 5.251 -10.370 1.00 0.00 48 PRO A N 13
ATOM 26221 C CA . PRO A 1 48 ? -14.013 4.327 -9.242 1.00 0.00 48 PRO A CA 13
ATOM 26222 C C . PRO A 1 48 ? -14.452 2.911 -9.644 1.00 0.00 48 PRO A C 13
ATOM 26223 O O . PRO A 1 48 ? -14.118 1.961 -8.938 1.00 0.00 48 PRO A O 13
ATOM 26234 N N . ASN A 1 49 ? -15.146 2.724 -10.775 1.00 0.00 49 ASN A N 13
ATOM 26235 C CA . ASN A 1 49 ? -15.562 1.396 -11.246 1.00 0.00 49 ASN A CA 13
ATOM 26236 C C . ASN A 1 49 ? -14.366 0.541 -11.697 1.00 0.00 49 ASN A C 13
ATOM 26237 O O . ASN A 1 49 ? -14.386 -0.680 -11.527 1.00 0.00 49 ASN A O 13
ATOM 26248 N N . ASP A 1 50 ? -13.304 1.170 -12.215 1.00 0.00 50 ASP A N 13
ATOM 26249 C CA . ASP A 1 50 ? -12.037 0.490 -12.494 1.00 0.00 50 ASP A CA 13
ATOM 26250 C C . ASP A 1 50 ? -11.318 0.141 -11.184 1.00 0.00 50 ASP A C 13
ATOM 26251 O O . ASP A 1 50 ? -10.933 -1.012 -10.990 1.00 0.00 50 ASP A O 13
ATOM 26260 N N . ALA A 1 51 ? -11.201 1.092 -10.247 1.00 0.00 51 ALA A N 13
ATOM 26261 C CA . ALA A 1 51 ? -10.512 0.870 -8.971 1.00 0.00 51 ALA A CA 13
ATOM 26262 C C . ALA A 1 51 ? -11.158 -0.246 -8.132 1.00 0.00 51 ALA A C 13
ATOM 26263 O O . ALA A 1 51 ? -10.439 -1.094 -7.608 1.00 0.00 51 ALA A O 13
ATOM 26270 N N . LYS A 1 52 ? -12.496 -0.301 -8.053 1.00 0.00 52 LYS A N 13
ATOM 26271 C CA . LYS A 1 52 ? -13.252 -1.342 -7.325 1.00 0.00 52 LYS A CA 13
ATOM 26272 C C . LYS A 1 52 ? -12.834 -2.762 -7.721 1.00 0.00 52 LYS A C 13
ATOM 26273 O O . LYS A 1 52 ? -12.613 -3.600 -6.844 1.00 0.00 52 LYS A O 13
ATOM 26292 N N . ARG A 1 53 ? -12.659 -3.020 -9.024 1.00 0.00 53 ARG A N 13
ATOM 26293 C CA . ARG A 1 53 ? -12.229 -4.325 -9.561 1.00 0.00 53 ARG A CA 13
ATOM 26294 C C . ARG A 1 53 ? -10.816 -4.694 -9.100 1.00 0.00 53 ARG A C 13
ATOM 26295 O O . ARG A 1 53 ? -10.585 -5.835 -8.703 1.00 0.00 53 ARG A O 13
ATOM 26316 N N . ILE A 1 54 ? -9.895 -3.729 -9.103 1.00 0.00 54 ILE A N 13
ATOM 26317 C CA . ILE A 1 54 ? -8.498 -3.933 -8.687 1.00 0.00 54 ILE A CA 13
ATOM 26318 C C . ILE A 1 54 ? -8.402 -4.149 -7.182 1.00 0.00 54 ILE A C 13
ATOM 26319 O O . ILE A 1 54 ? -7.796 -5.122 -6.746 1.00 0.00 54 ILE A O 13
ATOM 26335 N N . VAL A 1 55 ? -9.037 -3.283 -6.389 1.00 0.00 55 VAL A N 13
ATOM 26336 C CA . VAL A 1 55 ? -9.083 -3.390 -4.921 1.00 0.00 55 VAL A CA 13
ATOM 26337 C C . VAL A 1 55 ? -9.593 -4.768 -4.515 1.00 0.00 55 VAL A C 13
ATOM 26338 O O . VAL A 1 55 ? -8.900 -5.480 -3.792 1.00 0.00 55 VAL A O 13
ATOM 26351 N N . LYS A 1 56 ? -10.734 -5.205 -5.062 1.00 0.00 56 LYS A N 13
ATOM 26352 C CA . LYS A 1 56 ? -11.271 -6.553 -4.824 1.00 0.00 56 LYS A CA 13
ATOM 26353 C C . LYS A 1 56 ? -10.253 -7.644 -5.172 1.00 0.00 56 LYS A C 13
ATOM 26354 O O . LYS A 1 56 ? -10.099 -8.594 -4.407 1.00 0.00 56 LYS A O 13
ATOM 26373 N N . LYS A 1 57 ? -9.491 -7.487 -6.259 1.00 0.00 57 LYS A N 13
ATOM 26374 C CA . LYS A 1 57 ? -8.499 -8.479 -6.687 1.00 0.00 57 LYS A CA 13
ATOM 26375 C C . LYS A 1 57 ? -7.236 -8.506 -5.807 1.00 0.00 57 LYS A C 13
ATOM 26376 O O . LYS A 1 57 ? -6.699 -9.589 -5.577 1.00 0.00 57 LYS A O 13
ATOM 26395 N N . ILE A 1 58 ? -6.803 -7.377 -5.234 1.00 0.00 58 ILE A N 13
ATOM 26396 C CA . ILE A 1 58 ? -5.754 -7.344 -4.192 1.00 0.00 58 ILE A CA 13
ATOM 26397 C C . ILE A 1 58 ? -6.280 -7.964 -2.891 1.00 0.00 58 ILE A C 13
ATOM 26398 O O . ILE A 1 58 ? -5.554 -8.707 -2.236 1.00 0.00 58 ILE A O 13
ATOM 26414 N N . GLN A 1 59 ? -7.557 -7.746 -2.559 1.00 0.00 59 GLN A N 13
ATOM 26415 C CA . GLN A 1 59 ? -8.232 -8.407 -1.430 1.00 0.00 59 GLN A CA 13
ATOM 26416 C C . GLN A 1 59 ? -8.214 -9.942 -1.578 1.00 0.00 59 GLN A C 13
ATOM 26417 O O . GLN A 1 59 ? -8.027 -10.657 -0.595 1.00 0.00 59 GLN A O 13
ATOM 26431 N N . GLU A 1 60 ? -8.355 -10.456 -2.806 1.00 0.00 60 GLU A N 13
ATOM 26432 C CA . GLU A 1 60 ? -8.264 -11.891 -3.113 1.00 0.00 60 GLU A CA 13
ATOM 26433 C C . GLU A 1 60 ? -6.824 -12.445 -3.097 1.00 0.00 60 GLU A C 13
ATOM 26434 O O . GLU A 1 60 ? -6.632 -13.597 -2.699 1.00 0.00 60 GLU A O 13
ATOM 26446 N N . ARG A 1 61 ? -5.801 -11.654 -3.469 1.00 0.00 61 ARG A N 13
ATOM 26447 C CA . ARG A 1 61 ? -4.385 -12.060 -3.333 1.00 0.00 61 ARG A CA 13
ATOM 26448 C C . ARG A 1 61 ? -3.904 -12.043 -1.877 1.00 0.00 61 ARG A C 13
ATOM 26449 O O . ARG A 1 61 ? -3.181 -12.947 -1.458 1.00 0.00 61 ARG A O 13
ATOM 26470 N N . PHE A 1 62 ? -4.295 -11.012 -1.128 1.00 0.00 62 PHE A N 13
ATOM 26471 C CA . PHE A 1 62 ? -3.765 -10.678 0.198 1.00 0.00 62 PHE A CA 13
ATOM 26472 C C . PHE A 1 62 ? -4.880 -10.418 1.238 1.00 0.00 62 PHE A C 13
ATOM 26473 O O . PHE A 1 62 ? -4.983 -9.308 1.766 1.00 0.00 62 PHE A O 13
ATOM 26490 N N . PRO A 1 63 ? -5.715 -11.420 1.584 1.00 0.00 63 PRO A N 13
ATOM 26491 C CA . PRO A 1 63 ? -6.849 -11.246 2.506 1.00 0.00 63 PRO A CA 13
ATOM 26492 C C . PRO A 1 63 ? -6.450 -10.882 3.952 1.00 0.00 63 PRO A C 13
ATOM 26493 O O . PRO A 1 63 ? -7.285 -10.383 4.711 1.00 0.00 63 PRO A O 13
ATOM 26504 N N . LYS A 1 64 ? -5.181 -11.089 4.338 1.00 0.00 64 LYS A N 13
ATOM 26505 C CA . LYS A 1 64 ? -4.613 -10.683 5.640 1.00 0.00 64 LYS A CA 13
ATOM 26506 C C . LYS A 1 64 ? -4.344 -9.168 5.742 1.00 0.00 64 LYS A C 13
ATOM 26507 O O . LYS A 1 64 ? -4.283 -8.628 6.848 1.00 0.00 64 LYS A O 13
ATOM 26526 N N . LEU A 1 65 ? -4.205 -8.475 4.609 1.00 0.00 65 LEU A N 13
ATOM 26527 C CA . LEU A 1 65 ? -3.887 -7.045 4.515 1.00 0.00 65 LEU A CA 13
ATOM 26528 C C . LEU A 1 65 ? -5.162 -6.200 4.352 1.00 0.00 65 LEU A C 13
ATOM 26529 O O . LEU A 1 65 ? -6.071 -6.557 3.598 1.00 0.00 65 LEU A O 13
ATOM 26545 N N . THR A 1 66 ? -5.212 -5.051 5.031 1.00 0.00 66 THR A N 13
ATOM 26546 C CA . THR A 1 66 ? -6.283 -4.052 4.873 1.00 0.00 66 THR A CA 13
ATOM 26547 C C . THR A 1 66 ? -5.969 -3.127 3.698 1.00 0.00 66 THR A C 13
ATOM 26548 O O . THR A 1 66 ? -4.823 -2.723 3.509 1.00 0.00 66 THR A O 13
ATOM 26559 N N . ILE A 1 67 ? -6.969 -2.809 2.876 1.00 0.00 67 ILE A N 13
ATOM 26560 C CA . ILE A 1 67 ? -6.811 -2.020 1.643 1.00 0.00 67 ILE A CA 13
ATOM 26561 C C . ILE A 1 67 ? -7.911 -0.957 1.475 1.00 0.00 67 ILE A C 13
ATOM 26562 O O . ILE A 1 67 ? -8.952 -1.016 2.136 1.00 0.00 67 ILE A O 13
ATOM 26578 N N . LYS A 1 68 ? -7.676 0.012 0.585 1.00 0.00 68 LYS A N 13
ATOM 26579 C CA . LYS A 1 68 ? -8.546 1.167 0.303 1.00 0.00 68 LYS A CA 13
ATOM 26580 C C . LYS A 1 68 ? -8.669 1.460 -1.204 1.00 0.00 68 LYS A C 13
ATOM 26581 O O . LYS A 1 68 ? -7.810 1.064 -1.993 1.00 0.00 68 LYS A O 13
ATOM 26600 N N . GLN A 1 69 ? -9.698 2.222 -1.586 1.00 0.00 69 GLN A N 13
ATOM 26601 C CA . GLN A 1 69 ? -9.879 2.773 -2.942 1.00 0.00 69 GLN A CA 13
ATOM 26602 C C . GLN A 1 69 ? -9.781 4.305 -2.938 1.00 0.00 69 GLN A C 13
ATOM 26603 O O . GLN A 1 69 ? -10.108 4.948 -1.938 1.00 0.00 69 GLN A O 13
ATOM 26617 N N . SER A 1 70 ? -9.331 4.898 -4.045 1.00 0.00 70 SER A N 13
ATOM 26618 C CA . SER A 1 70 ? -9.194 6.352 -4.216 1.00 0.00 70 SER A CA 13
ATOM 26619 C C . SER A 1 70 ? -9.438 6.808 -5.661 1.00 0.00 70 SER A C 13
ATOM 26620 O O . SER A 1 70 ? -9.311 6.029 -6.610 1.00 0.00 70 SER A O 13
ATOM 26628 N N . ARG A 1 71 ? -9.813 8.087 -5.820 1.00 0.00 71 ARG A N 13
ATOM 26629 C CA . ARG A 1 71 ? -10.340 8.669 -7.078 1.00 0.00 71 ARG A CA 13
ATOM 26630 C C . ARG A 1 71 ? -9.540 9.863 -7.625 1.00 0.00 71 ARG A C 13
ATOM 26631 O O . ARG A 1 71 ? -9.859 10.372 -8.700 1.00 0.00 71 ARG A O 13
ATOM 26652 N N . ASN A 1 72 ? -8.511 10.314 -6.902 1.00 0.00 72 ASN A N 13
ATOM 26653 C CA . ASN A 1 72 ? -7.584 11.375 -7.311 1.00 0.00 72 ASN A CA 13
ATOM 26654 C C . ASN A 1 72 ? -6.156 11.069 -6.816 1.00 0.00 72 ASN A C 13
ATOM 26655 O O . ASN A 1 72 ? -5.972 10.468 -5.755 1.00 0.00 72 ASN A O 13
ATOM 26666 N N . GLU A 1 73 ? -5.142 11.483 -7.575 1.00 0.00 73 GLU A N 13
ATOM 26667 C CA . GLU A 1 73 ? -3.722 11.280 -7.250 1.00 0.00 73 GLU A CA 13
ATOM 26668 C C . GLU A 1 73 ? -3.215 12.254 -6.172 1.00 0.00 73 GLU A C 13
ATOM 26669 O O . GLU A 1 73 ? -3.667 13.396 -6.093 1.00 0.00 73 GLU A O 13
ATOM 26681 N N . GLU A 1 74 ? -2.298 11.785 -5.312 1.00 0.00 74 GLU A N 13
ATOM 26682 C CA . GLU A 1 74 ? -1.767 12.456 -4.102 1.00 0.00 74 GLU A CA 13
ATOM 26683 C C . GLU A 1 74 ? -2.809 12.784 -3.005 1.00 0.00 74 GLU A C 13
ATOM 26684 O O . GLU A 1 74 ? -2.468 12.845 -1.824 1.00 0.00 74 GLU A O 13
ATOM 26696 N N . GLU A 1 75 ? -4.090 12.911 -3.353 1.00 0.00 75 GLU A N 13
ATOM 26697 C CA . GLU A 1 75 ? -5.212 13.224 -2.456 1.00 0.00 75 GLU A CA 13
ATOM 26698 C C . GLU A 1 75 ? -5.299 12.276 -1.246 1.00 0.00 75 GLU A C 13
ATOM 26699 O O . GLU A 1 75 ? -5.537 12.706 -0.115 1.00 0.00 75 GLU A O 13
ATOM 26711 N N . ALA A 1 76 ? -5.051 10.985 -1.489 1.00 0.00 76 ALA A N 13
ATOM 26712 C CA . ALA A 1 76 ? -5.117 9.916 -0.500 1.00 0.00 76 ALA A CA 13
ATOM 26713 C C . ALA A 1 76 ? -4.016 9.986 0.574 1.00 0.00 76 ALA A C 13
ATOM 26714 O O . ALA A 1 76 ? -4.226 9.481 1.673 1.00 0.00 76 ALA A O 13
ATOM 26721 N N . GLU A 1 77 ? -2.866 10.621 0.309 1.00 0.00 77 GLU A N 13
ATOM 26722 C CA . GLU A 1 77 ? -1.746 10.659 1.262 1.00 0.00 77 GLU A CA 13
ATOM 26723 C C . GLU A 1 77 ? -2.122 11.398 2.553 1.00 0.00 77 GLU A C 13
ATOM 26724 O O . GLU A 1 77 ? -2.050 10.803 3.627 1.00 0.00 77 GLU A O 13
ATOM 26736 N N . LYS A 1 78 ? -2.627 12.636 2.467 1.00 0.00 78 LYS A N 13
ATOM 26737 C CA . LYS A 1 78 ? -3.067 13.394 3.655 1.00 0.00 78 LYS A CA 13
ATOM 26738 C C . LYS A 1 78 ? -4.377 12.861 4.252 1.00 0.00 78 LYS A C 13
ATOM 26739 O O . LYS A 1 78 ? -4.537 12.825 5.474 1.00 0.00 78 LYS A O 13
ATOM 26758 N N . ARG A 1 79 ? -5.296 12.391 3.398 1.00 0.00 79 ARG A N 13
ATOM 26759 C CA . ARG A 1 79 ? -6.628 11.896 3.791 1.00 0.00 79 ARG A CA 13
ATOM 26760 C C . ARG A 1 79 ? -6.558 10.578 4.556 1.00 0.00 79 ARG A C 13
ATOM 26761 O O . ARG A 1 79 ? -7.303 10.393 5.518 1.00 0.00 79 ARG A O 13
ATOM 26782 N N . ILE A 1 80 ? -5.703 9.646 4.134 1.00 0.00 80 ILE A N 13
ATOM 26783 C CA . ILE A 1 80 ? -5.529 8.359 4.821 1.00 0.00 80 ILE A CA 13
ATOM 26784 C C . ILE A 1 80 ? -4.540 8.489 5.986 1.00 0.00 80 ILE A C 13
ATOM 26785 O O . ILE A 1 80 ? -4.745 7.832 7.004 1.00 0.00 80 ILE A O 13
ATOM 26801 N N . GLN A 1 81 ? -3.554 9.399 5.924 1.00 0.00 81 GLN A N 13
ATOM 26802 C CA . GLN A 1 81 ? -2.711 9.726 7.093 1.00 0.00 81 GLN A CA 13
ATOM 26803 C C . GLN A 1 81 ? -3.556 10.097 8.311 1.00 0.00 81 GLN A C 13
ATOM 26804 O O . GLN A 1 81 ? -3.304 9.598 9.408 1.00 0.00 81 GLN A O 13
ATOM 26818 N N . LYS A 1 82 ? -4.570 10.950 8.117 1.00 0.00 82 LYS A N 13
ATOM 26819 C CA . LYS A 1 82 ? -5.435 11.410 9.205 1.00 0.00 82 LYS A CA 13
ATOM 26820 C C . LYS A 1 82 ? -6.202 10.247 9.846 1.00 0.00 82 LYS A C 13
ATOM 26821 O O . LYS A 1 82 ? -6.265 10.151 11.069 1.00 0.00 82 LYS A O 13
ATOM 26840 N N . GLU A 1 83 ? -6.732 9.334 9.031 1.00 0.00 83 GLU A N 13
ATOM 26841 C CA . GLU A 1 83 ? -7.439 8.133 9.502 1.00 0.00 83 GLU A CA 13
ATOM 26842 C C . GLU A 1 83 ? -6.501 7.146 10.214 1.00 0.00 83 GLU A C 13
ATOM 26843 O O . GLU A 1 83 ? -6.835 6.620 11.278 1.00 0.00 83 GLU A O 13
ATOM 26855 N N . LEU A 1 84 ? -5.297 6.940 9.675 1.00 0.00 84 LEU A N 13
ATOM 26856 C CA . LEU A 1 84 ? -4.276 6.078 10.265 1.00 0.00 84 LEU A CA 13
ATOM 26857 C C . LEU A 1 84 ? -3.734 6.612 11.595 1.00 0.00 84 LEU A C 13
ATOM 26858 O O . LEU A 1 84 ? -3.505 5.820 12.506 1.00 0.00 84 LEU A O 13
ATOM 26874 N N . GLU A 1 85 ? -3.559 7.926 11.737 1.00 0.00 85 GLU A N 13
ATOM 26875 C CA . GLU A 1 85 ? -3.145 8.565 12.993 1.00 0.00 85 GLU A CA 13
ATOM 26876 C C . GLU A 1 85 ? -4.265 8.514 14.048 1.00 0.00 85 GLU A C 13
ATOM 26877 O O . GLU A 1 85 ? -4.003 8.284 15.228 1.00 0.00 85 GLU A O 13
ATOM 26889 N N . GLU A 1 86 ? -5.525 8.658 13.625 1.00 0.00 86 GLU A N 13
ATOM 26890 C CA . GLU A 1 86 ? -6.696 8.537 14.499 1.00 0.00 86 GLU A CA 13
ATOM 26891 C C . GLU A 1 86 ? -6.878 7.105 15.039 1.00 0.00 86 GLU A C 13
ATOM 26892 O O . GLU A 1 86 ? -7.251 6.934 16.203 1.00 0.00 86 GLU A O 13
ATOM 26904 N N . ARG A 1 87 ? -6.570 6.075 14.229 1.00 0.00 87 ARG A N 13
ATOM 26905 C CA . ARG A 1 87 ? -6.698 4.653 14.614 1.00 0.00 87 ARG A CA 13
ATOM 26906 C C . ARG A 1 87 ? -5.410 3.987 15.131 1.00 0.00 87 ARG A C 13
ATOM 26907 O O . ARG A 1 87 ? -5.481 2.852 15.602 1.00 0.00 87 ARG A O 13
ATOM 26928 N N . ASN A 1 88 ? -4.247 4.641 15.052 1.00 0.00 88 ASN A N 13
ATOM 26929 C CA . ASN A 1 88 ? -2.991 4.191 15.672 1.00 0.00 88 ASN A CA 13
ATOM 26930 C C . ASN A 1 88 ? -2.357 5.337 16.504 1.00 0.00 88 ASN A C 13
ATOM 26931 O O . ASN A 1 88 ? -1.568 6.121 15.966 1.00 0.00 88 ASN A O 13
ATOM 26942 N N . PRO A 1 89 ? -2.662 5.452 17.814 1.00 0.00 89 PRO A N 13
ATOM 26943 C CA . PRO A 1 89 ? -2.209 6.572 18.652 1.00 0.00 89 PRO A CA 13
ATOM 26944 C C . PRO A 1 89 ? -0.737 6.470 19.096 1.00 0.00 89 PRO A C 13
ATOM 26945 O O . PRO A 1 89 ? -0.117 7.480 19.433 1.00 0.00 89 PRO A O 13
ATOM 26956 N N . ASN A 1 90 ? -0.171 5.258 19.092 1.00 0.00 90 ASN A N 13
ATOM 26957 C CA . ASN A 1 90 ? 1.190 4.918 19.526 1.00 0.00 90 ASN A CA 13
ATOM 26958 C C . ASN A 1 90 ? 2.068 4.462 18.342 1.00 0.00 90 ASN A C 13
ATOM 26959 O O . ASN A 1 90 ? 2.762 3.445 18.420 1.00 0.00 90 ASN A O 13
ATOM 26970 N N . ALA A 1 91 ? 1.970 5.164 17.208 1.00 0.00 91 ALA A N 13
ATOM 26971 C CA . ALA A 1 91 ? 2.561 4.748 15.937 1.00 0.00 91 ALA A CA 13
ATOM 26972 C C . ALA A 1 91 ? 3.107 5.893 15.067 1.00 0.00 91 ALA A C 13
ATOM 26973 O O . ALA A 1 91 ? 2.702 7.050 15.192 1.00 0.00 91 ALA A O 13
ATOM 26980 N N . GLU A 1 92 ? 3.995 5.533 14.140 1.00 0.00 92 GLU A N 13
ATOM 26981 C CA . GLU A 1 92 ? 4.512 6.387 13.061 1.00 0.00 92 GLU A CA 13
ATOM 26982 C C . GLU A 1 92 ? 4.008 5.874 11.710 1.00 0.00 92 GLU A C 13
ATOM 26983 O O . GLU A 1 92 ? 4.025 4.666 11.474 1.00 0.00 92 GLU A O 13
ATOM 26995 N N . ILE A 1 93 ? 3.593 6.777 10.820 1.00 0.00 93 ILE A N 13
ATOM 26996 C CA . ILE A 1 93 ? 3.053 6.471 9.486 1.00 0.00 93 ILE A CA 13
ATOM 26997 C C . ILE A 1 93 ? 3.997 7.027 8.417 1.00 0.00 93 ILE A C 13
ATOM 26998 O O . ILE A 1 93 ? 4.423 8.181 8.501 1.00 0.00 93 ILE A O 13
ATOM 27014 N N . GLN A 1 94 ? 4.288 6.237 7.386 1.00 0.00 94 GLN A N 13
ATOM 27015 C CA . GLN A 1 94 ? 4.974 6.674 6.170 1.00 0.00 94 GLN A CA 13
ATOM 27016 C C . GLN A 1 94 ? 4.260 6.062 4.963 1.00 0.00 94 GLN A C 13
ATOM 27017 O O . GLN A 1 94 ? 3.752 4.946 5.048 1.00 0.00 94 GLN A O 13
ATOM 27031 N N . VAL A 1 95 ? 4.220 6.767 3.834 1.00 0.00 95 VAL A N 13
ATOM 27032 C CA . VAL A 1 95 ? 3.653 6.261 2.575 1.00 0.00 95 VAL A CA 13
ATOM 27033 C C . VAL A 1 95 ? 4.738 6.161 1.503 1.00 0.00 95 VAL A C 13
ATOM 27034 O O . VAL A 1 95 ? 5.520 7.090 1.295 1.00 0.00 95 VAL A O 13
ATOM 27047 N N . VAL A 1 96 ? 4.785 5.019 0.818 1.00 0.00 96 VAL A N 13
ATOM 27048 C CA . VAL A 1 96 ? 5.657 4.763 -0.333 1.00 0.00 96 VAL A CA 13
ATOM 27049 C C . VAL A 1 96 ? 4.882 5.043 -1.621 1.00 0.00 96 VAL A C 13
ATOM 27050 O O . VAL A 1 96 ? 3.750 4.588 -1.801 1.00 0.00 96 VAL A O 13
ATOM 27063 N N . ARG A 1 97 ? 5.535 5.791 -2.518 1.00 0.00 97 ARG A N 13
ATOM 27064 C CA . ARG A 1 97 ? 5.045 6.129 -3.866 1.00 0.00 97 ARG A CA 13
ATOM 27065 C C . ARG A 1 97 ? 5.818 5.408 -4.990 1.00 0.00 97 ARG A C 13
ATOM 27066 O O . ARG A 1 97 ? 5.284 5.228 -6.084 1.00 0.00 97 ARG A O 13
ATOM 27087 N N . SER A 1 98 ? 7.071 5.013 -4.730 1.00 0.00 98 SER A N 13
ATOM 27088 C CA . SER A 1 98 ? 7.973 4.299 -5.651 1.00 0.00 98 SER A CA 13
ATOM 27089 C C . SER A 1 98 ? 9.014 3.456 -4.890 1.00 0.00 98 SER A C 13
ATOM 27090 O O . SER A 1 98 ? 9.226 3.653 -3.696 1.00 0.00 98 SER A O 13
ATOM 27098 N N . GLU A 1 99 ? 9.719 2.557 -5.578 1.00 0.00 99 GLU A N 13
ATOM 27099 C CA . GLU A 1 99 ? 10.759 1.654 -5.040 1.00 0.00 99 GLU A CA 13
ATOM 27100 C C . GLU A 1 99 ? 11.836 2.374 -4.196 1.00 0.00 99 GLU A C 13
ATOM 27101 O O . GLU A 1 99 ? 12.285 1.847 -3.176 1.00 0.00 99 GLU A O 13
ATOM 27113 N N . ASP A 1 100 ? 12.214 3.600 -4.574 1.00 0.00 100 ASP A N 13
ATOM 27114 C CA . ASP A 1 100 ? 13.191 4.423 -3.845 1.00 0.00 100 ASP A CA 13
ATOM 27115 C C . ASP A 1 100 ? 12.631 4.993 -2.529 1.00 0.00 100 ASP A C 13
ATOM 27116 O O . ASP A 1 100 ? 13.368 5.176 -1.561 1.00 0.00 100 ASP A O 13
ATOM 27125 N N . GLU A 1 101 ? 11.325 5.256 -2.458 1.00 0.00 101 GLU A N 13
ATOM 27126 C CA . GLU A 1 101 ? 10.676 5.802 -1.259 1.00 0.00 101 GLU A CA 13
ATOM 27127 C C . GLU A 1 101 ? 10.633 4.758 -0.132 1.00 0.00 101 GLU A C 13
ATOM 27128 O O . GLU A 1 101 ? 10.894 5.084 1.025 1.00 0.00 101 GLU A O 13
ATOM 27140 N N . LEU A 1 102 ? 10.377 3.485 -0.466 1.00 0.00 102 LEU A N 13
ATOM 27141 C CA . LEU A 1 102 ? 10.424 2.370 0.489 1.00 0.00 102 LEU A CA 13
ATOM 27142 C C . LEU A 1 102 ? 11.835 2.154 1.059 1.00 0.00 102 LEU A C 13
ATOM 27143 O O . LEU A 1 102 ? 11.992 1.959 2.265 1.00 0.00 102 LEU A O 13
ATOM 27159 N N . LYS A 1 103 ? 12.868 2.265 0.211 1.00 0.00 103 LYS A N 13
ATOM 27160 C CA . LYS A 1 103 ? 14.276 2.277 0.639 1.00 0.00 103 LYS A CA 13
ATOM 27161 C C . LYS A 1 103 ? 14.510 3.402 1.649 1.00 0.00 103 LYS A C 13
ATOM 27162 O O . LYS A 1 103 ? 15.043 3.142 2.724 1.00 0.00 103 LYS A O 13
ATOM 27181 N N . GLU A 1 104 ? 14.079 4.628 1.355 1.00 0.00 104 GLU A N 13
ATOM 27182 C CA . GLU A 1 104 ? 14.277 5.769 2.262 1.00 0.00 104 GLU A CA 13
ATOM 27183 C C . GLU A 1 104 ? 13.530 5.611 3.596 1.00 0.00 104 GLU A C 13
ATOM 27184 O O . GLU A 1 104 ? 14.092 5.957 4.629 1.00 0.00 104 GLU A O 13
ATOM 27196 N N . ILE A 1 105 ? 12.329 5.020 3.625 1.00 0.00 105 ILE A N 13
ATOM 27197 C CA . ILE A 1 105 ? 11.643 4.627 4.879 1.00 0.00 105 ILE A CA 13
ATOM 27198 C C . ILE A 1 105 ? 12.506 3.650 5.693 1.00 0.00 105 ILE A C 13
ATOM 27199 O O . ILE A 1 105 ? 12.679 3.835 6.898 1.00 0.00 105 ILE A O 13
ATOM 27215 N N . LEU A 1 106 ? 13.120 2.657 5.045 1.00 0.00 106 LEU A N 13
ATOM 27216 C CA . LEU A 1 106 ? 14.058 1.730 5.688 1.00 0.00 106 LEU A CA 13
ATOM 27217 C C . LEU A 1 106 ? 15.338 2.436 6.191 1.00 0.00 106 LEU A C 13
ATOM 27218 O O . LEU A 1 106 ? 15.935 2.011 7.180 1.00 0.00 106 LEU A O 13
ATOM 27234 N N . ASP A 1 107 ? 15.745 3.532 5.544 1.00 0.00 107 ASP A N 13
ATOM 27235 C CA . ASP A 1 107 ? 16.893 4.361 5.929 1.00 0.00 107 ASP A CA 13
ATOM 27236 C C . ASP A 1 107 ? 16.565 5.235 7.159 1.00 0.00 107 ASP A C 13
ATOM 27237 O O . ASP A 1 107 ? 17.314 5.272 8.139 1.00 0.00 107 ASP A O 13
ATOM 27246 N N . LYS A 1 108 ? 15.377 5.862 7.149 1.00 0.00 108 LYS A N 13
ATOM 27247 C CA . LYS A 1 108 ? 14.812 6.681 8.236 1.00 0.00 108 LYS A CA 13
ATOM 27248 C C . LYS A 1 108 ? 14.705 5.914 9.555 1.00 0.00 108 LYS A C 13
ATOM 27249 O O . LYS A 1 108 ? 14.977 6.482 10.611 1.00 0.00 108 LYS A O 13
ATOM 27268 N N . LEU A 1 109 ? 14.361 4.625 9.504 1.00 0.00 109 LEU A N 13
ATOM 27269 C CA . LEU A 1 109 ? 14.247 3.751 10.679 1.00 0.00 109 LEU A CA 13
ATOM 27270 C C . LEU A 1 109 ? 15.561 3.588 11.470 1.00 0.00 109 LEU A C 13
ATOM 27271 O O . LEU A 1 109 ? 15.514 3.233 12.648 1.00 0.00 109 LEU A O 13
ATOM 27287 N N . ASP A 1 110 ? 16.732 3.839 10.871 1.00 0.00 110 ASP A N 13
ATOM 27288 C CA . ASP A 1 110 ? 18.000 3.934 11.612 1.00 0.00 110 ASP A CA 13
ATOM 27289 C C . ASP A 1 110 ? 18.137 5.282 12.348 1.00 0.00 110 ASP A C 13
ATOM 27290 O O . ASP A 1 110 ? 18.421 5.317 13.545 1.00 0.00 110 ASP A O 13
ATOM 27299 N N . GLU A 1 111 ? 17.860 6.399 11.667 1.00 0.00 111 GLU A N 13
ATOM 27300 C CA . GLU A 1 111 ? 17.965 7.753 12.239 1.00 0.00 111 GLU A CA 13
ATOM 27301 C C . GLU A 1 111 ? 16.930 8.016 13.348 1.00 0.00 111 GLU A C 13
ATOM 27302 O O . GLU A 1 111 ? 17.217 8.745 14.297 1.00 0.00 111 GLU A O 13
ATOM 27314 N N . LYS A 1 112 ? 15.760 7.368 13.280 1.00 0.00 112 LYS A N 13
ATOM 27315 C CA . LYS A 1 112 ? 14.695 7.401 14.299 1.00 0.00 112 LYS A CA 13
ATOM 27316 C C . LYS A 1 112 ? 15.125 6.885 15.682 1.00 0.00 112 LYS A C 13
ATOM 27317 O O . LYS A 1 112 ? 14.511 7.270 16.681 1.00 0.00 112 LYS A O 13
ATOM 27336 N N . LYS A 1 113 ? 16.146 6.018 15.750 1.00 0.00 113 LYS A N 13
ATOM 27337 C CA . LYS A 1 113 ? 16.777 5.540 17.001 1.00 0.00 113 LYS A CA 13
ATOM 27338 C C . LYS A 1 113 ? 18.199 6.072 17.239 1.00 0.00 113 LYS A C 13
ATOM 27339 O O . LYS A 1 113 ? 18.612 6.195 18.393 1.00 0.00 113 LYS A O 13
ATOM 27358 N N . GLY A 1 114 ? 18.926 6.442 16.182 1.00 0.00 114 GLY A N 13
ATOM 27359 C CA . GLY A 1 114 ? 20.236 7.107 16.269 1.00 0.00 114 GLY A CA 13
ATOM 27360 C C . GLY A 1 114 ? 20.169 8.578 16.718 1.00 0.00 114 GLY A C 13
ATOM 27361 O O . GLY A 1 114 ? 21.143 9.105 17.259 1.00 0.00 114 GLY A O 13
ATOM 27365 N N . SER A 1 115 ? 19.018 9.230 16.527 1.00 0.00 115 SER A N 13
ATOM 27366 C CA . SER A 1 115 ? 18.705 10.605 16.941 1.00 0.00 115 SER A CA 13
ATOM 27367 C C . SER A 1 115 ? 17.233 10.726 17.390 1.00 0.00 115 SER A C 13
ATOM 27368 O O . SER A 1 115 ? 16.492 9.738 17.394 1.00 0.00 115 SER A O 13
ATOM 27376 N N . TRP A 1 116 ? 16.799 11.925 17.790 1.00 0.00 116 TRP A N 13
ATOM 27377 C CA . TRP A 1 116 ? 15.430 12.227 18.232 1.00 0.00 116 TRP A CA 13
ATOM 27378 C C . TRP A 1 116 ? 14.979 13.637 17.805 1.00 0.00 116 TRP A C 13
ATOM 27379 O O . TRP A 1 116 ? 15.802 14.546 17.661 1.00 0.00 116 TRP A O 13
ATOM 27400 N N . SER A 1 117 ? 13.665 13.822 17.612 1.00 0.00 117 SER A N 13
ATOM 27401 C CA . SER A 1 117 ? 13.024 15.085 17.193 1.00 0.00 117 SER A CA 13
ATOM 27402 C C . SER A 1 117 ? 13.630 15.700 15.913 1.00 0.00 117 SER A C 13
ATOM 27403 O O . SER A 1 117 ? 13.782 16.920 15.791 1.00 0.00 117 SER A O 13
ATOM 27411 N N . LEU A 1 118 ? 13.989 14.847 14.944 1.00 0.00 118 LEU A N 13
ATOM 27412 C CA . LEU A 1 118 ? 14.637 15.243 13.683 1.00 0.00 118 LEU A CA 13
ATOM 27413 C C . LEU A 1 118 ? 13.725 16.031 12.716 1.00 0.00 118 LEU A C 13
ATOM 27414 O O . LEU A 1 118 ? 14.223 16.721 11.824 1.00 0.00 118 LEU A O 13
ATOM 27430 N N . GLU A 1 119 ? 12.404 15.963 12.902 1.00 0.00 119 GLU A N 13
ATOM 27431 C CA . GLU A 1 119 ? 11.396 16.800 12.234 1.00 0.00 119 GLU A CA 13
ATOM 27432 C C . GLU A 1 119 ? 10.154 16.970 13.136 1.00 0.00 119 GLU A C 13
ATOM 27433 O O . GLU A 1 119 ? 9.866 16.104 13.969 1.00 0.00 119 GLU A O 13
ATOM 27445 N N . HIS A 1 120 ? 9.430 18.087 12.998 1.00 0.00 120 HIS A N 13
ATOM 27446 C CA . HIS A 1 120 ? 8.254 18.426 13.815 1.00 0.00 120 HIS A CA 13
ATOM 27447 C C . HIS A 1 120 ? 7.210 19.264 13.041 1.00 0.00 120 HIS A C 13
ATOM 27448 O O . HIS A 1 120 ? 7.531 19.894 12.031 1.00 0.00 120 HIS A O 13
ATOM 27462 N N . HIS A 1 121 ? 5.962 19.289 13.534 1.00 0.00 121 HIS A N 13
ATOM 27463 C CA . HIS A 1 121 ? 4.824 20.056 12.996 1.00 0.00 121 HIS A CA 13
ATOM 27464 C C . HIS A 1 121 ? 4.601 19.856 11.479 1.00 0.00 121 HIS A C 13
ATOM 27465 O O . HIS A 1 121 ? 4.768 20.767 10.661 1.00 0.00 121 HIS A O 13
ATOM 27479 N N . HIS A 1 122 ? 4.236 18.627 11.105 1.00 0.00 122 HIS A N 13
ATOM 27480 C CA . HIS A 1 122 ? 3.946 18.220 9.724 1.00 0.00 122 HIS A CA 13
ATOM 27481 C C . HIS A 1 122 ? 2.650 18.856 9.171 1.00 0.00 122 HIS A C 13
ATOM 27482 O O . HIS A 1 122 ? 1.791 19.312 9.934 1.00 0.00 122 HIS A O 13
ATOM 27496 N N . HIS A 1 123 ? 2.486 18.834 7.840 1.00 0.00 123 HIS A N 13
ATOM 27497 C CA . HIS A 1 123 ? 1.335 19.397 7.109 1.00 0.00 123 HIS A CA 13
ATOM 27498 C C . HIS A 1 123 ? 1.106 20.904 7.407 1.00 0.00 123 HIS A C 13
ATOM 27499 O O . HIS A 1 123 ? 2.053 21.627 7.730 1.00 0.00 123 HIS A O 13
ATOM 27513 N N . HIS A 1 124 ? -0.128 21.404 7.247 1.00 0.00 124 HIS A N 13
ATOM 27514 C CA . HIS A 1 124 ? -0.526 22.811 7.442 1.00 0.00 124 HIS A CA 13
ATOM 27515 C C . HIS A 1 124 ? 0.233 23.822 6.539 1.00 0.00 124 HIS A C 13
ATOM 27516 O O . HIS A 1 124 ? 0.427 24.989 6.898 1.00 0.00 124 HIS A O 13
ATOM 27530 N N . HIS A 1 125 ? 0.662 23.375 5.350 1.00 0.00 125 HIS A N 13
ATOM 27531 C CA . HIS A 1 125 ? 1.332 24.175 4.310 1.00 0.00 125 HIS A CA 13
ATOM 27532 C C . HIS A 1 125 ? 0.962 23.681 2.895 1.00 0.00 125 HIS A C 13
ATOM 27533 O O . HIS A 1 125 ? 0.865 22.450 2.686 1.00 0.00 125 HIS A O 13
ATOM 27548 N N . GLY A 1 1 ? 10.727 -7.770 8.999 1.00 0.00 1 GLY A N 14
ATOM 27549 C CA . GLY A 1 1 ? 11.430 -6.513 8.651 1.00 0.00 1 GLY A CA 14
ATOM 27550 C C . GLY A 1 1 ? 10.940 -5.929 7.333 1.00 0.00 1 GLY A C 14
ATOM 27551 O O . GLY A 1 1 ? 10.246 -6.602 6.569 1.00 0.00 1 GLY A O 14
ATOM 27557 N N . SER A 1 2 ? 11.330 -4.687 7.034 1.00 0.00 2 SER A N 14
ATOM 27558 C CA . SER A 1 2 ? 10.895 -3.919 5.847 1.00 0.00 2 SER A CA 14
ATOM 27559 C C . SER A 1 2 ? 11.203 -4.594 4.502 1.00 0.00 2 SER A C 14
ATOM 27560 O O . SER A 1 2 ? 10.508 -4.348 3.519 1.00 0.00 2 SER A O 14
ATOM 27568 N N . GLU A 1 3 ? 12.202 -5.479 4.443 1.00 0.00 3 GLU A N 14
ATOM 27569 C CA . GLU A 1 3 ? 12.530 -6.281 3.252 1.00 0.00 3 GLU A CA 14
ATOM 27570 C C . GLU A 1 3 ? 11.376 -7.200 2.803 1.00 0.00 3 GLU A C 14
ATOM 27571 O O . GLU A 1 3 ? 11.192 -7.418 1.607 1.00 0.00 3 GLU A O 14
ATOM 27583 N N . GLU A 1 4 ? 10.544 -7.694 3.728 1.00 0.00 4 GLU A N 14
ATOM 27584 C CA . GLU A 1 4 ? 9.341 -8.470 3.403 1.00 0.00 4 GLU A CA 14
ATOM 27585 C C . GLU A 1 4 ? 8.251 -7.580 2.777 1.00 0.00 4 GLU A C 14
ATOM 27586 O O . GLU A 1 4 ? 7.533 -8.000 1.867 1.00 0.00 4 GLU A O 14
ATOM 27598 N N . ILE A 1 5 ? 8.176 -6.316 3.205 1.00 0.00 5 ILE A N 14
ATOM 27599 C CA . ILE A 1 5 ? 7.258 -5.310 2.655 1.00 0.00 5 ILE A CA 14
ATOM 27600 C C . ILE A 1 5 ? 7.734 -4.854 1.260 1.00 0.00 5 ILE A C 14
ATOM 27601 O O . ILE A 1 5 ? 6.922 -4.678 0.349 1.00 0.00 5 ILE A O 14
ATOM 27617 N N . ARG A 1 6 ? 9.060 -4.773 1.057 1.00 0.00 6 ARG A N 14
ATOM 27618 C CA . ARG A 1 6 ? 9.721 -4.572 -0.248 1.00 0.00 6 ARG A CA 14
ATOM 27619 C C . ARG A 1 6 ? 9.498 -5.734 -1.222 1.00 0.00 6 ARG A C 14
ATOM 27620 O O . ARG A 1 6 ? 9.447 -5.503 -2.427 1.00 0.00 6 ARG A O 14
ATOM 27641 N N . GLU A 1 7 ? 9.344 -6.968 -0.745 1.00 0.00 7 GLU A N 14
ATOM 27642 C CA . GLU A 1 7 ? 8.887 -8.085 -1.585 1.00 0.00 7 GLU A CA 14
ATOM 27643 C C . GLU A 1 7 ? 7.398 -7.976 -1.933 1.00 0.00 7 GLU A C 14
ATOM 27644 O O . GLU A 1 7 ? 7.032 -8.130 -3.099 1.00 0.00 7 GLU A O 14
ATOM 27656 N N . LEU A 1 8 ? 6.545 -7.685 -0.945 1.00 0.00 8 LEU A N 14
ATOM 27657 C CA . LEU A 1 8 ? 5.086 -7.617 -1.091 1.00 0.00 8 LEU A CA 14
ATOM 27658 C C . LEU A 1 8 ? 4.655 -6.602 -2.162 1.00 0.00 8 LEU A C 14
ATOM 27659 O O . LEU A 1 8 ? 3.877 -6.940 -3.056 1.00 0.00 8 LEU A O 14
ATOM 27675 N N . VAL A 1 9 ? 5.195 -5.380 -2.126 1.00 0.00 9 VAL A N 14
ATOM 27676 C CA . VAL A 1 9 ? 4.808 -4.296 -3.047 1.00 0.00 9 VAL A CA 14
ATOM 27677 C C . VAL A 1 9 ? 5.028 -4.652 -4.521 1.00 0.00 9 VAL A C 14
ATOM 27678 O O . VAL A 1 9 ? 4.190 -4.323 -5.359 1.00 0.00 9 VAL A O 14
ATOM 27691 N N . ARG A 1 10 ? 6.093 -5.395 -4.851 1.00 0.00 10 ARG A N 14
ATOM 27692 C CA . ARG A 1 10 ? 6.379 -5.804 -6.239 1.00 0.00 10 ARG A CA 14
ATOM 27693 C C . ARG A 1 10 ? 5.381 -6.833 -6.756 1.00 0.00 10 ARG A C 14
ATOM 27694 O O . ARG A 1 10 ? 5.012 -6.784 -7.930 1.00 0.00 10 ARG A O 14
ATOM 27715 N N . LYS A 1 11 ? 4.879 -7.707 -5.876 1.00 0.00 11 LYS A N 14
ATOM 27716 C CA . LYS A 1 11 ? 3.813 -8.664 -6.215 1.00 0.00 11 LYS A CA 14
ATOM 27717 C C . LYS A 1 11 ? 2.505 -7.931 -6.530 1.00 0.00 11 LYS A C 14
ATOM 27718 O O . LYS A 1 11 ? 1.808 -8.302 -7.475 1.00 0.00 11 LYS A O 14
ATOM 27737 N N . ILE A 1 12 ? 2.208 -6.845 -5.807 1.00 0.00 12 ILE A N 14
ATOM 27738 C CA . ILE A 1 12 ? 1.046 -5.987 -6.086 1.00 0.00 12 ILE A CA 14
ATOM 27739 C C . ILE A 1 12 ? 1.225 -5.233 -7.399 1.00 0.00 12 ILE A C 14
ATOM 27740 O O . ILE A 1 12 ? 0.357 -5.331 -8.260 1.00 0.00 12 ILE A O 14
ATOM 27756 N N . TYR A 1 13 ? 2.350 -4.541 -7.595 1.00 0.00 13 TYR A N 14
ATOM 27757 C CA . TYR A 1 13 ? 2.604 -3.733 -8.794 1.00 0.00 13 TYR A CA 14
ATOM 27758 C C . TYR A 1 13 ? 2.607 -4.585 -10.077 1.00 0.00 13 TYR A C 14
ATOM 27759 O O . TYR A 1 13 ? 2.137 -4.122 -11.114 1.00 0.00 13 TYR A O 14
ATOM 27777 N N . GLU A 1 14 ? 3.046 -5.847 -10.009 1.00 0.00 14 GLU A N 14
ATOM 27778 C CA . GLU A 1 14 ? 2.891 -6.810 -11.106 1.00 0.00 14 GLU A CA 14
ATOM 27779 C C . GLU A 1 14 ? 1.417 -7.209 -11.322 1.00 0.00 14 GLU A C 14
ATOM 27780 O O . GLU A 1 14 ? 0.939 -7.209 -12.456 1.00 0.00 14 GLU A O 14
ATOM 27792 N N . THR A 1 15 ? 0.667 -7.490 -10.250 1.00 0.00 15 THR A N 14
ATOM 27793 C CA . THR A 1 15 ? -0.744 -7.924 -10.338 1.00 0.00 15 THR A CA 14
ATOM 27794 C C . THR A 1 15 ? -1.661 -6.828 -10.895 1.00 0.00 15 THR A C 14
ATOM 27795 O O . THR A 1 15 ? -2.547 -7.106 -11.702 1.00 0.00 15 THR A O 14
ATOM 27806 N N . VAL A 1 16 ? -1.445 -5.571 -10.500 1.00 0.00 16 VAL A N 14
ATOM 27807 C CA . VAL A 1 16 ? -2.263 -4.423 -10.930 1.00 0.00 16 VAL A CA 14
ATOM 27808 C C . VAL A 1 16 ? -1.961 -4.004 -12.375 1.00 0.00 16 VAL A C 14
ATOM 27809 O O . VAL A 1 16 ? -2.899 -3.798 -13.151 1.00 0.00 16 VAL A O 14
ATOM 27822 N N . ARG A 1 17 ? -0.682 -3.978 -12.797 1.00 0.00 17 ARG A N 14
ATOM 27823 C CA . ARG A 1 17 ? -0.304 -3.630 -14.184 1.00 0.00 17 ARG A CA 14
ATOM 27824 C C . ARG A 1 17 ? -0.690 -4.702 -15.211 1.00 0.00 17 ARG A C 14
ATOM 27825 O O . ARG A 1 17 ? -0.916 -4.367 -16.374 1.00 0.00 17 ARG A O 14
ATOM 27846 N N . LYS A 1 18 ? -0.826 -5.967 -14.779 1.00 0.00 18 LYS A N 14
ATOM 27847 C CA . LYS A 1 18 ? -1.371 -7.073 -15.591 1.00 0.00 18 LYS A CA 14
ATOM 27848 C C . LYS A 1 18 ? -2.801 -6.814 -16.070 1.00 0.00 18 LYS A C 14
ATOM 27849 O O . LYS A 1 18 ? -3.168 -7.290 -17.145 1.00 0.00 18 LYS A O 14
ATOM 27868 N N . GLU A 1 19 ? -3.593 -6.045 -15.319 1.00 0.00 19 GLU A N 14
ATOM 27869 C CA . GLU A 1 19 ? -4.912 -5.589 -15.770 1.00 0.00 19 GLU A CA 14
ATOM 27870 C C . GLU A 1 19 ? -4.852 -4.248 -16.516 1.00 0.00 19 GLU A C 14
ATOM 27871 O O . GLU A 1 19 ? -5.320 -4.168 -17.655 1.00 0.00 19 GLU A O 14
ATOM 27883 N N . ASN A 1 20 ? -4.263 -3.205 -15.913 1.00 0.00 20 ASN A N 14
ATOM 27884 C CA . ASN A 1 20 ? -4.166 -1.862 -16.502 1.00 0.00 20 ASN A CA 14
ATOM 27885 C C . ASN A 1 20 ? -2.911 -1.108 -15.995 1.00 0.00 20 ASN A C 14
ATOM 27886 O O . ASN A 1 20 ? -2.716 -1.022 -14.781 1.00 0.00 20 ASN A O 14
ATOM 27897 N N . PRO A 1 21 ? -2.097 -0.482 -16.871 1.00 0.00 21 PRO A N 14
ATOM 27898 C CA . PRO A 1 21 ? -0.956 0.351 -16.461 1.00 0.00 21 PRO A CA 14
ATOM 27899 C C . PRO A 1 21 ? -1.350 1.788 -16.054 1.00 0.00 21 PRO A C 14
ATOM 27900 O O . PRO A 1 21 ? -0.539 2.511 -15.472 1.00 0.00 21 PRO A O 14
ATOM 27911 N N . ASN A 1 22 ? -2.583 2.216 -16.360 1.00 0.00 22 ASN A N 14
ATOM 27912 C CA . ASN A 1 22 ? -3.109 3.564 -16.096 1.00 0.00 22 ASN A CA 14
ATOM 27913 C C . ASN A 1 22 ? -3.282 3.877 -14.593 1.00 0.00 22 ASN A C 14
ATOM 27914 O O . ASN A 1 22 ? -3.023 4.995 -14.145 1.00 0.00 22 ASN A O 14
ATOM 27925 N N . VAL A 1 23 ? -3.737 2.886 -13.825 1.00 0.00 23 VAL A N 14
ATOM 27926 C CA . VAL A 1 23 ? -4.033 2.967 -12.387 1.00 0.00 23 VAL A CA 14
ATOM 27927 C C . VAL A 1 23 ? -2.750 3.020 -11.539 1.00 0.00 23 VAL A C 14
ATOM 27928 O O . VAL A 1 23 ? -1.769 2.325 -11.819 1.00 0.00 23 VAL A O 14
ATOM 27941 N N . LYS A 1 24 ? -2.766 3.867 -10.503 1.00 0.00 24 LYS A N 14
ATOM 27942 C CA . LYS A 1 24 ? -1.647 4.196 -9.602 1.00 0.00 24 LYS A CA 14
ATOM 27943 C C . LYS A 1 24 ? -1.896 3.640 -8.195 1.00 0.00 24 LYS A C 14
ATOM 27944 O O . LYS A 1 24 ? -3.045 3.466 -7.789 1.00 0.00 24 LYS A O 14
ATOM 27963 N N . ILE A 1 25 ? -0.832 3.320 -7.456 1.00 0.00 25 ILE A N 14
ATOM 27964 C CA . ILE A 1 25 ? -0.903 2.603 -6.171 1.00 0.00 25 ILE A CA 14
ATOM 27965 C C . ILE A 1 25 ? -0.078 3.319 -5.096 1.00 0.00 25 ILE A C 14
ATOM 27966 O O . ILE A 1 25 ? 1.043 3.765 -5.353 1.00 0.00 25 ILE A O 14
ATOM 27982 N N . LEU A 1 26 ? -0.624 3.385 -3.883 1.00 0.00 26 LEU A N 14
ATOM 27983 C CA . LEU A 1 26 ? 0.035 3.836 -2.658 1.00 0.00 26 LEU A CA 14
ATOM 27984 C C . LEU A 1 26 ? 0.055 2.697 -1.629 1.00 0.00 26 LEU A C 14
ATOM 27985 O O . LEU A 1 26 ? -0.930 1.971 -1.499 1.00 0.00 26 LEU A O 14
ATOM 28001 N N . ILE A 1 27 ? 1.142 2.561 -0.865 1.00 0.00 27 ILE A N 14
ATOM 28002 C CA . ILE A 1 27 ? 1.198 1.666 0.301 1.00 0.00 27 ILE A CA 14
ATOM 28003 C C . ILE A 1 27 ? 1.593 2.486 1.529 1.00 0.00 27 ILE A C 14
ATOM 28004 O O . ILE A 1 27 ? 2.584 3.209 1.507 1.00 0.00 27 ILE A O 14
ATOM 28020 N N . PHE A 1 28 ? 0.823 2.368 2.606 1.00 0.00 28 PHE A N 14
ATOM 28021 C CA . PHE A 1 28 ? 1.092 2.991 3.901 1.00 0.00 28 PHE A CA 14
ATOM 28022 C C . PHE A 1 28 ? 1.724 1.950 4.821 1.00 0.00 28 PHE A C 14
ATOM 28023 O O . PHE A 1 28 ? 1.194 0.849 4.968 1.00 0.00 28 PHE A O 14
ATOM 28040 N N . ILE A 1 29 ? 2.848 2.306 5.434 1.00 0.00 29 ILE A N 14
ATOM 28041 C CA . ILE A 1 29 ? 3.668 1.463 6.304 1.00 0.00 29 ILE A CA 14
ATOM 28042 C C . ILE A 1 29 ? 3.669 2.099 7.694 1.00 0.00 29 ILE A C 14
ATOM 28043 O O . ILE A 1 29 ? 3.970 3.287 7.839 1.00 0.00 29 ILE A O 14
ATOM 28059 N N . ILE A 1 30 ? 3.306 1.307 8.700 1.00 0.00 30 ILE A N 14
ATOM 28060 C CA . ILE A 1 30 ? 3.074 1.742 10.079 1.00 0.00 30 ILE A CA 14
ATOM 28061 C C . ILE A 1 30 ? 4.026 0.992 11.000 1.00 0.00 30 ILE A C 14
ATOM 28062 O O . ILE A 1 30 ? 4.080 -0.235 10.941 1.00 0.00 30 ILE A O 14
ATOM 28078 N N . PHE A 1 31 ? 4.710 1.712 11.884 1.00 0.00 31 PHE A N 14
ATOM 28079 C CA . PHE A 1 31 ? 5.537 1.132 12.945 1.00 0.00 31 PHE A CA 14
ATOM 28080 C C . PHE A 1 31 ? 4.974 1.550 14.308 1.00 0.00 31 PHE A C 14
ATOM 28081 O O . PHE A 1 31 ? 4.823 2.743 14.580 1.00 0.00 31 PHE A O 14
ATOM 28098 N N . THR A 1 32 ? 4.607 0.581 15.150 1.00 0.00 32 THR A N 14
ATOM 28099 C CA . THR A 1 32 ? 3.966 0.838 16.455 1.00 0.00 32 THR A CA 14
ATOM 28100 C C . THR A 1 32 ? 4.977 0.934 17.603 1.00 0.00 32 THR A C 14
ATOM 28101 O O . THR A 1 32 ? 6.119 0.475 17.491 1.00 0.00 32 THR A O 14
ATOM 28112 N N . SER A 1 33 ? 4.548 1.473 18.751 1.00 0.00 33 SER A N 14
ATOM 28113 C CA . SER A 1 33 ? 5.339 1.502 19.998 1.00 0.00 33 SER A CA 14
ATOM 28114 C C . SER A 1 33 ? 5.673 0.102 20.547 1.00 0.00 33 SER A C 14
ATOM 28115 O O . SER A 1 33 ? 6.616 -0.050 21.325 1.00 0.00 33 SER A O 14
ATOM 28123 N N . ASP A 1 34 ? 4.931 -0.930 20.127 1.00 0.00 34 ASP A N 14
ATOM 28124 C CA . ASP A 1 34 ? 5.169 -2.345 20.452 1.00 0.00 34 ASP A CA 14
ATOM 28125 C C . ASP A 1 34 ? 6.083 -3.062 19.428 1.00 0.00 34 ASP A C 14
ATOM 28126 O O . ASP A 1 34 ? 6.373 -4.251 19.581 1.00 0.00 34 ASP A O 14
ATOM 28135 N N . GLY A 1 35 ? 6.546 -2.359 18.386 1.00 0.00 35 GLY A N 14
ATOM 28136 C CA . GLY A 1 35 ? 7.425 -2.897 17.338 1.00 0.00 35 GLY A CA 14
ATOM 28137 C C . GLY A 1 35 ? 6.713 -3.719 16.254 1.00 0.00 35 GLY A C 14
ATOM 28138 O O . GLY A 1 35 ? 7.369 -4.459 15.517 1.00 0.00 35 GLY A O 14
ATOM 28142 N N . THR A 1 36 ? 5.384 -3.612 16.143 1.00 0.00 36 THR A N 14
ATOM 28143 C CA . THR A 1 36 ? 4.582 -4.269 15.092 1.00 0.00 36 THR A CA 14
ATOM 28144 C C . THR A 1 36 ? 4.609 -3.444 13.802 1.00 0.00 36 THR A C 14
ATOM 28145 O O . THR A 1 36 ? 4.605 -2.211 13.851 1.00 0.00 36 THR A O 14
ATOM 28156 N N . ILE A 1 37 ? 4.600 -4.122 12.645 1.00 0.00 37 ILE A N 14
ATOM 28157 C CA . ILE A 1 37 ? 4.414 -3.493 11.328 1.00 0.00 37 ILE A CA 14
ATOM 28158 C C . ILE A 1 37 ? 2.973 -3.706 10.855 1.00 0.00 37 ILE A C 14
ATOM 28159 O O . ILE A 1 37 ? 2.472 -4.834 10.872 1.00 0.00 37 ILE A O 14
ATOM 28175 N N . LYS A 1 38 ? 2.324 -2.633 10.395 1.00 0.00 38 LYS A N 14
ATOM 28176 C CA . LYS A 1 38 ? 1.032 -2.664 9.683 1.00 0.00 38 LYS A CA 14
ATOM 28177 C C . LYS A 1 38 ? 1.187 -2.087 8.278 1.00 0.00 38 LYS A C 14
ATOM 28178 O O . LYS A 1 38 ? 2.018 -1.206 8.052 1.00 0.00 38 LYS A O 14
ATOM 28197 N N . VAL A 1 39 ? 0.397 -2.607 7.342 1.00 0.00 39 VAL A N 14
ATOM 28198 C CA . VAL A 1 39 ? 0.420 -2.236 5.919 1.00 0.00 39 VAL A CA 14
ATOM 28199 C C . VAL A 1 39 ? -0.988 -2.032 5.364 1.00 0.00 39 VAL A C 14
ATOM 28200 O O . VAL A 1 39 ? -1.828 -2.927 5.476 1.00 0.00 39 VAL A O 14
ATOM 28213 N N . ILE A 1 40 ? -1.227 -0.874 4.738 1.00 0.00 40 ILE A N 14
ATOM 28214 C CA . ILE A 1 40 ? -2.473 -0.548 4.018 1.00 0.00 40 ILE A CA 14
ATOM 28215 C C . ILE A 1 40 ? -2.157 -0.308 2.540 1.00 0.00 40 ILE A C 14
ATOM 28216 O O . ILE A 1 40 ? -1.223 0.435 2.245 1.00 0.00 40 ILE A O 14
ATOM 28232 N N . ILE A 1 41 ? -2.927 -0.882 1.610 1.00 0.00 41 ILE A N 14
ATOM 28233 C CA . ILE A 1 41 ? -2.722 -0.698 0.158 1.00 0.00 41 ILE A CA 14
ATOM 28234 C C . ILE A 1 41 ? -3.893 0.083 -0.435 1.00 0.00 41 ILE A C 14
ATOM 28235 O O . ILE A 1 41 ? -5.050 -0.232 -0.161 1.00 0.00 41 ILE A O 14
ATOM 28251 N N . VAL A 1 42 ? -3.605 1.108 -1.235 1.00 0.00 42 VAL A N 14
ATOM 28252 C CA . VAL A 1 42 ? -4.604 2.038 -1.775 1.00 0.00 42 VAL A CA 14
ATOM 28253 C C . VAL A 1 42 ? -4.463 2.139 -3.289 1.00 0.00 42 VAL A C 14
ATOM 28254 O O . VAL A 1 42 ? -3.379 2.418 -3.802 1.00 0.00 42 VAL A O 14
ATOM 28267 N N . ILE A 1 43 ? -5.571 1.941 -4.002 1.00 0.00 43 ILE A N 14
ATOM 28268 C CA . ILE A 1 43 ? -5.632 2.003 -5.466 1.00 0.00 43 ILE A CA 14
ATOM 28269 C C . ILE A 1 43 ? -6.280 3.323 -5.902 1.00 0.00 43 ILE A C 14
ATOM 28270 O O . ILE A 1 43 ? -7.396 3.631 -5.482 1.00 0.00 43 ILE A O 14
ATOM 28286 N N . ILE A 1 44 ? -5.585 4.082 -6.753 1.00 0.00 44 ILE A N 14
ATOM 28287 C CA . ILE A 1 44 ? -6.018 5.358 -7.336 1.00 0.00 44 ILE A CA 14
ATOM 28288 C C . ILE A 1 44 ? -6.216 5.153 -8.848 1.00 0.00 44 ILE A C 14
ATOM 28289 O O . ILE A 1 44 ? -5.244 4.991 -9.590 1.00 0.00 44 ILE A O 14
ATOM 28305 N N . ALA A 1 45 ? -7.461 5.202 -9.324 1.00 0.00 45 ALA A N 14
ATOM 28306 C CA . ALA A 1 45 ? -7.799 5.206 -10.753 1.00 0.00 45 ALA A CA 14
ATOM 28307 C C . ALA A 1 45 ? -8.748 6.369 -11.109 1.00 0.00 45 ALA A C 14
ATOM 28308 O O . ALA A 1 45 ? -9.366 6.969 -10.228 1.00 0.00 45 ALA A O 14
ATOM 28315 N N . ASP A 1 46 ? -8.872 6.694 -12.399 1.00 0.00 46 ASP A N 14
ATOM 28316 C CA . ASP A 1 46 ? -9.669 7.835 -12.889 1.00 0.00 46 ASP A CA 14
ATOM 28317 C C . ASP A 1 46 ? -11.188 7.692 -12.646 1.00 0.00 46 ASP A C 14
ATOM 28318 O O . ASP A 1 46 ? -11.915 8.687 -12.674 1.00 0.00 46 ASP A O 14
ATOM 28327 N N . ASP A 1 47 ? -11.671 6.472 -12.382 1.00 0.00 47 ASP A N 14
ATOM 28328 C CA . ASP A 1 47 ? -13.043 6.180 -11.953 1.00 0.00 47 ASP A CA 14
ATOM 28329 C C . ASP A 1 47 ? -13.037 5.154 -10.794 1.00 0.00 47 ASP A C 14
ATOM 28330 O O . ASP A 1 47 ? -12.365 4.119 -10.903 1.00 0.00 47 ASP A O 14
ATOM 28339 N N . PRO A 1 48 ? -13.763 5.393 -9.681 1.00 0.00 48 PRO A N 14
ATOM 28340 C CA . PRO A 1 48 ? -13.768 4.489 -8.530 1.00 0.00 48 PRO A CA 14
ATOM 28341 C C . PRO A 1 48 ? -14.366 3.103 -8.828 1.00 0.00 48 PRO A C 14
ATOM 28342 O O . PRO A 1 48 ? -14.018 2.141 -8.144 1.00 0.00 48 PRO A O 14
ATOM 28353 N N . ASN A 1 49 ? -15.215 2.948 -9.850 1.00 0.00 49 ASN A N 14
ATOM 28354 C CA . ASN A 1 49 ? -15.765 1.642 -10.239 1.00 0.00 49 ASN A CA 14
ATOM 28355 C C . ASN A 1 49 ? -14.689 0.739 -10.871 1.00 0.00 49 ASN A C 14
ATOM 28356 O O . ASN A 1 49 ? -14.699 -0.476 -10.665 1.00 0.00 49 ASN A O 14
ATOM 28367 N N . ASP A 1 50 ? -13.728 1.326 -11.592 1.00 0.00 50 ASP A N 14
ATOM 28368 C CA . ASP A 1 50 ? -12.551 0.605 -12.085 1.00 0.00 50 ASP A CA 14
ATOM 28369 C C . ASP A 1 50 ? -11.554 0.327 -10.951 1.00 0.00 50 ASP A C 14
ATOM 28370 O O . ASP A 1 50 ? -11.025 -0.782 -10.871 1.00 0.00 50 ASP A O 14
ATOM 28379 N N . ALA A 1 51 ? -11.354 1.270 -10.019 1.00 0.00 51 ALA A N 14
ATOM 28380 C CA . ALA A 1 51 ? -10.506 1.045 -8.843 1.00 0.00 51 ALA A CA 14
ATOM 28381 C C . ALA A 1 51 ? -11.017 -0.124 -7.981 1.00 0.00 51 ALA A C 14
ATOM 28382 O O . ALA A 1 51 ? -10.227 -0.991 -7.610 1.00 0.00 51 ALA A O 14
ATOM 28389 N N . LYS A 1 52 ? -12.334 -0.217 -7.732 1.00 0.00 52 LYS A N 14
ATOM 28390 C CA . LYS A 1 52 ? -12.965 -1.344 -7.015 1.00 0.00 52 LYS A CA 14
ATOM 28391 C C . LYS A 1 52 ? -12.606 -2.708 -7.618 1.00 0.00 52 LYS A C 14
ATOM 28392 O O . LYS A 1 52 ? -12.339 -3.643 -6.864 1.00 0.00 52 LYS A O 14
ATOM 28411 N N . ARG A 1 53 ? -12.531 -2.823 -8.951 1.00 0.00 53 ARG A N 14
ATOM 28412 C CA . ARG A 1 53 ? -12.160 -4.069 -9.654 1.00 0.00 53 ARG A CA 14
ATOM 28413 C C . ARG A 1 53 ? -10.720 -4.504 -9.344 1.00 0.00 53 ARG A C 14
ATOM 28414 O O . ARG A 1 53 ? -10.470 -5.683 -9.096 1.00 0.00 53 ARG A O 14
ATOM 28435 N N . ILE A 1 54 ? -9.791 -3.546 -9.288 1.00 0.00 54 ILE A N 14
ATOM 28436 C CA . ILE A 1 54 ? -8.386 -3.777 -8.913 1.00 0.00 54 ILE A CA 14
ATOM 28437 C C . ILE A 1 54 ? -8.272 -4.128 -7.421 1.00 0.00 54 ILE A C 14
ATOM 28438 O O . ILE A 1 54 ? -7.634 -5.114 -7.059 1.00 0.00 54 ILE A O 14
ATOM 28454 N N . VAL A 1 55 ? -8.936 -3.355 -6.554 1.00 0.00 55 VAL A N 14
ATOM 28455 C CA . VAL A 1 55 ? -8.965 -3.552 -5.091 1.00 0.00 55 VAL A CA 14
ATOM 28456 C C . VAL A 1 55 ? -9.469 -4.950 -4.740 1.00 0.00 55 VAL A C 14
ATOM 28457 O O . VAL A 1 55 ? -8.826 -5.658 -3.969 1.00 0.00 55 VAL A O 14
ATOM 28470 N N . LYS A 1 56 ? -10.558 -5.394 -5.374 1.00 0.00 56 LYS A N 14
ATOM 28471 C CA . LYS A 1 56 ? -11.120 -6.751 -5.253 1.00 0.00 56 LYS A CA 14
ATOM 28472 C C . LYS A 1 56 ? -10.089 -7.849 -5.558 1.00 0.00 56 LYS A C 14
ATOM 28473 O O . LYS A 1 56 ? -10.060 -8.859 -4.852 1.00 0.00 56 LYS A O 14
ATOM 28492 N N . LYS A 1 57 ? -9.185 -7.635 -6.523 1.00 0.00 57 LYS A N 14
ATOM 28493 C CA . LYS A 1 57 ? -8.099 -8.580 -6.845 1.00 0.00 57 LYS A CA 14
ATOM 28494 C C . LYS A 1 57 ? -7.103 -8.696 -5.685 1.00 0.00 57 LYS A C 14
ATOM 28495 O O . LYS A 1 57 ? -6.774 -9.804 -5.263 1.00 0.00 57 LYS A O 14
ATOM 28514 N N . ILE A 1 58 ? -6.668 -7.558 -5.132 1.00 0.00 58 ILE A N 14
ATOM 28515 C CA . ILE A 1 58 ? -5.730 -7.499 -3.998 1.00 0.00 58 ILE A CA 14
ATOM 28516 C C . ILE A 1 58 ? -6.377 -8.067 -2.723 1.00 0.00 58 ILE A C 14
ATOM 28517 O O . ILE A 1 58 ? -5.711 -8.769 -1.965 1.00 0.00 58 ILE A O 14
ATOM 28533 N N . GLN A 1 59 ? -7.681 -7.849 -2.522 1.00 0.00 59 GLN A N 14
ATOM 28534 C CA . GLN A 1 59 ? -8.424 -8.343 -1.355 1.00 0.00 59 GLN A CA 14
ATOM 28535 C C . GLN A 1 59 ? -8.428 -9.879 -1.279 1.00 0.00 59 GLN A C 14
ATOM 28536 O O . GLN A 1 59 ? -8.227 -10.449 -0.207 1.00 0.00 59 GLN A O 14
ATOM 28550 N N . GLU A 1 60 ? -8.629 -10.555 -2.416 1.00 0.00 60 GLU A N 14
ATOM 28551 C CA . GLU A 1 60 ? -8.615 -12.023 -2.496 1.00 0.00 60 GLU A CA 14
ATOM 28552 C C . GLU A 1 60 ? -7.202 -12.625 -2.556 1.00 0.00 60 GLU A C 14
ATOM 28553 O O . GLU A 1 60 ? -6.990 -13.734 -2.056 1.00 0.00 60 GLU A O 14
ATOM 28565 N N . ARG A 1 61 ? -6.222 -11.912 -3.135 1.00 0.00 61 ARG A N 14
ATOM 28566 C CA . ARG A 1 61 ? -4.820 -12.369 -3.213 1.00 0.00 61 ARG A CA 14
ATOM 28567 C C . ARG A 1 61 ? -4.068 -12.213 -1.884 1.00 0.00 61 ARG A C 14
ATOM 28568 O O . ARG A 1 61 ? -3.231 -13.055 -1.559 1.00 0.00 61 ARG A O 14
ATOM 28589 N N . PHE A 1 62 ? -4.384 -11.173 -1.110 1.00 0.00 62 PHE A N 14
ATOM 28590 C CA . PHE A 1 62 ? -3.728 -10.823 0.155 1.00 0.00 62 PHE A CA 14
ATOM 28591 C C . PHE A 1 62 ? -4.758 -10.586 1.287 1.00 0.00 62 PHE A C 14
ATOM 28592 O O . PHE A 1 62 ? -4.849 -9.477 1.820 1.00 0.00 62 PHE A O 14
ATOM 28609 N N . PRO A 1 63 ? -5.540 -11.606 1.701 1.00 0.00 63 PRO A N 14
ATOM 28610 C CA . PRO A 1 63 ? -6.647 -11.443 2.657 1.00 0.00 63 PRO A CA 14
ATOM 28611 C C . PRO A 1 63 ? -6.206 -11.063 4.085 1.00 0.00 63 PRO A C 14
ATOM 28612 O O . PRO A 1 63 ? -7.024 -10.581 4.873 1.00 0.00 63 PRO A O 14
ATOM 28623 N N . LYS A 1 64 ? -4.921 -11.246 4.424 1.00 0.00 64 LYS A N 14
ATOM 28624 C CA . LYS A 1 64 ? -4.310 -10.821 5.698 1.00 0.00 64 LYS A CA 14
ATOM 28625 C C . LYS A 1 64 ? -4.054 -9.301 5.772 1.00 0.00 64 LYS A C 14
ATOM 28626 O O . LYS A 1 64 ? -3.936 -8.750 6.868 1.00 0.00 64 LYS A O 14
ATOM 28645 N N . LEU A 1 65 ? -3.986 -8.622 4.624 1.00 0.00 65 LEU A N 14
ATOM 28646 C CA . LEU A 1 65 ? -3.737 -7.180 4.490 1.00 0.00 65 LEU A CA 14
ATOM 28647 C C . LEU A 1 65 ? -5.053 -6.390 4.361 1.00 0.00 65 LEU A C 14
ATOM 28648 O O . LEU A 1 65 ? -6.017 -6.852 3.745 1.00 0.00 65 LEU A O 14
ATOM 28664 N N . THR A 1 66 ? -5.076 -5.175 4.914 1.00 0.00 66 THR A N 14
ATOM 28665 C CA . THR A 1 66 ? -6.205 -4.230 4.809 1.00 0.00 66 THR A CA 14
ATOM 28666 C C . THR A 1 66 ? -5.956 -3.242 3.670 1.00 0.00 66 THR A C 14
ATOM 28667 O O . THR A 1 66 ? -4.830 -2.791 3.475 1.00 0.00 66 THR A O 14
ATOM 28678 N N . ILE A 1 67 ? -6.985 -2.919 2.882 1.00 0.00 67 ILE A N 14
ATOM 28679 C CA . ILE A 1 67 ? -6.859 -2.098 1.664 1.00 0.00 67 ILE A CA 14
ATOM 28680 C C . ILE A 1 67 ? -7.974 -1.046 1.539 1.00 0.00 67 ILE A C 14
ATOM 28681 O O . ILE A 1 67 ? -9.006 -1.140 2.208 1.00 0.00 67 ILE A O 14
ATOM 28697 N N . LYS A 1 68 ? -7.761 -0.033 0.690 1.00 0.00 68 LYS A N 14
ATOM 28698 C CA . LYS A 1 68 ? -8.682 1.092 0.443 1.00 0.00 68 LYS A CA 14
ATOM 28699 C C . LYS A 1 68 ? -8.784 1.441 -1.055 1.00 0.00 68 LYS A C 14
ATOM 28700 O O . LYS A 1 68 ? -7.909 1.079 -1.844 1.00 0.00 68 LYS A O 14
ATOM 28719 N N . GLN A 1 69 ? -9.832 2.167 -1.445 1.00 0.00 69 GLN A N 14
ATOM 28720 C CA . GLN A 1 69 ? -10.057 2.654 -2.818 1.00 0.00 69 GLN A CA 14
ATOM 28721 C C . GLN A 1 69 ? -10.099 4.188 -2.885 1.00 0.00 69 GLN A C 14
ATOM 28722 O O . GLN A 1 69 ? -10.657 4.839 -1.997 1.00 0.00 69 GLN A O 14
ATOM 28736 N N . SER A 1 70 ? -9.577 4.762 -3.969 1.00 0.00 70 SER A N 14
ATOM 28737 C CA . SER A 1 70 ? -9.467 6.213 -4.192 1.00 0.00 70 SER A CA 14
ATOM 28738 C C . SER A 1 70 ? -9.664 6.599 -5.667 1.00 0.00 70 SER A C 14
ATOM 28739 O O . SER A 1 70 ? -9.427 5.798 -6.575 1.00 0.00 70 SER A O 14
ATOM 28747 N N . ARG A 1 71 ? -10.084 7.851 -5.911 1.00 0.00 71 ARG A N 14
ATOM 28748 C CA . ARG A 1 71 ? -10.381 8.402 -7.254 1.00 0.00 71 ARG A CA 14
ATOM 28749 C C . ARG A 1 71 ? -9.483 9.569 -7.701 1.00 0.00 71 ARG A C 14
ATOM 28750 O O . ARG A 1 71 ? -9.671 10.105 -8.793 1.00 0.00 71 ARG A O 14
ATOM 28771 N N . ASN A 1 72 ? -8.530 9.988 -6.864 1.00 0.00 72 ASN A N 14
ATOM 28772 C CA . ASN A 1 72 ? -7.617 11.109 -7.120 1.00 0.00 72 ASN A CA 14
ATOM 28773 C C . ASN A 1 72 ? -6.264 10.910 -6.403 1.00 0.00 72 ASN A C 14
ATOM 28774 O O . ASN A 1 72 ? -6.218 10.414 -5.276 1.00 0.00 72 ASN A O 14
ATOM 28785 N N . GLU A 1 73 ? -5.160 11.294 -7.054 1.00 0.00 73 GLU A N 14
ATOM 28786 C CA . GLU A 1 73 ? -3.796 11.188 -6.507 1.00 0.00 73 GLU A CA 14
ATOM 28787 C C . GLU A 1 73 ? -3.413 12.374 -5.602 1.00 0.00 73 GLU A C 14
ATOM 28788 O O . GLU A 1 73 ? -4.021 13.442 -5.671 1.00 0.00 73 GLU A O 14
ATOM 28800 N N . GLU A 1 74 ? -2.401 12.184 -4.745 1.00 0.00 74 GLU A N 14
ATOM 28801 C CA . GLU A 1 74 ? -1.914 13.118 -3.706 1.00 0.00 74 GLU A CA 14
ATOM 28802 C C . GLU A 1 74 ? -2.918 13.430 -2.574 1.00 0.00 74 GLU A C 14
ATOM 28803 O O . GLU A 1 74 ? -2.511 13.534 -1.416 1.00 0.00 74 GLU A O 14
ATOM 28815 N N . GLU A 1 75 ? -4.226 13.487 -2.854 1.00 0.00 75 GLU A N 14
ATOM 28816 C CA . GLU A 1 75 ? -5.275 13.602 -1.831 1.00 0.00 75 GLU A CA 14
ATOM 28817 C C . GLU A 1 75 ? -5.213 12.424 -0.850 1.00 0.00 75 GLU A C 14
ATOM 28818 O O . GLU A 1 75 ? -5.158 12.638 0.360 1.00 0.00 75 GLU A O 14
ATOM 28830 N N . ALA A 1 76 ? -5.169 11.184 -1.354 1.00 0.00 76 ALA A N 14
ATOM 28831 C CA . ALA A 1 76 ? -5.173 9.986 -0.516 1.00 0.00 76 ALA A CA 14
ATOM 28832 C C . ALA A 1 76 ? -3.965 9.920 0.436 1.00 0.00 76 ALA A C 14
ATOM 28833 O O . ALA A 1 76 ? -4.113 9.482 1.572 1.00 0.00 76 ALA A O 14
ATOM 28840 N N . GLU A 1 77 ? -2.794 10.414 0.020 1.00 0.00 77 GLU A N 14
ATOM 28841 C CA . GLU A 1 77 ? -1.586 10.476 0.855 1.00 0.00 77 GLU A CA 14
ATOM 28842 C C . GLU A 1 77 ? -1.808 11.288 2.143 1.00 0.00 77 GLU A C 14
ATOM 28843 O O . GLU A 1 77 ? -1.512 10.790 3.230 1.00 0.00 77 GLU A O 14
ATOM 28855 N N . LYS A 1 78 ? -2.379 12.497 2.053 1.00 0.00 78 LYS A N 14
ATOM 28856 C CA . LYS A 1 78 ? -2.663 13.346 3.227 1.00 0.00 78 LYS A CA 14
ATOM 28857 C C . LYS A 1 78 ? -3.984 13.012 3.939 1.00 0.00 78 LYS A C 14
ATOM 28858 O O . LYS A 1 78 ? -4.070 13.132 5.162 1.00 0.00 78 LYS A O 14
ATOM 28877 N N . ARG A 1 79 ? -4.994 12.538 3.200 1.00 0.00 79 ARG A N 14
ATOM 28878 C CA . ARG A 1 79 ? -6.312 12.126 3.720 1.00 0.00 79 ARG A CA 14
ATOM 28879 C C . ARG A 1 79 ? -6.228 10.843 4.547 1.00 0.00 79 ARG A C 14
ATOM 28880 O O . ARG A 1 79 ? -6.722 10.804 5.673 1.00 0.00 79 ARG A O 14
ATOM 28901 N N . ILE A 1 80 ? -5.581 9.805 4.014 1.00 0.00 80 ILE A N 14
ATOM 28902 C CA . ILE A 1 80 ? -5.516 8.495 4.676 1.00 0.00 80 ILE A CA 14
ATOM 28903 C C . ILE A 1 80 ? -4.518 8.534 5.843 1.00 0.00 80 ILE A C 14
ATOM 28904 O O . ILE A 1 80 ? -4.757 7.873 6.848 1.00 0.00 80 ILE A O 14
ATOM 28920 N N . GLN A 1 81 ? -3.471 9.373 5.787 1.00 0.00 81 GLN A N 14
ATOM 28921 C CA . GLN A 1 81 ? -2.599 9.651 6.942 1.00 0.00 81 GLN A CA 14
ATOM 28922 C C . GLN A 1 81 ? -3.404 10.042 8.187 1.00 0.00 81 GLN A C 14
ATOM 28923 O O . GLN A 1 81 ? -3.139 9.532 9.275 1.00 0.00 81 GLN A O 14
ATOM 28937 N N . LYS A 1 82 ? -4.397 10.928 8.029 1.00 0.00 82 LYS A N 14
ATOM 28938 C CA . LYS A 1 82 ? -5.217 11.405 9.147 1.00 0.00 82 LYS A CA 14
ATOM 28939 C C . LYS A 1 82 ? -6.094 10.281 9.716 1.00 0.00 82 LYS A C 14
ATOM 28940 O O . LYS A 1 82 ? -6.164 10.105 10.930 1.00 0.00 82 LYS A O 14
ATOM 28959 N N . GLU A 1 83 ? -6.705 9.478 8.840 1.00 0.00 83 GLU A N 14
ATOM 28960 C CA . GLU A 1 83 ? -7.483 8.284 9.216 1.00 0.00 83 GLU A CA 14
ATOM 28961 C C . GLU A 1 83 ? -6.618 7.234 9.939 1.00 0.00 83 GLU A C 14
ATOM 28962 O O . GLU A 1 83 ? -7.051 6.637 10.927 1.00 0.00 83 GLU A O 14
ATOM 28974 N N . LEU A 1 84 ? -5.373 7.049 9.491 1.00 0.00 84 LEU A N 14
ATOM 28975 C CA . LEU A 1 84 ? -4.400 6.138 10.091 1.00 0.00 84 LEU A CA 14
ATOM 28976 C C . LEU A 1 84 ? -3.888 6.614 11.456 1.00 0.00 84 LEU A C 14
ATOM 28977 O O . LEU A 1 84 ? -3.770 5.799 12.368 1.00 0.00 84 LEU A O 14
ATOM 28993 N N . GLU A 1 85 ? -3.619 7.910 11.621 1.00 0.00 85 GLU A N 14
ATOM 28994 C CA . GLU A 1 85 ? -3.204 8.500 12.900 1.00 0.00 85 GLU A CA 14
ATOM 28995 C C . GLU A 1 85 ? -4.337 8.459 13.943 1.00 0.00 85 GLU A C 14
ATOM 28996 O O . GLU A 1 85 ? -4.090 8.209 15.123 1.00 0.00 85 GLU A O 14
ATOM 29008 N N . GLU A 1 86 ? -5.591 8.625 13.510 1.00 0.00 86 GLU A N 14
ATOM 29009 C CA . GLU A 1 86 ? -6.774 8.528 14.377 1.00 0.00 86 GLU A CA 14
ATOM 29010 C C . GLU A 1 86 ? -6.979 7.107 14.945 1.00 0.00 86 GLU A C 14
ATOM 29011 O O . GLU A 1 86 ? -7.438 6.965 16.083 1.00 0.00 86 GLU A O 14
ATOM 29023 N N . ARG A 1 87 ? -6.601 6.056 14.193 1.00 0.00 87 ARG A N 14
ATOM 29024 C CA . ARG A 1 87 ? -6.737 4.642 14.606 1.00 0.00 87 ARG A CA 14
ATOM 29025 C C . ARG A 1 87 ? -5.451 3.972 15.119 1.00 0.00 87 ARG A C 14
ATOM 29026 O O . ARG A 1 87 ? -5.532 2.876 15.674 1.00 0.00 87 ARG A O 14
ATOM 29047 N N . ASN A 1 88 ? -4.286 4.615 14.987 1.00 0.00 88 ASN A N 14
ATOM 29048 C CA . ASN A 1 88 ? -3.000 4.153 15.532 1.00 0.00 88 ASN A CA 14
ATOM 29049 C C . ASN A 1 88 ? -2.320 5.272 16.361 1.00 0.00 88 ASN A C 14
ATOM 29050 O O . ASN A 1 88 ? -1.551 6.066 15.807 1.00 0.00 88 ASN A O 14
ATOM 29061 N N . PRO A 1 89 ? -2.551 5.347 17.688 1.00 0.00 89 PRO A N 14
ATOM 29062 C CA . PRO A 1 89 ? -1.899 6.337 18.545 1.00 0.00 89 PRO A CA 14
ATOM 29063 C C . PRO A 1 89 ? -0.396 6.050 18.710 1.00 0.00 89 PRO A C 14
ATOM 29064 O O . PRO A 1 89 ? 0.025 4.897 18.828 1.00 0.00 89 PRO A O 14
ATOM 29075 N N . ASN A 1 90 ? 0.413 7.117 18.729 1.00 0.00 90 ASN A N 14
ATOM 29076 C CA . ASN A 1 90 ? 1.882 7.120 18.882 1.00 0.00 90 ASN A CA 14
ATOM 29077 C C . ASN A 1 90 ? 2.663 6.320 17.807 1.00 0.00 90 ASN A C 14
ATOM 29078 O O . ASN A 1 90 ? 3.862 6.071 17.959 1.00 0.00 90 ASN A O 14
ATOM 29089 N N . ALA A 1 91 ? 2.004 5.936 16.711 1.00 0.00 91 ALA A N 14
ATOM 29090 C CA . ALA A 1 91 ? 2.572 5.157 15.613 1.00 0.00 91 ALA A CA 14
ATOM 29091 C C . ALA A 1 91 ? 3.243 6.032 14.536 1.00 0.00 91 ALA A C 14
ATOM 29092 O O . ALA A 1 91 ? 2.920 7.213 14.377 1.00 0.00 91 ALA A O 14
ATOM 29099 N N . GLU A 1 92 ? 4.156 5.439 13.764 1.00 0.00 92 GLU A N 14
ATOM 29100 C CA . GLU A 1 92 ? 4.909 6.112 12.696 1.00 0.00 92 GLU A CA 14
ATOM 29101 C C . GLU A 1 92 ? 4.338 5.707 11.337 1.00 0.00 92 GLU A C 14
ATOM 29102 O O . GLU A 1 92 ? 4.497 4.559 10.927 1.00 0.00 92 GLU A O 14
ATOM 29114 N N . ILE A 1 93 ? 3.681 6.636 10.639 1.00 0.00 93 ILE A N 14
ATOM 29115 C CA . ILE A 1 93 ? 3.075 6.408 9.317 1.00 0.00 93 ILE A CA 14
ATOM 29116 C C . ILE A 1 93 ? 3.996 6.982 8.237 1.00 0.00 93 ILE A C 14
ATOM 29117 O O . ILE A 1 93 ? 4.382 8.152 8.301 1.00 0.00 93 ILE A O 14
ATOM 29133 N N . GLN A 1 94 ? 4.318 6.185 7.220 1.00 0.00 94 GLN A N 14
ATOM 29134 C CA . GLN A 1 94 ? 4.995 6.621 5.992 1.00 0.00 94 GLN A CA 14
ATOM 29135 C C . GLN A 1 94 ? 4.272 6.009 4.788 1.00 0.00 94 GLN A C 14
ATOM 29136 O O . GLN A 1 94 ? 3.825 4.866 4.854 1.00 0.00 94 GLN A O 14
ATOM 29150 N N . VAL A 1 95 ? 4.154 6.752 3.686 1.00 0.00 95 VAL A N 14
ATOM 29151 C CA . VAL A 1 95 ? 3.517 6.280 2.444 1.00 0.00 95 VAL A CA 14
ATOM 29152 C C . VAL A 1 95 ? 4.541 6.190 1.312 1.00 0.00 95 VAL A C 14
ATOM 29153 O O . VAL A 1 95 ? 5.358 7.093 1.118 1.00 0.00 95 VAL A O 14
ATOM 29166 N N . VAL A 1 96 ? 4.521 5.067 0.592 1.00 0.00 96 VAL A N 14
ATOM 29167 C CA . VAL A 1 96 ? 5.531 4.664 -0.394 1.00 0.00 96 VAL A CA 14
ATOM 29168 C C . VAL A 1 96 ? 4.916 4.453 -1.783 1.00 0.00 96 VAL A C 14
ATOM 29169 O O . VAL A 1 96 ? 3.789 3.959 -1.903 1.00 0.00 96 VAL A O 14
ATOM 29182 N N . ARG A 1 97 ? 5.652 4.856 -2.831 1.00 0.00 97 ARG A N 14
ATOM 29183 C CA . ARG A 1 97 ? 5.240 4.805 -4.247 1.00 0.00 97 ARG A CA 14
ATOM 29184 C C . ARG A 1 97 ? 6.231 4.032 -5.146 1.00 0.00 97 ARG A C 14
ATOM 29185 O O . ARG A 1 97 ? 5.960 3.832 -6.331 1.00 0.00 97 ARG A O 14
ATOM 29206 N N . SER A 1 98 ? 7.383 3.624 -4.600 1.00 0.00 98 SER A N 14
ATOM 29207 C CA . SER A 1 98 ? 8.446 2.844 -5.254 1.00 0.00 98 SER A CA 14
ATOM 29208 C C . SER A 1 98 ? 9.229 1.996 -4.238 1.00 0.00 98 SER A C 14
ATOM 29209 O O . SER A 1 98 ? 9.372 2.378 -3.076 1.00 0.00 98 SER A O 14
ATOM 29217 N N . GLU A 1 99 ? 9.808 0.869 -4.662 1.00 0.00 99 GLU A N 14
ATOM 29218 C CA . GLU A 1 99 ? 10.645 0.019 -3.797 1.00 0.00 99 GLU A CA 14
ATOM 29219 C C . GLU A 1 99 ? 11.903 0.735 -3.256 1.00 0.00 99 GLU A C 14
ATOM 29220 O O . GLU A 1 99 ? 12.368 0.425 -2.158 1.00 0.00 99 GLU A O 14
ATOM 29232 N N . ASP A 1 100 ? 12.434 1.719 -3.989 1.00 0.00 100 ASP A N 14
ATOM 29233 C CA . ASP A 1 100 ? 13.587 2.519 -3.556 1.00 0.00 100 ASP A CA 14
ATOM 29234 C C . ASP A 1 100 ? 13.216 3.478 -2.414 1.00 0.00 100 ASP A C 14
ATOM 29235 O O . ASP A 1 100 ? 13.989 3.658 -1.475 1.00 0.00 100 ASP A O 14
ATOM 29244 N N . GLU A 1 101 ? 12.002 4.035 -2.429 1.00 0.00 101 GLU A N 14
ATOM 29245 C CA . GLU A 1 101 ? 11.468 4.822 -1.310 1.00 0.00 101 GLU A CA 14
ATOM 29246 C C . GLU A 1 101 ? 11.215 3.942 -0.073 1.00 0.00 101 GLU A C 14
ATOM 29247 O O . GLU A 1 101 ? 11.369 4.400 1.056 1.00 0.00 101 GLU A O 14
ATOM 29259 N N . LEU A 1 102 ? 10.900 2.657 -0.267 1.00 0.00 102 LEU A N 14
ATOM 29260 C CA . LEU A 1 102 ? 10.765 1.669 0.811 1.00 0.00 102 LEU A CA 14
ATOM 29261 C C . LEU A 1 102 ? 12.117 1.386 1.492 1.00 0.00 102 LEU A C 14
ATOM 29262 O O . LEU A 1 102 ? 12.189 1.270 2.717 1.00 0.00 102 LEU A O 14
ATOM 29278 N N . LYS A 1 103 ? 13.205 1.374 0.712 1.00 0.00 103 LYS A N 14
ATOM 29279 C CA . LYS A 1 103 ? 14.587 1.343 1.221 1.00 0.00 103 LYS A CA 14
ATOM 29280 C C . LYS A 1 103 ? 14.916 2.639 1.979 1.00 0.00 103 LYS A C 14
ATOM 29281 O O . LYS A 1 103 ? 15.580 2.601 3.013 1.00 0.00 103 LYS A O 14
ATOM 29300 N N . GLU A 1 104 ? 14.439 3.798 1.526 1.00 0.00 104 GLU A N 14
ATOM 29301 C CA . GLU A 1 104 ? 14.621 5.072 2.248 1.00 0.00 104 GLU A CA 14
ATOM 29302 C C . GLU A 1 104 ? 13.825 5.144 3.560 1.00 0.00 104 GLU A C 14
ATOM 29303 O O . GLU A 1 104 ? 14.334 5.695 4.532 1.00 0.00 104 GLU A O 14
ATOM 29315 N N . ILE A 1 105 ? 12.638 4.529 3.651 1.00 0.00 105 ILE A N 14
ATOM 29316 C CA . ILE A 1 105 ? 11.878 4.403 4.915 1.00 0.00 105 ILE A CA 14
ATOM 29317 C C . ILE A 1 105 ? 12.692 3.648 5.982 1.00 0.00 105 ILE A C 14
ATOM 29318 O O . ILE A 1 105 ? 12.693 4.042 7.148 1.00 0.00 105 ILE A O 14
ATOM 29334 N N . LEU A 1 106 ? 13.464 2.633 5.585 1.00 0.00 106 LEU A N 14
ATOM 29335 C CA . LEU A 1 106 ? 14.380 1.910 6.477 1.00 0.00 106 LEU A CA 14
ATOM 29336 C C . LEU A 1 106 ? 15.496 2.835 7.022 1.00 0.00 106 LEU A C 14
ATOM 29337 O O . LEU A 1 106 ? 15.873 2.736 8.190 1.00 0.00 106 LEU A O 14
ATOM 29353 N N . ASP A 1 107 ? 15.985 3.788 6.219 1.00 0.00 107 ASP A N 14
ATOM 29354 C CA . ASP A 1 107 ? 16.958 4.796 6.668 1.00 0.00 107 ASP A CA 14
ATOM 29355 C C . ASP A 1 107 ? 16.314 5.889 7.540 1.00 0.00 107 ASP A C 14
ATOM 29356 O O . ASP A 1 107 ? 16.896 6.295 8.546 1.00 0.00 107 ASP A O 14
ATOM 29365 N N . LYS A 1 108 ? 15.088 6.321 7.214 1.00 0.00 108 LYS A N 14
ATOM 29366 C CA . LYS A 1 108 ? 14.288 7.273 8.011 1.00 0.00 108 LYS A CA 14
ATOM 29367 C C . LYS A 1 108 ? 14.028 6.763 9.431 1.00 0.00 108 LYS A C 14
ATOM 29368 O O . LYS A 1 108 ? 14.090 7.552 10.373 1.00 0.00 108 LYS A O 14
ATOM 29387 N N . LEU A 1 109 ? 13.781 5.461 9.608 1.00 0.00 109 LEU A N 14
ATOM 29388 C CA . LEU A 1 109 ? 13.653 4.839 10.932 1.00 0.00 109 LEU A CA 14
ATOM 29389 C C . LEU A 1 109 ? 14.913 5.045 11.792 1.00 0.00 109 LEU A C 14
ATOM 29390 O O . LEU A 1 109 ? 14.814 5.447 12.953 1.00 0.00 109 LEU A O 14
ATOM 29406 N N . ASP A 1 110 ? 16.095 4.789 11.228 1.00 0.00 110 ASP A N 14
ATOM 29407 C CA . ASP A 1 110 ? 17.372 4.882 11.946 1.00 0.00 110 ASP A CA 14
ATOM 29408 C C . ASP A 1 110 ? 17.883 6.325 12.130 1.00 0.00 110 ASP A C 14
ATOM 29409 O O . ASP A 1 110 ? 18.521 6.632 13.136 1.00 0.00 110 ASP A O 14
ATOM 29418 N N . GLU A 1 111 ? 17.598 7.224 11.185 1.00 0.00 111 GLU A N 14
ATOM 29419 C CA . GLU A 1 111 ? 18.021 8.632 11.225 1.00 0.00 111 GLU A CA 14
ATOM 29420 C C . GLU A 1 111 ? 17.164 9.499 12.168 1.00 0.00 111 GLU A C 14
ATOM 29421 O O . GLU A 1 111 ? 17.695 10.354 12.882 1.00 0.00 111 GLU A O 14
ATOM 29433 N N . LYS A 1 112 ? 15.840 9.280 12.203 1.00 0.00 112 LYS A N 14
ATOM 29434 C CA . LYS A 1 112 ? 14.878 10.135 12.932 1.00 0.00 112 LYS A CA 14
ATOM 29435 C C . LYS A 1 112 ? 15.021 10.066 14.461 1.00 0.00 112 LYS A C 14
ATOM 29436 O O . LYS A 1 112 ? 14.695 11.034 15.149 1.00 0.00 112 LYS A O 14
ATOM 29455 N N . LYS A 1 113 ? 15.532 8.949 14.998 1.00 0.00 113 LYS A N 14
ATOM 29456 C CA . LYS A 1 113 ? 15.754 8.738 16.446 1.00 0.00 113 LYS A CA 14
ATOM 29457 C C . LYS A 1 113 ? 16.810 9.682 17.054 1.00 0.00 113 LYS A C 14
ATOM 29458 O O . LYS A 1 113 ? 16.786 9.938 18.259 1.00 0.00 113 LYS A O 14
ATOM 29477 N N . GLY A 1 114 ? 17.730 10.181 16.223 1.00 0.00 114 GLY A N 14
ATOM 29478 C CA . GLY A 1 114 ? 18.767 11.159 16.570 1.00 0.00 114 GLY A CA 14
ATOM 29479 C C . GLY A 1 114 ? 18.300 12.611 16.397 1.00 0.00 114 GLY A C 14
ATOM 29480 O O . GLY A 1 114 ? 17.212 12.988 16.840 1.00 0.00 114 GLY A O 14
ATOM 29484 N N . SER A 1 115 ? 19.131 13.428 15.746 1.00 0.00 115 SER A N 14
ATOM 29485 C CA . SER A 1 115 ? 18.836 14.822 15.366 1.00 0.00 115 SER A CA 14
ATOM 29486 C C . SER A 1 115 ? 19.447 15.179 14.001 1.00 0.00 115 SER A C 14
ATOM 29487 O O . SER A 1 115 ? 20.371 14.509 13.528 1.00 0.00 115 SER A O 14
ATOM 29495 N N . TRP A 1 116 ? 18.921 16.222 13.348 1.00 0.00 116 TRP A N 14
ATOM 29496 C CA . TRP A 1 116 ? 19.330 16.647 12.000 1.00 0.00 116 TRP A CA 14
ATOM 29497 C C . TRP A 1 116 ? 20.155 17.943 12.038 1.00 0.00 116 TRP A C 14
ATOM 29498 O O . TRP A 1 116 ? 19.684 18.980 12.515 1.00 0.00 116 TRP A O 14
ATOM 29519 N N . SER A 1 117 ? 21.378 17.901 11.499 1.00 0.00 117 SER A N 14
ATOM 29520 C CA . SER A 1 117 ? 22.263 19.067 11.357 1.00 0.00 117 SER A CA 14
ATOM 29521 C C . SER A 1 117 ? 21.926 19.841 10.078 1.00 0.00 117 SER A C 14
ATOM 29522 O O . SER A 1 117 ? 22.065 19.310 8.974 1.00 0.00 117 SER A O 14
ATOM 29530 N N . LEU A 1 118 ? 21.486 21.097 10.203 1.00 0.00 118 LEU A N 14
ATOM 29531 C CA . LEU A 1 118 ? 20.983 21.888 9.068 1.00 0.00 118 LEU A CA 14
ATOM 29532 C C . LEU A 1 118 ? 22.113 22.340 8.126 1.00 0.00 118 LEU A C 14
ATOM 29533 O O . LEU A 1 118 ? 22.012 22.201 6.906 1.00 0.00 118 LEU A O 14
ATOM 29549 N N . GLU A 1 119 ? 23.221 22.824 8.692 1.00 0.00 119 GLU A N 14
ATOM 29550 C CA . GLU A 1 119 ? 24.377 23.333 7.936 1.00 0.00 119 GLU A CA 14
ATOM 29551 C C . GLU A 1 119 ? 25.174 22.229 7.213 1.00 0.00 119 GLU A C 14
ATOM 29552 O O . GLU A 1 119 ? 25.780 22.485 6.171 1.00 0.00 119 GLU A O 14
ATOM 29564 N N . HIS A 1 120 ? 25.124 20.988 7.714 1.00 0.00 120 HIS A N 14
ATOM 29565 C CA . HIS A 1 120 ? 25.762 19.819 7.091 1.00 0.00 120 HIS A CA 14
ATOM 29566 C C . HIS A 1 120 ? 25.113 19.444 5.743 1.00 0.00 120 HIS A C 14
ATOM 29567 O O . HIS A 1 120 ? 25.776 18.910 4.852 1.00 0.00 120 HIS A O 14
ATOM 29581 N N . HIS A 1 121 ? 23.823 19.757 5.586 1.00 0.00 121 HIS A N 14
ATOM 29582 C CA . HIS A 1 121 ? 23.002 19.440 4.411 1.00 0.00 121 HIS A CA 14
ATOM 29583 C C . HIS A 1 121 ? 22.635 20.692 3.585 1.00 0.00 121 HIS A C 14
ATOM 29584 O O . HIS A 1 121 ? 21.719 20.652 2.761 1.00 0.00 121 HIS A O 14
ATOM 29598 N N . HIS A 1 122 ? 23.348 21.806 3.804 1.00 0.00 122 HIS A N 14
ATOM 29599 C CA . HIS A 1 122 ? 23.154 23.110 3.146 1.00 0.00 122 HIS A CA 14
ATOM 29600 C C . HIS A 1 122 ? 21.722 23.684 3.281 1.00 0.00 122 HIS A C 14
ATOM 29601 O O . HIS A 1 122 ? 21.261 24.440 2.420 1.00 0.00 122 HIS A O 14
ATOM 29615 N N . HIS A 1 123 ? 21.001 23.320 4.346 1.00 0.00 123 HIS A N 14
ATOM 29616 C CA . HIS A 1 123 ? 19.612 23.728 4.582 1.00 0.00 123 HIS A CA 14
ATOM 29617 C C . HIS A 1 123 ? 19.515 25.135 5.209 1.00 0.00 123 HIS A C 14
ATOM 29618 O O . HIS A 1 123 ? 20.465 25.621 5.829 1.00 0.00 123 HIS A O 14
ATOM 29632 N N . HIS A 1 124 ? 18.350 25.782 5.065 1.00 0.00 124 HIS A N 14
ATOM 29633 C CA . HIS A 1 124 ? 18.056 27.134 5.570 1.00 0.00 124 HIS A CA 14
ATOM 29634 C C . HIS A 1 124 ? 19.064 28.207 5.077 1.00 0.00 124 HIS A C 14
ATOM 29635 O O . HIS A 1 124 ? 19.505 29.082 5.832 1.00 0.00 124 HIS A O 14
ATOM 29649 N N . HIS A 1 125 ? 19.444 28.120 3.794 1.00 0.00 125 HIS A N 14
ATOM 29650 C CA . HIS A 1 125 ? 20.411 28.992 3.108 1.00 0.00 125 HIS A CA 14
ATOM 29651 C C . HIS A 1 125 ? 19.882 29.455 1.735 1.00 0.00 125 HIS A C 14
ATOM 29652 O O . HIS A 1 125 ? 19.531 28.593 0.896 1.00 0.00 125 HIS A O 14
ATOM 29667 N N . GLY A 1 1 ? 12.503 -5.823 9.181 1.00 0.00 1 GLY A N 15
ATOM 29668 C CA . GLY A 1 1 ? 13.122 -4.833 8.271 1.00 0.00 1 GLY A CA 15
ATOM 29669 C C . GLY A 1 1 ? 12.255 -4.572 7.048 1.00 0.00 1 GLY A C 15
ATOM 29670 O O . GLY A 1 1 ? 11.471 -5.430 6.644 1.00 0.00 1 GLY A O 15
ATOM 29676 N N . SER A 1 2 ? 12.397 -3.400 6.421 1.00 0.00 2 SER A N 15
ATOM 29677 C CA . SER A 1 2 ? 11.584 -2.975 5.262 1.00 0.00 2 SER A CA 15
ATOM 29678 C C . SER A 1 2 ? 11.730 -3.878 4.027 1.00 0.00 2 SER A C 15
ATOM 29679 O O . SER A 1 2 ? 10.782 -4.025 3.258 1.00 0.00 2 SER A O 15
ATOM 29687 N N . GLU A 1 3 ? 12.865 -4.566 3.878 1.00 0.00 3 GLU A N 15
ATOM 29688 C CA . GLU A 1 3 ? 13.117 -5.582 2.841 1.00 0.00 3 GLU A CA 15
ATOM 29689 C C . GLU A 1 3 ? 12.073 -6.723 2.845 1.00 0.00 3 GLU A C 15
ATOM 29690 O O . GLU A 1 3 ? 11.746 -7.277 1.796 1.00 0.00 3 GLU A O 15
ATOM 29702 N N . GLU A 1 4 ? 11.507 -7.055 4.009 1.00 0.00 4 GLU A N 15
ATOM 29703 C CA . GLU A 1 4 ? 10.458 -8.078 4.158 1.00 0.00 4 GLU A CA 15
ATOM 29704 C C . GLU A 1 4 ? 9.082 -7.597 3.661 1.00 0.00 4 GLU A C 15
ATOM 29705 O O . GLU A 1 4 ? 8.253 -8.414 3.260 1.00 0.00 4 GLU A O 15
ATOM 29717 N N . ILE A 1 5 ? 8.832 -6.281 3.669 1.00 0.00 5 ILE A N 15
ATOM 29718 C CA . ILE A 1 5 ? 7.637 -5.647 3.083 1.00 0.00 5 ILE A CA 15
ATOM 29719 C C . ILE A 1 5 ? 7.838 -5.324 1.589 1.00 0.00 5 ILE A C 15
ATOM 29720 O O . ILE A 1 5 ? 6.893 -5.392 0.804 1.00 0.00 5 ILE A O 15
ATOM 29736 N N . ARG A 1 6 ? 9.077 -5.042 1.164 1.00 0.00 6 ARG A N 15
ATOM 29737 C CA . ARG A 1 6 ? 9.473 -4.814 -0.240 1.00 0.00 6 ARG A CA 15
ATOM 29738 C C . ARG A 1 6 ? 9.090 -5.955 -1.184 1.00 0.00 6 ARG A C 15
ATOM 29739 O O . ARG A 1 6 ? 8.783 -5.697 -2.344 1.00 0.00 6 ARG A O 15
ATOM 29760 N N . GLU A 1 7 ? 9.048 -7.200 -0.710 1.00 0.00 7 GLU A N 15
ATOM 29761 C CA . GLU A 1 7 ? 8.577 -8.325 -1.531 1.00 0.00 7 GLU A CA 15
ATOM 29762 C C . GLU A 1 7 ? 7.099 -8.205 -1.940 1.00 0.00 7 GLU A C 15
ATOM 29763 O O . GLU A 1 7 ? 6.738 -8.603 -3.048 1.00 0.00 7 GLU A O 15
ATOM 29775 N N . LEU A 1 8 ? 6.259 -7.638 -1.067 1.00 0.00 8 LEU A N 15
ATOM 29776 C CA . LEU A 1 8 ? 4.802 -7.615 -1.199 1.00 0.00 8 LEU A CA 15
ATOM 29777 C C . LEU A 1 8 ? 4.350 -6.623 -2.279 1.00 0.00 8 LEU A C 15
ATOM 29778 O O . LEU A 1 8 ? 3.591 -6.984 -3.177 1.00 0.00 8 LEU A O 15
ATOM 29794 N N . VAL A 1 9 ? 4.869 -5.389 -2.252 1.00 0.00 9 VAL A N 15
ATOM 29795 C CA . VAL A 1 9 ? 4.551 -4.345 -3.250 1.00 0.00 9 VAL A CA 15
ATOM 29796 C C . VAL A 1 9 ? 4.879 -4.790 -4.681 1.00 0.00 9 VAL A C 15
ATOM 29797 O O . VAL A 1 9 ? 4.145 -4.461 -5.612 1.00 0.00 9 VAL A O 15
ATOM 29810 N N . ARG A 1 10 ? 5.923 -5.609 -4.868 1.00 0.00 10 ARG A N 15
ATOM 29811 C CA . ARG A 1 10 ? 6.318 -6.176 -6.172 1.00 0.00 10 ARG A CA 15
ATOM 29812 C C . ARG A 1 10 ? 5.284 -7.158 -6.713 1.00 0.00 10 ARG A C 15
ATOM 29813 O O . ARG A 1 10 ? 5.009 -7.152 -7.914 1.00 0.00 10 ARG A O 15
ATOM 29834 N N . LYS A 1 11 ? 4.648 -7.935 -5.829 1.00 0.00 11 LYS A N 15
ATOM 29835 C CA . LYS A 1 11 ? 3.519 -8.803 -6.192 1.00 0.00 11 LYS A CA 15
ATOM 29836 C C . LYS A 1 11 ? 2.294 -7.970 -6.573 1.00 0.00 11 LYS A C 15
ATOM 29837 O O . LYS A 1 11 ? 1.578 -8.328 -7.510 1.00 0.00 11 LYS A O 15
ATOM 29856 N N . ILE A 1 12 ? 2.069 -6.842 -5.890 1.00 0.00 12 ILE A N 15
ATOM 29857 C CA . ILE A 1 12 ? 0.904 -5.981 -6.151 1.00 0.00 12 ILE A CA 15
ATOM 29858 C C . ILE A 1 12 ? 1.051 -5.246 -7.480 1.00 0.00 12 ILE A C 15
ATOM 29859 O O . ILE A 1 12 ? 0.150 -5.340 -8.306 1.00 0.00 12 ILE A O 15
ATOM 29875 N N . TYR A 1 13 ? 2.187 -4.597 -7.741 1.00 0.00 13 TYR A N 15
ATOM 29876 C CA . TYR A 1 13 ? 2.416 -3.848 -8.984 1.00 0.00 13 TYR A CA 15
ATOM 29877 C C . TYR A 1 13 ? 2.331 -4.736 -10.235 1.00 0.00 13 TYR A C 15
ATOM 29878 O O . TYR A 1 13 ? 1.821 -4.294 -11.263 1.00 0.00 13 TYR A O 15
ATOM 29896 N N . GLU A 1 14 ? 2.741 -6.006 -10.149 1.00 0.00 14 GLU A N 15
ATOM 29897 C CA . GLU A 1 14 ? 2.505 -6.984 -11.218 1.00 0.00 14 GLU A CA 15
ATOM 29898 C C . GLU A 1 14 ? 1.009 -7.320 -11.369 1.00 0.00 14 GLU A C 15
ATOM 29899 O O . GLU A 1 14 ? 0.489 -7.319 -12.484 1.00 0.00 14 GLU A O 15
ATOM 29911 N N . THR A 1 15 ? 0.289 -7.543 -10.263 1.00 0.00 15 THR A N 15
ATOM 29912 C CA . THR A 1 15 ? -1.140 -7.920 -10.292 1.00 0.00 15 THR A CA 15
ATOM 29913 C C . THR A 1 15 ? -2.024 -6.797 -10.848 1.00 0.00 15 THR A C 15
ATOM 29914 O O . THR A 1 15 ? -2.913 -7.045 -11.662 1.00 0.00 15 THR A O 15
ATOM 29925 N N . VAL A 1 16 ? -1.773 -5.549 -10.444 1.00 0.00 16 VAL A N 15
ATOM 29926 C CA . VAL A 1 16 ? -2.561 -4.373 -10.857 1.00 0.00 16 VAL A CA 15
ATOM 29927 C C . VAL A 1 16 ? -2.296 -3.982 -12.317 1.00 0.00 16 VAL A C 15
ATOM 29928 O O . VAL A 1 16 ? -3.246 -3.699 -13.050 1.00 0.00 16 VAL A O 15
ATOM 29941 N N . ARG A 1 17 ? -1.037 -4.048 -12.789 1.00 0.00 17 ARG A N 15
ATOM 29942 C CA . ARG A 1 17 ? -0.689 -3.728 -14.190 1.00 0.00 17 ARG A CA 15
ATOM 29943 C C . ARG A 1 17 ? -1.110 -4.818 -15.183 1.00 0.00 17 ARG A C 15
ATOM 29944 O O . ARG A 1 17 ? -1.376 -4.503 -16.343 1.00 0.00 17 ARG A O 15
ATOM 29965 N N . LYS A 1 18 ? -1.248 -6.075 -14.732 1.00 0.00 18 LYS A N 15
ATOM 29966 C CA . LYS A 1 18 ? -1.855 -7.172 -15.513 1.00 0.00 18 LYS A CA 15
ATOM 29967 C C . LYS A 1 18 ? -3.322 -6.903 -15.872 1.00 0.00 18 LYS A C 15
ATOM 29968 O O . LYS A 1 18 ? -3.779 -7.361 -16.919 1.00 0.00 18 LYS A O 15
ATOM 29987 N N . GLU A 1 19 ? -4.041 -6.136 -15.049 1.00 0.00 19 GLU A N 15
ATOM 29988 C CA . GLU A 1 19 ? -5.418 -5.711 -15.333 1.00 0.00 19 GLU A CA 15
ATOM 29989 C C . GLU A 1 19 ? -5.469 -4.371 -16.084 1.00 0.00 19 GLU A C 15
ATOM 29990 O O . GLU A 1 19 ? -6.047 -4.303 -17.171 1.00 0.00 19 GLU A O 15
ATOM 30002 N N . ASN A 1 20 ? -4.849 -3.313 -15.539 1.00 0.00 20 ASN A N 15
ATOM 30003 C CA . ASN A 1 20 ? -4.908 -1.948 -16.081 1.00 0.00 20 ASN A CA 15
ATOM 30004 C C . ASN A 1 20 ? -3.624 -1.146 -15.752 1.00 0.00 20 ASN A C 15
ATOM 30005 O O . ASN A 1 20 ? -3.510 -0.611 -14.644 1.00 0.00 20 ASN A O 15
ATOM 30016 N N . PRO A 1 21 ? -2.680 -0.970 -16.703 1.00 0.00 21 PRO A N 15
ATOM 30017 C CA . PRO A 1 21 ? -1.459 -0.170 -16.508 1.00 0.00 21 PRO A CA 15
ATOM 30018 C C . PRO A 1 21 ? -1.684 1.323 -16.188 1.00 0.00 21 PRO A C 15
ATOM 30019 O O . PRO A 1 21 ? -0.783 1.988 -15.675 1.00 0.00 21 PRO A O 15
ATOM 30030 N N . ASN A 1 22 ? -2.879 1.858 -16.476 1.00 0.00 22 ASN A N 15
ATOM 30031 C CA . ASN A 1 22 ? -3.286 3.235 -16.165 1.00 0.00 22 ASN A CA 15
ATOM 30032 C C . ASN A 1 22 ? -3.351 3.527 -14.648 1.00 0.00 22 ASN A C 15
ATOM 30033 O O . ASN A 1 22 ? -3.124 4.657 -14.219 1.00 0.00 22 ASN A O 15
ATOM 30044 N N . VAL A 1 23 ? -3.674 2.516 -13.839 1.00 0.00 23 VAL A N 15
ATOM 30045 C CA . VAL A 1 23 ? -3.880 2.606 -12.387 1.00 0.00 23 VAL A CA 15
ATOM 30046 C C . VAL A 1 23 ? -2.559 2.817 -11.625 1.00 0.00 23 VAL A C 15
ATOM 30047 O O . VAL A 1 23 ? -1.561 2.145 -11.899 1.00 0.00 23 VAL A O 15
ATOM 30060 N N . LYS A 1 24 ? -2.561 3.735 -10.648 1.00 0.00 24 LYS A N 15
ATOM 30061 C CA . LYS A 1 24 ? -1.454 4.008 -9.703 1.00 0.00 24 LYS A CA 15
ATOM 30062 C C . LYS A 1 24 ? -1.777 3.458 -8.306 1.00 0.00 24 LYS A C 15
ATOM 30063 O O . LYS A 1 24 ? -2.937 3.201 -7.987 1.00 0.00 24 LYS A O 15
ATOM 30082 N N . ILE A 1 25 ? -0.751 3.246 -7.479 1.00 0.00 25 ILE A N 15
ATOM 30083 C CA . ILE A 1 25 ? -0.858 2.559 -6.179 1.00 0.00 25 ILE A CA 15
ATOM 30084 C C . ILE A 1 25 ? -0.077 3.319 -5.096 1.00 0.00 25 ILE A C 15
ATOM 30085 O O . ILE A 1 25 ? 1.016 3.827 -5.351 1.00 0.00 25 ILE A O 15
ATOM 30101 N N . LEU A 1 26 ? -0.624 3.363 -3.879 1.00 0.00 26 LEU A N 15
ATOM 30102 C CA . LEU A 1 26 ? 0.006 3.935 -2.684 1.00 0.00 26 LEU A CA 15
ATOM 30103 C C . LEU A 1 26 ? 0.194 2.857 -1.620 1.00 0.00 26 LEU A C 15
ATOM 30104 O O . LEU A 1 26 ? -0.743 2.112 -1.338 1.00 0.00 26 LEU A O 15
ATOM 30120 N N . ILE A 1 27 ? 1.370 2.809 -0.999 1.00 0.00 27 ILE A N 15
ATOM 30121 C CA . ILE A 1 27 ? 1.705 1.844 0.057 1.00 0.00 27 ILE A CA 15
ATOM 30122 C C . ILE A 1 27 ? 2.003 2.600 1.358 1.00 0.00 27 ILE A C 15
ATOM 30123 O O . ILE A 1 27 ? 2.893 3.444 1.382 1.00 0.00 27 ILE A O 15
ATOM 30139 N N . PHE A 1 28 ? 1.282 2.308 2.442 1.00 0.00 28 PHE A N 15
ATOM 30140 C CA . PHE A 1 28 ? 1.523 2.878 3.775 1.00 0.00 28 PHE A CA 15
ATOM 30141 C C . PHE A 1 28 ? 2.201 1.838 4.663 1.00 0.00 28 PHE A C 15
ATOM 30142 O O . PHE A 1 28 ? 1.776 0.684 4.676 1.00 0.00 28 PHE A O 15
ATOM 30159 N N . ILE A 1 29 ? 3.218 2.247 5.421 1.00 0.00 29 ILE A N 15
ATOM 30160 C CA . ILE A 1 29 ? 3.985 1.406 6.353 1.00 0.00 29 ILE A CA 15
ATOM 30161 C C . ILE A 1 29 ? 3.902 2.000 7.759 1.00 0.00 29 ILE A C 15
ATOM 30162 O O . ILE A 1 29 ? 4.096 3.205 7.938 1.00 0.00 29 ILE A O 15
ATOM 30178 N N . ILE A 1 30 ? 3.614 1.145 8.742 1.00 0.00 30 ILE A N 15
ATOM 30179 C CA . ILE A 1 30 ? 3.331 1.525 10.130 1.00 0.00 30 ILE A CA 15
ATOM 30180 C C . ILE A 1 30 ? 4.326 0.867 11.078 1.00 0.00 30 ILE A C 15
ATOM 30181 O O . ILE A 1 30 ? 4.582 -0.334 10.968 1.00 0.00 30 ILE A O 15
ATOM 30197 N N . PHE A 1 31 ? 4.838 1.643 12.032 1.00 0.00 31 PHE A N 15
ATOM 30198 C CA . PHE A 1 31 ? 5.645 1.162 13.156 1.00 0.00 31 PHE A CA 15
ATOM 30199 C C . PHE A 1 31 ? 4.940 1.520 14.471 1.00 0.00 31 PHE A C 15
ATOM 30200 O O . PHE A 1 31 ? 4.815 2.701 14.804 1.00 0.00 31 PHE A O 15
ATOM 30217 N N . THR A 1 32 ? 4.444 0.522 15.208 1.00 0.00 32 THR A N 15
ATOM 30218 C CA . THR A 1 32 ? 3.749 0.750 16.494 1.00 0.00 32 THR A CA 15
ATOM 30219 C C . THR A 1 32 ? 4.715 0.819 17.684 1.00 0.00 32 THR A C 15
ATOM 30220 O O . THR A 1 32 ? 5.867 0.383 17.600 1.00 0.00 32 THR A O 15
ATOM 30231 N N . SER A 1 33 ? 4.236 1.314 18.833 1.00 0.00 33 SER A N 15
ATOM 30232 C CA . SER A 1 33 ? 4.986 1.331 20.104 1.00 0.00 33 SER A CA 15
ATOM 30233 C C . SER A 1 33 ? 5.339 -0.071 20.634 1.00 0.00 33 SER A C 15
ATOM 30234 O O . SER A 1 33 ? 6.262 -0.214 21.437 1.00 0.00 33 SER A O 15
ATOM 30242 N N . ASP A 1 34 ? 4.637 -1.112 20.174 1.00 0.00 34 ASP A N 15
ATOM 30243 C CA . ASP A 1 34 ? 4.908 -2.526 20.478 1.00 0.00 34 ASP A CA 15
ATOM 30244 C C . ASP A 1 34 ? 5.869 -3.192 19.466 1.00 0.00 34 ASP A C 15
ATOM 30245 O O . ASP A 1 34 ? 6.206 -4.371 19.608 1.00 0.00 34 ASP A O 15
ATOM 30254 N N . GLY A 1 35 ? 6.322 -2.455 18.444 1.00 0.00 35 GLY A N 15
ATOM 30255 C CA . GLY A 1 35 ? 7.203 -2.948 17.378 1.00 0.00 35 GLY A CA 15
ATOM 30256 C C . GLY A 1 35 ? 6.488 -3.732 16.268 1.00 0.00 35 GLY A C 15
ATOM 30257 O O . GLY A 1 35 ? 7.151 -4.378 15.451 1.00 0.00 35 GLY A O 15
ATOM 30261 N N . THR A 1 36 ? 5.152 -3.694 16.219 1.00 0.00 36 THR A N 15
ATOM 30262 C CA . THR A 1 36 ? 4.340 -4.345 15.177 1.00 0.00 36 THR A CA 15
ATOM 30263 C C . THR A 1 36 ? 4.443 -3.574 13.857 1.00 0.00 36 THR A C 15
ATOM 30264 O O . THR A 1 36 ? 4.451 -2.339 13.855 1.00 0.00 36 THR A O 15
ATOM 30275 N N . ILE A 1 37 ? 4.484 -4.299 12.732 1.00 0.00 37 ILE A N 15
ATOM 30276 C CA . ILE A 1 37 ? 4.423 -3.729 11.379 1.00 0.00 37 ILE A CA 15
ATOM 30277 C C . ILE A 1 37 ? 3.013 -3.906 10.811 1.00 0.00 37 ILE A C 15
ATOM 30278 O O . ILE A 1 37 ? 2.423 -4.984 10.928 1.00 0.00 37 ILE A O 15
ATOM 30294 N N . LYS A 1 38 ? 2.497 -2.865 10.154 1.00 0.00 38 LYS A N 15
ATOM 30295 C CA . LYS A 1 38 ? 1.261 -2.904 9.355 1.00 0.00 38 LYS A CA 15
ATOM 30296 C C . LYS A 1 38 ? 1.486 -2.285 7.978 1.00 0.00 38 LYS A C 15
ATOM 30297 O O . LYS A 1 38 ? 2.348 -1.419 7.815 1.00 0.00 38 LYS A O 15
ATOM 30316 N N . VAL A 1 39 ? 0.698 -2.741 7.005 1.00 0.00 39 VAL A N 15
ATOM 30317 C CA . VAL A 1 39 ? 0.745 -2.302 5.603 1.00 0.00 39 VAL A CA 15
ATOM 30318 C C . VAL A 1 39 ? -0.663 -2.029 5.075 1.00 0.00 39 VAL A C 15
ATOM 30319 O O . VAL A 1 39 ? -1.539 -2.886 5.211 1.00 0.00 39 VAL A O 15
ATOM 30332 N N . ILE A 1 40 ? -0.864 -0.865 4.446 1.00 0.00 40 ILE A N 15
ATOM 30333 C CA . ILE A 1 40 ? -2.106 -0.496 3.740 1.00 0.00 40 ILE A CA 15
ATOM 30334 C C . ILE A 1 40 ? -1.803 -0.264 2.260 1.00 0.00 40 ILE A C 15
ATOM 30335 O O . ILE A 1 40 ? -0.777 0.343 1.942 1.00 0.00 40 ILE A O 15
ATOM 30351 N N . ILE A 1 41 ? -2.694 -0.694 1.362 1.00 0.00 41 ILE A N 15
ATOM 30352 C CA . ILE A 1 41 ? -2.573 -0.453 -0.085 1.00 0.00 41 ILE A CA 15
ATOM 30353 C C . ILE A 1 41 ? -3.767 0.369 -0.570 1.00 0.00 41 ILE A C 15
ATOM 30354 O O . ILE A 1 41 ? -4.912 -0.013 -0.331 1.00 0.00 41 ILE A O 15
ATOM 30370 N N . VAL A 1 42 ? -3.521 1.490 -1.249 1.00 0.00 42 VAL A N 15
ATOM 30371 C CA . VAL A 1 42 ? -4.566 2.346 -1.826 1.00 0.00 42 VAL A CA 15
ATOM 30372 C C . VAL A 1 42 ? -4.450 2.317 -3.345 1.00 0.00 42 VAL A C 15
ATOM 30373 O O . VAL A 1 42 ? -3.373 2.557 -3.887 1.00 0.00 42 VAL A O 15
ATOM 30386 N N . ILE A 1 43 ? -5.557 2.051 -4.035 1.00 0.00 43 ILE A N 15
ATOM 30387 C CA . ILE A 1 43 ? -5.618 2.037 -5.502 1.00 0.00 43 ILE A CA 15
ATOM 30388 C C . ILE A 1 43 ? -6.155 3.380 -6.003 1.00 0.00 43 ILE A C 15
ATOM 30389 O O . ILE A 1 43 ? -7.227 3.817 -5.579 1.00 0.00 43 ILE A O 15
ATOM 30405 N N . ILE A 1 44 ? -5.410 4.011 -6.915 1.00 0.00 44 ILE A N 15
ATOM 30406 C CA . ILE A 1 44 ? -5.714 5.308 -7.530 1.00 0.00 44 ILE A CA 15
ATOM 30407 C C . ILE A 1 44 ? -6.011 5.117 -9.028 1.00 0.00 44 ILE A C 15
ATOM 30408 O O . ILE A 1 44 ? -5.113 4.783 -9.805 1.00 0.00 44 ILE A O 15
ATOM 30424 N N . ALA A 1 45 ? -7.253 5.350 -9.455 1.00 0.00 45 ALA A N 15
ATOM 30425 C CA . ALA A 1 45 ? -7.646 5.329 -10.872 1.00 0.00 45 ALA A CA 15
ATOM 30426 C C . ALA A 1 45 ? -8.626 6.463 -11.235 1.00 0.00 45 ALA A C 15
ATOM 30427 O O . ALA A 1 45 ? -9.290 7.033 -10.370 1.00 0.00 45 ALA A O 15
ATOM 30434 N N . ASP A 1 46 ? -8.735 6.777 -12.529 1.00 0.00 46 ASP A N 15
ATOM 30435 C CA . ASP A 1 46 ? -9.565 7.878 -13.048 1.00 0.00 46 ASP A CA 15
ATOM 30436 C C . ASP A 1 46 ? -11.085 7.659 -12.880 1.00 0.00 46 ASP A C 15
ATOM 30437 O O . ASP A 1 46 ? -11.857 8.619 -12.946 1.00 0.00 46 ASP A O 15
ATOM 30446 N N . ASP A 1 47 ? -11.527 6.415 -12.653 1.00 0.00 47 ASP A N 15
ATOM 30447 C CA . ASP A 1 47 ? -12.929 6.039 -12.431 1.00 0.00 47 ASP A CA 15
ATOM 30448 C C . ASP A 1 47 ? -13.049 4.987 -11.301 1.00 0.00 47 ASP A C 15
ATOM 30449 O O . ASP A 1 47 ? -12.318 3.988 -11.321 1.00 0.00 47 ASP A O 15
ATOM 30458 N N . PRO A 1 48 ? -13.949 5.168 -10.312 1.00 0.00 48 PRO A N 15
ATOM 30459 C CA . PRO A 1 48 ? -14.082 4.242 -9.185 1.00 0.00 48 PRO A CA 15
ATOM 30460 C C . PRO A 1 48 ? -14.574 2.840 -9.580 1.00 0.00 48 PRO A C 15
ATOM 30461 O O . PRO A 1 48 ? -14.273 1.882 -8.871 1.00 0.00 48 PRO A O 15
ATOM 30472 N N . ASN A 1 49 ? -15.281 2.675 -10.705 1.00 0.00 49 ASN A N 15
ATOM 30473 C CA . ASN A 1 49 ? -15.759 1.362 -11.160 1.00 0.00 49 ASN A CA 15
ATOM 30474 C C . ASN A 1 49 ? -14.597 0.473 -11.634 1.00 0.00 49 ASN A C 15
ATOM 30475 O O . ASN A 1 49 ? -14.617 -0.741 -11.426 1.00 0.00 49 ASN A O 15
ATOM 30486 N N . ASP A 1 50 ? -13.559 1.075 -12.222 1.00 0.00 50 ASP A N 15
ATOM 30487 C CA . ASP A 1 50 ? -12.311 0.383 -12.548 1.00 0.00 50 ASP A CA 15
ATOM 30488 C C . ASP A 1 50 ? -11.475 0.121 -11.286 1.00 0.00 50 ASP A C 15
ATOM 30489 O O . ASP A 1 50 ? -10.962 -0.984 -11.115 1.00 0.00 50 ASP A O 15
ATOM 30498 N N . ALA A 1 51 ? -11.396 1.083 -10.355 1.00 0.00 51 ALA A N 15
ATOM 30499 C CA . ALA A 1 51 ? -10.676 0.897 -9.092 1.00 0.00 51 ALA A CA 15
ATOM 30500 C C . ALA A 1 51 ? -11.261 -0.249 -8.243 1.00 0.00 51 ALA A C 15
ATOM 30501 O O . ALA A 1 51 ? -10.494 -1.057 -7.718 1.00 0.00 51 ALA A O 15
ATOM 30508 N N . LYS A 1 52 ? -12.596 -0.385 -8.164 1.00 0.00 52 LYS A N 15
ATOM 30509 C CA . LYS A 1 52 ? -13.284 -1.491 -7.467 1.00 0.00 52 LYS A CA 15
ATOM 30510 C C . LYS A 1 52 ? -12.782 -2.870 -7.912 1.00 0.00 52 LYS A C 15
ATOM 30511 O O . LYS A 1 52 ? -12.491 -3.705 -7.054 1.00 0.00 52 LYS A O 15
ATOM 30530 N N . ARG A 1 53 ? -12.620 -3.095 -9.224 1.00 0.00 53 ARG A N 15
ATOM 30531 C CA . ARG A 1 53 ? -12.092 -4.354 -9.790 1.00 0.00 53 ARG A CA 15
ATOM 30532 C C . ARG A 1 53 ? -10.683 -4.658 -9.281 1.00 0.00 53 ARG A C 15
ATOM 30533 O O . ARG A 1 53 ? -10.409 -5.785 -8.870 1.00 0.00 53 ARG A O 15
ATOM 30554 N N . ILE A 1 54 ? -9.805 -3.654 -9.266 1.00 0.00 54 ILE A N 15
ATOM 30555 C CA . ILE A 1 54 ? -8.420 -3.816 -8.811 1.00 0.00 54 ILE A CA 15
ATOM 30556 C C . ILE A 1 54 ? -8.372 -4.086 -7.306 1.00 0.00 54 ILE A C 15
ATOM 30557 O O . ILE A 1 54 ? -7.769 -5.069 -6.879 1.00 0.00 54 ILE A O 15
ATOM 30573 N N . VAL A 1 55 ? -9.047 -3.255 -6.505 1.00 0.00 55 VAL A N 15
ATOM 30574 C CA . VAL A 1 55 ? -9.114 -3.394 -5.042 1.00 0.00 55 VAL A CA 15
ATOM 30575 C C . VAL A 1 55 ? -9.626 -4.779 -4.667 1.00 0.00 55 VAL A C 15
ATOM 30576 O O . VAL A 1 55 ? -8.950 -5.486 -3.926 1.00 0.00 55 VAL A O 15
ATOM 30589 N N . LYS A 1 56 ? -10.744 -5.227 -5.252 1.00 0.00 56 LYS A N 15
ATOM 30590 C CA . LYS A 1 56 ? -11.288 -6.579 -5.052 1.00 0.00 56 LYS A CA 15
ATOM 30591 C C . LYS A 1 56 ? -10.266 -7.672 -5.382 1.00 0.00 56 LYS A C 15
ATOM 30592 O O . LYS A 1 56 ? -10.146 -8.638 -4.627 1.00 0.00 56 LYS A O 15
ATOM 30611 N N . LYS A 1 57 ? -9.475 -7.509 -6.451 1.00 0.00 57 LYS A N 15
ATOM 30612 C CA . LYS A 1 57 ? -8.466 -8.501 -6.850 1.00 0.00 57 LYS A CA 15
ATOM 30613 C C . LYS A 1 57 ? -7.280 -8.563 -5.880 1.00 0.00 57 LYS A C 15
ATOM 30614 O O . LYS A 1 57 ? -6.804 -9.660 -5.595 1.00 0.00 57 LYS A O 15
ATOM 30633 N N . ILE A 1 58 ? -6.860 -7.435 -5.296 1.00 0.00 58 ILE A N 15
ATOM 30634 C CA . ILE A 1 58 ? -5.887 -7.416 -4.188 1.00 0.00 58 ILE A CA 15
ATOM 30635 C C . ILE A 1 58 ? -6.508 -8.005 -2.913 1.00 0.00 58 ILE A C 15
ATOM 30636 O O . ILE A 1 58 ? -5.841 -8.754 -2.205 1.00 0.00 58 ILE A O 15
ATOM 30652 N N . GLN A 1 59 ? -7.787 -7.741 -2.641 1.00 0.00 59 GLN A N 15
ATOM 30653 C CA . GLN A 1 59 ? -8.458 -8.177 -1.408 1.00 0.00 59 GLN A CA 15
ATOM 30654 C C . GLN A 1 59 ? -8.576 -9.706 -1.290 1.00 0.00 59 GLN A C 15
ATOM 30655 O O . GLN A 1 59 ? -8.345 -10.261 -0.217 1.00 0.00 59 GLN A O 15
ATOM 30669 N N . GLU A 1 60 ? -8.897 -10.404 -2.385 1.00 0.00 60 GLU A N 15
ATOM 30670 C CA . GLU A 1 60 ? -8.963 -11.878 -2.410 1.00 0.00 60 GLU A CA 15
ATOM 30671 C C . GLU A 1 60 ? -7.573 -12.544 -2.378 1.00 0.00 60 GLU A C 15
ATOM 30672 O O . GLU A 1 60 ? -7.439 -13.697 -1.961 1.00 0.00 60 GLU A O 15
ATOM 30684 N N . ARG A 1 61 ? -6.537 -11.818 -2.817 1.00 0.00 61 ARG A N 15
ATOM 30685 C CA . ARG A 1 61 ? -5.151 -12.288 -2.984 1.00 0.00 61 ARG A CA 15
ATOM 30686 C C . ARG A 1 61 ? -4.267 -12.024 -1.756 1.00 0.00 61 ARG A C 15
ATOM 30687 O O . ARG A 1 61 ? -3.408 -12.844 -1.435 1.00 0.00 61 ARG A O 15
ATOM 30708 N N . PHE A 1 62 ? -4.526 -10.930 -1.042 1.00 0.00 62 PHE A N 15
ATOM 30709 C CA . PHE A 1 62 ? -3.880 -10.523 0.213 1.00 0.00 62 PHE A CA 15
ATOM 30710 C C . PHE A 1 62 ? -4.926 -10.136 1.285 1.00 0.00 62 PHE A C 15
ATOM 30711 O O . PHE A 1 62 ? -4.963 -8.985 1.730 1.00 0.00 62 PHE A O 15
ATOM 30728 N N . PRO A 1 63 ? -5.775 -11.082 1.739 1.00 0.00 63 PRO A N 15
ATOM 30729 C CA . PRO A 1 63 ? -6.869 -10.817 2.688 1.00 0.00 63 PRO A CA 15
ATOM 30730 C C . PRO A 1 63 ? -6.386 -10.385 4.085 1.00 0.00 63 PRO A C 15
ATOM 30731 O O . PRO A 1 63 ? -7.137 -9.773 4.846 1.00 0.00 63 PRO A O 15
ATOM 30742 N N . LYS A 1 64 ? -5.130 -10.704 4.422 1.00 0.00 64 LYS A N 15
ATOM 30743 C CA . LYS A 1 64 ? -4.480 -10.402 5.705 1.00 0.00 64 LYS A CA 15
ATOM 30744 C C . LYS A 1 64 ? -4.037 -8.934 5.842 1.00 0.00 64 LYS A C 15
ATOM 30745 O O . LYS A 1 64 ? -3.815 -8.479 6.966 1.00 0.00 64 LYS A O 15
ATOM 30764 N N . LEU A 1 65 ? -3.923 -8.191 4.734 1.00 0.00 65 LEU A N 15
ATOM 30765 C CA . LEU A 1 65 ? -3.601 -6.755 4.711 1.00 0.00 65 LEU A CA 15
ATOM 30766 C C . LEU A 1 65 ? -4.863 -5.923 4.404 1.00 0.00 65 LEU A C 15
ATOM 30767 O O . LEU A 1 65 ? -5.710 -6.327 3.603 1.00 0.00 65 LEU A O 15
ATOM 30783 N N . THR A 1 66 ? -4.983 -4.747 5.021 1.00 0.00 66 THR A N 15
ATOM 30784 C CA . THR A 1 66 ? -6.100 -3.806 4.799 1.00 0.00 66 THR A CA 15
ATOM 30785 C C . THR A 1 66 ? -5.829 -2.925 3.577 1.00 0.00 66 THR A C 15
ATOM 30786 O O . THR A 1 66 ? -4.696 -2.499 3.362 1.00 0.00 66 THR A O 15
ATOM 30797 N N . ILE A 1 67 ? -6.844 -2.654 2.752 1.00 0.00 67 ILE A N 15
ATOM 30798 C CA . ILE A 1 67 ? -6.712 -1.873 1.507 1.00 0.00 67 ILE A CA 15
ATOM 30799 C C . ILE A 1 67 ? -7.859 -0.863 1.319 1.00 0.00 67 ILE A C 15
ATOM 30800 O O . ILE A 1 67 ? -8.933 -1.027 1.904 1.00 0.00 67 ILE A O 15
ATOM 30816 N N . LYS A 1 68 ? -7.637 0.169 0.496 1.00 0.00 68 LYS A N 15
ATOM 30817 C CA . LYS A 1 68 ? -8.577 1.273 0.208 1.00 0.00 68 LYS A CA 15
ATOM 30818 C C . LYS A 1 68 ? -8.629 1.652 -1.287 1.00 0.00 68 LYS A C 15
ATOM 30819 O O . LYS A 1 68 ? -7.767 1.262 -2.074 1.00 0.00 68 LYS A O 15
ATOM 30838 N N . GLN A 1 69 ? -9.621 2.464 -1.661 1.00 0.00 69 GLN A N 15
ATOM 30839 C CA . GLN A 1 69 ? -9.757 3.092 -2.987 1.00 0.00 69 GLN A CA 15
ATOM 30840 C C . GLN A 1 69 ? -9.639 4.629 -2.938 1.00 0.00 69 GLN A C 15
ATOM 30841 O O . GLN A 1 69 ? -9.938 5.252 -1.918 1.00 0.00 69 GLN A O 15
ATOM 30855 N N . SER A 1 70 ? -9.263 5.244 -4.064 1.00 0.00 70 SER A N 15
ATOM 30856 C CA . SER A 1 70 ? -9.325 6.698 -4.294 1.00 0.00 70 SER A CA 15
ATOM 30857 C C . SER A 1 70 ? -9.342 7.038 -5.796 1.00 0.00 70 SER A C 15
ATOM 30858 O O . SER A 1 70 ? -8.999 6.209 -6.643 1.00 0.00 70 SER A O 15
ATOM 30866 N N . ARG A 1 71 ? -9.725 8.279 -6.126 1.00 0.00 71 ARG A N 15
ATOM 30867 C CA . ARG A 1 71 ? -9.599 8.872 -7.472 1.00 0.00 71 ARG A CA 15
ATOM 30868 C C . ARG A 1 71 ? -8.504 9.946 -7.563 1.00 0.00 71 ARG A C 15
ATOM 30869 O O . ARG A 1 71 ? -8.168 10.377 -8.667 1.00 0.00 71 ARG A O 15
ATOM 30890 N N . ASN A 1 72 ? -7.943 10.373 -6.425 1.00 0.00 72 ASN A N 15
ATOM 30891 C CA . ASN A 1 72 ? -7.017 11.506 -6.324 1.00 0.00 72 ASN A CA 15
ATOM 30892 C C . ASN A 1 72 ? -5.612 11.039 -5.902 1.00 0.00 72 ASN A C 15
ATOM 30893 O O . ASN A 1 72 ? -5.440 10.396 -4.864 1.00 0.00 72 ASN A O 15
ATOM 30904 N N . GLU A 1 73 ? -4.600 11.378 -6.702 1.00 0.00 73 GLU A N 15
ATOM 30905 C CA . GLU A 1 73 ? -3.202 10.993 -6.471 1.00 0.00 73 GLU A CA 15
ATOM 30906 C C . GLU A 1 73 ? -2.522 11.890 -5.419 1.00 0.00 73 GLU A C 15
ATOM 30907 O O . GLU A 1 73 ? -2.742 13.102 -5.389 1.00 0.00 73 GLU A O 15
ATOM 30919 N N . GLU A 1 74 ? -1.687 11.285 -4.564 1.00 0.00 74 GLU A N 15
ATOM 30920 C CA . GLU A 1 74 ? -0.943 11.885 -3.437 1.00 0.00 74 GLU A CA 15
ATOM 30921 C C . GLU A 1 74 ? -1.801 12.523 -2.318 1.00 0.00 74 GLU A C 15
ATOM 30922 O O . GLU A 1 74 ? -1.412 12.461 -1.156 1.00 0.00 74 GLU A O 15
ATOM 30934 N N . GLU A 1 75 ? -3.002 13.038 -2.597 1.00 0.00 75 GLU A N 15
ATOM 30935 C CA . GLU A 1 75 ? -3.952 13.545 -1.589 1.00 0.00 75 GLU A CA 15
ATOM 30936 C C . GLU A 1 75 ? -4.388 12.453 -0.587 1.00 0.00 75 GLU A C 15
ATOM 30937 O O . GLU A 1 75 ? -4.602 12.729 0.598 1.00 0.00 75 GLU A O 15
ATOM 30949 N N . ALA A 1 76 ? -4.434 11.195 -1.042 1.00 0.00 76 ALA A N 15
ATOM 30950 C CA . ALA A 1 76 ? -4.649 10.018 -0.200 1.00 0.00 76 ALA A CA 15
ATOM 30951 C C . ALA A 1 76 ? -3.623 9.890 0.938 1.00 0.00 76 ALA A C 15
ATOM 30952 O O . ALA A 1 76 ? -3.976 9.352 1.982 1.00 0.00 76 ALA A O 15
ATOM 30959 N N . GLU A 1 77 ? -2.396 10.410 0.798 1.00 0.00 77 GLU A N 15
ATOM 30960 C CA . GLU A 1 77 ? -1.387 10.397 1.867 1.00 0.00 77 GLU A CA 15
ATOM 30961 C C . GLU A 1 77 ? -1.959 11.012 3.150 1.00 0.00 77 GLU A C 15
ATOM 30962 O O . GLU A 1 77 ? -2.047 10.341 4.178 1.00 0.00 77 GLU A O 15
ATOM 30974 N N . LYS A 1 78 ? -2.422 12.264 3.081 1.00 0.00 78 LYS A N 15
ATOM 30975 C CA . LYS A 1 78 ? -2.895 13.011 4.254 1.00 0.00 78 LYS A CA 15
ATOM 30976 C C . LYS A 1 78 ? -4.310 12.601 4.677 1.00 0.00 78 LYS A C 15
ATOM 30977 O O . LYS A 1 78 ? -4.612 12.565 5.871 1.00 0.00 78 LYS A O 15
ATOM 30996 N N . ARG A 1 79 ? -5.161 12.217 3.715 1.00 0.00 79 ARG A N 15
ATOM 30997 C CA . ARG A 1 79 ? -6.524 11.715 3.969 1.00 0.00 79 ARG A CA 15
ATOM 30998 C C . ARG A 1 79 ? -6.519 10.382 4.711 1.00 0.00 79 ARG A C 15
ATOM 30999 O O . ARG A 1 79 ? -7.306 10.199 5.639 1.00 0.00 79 ARG A O 15
ATOM 31020 N N . ILE A 1 80 ? -5.674 9.439 4.295 1.00 0.00 80 ILE A N 15
ATOM 31021 C CA . ILE A 1 80 ? -5.571 8.116 4.926 1.00 0.00 80 ILE A CA 15
ATOM 31022 C C . ILE A 1 80 ? -4.733 8.187 6.208 1.00 0.00 80 ILE A C 15
ATOM 31023 O O . ILE A 1 80 ? -5.062 7.492 7.165 1.00 0.00 80 ILE A O 15
ATOM 31039 N N . GLN A 1 81 ? -3.727 9.073 6.292 1.00 0.00 81 GLN A N 15
ATOM 31040 C CA . GLN A 1 81 ? -3.001 9.341 7.550 1.00 0.00 81 GLN A CA 15
ATOM 31041 C C . GLN A 1 81 ? -3.954 9.652 8.704 1.00 0.00 81 GLN A C 15
ATOM 31042 O O . GLN A 1 81 ? -3.754 9.164 9.817 1.00 0.00 81 GLN A O 15
ATOM 31056 N N . LYS A 1 82 ? -5.002 10.443 8.439 1.00 0.00 82 LYS A N 15
ATOM 31057 C CA . LYS A 1 82 ? -5.962 10.845 9.468 1.00 0.00 82 LYS A CA 15
ATOM 31058 C C . LYS A 1 82 ? -6.759 9.648 10.014 1.00 0.00 82 LYS A C 15
ATOM 31059 O O . LYS A 1 82 ? -7.042 9.592 11.209 1.00 0.00 82 LYS A O 15
ATOM 31078 N N . GLU A 1 83 ? -7.064 8.659 9.165 1.00 0.00 83 GLU A N 15
ATOM 31079 C CA . GLU A 1 83 ? -7.632 7.374 9.600 1.00 0.00 83 GLU A CA 15
ATOM 31080 C C . GLU A 1 83 ? -6.589 6.509 10.325 1.00 0.00 83 GLU A C 15
ATOM 31081 O O . GLU A 1 83 ? -6.854 5.986 11.406 1.00 0.00 83 GLU A O 15
ATOM 31093 N N . LEU A 1 84 ? -5.387 6.385 9.758 1.00 0.00 84 LEU A N 15
ATOM 31094 C CA . LEU A 1 84 ? -4.308 5.555 10.291 1.00 0.00 84 LEU A CA 15
ATOM 31095 C C . LEU A 1 84 ? -3.832 5.994 11.679 1.00 0.00 84 LEU A C 15
ATOM 31096 O O . LEU A 1 84 ? -3.500 5.130 12.485 1.00 0.00 84 LEU A O 15
ATOM 31112 N N . GLU A 1 85 ? -3.842 7.290 11.986 1.00 0.00 85 GLU A N 15
ATOM 31113 C CA . GLU A 1 85 ? -3.554 7.823 13.324 1.00 0.00 85 GLU A CA 15
ATOM 31114 C C . GLU A 1 85 ? -4.673 7.495 14.335 1.00 0.00 85 GLU A C 15
ATOM 31115 O O . GLU A 1 85 ? -4.403 7.301 15.520 1.00 0.00 85 GLU A O 15
ATOM 31127 N N . GLU A 1 86 ? -5.926 7.381 13.881 1.00 0.00 86 GLU A N 15
ATOM 31128 C CA . GLU A 1 86 ? -7.070 7.012 14.725 1.00 0.00 86 GLU A CA 15
ATOM 31129 C C . GLU A 1 86 ? -7.081 5.506 15.055 1.00 0.00 86 GLU A C 15
ATOM 31130 O O . GLU A 1 86 ? -7.342 5.135 16.202 1.00 0.00 86 GLU A O 15
ATOM 31142 N N . ARG A 1 87 ? -6.740 4.637 14.085 1.00 0.00 87 ARG A N 15
ATOM 31143 C CA . ARG A 1 87 ? -6.619 3.178 14.302 1.00 0.00 87 ARG A CA 15
ATOM 31144 C C . ARG A 1 87 ? -5.239 2.715 14.809 1.00 0.00 87 ARG A C 15
ATOM 31145 O O . ARG A 1 87 ? -5.134 1.601 15.320 1.00 0.00 87 ARG A O 15
ATOM 31166 N N . ASN A 1 88 ? -4.203 3.557 14.726 1.00 0.00 88 ASN A N 15
ATOM 31167 C CA . ASN A 1 88 ? -2.875 3.348 15.328 1.00 0.00 88 ASN A CA 15
ATOM 31168 C C . ASN A 1 88 ? -2.443 4.586 16.155 1.00 0.00 88 ASN A C 15
ATOM 31169 O O . ASN A 1 88 ? -1.626 5.390 15.687 1.00 0.00 88 ASN A O 15
ATOM 31180 N N . PRO A 1 89 ? -2.957 4.769 17.386 1.00 0.00 89 PRO A N 15
ATOM 31181 C CA . PRO A 1 89 ? -2.595 5.912 18.222 1.00 0.00 89 PRO A CA 15
ATOM 31182 C C . PRO A 1 89 ? -1.109 5.878 18.623 1.00 0.00 89 PRO A C 15
ATOM 31183 O O . PRO A 1 89 ? -0.591 4.851 19.067 1.00 0.00 89 PRO A O 15
ATOM 31194 N N . ASN A 1 90 ? -0.430 7.020 18.470 1.00 0.00 90 ASN A N 15
ATOM 31195 C CA . ASN A 1 90 ? 0.999 7.240 18.760 1.00 0.00 90 ASN A CA 15
ATOM 31196 C C . ASN A 1 90 ? 1.986 6.347 17.962 1.00 0.00 90 ASN A C 15
ATOM 31197 O O . ASN A 1 90 ? 3.153 6.216 18.339 1.00 0.00 90 ASN A O 15
ATOM 31208 N N . ALA A 1 91 ? 1.541 5.764 16.845 1.00 0.00 91 ALA A N 15
ATOM 31209 C CA . ALA A 1 91 ? 2.372 5.018 15.895 1.00 0.00 91 ALA A CA 15
ATOM 31210 C C . ALA A 1 91 ? 3.011 5.936 14.832 1.00 0.00 91 ALA A C 15
ATOM 31211 O O . ALA A 1 91 ? 2.579 7.077 14.635 1.00 0.00 91 ALA A O 15
ATOM 31218 N N . GLU A 1 92 ? 4.007 5.427 14.103 1.00 0.00 92 GLU A N 15
ATOM 31219 C CA . GLU A 1 92 ? 4.591 6.111 12.941 1.00 0.00 92 GLU A CA 15
ATOM 31220 C C . GLU A 1 92 ? 3.939 5.606 11.662 1.00 0.00 92 GLU A C 15
ATOM 31221 O O . GLU A 1 92 ? 3.660 4.416 11.542 1.00 0.00 92 GLU A O 15
ATOM 31233 N N . ILE A 1 93 ? 3.744 6.506 10.704 1.00 0.00 93 ILE A N 15
ATOM 31234 C CA . ILE A 1 93 ? 3.149 6.260 9.385 1.00 0.00 93 ILE A CA 15
ATOM 31235 C C . ILE A 1 93 ? 4.065 6.869 8.322 1.00 0.00 93 ILE A C 15
ATOM 31236 O O . ILE A 1 93 ? 4.434 8.042 8.421 1.00 0.00 93 ILE A O 15
ATOM 31252 N N . GLN A 1 94 ? 4.416 6.094 7.298 1.00 0.00 94 GLN A N 15
ATOM 31253 C CA . GLN A 1 94 ? 5.176 6.549 6.121 1.00 0.00 94 GLN A CA 15
ATOM 31254 C C . GLN A 1 94 ? 4.556 6.021 4.820 1.00 0.00 94 GLN A C 15
ATOM 31255 O O . GLN A 1 94 ? 3.958 4.945 4.811 1.00 0.00 94 GLN A O 15
ATOM 31269 N N . VAL A 1 95 ? 4.695 6.780 3.727 1.00 0.00 95 VAL A N 15
ATOM 31270 C CA . VAL A 1 95 ? 4.082 6.499 2.414 1.00 0.00 95 VAL A CA 15
ATOM 31271 C C . VAL A 1 95 ? 5.126 6.248 1.324 1.00 0.00 95 VAL A C 15
ATOM 31272 O O . VAL A 1 95 ? 6.125 6.961 1.214 1.00 0.00 95 VAL A O 15
ATOM 31285 N N . VAL A 1 96 ? 4.870 5.207 0.529 1.00 0.00 96 VAL A N 15
ATOM 31286 C CA . VAL A 1 96 ? 5.736 4.638 -0.506 1.00 0.00 96 VAL A CA 15
ATOM 31287 C C . VAL A 1 96 ? 5.019 4.521 -1.851 1.00 0.00 96 VAL A C 15
ATOM 31288 O O . VAL A 1 96 ? 3.865 4.090 -1.930 1.00 0.00 96 VAL A O 15
ATOM 31301 N N . ARG A 1 97 ? 5.748 4.881 -2.912 1.00 0.00 97 ARG A N 15
ATOM 31302 C CA . ARG A 1 97 ? 5.379 4.740 -4.330 1.00 0.00 97 ARG A CA 15
ATOM 31303 C C . ARG A 1 97 ? 6.329 3.829 -5.120 1.00 0.00 97 ARG A C 15
ATOM 31304 O O . ARG A 1 97 ? 5.921 3.241 -6.121 1.00 0.00 97 ARG A O 15
ATOM 31325 N N . SER A 1 98 ? 7.574 3.697 -4.663 1.00 0.00 98 SER A N 15
ATOM 31326 C CA . SER A 1 98 ? 8.646 2.929 -5.319 1.00 0.00 98 SER A CA 15
ATOM 31327 C C . SER A 1 98 ? 9.430 2.092 -4.307 1.00 0.00 98 SER A C 15
ATOM 31328 O O . SER A 1 98 ? 9.543 2.467 -3.140 1.00 0.00 98 SER A O 15
ATOM 31336 N N . GLU A 1 99 ? 10.040 0.987 -4.738 1.00 0.00 99 GLU A N 15
ATOM 31337 C CA . GLU A 1 99 ? 10.827 0.119 -3.845 1.00 0.00 99 GLU A CA 15
ATOM 31338 C C . GLU A 1 99 ? 12.032 0.833 -3.199 1.00 0.00 99 GLU A C 15
ATOM 31339 O O . GLU A 1 99 ? 12.425 0.490 -2.086 1.00 0.00 99 GLU A O 15
ATOM 31351 N N . ASP A 1 100 ? 12.582 1.870 -3.842 1.00 0.00 100 ASP A N 15
ATOM 31352 C CA . ASP A 1 100 ? 13.606 2.738 -3.246 1.00 0.00 100 ASP A CA 15
ATOM 31353 C C . ASP A 1 100 ? 13.040 3.690 -2.174 1.00 0.00 100 ASP A C 15
ATOM 31354 O O . ASP A 1 100 ? 13.716 3.950 -1.182 1.00 0.00 100 ASP A O 15
ATOM 31363 N N . GLU A 1 101 ? 11.787 4.153 -2.289 1.00 0.00 101 GLU A N 15
ATOM 31364 C CA . GLU A 1 101 ? 11.114 4.876 -1.192 1.00 0.00 101 GLU A CA 15
ATOM 31365 C C . GLU A 1 101 ? 10.873 3.943 0.011 1.00 0.00 101 GLU A C 15
ATOM 31366 O O . GLU A 1 101 ? 11.005 4.354 1.164 1.00 0.00 101 GLU A O 15
ATOM 31378 N N . LEU A 1 102 ? 10.604 2.660 -0.258 1.00 0.00 102 LEU A N 15
ATOM 31379 C CA . LEU A 1 102 ? 10.481 1.592 0.741 1.00 0.00 102 LEU A CA 15
ATOM 31380 C C . LEU A 1 102 ? 11.827 1.268 1.421 1.00 0.00 102 LEU A C 15
ATOM 31381 O O . LEU A 1 102 ? 11.882 1.059 2.633 1.00 0.00 102 LEU A O 15
ATOM 31397 N N . LYS A 1 103 ? 12.931 1.296 0.666 1.00 0.00 103 LYS A N 15
ATOM 31398 C CA . LYS A 1 103 ? 14.309 1.157 1.170 1.00 0.00 103 LYS A CA 15
ATOM 31399 C C . LYS A 1 103 ? 14.724 2.340 2.057 1.00 0.00 103 LYS A C 15
ATOM 31400 O O . LYS A 1 103 ? 15.330 2.150 3.110 1.00 0.00 103 LYS A O 15
ATOM 31419 N N . GLU A 1 104 ? 14.348 3.560 1.674 1.00 0.00 104 GLU A N 15
ATOM 31420 C CA . GLU A 1 104 ? 14.648 4.808 2.397 1.00 0.00 104 GLU A CA 15
ATOM 31421 C C . GLU A 1 104 ? 13.943 4.916 3.752 1.00 0.00 104 GLU A C 15
ATOM 31422 O O . GLU A 1 104 ? 14.431 5.614 4.639 1.00 0.00 104 GLU A O 15
ATOM 31434 N N . ILE A 1 105 ? 12.846 4.187 3.961 1.00 0.00 105 ILE A N 15
ATOM 31435 C CA . ILE A 1 105 ? 12.222 4.050 5.293 1.00 0.00 105 ILE A CA 15
ATOM 31436 C C . ILE A 1 105 ? 13.215 3.491 6.330 1.00 0.00 105 ILE A C 15
ATOM 31437 O O . ILE A 1 105 ? 13.158 3.887 7.492 1.00 0.00 105 ILE A O 15
ATOM 31453 N N . LEU A 1 106 ? 14.194 2.676 5.924 1.00 0.00 106 LEU A N 15
ATOM 31454 C CA . LEU A 1 106 ? 15.248 2.202 6.835 1.00 0.00 106 LEU A CA 15
ATOM 31455 C C . LEU A 1 106 ? 16.227 3.337 7.224 1.00 0.00 106 LEU A C 15
ATOM 31456 O O . LEU A 1 106 ? 16.701 3.395 8.358 1.00 0.00 106 LEU A O 15
ATOM 31472 N N . ASP A 1 107 ? 16.484 4.289 6.320 1.00 0.00 107 ASP A N 15
ATOM 31473 C CA . ASP A 1 107 ? 17.271 5.498 6.613 1.00 0.00 107 ASP A CA 15
ATOM 31474 C C . ASP A 1 107 ? 16.482 6.503 7.475 1.00 0.00 107 ASP A C 15
ATOM 31475 O O . ASP A 1 107 ? 17.038 7.132 8.377 1.00 0.00 107 ASP A O 15
ATOM 31484 N N . LYS A 1 108 ? 15.163 6.594 7.267 1.00 0.00 108 LYS A N 15
ATOM 31485 C CA . LYS A 1 108 ? 14.238 7.376 8.104 1.00 0.00 108 LYS A CA 15
ATOM 31486 C C . LYS A 1 108 ? 14.140 6.821 9.528 1.00 0.00 108 LYS A C 15
ATOM 31487 O O . LYS A 1 108 ? 14.108 7.606 10.471 1.00 0.00 108 LYS A O 15
ATOM 31506 N N . LEU A 1 109 ? 14.173 5.498 9.718 1.00 0.00 109 LEU A N 15
ATOM 31507 C CA . LEU A 1 109 ? 14.268 4.878 11.050 1.00 0.00 109 LEU A CA 15
ATOM 31508 C C . LEU A 1 109 ? 15.591 5.224 11.765 1.00 0.00 109 LEU A C 15
ATOM 31509 O O . LEU A 1 109 ? 15.595 5.439 12.979 1.00 0.00 109 LEU A O 15
ATOM 31525 N N . ASP A 1 110 ? 16.704 5.351 11.037 1.00 0.00 110 ASP A N 15
ATOM 31526 C CA . ASP A 1 110 ? 17.973 5.833 11.602 1.00 0.00 110 ASP A CA 15
ATOM 31527 C C . ASP A 1 110 ? 17.926 7.338 11.942 1.00 0.00 110 ASP A C 15
ATOM 31528 O O . ASP A 1 110 ? 18.454 7.758 12.972 1.00 0.00 110 ASP A O 15
ATOM 31537 N N . GLU A 1 111 ? 17.218 8.151 11.151 1.00 0.00 111 GLU A N 15
ATOM 31538 C CA . GLU A 1 111 ? 16.957 9.564 11.465 1.00 0.00 111 GLU A CA 15
ATOM 31539 C C . GLU A 1 111 ? 16.033 9.730 12.689 1.00 0.00 111 GLU A C 15
ATOM 31540 O O . GLU A 1 111 ? 16.272 10.605 13.524 1.00 0.00 111 GLU A O 15
ATOM 31552 N N . LYS A 1 112 ? 15.038 8.849 12.875 1.00 0.00 112 LYS A N 15
ATOM 31553 C CA . LYS A 1 112 ? 14.217 8.784 14.099 1.00 0.00 112 LYS A CA 15
ATOM 31554 C C . LYS A 1 112 ? 15.071 8.470 15.332 1.00 0.00 112 LYS A C 15
ATOM 31555 O O . LYS A 1 112 ? 14.894 9.117 16.362 1.00 0.00 112 LYS A O 15
ATOM 31574 N N . LYS A 1 113 ? 16.041 7.554 15.225 1.00 0.00 113 LYS A N 15
ATOM 31575 C CA . LYS A 1 113 ? 17.001 7.248 16.305 1.00 0.00 113 LYS A CA 15
ATOM 31576 C C . LYS A 1 113 ? 17.967 8.413 16.588 1.00 0.00 113 LYS A C 15
ATOM 31577 O O . LYS A 1 113 ? 18.282 8.676 17.749 1.00 0.00 113 LYS A O 15
ATOM 31596 N N . GLY A 1 114 ? 18.406 9.129 15.549 1.00 0.00 114 GLY A N 15
ATOM 31597 C CA . GLY A 1 114 ? 19.389 10.217 15.649 1.00 0.00 114 GLY A CA 15
ATOM 31598 C C . GLY A 1 114 ? 18.825 11.593 16.039 1.00 0.00 114 GLY A C 15
ATOM 31599 O O . GLY A 1 114 ? 19.534 12.381 16.671 1.00 0.00 114 GLY A O 15
ATOM 31603 N N . SER A 1 115 ? 17.571 11.890 15.680 1.00 0.00 115 SER A N 15
ATOM 31604 C CA . SER A 1 115 ? 16.959 13.230 15.788 1.00 0.00 115 SER A CA 15
ATOM 31605 C C . SER A 1 115 ? 15.565 13.248 16.446 1.00 0.00 115 SER A C 15
ATOM 31606 O O . SER A 1 115 ? 15.192 14.255 17.055 1.00 0.00 115 SER A O 15
ATOM 31614 N N . TRP A 1 116 ? 14.819 12.134 16.386 1.00 0.00 116 TRP A N 15
ATOM 31615 C CA . TRP A 1 116 ? 13.445 11.976 16.909 1.00 0.00 116 TRP A CA 15
ATOM 31616 C C . TRP A 1 116 ? 12.427 12.999 16.338 1.00 0.00 116 TRP A C 15
ATOM 31617 O O . TRP A 1 116 ? 12.711 13.703 15.365 1.00 0.00 116 TRP A O 15
ATOM 31638 N N . SER A 1 117 ? 11.219 13.056 16.915 1.00 0.00 117 SER A N 15
ATOM 31639 C CA . SER A 1 117 ? 10.086 13.899 16.487 1.00 0.00 117 SER A CA 15
ATOM 31640 C C . SER A 1 117 ? 9.646 13.652 15.025 1.00 0.00 117 SER A C 15
ATOM 31641 O O . SER A 1 117 ? 9.906 12.585 14.456 1.00 0.00 117 SER A O 15
ATOM 31649 N N . LEU A 1 118 ? 8.912 14.600 14.432 1.00 0.00 118 LEU A N 15
ATOM 31650 C CA . LEU A 1 118 ? 8.483 14.604 13.027 1.00 0.00 118 LEU A CA 15
ATOM 31651 C C . LEU A 1 118 ? 9.204 15.723 12.254 1.00 0.00 118 LEU A C 15
ATOM 31652 O O . LEU A 1 118 ? 10.147 15.454 11.509 1.00 0.00 118 LEU A O 15
ATOM 31668 N N . GLU A 1 119 ? 8.768 16.973 12.431 1.00 0.00 119 GLU A N 15
ATOM 31669 C CA . GLU A 1 119 ? 9.294 18.170 11.751 1.00 0.00 119 GLU A CA 15
ATOM 31670 C C . GLU A 1 119 ? 8.927 19.473 12.493 1.00 0.00 119 GLU A C 15
ATOM 31671 O O . GLU A 1 119 ? 8.096 19.474 13.406 1.00 0.00 119 GLU A O 15
ATOM 31683 N N . HIS A 1 120 ? 9.518 20.595 12.067 1.00 0.00 120 HIS A N 15
ATOM 31684 C CA . HIS A 1 120 ? 9.154 21.957 12.480 1.00 0.00 120 HIS A CA 15
ATOM 31685 C C . HIS A 1 120 ? 9.024 22.872 11.247 1.00 0.00 120 HIS A C 15
ATOM 31686 O O . HIS A 1 120 ? 9.851 22.809 10.332 1.00 0.00 120 HIS A O 15
ATOM 31700 N N . HIS A 1 121 ? 7.995 23.724 11.224 1.00 0.00 121 HIS A N 15
ATOM 31701 C CA . HIS A 1 121 ? 7.711 24.658 10.127 1.00 0.00 121 HIS A CA 15
ATOM 31702 C C . HIS A 1 121 ? 6.977 25.923 10.613 1.00 0.00 121 HIS A C 15
ATOM 31703 O O . HIS A 1 121 ? 6.153 25.869 11.530 1.00 0.00 121 HIS A O 15
ATOM 31717 N N . HIS A 1 122 ? 7.251 27.050 9.952 1.00 0.00 122 HIS A N 15
ATOM 31718 C CA . HIS A 1 122 ? 6.528 28.320 10.081 1.00 0.00 122 HIS A CA 15
ATOM 31719 C C . HIS A 1 122 ? 6.583 29.117 8.763 1.00 0.00 122 HIS A C 15
ATOM 31720 O O . HIS A 1 122 ? 7.546 28.995 7.996 1.00 0.00 122 HIS A O 15
ATOM 31734 N N . HIS A 1 123 ? 5.582 29.964 8.521 1.00 0.00 123 HIS A N 15
ATOM 31735 C CA . HIS A 1 123 ? 5.514 30.880 7.376 1.00 0.00 123 HIS A CA 15
ATOM 31736 C C . HIS A 1 123 ? 5.050 32.279 7.817 1.00 0.00 123 HIS A C 15
ATOM 31737 O O . HIS A 1 123 ? 4.292 32.413 8.784 1.00 0.00 123 HIS A O 15
ATOM 31751 N N . HIS A 1 124 ? 5.496 33.319 7.109 1.00 0.00 124 HIS A N 15
ATOM 31752 C CA . HIS A 1 124 ? 5.250 34.727 7.440 1.00 0.00 124 HIS A CA 15
ATOM 31753 C C . HIS A 1 124 ? 4.778 35.519 6.207 1.00 0.00 124 HIS A C 15
ATOM 31754 O O . HIS A 1 124 ? 5.343 35.375 5.117 1.00 0.00 124 HIS A O 15
ATOM 31768 N N . HIS A 1 125 ? 3.758 36.368 6.401 1.00 0.00 125 HIS A N 15
ATOM 31769 C CA . HIS A 1 125 ? 3.077 37.170 5.366 1.00 0.00 125 HIS A CA 15
ATOM 31770 C C . HIS A 1 125 ? 2.658 36.344 4.121 1.00 0.00 125 HIS A C 15
ATOM 31771 O O . HIS A 1 125 ? 2.933 36.756 2.970 1.00 0.00 125 HIS A O 15
ATOM 31786 N N . GLY A 1 1 ? 10.961 -8.916 8.790 1.00 0.00 1 GLY A N 16
ATOM 31787 C CA . GLY A 1 1 ? 12.051 -8.031 8.325 1.00 0.00 1 GLY A CA 16
ATOM 31788 C C . GLY A 1 1 ? 11.583 -7.109 7.210 1.00 0.00 1 GLY A C 16
ATOM 31789 O O . GLY A 1 1 ? 10.733 -7.487 6.406 1.00 0.00 1 GLY A O 16
ATOM 31795 N N . SER A 1 2 ? 12.142 -5.898 7.126 1.00 0.00 2 SER A N 16
ATOM 31796 C CA . SER A 1 2 ? 11.690 -4.829 6.209 1.00 0.00 2 SER A CA 16
ATOM 31797 C C . SER A 1 2 ? 11.789 -5.177 4.714 1.00 0.00 2 SER A C 16
ATOM 31798 O O . SER A 1 2 ? 11.023 -4.653 3.906 1.00 0.00 2 SER A O 16
ATOM 31806 N N . GLU A 1 3 ? 12.680 -6.102 4.338 1.00 0.00 3 GLU A N 16
ATOM 31807 C CA . GLU A 1 3 ? 12.753 -6.666 2.981 1.00 0.00 3 GLU A CA 16
ATOM 31808 C C . GLU A 1 3 ? 11.426 -7.311 2.537 1.00 0.00 3 GLU A C 16
ATOM 31809 O O . GLU A 1 3 ? 11.065 -7.221 1.365 1.00 0.00 3 GLU A O 16
ATOM 31821 N N . GLU A 1 4 ? 10.648 -7.894 3.453 1.00 0.00 4 GLU A N 16
ATOM 31822 C CA . GLU A 1 4 ? 9.339 -8.484 3.132 1.00 0.00 4 GLU A CA 16
ATOM 31823 C C . GLU A 1 4 ? 8.321 -7.413 2.708 1.00 0.00 4 GLU A C 16
ATOM 31824 O O . GLU A 1 4 ? 7.520 -7.648 1.806 1.00 0.00 4 GLU A O 16
ATOM 31836 N N . ILE A 1 5 ? 8.393 -6.211 3.296 1.00 0.00 5 ILE A N 16
ATOM 31837 C CA . ILE A 1 5 ? 7.551 -5.053 2.942 1.00 0.00 5 ILE A CA 16
ATOM 31838 C C . ILE A 1 5 ? 7.948 -4.528 1.550 1.00 0.00 5 ILE A C 16
ATOM 31839 O O . ILE A 1 5 ? 7.089 -4.257 0.708 1.00 0.00 5 ILE A O 16
ATOM 31855 N N . ARG A 1 6 ? 9.261 -4.448 1.286 1.00 0.00 6 ARG A N 16
ATOM 31856 C CA . ARG A 1 6 ? 9.840 -4.042 -0.005 1.00 0.00 6 ARG A CA 16
ATOM 31857 C C . ARG A 1 6 ? 9.592 -5.047 -1.131 1.00 0.00 6 ARG A C 16
ATOM 31858 O O . ARG A 1 6 ? 9.504 -4.638 -2.283 1.00 0.00 6 ARG A O 16
ATOM 31879 N N . GLU A 1 7 ? 9.473 -6.340 -0.834 1.00 0.00 7 GLU A N 16
ATOM 31880 C CA . GLU A 1 7 ? 9.058 -7.358 -1.809 1.00 0.00 7 GLU A CA 16
ATOM 31881 C C . GLU A 1 7 ? 7.544 -7.407 -2.046 1.00 0.00 7 GLU A C 16
ATOM 31882 O O . GLU A 1 7 ? 7.126 -7.545 -3.196 1.00 0.00 7 GLU A O 16
ATOM 31894 N N . LEU A 1 8 ? 6.720 -7.260 -1.000 1.00 0.00 8 LEU A N 16
ATOM 31895 C CA . LEU A 1 8 ? 5.251 -7.325 -1.075 1.00 0.00 8 LEU A CA 16
ATOM 31896 C C . LEU A 1 8 ? 4.696 -6.372 -2.142 1.00 0.00 8 LEU A C 16
ATOM 31897 O O . LEU A 1 8 ? 3.936 -6.790 -3.018 1.00 0.00 8 LEU A O 16
ATOM 31913 N N . VAL A 1 9 ? 5.132 -5.108 -2.124 1.00 0.00 9 VAL A N 16
ATOM 31914 C CA . VAL A 1 9 ? 4.691 -4.081 -3.082 1.00 0.00 9 VAL A CA 16
ATOM 31915 C C . VAL A 1 9 ? 4.959 -4.475 -4.542 1.00 0.00 9 VAL A C 16
ATOM 31916 O O . VAL A 1 9 ? 4.151 -4.164 -5.414 1.00 0.00 9 VAL A O 16
ATOM 31929 N N . ARG A 1 10 ? 6.039 -5.217 -4.826 1.00 0.00 10 ARG A N 16
ATOM 31930 C CA . ARG A 1 10 ? 6.409 -5.642 -6.190 1.00 0.00 10 ARG A CA 16
ATOM 31931 C C . ARG A 1 10 ? 5.407 -6.656 -6.734 1.00 0.00 10 ARG A C 16
ATOM 31932 O O . ARG A 1 10 ? 4.988 -6.560 -7.887 1.00 0.00 10 ARG A O 16
ATOM 31953 N N . LYS A 1 11 ? 4.961 -7.578 -5.871 1.00 0.00 11 LYS A N 16
ATOM 31954 C CA . LYS A 1 11 ? 3.966 -8.609 -6.207 1.00 0.00 11 LYS A CA 16
ATOM 31955 C C . LYS A 1 11 ? 2.611 -7.959 -6.520 1.00 0.00 11 LYS A C 16
ATOM 31956 O O . LYS A 1 11 ? 1.927 -8.354 -7.466 1.00 0.00 11 LYS A O 16
ATOM 31975 N N . ILE A 1 12 ? 2.267 -6.903 -5.777 1.00 0.00 12 ILE A N 16
ATOM 31976 C CA . ILE A 1 12 ? 1.085 -6.067 -6.026 1.00 0.00 12 ILE A CA 16
ATOM 31977 C C . ILE A 1 12 ? 1.216 -5.302 -7.341 1.00 0.00 12 ILE A C 16
ATOM 31978 O O . ILE A 1 12 ? 0.319 -5.405 -8.169 1.00 0.00 12 ILE A O 16
ATOM 31994 N N . TYR A 1 13 ? 2.329 -4.606 -7.587 1.00 0.00 13 TYR A N 16
ATOM 31995 C CA . TYR A 1 13 ? 2.547 -3.832 -8.819 1.00 0.00 13 TYR A CA 16
ATOM 31996 C C . TYR A 1 13 ? 2.485 -4.712 -10.086 1.00 0.00 13 TYR A C 16
ATOM 31997 O O . TYR A 1 13 ? 2.021 -4.249 -11.127 1.00 0.00 13 TYR A O 16
ATOM 32015 N N . GLU A 1 14 ? 2.872 -5.990 -10.010 1.00 0.00 14 GLU A N 16
ATOM 32016 C CA . GLU A 1 14 ? 2.651 -6.969 -11.089 1.00 0.00 14 GLU A CA 16
ATOM 32017 C C . GLU A 1 14 ? 1.176 -7.399 -11.218 1.00 0.00 14 GLU A C 16
ATOM 32018 O O . GLU A 1 14 ? 0.674 -7.533 -12.332 1.00 0.00 14 GLU A O 16
ATOM 32030 N N . THR A 1 15 ? 0.452 -7.574 -10.108 1.00 0.00 15 THR A N 16
ATOM 32031 C CA . THR A 1 15 ? -0.968 -7.987 -10.122 1.00 0.00 15 THR A CA 16
ATOM 32032 C C . THR A 1 15 ? -1.891 -6.871 -10.632 1.00 0.00 15 THR A C 16
ATOM 32033 O O . THR A 1 15 ? -2.799 -7.125 -11.425 1.00 0.00 15 THR A O 16
ATOM 32044 N N . VAL A 1 16 ? -1.652 -5.622 -10.224 1.00 0.00 16 VAL A N 16
ATOM 32045 C CA . VAL A 1 16 ? -2.467 -4.455 -10.613 1.00 0.00 16 VAL A CA 16
ATOM 32046 C C . VAL A 1 16 ? -2.284 -4.090 -12.090 1.00 0.00 16 VAL A C 16
ATOM 32047 O O . VAL A 1 16 ? -3.278 -3.844 -12.771 1.00 0.00 16 VAL A O 16
ATOM 32060 N N . ARG A 1 17 ? -1.054 -4.141 -12.633 1.00 0.00 17 ARG A N 16
ATOM 32061 C CA . ARG A 1 17 ? -0.794 -3.827 -14.054 1.00 0.00 17 ARG A CA 16
ATOM 32062 C C . ARG A 1 17 ? -1.328 -4.896 -15.015 1.00 0.00 17 ARG A C 16
ATOM 32063 O O . ARG A 1 17 ? -1.710 -4.561 -16.135 1.00 0.00 17 ARG A O 16
ATOM 32084 N N . LYS A 1 18 ? -1.422 -6.154 -14.562 1.00 0.00 18 LYS A N 16
ATOM 32085 C CA . LYS A 1 18 ? -2.106 -7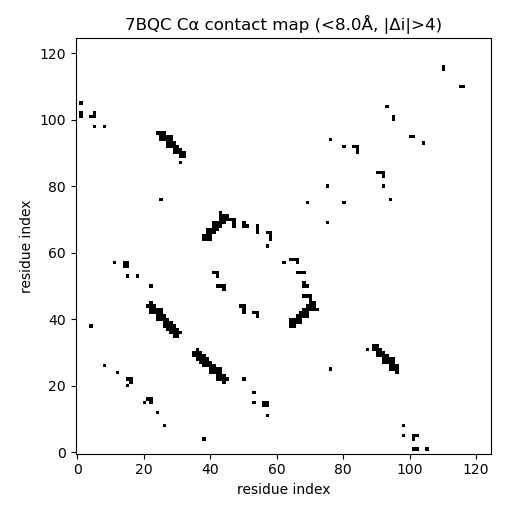.250 -15.279 1.00 0.00 18 LYS A CA 16
ATOM 32086 C C . LYS A 1 18 ? -3.612 -7.005 -15.446 1.00 0.00 18 LYS A C 16
ATOM 32087 O O . LYS A 1 18 ? -4.189 -7.451 -16.436 1.00 0.00 18 LYS A O 16
ATOM 32106 N N . GLU A 1 19 ? -4.240 -6.275 -14.521 1.00 0.00 19 GLU A N 16
ATOM 32107 C CA . GLU A 1 19 ? -5.651 -5.874 -14.619 1.00 0.00 19 GLU A CA 16
ATOM 32108 C C . GLU A 1 19 ? -5.832 -4.539 -15.366 1.00 0.00 19 GLU A C 16
ATOM 32109 O O . GLU A 1 19 ? -6.664 -4.464 -16.274 1.00 0.00 19 GLU A O 16
ATOM 32121 N N . ASN A 1 20 ? -5.039 -3.506 -15.045 1.00 0.00 20 ASN A N 16
ATOM 32122 C CA . ASN A 1 20 ? -4.963 -2.245 -15.799 1.00 0.00 20 ASN A CA 16
ATOM 32123 C C . ASN A 1 20 ? -3.633 -1.492 -15.519 1.00 0.00 20 ASN A C 16
ATOM 32124 O O . ASN A 1 20 ? -3.413 -1.068 -14.381 1.00 0.00 20 ASN A O 16
ATOM 32135 N N . PRO A 1 21 ? -2.761 -1.250 -16.522 1.00 0.00 21 PRO A N 16
ATOM 32136 C CA . PRO A 1 21 ? -1.482 -0.552 -16.330 1.00 0.00 21 PRO A CA 16
ATOM 32137 C C . PRO A 1 21 ? -1.599 0.977 -16.142 1.00 0.00 21 PRO A C 16
ATOM 32138 O O . PRO A 1 21 ? -0.620 1.613 -15.747 1.00 0.00 21 PRO A O 16
ATOM 32149 N N . ASN A 1 22 ? -2.765 1.586 -16.400 1.00 0.00 22 ASN A N 16
ATOM 32150 C CA . ASN A 1 22 ? -3.013 3.020 -16.174 1.00 0.00 22 ASN A CA 16
ATOM 32151 C C . ASN A 1 22 ? -3.051 3.396 -14.675 1.00 0.00 22 ASN A C 16
ATOM 32152 O O . ASN A 1 22 ? -2.616 4.480 -14.282 1.00 0.00 22 ASN A O 16
ATOM 32163 N N . VAL A 1 23 ? -3.575 2.492 -13.844 1.00 0.00 23 VAL A N 16
ATOM 32164 C CA . VAL A 1 23 ? -3.770 2.633 -12.394 1.00 0.00 23 VAL A CA 16
ATOM 32165 C C . VAL A 1 23 ? -2.446 2.809 -11.629 1.00 0.00 23 VAL A C 16
ATOM 32166 O O . VAL A 1 23 ? -1.440 2.170 -11.946 1.00 0.00 23 VAL A O 16
ATOM 32179 N N . LYS A 1 24 ? -2.467 3.654 -10.589 1.00 0.00 24 LYS A N 16
ATOM 32180 C CA . LYS A 1 24 ? -1.365 3.921 -9.648 1.00 0.00 24 LYS A CA 16
ATOM 32181 C C . LYS A 1 24 ? -1.701 3.390 -8.245 1.00 0.00 24 LYS A C 16
ATOM 32182 O O . LYS A 1 24 ? -2.863 3.136 -7.932 1.00 0.00 24 LYS A O 16
ATOM 32201 N N . ILE A 1 25 ? -0.689 3.178 -7.406 1.00 0.00 25 ILE A N 16
ATOM 32202 C CA . ILE A 1 25 ? -0.817 2.535 -6.090 1.00 0.00 25 ILE A CA 16
ATOM 32203 C C . ILE A 1 25 ? -0.099 3.365 -5.017 1.00 0.00 25 ILE A C 16
ATOM 32204 O O . ILE A 1 25 ? 0.999 3.875 -5.247 1.00 0.00 25 ILE A O 16
ATOM 32220 N N . LEU A 1 26 ? -0.707 3.465 -3.834 1.00 0.00 26 LEU A N 16
ATOM 32221 C CA . LEU A 1 26 ? -0.116 4.016 -2.616 1.00 0.00 26 LEU A CA 16
ATOM 32222 C C . LEU A 1 26 ? 0.013 2.900 -1.574 1.00 0.00 26 LEU A C 16
ATOM 32223 O O . LEU A 1 26 ? -0.953 2.188 -1.298 1.00 0.00 26 LEU A O 16
ATOM 32239 N N . ILE A 1 27 ? 1.181 2.796 -0.943 1.00 0.00 27 ILE A N 16
ATOM 32240 C CA . ILE A 1 27 ? 1.439 1.933 0.217 1.00 0.00 27 ILE A CA 16
ATOM 32241 C C . ILE A 1 27 ? 1.606 2.835 1.443 1.00 0.00 27 ILE A C 16
ATOM 32242 O O . ILE A 1 27 ? 2.368 3.803 1.411 1.00 0.00 27 ILE A O 16
ATOM 32258 N N . PHE A 1 28 ? 0.906 2.509 2.527 1.00 0.00 28 PHE A N 16
ATOM 32259 C CA . PHE A 1 28 ? 1.073 3.128 3.842 1.00 0.00 28 PHE A CA 16
ATOM 32260 C C . PHE A 1 28 ? 1.765 2.123 4.766 1.00 0.00 28 PHE A C 16
ATOM 32261 O O . PHE A 1 28 ? 1.329 0.974 4.857 1.00 0.00 28 PHE A O 16
ATOM 32278 N N . ILE A 1 29 ? 2.830 2.550 5.444 1.00 0.00 29 ILE A N 16
ATOM 32279 C CA . ILE A 1 29 ? 3.669 1.728 6.330 1.00 0.00 29 ILE A CA 16
ATOM 32280 C C . ILE A 1 29 ? 3.607 2.329 7.735 1.00 0.00 29 ILE A C 16
ATOM 32281 O O . ILE A 1 29 ? 3.840 3.527 7.907 1.00 0.00 29 ILE A O 16
ATOM 32297 N N . ILE A 1 30 ? 3.284 1.503 8.733 1.00 0.00 30 ILE A N 16
ATOM 32298 C CA . ILE A 1 30 ? 3.052 1.926 10.120 1.00 0.00 30 ILE A CA 16
ATOM 32299 C C . ILE A 1 30 ? 4.078 1.280 11.046 1.00 0.00 30 ILE A C 16
ATOM 32300 O O . ILE A 1 30 ? 4.290 0.071 10.966 1.00 0.00 30 ILE A O 16
ATOM 32316 N N . PHE A 1 31 ? 4.660 2.067 11.949 1.00 0.00 31 PHE A N 16
ATOM 32317 C CA . PHE A 1 31 ? 5.493 1.587 13.058 1.00 0.00 31 PHE A CA 16
ATOM 32318 C C . PHE A 1 31 ? 4.920 2.086 14.391 1.00 0.00 31 PHE A C 16
ATOM 32319 O O . PHE A 1 31 ? 4.824 3.296 14.606 1.00 0.00 31 PHE A O 16
ATOM 32336 N N . THR A 1 32 ? 4.513 1.174 15.276 1.00 0.00 32 THR A N 16
ATOM 32337 C CA . THR A 1 32 ? 3.939 1.502 16.599 1.00 0.00 32 THR A CA 16
ATOM 32338 C C . THR A 1 32 ? 4.995 1.533 17.714 1.00 0.00 32 THR A C 16
ATOM 32339 O O . THR A 1 32 ? 6.079 0.960 17.576 1.00 0.00 32 THR A O 16
ATOM 32350 N N . SER A 1 33 ? 4.676 2.149 18.859 1.00 0.00 33 SER A N 16
ATOM 32351 C CA . SER A 1 33 ? 5.519 2.127 20.069 1.00 0.00 33 SER A CA 16
ATOM 32352 C C . SER A 1 33 ? 5.682 0.727 20.691 1.00 0.00 33 SER A C 16
ATOM 32353 O O . SER A 1 33 ? 6.641 0.487 21.426 1.00 0.00 33 SER A O 16
ATOM 32361 N N . ASP A 1 34 ? 4.789 -0.214 20.368 1.00 0.00 34 ASP A N 16
ATOM 32362 C CA . ASP A 1 34 ? 4.901 -1.640 20.720 1.00 0.00 34 ASP A CA 16
ATOM 32363 C C . ASP A 1 34 ? 5.816 -2.433 19.758 1.00 0.00 34 ASP A C 16
ATOM 32364 O O . ASP A 1 34 ? 6.063 -3.623 19.972 1.00 0.00 34 ASP A O 16
ATOM 32373 N N . GLY A 1 35 ? 6.331 -1.791 18.701 1.00 0.00 35 GLY A N 16
ATOM 32374 C CA . GLY A 1 35 ? 7.182 -2.405 17.675 1.00 0.00 35 GLY A CA 16
ATOM 32375 C C . GLY A 1 35 ? 6.415 -3.176 16.590 1.00 0.00 35 GLY A C 16
ATOM 32376 O O . GLY A 1 35 ? 7.029 -3.902 15.805 1.00 0.00 35 GLY A O 16
ATOM 32380 N N . THR A 1 36 ? 5.087 -3.038 16.532 1.00 0.00 36 THR A N 16
ATOM 32381 C CA . THR A 1 36 ? 4.228 -3.671 15.517 1.00 0.00 36 THR A CA 16
ATOM 32382 C C . THR A 1 36 ? 4.360 -2.950 14.171 1.00 0.00 36 THR A C 16
ATOM 32383 O O . THR A 1 36 ? 4.434 -1.718 14.128 1.00 0.00 36 THR A O 16
ATOM 32394 N N . ILE A 1 37 ? 4.345 -3.713 13.072 1.00 0.00 37 ILE A N 16
ATOM 32395 C CA . ILE A 1 37 ? 4.297 -3.188 11.698 1.00 0.00 37 ILE A CA 16
ATOM 32396 C C . ILE A 1 37 ? 2.917 -3.457 11.089 1.00 0.00 37 ILE A C 16
ATOM 32397 O O . ILE A 1 37 ? 2.393 -4.570 11.199 1.00 0.00 37 ILE A O 16
ATOM 32413 N N . LYS A 1 38 ? 2.348 -2.451 10.418 1.00 0.00 38 LYS A N 16
ATOM 32414 C CA . LYS A 1 38 ? 1.118 -2.555 9.609 1.00 0.00 38 LYS A CA 16
ATOM 32415 C C . LYS A 1 38 ? 1.319 -1.970 8.211 1.00 0.00 38 LYS A C 16
ATOM 32416 O O . LYS A 1 38 ? 2.147 -1.080 8.013 1.00 0.00 38 LYS A O 16
ATOM 32435 N N . VAL A 1 39 ? 0.556 -2.496 7.255 1.00 0.00 39 VAL A N 16
ATOM 32436 C CA . VAL A 1 39 ? 0.592 -2.139 5.827 1.00 0.00 39 VAL A CA 16
ATOM 32437 C C . VAL A 1 39 ? -0.825 -1.957 5.273 1.00 0.00 39 VAL A C 16
ATOM 32438 O O . VAL A 1 39 ? -1.644 -2.873 5.378 1.00 0.00 39 VAL A O 16
ATOM 32451 N N . ILE A 1 40 ? -1.109 -0.799 4.663 1.00 0.00 40 ILE A N 16
ATOM 32452 C CA . ILE A 1 40 ? -2.364 -0.523 3.932 1.00 0.00 40 ILE A CA 16
ATOM 32453 C C . ILE A 1 40 ? -2.049 -0.288 2.454 1.00 0.00 40 ILE A C 16
ATOM 32454 O O . ILE A 1 40 ? -1.113 0.453 2.143 1.00 0.00 40 ILE A O 16
ATOM 32470 N N . ILE A 1 41 ? -2.817 -0.898 1.545 1.00 0.00 41 ILE A N 16
ATOM 32471 C CA . ILE A 1 41 ? -2.618 -0.756 0.094 1.00 0.00 41 ILE A CA 16
ATOM 32472 C C . ILE A 1 41 ? -3.819 -0.002 -0.474 1.00 0.00 41 ILE A C 16
ATOM 32473 O O . ILE A 1 41 ? -4.962 -0.415 -0.283 1.00 0.00 41 ILE A O 16
ATOM 32489 N N . VAL A 1 42 ? -3.573 1.106 -1.164 1.00 0.00 42 VAL A N 16
ATOM 32490 C CA . VAL A 1 42 ? -4.614 1.990 -1.697 1.00 0.00 42 VAL A CA 16
ATOM 32491 C C . VAL A 1 42 ? -4.441 2.105 -3.206 1.00 0.00 42 VAL A C 16
ATOM 32492 O O . VAL A 1 42 ? -3.373 2.472 -3.694 1.00 0.00 42 VAL A O 16
ATOM 32505 N N . ILE A 1 43 ? -5.499 1.802 -3.949 1.00 0.00 43 ILE A N 16
ATOM 32506 C CA . ILE A 1 43 ? -5.504 1.851 -5.413 1.00 0.00 43 ILE A CA 16
ATOM 32507 C C . ILE A 1 43 ? -6.056 3.200 -5.873 1.00 0.00 43 ILE A C 16
ATOM 32508 O O . ILE A 1 43 ? -7.125 3.616 -5.425 1.00 0.00 43 ILE A O 16
ATOM 32524 N N . ILE A 1 44 ? -5.331 3.861 -6.779 1.00 0.00 44 ILE A N 16
ATOM 32525 C CA . ILE A 1 44 ? -5.612 5.205 -7.285 1.00 0.00 44 ILE A CA 16
ATOM 32526 C C . ILE A 1 44 ? -5.823 5.131 -8.807 1.00 0.00 44 ILE A C 16
ATOM 32527 O O . ILE A 1 44 ? -4.883 4.856 -9.557 1.00 0.00 44 ILE A O 16
ATOM 32543 N N . ALA A 1 45 ? -7.044 5.383 -9.279 1.00 0.00 45 ALA A N 16
ATOM 32544 C CA . ALA A 1 45 ? -7.383 5.382 -10.709 1.00 0.00 45 ALA A CA 16
ATOM 32545 C C . ALA A 1 45 ? -8.184 6.629 -11.124 1.00 0.00 45 ALA A C 16
ATOM 32546 O O . ALA A 1 45 ? -8.763 7.324 -10.287 1.00 0.00 45 ALA A O 16
ATOM 32553 N N . ASP A 1 46 ? -8.228 6.910 -12.432 1.00 0.00 46 ASP A N 16
ATOM 32554 C CA . ASP A 1 46 ? -8.980 8.039 -13.007 1.00 0.00 46 ASP A CA 16
ATOM 32555 C C . ASP A 1 46 ? -10.512 7.894 -12.859 1.00 0.00 46 ASP A C 16
ATOM 32556 O O . ASP A 1 46 ? -11.236 8.889 -12.940 1.00 0.00 46 ASP A O 16
ATOM 32565 N N . ASP A 1 47 ? -11.010 6.679 -12.604 1.00 0.00 47 ASP A N 16
ATOM 32566 C CA . ASP A 1 47 ? -12.403 6.395 -12.241 1.00 0.00 47 ASP A CA 16
ATOM 32567 C C . ASP A 1 47 ? -12.467 5.331 -11.116 1.00 0.00 47 ASP A C 16
ATOM 32568 O O . ASP A 1 47 ? -11.829 4.278 -11.241 1.00 0.00 47 ASP A O 16
ATOM 32577 N N . PRO A 1 48 ? -13.231 5.555 -10.025 1.00 0.00 48 PRO A N 16
ATOM 32578 C CA . PRO A 1 48 ? -13.312 4.623 -8.895 1.00 0.00 48 PRO A CA 16
ATOM 32579 C C . PRO A 1 48 ? -13.931 3.261 -9.253 1.00 0.00 48 PRO A C 16
ATOM 32580 O O . PRO A 1 48 ? -13.679 2.270 -8.564 1.00 0.00 48 PRO A O 16
ATOM 32591 N N . ASN A 1 49 ? -14.717 3.166 -10.331 1.00 0.00 49 ASN A N 16
ATOM 32592 C CA . ASN A 1 49 ? -15.290 1.896 -10.788 1.00 0.00 49 ASN A CA 16
ATOM 32593 C C . ASN A 1 49 ? -14.235 0.943 -11.361 1.00 0.00 49 ASN A C 16
ATOM 32594 O O . ASN A 1 49 ? -14.383 -0.274 -11.246 1.00 0.00 49 ASN A O 16
ATOM 32605 N N . ASP A 1 50 ? -13.147 1.483 -11.914 1.00 0.00 50 ASP A N 16
ATOM 32606 C CA . ASP A 1 50 ? -11.988 0.674 -12.287 1.00 0.00 50 ASP A CA 16
ATOM 32607 C C . ASP A 1 50 ? -11.196 0.263 -11.039 1.00 0.00 50 ASP A C 16
ATOM 32608 O O . ASP A 1 50 ? -10.872 -0.911 -10.881 1.00 0.00 50 ASP A O 16
ATOM 32617 N N . ALA A 1 51 ? -10.968 1.195 -10.101 1.00 0.00 51 ALA A N 16
ATOM 32618 C CA . ALA A 1 51 ? -10.231 0.937 -8.859 1.00 0.00 51 ALA A CA 16
ATOM 32619 C C . ALA A 1 51 ? -10.840 -0.220 -8.047 1.00 0.00 51 ALA A C 16
ATOM 32620 O O . ALA A 1 51 ? -10.107 -1.096 -7.587 1.00 0.00 51 ALA A O 16
ATOM 32627 N N . LYS A 1 52 ? -12.174 -0.279 -7.936 1.00 0.00 52 LYS A N 16
ATOM 32628 C CA . LYS A 1 52 ? -12.909 -1.368 -7.264 1.00 0.00 52 LYS A CA 16
ATOM 32629 C C . LYS A 1 52 ? -12.540 -2.767 -7.789 1.00 0.00 52 LYS A C 16
ATOM 32630 O O . LYS A 1 52 ? -12.314 -3.666 -6.978 1.00 0.00 52 LYS A O 16
ATOM 32649 N N . ARG A 1 53 ? -12.393 -2.947 -9.110 1.00 0.00 53 ARG A N 16
ATOM 32650 C CA . ARG A 1 53 ? -11.939 -4.213 -9.732 1.00 0.00 53 ARG A CA 16
ATOM 32651 C C . ARG A 1 53 ? -10.532 -4.596 -9.267 1.00 0.00 53 ARG A C 16
ATOM 32652 O O . ARG A 1 53 ? -10.300 -5.740 -8.876 1.00 0.00 53 ARG A O 16
ATOM 32673 N N . ILE A 1 54 ? -9.605 -3.637 -9.275 1.00 0.00 54 ILE A N 16
ATOM 32674 C CA . ILE A 1 54 ? -8.203 -3.861 -8.896 1.00 0.00 54 ILE A CA 16
ATOM 32675 C C . ILE A 1 54 ? -8.105 -4.235 -7.413 1.00 0.00 54 ILE A C 16
ATOM 32676 O O . ILE A 1 54 ? -7.458 -5.220 -7.059 1.00 0.00 54 ILE A O 16
ATOM 32692 N N . VAL A 1 55 ? -8.792 -3.481 -6.548 1.00 0.00 55 VAL A N 16
ATOM 32693 C CA . VAL A 1 55 ? -8.809 -3.700 -5.094 1.00 0.00 55 VAL A CA 16
ATOM 32694 C C . VAL A 1 55 ? -9.331 -5.089 -4.764 1.00 0.00 55 VAL A C 16
ATOM 32695 O O . VAL A 1 55 ? -8.690 -5.811 -4.008 1.00 0.00 55 VAL A O 16
ATOM 32708 N N . LYS A 1 56 ? -10.433 -5.508 -5.394 1.00 0.00 56 LYS A N 16
ATOM 32709 C CA . LYS A 1 56 ? -10.987 -6.865 -5.259 1.00 0.00 56 LYS A CA 16
ATOM 32710 C C . LYS A 1 56 ? -9.955 -7.936 -5.635 1.00 0.00 56 LYS A C 16
ATOM 32711 O O . LYS A 1 56 ? -9.852 -8.939 -4.931 1.00 0.00 56 LYS A O 16
ATOM 32730 N N . LYS A 1 57 ? -9.110 -7.700 -6.649 1.00 0.00 57 LYS A N 16
ATOM 32731 C CA . LYS A 1 57 ? -8.031 -8.631 -7.024 1.00 0.00 57 LYS A CA 16
ATOM 32732 C C . LYS A 1 57 ? -6.940 -8.730 -5.951 1.00 0.00 57 LYS A C 16
ATOM 32733 O O . LYS A 1 57 ? -6.536 -9.837 -5.599 1.00 0.00 57 LYS A O 16
ATOM 32752 N N . ILE A 1 58 ? -6.518 -7.609 -5.360 1.00 0.00 58 ILE A N 16
ATOM 32753 C CA . ILE A 1 58 ? -5.565 -7.598 -4.232 1.00 0.00 58 ILE A CA 16
ATOM 32754 C C . ILE A 1 58 ? -6.179 -8.238 -2.981 1.00 0.00 58 ILE A C 16
ATOM 32755 O O . ILE A 1 58 ? -5.489 -8.964 -2.269 1.00 0.00 58 ILE A O 16
ATOM 32771 N N . GLN A 1 59 ? -7.484 -8.060 -2.758 1.00 0.00 59 GLN A N 16
ATOM 32772 C CA . GLN A 1 59 ? -8.223 -8.690 -1.653 1.00 0.00 59 GLN A CA 16
ATOM 32773 C C . GLN A 1 59 ? -8.188 -10.229 -1.726 1.00 0.00 59 GLN A C 16
ATOM 32774 O O . GLN A 1 59 ? -8.076 -10.893 -0.696 1.00 0.00 59 GLN A O 16
ATOM 32788 N N . GLU A 1 60 ? -8.240 -10.803 -2.933 1.00 0.00 60 GLU A N 16
ATOM 32789 C CA . GLU A 1 60 ? -8.124 -12.255 -3.155 1.00 0.00 60 GLU A CA 16
ATOM 32790 C C . GLU A 1 60 ? -6.696 -12.785 -2.933 1.00 0.00 60 GLU A C 16
ATOM 32791 O O . GLU A 1 60 ? -6.525 -13.875 -2.383 1.00 0.00 60 GLU A O 16
ATOM 32803 N N . ARG A 1 61 ? -5.666 -12.027 -3.345 1.00 0.00 61 ARG A N 16
ATOM 32804 C CA . ARG A 1 61 ? -4.252 -12.417 -3.177 1.00 0.00 61 ARG A CA 16
ATOM 32805 C C . ARG A 1 61 ? -3.752 -12.256 -1.739 1.00 0.00 61 ARG A C 16
ATOM 32806 O O . ARG A 1 61 ? -2.996 -13.098 -1.253 1.00 0.00 61 ARG A O 16
ATOM 32827 N N . PHE A 1 62 ? -4.164 -11.176 -1.077 1.00 0.00 62 PHE A N 16
ATOM 32828 C CA . PHE A 1 62 ? -3.645 -10.718 0.213 1.00 0.00 62 PHE A CA 16
ATOM 32829 C C . PHE A 1 62 ? -4.785 -10.417 1.215 1.00 0.00 62 PHE A C 16
ATOM 32830 O O . PHE A 1 62 ? -4.935 -9.276 1.659 1.00 0.00 62 PHE A O 16
ATOM 32847 N N . PRO A 1 63 ? -5.594 -11.419 1.618 1.00 0.00 63 PRO A N 16
ATOM 32848 C CA . PRO A 1 63 ? -6.785 -11.210 2.455 1.00 0.00 63 PRO A CA 16
ATOM 32849 C C . PRO A 1 63 ? -6.477 -10.771 3.901 1.00 0.00 63 PRO A C 16
ATOM 32850 O O . PRO A 1 63 ? -7.358 -10.233 4.578 1.00 0.00 63 PRO A O 16
ATOM 32861 N N . LYS A 1 64 ? -5.240 -10.973 4.382 1.00 0.00 64 LYS A N 16
ATOM 32862 C CA . LYS A 1 64 ? -4.758 -10.531 5.709 1.00 0.00 64 LYS A CA 16
ATOM 32863 C C . LYS A 1 64 ? -4.243 -9.080 5.737 1.00 0.00 64 LYS A C 16
ATOM 32864 O O . LYS A 1 64 ? -4.054 -8.526 6.821 1.00 0.00 64 LYS A O 16
ATOM 32883 N N . LEU A 1 65 ? -4.047 -8.451 4.574 1.00 0.00 65 LEU A N 16
ATOM 32884 C CA . LEU A 1 65 ? -3.750 -7.021 4.429 1.00 0.00 65 LEU A CA 16
ATOM 32885 C C . LEU A 1 65 ? -5.059 -6.235 4.251 1.00 0.00 65 LEU A C 16
ATOM 32886 O O . LEU A 1 65 ? -5.931 -6.634 3.476 1.00 0.00 65 LEU A O 16
ATOM 32902 N N . THR A 1 66 ? -5.192 -5.099 4.942 1.00 0.00 66 THR A N 16
ATOM 32903 C CA . THR A 1 66 ? -6.324 -4.176 4.750 1.00 0.00 66 THR A CA 16
ATOM 32904 C C . THR A 1 66 ? -6.018 -3.197 3.618 1.00 0.00 66 THR A C 16
ATOM 32905 O O . THR A 1 66 ? -4.908 -2.675 3.518 1.00 0.00 66 THR A O 16
ATOM 32916 N N . ILE A 1 67 ? -6.986 -2.982 2.729 1.00 0.00 67 ILE A N 16
ATOM 32917 C CA . ILE A 1 67 ? -6.814 -2.244 1.467 1.00 0.00 67 ILE A CA 16
ATOM 32918 C C . ILE A 1 67 ? -7.989 -1.294 1.187 1.00 0.00 67 ILE A C 16
ATOM 32919 O O . ILE A 1 67 ? -9.080 -1.471 1.738 1.00 0.00 67 ILE A O 16
ATOM 32935 N N . LYS A 1 68 ? -7.770 -0.285 0.334 1.00 0.00 68 LYS A N 16
ATOM 32936 C CA . LYS A 1 68 ? -8.749 0.764 -0.012 1.00 0.00 68 LYS A CA 16
ATOM 32937 C C . LYS A 1 68 ? -8.762 1.111 -1.514 1.00 0.00 68 LYS A C 16
ATOM 32938 O O . LYS A 1 68 ? -7.780 0.878 -2.220 1.00 0.00 68 LYS A O 16
ATOM 32957 N N . GLN A 1 69 ? -9.842 1.746 -1.982 1.00 0.00 69 GLN A N 16
ATOM 32958 C CA . GLN A 1 69 ? -9.958 2.346 -3.326 1.00 0.00 69 GLN A CA 16
ATOM 32959 C C . GLN A 1 69 ? -10.095 3.877 -3.227 1.00 0.00 69 GLN A C 16
ATOM 32960 O O . GLN A 1 69 ? -10.764 4.377 -2.318 1.00 0.00 69 GLN A O 16
ATOM 32974 N N . SER A 1 70 ? -9.483 4.625 -4.148 1.00 0.00 70 SER A N 16
ATOM 32975 C CA . SER A 1 70 ? -9.626 6.085 -4.246 1.00 0.00 70 SER A CA 16
ATOM 32976 C C . SER A 1 70 ? -9.341 6.629 -5.660 1.00 0.00 70 SER A C 16
ATOM 32977 O O . SER A 1 70 ? -8.979 5.893 -6.584 1.00 0.00 70 SER A O 16
ATOM 32985 N N . ARG A 1 71 ? -9.481 7.950 -5.818 1.00 0.00 71 ARG A N 16
ATOM 32986 C CA . ARG A 1 71 ? -9.072 8.746 -6.988 1.00 0.00 71 ARG A CA 16
ATOM 32987 C C . ARG A 1 71 ? -8.229 9.947 -6.534 1.00 0.00 71 ARG A C 16
ATOM 32988 O O . ARG A 1 71 ? -8.547 10.561 -5.517 1.00 0.00 71 ARG A O 16
ATOM 33009 N N . ASN A 1 72 ? -7.183 10.269 -7.302 1.00 0.00 72 ASN A N 16
ATOM 33010 C CA . ASN A 1 72 ? -6.105 11.224 -6.982 1.00 0.00 72 ASN A CA 16
ATOM 33011 C C . ASN A 1 72 ? -5.303 10.874 -5.699 1.00 0.00 72 ASN A C 16
ATOM 33012 O O . ASN A 1 72 ? -5.838 10.746 -4.598 1.00 0.00 72 ASN A O 16
ATOM 33023 N N . GLU A 1 73 ? -3.979 10.747 -5.830 1.00 0.00 73 GLU A N 16
ATOM 33024 C CA . GLU A 1 73 ? -3.075 10.411 -4.716 1.00 0.00 73 GLU A CA 16
ATOM 33025 C C . GLU A 1 73 ? -2.887 11.563 -3.707 1.00 0.00 73 GLU A C 16
ATOM 33026 O O . GLU A 1 73 ? -2.540 11.324 -2.549 1.00 0.00 73 GLU A O 16
ATOM 33038 N N . GLU A 1 74 ? -3.149 12.807 -4.123 1.00 0.00 74 GLU A N 16
ATOM 33039 C CA . GLU A 1 74 ? -2.939 14.009 -3.307 1.00 0.00 74 GLU A CA 16
ATOM 33040 C C . GLU A 1 74 ? -3.923 14.089 -2.130 1.00 0.00 74 GLU A C 16
ATOM 33041 O O . GLU A 1 74 ? -3.529 14.406 -1.005 1.00 0.00 74 GLU A O 16
ATOM 33053 N N . GLU A 1 75 ? -5.200 13.767 -2.365 1.00 0.00 75 GLU A N 16
ATOM 33054 C CA . GLU A 1 75 ? -6.220 13.720 -1.311 1.00 0.00 75 GLU A CA 16
ATOM 33055 C C . GLU A 1 75 ? -6.113 12.465 -0.430 1.00 0.00 75 GLU A C 16
ATOM 33056 O O . GLU A 1 75 ? -6.268 12.570 0.788 1.00 0.00 75 GLU A O 16
ATOM 33068 N N . ALA A 1 76 ? -5.798 11.293 -1.003 1.00 0.00 76 ALA A N 16
ATOM 33069 C CA . ALA A 1 76 ? -5.734 10.042 -0.240 1.00 0.00 76 ALA A CA 16
ATOM 33070 C C . ALA A 1 76 ? -4.608 10.026 0.804 1.00 0.00 76 ALA A C 16
ATOM 33071 O O . ALA A 1 76 ? -4.803 9.440 1.866 1.00 0.00 76 ALA A O 16
ATOM 33078 N N . GLU A 1 77 ? -3.469 10.687 0.553 1.00 0.00 77 GLU A N 16
ATOM 33079 C CA . GLU A 1 77 ? -2.388 10.806 1.541 1.00 0.00 77 GLU A CA 16
ATOM 33080 C C . GLU A 1 77 ? -2.919 11.380 2.864 1.00 0.00 77 GLU A C 16
ATOM 33081 O O . GLU A 1 77 ? -2.857 10.705 3.889 1.00 0.00 77 GLU A O 16
ATOM 33093 N N . LYS A 1 78 ? -3.521 12.576 2.847 1.00 0.00 78 LYS A N 16
ATOM 33094 C CA . LYS A 1 78 ? -4.038 13.243 4.054 1.00 0.00 78 LYS A CA 16
ATOM 33095 C C . LYS A 1 78 ? -5.317 12.592 4.593 1.00 0.00 78 LYS A C 16
ATOM 33096 O O . LYS A 1 78 ? -5.445 12.395 5.804 1.00 0.00 78 LYS A O 16
ATOM 33115 N N . ARG A 1 79 ? -6.247 12.207 3.713 1.00 0.00 79 ARG A N 16
ATOM 33116 C CA . ARG A 1 79 ? -7.526 11.577 4.089 1.00 0.00 79 ARG A CA 16
ATOM 33117 C C . ARG A 1 79 ? -7.329 10.221 4.759 1.00 0.00 79 ARG A C 16
ATOM 33118 O O . ARG A 1 79 ? -8.045 9.906 5.708 1.00 0.00 79 ARG A O 16
ATOM 33139 N N . ILE A 1 80 ? -6.392 9.403 4.276 1.00 0.00 80 ILE A N 16
ATOM 33140 C CA . ILE A 1 80 ? -6.094 8.107 4.900 1.00 0.00 80 ILE A CA 16
ATOM 33141 C C . ILE A 1 80 ? -5.129 8.273 6.081 1.00 0.00 80 ILE A C 16
ATOM 33142 O O . ILE A 1 80 ? -5.288 7.563 7.070 1.00 0.00 80 ILE A O 16
ATOM 33158 N N . GLN A 1 81 ? -4.222 9.262 6.065 1.00 0.00 81 GLN A N 16
ATOM 33159 C CA . GLN A 1 81 ? -3.415 9.609 7.252 1.00 0.00 81 GLN A CA 16
ATOM 33160 C C . GLN A 1 81 ? -4.297 9.888 8.469 1.00 0.00 81 GLN A C 16
ATOM 33161 O O . GLN A 1 81 ? -4.024 9.374 9.553 1.00 0.00 81 GLN A O 16
ATOM 33175 N N . LYS A 1 82 ? -5.363 10.681 8.293 1.00 0.00 82 LYS A N 16
ATOM 33176 C CA . LYS A 1 82 ? -6.245 11.059 9.399 1.00 0.00 82 LYS A CA 16
ATOM 33177 C C . LYS A 1 82 ? -6.978 9.843 9.987 1.00 0.00 82 LYS A C 16
ATOM 33178 O O . LYS A 1 82 ? -7.109 9.728 11.205 1.00 0.00 82 LYS A O 16
ATOM 33197 N N . GLU A 1 83 ? -7.398 8.904 9.135 1.00 0.00 83 GLU A N 16
ATOM 33198 C CA . GLU A 1 83 ? -8.002 7.633 9.560 1.00 0.00 83 GLU A CA 16
ATOM 33199 C C . GLU A 1 83 ? -6.985 6.720 10.263 1.00 0.00 83 GLU A C 16
ATOM 33200 O O . GLU A 1 83 ? -7.272 6.164 11.325 1.00 0.00 83 GLU A O 16
ATOM 33212 N N . LEU A 1 84 ? -5.776 6.601 9.708 1.00 0.00 84 LEU A N 16
ATOM 33213 C CA . LEU A 1 84 ? -4.696 5.801 10.278 1.00 0.00 84 LEU A CA 16
ATOM 33214 C C . LEU A 1 84 ? -4.221 6.331 11.637 1.00 0.00 84 LEU A C 16
ATOM 33215 O O . LEU A 1 84 ? -3.948 5.530 12.525 1.00 0.00 84 LEU A O 16
ATOM 33231 N N . GLU A 1 85 ? -4.176 7.649 11.833 1.00 0.00 85 GLU A N 16
ATOM 33232 C CA . GLU A 1 85 ? -3.869 8.276 13.124 1.00 0.00 85 GLU A CA 16
ATOM 33233 C C . GLU A 1 85 ? -4.972 8.020 14.170 1.00 0.00 85 GLU A C 16
ATOM 33234 O O . GLU A 1 85 ? -4.682 7.872 15.358 1.00 0.00 85 GLU A O 16
ATOM 33246 N N . GLU A 1 86 ? -6.236 7.899 13.744 1.00 0.00 86 GLU A N 16
ATOM 33247 C CA . GLU A 1 86 ? -7.361 7.565 14.626 1.00 0.00 86 GLU A CA 16
ATOM 33248 C C . GLU A 1 86 ? -7.342 6.087 15.065 1.00 0.00 86 GLU A C 16
ATOM 33249 O O . GLU A 1 86 ? -7.608 5.798 16.236 1.00 0.00 86 GLU A O 16
ATOM 33261 N N . ARG A 1 87 ? -6.988 5.152 14.165 1.00 0.00 87 ARG A N 16
ATOM 33262 C CA . ARG A 1 87 ? -6.939 3.703 14.466 1.00 0.00 87 ARG A CA 16
ATOM 33263 C C . ARG A 1 87 ? -5.583 3.169 14.962 1.00 0.00 87 ARG A C 16
ATOM 33264 O O . ARG A 1 87 ? -5.515 2.009 15.372 1.00 0.00 87 ARG A O 16
ATOM 33285 N N . ASN A 1 88 ? -4.522 3.984 14.969 1.00 0.00 88 ASN A N 16
ATOM 33286 C CA . ASN A 1 88 ? -3.198 3.633 15.513 1.00 0.00 88 ASN A CA 16
ATOM 33287 C C . ASN A 1 88 ? -2.723 4.657 16.571 1.00 0.00 88 ASN A C 16
ATOM 33288 O O . ASN A 1 88 ? -2.160 5.694 16.202 1.00 0.00 88 ASN A O 16
ATOM 33299 N N . PRO A 1 89 ? -2.885 4.381 17.881 1.00 0.00 89 PRO A N 16
ATOM 33300 C CA . PRO A 1 89 ? -2.278 5.192 18.935 1.00 0.00 89 PRO A CA 16
ATOM 33301 C C . PRO A 1 89 ? -0.751 4.995 18.979 1.00 0.00 89 PRO A C 16
ATOM 33302 O O . PRO A 1 89 ? -0.251 3.900 18.710 1.00 0.00 89 PRO A O 16
ATOM 33313 N N . ASN A 1 90 ? -0.016 6.053 19.343 1.00 0.00 90 ASN A N 16
ATOM 33314 C CA . ASN A 1 90 ? 1.449 6.073 19.496 1.00 0.00 90 ASN A CA 16
ATOM 33315 C C . ASN A 1 90 ? 2.204 5.428 18.307 1.00 0.00 90 ASN A C 16
ATOM 33316 O O . ASN A 1 90 ? 3.043 4.542 18.486 1.00 0.00 90 ASN A O 16
ATOM 33327 N N . ALA A 1 91 ? 1.877 5.851 17.081 1.00 0.00 91 ALA A N 16
ATOM 33328 C CA . ALA A 1 91 ? 2.411 5.287 15.839 1.00 0.00 91 ALA A CA 16
ATOM 33329 C C . ALA A 1 91 ? 2.926 6.349 14.855 1.00 0.00 91 ALA A C 16
ATOM 33330 O O . ALA A 1 91 ? 2.494 7.504 14.869 1.00 0.00 91 ALA A O 16
ATOM 33337 N N . GLU A 1 92 ? 3.816 5.925 13.957 1.00 0.00 92 GLU A N 16
ATOM 33338 C CA . GLU A 1 92 ? 4.285 6.698 12.800 1.00 0.00 92 GLU A CA 16
ATOM 33339 C C . GLU A 1 92 ? 3.659 6.127 11.529 1.00 0.00 92 GLU A C 16
ATOM 33340 O O . GLU A 1 92 ? 3.633 4.909 11.357 1.00 0.00 92 GLU A O 16
ATOM 33352 N N . ILE A 1 93 ? 3.193 6.995 10.632 1.00 0.00 93 ILE A N 16
ATOM 33353 C CA . ILE A 1 93 ? 2.619 6.637 9.327 1.00 0.00 93 ILE A CA 16
ATOM 33354 C C . ILE A 1 93 ? 3.533 7.195 8.239 1.00 0.00 93 ILE A C 16
ATOM 33355 O O . ILE A 1 93 ? 3.888 8.375 8.261 1.00 0.00 93 ILE A O 16
ATOM 33371 N N . GLN A 1 94 ? 3.928 6.355 7.289 1.00 0.00 94 GLN A N 16
ATOM 33372 C CA . GLN A 1 94 ? 4.805 6.718 6.172 1.00 0.00 94 GLN A CA 16
ATOM 33373 C C . GLN A 1 94 ? 4.146 6.301 4.846 1.00 0.00 94 GLN A C 16
ATOM 33374 O O . GLN A 1 94 ? 3.541 5.232 4.778 1.00 0.00 94 GLN A O 16
ATOM 33388 N N . VAL A 1 95 ? 4.243 7.130 3.799 1.00 0.00 95 VAL A N 16
ATOM 33389 C CA . VAL A 1 95 ? 3.548 6.923 2.508 1.00 0.00 95 VAL A CA 16
ATOM 33390 C C . VAL A 1 95 ? 4.534 6.723 1.354 1.00 0.00 95 VAL A C 16
ATOM 33391 O O . VAL A 1 95 ? 5.503 7.471 1.221 1.00 0.00 95 VAL A O 16
ATOM 33404 N N . VAL A 1 96 ? 4.276 5.707 0.524 1.00 0.00 96 VAL A N 16
ATOM 33405 C CA . VAL A 1 96 ? 5.129 5.268 -0.588 1.00 0.00 96 VAL A CA 16
ATOM 33406 C C . VAL A 1 96 ? 4.341 5.146 -1.895 1.00 0.00 96 VAL A C 16
ATOM 33407 O O . VAL A 1 96 ? 3.333 4.443 -1.966 1.00 0.00 96 VAL A O 16
ATOM 33420 N N . ARG A 1 97 ? 4.850 5.805 -2.940 1.00 0.00 97 ARG A N 16
ATOM 33421 C CA . ARG A 1 97 ? 4.447 5.692 -4.360 1.00 0.00 97 ARG A CA 16
ATOM 33422 C C . ARG A 1 97 ? 5.635 5.386 -5.293 1.00 0.00 97 ARG A C 16
ATOM 33423 O O . ARG A 1 97 ? 5.445 5.232 -6.501 1.00 0.00 97 ARG A O 16
ATOM 33444 N N . SER A 1 98 ? 6.854 5.298 -4.752 1.00 0.00 98 SER A N 16
ATOM 33445 C CA . SER A 1 98 ? 8.089 4.988 -5.489 1.00 0.00 98 SER A CA 16
ATOM 33446 C C . SER A 1 98 ? 9.033 4.082 -4.687 1.00 0.00 98 SER A C 16
ATOM 33447 O O . SER A 1 98 ? 9.103 4.163 -3.461 1.00 0.00 98 SER A O 16
ATOM 33455 N N . GLU A 1 99 ? 9.817 3.258 -5.384 1.00 0.00 99 GLU A N 16
ATOM 33456 C CA . GLU A 1 99 ? 10.844 2.378 -4.801 1.00 0.00 99 GLU A CA 16
ATOM 33457 C C . GLU A 1 99 ? 11.861 3.153 -3.942 1.00 0.00 99 GLU A C 16
ATOM 33458 O O . GLU A 1 99 ? 12.298 2.663 -2.898 1.00 0.00 99 GLU A O 16
ATOM 33470 N N . ASP A 1 100 ? 12.197 4.385 -4.339 1.00 0.00 100 ASP A N 16
ATOM 33471 C CA . ASP A 1 100 ? 13.148 5.235 -3.616 1.00 0.00 100 ASP A CA 16
ATOM 33472 C C . ASP A 1 100 ? 12.611 5.666 -2.243 1.00 0.00 100 ASP A C 16
ATOM 33473 O O . ASP A 1 100 ? 13.369 5.714 -1.278 1.00 0.00 100 ASP A O 16
ATOM 33482 N N . GLU A 1 101 ? 11.303 5.912 -2.112 1.00 0.00 101 GLU A N 16
ATOM 33483 C CA . GLU A 1 101 ? 10.682 6.259 -0.827 1.00 0.00 101 GLU A CA 16
ATOM 33484 C C . GLU A 1 101 ? 10.680 5.068 0.139 1.00 0.00 101 GLU A C 16
ATOM 33485 O O . GLU A 1 101 ? 10.969 5.232 1.325 1.00 0.00 101 GLU A O 16
ATOM 33497 N N . LEU A 1 102 ? 10.413 3.858 -0.366 1.00 0.00 102 LEU A N 16
ATOM 33498 C CA . LEU A 1 102 ? 10.468 2.625 0.428 1.00 0.00 102 LEU A CA 16
ATOM 33499 C C . LEU A 1 102 ? 11.901 2.345 0.917 1.00 0.00 102 LEU A C 16
ATOM 33500 O O . LEU A 1 102 ? 12.109 2.004 2.085 1.00 0.00 102 LEU A O 16
ATOM 33516 N N . LYS A 1 103 ? 12.898 2.559 0.046 1.00 0.00 103 LYS A N 16
ATOM 33517 C CA . LYS A 1 103 ? 14.329 2.449 0.372 1.00 0.00 103 LYS A CA 16
ATOM 33518 C C . LYS A 1 103 ? 14.760 3.500 1.399 1.00 0.00 103 LYS A C 16
ATOM 33519 O O . LYS A 1 103 ? 15.457 3.167 2.356 1.00 0.00 103 LYS A O 16
ATOM 33538 N N . GLU A 1 104 ? 14.296 4.741 1.264 1.00 0.00 104 GLU A N 16
ATOM 33539 C CA . GLU A 1 104 ? 14.562 5.809 2.235 1.00 0.00 104 GLU A CA 16
ATOM 33540 C C . GLU A 1 104 ? 13.946 5.522 3.608 1.00 0.00 104 GLU A C 16
ATOM 33541 O O . GLU A 1 104 ? 14.631 5.707 4.610 1.00 0.00 104 GLU A O 16
ATOM 33553 N N . ILE A 1 105 ? 12.714 5.008 3.687 1.00 0.00 105 ILE A N 16
ATOM 33554 C CA . ILE A 1 105 ? 12.117 4.557 4.963 1.00 0.00 105 ILE A CA 16
ATOM 33555 C C . ILE A 1 105 ? 13.009 3.496 5.628 1.00 0.00 105 ILE A C 16
ATOM 33556 O O . ILE A 1 105 ? 13.274 3.583 6.826 1.00 0.00 105 ILE A O 16
ATOM 33572 N N . LEU A 1 106 ? 13.551 2.553 4.854 1.00 0.00 106 LEU A N 16
ATOM 33573 C CA . LEU A 1 106 ? 14.475 1.528 5.351 1.00 0.00 106 LEU A CA 16
ATOM 33574 C C . LEU A 1 106 ? 15.790 2.127 5.909 1.00 0.00 106 LEU A C 16
ATOM 33575 O O . LEU A 1 106 ? 16.339 1.597 6.876 1.00 0.00 106 LEU A O 16
ATOM 33591 N N . ASP A 1 107 ? 16.277 3.251 5.368 1.00 0.00 107 ASP A N 16
ATOM 33592 C CA . ASP A 1 107 ? 17.432 3.976 5.908 1.00 0.00 107 ASP A CA 16
ATOM 33593 C C . ASP A 1 107 ? 17.058 4.798 7.155 1.00 0.00 107 ASP A C 16
ATOM 33594 O O . ASP A 1 107 ? 17.803 4.838 8.137 1.00 0.00 107 ASP A O 16
ATOM 33603 N N . LYS A 1 108 ? 15.875 5.422 7.143 1.00 0.00 108 LYS A N 16
ATOM 33604 C CA . LYS A 1 108 ? 15.332 6.226 8.246 1.00 0.00 108 LYS A CA 16
ATOM 33605 C C . LYS A 1 108 ? 15.069 5.389 9.496 1.00 0.00 108 LYS A C 16
ATOM 33606 O O . LYS A 1 108 ? 15.282 5.889 10.594 1.00 0.00 108 LYS A O 16
ATOM 33625 N N . LEU A 1 109 ? 14.688 4.118 9.364 1.00 0.00 109 LEU A N 16
ATOM 33626 C CA . LEU A 1 109 ? 14.573 3.186 10.498 1.00 0.00 109 LEU A CA 16
ATOM 33627 C C . LEU A 1 109 ? 15.909 2.999 11.248 1.00 0.00 109 LEU A C 16
ATOM 33628 O O . LEU A 1 109 ? 15.917 2.919 12.476 1.00 0.00 109 LEU A O 16
ATOM 33644 N N . ASP A 1 110 ? 17.041 2.982 10.536 1.00 0.00 110 ASP A N 16
ATOM 33645 C CA . ASP A 1 110 ? 18.380 2.933 11.141 1.00 0.00 110 ASP A CA 16
ATOM 33646 C C . ASP A 1 110 ? 18.825 4.296 11.713 1.00 0.00 110 ASP A C 16
ATOM 33647 O O . ASP A 1 110 ? 19.507 4.347 12.737 1.00 0.00 110 ASP A O 16
ATOM 33656 N N . GLU A 1 111 ? 18.395 5.409 11.109 1.00 0.00 111 GLU A N 16
ATOM 33657 C CA . GLU A 1 111 ? 18.678 6.771 11.594 1.00 0.00 111 GLU A CA 16
ATOM 33658 C C . GLU A 1 111 ? 17.888 7.126 12.870 1.00 0.00 111 GLU A C 16
ATOM 33659 O O . GLU A 1 111 ? 18.459 7.677 13.812 1.00 0.00 111 GLU A O 16
ATOM 33671 N N . LYS A 1 112 ? 16.601 6.753 12.944 1.00 0.00 112 LYS A N 16
ATOM 33672 C CA . LYS A 1 112 ? 15.702 6.983 14.096 1.00 0.00 112 LYS A CA 16
ATOM 33673 C C . LYS A 1 112 ? 16.183 6.293 15.382 1.00 0.00 112 LYS A C 16
ATOM 33674 O O . LYS A 1 112 ? 15.929 6.790 16.482 1.00 0.00 112 LYS A O 16
ATOM 33693 N N . LYS A 1 113 ? 16.904 5.174 15.237 1.00 0.00 113 LYS A N 16
ATOM 33694 C CA . LYS A 1 113 ? 17.576 4.413 16.308 1.00 0.00 113 LYS A CA 16
ATOM 33695 C C . LYS A 1 113 ? 18.823 5.129 16.863 1.00 0.00 113 LYS A C 16
ATOM 33696 O O . LYS A 1 113 ? 19.183 4.919 18.024 1.00 0.00 113 LYS A O 16
ATOM 33715 N N . GLY A 1 114 ? 19.464 5.980 16.058 1.00 0.00 114 GLY A N 16
ATOM 33716 C CA . GLY A 1 114 ? 20.612 6.813 16.438 1.00 0.00 114 GLY A CA 16
ATOM 33717 C C . GLY A 1 114 ? 20.213 8.162 17.054 1.00 0.00 114 GLY A C 16
ATOM 33718 O O . GLY A 1 114 ? 19.092 8.337 17.542 1.00 0.00 114 GLY A O 16
ATOM 33722 N N . SER A 1 115 ? 21.132 9.132 17.014 1.00 0.00 115 SER A N 16
ATOM 33723 C CA . SER A 1 115 ? 20.878 10.534 17.389 1.00 0.00 115 SER A CA 16
ATOM 33724 C C . SER A 1 115 ? 20.481 11.371 16.165 1.00 0.00 115 SER A C 16
ATOM 33725 O O . SER A 1 115 ? 21.103 11.264 15.103 1.00 0.00 115 SER A O 16
ATOM 33733 N N . TRP A 1 116 ? 19.442 12.201 16.303 1.00 0.00 116 TRP A N 16
ATOM 33734 C CA . TRP A 1 116 ? 18.866 13.020 15.227 1.00 0.00 116 TRP A CA 16
ATOM 33735 C C . TRP A 1 116 ? 18.167 14.282 15.764 1.00 0.00 116 TRP A C 16
ATOM 33736 O O . TRP A 1 116 ? 17.573 14.271 16.845 1.00 0.00 116 TRP A O 16
ATOM 33757 N N . SER A 1 117 ? 18.228 15.369 14.988 1.00 0.00 117 SER A N 16
ATOM 33758 C CA . SER A 1 117 ? 17.495 16.628 15.207 1.00 0.00 117 SER A CA 16
ATOM 33759 C C . SER A 1 117 ? 17.449 17.452 13.909 1.00 0.00 117 SER A C 16
ATOM 33760 O O . SER A 1 117 ? 18.410 17.434 13.133 1.00 0.00 117 SER A O 16
ATOM 33768 N N . LEU A 1 118 ? 16.346 18.173 13.667 1.00 0.00 118 LEU A N 16
ATOM 33769 C CA . LEU A 1 118 ? 16.197 19.104 12.532 1.00 0.00 118 LEU A CA 16
ATOM 33770 C C . LEU A 1 118 ? 15.140 20.193 12.823 1.00 0.00 118 LEU A C 16
ATOM 33771 O O . LEU A 1 118 ? 15.411 21.382 12.655 1.00 0.00 118 LEU A O 16
ATOM 33787 N N . GLU A 1 119 ? 13.960 19.788 13.313 1.00 0.00 119 GLU A N 16
ATOM 33788 C CA . GLU A 1 119 ? 12.870 20.666 13.786 1.00 0.00 119 GLU A CA 16
ATOM 33789 C C . GLU A 1 119 ? 12.408 21.725 12.751 1.00 0.00 119 GLU A C 16
ATOM 33790 O O . GLU A 1 119 ? 12.296 22.918 13.050 1.00 0.00 119 GLU A O 16
ATOM 33802 N N . HIS A 1 120 ? 12.150 21.292 11.509 1.00 0.00 120 HIS A N 16
ATOM 33803 C CA . HIS A 1 120 ? 11.633 22.142 10.424 1.00 0.00 120 HIS A CA 16
ATOM 33804 C C . HIS A 1 120 ? 10.096 22.090 10.294 1.00 0.00 120 HIS A C 16
ATOM 33805 O O . HIS A 1 120 ? 9.463 21.074 10.594 1.00 0.00 120 HIS A O 16
ATOM 33819 N N . HIS A 1 121 ? 9.500 23.180 9.797 1.00 0.00 121 HIS A N 16
ATOM 33820 C CA . HIS A 1 121 ? 8.085 23.281 9.416 1.00 0.00 121 HIS A CA 16
ATOM 33821 C C . HIS A 1 121 ? 7.891 24.365 8.332 1.00 0.00 121 HIS A C 16
ATOM 33822 O O . HIS A 1 121 ? 8.662 25.328 8.272 1.00 0.00 121 HIS A O 16
ATOM 33836 N N . HIS A 1 122 ? 6.879 24.216 7.470 1.00 0.00 122 HIS A N 16
ATOM 33837 C CA . HIS A 1 122 ? 6.594 25.145 6.366 1.00 0.00 122 HIS A CA 16
ATOM 33838 C C . HIS A 1 122 ? 5.684 26.311 6.796 1.00 0.00 122 HIS A C 16
ATOM 33839 O O . HIS A 1 122 ? 4.727 26.121 7.550 1.00 0.00 122 HIS A O 16
ATOM 33853 N N . HIS A 1 123 ? 5.959 27.521 6.295 1.00 0.00 123 HIS A N 16
ATOM 33854 C CA . HIS A 1 123 ? 5.226 28.748 6.645 1.00 0.00 123 HIS A CA 16
ATOM 33855 C C . HIS A 1 123 ? 5.056 29.679 5.433 1.00 0.00 123 HIS A C 16
ATOM 33856 O O . HIS A 1 123 ? 6.011 29.927 4.691 1.00 0.00 123 HIS A O 16
ATOM 33870 N N . HIS A 1 124 ? 3.848 30.222 5.258 1.00 0.00 124 HIS A N 16
ATOM 33871 C CA . HIS A 1 124 ? 3.471 31.241 4.263 1.00 0.00 124 HIS A CA 16
ATOM 33872 C C . HIS A 1 124 ? 2.529 32.285 4.900 1.00 0.00 124 HIS A C 16
ATOM 33873 O O . HIS A 1 124 ? 1.818 31.984 5.866 1.00 0.00 124 HIS A O 16
ATOM 33887 N N . HIS A 1 125 ? 2.507 33.504 4.344 1.00 0.00 125 HIS A N 16
ATOM 33888 C CA . HIS A 1 125 ? 1.622 34.610 4.753 1.00 0.00 125 HIS A CA 16
ATOM 33889 C C . HIS A 1 125 ? 0.366 34.710 3.860 1.00 0.00 125 HIS A C 16
ATOM 33890 O O . HIS A 1 125 ? 0.480 34.548 2.623 1.00 0.00 125 HIS A O 16
ATOM 33905 N N . GLY A 1 1 ? 11.904 -9.804 8.435 1.00 0.00 1 GLY A N 17
ATOM 33906 C CA . GLY A 1 1 ? 12.806 -8.759 7.899 1.00 0.00 1 GLY A CA 17
ATOM 33907 C C . GLY A 1 1 ? 12.087 -7.855 6.909 1.00 0.00 1 GLY A C 17
ATOM 33908 O O . GLY A 1 1 ? 11.210 -8.312 6.173 1.00 0.00 1 GLY A O 17
ATOM 33914 N N . SER A 1 2 ? 12.463 -6.573 6.853 1.00 0.00 2 SER A N 17
ATOM 33915 C CA . SER A 1 2 ? 11.807 -5.523 6.041 1.00 0.00 2 SER A CA 17
ATOM 33916 C C . SER A 1 2 ? 11.790 -5.796 4.529 1.00 0.00 2 SER A C 17
ATOM 33917 O O . SER A 1 2 ? 10.904 -5.318 3.821 1.00 0.00 2 SER A O 17
ATOM 33925 N N . GLU A 1 3 ? 12.729 -6.602 4.024 1.00 0.00 3 GLU A N 17
ATOM 33926 C CA . GLU A 1 3 ? 12.759 -7.066 2.627 1.00 0.00 3 GLU A CA 17
ATOM 33927 C C . GLU A 1 3 ? 11.476 -7.809 2.207 1.00 0.00 3 GLU A C 17
ATOM 33928 O O . GLU A 1 3 ? 11.101 -7.760 1.037 1.00 0.00 3 GLU A O 17
ATOM 33940 N N . GLU A 1 4 ? 10.759 -8.452 3.137 1.00 0.00 4 GLU A N 17
ATOM 33941 C CA . GLU A 1 4 ? 9.464 -9.086 2.866 1.00 0.00 4 GLU A CA 17
ATOM 33942 C C . GLU A 1 4 ? 8.393 -8.058 2.453 1.00 0.00 4 GLU A C 17
ATOM 33943 O O . GLU A 1 4 ? 7.627 -8.302 1.523 1.00 0.00 4 GLU A O 17
ATOM 33955 N N . ILE A 1 5 ? 8.379 -6.878 3.085 1.00 0.00 5 ILE A N 17
ATOM 33956 C CA . ILE A 1 5 ? 7.479 -5.758 2.746 1.00 0.00 5 ILE A CA 17
ATOM 33957 C C . ILE A 1 5 ? 7.889 -5.134 1.399 1.00 0.00 5 ILE A C 17
ATOM 33958 O O . ILE A 1 5 ? 7.041 -4.770 0.582 1.00 0.00 5 ILE A O 17
ATOM 33974 N N . ARG A 1 6 ? 9.203 -5.068 1.129 1.00 0.00 6 ARG A N 17
ATOM 33975 C CA . ARG A 1 6 ? 9.776 -4.589 -0.142 1.00 0.00 6 ARG A CA 17
ATOM 33976 C C . ARG A 1 6 ? 9.489 -5.534 -1.318 1.00 0.00 6 ARG A C 17
ATOM 33977 O O . ARG A 1 6 ? 9.314 -5.067 -2.442 1.00 0.00 6 ARG A O 17
ATOM 33998 N N . GLU A 1 7 ? 9.393 -6.840 -1.088 1.00 0.00 7 GLU A N 17
ATOM 33999 C CA . GLU A 1 7 ? 8.905 -7.814 -2.078 1.00 0.00 7 GLU A CA 17
ATOM 34000 C C . GLU A 1 7 ? 7.376 -7.802 -2.228 1.00 0.00 7 GLU A C 17
ATOM 34001 O O . GLU A 1 7 ? 6.880 -7.877 -3.352 1.00 0.00 7 GLU A O 17
ATOM 34013 N N . LEU A 1 8 ? 6.620 -7.651 -1.132 1.00 0.00 8 LEU A N 17
ATOM 34014 C CA . LEU A 1 8 ? 5.149 -7.615 -1.126 1.00 0.00 8 LEU A CA 17
ATOM 34015 C C . LEU A 1 8 ? 4.608 -6.578 -2.122 1.00 0.00 8 LEU A C 17
ATOM 34016 O O . LEU A 1 8 ? 3.782 -6.914 -2.970 1.00 0.00 8 LEU A O 17
ATOM 34032 N N . VAL A 1 9 ? 5.141 -5.350 -2.100 1.00 0.00 9 VAL A N 17
ATOM 34033 C CA . VAL A 1 9 ? 4.739 -4.283 -3.031 1.00 0.00 9 VAL A CA 17
ATOM 34034 C C . VAL A 1 9 ? 4.964 -4.658 -4.503 1.00 0.00 9 VAL A C 17
ATOM 34035 O O . VAL A 1 9 ? 4.149 -4.307 -5.353 1.00 0.00 9 VAL A O 17
ATOM 34048 N N . ARG A 1 10 ? 6.002 -5.445 -4.818 1.00 0.00 10 ARG A N 17
ATOM 34049 C CA . ARG A 1 10 ? 6.281 -5.909 -6.190 1.00 0.00 10 ARG A CA 17
ATOM 34050 C C . ARG A 1 10 ? 5.240 -6.911 -6.667 1.00 0.00 10 ARG A C 17
ATOM 34051 O O . ARG A 1 10 ? 4.788 -6.819 -7.809 1.00 0.00 10 ARG A O 17
ATOM 34072 N N . LYS A 1 11 ? 4.783 -7.800 -5.780 1.00 0.00 11 LYS A N 17
ATOM 34073 C CA . LYS A 1 11 ? 3.725 -8.770 -6.105 1.00 0.00 11 LYS A CA 17
ATOM 34074 C C . LYS A 1 11 ? 2.410 -8.044 -6.408 1.00 0.00 11 LYS A C 17
ATOM 34075 O O . LYS A 1 11 ? 1.682 -8.435 -7.322 1.00 0.00 11 LYS A O 17
ATOM 34094 N N . ILE A 1 12 ? 2.145 -6.941 -5.697 1.00 0.00 12 ILE A N 17
ATOM 34095 C CA . ILE A 1 12 ? 0.988 -6.073 -5.940 1.00 0.00 12 ILE A CA 17
ATOM 34096 C C . ILE A 1 12 ? 1.130 -5.335 -7.271 1.00 0.00 12 ILE A C 17
ATOM 34097 O O . ILE A 1 12 ? 0.229 -5.435 -8.096 1.00 0.00 12 ILE A O 17
ATOM 34113 N N . TYR A 1 13 ? 2.257 -4.666 -7.533 1.00 0.00 13 TYR A N 17
ATOM 34114 C CA . TYR A 1 13 ? 2.474 -3.908 -8.775 1.00 0.00 13 TYR A CA 17
ATOM 34115 C C . TYR A 1 13 ? 2.402 -4.794 -10.034 1.00 0.00 13 TYR A C 17
ATOM 34116 O O . TYR A 1 13 ? 1.895 -4.345 -11.063 1.00 0.00 13 TYR A O 17
ATOM 34134 N N . GLU A 1 14 ? 2.826 -6.060 -9.961 1.00 0.00 14 GLU A N 17
ATOM 34135 C CA . GLU A 1 14 ? 2.603 -7.039 -11.037 1.00 0.00 14 GLU A CA 17
ATOM 34136 C C . GLU A 1 14 ? 1.126 -7.456 -11.165 1.00 0.00 14 GLU A C 17
ATOM 34137 O O . GLU A 1 14 ? 0.618 -7.563 -12.281 1.00 0.00 14 GLU A O 17
ATOM 34149 N N . THR A 1 15 ? 0.407 -7.647 -10.054 1.00 0.00 15 THR A N 17
ATOM 34150 C CA . THR A 1 15 ? -1.015 -8.049 -10.069 1.00 0.00 15 THR A CA 17
ATOM 34151 C C . THR A 1 15 ? -1.927 -6.930 -10.586 1.00 0.00 15 THR A C 17
ATOM 34152 O O . THR A 1 15 ? -2.812 -7.176 -11.405 1.00 0.00 15 THR A O 17
ATOM 34163 N N . VAL A 1 16 ? -1.708 -5.684 -10.155 1.00 0.00 16 VAL A N 17
ATOM 34164 C CA . VAL A 1 16 ? -2.528 -4.525 -10.549 1.00 0.00 16 VAL A CA 17
ATOM 34165 C C . VAL A 1 16 ? -2.328 -4.154 -12.019 1.00 0.00 16 VAL A C 17
ATOM 34166 O O . VAL A 1 16 ? -3.319 -3.935 -12.715 1.00 0.00 16 VAL A O 17
ATOM 34179 N N . ARG A 1 17 ? -1.088 -4.174 -12.540 1.00 0.00 17 ARG A N 17
ATOM 34180 C CA . ARG A 1 17 ? -0.815 -3.841 -13.954 1.00 0.00 17 ARG A CA 17
ATOM 34181 C C . ARG A 1 17 ? -1.340 -4.893 -14.937 1.00 0.00 17 ARG A C 17
ATOM 34182 O O . ARG A 1 17 ? -1.701 -4.545 -16.061 1.00 0.00 17 ARG A O 17
ATOM 34203 N N . LYS A 1 18 ? -1.451 -6.154 -14.497 1.00 0.00 18 LYS A N 17
ATOM 34204 C CA . LYS A 1 18 ? -2.131 -7.241 -15.228 1.00 0.00 18 LYS A CA 17
ATOM 34205 C C . LYS A 1 18 ? -3.641 -7.007 -15.379 1.00 0.00 18 LYS A C 17
ATOM 34206 O O . LYS A 1 18 ? -4.218 -7.449 -16.372 1.00 0.00 18 LYS A O 17
ATOM 34225 N N . GLU A 1 19 ? -4.272 -6.286 -14.449 1.00 0.00 19 GLU A N 17
ATOM 34226 C CA . GLU A 1 19 ? -5.683 -5.883 -14.556 1.00 0.00 19 GLU A CA 17
ATOM 34227 C C . GLU A 1 19 ? -5.851 -4.562 -15.333 1.00 0.00 19 GLU A C 17
ATOM 34228 O O . GLU A 1 19 ? -6.689 -4.482 -16.234 1.00 0.00 19 GLU A O 17
ATOM 34240 N N . ASN A 1 20 ? -5.038 -3.541 -15.027 1.00 0.00 20 ASN A N 17
ATOM 34241 C CA . ASN A 1 20 ? -4.971 -2.256 -15.737 1.00 0.00 20 ASN A CA 17
ATOM 34242 C C . ASN A 1 20 ? -3.598 -1.568 -15.496 1.00 0.00 20 ASN A C 17
ATOM 34243 O O . ASN A 1 20 ? -3.254 -1.315 -14.341 1.00 0.00 20 ASN A O 17
ATOM 34254 N N . PRO A 1 21 ? -2.813 -1.207 -16.533 1.00 0.00 21 PRO A N 17
ATOM 34255 C CA . PRO A 1 21 ? -1.503 -0.561 -16.364 1.00 0.00 21 PRO A CA 17
ATOM 34256 C C . PRO A 1 21 ? -1.552 0.952 -16.046 1.00 0.00 21 PRO A C 17
ATOM 34257 O O . PRO A 1 21 ? -0.522 1.533 -15.701 1.00 0.00 21 PRO A O 17
ATOM 34268 N N . ASN A 1 22 ? -2.712 1.614 -16.169 1.00 0.00 22 ASN A N 17
ATOM 34269 C CA . ASN A 1 22 ? -2.850 3.077 -16.033 1.00 0.00 22 ASN A CA 17
ATOM 34270 C C . ASN A 1 22 ? -2.875 3.569 -14.569 1.00 0.00 22 ASN A C 17
ATOM 34271 O O . ASN A 1 22 ? -2.357 4.637 -14.240 1.00 0.00 22 ASN A O 17
ATOM 34282 N N . VAL A 1 23 ? -3.520 2.783 -13.708 1.00 0.00 23 VAL A N 17
ATOM 34283 C CA . VAL A 1 23 ? -3.804 3.031 -12.284 1.00 0.00 23 VAL A CA 17
ATOM 34284 C C . VAL A 1 23 ? -2.534 3.024 -11.413 1.00 0.00 23 VAL A C 17
ATOM 34285 O O . VAL A 1 23 ? -1.629 2.212 -11.623 1.00 0.00 23 VAL A O 17
ATOM 34298 N N . LYS A 1 24 ? -2.471 3.930 -10.423 1.00 0.00 24 LYS A N 17
ATOM 34299 C CA . LYS A 1 24 ? -1.362 4.085 -9.459 1.00 0.00 24 LYS A CA 17
ATOM 34300 C C . LYS A 1 24 ? -1.717 3.485 -8.091 1.00 0.00 24 LYS A C 17
ATOM 34301 O O . LYS A 1 24 ? -2.890 3.322 -7.754 1.00 0.00 24 LYS A O 17
ATOM 34320 N N . ILE A 1 25 ? -0.696 3.145 -7.305 1.00 0.00 25 ILE A N 17
ATOM 34321 C CA . ILE A 1 25 ? -0.806 2.471 -6.008 1.00 0.00 25 ILE A CA 17
ATOM 34322 C C . ILE A 1 25 ? 0.007 3.224 -4.947 1.00 0.00 25 ILE A C 17
ATOM 34323 O O . ILE A 1 25 ? 1.131 3.658 -5.204 1.00 0.00 25 ILE A O 17
ATOM 34339 N N . LEU A 1 26 ? -0.548 3.338 -3.741 1.00 0.00 26 LEU A N 17
ATOM 34340 C CA . LEU A 1 26 ? 0.123 3.821 -2.536 1.00 0.00 26 LEU A CA 17
ATOM 34341 C C . LEU A 1 26 ? 0.221 2.695 -1.499 1.00 0.00 26 LEU A C 17
ATOM 34342 O O . LEU A 1 26 ? -0.775 2.026 -1.220 1.00 0.00 26 LEU A O 17
ATOM 34358 N N . ILE A 1 27 ? 1.397 2.533 -0.889 1.00 0.00 27 ILE A N 17
ATOM 34359 C CA . ILE A 1 27 ? 1.616 1.660 0.274 1.00 0.00 27 ILE A CA 17
ATOM 34360 C C . ILE A 1 27 ? 1.911 2.562 1.484 1.00 0.00 27 ILE A C 17
ATOM 34361 O O . ILE A 1 27 ? 2.764 3.453 1.424 1.00 0.00 27 ILE A O 17
ATOM 34377 N N . PHE A 1 28 ? 1.204 2.311 2.587 1.00 0.00 28 PHE A N 17
ATOM 34378 C CA . PHE A 1 28 ? 1.384 2.969 3.885 1.00 0.00 28 PHE A CA 17
ATOM 34379 C C . PHE A 1 28 ? 2.048 1.975 4.830 1.00 0.00 28 PHE A C 17
ATOM 34380 O O . PHE A 1 28 ? 1.520 0.882 5.031 1.00 0.00 28 PHE A O 17
ATOM 34397 N N . ILE A 1 29 ? 3.189 2.351 5.399 1.00 0.00 29 ILE A N 17
ATOM 34398 C CA . ILE A 1 29 ? 4.042 1.512 6.246 1.00 0.00 29 ILE A CA 17
ATOM 34399 C C . ILE A 1 29 ? 3.990 2.075 7.665 1.00 0.00 29 ILE A C 17
ATOM 34400 O O . ILE A 1 29 ? 4.335 3.238 7.885 1.00 0.00 29 ILE A O 17
ATOM 34416 N N . ILE A 1 30 ? 3.538 1.264 8.617 1.00 0.00 30 ILE A N 17
ATOM 34417 C CA . ILE A 1 30 ? 3.214 1.675 9.988 1.00 0.00 30 ILE A CA 17
ATOM 34418 C C . ILE A 1 30 ? 4.191 1.003 10.942 1.00 0.00 30 ILE A C 17
ATOM 34419 O O . ILE A 1 30 ? 4.314 -0.222 10.935 1.00 0.00 30 ILE A O 17
ATOM 34435 N N . PHE A 1 31 ? 4.855 1.800 11.773 1.00 0.00 31 PHE A N 17
ATOM 34436 C CA . PHE A 1 31 ? 5.721 1.329 12.853 1.00 0.00 31 PHE A CA 17
ATOM 34437 C C . PHE A 1 31 ? 5.115 1.744 14.194 1.00 0.00 31 PHE A C 17
ATOM 34438 O O . PHE A 1 31 ? 4.908 2.930 14.446 1.00 0.00 31 PHE A O 17
ATOM 34455 N N . THR A 1 32 ? 4.775 0.769 15.038 1.00 0.00 32 THR A N 17
ATOM 34456 C CA . THR A 1 32 ? 4.107 1.002 16.335 1.00 0.00 32 THR A CA 17
ATOM 34457 C C . THR A 1 32 ? 5.095 1.138 17.500 1.00 0.00 32 THR A C 17
ATOM 34458 O O . THR A 1 32 ? 6.219 0.630 17.441 1.00 0.00 32 THR A O 17
ATOM 34469 N N . SER A 1 33 ? 4.663 1.758 18.606 1.00 0.00 33 SER A N 17
ATOM 34470 C CA . SER A 1 33 ? 5.419 1.810 19.874 1.00 0.00 33 SER A CA 17
ATOM 34471 C C . SER A 1 33 ? 5.674 0.417 20.484 1.00 0.00 33 SER A C 17
ATOM 34472 O O . SER A 1 33 ? 6.585 0.254 21.298 1.00 0.00 33 SER A O 17
ATOM 34480 N N . ASP A 1 34 ? 4.898 -0.598 20.082 1.00 0.00 34 ASP A N 17
ATOM 34481 C CA . ASP A 1 34 ? 5.041 -2.005 20.492 1.00 0.00 34 ASP A CA 17
ATOM 34482 C C . ASP A 1 34 ? 5.979 -2.829 19.580 1.00 0.00 34 ASP A C 17
ATOM 34483 O O . ASP A 1 34 ? 6.217 -4.011 19.840 1.00 0.00 34 ASP A O 17
ATOM 34492 N N . GLY A 1 35 ? 6.516 -2.229 18.510 1.00 0.00 35 GLY A N 17
ATOM 34493 C CA . GLY A 1 35 ? 7.422 -2.877 17.550 1.00 0.00 35 GLY A CA 17
ATOM 34494 C C . GLY A 1 35 ? 6.734 -3.721 16.462 1.00 0.00 35 GLY A C 17
ATOM 34495 O O . GLY A 1 35 ? 7.419 -4.342 15.645 1.00 0.00 35 GLY A O 17
ATOM 34499 N N . THR A 1 36 ? 5.398 -3.735 16.417 1.00 0.00 36 THR A N 17
ATOM 34500 C CA . THR A 1 36 ? 4.607 -4.314 15.314 1.00 0.00 36 THR A CA 17
ATOM 34501 C C . THR A 1 36 ? 4.718 -3.442 14.057 1.00 0.00 36 THR A C 17
ATOM 34502 O O . THR A 1 36 ? 4.653 -2.211 14.147 1.00 0.00 36 THR A O 17
ATOM 34513 N N . ILE A 1 37 ? 4.847 -4.083 12.888 1.00 0.00 37 ILE A N 17
ATOM 34514 C CA . ILE A 1 37 ? 4.802 -3.438 11.565 1.00 0.00 37 ILE A CA 17
ATOM 34515 C C . ILE A 1 37 ? 3.462 -3.748 10.885 1.00 0.00 37 ILE A C 17
ATOM 34516 O O . ILE A 1 37 ? 2.961 -4.874 10.974 1.00 0.00 37 ILE A O 17
ATOM 34532 N N . LYS A 1 38 ? 2.892 -2.761 10.188 1.00 0.00 38 LYS A N 17
ATOM 34533 C CA . LYS A 1 38 ? 1.648 -2.885 9.404 1.00 0.00 38 LYS A CA 17
ATOM 34534 C C . LYS A 1 38 ? 1.793 -2.285 8.009 1.00 0.00 38 LYS A C 17
ATOM 34535 O O . LYS A 1 38 ? 2.590 -1.367 7.805 1.00 0.00 38 LYS A O 17
ATOM 34554 N N . VAL A 1 39 ? 1.002 -2.799 7.066 1.00 0.00 39 VAL A N 17
ATOM 34555 C CA . VAL A 1 39 ? 0.910 -2.297 5.686 1.00 0.00 39 VAL A CA 17
ATOM 34556 C C . VAL A 1 39 ? -0.540 -2.170 5.216 1.00 0.00 39 VAL A C 17
ATOM 34557 O O . VAL A 1 39 ? -1.313 -3.123 5.319 1.00 0.00 39 VAL A O 17
ATOM 34570 N N . ILE A 1 40 ? -0.884 -0.997 4.672 1.00 0.00 40 ILE A N 17
ATOM 34571 C CA . ILE A 1 40 ? -2.171 -0.687 4.019 1.00 0.00 40 ILE A CA 17
ATOM 34572 C C . ILE A 1 40 ? -1.896 -0.393 2.542 1.00 0.00 40 ILE A C 17
ATOM 34573 O O . ILE A 1 40 ? -0.899 0.265 2.231 1.00 0.00 40 ILE A O 17
ATOM 34589 N N . ILE A 1 41 ? -2.768 -0.846 1.636 1.00 0.00 41 ILE A N 17
ATOM 34590 C CA . ILE A 1 41 ? -2.599 -0.660 0.185 1.00 0.00 41 ILE A CA 17
ATOM 34591 C C . ILE A 1 41 ? -3.780 0.139 -0.369 1.00 0.00 41 ILE A C 17
ATOM 34592 O O . ILE A 1 41 ? -4.933 -0.177 -0.082 1.00 0.00 41 ILE A O 17
ATOM 34608 N N . VAL A 1 42 ? -3.504 1.180 -1.152 1.00 0.00 42 VAL A N 17
ATOM 34609 C CA . VAL A 1 42 ? -4.524 2.099 -1.680 1.00 0.00 42 VAL A CA 17
ATOM 34610 C C . VAL A 1 42 ? -4.381 2.238 -3.192 1.00 0.00 42 VAL A C 17
ATOM 34611 O O . VAL A 1 42 ? -3.286 2.480 -3.698 1.00 0.00 42 VAL A O 17
ATOM 34624 N N . ILE A 1 43 ? -5.493 2.097 -3.912 1.00 0.00 43 ILE A N 17
ATOM 34625 C CA . ILE A 1 43 ? -5.561 2.134 -5.380 1.00 0.00 43 ILE A CA 17
ATOM 34626 C C . ILE A 1 43 ? -6.118 3.491 -5.839 1.00 0.00 43 ILE A C 17
ATOM 34627 O O . ILE A 1 43 ? -7.215 3.870 -5.432 1.00 0.00 43 ILE A O 17
ATOM 34643 N N . ILE A 1 44 ? -5.372 4.209 -6.686 1.00 0.00 44 ILE A N 17
ATOM 34644 C CA . ILE A 1 44 ? -5.725 5.519 -7.262 1.00 0.00 44 ILE A CA 17
ATOM 34645 C C . ILE A 1 44 ? -5.905 5.336 -8.782 1.00 0.00 44 ILE A C 17
ATOM 34646 O O . ILE A 1 44 ? -4.922 5.266 -9.525 1.00 0.00 44 ILE A O 17
ATOM 34662 N N . ALA A 1 45 ? -7.154 5.263 -9.253 1.00 0.00 45 ALA A N 17
ATOM 34663 C CA . ALA A 1 45 ? -7.508 5.161 -10.680 1.00 0.00 45 ALA A CA 17
ATOM 34664 C C . ALA A 1 45 ? -8.325 6.376 -11.161 1.00 0.00 45 ALA A C 17
ATOM 34665 O O . ALA A 1 45 ? -8.919 7.097 -10.360 1.00 0.00 45 ALA A O 17
ATOM 34672 N N . ASP A 1 46 ? -8.387 6.594 -12.478 1.00 0.00 46 ASP A N 17
ATOM 34673 C CA . ASP A 1 46 ? -9.120 7.720 -13.083 1.00 0.00 46 ASP A CA 17
ATOM 34674 C C . ASP A 1 46 ? -10.650 7.642 -12.883 1.00 0.00 46 ASP A C 17
ATOM 34675 O O . ASP A 1 46 ? -11.336 8.664 -12.951 1.00 0.00 46 ASP A O 17
ATOM 34684 N N . ASP A 1 47 ? -11.187 6.445 -12.621 1.00 0.00 47 ASP A N 17
ATOM 34685 C CA . ASP A 1 47 ? -12.602 6.190 -12.330 1.00 0.00 47 ASP A CA 17
ATOM 34686 C C . ASP A 1 47 ? -12.748 5.149 -11.194 1.00 0.00 47 ASP A C 17
ATOM 34687 O O . ASP A 1 47 ? -12.101 4.095 -11.257 1.00 0.00 47 ASP A O 17
ATOM 34696 N N . PRO A 1 48 ? -13.577 5.386 -10.154 1.00 0.00 48 PRO A N 17
ATOM 34697 C CA . PRO A 1 48 ? -13.738 4.450 -9.039 1.00 0.00 48 PRO A CA 17
ATOM 34698 C C . PRO A 1 48 ? -14.328 3.094 -9.461 1.00 0.00 48 PRO A C 17
ATOM 34699 O O . PRO A 1 48 ? -14.055 2.087 -8.808 1.00 0.00 48 PRO A O 17
ATOM 34710 N N . ASN A 1 49 ? -15.078 3.026 -10.568 1.00 0.00 49 ASN A N 17
ATOM 34711 C CA . ASN A 1 49 ? -15.601 1.765 -11.104 1.00 0.00 49 ASN A CA 17
ATOM 34712 C C . ASN A 1 49 ? -14.479 0.838 -11.592 1.00 0.00 49 ASN A C 17
ATOM 34713 O O . ASN A 1 49 ? -14.663 -0.380 -11.575 1.00 0.00 49 ASN A O 17
ATOM 34724 N N . ASP A 1 50 ? -13.335 1.390 -12.014 1.00 0.00 50 ASP A N 17
ATOM 34725 C CA . ASP A 1 50 ? -12.124 0.611 -12.287 1.00 0.00 50 ASP A CA 17
ATOM 34726 C C . ASP A 1 50 ? -11.380 0.266 -10.991 1.00 0.00 50 ASP A C 17
ATOM 34727 O O . ASP A 1 50 ? -11.062 -0.901 -10.763 1.00 0.00 50 ASP A O 17
ATOM 34736 N N . ALA A 1 51 ? -11.163 1.256 -10.110 1.00 0.00 51 ALA A N 17
ATOM 34737 C CA . ALA A 1 51 ? -10.385 1.091 -8.876 1.00 0.00 51 ALA A CA 17
ATOM 34738 C C . ALA A 1 51 ? -10.921 -0.051 -8.006 1.00 0.00 51 ALA A C 17
ATOM 34739 O O . ALA A 1 51 ? -10.148 -0.881 -7.526 1.00 0.00 51 ALA A O 17
ATOM 34746 N N . LYS A 1 52 ? -12.251 -0.138 -7.870 1.00 0.00 52 LYS A N 17
ATOM 34747 C CA . LYS A 1 52 ? -12.954 -1.210 -7.153 1.00 0.00 52 LYS A CA 17
ATOM 34748 C C . LYS A 1 52 ? -12.529 -2.604 -7.621 1.00 0.00 52 LYS A C 17
ATOM 34749 O O . LYS A 1 52 ? -12.284 -3.452 -6.772 1.00 0.00 52 LYS A O 17
ATOM 34768 N N . ARG A 1 53 ? -12.359 -2.834 -8.933 1.00 0.00 53 ARG A N 17
ATOM 34769 C CA . ARG A 1 53 ? -11.942 -4.136 -9.509 1.00 0.00 53 ARG A CA 17
ATOM 34770 C C . ARG A 1 53 ? -10.510 -4.501 -9.122 1.00 0.00 53 ARG A C 17
ATOM 34771 O O . ARG A 1 53 ? -10.236 -5.646 -8.764 1.00 0.00 53 ARG A O 17
ATOM 34792 N N . ILE A 1 54 ? -9.610 -3.516 -9.151 1.00 0.00 54 ILE A N 17
ATOM 34793 C CA . ILE A 1 54 ? -8.202 -3.689 -8.767 1.00 0.00 54 ILE A CA 17
ATOM 34794 C C . ILE A 1 54 ? -8.109 -4.024 -7.276 1.00 0.00 54 ILE A C 17
ATOM 34795 O O . ILE A 1 54 ? -7.469 -5.005 -6.897 1.00 0.00 54 ILE A O 17
ATOM 34811 N N . VAL A 1 55 ? -8.806 -3.255 -6.430 1.00 0.00 55 VAL A N 17
ATOM 34812 C CA . VAL A 1 55 ? -8.893 -3.494 -4.981 1.00 0.00 55 VAL A CA 17
ATOM 34813 C C . VAL A 1 55 ? -9.436 -4.892 -4.702 1.00 0.00 55 VAL A C 17
ATOM 34814 O O . VAL A 1 55 ? -8.842 -5.622 -3.915 1.00 0.00 55 VAL A O 17
ATOM 34827 N N . LYS A 1 56 ? -10.497 -5.308 -5.407 1.00 0.00 56 LYS A N 17
ATOM 34828 C CA . LYS A 1 56 ? -11.070 -6.662 -5.321 1.00 0.00 56 LYS A CA 17
ATOM 34829 C C . LYS A 1 56 ? -10.020 -7.749 -5.581 1.00 0.00 56 LYS A C 17
ATOM 34830 O O . LYS A 1 56 ? -9.999 -8.749 -4.865 1.00 0.00 56 LYS A O 17
ATOM 34849 N N . LYS A 1 57 ? -9.108 -7.541 -6.540 1.00 0.00 57 LYS A N 17
ATOM 34850 C CA . LYS A 1 57 ? -8.034 -8.498 -6.848 1.00 0.00 57 LYS A CA 17
ATOM 34851 C C . LYS A 1 57 ? -6.994 -8.588 -5.728 1.00 0.00 57 LYS A C 17
ATOM 34852 O O . LYS A 1 57 ? -6.632 -9.689 -5.318 1.00 0.00 57 LYS A O 17
ATOM 34871 N N . ILE A 1 58 ? -6.570 -7.453 -5.166 1.00 0.00 58 ILE A N 17
ATOM 34872 C CA . ILE A 1 58 ? -5.637 -7.426 -4.025 1.00 0.00 58 ILE A CA 17
ATOM 34873 C C . ILE A 1 58 ? -6.292 -7.998 -2.762 1.00 0.00 58 ILE A C 17
ATOM 34874 O O . ILE A 1 58 ? -5.631 -8.702 -2.006 1.00 0.00 58 ILE A O 17
ATOM 34890 N N . GLN A 1 59 ? -7.598 -7.804 -2.575 1.00 0.00 59 GLN A N 17
ATOM 34891 C CA . GLN A 1 59 ? -8.351 -8.413 -1.468 1.00 0.00 59 GLN A CA 17
ATOM 34892 C C . GLN A 1 59 ? -8.379 -9.954 -1.549 1.00 0.00 59 GLN A C 17
ATOM 34893 O O . GLN A 1 59 ? -8.326 -10.628 -0.522 1.00 0.00 59 GLN A O 17
ATOM 34907 N N . GLU A 1 60 ? -8.436 -10.515 -2.764 1.00 0.00 60 GLU A N 17
ATOM 34908 C CA . GLU A 1 60 ? -8.416 -11.968 -3.016 1.00 0.00 60 GLU A CA 17
ATOM 34909 C C . GLU A 1 60 ? -7.012 -12.584 -2.873 1.00 0.00 60 GLU A C 17
ATOM 34910 O O . GLU A 1 60 ? -6.887 -13.717 -2.400 1.00 0.00 60 GLU A O 17
ATOM 34922 N N . ARG A 1 61 ? -5.950 -11.854 -3.251 1.00 0.00 61 ARG A N 17
ATOM 34923 C CA . ARG A 1 61 ? -4.552 -12.305 -3.092 1.00 0.00 61 ARG A CA 17
ATOM 34924 C C . ARG A 1 61 ? -4.010 -12.119 -1.670 1.00 0.00 61 ARG A C 17
ATOM 34925 O O . ARG A 1 61 ? -3.279 -12.976 -1.171 1.00 0.00 61 ARG A O 17
ATOM 34946 N N . PHE A 1 62 ? -4.357 -10.998 -1.040 1.00 0.00 62 PHE A N 17
ATOM 34947 C CA . PHE A 1 62 ? -3.799 -10.495 0.219 1.00 0.00 62 PHE A CA 17
ATOM 34948 C C . PHE A 1 62 ? -4.922 -10.114 1.210 1.00 0.00 62 PHE A C 17
ATOM 34949 O O . PHE A 1 62 ? -5.032 -8.953 1.614 1.00 0.00 62 PHE A O 17
ATOM 34966 N N . PRO A 1 63 ? -5.756 -11.082 1.648 1.00 0.00 63 PRO A N 17
ATOM 34967 C CA . PRO A 1 63 ? -6.904 -10.833 2.533 1.00 0.00 63 PRO A CA 17
ATOM 34968 C C . PRO A 1 63 ? -6.499 -10.413 3.958 1.00 0.00 63 PRO A C 17
ATOM 34969 O O . PRO A 1 63 ? -7.314 -9.862 4.702 1.00 0.00 63 PRO A O 17
ATOM 34980 N N . LYS A 1 64 ? -5.245 -10.685 4.348 1.00 0.00 64 LYS A N 17
ATOM 34981 C CA . LYS A 1 64 ? -4.682 -10.397 5.674 1.00 0.00 64 LYS A CA 17
ATOM 34982 C C . LYS A 1 64 ? -4.271 -8.929 5.874 1.00 0.00 64 LYS A C 17
ATOM 34983 O O . LYS A 1 64 ? -4.147 -8.505 7.024 1.00 0.00 64 LYS A O 17
ATOM 35002 N N . LEU A 1 65 ? -4.095 -8.149 4.799 1.00 0.00 65 LEU A N 17
ATOM 35003 C CA . LEU A 1 65 ? -3.914 -6.689 4.872 1.00 0.00 65 LEU A CA 17
ATOM 35004 C C . LEU A 1 65 ? -5.232 -5.948 4.588 1.00 0.00 65 LEU A C 17
ATOM 35005 O O . LEU A 1 65 ? -6.027 -6.369 3.744 1.00 0.00 65 LEU A O 17
ATOM 35021 N N . THR A 1 66 ? -5.438 -4.809 5.253 1.00 0.00 66 THR A N 17
ATOM 35022 C CA . THR A 1 66 ? -6.536 -3.876 4.948 1.00 0.00 66 THR A CA 17
ATOM 35023 C C . THR A 1 66 ? -6.148 -2.972 3.776 1.00 0.00 66 THR A C 17
ATOM 35024 O O . THR A 1 66 ? -5.002 -2.533 3.677 1.00 0.00 66 THR A O 17
ATOM 35035 N N . ILE A 1 67 ? -7.088 -2.714 2.864 1.00 0.00 67 ILE A N 17
ATOM 35036 C CA . ILE A 1 67 ? -6.865 -1.968 1.613 1.00 0.00 67 ILE A CA 17
ATOM 35037 C C . ILE A 1 67 ? -8.015 -0.987 1.320 1.00 0.00 67 ILE A C 17
ATOM 35038 O O . ILE A 1 67 ? -9.134 -1.194 1.799 1.00 0.00 67 ILE A O 17
ATOM 35054 N N . LYS A 1 68 ? -7.752 0.076 0.548 1.00 0.00 68 LYS A N 17
ATOM 35055 C CA . LYS A 1 68 ? -8.726 1.142 0.225 1.00 0.00 68 LYS A CA 17
ATOM 35056 C C . LYS A 1 68 ? -8.699 1.614 -1.243 1.00 0.00 68 LYS A C 17
ATOM 35057 O O . LYS A 1 68 ? -7.757 1.339 -1.982 1.00 0.00 68 LYS A O 17
ATOM 35076 N N . GLN A 1 69 ? -9.743 2.341 -1.661 1.00 0.00 69 GLN A N 17
ATOM 35077 C CA . GLN A 1 69 ? -9.892 2.920 -3.010 1.00 0.00 69 GLN A CA 17
ATOM 35078 C C . GLN A 1 69 ? -9.909 4.458 -3.007 1.00 0.00 69 GLN A C 17
ATOM 35079 O O . GLN A 1 69 ? -10.453 5.089 -2.093 1.00 0.00 69 GLN A O 17
ATOM 35093 N N . SER A 1 70 ? -9.385 5.070 -4.067 1.00 0.00 70 SER A N 17
ATOM 35094 C CA . SER A 1 70 ? -9.433 6.515 -4.326 1.00 0.00 70 SER A CA 17
ATOM 35095 C C . SER A 1 70 ? -9.522 6.847 -5.825 1.00 0.00 70 SER A C 17
ATOM 35096 O O . SER A 1 70 ? -9.166 6.034 -6.684 1.00 0.00 70 SER A O 17
ATOM 35104 N N . ARG A 1 71 ? -9.961 8.074 -6.133 1.00 0.00 71 ARG A N 17
ATOM 35105 C CA . ARG A 1 71 ? -9.927 8.684 -7.477 1.00 0.00 71 ARG A CA 17
ATOM 35106 C C . ARG A 1 71 ? -8.970 9.886 -7.574 1.00 0.00 71 ARG A C 17
ATOM 35107 O O . ARG A 1 71 ? -8.599 10.294 -8.674 1.00 0.00 71 ARG A O 17
ATOM 35128 N N . ASN A 1 72 ? -8.574 10.467 -6.438 1.00 0.00 72 ASN A N 17
ATOM 35129 C CA . ASN A 1 72 ? -7.860 11.748 -6.394 1.00 0.00 72 ASN A CA 17
ATOM 35130 C C . ASN A 1 72 ? -6.336 11.550 -6.416 1.00 0.00 72 ASN A C 17
ATOM 35131 O O . ASN A 1 72 ? -5.792 10.712 -5.696 1.00 0.00 72 ASN A O 17
ATOM 35142 N N . GLU A 1 73 ? -5.645 12.341 -7.240 1.00 0.00 73 GLU A N 17
ATOM 35143 C CA . GLU A 1 73 ? -4.201 12.233 -7.480 1.00 0.00 73 GLU A CA 17
ATOM 35144 C C . GLU A 1 73 ? -3.392 12.640 -6.232 1.00 0.00 73 GLU A C 17
ATOM 35145 O O . GLU A 1 73 ? -3.448 13.787 -5.788 1.00 0.00 73 GLU A O 17
ATOM 35157 N N . GLU A 1 74 ? -2.656 11.678 -5.662 1.00 0.00 74 GLU A N 17
ATOM 35158 C CA . GLU A 1 74 ? -1.832 11.737 -4.436 1.00 0.00 74 GLU A CA 17
ATOM 35159 C C . GLU A 1 74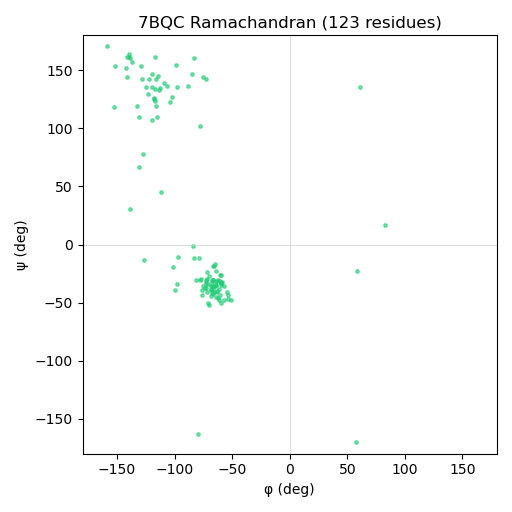 ? -2.537 12.174 -3.130 1.00 0.00 74 GLU A C 17
ATOM 35160 O O . GLU A 1 74 ? -2.017 11.914 -2.046 1.00 0.00 74 GLU A O 17
ATOM 35172 N N . GLU A 1 75 ? -3.732 12.770 -3.185 1.00 0.00 75 GLU A N 17
ATOM 35173 C CA . GLU A 1 75 ? -4.486 13.282 -2.026 1.00 0.00 75 GLU A CA 17
ATOM 35174 C C . GLU A 1 75 ? -4.875 12.183 -1.014 1.00 0.00 75 GLU A C 17
ATOM 35175 O O . GLU A 1 75 ? -5.038 12.457 0.180 1.00 0.00 75 GLU A O 17
ATOM 35187 N N . ALA A 1 76 ? -4.937 10.924 -1.467 1.00 0.00 76 ALA A N 17
ATOM 35188 C CA . ALA A 1 76 ? -5.066 9.748 -0.608 1.00 0.00 76 ALA A CA 17
ATOM 35189 C C . ALA A 1 76 ? -3.991 9.691 0.491 1.00 0.00 76 ALA A C 17
ATOM 35190 O O . ALA A 1 76 ? -4.267 9.162 1.561 1.00 0.00 76 ALA A O 17
ATOM 35197 N N . GLU A 1 77 ? -2.802 10.271 0.290 1.00 0.00 77 GLU A N 17
ATOM 35198 C CA . GLU A 1 77 ? -1.765 10.350 1.323 1.00 0.00 77 GLU A CA 17
ATOM 35199 C C . GLU A 1 77 ? -2.278 11.010 2.609 1.00 0.00 77 GLU A C 17
ATOM 35200 O O . GLU A 1 77 ? -2.240 10.386 3.669 1.00 0.00 77 GLU A O 17
ATOM 35212 N N . LYS A 1 78 ? -2.820 12.231 2.531 1.00 0.00 78 LYS A N 17
ATOM 35213 C CA . LYS A 1 78 ? -3.307 12.970 3.709 1.00 0.00 78 LYS A CA 17
ATOM 35214 C C . LYS A 1 78 ? -4.666 12.467 4.207 1.00 0.00 78 LYS A C 17
ATOM 35215 O O . LYS A 1 78 ? -4.879 12.374 5.417 1.00 0.00 78 LYS A O 17
ATOM 35234 N N . ARG A 1 79 ? -5.550 12.048 3.289 1.00 0.00 79 ARG A N 17
ATOM 35235 C CA . ARG A 1 79 ? -6.849 11.416 3.603 1.00 0.00 79 ARG A CA 17
ATOM 35236 C C . ARG A 1 79 ? -6.649 10.155 4.446 1.00 0.00 79 ARG A C 17
ATOM 35237 O O . ARG A 1 79 ? -7.233 10.021 5.522 1.00 0.00 79 ARG A O 17
ATOM 35258 N N . ILE A 1 80 ? -5.800 9.244 3.968 1.00 0.00 80 ILE A N 17
ATOM 35259 C CA . ILE A 1 80 ? -5.567 7.954 4.615 1.00 0.00 80 ILE A CA 17
ATOM 35260 C C . ILE A 1 80 ? -4.650 8.112 5.835 1.00 0.00 80 ILE A C 17
ATOM 35261 O O . ILE A 1 80 ? -4.869 7.418 6.820 1.00 0.00 80 ILE A O 17
ATOM 35277 N N . GLN A 1 81 ? -3.696 9.057 5.848 1.00 0.00 81 GLN A N 17
ATOM 35278 C CA . GLN A 1 81 ? -2.941 9.411 7.066 1.00 0.00 81 GLN A CA 17
ATOM 35279 C C . GLN A 1 81 ? -3.877 9.747 8.224 1.00 0.00 81 GLN A C 17
ATOM 35280 O O . GLN A 1 81 ? -3.694 9.233 9.330 1.00 0.00 81 GLN A O 17
ATOM 35294 N N . LYS A 1 82 ? -4.890 10.589 7.973 1.00 0.00 82 LYS A N 17
ATOM 35295 C CA . LYS A 1 82 ? -5.837 10.988 9.014 1.00 0.00 82 LYS A CA 17
ATOM 35296 C C . LYS A 1 82 ? -6.629 9.771 9.513 1.00 0.00 82 LYS A C 17
ATOM 35297 O O . LYS A 1 82 ? -6.705 9.533 10.715 1.00 0.00 82 LYS A O 17
ATOM 35316 N N . GLU A 1 83 ? -7.125 8.950 8.582 1.00 0.00 83 GLU A N 17
ATOM 35317 C CA . GLU A 1 83 ? -7.813 7.684 8.879 1.00 0.00 83 GLU A CA 17
ATOM 35318 C C . GLU A 1 83 ? -6.940 6.733 9.722 1.00 0.00 83 GLU A C 17
ATOM 35319 O O . GLU A 1 83 ? -7.415 6.137 10.690 1.00 0.00 83 GLU A O 17
ATOM 35331 N N . LEU A 1 84 ? -5.654 6.619 9.387 1.00 0.00 84 LEU A N 17
ATOM 35332 C CA . LEU A 1 84 ? -4.689 5.766 10.076 1.00 0.00 84 LEU A CA 17
ATOM 35333 C C . LEU A 1 84 ? -4.325 6.276 11.475 1.00 0.00 84 LEU A C 17
ATOM 35334 O O . LEU A 1 84 ? -4.169 5.460 12.382 1.00 0.00 84 LEU A O 17
ATOM 35350 N N . GLU A 1 85 ? -4.240 7.589 11.679 1.00 0.00 85 GLU A N 17
ATOM 35351 C CA . GLU A 1 85 ? -4.054 8.203 13.000 1.00 0.00 85 GLU A CA 17
ATOM 35352 C C . GLU A 1 85 ? -5.291 8.006 13.902 1.00 0.00 85 GLU A C 17
ATOM 35353 O O . GLU A 1 85 ? -5.156 7.813 15.112 1.00 0.00 85 GLU A O 17
ATOM 35365 N N . GLU A 1 86 ? -6.498 7.976 13.324 1.00 0.00 86 GLU A N 17
ATOM 35366 C CA . GLU A 1 86 ? -7.747 7.703 14.051 1.00 0.00 86 GLU A CA 17
ATOM 35367 C C . GLU A 1 86 ? -7.852 6.254 14.573 1.00 0.00 86 GLU A C 17
ATOM 35368 O O . GLU A 1 86 ? -8.567 6.028 15.555 1.00 0.00 86 GLU A O 17
ATOM 35380 N N . ARG A 1 87 ? -7.131 5.281 13.981 1.00 0.00 87 ARG A N 17
ATOM 35381 C CA . ARG A 1 87 ? -7.062 3.889 14.475 1.00 0.00 87 ARG A CA 17
ATOM 35382 C C . ARG A 1 87 ? -5.739 3.475 15.139 1.00 0.00 87 ARG A C 17
ATOM 35383 O O . ARG A 1 87 ? -5.752 2.528 15.925 1.00 0.00 87 ARG A O 17
ATOM 35404 N N . ASN A 1 88 ? -4.623 4.173 14.898 1.00 0.00 88 ASN A N 17
ATOM 35405 C CA . ASN A 1 88 ? -3.340 3.940 15.569 1.00 0.00 88 ASN A CA 17
ATOM 35406 C C . ASN A 1 88 ? -2.937 5.139 16.466 1.00 0.00 88 ASN A C 17
ATOM 35407 O O . ASN A 1 88 ? -2.367 6.113 15.960 1.00 0.00 88 ASN A O 17
ATOM 35418 N N . PRO A 1 89 ? -3.171 5.082 17.793 1.00 0.00 89 PRO A N 17
ATOM 35419 C CA . PRO A 1 89 ? -2.774 6.139 18.738 1.00 0.00 89 PRO A CA 17
ATOM 35420 C C . PRO A 1 89 ? -1.262 6.166 19.052 1.00 0.00 89 PRO A C 17
ATOM 35421 O O . PRO A 1 89 ? -0.740 7.194 19.486 1.00 0.00 89 PRO A O 17
ATOM 35432 N N . ASN A 1 90 ? -0.564 5.044 18.849 1.00 0.00 90 ASN A N 17
ATOM 35433 C CA . ASN A 1 90 ? 0.841 4.811 19.212 1.00 0.00 90 ASN A CA 17
ATOM 35434 C C . ASN A 1 90 ? 1.629 4.258 18.009 1.00 0.00 90 ASN A C 17
ATOM 35435 O O . ASN A 1 90 ? 2.188 3.159 18.049 1.00 0.00 90 ASN A O 17
ATOM 35446 N N . ALA A 1 91 ? 1.608 4.995 16.894 1.00 0.00 91 ALA A N 17
ATOM 35447 C CA . ALA A 1 91 ? 2.266 4.600 15.650 1.00 0.00 91 ALA A CA 17
ATOM 35448 C C . ALA A 1 91 ? 2.759 5.771 14.783 1.00 0.00 91 ALA A C 17
ATOM 35449 O O . ALA A 1 91 ? 2.302 6.910 14.906 1.00 0.00 91 ALA A O 17
ATOM 35456 N N . GLU A 1 92 ? 3.673 5.449 13.869 1.00 0.00 92 GLU A N 17
ATOM 35457 C CA . GLU A 1 92 ? 4.274 6.345 12.875 1.00 0.00 92 GLU A CA 17
ATOM 35458 C C . GLU A 1 92 ? 3.926 5.832 11.475 1.00 0.00 92 GLU A C 17
ATOM 35459 O O . GLU A 1 92 ? 4.176 4.662 11.174 1.00 0.00 92 GLU A O 17
ATOM 35471 N N . ILE A 1 93 ? 3.347 6.689 10.630 1.00 0.00 93 ILE A N 17
ATOM 35472 C CA . ILE A 1 93 ? 2.834 6.350 9.290 1.00 0.00 93 ILE A CA 17
ATOM 35473 C C . ILE A 1 93 ? 3.757 6.957 8.233 1.00 0.00 93 ILE A C 17
ATOM 35474 O O . ILE A 1 93 ? 3.981 8.170 8.213 1.00 0.00 93 ILE A O 17
ATOM 35490 N N . GLN A 1 94 ? 4.264 6.122 7.331 1.00 0.00 94 GLN A N 17
ATOM 35491 C CA . GLN A 1 94 ? 5.145 6.502 6.237 1.00 0.00 94 GLN A CA 17
ATOM 35492 C C . GLN A 1 94 ? 4.538 6.070 4.897 1.00 0.00 94 GLN A C 17
ATOM 35493 O O . GLN A 1 94 ? 3.965 4.986 4.806 1.00 0.00 94 GLN A O 17
ATOM 35507 N N . VAL A 1 95 ? 4.662 6.895 3.856 1.00 0.00 95 VAL A N 17
ATOM 35508 C CA . VAL A 1 95 ? 4.089 6.620 2.524 1.00 0.00 95 VAL A CA 17
ATOM 35509 C C . VAL A 1 95 ? 5.171 6.490 1.460 1.00 0.00 95 VAL A C 17
ATOM 35510 O O . VAL A 1 95 ? 6.042 7.351 1.330 1.00 0.00 95 VAL A O 17
ATOM 35523 N N . VAL A 1 96 ? 5.064 5.431 0.657 1.00 0.00 96 VAL A N 17
ATOM 35524 C CA . VAL A 1 96 ? 5.850 5.210 -0.563 1.00 0.00 96 VAL A CA 17
ATOM 35525 C C . VAL A 1 96 ? 4.970 5.449 -1.797 1.00 0.00 96 VAL A C 17
ATOM 35526 O O . VAL A 1 96 ? 3.860 4.921 -1.901 1.00 0.00 96 VAL A O 17
ATOM 35539 N N . ARG A 1 97 ? 5.494 6.251 -2.730 1.00 0.00 97 ARG A N 17
ATOM 35540 C CA . ARG A 1 97 ? 4.915 6.580 -4.043 1.00 0.00 97 ARG A CA 17
ATOM 35541 C C . ARG A 1 97 ? 5.816 6.113 -5.209 1.00 0.00 97 ARG A C 17
ATOM 35542 O O . ARG A 1 97 ? 5.319 5.917 -6.318 1.00 0.00 97 ARG A O 17
ATOM 35563 N N . SER A 1 98 ? 7.117 5.922 -4.955 1.00 0.00 98 SER A N 17
ATOM 35564 C CA . SER A 1 98 ? 8.155 5.419 -5.876 1.00 0.00 98 SER A CA 17
ATOM 35565 C C . SER A 1 98 ? 9.104 4.426 -5.183 1.00 0.00 98 SER A C 17
ATOM 35566 O O . SER A 1 98 ? 9.344 4.527 -3.982 1.00 0.00 98 SER A O 17
ATOM 35574 N N . GLU A 1 99 ? 9.704 3.489 -5.920 1.00 0.00 99 GLU A N 17
ATOM 35575 C CA . GLU A 1 99 ? 10.507 2.375 -5.374 1.00 0.00 99 GLU A CA 17
ATOM 35576 C C . GLU A 1 99 ? 11.707 2.808 -4.516 1.00 0.00 99 GLU A C 17
ATOM 35577 O O . GLU A 1 99 ? 12.091 2.073 -3.602 1.00 0.00 99 GLU A O 17
ATOM 35589 N N . ASP A 1 100 ? 12.275 3.986 -4.787 1.00 0.00 100 ASP A N 17
ATOM 35590 C CA . ASP A 1 100 ? 13.362 4.593 -4.013 1.00 0.00 100 ASP A CA 17
ATOM 35591 C C . ASP A 1 100 ? 12.906 5.006 -2.603 1.00 0.00 100 ASP A C 17
ATOM 35592 O O . ASP A 1 100 ? 13.651 4.853 -1.638 1.00 0.00 100 ASP A O 17
ATOM 35601 N N . GLU A 1 101 ? 11.661 5.468 -2.451 1.00 0.00 101 GLU A N 17
ATOM 35602 C CA . GLU A 1 101 ? 11.130 5.960 -1.172 1.00 0.00 101 GLU A CA 17
ATOM 35603 C C . GLU A 1 101 ? 10.940 4.847 -0.136 1.00 0.00 101 GLU A C 17
ATOM 35604 O O . GLU A 1 101 ? 11.088 5.086 1.060 1.00 0.00 101 GLU A O 17
ATOM 35616 N N . LEU A 1 102 ? 10.672 3.613 -0.573 1.00 0.00 102 LEU A N 17
ATOM 35617 C CA . LEU A 1 102 ? 10.596 2.442 0.301 1.00 0.00 102 LEU A CA 17
ATOM 35618 C C . LEU A 1 102 ? 11.955 2.140 0.971 1.00 0.00 102 LEU A C 17
ATOM 35619 O O . LEU A 1 102 ? 12.023 1.864 2.172 1.00 0.00 102 LEU A O 17
ATOM 35635 N N . LYS A 1 103 ? 13.047 2.289 0.215 1.00 0.00 103 LYS A N 17
ATOM 35636 C CA . LYS A 1 103 ? 14.428 2.212 0.717 1.00 0.00 103 LYS A CA 17
ATOM 35637 C C . LYS A 1 103 ? 14.796 3.410 1.595 1.00 0.00 103 LYS A C 17
ATOM 35638 O O . LYS A 1 103 ? 15.468 3.243 2.609 1.00 0.00 103 LYS A O 17
ATOM 35657 N N . GLU A 1 104 ? 14.305 4.608 1.268 1.00 0.00 104 GLU A N 17
ATOM 35658 C CA . GLU A 1 104 ? 14.500 5.805 2.098 1.00 0.00 104 GLU A CA 17
ATOM 35659 C C . GLU A 1 104 ? 13.802 5.706 3.460 1.00 0.00 104 GLU A C 17
ATOM 35660 O O . GLU A 1 104 ? 14.401 6.085 4.465 1.00 0.00 104 GLU A O 17
ATOM 35672 N N . ILE A 1 105 ? 12.582 5.160 3.533 1.00 0.00 105 ILE A N 17
ATOM 35673 C CA . ILE A 1 105 ? 11.879 4.917 4.808 1.00 0.00 105 ILE A CA 17
ATOM 35674 C C . ILE A 1 105 ? 12.723 4.013 5.719 1.00 0.00 105 ILE A C 17
ATOM 35675 O O . ILE A 1 105 ? 12.846 4.292 6.908 1.00 0.00 105 ILE A O 17
ATOM 35691 N N . LEU A 1 106 ? 13.380 2.990 5.164 1.00 0.00 106 LEU A N 17
ATOM 35692 C CA . LEU A 1 106 ? 14.290 2.104 5.902 1.00 0.00 106 LEU A CA 17
ATOM 35693 C C . LEU A 1 106 ? 15.501 2.854 6.505 1.00 0.00 106 LEU A C 17
ATOM 35694 O O . LEU A 1 106 ? 15.966 2.503 7.589 1.00 0.00 106 LEU A O 17
ATOM 35710 N N . ASP A 1 107 ? 15.989 3.914 5.851 1.00 0.00 107 ASP A N 17
ATOM 35711 C CA . ASP A 1 107 ? 17.049 4.787 6.383 1.00 0.00 107 ASP A CA 17
ATOM 35712 C C . ASP A 1 107 ? 16.516 5.780 7.436 1.00 0.00 107 ASP A C 17
ATOM 35713 O O . ASP A 1 107 ? 17.119 5.960 8.495 1.00 0.00 107 ASP A O 17
ATOM 35722 N N . LYS A 1 108 ? 15.339 6.368 7.187 1.00 0.00 108 LYS A N 17
ATOM 35723 C CA . LYS A 1 108 ? 14.622 7.283 8.099 1.00 0.00 108 LYS A CA 17
ATOM 35724 C C . LYS A 1 108 ? 14.216 6.603 9.412 1.00 0.00 108 LYS A C 17
ATOM 35725 O O . LYS A 1 108 ? 14.212 7.237 10.466 1.00 0.00 108 LYS A O 17
ATOM 35744 N N . LEU A 1 109 ? 13.917 5.306 9.367 1.00 0.00 109 LEU A N 17
ATOM 35745 C CA . LEU A 1 109 ? 13.668 4.470 10.545 1.00 0.00 109 LEU A CA 17
ATOM 35746 C C . LEU A 1 109 ? 14.901 4.333 11.453 1.00 0.00 109 LEU A C 17
ATOM 35747 O O . LEU A 1 109 ? 14.734 4.211 12.666 1.00 0.00 109 LEU A O 17
ATOM 35763 N N . ASP A 1 110 ? 16.127 4.421 10.923 1.00 0.00 110 ASP A N 17
ATOM 35764 C CA . ASP A 1 110 ? 17.337 4.451 11.754 1.00 0.00 110 ASP A CA 17
ATOM 35765 C C . ASP A 1 110 ? 17.541 5.810 12.451 1.00 0.00 110 ASP A C 17
ATOM 35766 O O . ASP A 1 110 ? 17.983 5.847 13.597 1.00 0.00 110 ASP A O 17
ATOM 35775 N N . GLU A 1 111 ? 17.136 6.928 11.836 1.00 0.00 111 GLU A N 17
ATOM 35776 C CA . GLU A 1 111 ? 17.120 8.243 12.505 1.00 0.00 111 GLU A CA 17
ATOM 35777 C C . GLU A 1 111 ? 16.137 8.283 13.691 1.00 0.00 111 GLU A C 17
ATOM 35778 O O . GLU A 1 111 ? 16.385 8.977 14.680 1.00 0.00 111 GLU A O 17
ATOM 35790 N N . LYS A 1 112 ? 15.044 7.509 13.622 1.00 0.00 112 LYS A N 17
ATOM 35791 C CA . LYS A 1 112 ? 14.015 7.409 14.673 1.00 0.00 112 LYS A CA 17
ATOM 35792 C C . LYS A 1 112 ? 14.478 6.636 15.920 1.00 0.00 112 LYS A C 17
ATOM 35793 O O . LYS A 1 112 ? 14.013 6.951 17.019 1.00 0.00 112 LYS A O 17
ATOM 35812 N N . LYS A 1 113 ? 15.407 5.675 15.783 1.00 0.00 113 LYS A N 17
ATOM 35813 C CA . LYS A 1 113 ? 16.067 4.973 16.914 1.00 0.00 113 LYS A CA 17
ATOM 35814 C C . LYS A 1 113 ? 17.421 5.575 17.329 1.00 0.00 113 LYS A C 17
ATOM 35815 O O . LYS A 1 113 ? 17.811 5.452 18.492 1.00 0.00 113 LYS A O 17
ATOM 35834 N N . GLY A 1 114 ? 18.114 6.242 16.406 1.00 0.00 114 GLY A N 17
ATOM 35835 C CA . GLY A 1 114 ? 19.343 7.009 16.629 1.00 0.00 114 GLY A CA 17
ATOM 35836 C C . GLY A 1 114 ? 19.058 8.500 16.853 1.00 0.00 114 GLY A C 17
ATOM 35837 O O . GLY A 1 114 ? 18.236 8.863 17.698 1.00 0.00 114 GLY A O 17
ATOM 35841 N N . SER A 1 115 ? 19.735 9.354 16.080 1.00 0.00 115 SER A N 17
ATOM 35842 C CA . SER A 1 115 ? 19.555 10.816 16.063 1.00 0.00 115 SER A CA 17
ATOM 35843 C C . SER A 1 115 ? 19.006 11.301 14.712 1.00 0.00 115 SER A C 17
ATOM 35844 O O . SER A 1 115 ? 19.337 10.743 13.662 1.00 0.00 115 SER A O 17
ATOM 35852 N N . TRP A 1 116 ? 18.191 12.359 14.734 1.00 0.00 116 TRP A N 17
ATOM 35853 C CA . TRP A 1 116 ? 17.566 12.963 13.547 1.00 0.00 116 TRP A CA 17
ATOM 35854 C C . TRP A 1 116 ? 18.377 14.146 12.991 1.00 0.00 116 TRP A C 17
ATOM 35855 O O . TRP A 1 116 ? 18.962 14.927 13.749 1.00 0.00 116 TRP A O 17
ATOM 35876 N N . SER A 1 117 ? 18.416 14.277 11.664 1.00 0.00 117 SER A N 17
ATOM 35877 C CA . SER A 1 117 ? 19.225 15.273 10.944 1.00 0.00 117 SER A CA 17
ATOM 35878 C C . SER A 1 117 ? 18.740 16.717 11.147 1.00 0.00 117 SER A C 17
ATOM 35879 O O . SER A 1 117 ? 17.539 16.998 11.127 1.00 0.00 117 SER A O 17
ATOM 35887 N N . LEU A 1 118 ? 19.691 17.647 11.283 1.00 0.00 118 LEU A N 17
ATOM 35888 C CA . LEU A 1 118 ? 19.453 19.097 11.345 1.00 0.00 118 LEU A CA 17
ATOM 35889 C C . LEU A 1 118 ? 19.133 19.677 9.950 1.00 0.00 118 LEU A C 17
ATOM 35890 O O . LEU A 1 118 ? 19.550 19.125 8.929 1.00 0.00 118 LEU A O 17
ATOM 35906 N N . GLU A 1 119 ? 18.426 20.813 9.907 1.00 0.00 119 GLU A N 17
ATOM 35907 C CA . GLU A 1 119 ? 18.066 21.546 8.677 1.00 0.00 119 GLU A CA 17
ATOM 35908 C C . GLU A 1 119 ? 17.274 20.674 7.675 1.00 0.00 119 GLU A C 17
ATOM 35909 O O . GLU A 1 119 ? 17.638 20.522 6.507 1.00 0.00 119 GLU A O 17
ATOM 35921 N N . HIS A 1 120 ? 16.187 20.055 8.155 1.00 0.00 120 HIS A N 17
ATOM 35922 C CA . HIS A 1 120 ? 15.287 19.237 7.335 1.00 0.00 120 HIS A CA 17
ATOM 35923 C C . HIS A 1 120 ? 14.588 20.074 6.244 1.00 0.00 120 HIS A C 17
ATOM 35924 O O . HIS A 1 120 ? 14.115 21.184 6.506 1.00 0.00 120 HIS A O 17
ATOM 35938 N N . HIS A 1 121 ? 14.523 19.546 5.018 1.00 0.00 121 HIS A N 17
ATOM 35939 C CA . HIS A 1 121 ? 14.036 20.273 3.839 1.00 0.00 121 HIS A CA 17
ATOM 35940 C C . HIS A 1 121 ? 12.504 20.208 3.689 1.00 0.00 121 HIS A C 17
ATOM 35941 O O . HIS A 1 121 ? 11.881 19.181 3.975 1.00 0.00 121 HIS A O 17
ATOM 35955 N N . HIS A 1 122 ? 11.903 21.299 3.204 1.00 0.00 122 HIS A N 17
ATOM 35956 C CA . HIS A 1 122 ? 10.454 21.461 3.011 1.00 0.00 122 HIS A CA 17
ATOM 35957 C C . HIS A 1 122 ? 10.133 22.217 1.704 1.00 0.00 122 HIS A C 17
ATOM 35958 O O . HIS A 1 122 ? 10.975 22.958 1.187 1.00 0.00 122 HIS A O 17
ATOM 35972 N N . HIS A 1 123 ? 8.896 22.057 1.210 1.00 0.00 123 HIS A N 17
ATOM 35973 C CA . HIS A 1 123 ? 8.368 22.586 -0.063 1.00 0.00 123 HIS A CA 17
ATOM 35974 C C . HIS A 1 123 ? 9.068 22.057 -1.341 1.00 0.00 123 HIS A C 17
ATOM 35975 O O . HIS A 1 123 ? 10.208 21.586 -1.321 1.00 0.00 123 HIS A O 17
ATOM 35989 N N . HIS A 1 124 ? 8.365 22.116 -2.476 1.00 0.00 124 HIS A N 17
ATOM 35990 C CA . HIS A 1 124 ? 8.793 21.586 -3.778 1.00 0.00 124 HIS A CA 17
ATOM 35991 C C . HIS A 1 124 ? 9.653 22.587 -4.586 1.00 0.00 124 HIS A C 17
ATOM 35992 O O . HIS A 1 124 ? 9.308 22.972 -5.707 1.00 0.00 124 HIS A O 17
ATOM 36006 N N . HIS A 1 125 ? 10.794 22.985 -4.001 1.00 0.00 125 HIS A N 17
ATOM 36007 C CA . HIS A 1 125 ? 11.825 23.878 -4.565 1.00 0.00 125 HIS A CA 17
ATOM 36008 C C . HIS A 1 125 ? 11.271 25.241 -5.059 1.00 0.00 125 HIS A C 17
ATOM 36009 O O . HIS A 1 125 ? 10.947 26.078 -4.185 1.00 0.00 125 HIS A O 17
ATOM 36024 N N . GLY A 1 1 ? 10.067 -8.219 9.589 1.00 0.00 1 GLY A N 18
ATOM 36025 C CA . GLY A 1 1 ? 11.091 -7.220 9.209 1.00 0.00 1 GLY A CA 18
ATOM 36026 C C . GLY A 1 1 ? 10.697 -6.452 7.957 1.00 0.00 1 GLY A C 18
ATOM 36027 O O . GLY A 1 1 ? 9.953 -6.962 7.121 1.00 0.00 1 GLY A O 18
ATOM 36033 N N . SER A 1 2 ? 11.206 -5.226 7.796 1.00 0.00 2 SER A N 18
ATOM 36034 C CA . SER A 1 2 ? 10.817 -4.290 6.718 1.00 0.00 2 SER A CA 18
ATOM 36035 C C . SER A 1 2 ? 11.069 -4.816 5.297 1.00 0.00 2 SER A C 18
ATOM 36036 O O . SER A 1 2 ? 10.342 -4.460 4.369 1.00 0.00 2 SER A O 18
ATOM 36044 N N . GLU A 1 3 ? 12.048 -5.708 5.117 1.00 0.00 3 GLU A N 18
ATOM 36045 C CA . GLU A 1 3 ? 12.335 -6.384 3.841 1.00 0.00 3 GLU A CA 18
ATOM 36046 C C . GLU A 1 3 ? 11.134 -7.202 3.329 1.00 0.00 3 GLU A C 18
ATOM 36047 O O . GLU A 1 3 ? 10.875 -7.248 2.128 1.00 0.00 3 GLU A O 18
ATOM 36059 N N . GLU A 1 4 ? 10.345 -7.795 4.231 1.00 0.00 4 GLU A N 18
ATOM 36060 C CA . GLU A 1 4 ? 9.141 -8.558 3.874 1.00 0.00 4 GLU A CA 18
ATOM 36061 C C . GLU A 1 4 ? 8.036 -7.637 3.332 1.00 0.00 4 GLU A C 18
ATOM 36062 O O . GLU A 1 4 ? 7.331 -8.005 2.395 1.00 0.00 4 GLU A O 18
ATOM 36074 N N . ILE A 1 5 ? 7.926 -6.414 3.866 1.00 0.00 5 ILE A N 18
ATOM 36075 C CA . ILE A 1 5 ? 6.972 -5.396 3.395 1.00 0.00 5 ILE A CA 18
ATOM 36076 C C . ILE A 1 5 ? 7.427 -4.819 2.044 1.00 0.00 5 ILE A C 18
ATOM 36077 O O . ILE A 1 5 ? 6.615 -4.627 1.135 1.00 0.00 5 ILE A O 18
ATOM 36093 N N . ARG A 1 6 ? 8.743 -4.613 1.886 1.00 0.00 6 ARG A N 18
ATOM 36094 C CA . ARG A 1 6 ? 9.374 -4.179 0.634 1.00 0.00 6 ARG A CA 18
ATOM 36095 C C . ARG A 1 6 ? 9.225 -5.213 -0.486 1.00 0.00 6 ARG A C 18
ATOM 36096 O O . ARG A 1 6 ? 9.124 -4.821 -1.642 1.00 0.00 6 ARG A O 18
ATOM 36117 N N . GLU A 1 7 ? 9.174 -6.508 -0.172 1.00 0.00 7 GLU A N 18
ATOM 36118 C CA . GLU A 1 7 ? 8.797 -7.562 -1.129 1.00 0.00 7 GLU A CA 18
ATOM 36119 C C . GLU A 1 7 ? 7.281 -7.640 -1.385 1.00 0.00 7 GLU A C 18
ATOM 36120 O O . GLU A 1 7 ? 6.873 -7.779 -2.539 1.00 0.00 7 GLU A O 18
ATOM 36132 N N . LEU A 1 8 ? 6.442 -7.517 -0.346 1.00 0.00 8 LEU A N 18
ATOM 36133 C CA . LEU A 1 8 ? 4.973 -7.607 -0.437 1.00 0.00 8 LEU A CA 18
ATOM 36134 C C . LEU A 1 8 ? 4.407 -6.624 -1.471 1.00 0.00 8 LEU A C 18
ATOM 36135 O O . LEU A 1 8 ? 3.639 -7.020 -2.350 1.00 0.00 8 LEU A O 18
ATOM 36151 N N . VAL A 1 9 ? 4.842 -5.361 -1.431 1.00 0.00 9 VAL A N 18
ATOM 36152 C CA . VAL A 1 9 ? 4.418 -4.338 -2.398 1.00 0.00 9 VAL A CA 18
ATOM 36153 C C . VAL A 1 9 ? 4.756 -4.702 -3.850 1.00 0.00 9 VAL A C 18
ATOM 36154 O O . VAL A 1 9 ? 3.971 -4.383 -4.741 1.00 0.00 9 VAL A O 18
ATOM 36167 N N . ARG A 1 10 ? 5.861 -5.417 -4.118 1.00 0.00 10 ARG A N 18
ATOM 36168 C CA . ARG A 1 10 ? 6.238 -5.812 -5.493 1.00 0.00 10 ARG A CA 18
ATOM 36169 C C . ARG A 1 10 ? 5.257 -6.828 -6.066 1.00 0.00 10 ARG A C 18
ATOM 36170 O O . ARG A 1 10 ? 4.925 -6.765 -7.249 1.00 0.00 10 ARG A O 18
ATOM 36191 N N . LYS A 1 11 ? 4.735 -7.714 -5.209 1.00 0.00 11 LYS A N 18
ATOM 36192 C CA . LYS A 1 11 ? 3.712 -8.699 -5.583 1.00 0.00 11 LYS A CA 18
ATOM 36193 C C . LYS A 1 11 ? 2.415 -7.983 -5.972 1.00 0.00 11 LYS A C 18
ATOM 36194 O O . LYS A 1 11 ? 1.800 -8.327 -6.981 1.00 0.00 11 LYS A O 18
ATOM 36213 N N . ILE A 1 12 ? 2.052 -6.934 -5.228 1.00 0.00 12 ILE A N 18
ATOM 36214 C CA . ILE A 1 12 ? 0.906 -6.068 -5.539 1.00 0.00 12 ILE A CA 18
ATOM 36215 C C . ILE A 1 12 ? 1.139 -5.295 -6.835 1.00 0.00 12 ILE A C 18
ATOM 36216 O O . ILE A 1 12 ? 0.306 -5.387 -7.726 1.00 0.00 12 ILE A O 18
ATOM 36232 N N . TYR A 1 13 ? 2.267 -4.597 -6.990 1.00 0.00 13 TYR A N 18
ATOM 36233 C CA . TYR A 1 13 ? 2.548 -3.754 -8.160 1.00 0.00 13 TYR A CA 18
ATOM 36234 C C . TYR A 1 13 ? 2.583 -4.560 -9.470 1.00 0.00 13 TYR A C 18
ATOM 36235 O O . TYR A 1 13 ? 2.115 -4.063 -10.492 1.00 0.00 13 TYR A O 18
ATOM 36253 N N . GLU A 1 14 ? 3.041 -5.818 -9.453 1.00 0.00 14 GLU A N 18
ATOM 36254 C CA . GLU A 1 14 ? 2.908 -6.728 -10.600 1.00 0.00 14 GLU A CA 18
ATOM 36255 C C . GLU A 1 14 ? 1.459 -7.203 -10.803 1.00 0.00 14 GLU A C 18
ATOM 36256 O O . GLU A 1 14 ? 0.973 -7.210 -11.933 1.00 0.00 14 GLU A O 18
ATOM 36268 N N . THR A 1 15 ? 0.728 -7.534 -9.735 1.00 0.00 15 THR A N 18
ATOM 36269 C CA . THR A 1 15 ? -0.672 -7.996 -9.832 1.00 0.00 15 THR A CA 18
ATOM 36270 C C . THR A 1 15 ? -1.605 -6.905 -10.371 1.00 0.00 15 THR A C 18
ATOM 36271 O O . THR A 1 15 ? -2.470 -7.182 -11.203 1.00 0.00 15 THR A O 18
ATOM 36282 N N . VAL A 1 16 ? -1.421 -5.651 -9.951 1.00 0.00 16 VAL A N 18
ATOM 36283 C CA . VAL A 1 16 ? -2.233 -4.508 -10.401 1.00 0.00 16 VAL A CA 18
ATOM 36284 C C . VAL A 1 16 ? -1.899 -4.093 -11.836 1.00 0.00 16 VAL A C 18
ATOM 36285 O O . VAL A 1 16 ? -2.823 -3.887 -12.621 1.00 0.00 16 VAL A O 18
ATOM 36298 N N . ARG A 1 17 ? -0.614 -4.064 -12.241 1.00 0.00 17 ARG A N 18
ATOM 36299 C CA . ARG A 1 17 ? -0.231 -3.725 -13.630 1.00 0.00 17 ARG A CA 18
ATOM 36300 C C . ARG A 1 17 ? -0.628 -4.795 -14.650 1.00 0.00 17 ARG A C 18
ATOM 36301 O O . ARG A 1 17 ? -0.820 -4.471 -15.820 1.00 0.00 17 ARG A O 18
ATOM 36322 N N . LYS A 1 18 ? -0.813 -6.045 -14.205 1.00 0.00 18 LYS A N 18
ATOM 36323 C CA . LYS A 1 18 ? -1.398 -7.138 -15.004 1.00 0.00 18 LYS A CA 18
ATOM 36324 C C . LYS A 1 18 ? -2.890 -6.933 -15.298 1.00 0.00 18 LYS A C 18
ATOM 36325 O O . LYS A 1 18 ? -3.372 -7.433 -16.312 1.00 0.00 18 LYS A O 18
ATOM 36344 N N . GLU A 1 19 ? -3.608 -6.175 -14.463 1.00 0.00 19 GLU A N 18
ATOM 36345 C CA . GLU A 1 19 ? -5.010 -5.804 -14.704 1.00 0.00 19 GLU A CA 18
ATOM 36346 C C . GLU A 1 19 ? -5.139 -4.451 -15.435 1.00 0.00 19 GLU A C 18
ATOM 36347 O O . GLU A 1 19 ? -5.864 -4.363 -16.428 1.00 0.00 19 GLU A O 18
ATOM 36359 N N . ASN A 1 20 ? -4.403 -3.417 -15.000 1.00 0.00 20 ASN A N 18
ATOM 36360 C CA . ASN A 1 20 ? -4.242 -2.135 -15.702 1.00 0.00 20 ASN A CA 18
ATOM 36361 C C . ASN A 1 20 ? -2.931 -1.428 -15.267 1.00 0.00 20 ASN A C 18
ATOM 36362 O O . ASN A 1 20 ? -2.806 -1.068 -14.092 1.00 0.00 20 ASN A O 18
ATOM 36373 N N . PRO A 1 21 ? -1.964 -1.173 -16.172 1.00 0.00 21 PRO A N 18
ATOM 36374 C CA . PRO A 1 21 ? -0.684 -0.541 -15.831 1.00 0.00 21 PRO A CA 18
ATOM 36375 C C . PRO A 1 21 ? -0.752 0.981 -15.593 1.00 0.00 21 PRO A C 18
ATOM 36376 O O . PRO A 1 21 ? 0.216 1.551 -15.086 1.00 0.00 21 PRO A O 18
ATOM 36387 N N . ASN A 1 22 ? -1.852 1.659 -15.950 1.00 0.00 22 ASN A N 18
ATOM 36388 C CA . ASN A 1 22 ? -1.960 3.124 -15.850 1.00 0.00 22 ASN A CA 18
ATOM 36389 C C . ASN A 1 22 ? -2.291 3.615 -14.423 1.00 0.00 22 ASN A C 18
ATOM 36390 O O . ASN A 1 22 ? -1.791 4.649 -13.977 1.00 0.00 22 ASN A O 18
ATOM 36401 N N . VAL A 1 23 ? -3.118 2.845 -13.709 1.00 0.00 23 VAL A N 18
ATOM 36402 C CA . VAL A 1 23 ? -3.496 2.998 -12.294 1.00 0.00 23 VAL A CA 18
ATOM 36403 C C . VAL A 1 23 ? -2.282 3.136 -11.362 1.00 0.00 23 VAL A C 18
ATOM 36404 O O . VAL A 1 23 ? -1.262 2.464 -11.548 1.00 0.00 23 VAL A O 18
ATOM 36417 N N . LYS A 1 24 ? -2.412 3.974 -10.323 1.00 0.00 24 LYS A N 18
ATOM 36418 C CA . LYS A 1 24 ? -1.416 4.189 -9.258 1.00 0.00 24 LYS A CA 18
ATOM 36419 C C . LYS A 1 24 ? -1.874 3.583 -7.926 1.00 0.00 24 LYS A C 18
ATOM 36420 O O . LYS A 1 24 ? -3.065 3.366 -7.697 1.00 0.00 24 LYS A O 18
ATOM 36439 N N . ILE A 1 25 ? -0.914 3.287 -7.052 1.00 0.00 25 ILE A N 18
ATOM 36440 C CA . ILE A 1 25 ? -1.125 2.576 -5.782 1.00 0.00 25 ILE A CA 18
ATOM 36441 C C . ILE A 1 25 ? -0.470 3.343 -4.631 1.00 0.00 25 ILE A C 18
ATOM 36442 O O . ILE A 1 25 ? 0.616 3.897 -4.792 1.00 0.00 25 ILE A O 18
ATOM 36458 N N . LEU A 1 26 ? -1.115 3.331 -3.465 1.00 0.00 26 LEU A N 18
ATOM 36459 C CA . LEU A 1 26 ? -0.607 3.870 -2.205 1.00 0.00 26 LEU A CA 18
ATOM 36460 C C . LEU A 1 26 ? -0.408 2.723 -1.215 1.00 0.00 26 LEU A C 18
ATOM 36461 O O . LEU A 1 26 ? -1.334 1.956 -0.962 1.00 0.00 26 LEU A O 18
ATOM 36477 N N . ILE A 1 27 ? 0.774 2.651 -0.618 1.00 0.00 27 ILE A N 18
ATOM 36478 C CA . ILE A 1 27 ? 1.113 1.775 0.510 1.00 0.00 27 ILE A CA 18
ATOM 36479 C C . ILE A 1 27 ? 1.335 2.669 1.734 1.00 0.00 27 ILE A C 18
ATOM 36480 O O . ILE A 1 27 ? 2.101 3.632 1.674 1.00 0.00 27 ILE A O 18
ATOM 36496 N N . PHE A 1 28 ? 0.681 2.338 2.844 1.00 0.00 28 PHE A N 18
ATOM 36497 C CA . PHE A 1 28 ? 0.929 2.940 4.154 1.00 0.00 28 PHE A CA 18
ATOM 36498 C C . PHE A 1 28 ? 1.745 1.965 4.998 1.00 0.00 28 PHE A C 18
ATOM 36499 O O . PHE A 1 28 ? 1.356 0.805 5.144 1.00 0.00 28 PHE A O 18
ATOM 36516 N N . ILE A 1 29 ? 2.861 2.437 5.548 1.00 0.00 29 ILE A N 18
ATOM 36517 C CA . ILE A 1 29 ? 3.808 1.655 6.350 1.00 0.00 29 ILE A CA 18
ATOM 36518 C C . ILE A 1 29 ? 3.757 2.182 7.782 1.00 0.00 29 ILE A C 18
ATOM 36519 O O . ILE A 1 29 ? 3.972 3.375 8.009 1.00 0.00 29 ILE A O 18
ATOM 36535 N N . ILE A 1 30 ? 3.447 1.300 8.735 1.00 0.00 30 ILE A N 18
ATOM 36536 C CA . ILE A 1 30 ? 3.211 1.664 10.138 1.00 0.00 30 ILE A CA 18
ATOM 36537 C C . ILE A 1 30 ? 4.285 1.052 11.031 1.00 0.00 30 ILE A C 18
ATOM 36538 O O . ILE A 1 30 ? 4.494 -0.162 11.002 1.00 0.00 30 ILE A O 18
ATOM 36554 N N . PHE A 1 31 ? 4.923 1.883 11.851 1.00 0.00 31 PHE A N 18
ATOM 36555 C CA . PHE A 1 31 ? 5.947 1.483 12.815 1.00 0.00 31 PHE A CA 18
ATOM 36556 C C . PHE A 1 31 ? 5.454 1.785 14.232 1.00 0.00 31 PHE A C 18
ATOM 36557 O O . PHE A 1 31 ? 5.436 2.943 14.653 1.00 0.00 31 PHE A O 18
ATOM 36574 N N . THR A 1 32 ? 5.020 0.757 14.966 1.00 0.00 32 THR A N 18
ATOM 36575 C CA . THR A 1 32 ? 4.585 0.899 16.371 1.00 0.00 32 THR A CA 18
ATOM 36576 C C . THR A 1 32 ? 5.781 0.860 17.331 1.00 0.00 32 THR A C 18
ATOM 36577 O O . THR A 1 32 ? 6.822 0.270 17.023 1.00 0.00 32 THR A O 18
ATOM 36588 N N . SER A 1 33 ? 5.632 1.425 18.535 1.00 0.00 33 SER A N 18
ATOM 36589 C CA . SER A 1 33 ? 6.669 1.352 19.583 1.00 0.00 33 SER A CA 18
ATOM 36590 C C . SER A 1 33 ? 6.890 -0.081 20.110 1.00 0.00 33 SER A C 18
ATOM 36591 O O . SER A 1 33 ? 7.977 -0.423 20.583 1.00 0.00 33 SER A O 18
ATOM 36599 N N . ASP A 1 34 ? 5.885 -0.955 19.973 1.00 0.00 34 ASP A N 18
ATOM 36600 C CA . ASP A 1 34 ? 5.940 -2.376 20.354 1.00 0.00 34 ASP A CA 18
ATOM 36601 C C . ASP A 1 34 ? 6.635 -3.273 19.301 1.00 0.00 34 ASP A C 18
ATOM 36602 O O . ASP A 1 34 ? 6.858 -4.461 19.541 1.00 0.00 34 ASP A O 18
ATOM 36611 N N . GLY A 1 35 ? 6.995 -2.720 18.134 1.00 0.00 35 GLY A N 18
ATOM 36612 C CA . GLY A 1 35 ? 7.658 -3.438 17.036 1.00 0.00 35 GLY A CA 18
ATOM 36613 C C . GLY A 1 35 ? 6.715 -4.203 16.093 1.00 0.00 35 GLY A C 18
ATOM 36614 O O . GLY A 1 35 ? 7.185 -4.910 15.198 1.00 0.00 35 GLY A O 18
ATOM 36618 N N . THR A 1 36 ? 5.396 -4.057 16.259 1.00 0.00 36 THR A N 18
ATOM 36619 C CA . THR A 1 36 ? 4.382 -4.545 15.306 1.00 0.00 36 THR A CA 18
ATOM 36620 C C . THR A 1 36 ? 4.349 -3.638 14.069 1.00 0.00 36 THR A C 18
ATOM 36621 O O . THR A 1 36 ? 4.440 -2.412 14.190 1.00 0.00 36 THR A O 18
ATOM 36632 N N . ILE A 1 37 ? 4.204 -4.239 12.884 1.00 0.00 37 ILE A N 18
ATOM 36633 C CA . ILE A 1 37 ? 4.190 -3.560 11.577 1.00 0.00 37 ILE A CA 18
ATOM 36634 C C . ILE A 1 37 ? 2.841 -3.783 10.878 1.00 0.00 37 ILE A C 18
ATOM 36635 O O . ILE A 1 37 ? 2.293 -4.889 10.925 1.00 0.00 37 ILE A O 18
ATOM 36651 N N . LYS A 1 38 ? 2.320 -2.750 10.202 1.00 0.00 38 LYS A N 18
ATOM 36652 C CA . LYS A 1 38 ? 1.099 -2.816 9.372 1.00 0.00 38 LYS A CA 18
ATOM 36653 C C . LYS A 1 38 ? 1.267 -2.179 8.004 1.00 0.00 38 LYS A C 18
ATOM 36654 O O . LYS A 1 38 ? 2.115 -1.310 7.792 1.00 0.00 38 LYS A O 18
ATOM 36673 N N . VAL A 1 39 ? 0.433 -2.684 7.095 1.00 0.00 39 VAL A N 18
ATOM 36674 C CA . VAL A 1 39 ? 0.433 -2.401 5.667 1.00 0.00 39 VAL A CA 18
ATOM 36675 C C . VAL A 1 39 ? -1.003 -2.176 5.195 1.00 0.00 39 VAL A C 18
ATOM 36676 O O . VAL A 1 39 ? -1.822 -3.094 5.276 1.00 0.00 39 VAL A O 18
ATOM 36689 N N . ILE A 1 40 ? -1.313 -0.973 4.708 1.00 0.00 40 ILE A N 18
ATOM 36690 C CA . ILE A 1 40 ? -2.627 -0.626 4.133 1.00 0.00 40 ILE A CA 18
ATOM 36691 C C . ILE A 1 40 ? -2.436 -0.283 2.651 1.00 0.00 40 ILE A C 18
ATOM 36692 O O . ILE A 1 40 ? -1.517 0.479 2.339 1.00 0.00 40 ILE A O 18
ATOM 36708 N N . ILE A 1 41 ? -3.259 -0.826 1.741 1.00 0.00 41 ILE A N 18
ATOM 36709 C CA . ILE A 1 41 ? -3.084 -0.635 0.283 1.00 0.00 41 ILE A CA 18
ATOM 36710 C C . ILE A 1 41 ? -4.269 0.119 -0.314 1.00 0.00 41 ILE A C 18
ATOM 36711 O O . ILE A 1 41 ? -5.418 -0.192 -0.012 1.00 0.00 41 ILE A O 18
ATOM 36727 N N . VAL A 1 42 ? -4.010 1.116 -1.159 1.00 0.00 42 VAL A N 18
ATOM 36728 C CA . VAL A 1 42 ? -5.039 1.974 -1.760 1.00 0.00 42 VAL A CA 18
ATOM 36729 C C . VAL A 1 42 ? -4.844 2.058 -3.266 1.00 0.00 42 VAL A C 18
ATOM 36730 O O . VAL A 1 42 ? -3.725 2.249 -3.732 1.00 0.00 42 VAL A O 18
ATOM 36743 N N . ILE A 1 43 ? -5.930 1.956 -4.028 1.00 0.00 43 ILE A N 18
ATOM 36744 C CA . ILE A 1 43 ? -5.911 2.054 -5.494 1.00 0.00 43 ILE A CA 18
ATOM 36745 C C . ILE A 1 43 ? -6.453 3.420 -5.942 1.00 0.00 43 ILE A C 18
ATOM 36746 O O . ILE A 1 43 ? -7.583 3.780 -5.610 1.00 0.00 43 ILE A O 18
ATOM 36762 N N . ILE A 1 44 ? -5.642 4.174 -6.695 1.00 0.00 44 ILE A N 18
ATOM 36763 C CA . ILE A 1 44 ? -5.934 5.513 -7.233 1.00 0.00 44 ILE A CA 18
ATOM 36764 C C . ILE A 1 44 ? -5.915 5.387 -8.771 1.00 0.00 44 ILE A C 18
ATOM 36765 O O . ILE A 1 44 ? -4.847 5.261 -9.376 1.00 0.00 44 ILE A O 18
ATOM 36781 N N . ALA A 1 45 ? -7.086 5.394 -9.417 1.00 0.00 45 ALA A N 18
ATOM 36782 C CA . ALA A 1 45 ? -7.228 5.223 -10.872 1.00 0.00 45 ALA A CA 18
ATOM 36783 C C . ALA A 1 45 ? -7.844 6.450 -11.566 1.00 0.00 45 ALA A C 18
ATOM 36784 O O . ALA A 1 45 ? -8.534 7.259 -10.945 1.00 0.00 45 ALA A O 18
ATOM 36791 N N . ASP A 1 46 ? -7.646 6.548 -12.884 1.00 0.00 46 ASP A N 18
ATOM 36792 C CA . ASP A 1 46 ? -8.145 7.647 -13.725 1.00 0.00 46 ASP A CA 18
ATOM 36793 C C . ASP A 1 46 ? -9.687 7.728 -13.749 1.00 0.00 46 ASP A C 18
ATOM 36794 O O . ASP A 1 46 ? -10.255 8.804 -13.949 1.00 0.00 46 ASP A O 18
ATOM 36803 N N . ASP A 1 47 ? -10.359 6.599 -13.510 1.00 0.00 47 ASP A N 18
ATOM 36804 C CA . ASP A 1 47 ? -11.799 6.485 -13.271 1.00 0.00 47 ASP A CA 18
ATOM 36805 C C . ASP A 1 47 ? -12.052 5.468 -12.132 1.00 0.00 47 ASP A C 18
ATOM 36806 O O . ASP A 1 47 ? -11.495 4.362 -12.177 1.00 0.00 47 ASP A O 18
ATOM 36815 N N . PRO A 1 48 ? -12.869 5.786 -11.107 1.00 0.00 48 PRO A N 18
ATOM 36816 C CA . PRO A 1 48 ? -13.093 4.901 -9.960 1.00 0.00 48 PRO A CA 18
ATOM 36817 C C . PRO A 1 48 ? -13.755 3.561 -10.323 1.00 0.00 48 PRO A C 18
ATOM 36818 O O . PRO A 1 48 ? -13.577 2.585 -9.594 1.00 0.00 48 PRO A O 18
ATOM 36829 N N . ASN A 1 49 ? -14.468 3.463 -11.453 1.00 0.00 49 ASN A N 18
ATOM 36830 C CA . ASN A 1 49 ? -15.059 2.202 -11.924 1.00 0.00 49 ASN A CA 18
ATOM 36831 C C . ASN A 1 49 ? -13.991 1.165 -12.323 1.00 0.00 49 ASN A C 18
ATOM 36832 O O . ASN A 1 49 ? -14.237 -0.037 -12.239 1.00 0.00 49 ASN A O 18
ATOM 36843 N N . ASP A 1 50 ? -12.803 1.614 -12.738 1.00 0.00 50 ASP A N 18
ATOM 36844 C CA . ASP A 1 50 ? -11.657 0.737 -13.003 1.00 0.00 50 ASP A CA 18
ATOM 36845 C C . ASP A 1 50 ? -10.968 0.301 -11.703 1.00 0.00 50 ASP A C 18
ATOM 36846 O O . ASP A 1 50 ? -10.624 -0.872 -11.559 1.00 0.00 50 ASP A O 18
ATOM 36855 N N . ALA A 1 51 ? -10.838 1.207 -10.722 1.00 0.00 51 ALA A N 18
ATOM 36856 C CA . ALA A 1 51 ? -10.238 0.910 -9.417 1.00 0.00 51 ALA A CA 18
ATOM 36857 C C . ALA A 1 51 ? -10.939 -0.261 -8.711 1.00 0.00 51 ALA A C 18
ATOM 36858 O O . ALA A 1 51 ? -10.265 -1.102 -8.115 1.00 0.00 51 ALA A O 18
ATOM 36865 N N . LYS A 1 52 ? -12.268 -0.378 -8.855 1.00 0.00 52 LYS A N 18
ATOM 36866 C CA . LYS A 1 52 ? -13.080 -1.492 -8.330 1.00 0.00 52 LYS A CA 18
ATOM 36867 C C . LYS A 1 52 ? -12.503 -2.865 -8.705 1.00 0.00 52 LYS A C 18
ATOM 36868 O O . LYS A 1 52 ? -12.295 -3.695 -7.821 1.00 0.00 52 LYS A O 18
ATOM 36887 N N . ARG A 1 53 ? -12.182 -3.085 -9.989 1.00 0.00 53 ARG A N 18
ATOM 36888 C CA . ARG A 1 53 ? -11.588 -4.333 -10.517 1.00 0.00 53 ARG A CA 18
ATOM 36889 C C . ARG A 1 53 ? -10.245 -4.647 -9.856 1.00 0.00 53 ARG A C 18
ATOM 36890 O O . ARG A 1 53 ? -10.002 -5.786 -9.459 1.00 0.00 53 ARG A O 18
ATOM 36911 N N . ILE A 1 54 ? -9.393 -3.632 -9.710 1.00 0.00 54 ILE A N 18
ATOM 36912 C CA . ILE A 1 54 ? -8.048 -3.775 -9.140 1.00 0.00 54 ILE A CA 18
ATOM 36913 C C . ILE A 1 54 ? -8.126 -4.119 -7.645 1.00 0.00 54 ILE A C 18
ATOM 36914 O O . ILE A 1 54 ? -7.511 -5.086 -7.199 1.00 0.00 54 ILE A O 18
ATOM 36930 N N . VAL A 1 55 ? -8.925 -3.365 -6.878 1.00 0.00 55 VAL A N 18
ATOM 36931 C CA . VAL A 1 55 ? -9.128 -3.569 -5.433 1.00 0.00 55 VAL A CA 18
ATOM 36932 C C . VAL A 1 55 ? -9.630 -4.983 -5.158 1.00 0.00 55 VAL A C 18
ATOM 36933 O O . VAL A 1 55 ? -9.071 -5.666 -4.302 1.00 0.00 55 VAL A O 18
ATOM 36946 N N . LYS A 1 56 ? -10.616 -5.465 -5.929 1.00 0.00 56 LYS A N 18
ATOM 36947 C CA . LYS A 1 56 ? -11.157 -6.832 -5.806 1.00 0.00 56 LYS A CA 18
ATOM 36948 C C . LYS A 1 56 ? -10.064 -7.894 -5.983 1.00 0.00 56 LYS A C 18
ATOM 36949 O O . LYS A 1 56 ? -10.063 -8.884 -5.253 1.00 0.00 56 LYS A O 18
ATOM 36968 N N . LYS A 1 57 ? -9.083 -7.670 -6.871 1.00 0.00 57 LYS A N 18
ATOM 36969 C CA . LYS A 1 57 ? -7.955 -8.599 -7.074 1.00 0.00 57 LYS A CA 18
ATOM 36970 C C . LYS A 1 57 ? -7.084 -8.682 -5.815 1.00 0.00 57 LYS A C 18
ATOM 36971 O O . LYS A 1 57 ? -6.787 -9.779 -5.346 1.00 0.00 57 LYS A O 18
ATOM 36990 N N . ILE A 1 58 ? -6.723 -7.535 -5.232 1.00 0.00 58 ILE A N 18
ATOM 36991 C CA . ILE A 1 58 ? -5.883 -7.469 -4.025 1.00 0.00 58 ILE A CA 18
ATOM 36992 C C . ILE A 1 58 ? -6.632 -8.001 -2.797 1.00 0.00 58 ILE A C 18
ATOM 36993 O O . ILE A 1 58 ? -6.034 -8.689 -1.973 1.00 0.00 58 ILE A O 18
ATOM 37009 N N . GLN A 1 59 ? -7.946 -7.777 -2.706 1.00 0.00 59 GLN A N 18
ATOM 37010 C CA . GLN A 1 59 ? -8.769 -8.280 -1.598 1.00 0.00 59 GLN A CA 18
ATOM 37011 C C . GLN A 1 59 ? -8.823 -9.819 -1.555 1.00 0.00 59 GLN A C 18
ATOM 37012 O O . GLN A 1 59 ? -8.809 -10.408 -0.474 1.00 0.00 59 GLN A O 18
ATOM 37026 N N . GLU A 1 60 ? -8.846 -10.479 -2.720 1.00 0.00 60 GLU A N 18
ATOM 37027 C CA . GLU A 1 60 ? -8.783 -11.945 -2.830 1.00 0.00 60 GLU A CA 18
ATOM 37028 C C . GLU A 1 60 ? -7.359 -12.502 -2.646 1.00 0.00 60 GLU A C 18
ATOM 37029 O O . GLU A 1 60 ? -7.183 -13.550 -2.019 1.00 0.00 60 GLU A O 18
ATOM 37041 N N . ARG A 1 61 ? -6.338 -11.818 -3.188 1.00 0.00 61 ARG A N 18
ATOM 37042 C CA . ARG A 1 61 ? -4.942 -12.302 -3.218 1.00 0.00 61 ARG A CA 18
ATOM 37043 C C . ARG A 1 61 ? -4.160 -12.022 -1.926 1.00 0.00 61 ARG A C 18
ATOM 37044 O O . ARG A 1 61 ? -3.298 -12.817 -1.553 1.00 0.00 61 ARG A O 18
ATOM 37065 N N . PHE A 1 62 ? -4.481 -10.930 -1.230 1.00 0.00 62 PHE A N 18
ATOM 37066 C CA . PHE A 1 62 ? -3.817 -10.455 -0.007 1.00 0.00 62 PHE A CA 18
ATOM 37067 C C . PHE A 1 62 ? -4.846 -10.155 1.108 1.00 0.00 62 PHE A C 18
ATOM 37068 O O . PHE A 1 62 ? -4.917 -9.028 1.604 1.00 0.00 62 PHE A O 18
ATOM 37085 N N . PRO A 1 63 ? -5.647 -11.154 1.544 1.00 0.00 63 PRO A N 18
ATOM 37086 C CA . PRO A 1 63 ? -6.770 -10.959 2.474 1.00 0.00 63 PRO A CA 18
ATOM 37087 C C . PRO A 1 63 ? -6.340 -10.550 3.893 1.00 0.00 63 PRO A C 18
ATOM 37088 O O . PRO A 1 63 ? -7.137 -9.985 4.648 1.00 0.00 63 PRO A O 18
ATOM 37099 N N . LYS A 1 64 ? -5.085 -10.837 4.267 1.00 0.00 64 LYS A N 18
ATOM 37100 C CA . LYS A 1 64 ? -4.499 -10.538 5.583 1.00 0.00 64 LYS A CA 18
ATOM 37101 C C . LYS A 1 64 ? -4.062 -9.075 5.748 1.00 0.00 64 LYS A C 18
ATOM 37102 O O . LYS A 1 64 ? -3.856 -8.641 6.883 1.00 0.00 64 LYS A O 18
ATOM 37121 N N . LEU A 1 65 ? -3.955 -8.307 4.656 1.00 0.00 65 LEU A N 18
ATOM 37122 C CA . LEU A 1 65 ? -3.754 -6.851 4.686 1.00 0.00 65 LEU A CA 18
ATOM 37123 C C . LEU A 1 65 ? -5.081 -6.121 4.401 1.00 0.00 65 LEU A C 18
ATOM 37124 O O . LEU A 1 65 ? -5.897 -6.583 3.601 1.00 0.00 65 LEU A O 18
ATOM 37140 N N . THR A 1 66 ? -5.304 -4.974 5.049 1.00 0.00 66 THR A N 18
ATOM 37141 C CA . THR A 1 66 ? -6.509 -4.143 4.841 1.00 0.00 66 THR A CA 18
ATOM 37142 C C . THR A 1 66 ? -6.297 -3.180 3.674 1.00 0.00 66 THR A C 18
ATOM 37143 O O . THR A 1 66 ? -5.219 -2.602 3.536 1.00 0.00 66 THR A O 18
ATOM 37154 N N . ILE A 1 67 ? -7.306 -3.003 2.816 1.00 0.00 67 ILE A N 18
ATOM 37155 C CA . ILE A 1 67 ? -7.205 -2.174 1.604 1.00 0.00 67 ILE A CA 18
ATOM 37156 C C . ILE A 1 67 ? -8.390 -1.210 1.431 1.00 0.00 67 ILE A C 18
ATOM 37157 O O . ILE A 1 67 ? -9.473 -1.428 1.982 1.00 0.00 67 ILE A O 18
ATOM 37173 N N . LYS A 1 68 ? -8.169 -0.144 0.657 1.00 0.00 68 LYS A N 18
ATOM 37174 C CA . LYS A 1 68 ? -9.118 0.939 0.343 1.00 0.00 68 LYS A CA 18
ATOM 37175 C C . LYS A 1 68 ? -9.070 1.337 -1.144 1.00 0.00 68 LYS A C 18
ATOM 37176 O O . LYS A 1 68 ? -8.224 0.872 -1.907 1.00 0.00 68 LYS A O 18
ATOM 37195 N N . GLN A 1 69 ? -9.981 2.219 -1.552 1.00 0.00 69 GLN A N 18
ATOM 37196 C CA . GLN A 1 69 ? -10.053 2.806 -2.897 1.00 0.00 69 GLN A CA 18
ATOM 37197 C C . GLN A 1 69 ? -9.976 4.342 -2.877 1.00 0.00 69 GLN A C 18
ATOM 37198 O O . GLN A 1 69 ? -10.188 4.979 -1.842 1.00 0.00 69 GLN A O 18
ATOM 37212 N N . SER A 1 70 ? -9.709 4.948 -4.032 1.00 0.00 70 SER A N 18
ATOM 37213 C CA . SER A 1 70 ? -9.849 6.390 -4.257 1.00 0.00 70 SER A CA 18
ATOM 37214 C C . SER A 1 70 ? -10.240 6.704 -5.708 1.00 0.00 70 SER A C 18
ATOM 37215 O O . SER A 1 70 ? -10.294 5.813 -6.562 1.00 0.00 70 SER A O 18
ATOM 37223 N N . ARG A 1 71 ? -10.528 7.981 -5.979 1.00 0.00 71 ARG A N 18
ATOM 37224 C CA . ARG A 1 71 ? -10.800 8.522 -7.324 1.00 0.00 71 ARG A CA 18
ATOM 37225 C C . ARG A 1 71 ? -9.473 8.821 -8.054 1.00 0.00 71 ARG A C 18
ATOM 37226 O O . ARG A 1 71 ? -8.470 8.152 -7.809 1.00 0.00 71 ARG A O 18
ATOM 37247 N N . ASN A 1 72 ? -9.447 9.822 -8.936 1.00 0.00 72 ASN A N 18
ATOM 37248 C CA . ASN A 1 72 ? -8.240 10.285 -9.630 1.00 0.00 72 ASN A CA 18
ATOM 37249 C C . ASN A 1 72 ? -7.246 11.003 -8.688 1.00 0.00 72 ASN A C 18
ATOM 37250 O O . ASN A 1 72 ? -6.039 11.008 -8.934 1.00 0.00 72 ASN A O 18
ATOM 37261 N N . GLU A 1 73 ? -7.747 11.615 -7.615 1.00 0.00 73 GLU A N 18
ATOM 37262 C CA . GLU A 1 73 ? -6.992 12.461 -6.687 1.00 0.00 73 GLU A CA 18
ATOM 37263 C C . GLU A 1 73 ? -6.180 11.659 -5.654 1.00 0.00 73 GLU A C 18
ATOM 37264 O O . GLU A 1 73 ? -6.645 10.670 -5.081 1.00 0.00 73 GLU A O 18
ATOM 37276 N N . GLU A 1 74 ? -4.975 12.146 -5.350 1.00 0.00 74 GLU A N 18
ATOM 37277 C CA . GLU A 1 74 ? -4.028 11.567 -4.383 1.00 0.00 74 GLU A CA 18
ATOM 37278 C C . GLU A 1 74 ? -4.357 11.908 -2.911 1.00 0.00 74 GLU A C 18
ATOM 37279 O O . GLU A 1 74 ? -3.607 11.554 -2.000 1.00 0.00 74 GLU A O 18
ATOM 37291 N N . GLU A 1 75 ? -5.484 12.588 -2.659 1.00 0.00 75 GLU A N 18
ATOM 37292 C CA . GLU A 1 75 ? -5.923 13.064 -1.333 1.00 0.00 75 GLU A CA 18
ATOM 37293 C C . GLU A 1 75 ? -6.123 11.945 -0.292 1.00 0.00 75 GLU A C 18
ATOM 37294 O O . GLU A 1 75 ? -6.132 12.219 0.912 1.00 0.00 75 GLU A O 18
ATOM 37306 N N . ALA A 1 76 ? -6.196 10.686 -0.745 1.00 0.00 76 ALA A N 18
ATOM 37307 C CA . ALA A 1 76 ? -6.155 9.495 0.099 1.00 0.00 76 ALA A CA 18
ATOM 37308 C C . ALA A 1 76 ? -4.954 9.479 1.062 1.00 0.00 76 ALA A C 18
ATOM 37309 O O . ALA A 1 76 ? -5.082 8.933 2.153 1.00 0.00 76 ALA A O 18
ATOM 37316 N N . GLU A 1 77 ? -3.824 10.111 0.712 1.00 0.00 77 GLU A N 18
ATOM 37317 C CA . GLU A 1 77 ? -2.660 10.267 1.597 1.00 0.00 77 GLU A CA 18
ATOM 37318 C C . GLU A 1 77 ? -3.069 10.891 2.942 1.00 0.00 77 GLU A C 18
ATOM 37319 O O . GLU A 1 77 ? -2.997 10.232 3.979 1.00 0.00 77 GLU A O 18
ATOM 37331 N N . LYS A 1 78 ? -3.548 12.141 2.932 1.00 0.00 78 LYS A N 18
ATOM 37332 C CA . LYS A 1 78 ? -3.894 12.888 4.153 1.00 0.00 78 LYS A CA 18
ATOM 37333 C C . LYS A 1 78 ? -5.221 12.415 4.759 1.00 0.00 78 LYS A C 18
ATOM 37334 O O . LYS A 1 78 ? -5.347 12.370 5.982 1.00 0.00 78 LYS A O 18
ATOM 37353 N N . ARG A 1 79 ? -6.174 11.971 3.925 1.00 0.00 79 ARG A N 18
ATOM 37354 C CA . ARG A 1 79 ? -7.434 11.358 4.376 1.00 0.00 79 ARG A CA 18
ATOM 37355 C C . ARG A 1 79 ? -7.158 10.142 5.249 1.00 0.00 79 ARG A C 18
ATOM 37356 O O . ARG A 1 79 ? -7.625 10.072 6.385 1.00 0.00 79 ARG A O 18
ATOM 37377 N N . ILE A 1 80 ? -6.401 9.181 4.716 1.00 0.00 80 ILE A N 18
ATOM 37378 C CA . ILE A 1 80 ? -6.208 7.908 5.400 1.00 0.00 80 ILE A CA 18
ATOM 37379 C C . ILE A 1 80 ? -5.197 8.081 6.547 1.00 0.00 80 ILE A C 18
ATOM 37380 O O . ILE A 1 80 ? -5.350 7.446 7.586 1.00 0.00 80 ILE A O 18
ATOM 37396 N N . GLN A 1 81 ? -4.217 8.993 6.423 1.00 0.00 81 GLN A N 18
ATOM 37397 C CA . GLN A 1 81 ? -3.342 9.394 7.539 1.00 0.00 81 GLN A CA 18
ATOM 37398 C C . GLN A 1 81 ? -4.147 9.785 8.779 1.00 0.00 81 GLN A C 18
ATOM 37399 O O . GLN A 1 81 ? -3.826 9.342 9.883 1.00 0.00 81 GLN A O 18
ATOM 37413 N N . LYS A 1 82 ? -5.195 10.604 8.606 1.00 0.00 82 LYS A N 18
ATOM 37414 C CA . LYS A 1 82 ? -6.012 11.062 9.731 1.00 0.00 82 LYS A CA 18
ATOM 37415 C C . LYS A 1 82 ? -6.740 9.887 10.399 1.00 0.00 82 LYS A C 18
ATOM 37416 O O . LYS A 1 82 ? -6.740 9.809 11.627 1.00 0.00 82 LYS A O 18
ATOM 37435 N N . GLU A 1 83 ? -7.303 8.973 9.602 1.00 0.00 83 GLU A N 18
ATOM 37436 C CA . GLU A 1 83 ? -7.925 7.726 10.076 1.00 0.00 83 GLU A CA 18
ATOM 37437 C C . GLU A 1 83 ? -6.919 6.866 10.858 1.00 0.00 83 GLU A C 18
ATOM 37438 O O . GLU A 1 83 ? -7.207 6.437 11.976 1.00 0.00 83 GLU A O 18
ATOM 37450 N N . LEU A 1 84 ? -5.731 6.645 10.288 1.00 0.00 84 LEU A N 18
ATOM 37451 C CA . LEU A 1 84 ? -4.674 5.826 10.877 1.00 0.00 84 LEU A CA 18
ATOM 37452 C C . LEU A 1 84 ? -4.175 6.403 12.204 1.00 0.00 84 LEU A C 18
ATOM 37453 O O . LEU A 1 84 ? -4.017 5.655 13.163 1.00 0.00 84 LEU A O 18
ATOM 37469 N N . GLU A 1 85 ? -4.010 7.722 12.305 1.00 0.00 85 GLU A N 18
ATOM 37470 C CA . GLU A 1 85 ? -3.665 8.400 13.561 1.00 0.00 85 GLU A CA 18
ATOM 37471 C C . GLU A 1 85 ? -4.738 8.198 14.652 1.00 0.00 85 GLU A C 18
ATOM 37472 O O . GLU A 1 85 ? -4.413 8.075 15.834 1.00 0.00 85 GLU A O 18
ATOM 37484 N N . GLU A 1 86 ? -6.017 8.108 14.270 1.00 0.00 86 GLU A N 18
ATOM 37485 C CA . GLU A 1 86 ? -7.129 7.880 15.202 1.00 0.00 86 GLU A CA 18
ATOM 37486 C C . GLU A 1 86 ? -7.203 6.434 15.737 1.00 0.00 86 GLU A C 18
ATOM 37487 O O . GLU A 1 86 ? -7.760 6.222 16.819 1.00 0.00 86 GLU A O 18
ATOM 37499 N N . ARG A 1 87 ? -6.634 5.443 15.024 1.00 0.00 87 ARG A N 18
ATOM 37500 C CA . ARG A 1 87 ? -6.602 4.021 15.432 1.00 0.00 87 ARG A CA 18
ATOM 37501 C C . ARG A 1 87 ? -5.236 3.494 15.897 1.00 0.00 87 ARG A C 18
ATOM 37502 O O . ARG A 1 87 ? -5.198 2.504 16.628 1.00 0.00 87 ARG A O 18
ATOM 37523 N N . ASN A 1 88 ? -4.136 4.175 15.566 1.00 0.00 88 ASN A N 18
ATOM 37524 C CA . ASN A 1 88 ? -2.794 3.944 16.099 1.00 0.00 88 ASN A CA 18
ATOM 37525 C C . ASN A 1 88 ? -2.337 5.142 16.969 1.00 0.00 88 ASN A C 18
ATOM 37526 O O . ASN A 1 88 ? -1.829 6.130 16.432 1.00 0.00 88 ASN A O 18
ATOM 37537 N N . PRO A 1 89 ? -2.461 5.062 18.310 1.00 0.00 89 PRO A N 18
ATOM 37538 C CA . PRO A 1 89 ? -2.101 6.151 19.228 1.00 0.00 89 PRO A CA 18
ATOM 37539 C C . PRO A 1 89 ? -0.588 6.307 19.477 1.00 0.00 89 PRO A C 18
ATOM 37540 O O . PRO A 1 89 ? -0.153 7.366 19.934 1.00 0.00 89 PRO A O 18
ATOM 37551 N N . ASN A 1 90 ? 0.214 5.265 19.220 1.00 0.00 90 ASN A N 18
ATOM 37552 C CA . ASN A 1 90 ? 1.632 5.185 19.606 1.00 0.00 90 ASN A CA 18
ATOM 37553 C C . ASN A 1 90 ? 2.509 4.574 18.488 1.00 0.00 90 ASN A C 18
ATOM 37554 O O . ASN A 1 90 ? 3.306 3.655 18.707 1.00 0.00 90 ASN A O 18
ATOM 37565 N N . ALA A 1 91 ? 2.310 5.066 17.261 1.00 0.00 91 ALA A N 18
ATOM 37566 C CA . ALA A 1 91 ? 3.010 4.645 16.045 1.00 0.00 91 ALA A CA 18
ATOM 37567 C C . ALA A 1 91 ? 3.351 5.827 15.120 1.00 0.00 91 ALA A C 18
ATOM 37568 O O . ALA A 1 91 ? 2.802 6.922 15.267 1.00 0.00 91 ALA A O 18
ATOM 37575 N N . GLU A 1 92 ? 4.218 5.591 14.133 1.00 0.00 92 GLU A N 18
ATOM 37576 C CA . GLU A 1 92 ? 4.467 6.512 13.017 1.00 0.00 92 GLU A CA 18
ATOM 37577 C C . GLU A 1 92 ? 3.964 5.902 11.699 1.00 0.00 92 GLU A C 18
ATOM 37578 O O . GLU A 1 92 ? 4.084 4.695 11.474 1.00 0.00 92 GLU A O 18
ATOM 37590 N N . ILE A 1 93 ? 3.379 6.742 10.843 1.00 0.00 93 ILE A N 18
ATOM 37591 C CA . ILE A 1 93 ? 2.771 6.389 9.554 1.00 0.00 93 ILE A CA 18
ATOM 37592 C C . ILE A 1 93 ? 3.583 7.039 8.430 1.00 0.00 93 ILE A C 18
ATOM 37593 O O . ILE A 1 93 ? 3.890 8.232 8.497 1.00 0.00 93 ILE A O 18
ATOM 37609 N N . GLN A 1 94 ? 3.917 6.279 7.387 1.00 0.00 94 GLN A N 18
ATOM 37610 C CA . GLN A 1 94 ? 4.602 6.765 6.181 1.00 0.00 94 GLN A CA 18
ATOM 37611 C C . GLN A 1 94 ? 3.883 6.278 4.912 1.00 0.00 94 GLN A C 18
ATOM 37612 O O . GLN A 1 94 ? 3.307 5.190 4.915 1.00 0.00 94 GLN A O 18
ATOM 37626 N N . VAL A 1 95 ? 3.919 7.064 3.828 1.00 0.00 95 VAL A N 18
ATOM 37627 C CA . VAL A 1 95 ? 3.220 6.783 2.555 1.00 0.00 95 VAL A CA 18
ATOM 37628 C C . VAL A 1 95 ? 4.192 6.582 1.390 1.00 0.00 95 VAL A C 18
ATOM 37629 O O . VAL A 1 95 ? 5.127 7.364 1.203 1.00 0.00 95 VAL A O 18
ATOM 37642 N N . VAL A 1 96 ? 3.949 5.529 0.604 1.00 0.00 96 VAL A N 18
ATOM 37643 C CA . VAL A 1 96 ? 4.740 5.104 -0.560 1.00 0.00 96 VAL A CA 18
ATOM 37644 C C . VAL A 1 96 ? 3.858 4.889 -1.795 1.00 0.00 96 VAL A C 18
ATOM 37645 O O . VAL A 1 96 ? 2.833 4.212 -1.721 1.00 0.00 96 VAL A O 18
ATOM 37658 N N . ARG A 1 97 ? 4.277 5.439 -2.938 1.00 0.00 97 ARG A N 18
ATOM 37659 C CA . ARG A 1 97 ? 3.739 5.192 -4.295 1.00 0.00 97 ARG A CA 18
ATOM 37660 C C . ARG A 1 97 ? 4.827 4.836 -5.322 1.00 0.00 97 ARG A C 18
ATOM 37661 O O . ARG A 1 97 ? 4.506 4.287 -6.378 1.00 0.00 97 ARG A O 18
ATOM 37682 N N . SER A 1 98 ? 6.099 5.104 -5.007 1.00 0.00 98 SER A N 18
ATOM 37683 C CA . SER A 1 98 ? 7.271 4.687 -5.794 1.00 0.00 98 SER A CA 18
ATOM 37684 C C . SER A 1 98 ? 8.285 3.949 -4.914 1.00 0.00 98 SER A C 18
ATOM 37685 O O . SER A 1 98 ? 8.485 4.306 -3.755 1.00 0.00 98 SER A O 18
ATOM 37693 N N . GLU A 1 99 ? 8.982 2.948 -5.456 1.00 0.00 99 GLU A N 18
ATOM 37694 C CA . GLU A 1 99 ? 9.870 2.064 -4.671 1.00 0.00 99 GLU A CA 18
ATOM 37695 C C . GLU A 1 99 ? 11.080 2.796 -4.051 1.00 0.00 99 GLU A C 18
ATOM 37696 O O . GLU A 1 99 ? 11.625 2.362 -3.034 1.00 0.00 99 GLU A O 18
ATOM 37708 N N . ASP A 1 100 ? 11.466 3.941 -4.619 1.00 0.00 100 ASP A N 18
ATOM 37709 C CA . ASP A 1 100 ? 12.492 4.838 -4.074 1.00 0.00 100 ASP A CA 18
ATOM 37710 C C . ASP A 1 100 ? 12.086 5.432 -2.712 1.00 0.00 100 ASP A C 18
ATOM 37711 O O . ASP A 1 100 ? 12.937 5.663 -1.857 1.00 0.00 100 ASP A O 18
ATOM 37720 N N . GLU A 1 101 ? 10.790 5.650 -2.474 1.00 0.00 101 GLU A N 18
ATOM 37721 C CA . GLU A 1 101 ? 10.273 6.138 -1.188 1.00 0.00 101 GLU A CA 18
ATOM 37722 C C . GLU A 1 101 ? 10.366 5.058 -0.097 1.00 0.00 101 GLU A C 18
ATOM 37723 O O . GLU A 1 101 ? 10.660 5.363 1.058 1.00 0.00 101 GLU A O 18
ATOM 37735 N N . LEU A 1 102 ? 10.200 3.783 -0.470 1.00 0.00 102 LEU A N 18
ATOM 37736 C CA . LEU A 1 102 ? 10.453 2.635 0.408 1.00 0.00 102 LEU A CA 18
ATOM 37737 C C . LEU A 1 102 ? 11.941 2.545 0.781 1.00 0.00 102 LEU A C 18
ATOM 37738 O O . LEU A 1 102 ? 12.273 2.380 1.957 1.00 0.00 102 LEU A O 18
ATOM 37754 N N . LYS A 1 103 ? 12.836 2.730 -0.200 1.00 0.00 103 LYS A N 18
ATOM 37755 C CA . LYS A 1 103 ? 14.295 2.799 0.004 1.00 0.00 103 LYS A CA 18
ATOM 37756 C C . LYS A 1 103 ? 14.699 3.967 0.911 1.00 0.00 103 LYS A C 18
ATOM 37757 O O . LYS A 1 103 ? 15.564 3.813 1.770 1.00 0.00 103 LYS A O 18
ATOM 37776 N N . GLU A 1 104 ? 14.029 5.109 0.783 1.00 0.00 104 GLU A N 18
ATOM 37777 C CA . GLU A 1 104 ? 14.216 6.264 1.664 1.00 0.00 104 GLU A CA 18
ATOM 37778 C C . GLU A 1 104 ? 13.749 5.997 3.097 1.00 0.00 104 GLU A C 18
ATOM 37779 O O . GLU A 1 104 ? 14.502 6.270 4.026 1.00 0.00 104 GLU A O 18
ATOM 37791 N N . ILE A 1 105 ? 12.560 5.418 3.304 1.00 0.00 105 ILE A N 18
ATOM 37792 C CA . ILE A 1 105 ? 12.064 5.046 4.644 1.00 0.00 105 ILE A CA 18
ATOM 37793 C C . ILE A 1 105 ? 13.030 4.061 5.321 1.00 0.00 105 ILE A C 18
ATOM 37794 O O . ILE A 1 105 ? 13.323 4.204 6.506 1.00 0.00 105 ILE A O 18
ATOM 37810 N N . LEU A 1 106 ? 13.600 3.120 4.564 1.00 0.00 106 LEU A N 18
ATOM 37811 C CA . LEU A 1 106 ? 14.616 2.177 5.048 1.00 0.00 106 LEU A CA 18
ATOM 37812 C C . LEU A 1 106 ? 15.899 2.911 5.500 1.00 0.00 106 LEU A C 18
ATOM 37813 O O . LEU A 1 106 ? 16.471 2.581 6.538 1.00 0.00 106 LEU A O 18
ATOM 37829 N N . ASP A 1 107 ? 16.309 3.968 4.792 1.00 0.00 107 ASP A N 18
ATOM 37830 C CA . ASP A 1 107 ? 17.459 4.799 5.176 1.00 0.00 107 ASP A CA 18
ATOM 37831 C C . ASP A 1 107 ? 17.149 5.700 6.387 1.00 0.00 107 ASP A C 18
ATOM 37832 O O . ASP A 1 107 ? 18.001 5.899 7.253 1.00 0.00 107 ASP A O 18
ATOM 37841 N N . LYS A 1 108 ? 15.907 6.184 6.501 1.00 0.00 108 LYS A N 18
ATOM 37842 C CA . LYS A 1 108 ? 15.396 6.980 7.632 1.00 0.00 108 LYS A CA 18
ATOM 37843 C C . LYS A 1 108 ? 15.276 6.156 8.919 1.00 0.00 108 LYS A C 18
ATOM 37844 O O . LYS A 1 108 ? 15.589 6.671 9.992 1.00 0.00 108 LYS A O 18
ATOM 37863 N N . LEU A 1 109 ? 14.905 4.875 8.826 1.00 0.00 109 LEU A N 18
ATOM 37864 C CA . LEU A 1 109 ? 14.974 3.926 9.948 1.00 0.00 109 LEU A CA 18
ATOM 37865 C C . LEU A 1 109 ? 16.423 3.773 10.449 1.00 0.00 109 LEU A C 18
ATOM 37866 O O . LEU A 1 109 ? 16.669 3.805 11.655 1.00 0.00 109 LEU A O 18
ATOM 37882 N N . ASP A 1 110 ? 17.388 3.650 9.532 1.00 0.00 110 ASP A N 18
ATOM 37883 C CA . ASP A 1 110 ? 18.812 3.508 9.863 1.00 0.00 110 ASP A CA 18
ATOM 37884 C C . ASP A 1 110 ? 19.456 4.815 10.374 1.00 0.00 110 ASP A C 18
ATOM 37885 O O . ASP A 1 110 ? 20.390 4.769 11.174 1.00 0.00 110 ASP A O 18
ATOM 37894 N N . GLU A 1 111 ? 18.937 5.984 9.987 1.00 0.00 111 GLU A N 18
ATOM 37895 C CA . GLU A 1 111 ? 19.342 7.279 10.548 1.00 0.00 111 GLU A CA 18
ATOM 37896 C C . GLU A 1 111 ? 18.811 7.460 11.984 1.00 0.00 111 GLU A C 18
ATOM 37897 O O . GLU A 1 111 ? 19.579 7.774 12.896 1.00 0.00 111 GLU A O 18
ATOM 37909 N N . LYS A 1 112 ? 17.526 7.155 12.228 1.00 0.00 112 LYS A N 18
ATOM 37910 C CA . LYS A 1 112 ? 16.890 7.240 13.561 1.00 0.00 112 LYS A CA 18
ATOM 37911 C C . LYS A 1 112 ? 17.440 6.229 14.580 1.00 0.00 112 LYS A C 18
ATOM 37912 O O . LYS A 1 112 ? 17.244 6.396 15.784 1.00 0.00 112 LYS A O 18
ATOM 37931 N N . LYS A 1 113 ? 18.191 5.222 14.118 1.00 0.00 113 LYS A N 18
ATOM 37932 C CA . LYS A 1 113 ? 18.970 4.286 14.949 1.00 0.00 113 LYS A CA 18
ATOM 37933 C C . LYS A 1 113 ? 20.103 4.978 15.735 1.00 0.00 113 LYS A C 18
ATOM 37934 O O . LYS A 1 113 ? 20.502 4.467 16.782 1.00 0.00 113 LYS A O 18
ATOM 37953 N N . GLY A 1 114 ? 20.607 6.130 15.265 1.00 0.00 114 GLY A N 18
ATOM 37954 C CA . GLY A 1 114 ? 21.765 6.820 15.862 1.00 0.00 114 GLY A CA 18
ATOM 37955 C C . GLY A 1 114 ? 21.766 8.359 15.833 1.00 0.00 114 GLY A C 18
ATOM 37956 O O . GLY A 1 114 ? 22.664 8.961 16.428 1.00 0.00 114 GLY A O 18
ATOM 37960 N N . SER A 1 115 ? 20.799 9.011 15.179 1.00 0.00 115 SER A N 18
ATOM 37961 C CA . SER A 1 115 ? 20.710 10.478 15.052 1.00 0.00 115 SER A CA 18
ATOM 37962 C C . SER A 1 115 ? 19.262 10.990 15.112 1.00 0.00 115 SER A C 18
ATOM 37963 O O . SER A 1 115 ? 18.317 10.260 14.798 1.00 0.00 115 SER A O 18
ATOM 37971 N N . TRP A 1 116 ? 19.087 12.253 15.514 1.00 0.00 116 TRP A N 18
ATOM 37972 C CA . TRP A 1 116 ? 17.790 12.914 15.736 1.00 0.00 116 TRP A CA 18
ATOM 37973 C C . TRP A 1 116 ? 17.799 14.388 15.291 1.00 0.00 116 TRP A C 18
ATOM 37974 O O . TRP A 1 116 ? 18.860 15.005 15.152 1.00 0.00 116 TRP A O 18
ATOM 37995 N N . SER A 1 117 ? 16.607 14.962 15.090 1.00 0.00 117 SER A N 18
ATOM 37996 C CA . SER A 1 117 ? 16.389 16.370 14.712 1.00 0.00 117 SER A CA 18
ATOM 37997 C C . SER A 1 117 ? 15.167 16.970 15.430 1.00 0.00 117 SER A C 18
ATOM 37998 O O . SER A 1 117 ? 14.340 16.240 15.985 1.00 0.00 117 SER A O 18
ATOM 38006 N N . LEU A 1 118 ? 15.060 18.303 15.434 1.00 0.00 118 LEU A N 18
ATOM 38007 C CA . LEU A 1 118 ? 14.044 19.094 16.144 1.00 0.00 118 LEU A CA 18
ATOM 38008 C C . LEU A 1 118 ? 13.283 20.034 15.191 1.00 0.00 118 LEU A C 18
ATOM 38009 O O . LEU A 1 118 ? 13.746 20.320 14.085 1.00 0.00 118 LEU A O 18
ATOM 38025 N N . GLU A 1 119 ? 12.105 20.504 15.616 1.00 0.00 119 GLU A N 18
ATOM 38026 C CA . GLU A 1 119 ? 11.156 21.388 14.897 1.00 0.00 119 GLU A CA 18
ATOM 38027 C C . GLU A 1 119 ? 10.603 20.879 13.541 1.00 0.00 119 GLU A C 18
ATOM 38028 O O . GLU A 1 119 ? 9.618 21.429 13.040 1.00 0.00 119 GLU A O 18
ATOM 38040 N N . HIS A 1 120 ? 11.170 19.824 12.950 1.00 0.00 120 HIS A N 18
ATOM 38041 C CA . HIS A 1 120 ? 10.746 19.269 11.662 1.00 0.00 120 HIS A CA 18
ATOM 38042 C C . HIS A 1 120 ? 9.477 18.406 11.792 1.00 0.00 120 HIS A C 18
ATOM 38043 O O . HIS A 1 120 ? 9.441 17.432 12.549 1.00 0.00 120 HIS A O 18
ATOM 38057 N N . HIS A 1 121 ? 8.453 18.736 10.999 1.00 0.00 121 HIS A N 18
ATOM 38058 C CA . HIS A 1 121 ? 7.236 17.940 10.800 1.00 0.00 121 HIS A CA 18
ATOM 38059 C C . HIS A 1 121 ? 6.748 18.139 9.355 1.00 0.00 121 HIS A C 18
ATOM 38060 O O . HIS A 1 121 ? 6.321 19.239 8.992 1.00 0.00 121 HIS A O 18
ATOM 38074 N N . HIS A 1 122 ? 6.869 17.098 8.518 1.00 0.00 122 HIS A N 18
ATOM 38075 C CA . HIS A 1 122 ? 6.674 17.166 7.056 1.00 0.00 122 HIS A CA 18
ATOM 38076 C C . HIS A 1 122 ? 7.412 18.380 6.438 1.00 0.00 122 HIS A C 18
ATOM 38077 O O . HIS A 1 122 ? 6.856 19.168 5.668 1.00 0.00 122 HIS A O 18
ATOM 38091 N N . HIS A 1 123 ? 8.678 18.549 6.850 1.00 0.00 123 HIS A N 18
ATOM 38092 C CA . HIS A 1 123 ? 9.541 19.724 6.658 1.00 0.00 123 HIS A CA 18
ATOM 38093 C C . HIS A 1 123 ? 8.975 21.013 7.292 1.00 0.00 123 HIS A C 18
ATOM 38094 O O . HIS A 1 123 ? 9.522 21.493 8.288 1.00 0.00 123 HIS A O 18
ATOM 38108 N N . HIS A 1 124 ? 7.888 21.560 6.740 1.00 0.00 124 HIS A N 18
ATOM 38109 C CA . HIS A 1 124 ? 7.261 22.816 7.184 1.00 0.00 124 HIS A CA 18
ATOM 38110 C C . HIS A 1 124 ? 5.736 22.882 6.922 1.00 0.00 124 HIS A C 18
ATOM 38111 O O . HIS A 1 124 ? 5.030 23.620 7.618 1.00 0.00 124 HIS A O 18
ATOM 38125 N N . HIS A 1 125 ? 5.211 22.135 5.937 1.00 0.00 125 HIS A N 18
ATOM 38126 C CA . HIS A 1 125 ? 3.821 22.235 5.452 1.00 0.00 125 HIS A CA 18
ATOM 38127 C C . HIS A 1 125 ? 3.187 20.852 5.215 1.00 0.00 125 HIS A C 18
ATOM 38128 O O . HIS A 1 125 ? 2.207 20.519 5.918 1.00 0.00 125 HIS A O 18
ATOM 38143 N N . GLY A 1 1 ? 11.279 -7.804 9.898 1.00 0.00 1 GLY A N 19
ATOM 38144 C CA . GLY A 1 1 ? 12.135 -7.535 8.722 1.00 0.00 1 GLY A CA 19
ATOM 38145 C C . GLY A 1 1 ? 11.380 -6.760 7.655 1.00 0.00 1 GLY A C 19
ATOM 38146 O O . GLY A 1 1 ? 10.384 -7.251 7.124 1.00 0.00 1 GLY A O 19
ATOM 38152 N N . SER A 1 2 ? 11.847 -5.556 7.314 1.00 0.00 2 SER A N 19
ATOM 38153 C CA . SER A 1 2 ? 11.213 -4.653 6.332 1.00 0.00 2 SER A CA 19
ATOM 38154 C C . SER A 1 2 ? 11.201 -5.192 4.894 1.00 0.00 2 SER A C 19
ATOM 38155 O O . SER A 1 2 ? 10.328 -4.830 4.104 1.00 0.00 2 SER A O 19
ATOM 38163 N N . GLU A 1 3 ? 12.124 -6.092 4.542 1.00 0.00 3 GLU A N 19
ATOM 38164 C CA . GLU A 1 3 ? 12.209 -6.677 3.199 1.00 0.00 3 GLU A CA 19
ATOM 38165 C C . GLU A 1 3 ? 10.974 -7.517 2.816 1.00 0.00 3 GLU A C 19
ATOM 38166 O O . GLU A 1 3 ? 10.637 -7.601 1.637 1.00 0.00 3 GLU A O 19
ATOM 38178 N N . GLU A 1 4 ? 10.233 -8.073 3.781 1.00 0.00 4 GLU A N 19
ATOM 38179 C CA . GLU A 1 4 ? 8.945 -8.728 3.525 1.00 0.00 4 GLU A CA 19
ATOM 38180 C C . GLU A 1 4 ? 7.912 -7.752 2.929 1.00 0.00 4 GLU A C 19
ATOM 38181 O O . GLU A 1 4 ? 7.153 -8.112 2.027 1.00 0.00 4 GLU A O 19
ATOM 38193 N N . ILE A 1 5 ? 7.931 -6.490 3.370 1.00 0.00 5 ILE A N 19
ATOM 38194 C CA . ILE A 1 5 ? 7.078 -5.408 2.861 1.00 0.00 5 ILE A CA 19
ATOM 38195 C C . ILE A 1 5 ? 7.597 -4.888 1.510 1.00 0.00 5 ILE A C 19
ATOM 38196 O O . ILE A 1 5 ? 6.804 -4.596 0.611 1.00 0.00 5 ILE A O 19
ATOM 38212 N N . ARG A 1 6 ? 8.927 -4.859 1.319 1.00 0.00 6 ARG A N 19
ATOM 38213 C CA . ARG A 1 6 ? 9.569 -4.549 0.027 1.00 0.00 6 ARG A CA 19
ATOM 38214 C C . ARG A 1 6 ? 9.290 -5.611 -1.043 1.00 0.00 6 ARG A C 19
ATOM 38215 O O . ARG A 1 6 ? 9.180 -5.275 -2.216 1.00 0.00 6 ARG A O 19
ATOM 38236 N N . GLU A 1 7 ? 9.128 -6.876 -0.658 1.00 0.00 7 GLU A N 19
ATOM 38237 C CA . GLU A 1 7 ? 8.631 -7.935 -1.542 1.00 0.00 7 GLU A CA 19
ATOM 38238 C C . GLU A 1 7 ? 7.132 -7.782 -1.830 1.00 0.00 7 GLU A C 19
ATOM 38239 O O . GLU A 1 7 ? 6.732 -7.838 -2.994 1.00 0.00 7 GLU A O 19
ATOM 38251 N N . LEU A 1 8 ? 6.311 -7.552 -0.797 1.00 0.00 8 LEU A N 19
ATOM 38252 C CA . LEU A 1 8 ? 4.845 -7.466 -0.889 1.00 0.00 8 LEU A CA 19
ATOM 38253 C C . LEU A 1 8 ? 4.394 -6.443 -1.942 1.00 0.00 8 LEU A C 19
ATOM 38254 O O . LEU A 1 8 ? 3.597 -6.778 -2.820 1.00 0.00 8 LEU A O 19
ATOM 38270 N N . VAL A 1 9 ? 4.949 -5.226 -1.921 1.00 0.00 9 VAL A N 19
ATOM 38271 C CA . VAL A 1 9 ? 4.586 -4.165 -2.877 1.00 0.00 9 VAL A CA 19
ATOM 38272 C C . VAL A 1 9 ? 4.843 -4.568 -4.335 1.00 0.00 9 VAL A C 19
ATOM 38273 O O . VAL A 1 9 ? 4.045 -4.237 -5.211 1.00 0.00 9 VAL A O 19
ATOM 38286 N N . ARG A 1 10 ? 5.888 -5.361 -4.607 1.00 0.00 10 ARG A N 19
ATOM 38287 C CA . ARG A 1 10 ? 6.216 -5.835 -5.962 1.00 0.00 10 ARG A CA 19
ATOM 38288 C C . ARG A 1 10 ? 5.202 -6.848 -6.482 1.00 0.00 10 ARG A C 19
ATOM 38289 O O . ARG A 1 10 ? 4.864 -6.814 -7.665 1.00 0.00 10 ARG A O 19
ATOM 38310 N N . LYS A 1 11 ? 4.646 -7.684 -5.598 1.00 0.00 11 LYS A N 19
ATOM 38311 C CA . LYS A 1 11 ? 3.583 -8.642 -5.953 1.00 0.00 11 LYS A CA 19
ATOM 38312 C C . LYS A 1 11 ? 2.278 -7.911 -6.278 1.00 0.00 11 LYS A C 19
ATOM 38313 O O . LYS A 1 11 ? 1.564 -8.300 -7.203 1.00 0.00 11 LYS A O 19
ATOM 38332 N N . ILE A 1 12 ? 2.006 -6.807 -5.573 1.00 0.00 12 ILE A N 19
ATOM 38333 C CA . ILE A 1 12 ? 0.860 -5.929 -5.851 1.00 0.00 12 ILE A CA 19
ATOM 38334 C C . ILE A 1 12 ? 1.049 -5.220 -7.186 1.00 0.00 12 ILE A C 19
ATOM 38335 O O . ILE A 1 12 ? 0.174 -5.317 -8.038 1.00 0.00 12 ILE A O 19
ATOM 38351 N N . TYR A 1 13 ? 2.193 -4.573 -7.413 1.00 0.00 13 TYR A N 19
ATOM 38352 C CA . TYR A 1 13 ? 2.460 -3.816 -8.641 1.00 0.00 13 TYR A CA 19
ATOM 38353 C C . TYR A 1 13 ? 2.414 -4.712 -9.894 1.00 0.00 13 TYR A C 19
ATOM 38354 O O . TYR A 1 13 ? 1.992 -4.248 -10.951 1.00 0.00 13 TYR A O 19
ATOM 38372 N N . GLU A 1 14 ? 2.762 -6.001 -9.789 1.00 0.00 14 GLU A N 19
ATOM 38373 C CA . GLU A 1 14 ? 2.537 -6.980 -10.864 1.00 0.00 14 GLU A CA 19
ATOM 38374 C C . GLU A 1 14 ? 1.053 -7.377 -11.011 1.00 0.00 14 GLU A C 19
ATOM 38375 O O . GLU A 1 14 ? 0.541 -7.457 -12.127 1.00 0.00 14 GLU A O 19
ATOM 38387 N N . THR A 1 15 ? 0.325 -7.577 -9.906 1.00 0.00 15 THR A N 19
ATOM 38388 C CA . THR A 1 15 ? -1.101 -7.967 -9.946 1.00 0.00 15 THR A CA 19
ATOM 38389 C C . THR A 1 15 ? -1.997 -6.851 -10.501 1.00 0.00 15 THR A C 19
ATOM 38390 O O . THR A 1 15 ? -2.928 -7.125 -11.258 1.00 0.00 15 THR A O 19
ATOM 38401 N N . VAL A 1 16 ? -1.711 -5.588 -10.173 1.00 0.00 16 VAL A N 19
ATOM 38402 C CA . VAL A 1 16 ? -2.486 -4.424 -10.642 1.00 0.00 16 VAL A CA 19
ATOM 38403 C C . VAL A 1 16 ? -2.240 -4.136 -12.131 1.00 0.00 16 VAL A C 19
ATOM 38404 O O . VAL A 1 16 ? -3.207 -4.010 -12.886 1.00 0.00 16 VAL A O 19
ATOM 38417 N N . ARG A 1 17 ? -0.978 -4.140 -12.598 1.00 0.00 17 ARG A N 19
ATOM 38418 C CA . ARG A 1 17 ? -0.635 -3.880 -14.016 1.00 0.00 17 ARG A CA 19
ATOM 38419 C C . ARG A 1 17 ? -1.135 -4.965 -14.976 1.00 0.00 17 ARG A C 19
ATOM 38420 O O . ARG A 1 17 ? -1.401 -4.663 -16.139 1.00 0.00 17 ARG A O 19
ATOM 38441 N N . LYS A 1 18 ? -1.319 -6.199 -14.483 1.00 0.00 18 LYS A N 19
ATOM 38442 C CA . LYS A 1 18 ? -1.944 -7.312 -15.221 1.00 0.00 18 LYS A CA 19
ATOM 38443 C C . LYS A 1 18 ? -3.390 -7.024 -15.639 1.00 0.00 18 LYS A C 19
ATOM 38444 O O . LYS A 1 18 ? -3.822 -7.535 -16.672 1.00 0.00 18 LYS A O 19
ATOM 38463 N N . GLU A 1 19 ? -4.125 -6.200 -14.886 1.00 0.00 19 GLU A N 19
ATOM 38464 C CA . GLU A 1 19 ? -5.466 -5.739 -15.279 1.00 0.00 19 GLU A CA 19
ATOM 38465 C C . GLU A 1 19 ? -5.459 -4.346 -15.931 1.00 0.00 19 GLU A C 19
ATOM 38466 O O . GLU A 1 19 ? -6.090 -4.159 -16.974 1.00 0.00 19 GLU A O 19
ATOM 38478 N N . ASN A 1 20 ? -4.740 -3.374 -15.353 1.00 0.00 20 ASN A N 19
ATOM 38479 C CA . ASN A 1 20 ? -4.597 -2.019 -15.899 1.00 0.00 20 ASN A CA 19
ATOM 38480 C C . ASN A 1 20 ? -3.265 -1.374 -15.434 1.00 0.00 20 ASN A C 19
ATOM 38481 O O . ASN A 1 20 ? -3.060 -1.227 -14.228 1.00 0.00 20 ASN A O 19
ATOM 38492 N N . PRO A 1 21 ? -2.354 -0.962 -16.341 1.00 0.00 21 PRO A N 19
ATOM 38493 C CA . PRO A 1 21 ? -1.080 -0.332 -15.977 1.00 0.00 21 PRO A CA 19
ATOM 38494 C C . PRO A 1 21 ? -1.165 1.189 -15.717 1.00 0.00 21 PRO A C 19
ATOM 38495 O O . PRO A 1 21 ? -0.192 1.778 -15.242 1.00 0.00 21 PRO A O 19
ATOM 38506 N N . ASN A 1 22 ? -2.286 1.847 -16.046 1.00 0.00 22 ASN A N 19
ATOM 38507 C CA . ASN A 1 22 ? -2.413 3.313 -16.023 1.00 0.00 22 ASN A CA 19
ATOM 38508 C C . ASN A 1 22 ? -2.670 3.887 -14.614 1.00 0.00 22 ASN A C 19
ATOM 38509 O O . ASN A 1 22 ? -2.091 4.897 -14.211 1.00 0.00 22 ASN A O 19
ATOM 38520 N N . VAL A 1 23 ? -3.545 3.205 -13.876 1.00 0.00 23 VAL A N 19
ATOM 38521 C CA . VAL A 1 23 ? -3.897 3.389 -12.461 1.00 0.00 23 VAL A CA 19
ATOM 38522 C C . VAL A 1 23 ? -2.667 3.359 -11.537 1.00 0.00 23 VAL A C 19
ATOM 38523 O O . VAL A 1 23 ? -1.729 2.584 -11.746 1.00 0.00 23 VAL A O 19
ATOM 38536 N N . LYS A 1 24 ? -2.682 4.211 -10.503 1.00 0.00 24 LYS A N 19
ATOM 38537 C CA . LYS A 1 24 ? -1.604 4.407 -9.518 1.00 0.00 24 LYS A CA 19
ATOM 38538 C C . LYS A 1 24 ? -1.929 3.722 -8.183 1.00 0.00 24 LYS A C 19
ATOM 38539 O O . LYS A 1 24 ? -3.096 3.514 -7.851 1.00 0.00 24 LYS A O 19
ATOM 38558 N N . ILE A 1 25 ? -0.895 3.373 -7.416 1.00 0.00 25 ILE A N 19
ATOM 38559 C CA . ILE A 1 25 ? -1.001 2.656 -6.135 1.00 0.00 25 ILE A CA 19
ATOM 38560 C C . ILE A 1 25 ? -0.302 3.443 -5.022 1.00 0.00 25 ILE A C 19
ATOM 38561 O O . ILE A 1 25 ? 0.764 4.026 -5.229 1.00 0.00 25 ILE A O 19
ATOM 38577 N N . LEU A 1 26 ? -0.904 3.425 -3.835 1.00 0.00 26 LEU A N 19
ATOM 38578 C CA . LEU A 1 26 ? -0.391 3.985 -2.588 1.00 0.00 26 LEU A CA 19
ATOM 38579 C C . LEU A 1 26 ? -0.230 2.856 -1.573 1.00 0.00 26 LEU A C 19
ATOM 38580 O O . LEU A 1 26 ? -1.134 2.038 -1.407 1.00 0.00 26 LEU A O 19
ATOM 38596 N N . ILE A 1 27 ? 0.899 2.844 -0.876 1.00 0.00 27 ILE A N 19
ATOM 38597 C CA . ILE A 1 27 ? 1.218 1.865 0.168 1.00 0.00 27 ILE A CA 19
ATOM 38598 C C . ILE A 1 27 ? 1.582 2.622 1.445 1.00 0.00 27 ILE A C 19
ATOM 38599 O O . ILE A 1 27 ? 2.452 3.495 1.418 1.00 0.00 27 ILE A O 19
ATOM 38615 N N . PHE A 1 28 ? 0.942 2.281 2.560 1.00 0.00 28 PHE A N 19
ATOM 38616 C CA . PHE A 1 28 ? 1.212 2.850 3.879 1.00 0.00 28 PHE A CA 19
ATOM 38617 C C . PHE A 1 28 ? 1.917 1.809 4.744 1.00 0.00 28 PHE A C 19
ATOM 38618 O O . PHE A 1 28 ? 1.437 0.681 4.889 1.00 0.00 28 PHE A O 19
ATOM 38635 N N . ILE A 1 29 ? 3.045 2.209 5.320 1.00 0.00 29 ILE A N 19
ATOM 38636 C CA . ILE A 1 29 ? 3.906 1.405 6.188 1.00 0.00 29 ILE A CA 19
ATOM 38637 C C . ILE A 1 29 ? 3.845 2.014 7.590 1.00 0.00 29 ILE A C 19
ATOM 38638 O O . ILE A 1 29 ? 4.006 3.225 7.748 1.00 0.00 29 ILE A O 19
ATOM 38654 N N . ILE A 1 30 ? 3.579 1.176 8.594 1.00 0.00 30 ILE A N 19
ATOM 38655 C CA . ILE A 1 30 ? 3.379 1.585 9.992 1.00 0.00 30 ILE A CA 19
ATOM 38656 C C . ILE A 1 30 ? 4.406 0.888 10.877 1.00 0.00 30 ILE A C 19
ATOM 38657 O O . ILE A 1 30 ? 4.588 -0.323 10.763 1.00 0.00 30 ILE A O 19
ATOM 38673 N N . PHE A 1 31 ? 5.038 1.640 11.775 1.00 0.00 31 PHE A N 19
ATOM 38674 C CA . PHE A 1 31 ? 5.899 1.120 12.839 1.00 0.00 31 PHE A CA 19
ATOM 38675 C C . PHE A 1 31 ? 5.326 1.542 14.195 1.00 0.00 31 PHE A C 19
ATOM 38676 O O . PHE A 1 31 ? 5.314 2.732 14.513 1.00 0.00 31 PHE A O 19
ATOM 38693 N N . THR A 1 32 ? 4.832 0.594 14.995 1.00 0.00 32 THR A N 19
ATOM 38694 C CA . THR A 1 32 ? 4.293 0.883 16.339 1.00 0.00 32 THR A CA 19
ATOM 38695 C C . THR A 1 32 ? 5.390 0.877 17.413 1.00 0.00 32 THR A C 19
ATOM 38696 O O . THR A 1 32 ? 6.468 0.308 17.222 1.00 0.00 32 THR A O 19
ATOM 38707 N N . SER A 1 33 ? 5.111 1.470 18.578 1.00 0.00 33 SER A N 19
ATOM 38708 C CA . SER A 1 33 ? 5.995 1.435 19.758 1.00 0.00 33 SER A CA 19
ATOM 38709 C C . SER A 1 33 ? 6.244 0.004 20.280 1.00 0.00 33 SER A C 19
ATOM 38710 O O . SER A 1 33 ? 7.297 -0.283 20.856 1.00 0.00 33 SER A O 19
ATOM 38718 N N . ASP A 1 34 ? 5.321 -0.927 20.013 1.00 0.00 34 ASP A N 19
ATOM 38719 C CA . ASP A 1 34 ? 5.457 -2.364 20.305 1.00 0.00 34 ASP A CA 19
ATOM 38720 C C . ASP A 1 34 ? 6.279 -3.136 19.246 1.00 0.00 34 ASP A C 19
ATOM 38721 O O . ASP A 1 34 ? 6.524 -4.335 19.401 1.00 0.00 34 ASP A O 19
ATOM 38730 N N . GLY A 1 35 ? 6.716 -2.469 18.170 1.00 0.00 35 GLY A N 19
ATOM 38731 C CA . GLY A 1 35 ? 7.469 -3.063 17.058 1.00 0.00 35 GLY A CA 19
ATOM 38732 C C . GLY A 1 35 ? 6.606 -3.799 16.022 1.00 0.00 35 GLY A C 19
ATOM 38733 O O . GLY A 1 35 ? 7.144 -4.517 15.174 1.00 0.00 35 GLY A O 19
ATOM 38737 N N . THR A 1 36 ? 5.281 -3.644 16.075 1.00 0.00 36 THR A N 19
ATOM 38738 C CA . THR A 1 36 ? 4.323 -4.245 15.131 1.00 0.00 36 THR A CA 19
ATOM 38739 C C . THR A 1 36 ? 4.299 -3.466 13.810 1.00 0.00 36 THR A C 19
ATOM 38740 O O . THR A 1 36 ? 4.449 -2.241 13.801 1.00 0.00 36 THR A O 19
ATOM 38751 N N . ILE A 1 37 ? 4.081 -4.174 12.695 1.00 0.00 37 ILE A N 19
ATOM 38752 C CA . ILE A 1 37 ? 3.982 -3.601 11.344 1.00 0.00 37 ILE A CA 19
ATOM 38753 C C . ILE A 1 37 ? 2.561 -3.753 10.786 1.00 0.00 37 ILE A C 19
ATOM 38754 O O . ILE A 1 37 ? 1.935 -4.804 10.948 1.00 0.00 37 ILE A O 19
ATOM 38770 N N . LYS A 1 38 ? 2.066 -2.712 10.104 1.00 0.00 38 LYS A N 19
ATOM 38771 C CA . LYS A 1 38 ? 0.850 -2.756 9.269 1.00 0.00 38 LYS A CA 19
ATOM 38772 C C . LYS A 1 38 ? 1.184 -2.308 7.845 1.00 0.00 38 LYS A C 19
ATOM 38773 O O . LYS A 1 38 ? 2.099 -1.510 7.630 1.00 0.00 38 LYS A O 19
ATOM 38792 N N . VAL A 1 39 ? 0.411 -2.829 6.896 1.00 0.00 39 VAL A N 19
ATOM 38793 C CA . VAL A 1 39 ? 0.519 -2.596 5.448 1.00 0.00 39 VAL A CA 19
ATOM 38794 C C . VAL A 1 39 ? -0.875 -2.322 4.883 1.00 0.00 39 VAL A C 19
ATOM 38795 O O . VAL A 1 39 ? -1.705 -3.230 4.823 1.00 0.00 39 VAL A O 19
ATOM 38808 N N . ILE A 1 40 ? -1.131 -1.069 4.488 1.00 0.00 40 ILE A N 19
ATOM 38809 C CA . ILE A 1 40 ? -2.409 -0.625 3.897 1.00 0.00 40 ILE A CA 19
ATOM 38810 C C . ILE A 1 40 ? -2.178 -0.269 2.428 1.00 0.00 40 ILE A C 19
ATOM 38811 O O . ILE A 1 40 ? -1.201 0.418 2.123 1.00 0.00 40 ILE A O 19
ATOM 38827 N N . ILE A 1 41 ? -3.054 -0.710 1.520 1.00 0.00 41 ILE A N 19
ATOM 38828 C CA . ILE A 1 41 ? -2.904 -0.487 0.068 1.00 0.00 41 ILE A CA 19
ATOM 38829 C C . ILE A 1 41 ? -4.120 0.235 -0.499 1.00 0.00 41 ILE A C 19
ATOM 38830 O O . ILE A 1 41 ? -5.256 -0.122 -0.191 1.00 0.00 41 ILE A O 19
ATOM 38846 N N . VAL A 1 42 ? -3.881 1.260 -1.315 1.00 0.00 42 VAL A N 19
ATOM 38847 C CA . VAL A 1 42 ? -4.916 2.128 -1.888 1.00 0.00 42 VAL A CA 19
ATOM 38848 C C . VAL A 1 42 ? -4.712 2.265 -3.393 1.00 0.00 42 VAL A C 19
ATOM 38849 O O . VAL A 1 42 ? -3.598 2.505 -3.854 1.00 0.00 42 VAL A O 19
ATOM 38862 N N . ILE A 1 43 ? -5.789 2.123 -4.164 1.00 0.00 43 ILE A N 19
ATOM 38863 C CA . ILE A 1 43 ? -5.776 2.204 -5.632 1.00 0.00 43 ILE A CA 19
ATOM 38864 C C . ILE A 1 43 ? -6.404 3.529 -6.096 1.00 0.00 43 ILE A C 19
ATOM 38865 O O . ILE A 1 43 ? -7.558 3.811 -5.770 1.00 0.00 43 ILE A O 19
ATOM 38881 N N . ILE A 1 44 ? -5.649 4.332 -6.852 1.00 0.00 44 ILE A N 19
ATOM 38882 C CA . ILE A 1 44 ? -6.028 5.659 -7.370 1.00 0.00 44 ILE A CA 19
ATOM 38883 C C . ILE A 1 44 ? -6.128 5.534 -8.901 1.00 0.00 44 ILE A C 19
ATOM 38884 O O . ILE A 1 44 ? -5.110 5.526 -9.598 1.00 0.00 44 ILE A O 19
ATOM 38900 N N . ALA A 1 45 ? -7.347 5.399 -9.430 1.00 0.00 45 ALA A N 19
ATOM 38901 C CA . ALA A 1 45 ? -7.618 5.119 -10.848 1.00 0.00 45 ALA A CA 19
ATOM 38902 C C . ALA A 1 45 ? -8.395 6.248 -11.544 1.00 0.00 45 ALA A C 19
ATOM 38903 O O . ALA A 1 45 ? -9.070 7.050 -10.898 1.00 0.00 45 ALA A O 19
ATOM 38910 N N . ASP A 1 46 ? -8.351 6.273 -12.879 1.00 0.00 46 ASP A N 19
ATOM 38911 C CA . ASP A 1 46 ? -9.012 7.288 -13.716 1.00 0.00 46 ASP A CA 19
ATOM 38912 C C . ASP A 1 46 ? -10.542 7.327 -13.521 1.00 0.00 46 ASP A C 19
ATOM 38913 O O . ASP A 1 46 ? -11.172 8.373 -13.701 1.00 0.00 46 ASP A O 19
ATOM 38922 N N . ASP A 1 47 ? -11.136 6.198 -13.119 1.00 0.00 47 ASP A N 19
ATOM 38923 C CA . ASP A 1 47 ? -12.521 6.069 -12.664 1.00 0.00 47 ASP A CA 19
ATOM 38924 C C . ASP A 1 47 ? -12.581 5.114 -11.448 1.00 0.00 47 ASP A C 19
ATOM 38925 O O . ASP A 1 47 ? -12.000 4.023 -11.515 1.00 0.00 47 ASP A O 19
ATOM 38934 N N . PRO A 1 48 ? -13.258 5.465 -10.334 1.00 0.00 48 PRO A N 19
ATOM 38935 C CA . PRO A 1 48 ? -13.343 4.608 -9.146 1.00 0.00 48 PRO A CA 19
ATOM 38936 C C . PRO A 1 48 ? -14.013 3.243 -9.399 1.00 0.00 48 PRO A C 19
ATOM 38937 O O . PRO A 1 48 ? -13.765 2.300 -8.648 1.00 0.00 48 PRO A O 19
ATOM 38948 N N . ASN A 1 49 ? -14.825 3.086 -10.452 1.00 0.00 49 ASN A N 19
ATOM 38949 C CA . ASN A 1 49 ? -15.376 1.781 -10.839 1.00 0.00 49 ASN A CA 19
ATOM 38950 C C . ASN A 1 49 ? -14.286 0.819 -11.345 1.00 0.00 49 ASN A C 19
ATOM 38951 O O . ASN A 1 49 ? -14.405 -0.392 -11.152 1.00 0.00 49 ASN A O 19
ATOM 38962 N N . ASP A 1 50 ? -13.202 1.336 -11.938 1.00 0.00 50 ASP A N 19
ATOM 38963 C CA . ASP A 1 50 ? -12.027 0.519 -12.253 1.00 0.00 50 ASP A CA 19
ATOM 38964 C C . ASP A 1 50 ? -11.195 0.251 -10.995 1.00 0.00 50 ASP A C 19
ATOM 38965 O O . ASP A 1 50 ? -10.749 -0.876 -10.801 1.00 0.00 50 ASP A O 19
ATOM 38974 N N . ALA A 1 51 ? -11.054 1.231 -10.090 1.00 0.00 51 ALA A N 19
ATOM 38975 C CA . ALA A 1 51 ? -10.347 1.029 -8.822 1.00 0.00 51 ALA A CA 19
ATOM 38976 C C . ALA A 1 51 ? -10.948 -0.141 -8.027 1.00 0.00 51 ALA A C 19
ATOM 38977 O O . ALA A 1 51 ? -10.202 -1.012 -7.587 1.00 0.00 51 ALA A O 19
ATOM 38984 N N . LYS A 1 52 ? -12.281 -0.235 -7.931 1.00 0.00 52 LYS A N 19
ATOM 38985 C CA . LYS A 1 52 ? -12.989 -1.378 -7.318 1.00 0.00 52 LYS A CA 19
ATOM 38986 C C . LYS A 1 52 ? -12.556 -2.736 -7.898 1.00 0.00 52 LYS A C 19
ATOM 38987 O O . LYS A 1 52 ? -12.315 -3.669 -7.129 1.00 0.00 52 LYS A O 19
ATOM 39006 N N . ARG A 1 53 ? -12.387 -2.839 -9.224 1.00 0.00 53 ARG A N 19
ATOM 39007 C CA . ARG A 1 53 ? -11.910 -4.050 -9.930 1.00 0.00 53 ARG A CA 19
ATOM 39008 C C . ARG A 1 53 ? -10.506 -4.457 -9.473 1.00 0.00 53 ARG A C 19
ATOM 39009 O O . ARG A 1 53 ? -10.277 -5.619 -9.138 1.00 0.00 53 ARG A O 19
ATOM 39030 N N . ILE A 1 54 ? -9.587 -3.490 -9.412 1.00 0.00 54 ILE A N 19
ATOM 39031 C CA . ILE A 1 54 ? -8.191 -3.708 -9.000 1.00 0.00 54 ILE A CA 19
ATOM 39032 C C . ILE A 1 54 ? -8.117 -4.065 -7.510 1.00 0.00 54 ILE A C 19
ATOM 39033 O O . ILE A 1 54 ? -7.482 -5.049 -7.134 1.00 0.00 54 ILE A O 19
ATOM 39049 N N . VAL A 1 55 ? -8.798 -3.291 -6.657 1.00 0.00 55 VAL A N 19
ATOM 39050 C CA . VAL A 1 55 ? -8.818 -3.469 -5.195 1.00 0.00 55 VAL A CA 19
ATOM 39051 C C . VAL A 1 55 ? -9.307 -4.866 -4.842 1.00 0.00 55 VAL A C 19
ATOM 39052 O O . VAL A 1 55 ? -8.640 -5.572 -4.091 1.00 0.00 55 VAL A O 19
ATOM 39065 N N . LYS A 1 56 ? -10.410 -5.314 -5.455 1.00 0.00 56 LYS A N 19
ATOM 39066 C CA . LYS A 1 56 ? -10.941 -6.673 -5.288 1.00 0.00 56 LYS A CA 19
ATOM 39067 C C . LYS A 1 56 ? -9.891 -7.748 -5.600 1.00 0.00 56 LYS A C 19
ATOM 39068 O O . LYS A 1 56 ? -9.789 -8.717 -4.850 1.00 0.00 56 LYS A O 19
ATOM 39087 N N . LYS A 1 57 ? -9.047 -7.556 -6.622 1.00 0.00 57 LYS A N 19
ATOM 39088 C CA . LYS A 1 57 ? -7.983 -8.516 -6.962 1.00 0.00 57 LYS A CA 19
ATOM 39089 C C . LYS A 1 57 ? -6.903 -8.591 -5.878 1.00 0.00 57 LYS A C 19
ATOM 39090 O O . LYS A 1 57 ? -6.472 -9.686 -5.519 1.00 0.00 57 LYS A O 19
ATOM 39109 N N . ILE A 1 58 ? -6.522 -7.454 -5.291 1.00 0.00 58 ILE A N 19
ATOM 39110 C CA . ILE A 1 58 ? -5.592 -7.399 -4.149 1.00 0.00 58 ILE A CA 19
ATOM 39111 C C . ILE A 1 58 ? -6.231 -7.988 -2.885 1.00 0.00 58 ILE A C 19
ATOM 39112 O O . ILE A 1 58 ? -5.552 -8.666 -2.118 1.00 0.00 58 ILE A O 19
ATOM 39128 N N . GLN A 1 59 ? -7.544 -7.822 -2.703 1.00 0.00 59 GLN A N 19
ATOM 39129 C CA . GLN A 1 59 ? -8.292 -8.423 -1.592 1.00 0.00 59 GLN A CA 19
ATOM 39130 C C . GLN A 1 59 ? -8.318 -9.961 -1.682 1.00 0.00 59 GLN A C 19
ATOM 39131 O O . GLN A 1 59 ? -8.174 -10.645 -0.671 1.00 0.00 59 GLN A O 19
ATOM 39145 N N . GLU A 1 60 ? -8.451 -10.513 -2.894 1.00 0.00 60 GLU A N 19
ATOM 39146 C CA . GLU A 1 60 ? -8.368 -11.959 -3.151 1.00 0.00 60 GLU A CA 19
ATOM 39147 C C . GLU A 1 60 ? -6.929 -12.500 -3.038 1.00 0.00 60 GLU A C 19
ATOM 39148 O O . GLU A 1 60 ? -6.734 -13.626 -2.573 1.00 0.00 60 GLU A O 19
ATOM 39160 N N . ARG A 1 61 ? -5.917 -11.705 -3.418 1.00 0.00 61 ARG A N 19
ATOM 39161 C CA . ARG A 1 61 ? -4.491 -12.068 -3.312 1.00 0.00 61 ARG A CA 19
ATOM 39162 C C . ARG A 1 61 ? -3.985 -12.039 -1.862 1.00 0.00 61 ARG A C 19
ATOM 39163 O O . ARG A 1 61 ? -3.250 -12.938 -1.453 1.00 0.00 61 ARG A O 19
ATOM 39184 N N . PHE A 1 62 ? -4.401 -11.036 -1.085 1.00 0.00 62 PHE A N 19
ATOM 39185 C CA . PHE A 1 62 ? -3.960 -10.770 0.290 1.00 0.00 62 PHE A CA 19
ATOM 39186 C C . PHE A 1 62 ? -5.145 -10.528 1.252 1.00 0.00 62 PHE A C 19
ATOM 39187 O O . PHE A 1 62 ? -5.319 -9.413 1.752 1.00 0.00 62 PHE A O 19
ATOM 39204 N N . PRO A 1 63 ? -5.955 -11.558 1.568 1.00 0.00 63 PRO A N 19
ATOM 39205 C CA . PRO A 1 63 ? -7.131 -11.432 2.443 1.00 0.00 63 PRO A CA 19
ATOM 39206 C C . PRO A 1 63 ? -6.798 -11.037 3.895 1.00 0.00 63 PRO A C 19
ATOM 39207 O O . PRO A 1 63 ? -7.669 -10.550 4.620 1.00 0.00 63 PRO A O 19
ATOM 39218 N N . LYS A 1 64 ? -5.540 -11.224 4.323 1.00 0.00 64 LYS A N 19
ATOM 39219 C CA . LYS A 1 64 ? -5.015 -10.831 5.645 1.00 0.00 64 LYS A CA 19
ATOM 39220 C C . LYS A 1 64 ? -4.633 -9.342 5.747 1.00 0.00 64 LYS A C 19
ATOM 39221 O O . LYS A 1 64 ? -4.438 -8.849 6.859 1.00 0.00 64 LYS A O 19
ATOM 39240 N N . LEU A 1 65 ? -4.528 -8.623 4.624 1.00 0.00 65 LEU A N 19
ATOM 39241 C CA . LEU A 1 65 ? -4.196 -7.192 4.566 1.00 0.00 65 LEU A CA 19
ATOM 39242 C C . LEU A 1 65 ? -5.464 -6.337 4.398 1.00 0.00 65 LEU A C 19
ATOM 39243 O O . LEU A 1 65 ? -6.390 -6.713 3.677 1.00 0.00 65 LEU A O 19
ATOM 39259 N N . THR A 1 66 ? -5.489 -5.160 5.029 1.00 0.00 66 THR A N 19
ATOM 39260 C CA . THR A 1 66 ? -6.566 -4.168 4.860 1.00 0.00 66 THR A CA 19
ATOM 39261 C C . THR A 1 66 ? -6.221 -3.197 3.733 1.00 0.00 66 THR A C 19
ATOM 39262 O O . THR A 1 66 ? -5.120 -2.651 3.689 1.00 0.00 66 THR A O 19
ATOM 39273 N N . ILE A 1 67 ? -7.151 -2.990 2.801 1.00 0.00 67 ILE A N 19
ATOM 39274 C CA . ILE A 1 67 ? -6.971 -2.168 1.593 1.00 0.00 67 ILE A CA 19
ATOM 39275 C C . ILE A 1 67 ? -8.172 -1.238 1.351 1.00 0.00 67 ILE A C 19
ATOM 39276 O O . ILE A 1 67 ? -9.237 -1.424 1.946 1.00 0.00 67 ILE A O 19
ATOM 39292 N N . LYS A 1 68 ? -8.003 -0.227 0.491 1.00 0.00 68 LYS A N 19
ATOM 39293 C CA . LYS A 1 68 ? -9.014 0.801 0.194 1.00 0.00 68 LYS A CA 19
ATOM 39294 C C . LYS A 1 68 ? -9.054 1.183 -1.296 1.00 0.00 68 LYS A C 19
ATOM 39295 O O . LYS A 1 68 ? -8.115 0.915 -2.043 1.00 0.00 68 LYS A O 19
ATOM 39314 N N . GLN A 1 69 ? -10.131 1.846 -1.720 1.00 0.00 69 GLN A N 19
ATOM 39315 C CA . GLN A 1 69 ? -10.317 2.367 -3.085 1.00 0.00 69 GLN A CA 19
ATOM 39316 C C . GLN A 1 69 ? -10.347 3.901 -3.092 1.00 0.00 69 GLN A C 19
ATOM 39317 O O . GLN A 1 69 ? -10.849 4.519 -2.150 1.00 0.00 69 GLN A O 19
ATOM 39331 N N . SER A 1 70 ? -9.862 4.514 -4.171 1.00 0.00 70 SER A N 19
ATOM 39332 C CA . SER A 1 70 ? -9.845 5.969 -4.367 1.00 0.00 70 SER A CA 19
ATOM 39333 C C . SER A 1 70 ? -10.264 6.376 -5.789 1.00 0.00 70 SER A C 19
ATOM 39334 O O . SER A 1 70 ? -10.418 5.539 -6.685 1.00 0.00 70 SER A O 19
ATOM 39342 N N . ARG A 1 71 ? -10.484 7.680 -5.978 1.00 0.00 71 ARG A N 19
ATOM 39343 C CA . ARG A 1 71 ? -10.901 8.326 -7.236 1.00 0.00 71 ARG A CA 19
ATOM 39344 C C . ARG A 1 71 ? -9.673 8.671 -8.101 1.00 0.00 71 ARG A C 19
ATOM 39345 O O . ARG A 1 71 ? -8.594 8.112 -7.908 1.00 0.00 71 ARG A O 19
ATOM 39366 N N . ASN A 1 72 ? -9.828 9.606 -9.041 1.00 0.00 72 ASN A N 19
ATOM 39367 C CA . ASN A 1 72 ? -8.743 10.137 -9.875 1.00 0.00 72 ASN A CA 19
ATOM 39368 C C . ASN A 1 72 ? -7.738 11.013 -9.089 1.00 0.00 72 ASN A C 19
ATOM 39369 O O . ASN A 1 72 ? -6.580 11.141 -9.490 1.00 0.00 72 ASN A O 19
ATOM 39380 N N . GLU A 1 73 ? -8.162 11.614 -7.973 1.00 0.00 73 GLU A N 19
ATOM 39381 C CA . GLU A 1 73 ? -7.366 12.562 -7.179 1.00 0.00 73 GLU A CA 19
ATOM 39382 C C . GLU A 1 73 ? -6.407 11.862 -6.196 1.00 0.00 73 GLU A C 19
ATOM 39383 O O . GLU A 1 73 ? -6.741 10.852 -5.578 1.00 0.00 73 GLU A O 19
ATOM 39395 N N . GLU A 1 74 ? -5.209 12.431 -6.016 1.00 0.00 74 GLU A N 19
ATOM 39396 C CA . GLU A 1 74 ? -4.105 11.849 -5.227 1.00 0.00 74 GLU A CA 19
ATOM 39397 C C . GLU A 1 74 ? -4.140 12.221 -3.725 1.00 0.00 74 GLU A C 19
ATOM 39398 O O . GLU A 1 74 ? -3.181 11.981 -2.992 1.00 0.00 74 GLU A O 19
ATOM 39410 N N . GLU A 1 75 ? -5.241 12.807 -3.243 1.00 0.00 75 GLU A N 19
ATOM 39411 C CA . GLU A 1 75 ? -5.401 13.311 -1.865 1.00 0.00 75 GLU A CA 19
ATOM 39412 C C . GLU A 1 75 ? -5.343 12.232 -0.762 1.00 0.00 75 GLU A C 19
ATOM 39413 O O . GLU A 1 75 ? -5.186 12.561 0.419 1.00 0.00 75 GLU A O 19
ATOM 39425 N N . ALA A 1 76 ? -5.474 10.951 -1.128 1.00 0.00 76 ALA A N 19
ATOM 39426 C CA . ALA A 1 76 ? -5.559 9.830 -0.193 1.00 0.00 76 ALA A CA 19
ATOM 39427 C C . ALA A 1 76 ? -4.382 9.731 0.785 1.00 0.00 76 ALA A C 19
ATOM 39428 O O . ALA A 1 76 ? -4.597 9.299 1.911 1.00 0.00 76 ALA A O 19
ATOM 39435 N N . GLU A 1 77 ? -3.159 10.129 0.413 1.00 0.00 77 GLU A N 19
ATOM 39436 C CA . GLU A 1 77 ? -2.013 10.011 1.327 1.00 0.00 77 GLU A CA 19
ATOM 39437 C C . GLU A 1 77 ? -2.181 10.869 2.584 1.00 0.00 77 GLU A C 19
ATOM 39438 O O . GLU A 1 77 ? -2.190 10.320 3.684 1.00 0.00 77 GLU A O 19
ATOM 39450 N N . LYS A 1 78 ? -2.440 12.175 2.456 1.00 0.00 78 LYS A N 19
ATOM 39451 C CA . LYS A 1 78 ? -2.620 13.047 3.630 1.00 0.00 78 LYS A CA 19
ATOM 39452 C C . LYS A 1 78 ? -3.953 12.805 4.348 1.00 0.00 78 LYS A C 19
ATOM 39453 O O . LYS A 1 78 ? -4.007 12.912 5.575 1.00 0.00 78 LYS A O 19
ATOM 39472 N N . ARG A 1 79 ? -5.009 12.415 3.619 1.00 0.00 79 ARG A N 19
ATOM 39473 C CA . ARG A 1 79 ? -6.309 12.035 4.202 1.00 0.00 79 ARG A CA 19
ATOM 39474 C C . ARG A 1 79 ? -6.206 10.770 5.058 1.00 0.00 79 ARG A C 19
ATOM 39475 O O . ARG A 1 79 ? -6.621 10.775 6.216 1.00 0.00 79 ARG A O 19
ATOM 39496 N N . ILE A 1 80 ? -5.624 9.702 4.511 1.00 0.00 80 ILE A N 19
ATOM 39497 C CA . ILE A 1 80 ? -5.535 8.408 5.197 1.00 0.00 80 ILE A CA 19
ATOM 39498 C C . ILE A 1 80 ? -4.445 8.432 6.276 1.00 0.00 80 ILE A C 19
ATOM 39499 O O . ILE A 1 80 ? -4.630 7.799 7.311 1.00 0.00 80 ILE A O 19
ATOM 39515 N N . GLN A 1 81 ? -3.371 9.223 6.122 1.00 0.00 81 GLN A N 19
ATOM 39516 C CA . GLN A 1 81 ? -2.395 9.462 7.200 1.00 0.00 81 GLN A CA 19
ATOM 39517 C C . GLN A 1 81 ? -3.079 9.894 8.499 1.00 0.00 81 GLN A C 19
ATOM 39518 O O . GLN A 1 81 ? -2.732 9.389 9.567 1.00 0.00 81 GLN A O 19
ATOM 39532 N N . LYS A 1 82 ? -4.052 10.813 8.423 1.00 0.00 82 LYS A N 19
ATOM 39533 C CA . LYS A 1 82 ? -4.715 11.322 9.624 1.00 0.00 82 LYS A CA 19
ATOM 39534 C C . LYS A 1 82 ? -5.633 10.274 10.269 1.00 0.00 82 LYS A C 19
ATOM 39535 O O . LYS A 1 82 ? -5.661 10.160 11.493 1.00 0.00 82 LYS A O 19
ATOM 39554 N N . GLU A 1 83 ? -6.319 9.453 9.465 1.00 0.00 83 GLU A N 19
ATOM 39555 C CA . GLU A 1 83 ? -7.056 8.280 9.965 1.00 0.00 83 GLU A CA 19
ATOM 39556 C C . GLU A 1 83 ? -6.106 7.288 10.654 1.00 0.00 83 GLU A C 19
ATOM 39557 O O . GLU A 1 83 ? -6.370 6.831 11.767 1.00 0.00 83 GLU A O 19
ATOM 39569 N N . LEU A 1 84 ? -4.976 6.988 10.010 1.00 0.00 84 LEU A N 19
ATOM 39570 C CA . LEU A 1 84 ? -3.957 6.078 10.518 1.00 0.00 84 LEU A CA 19
ATOM 39571 C C . LEU A 1 84 ? -3.325 6.574 11.825 1.00 0.00 84 LEU A C 19
ATOM 39572 O O . LEU A 1 84 ? -3.080 5.759 12.711 1.00 0.00 84 LEU A O 19
ATOM 39588 N N . GLU A 1 85 ? -3.121 7.881 11.985 1.00 0.00 85 GLU A N 19
ATOM 39589 C CA . GLU A 1 85 ? -2.644 8.498 13.230 1.00 0.00 85 GLU A CA 19
ATOM 39590 C C . GLU A 1 85 ? -3.703 8.431 14.345 1.00 0.00 85 GLU A C 19
ATOM 39591 O O . GLU A 1 85 ? -3.372 8.150 15.496 1.00 0.00 85 GLU A O 19
ATOM 39603 N N . GLU A 1 86 ? -4.985 8.609 14.009 1.00 0.00 86 GLU A N 19
ATOM 39604 C CA . GLU A 1 86 ? -6.093 8.493 14.966 1.00 0.00 86 GLU A CA 19
ATOM 39605 C C . GLU A 1 86 ? -6.283 7.048 15.474 1.00 0.00 86 GLU A C 19
ATOM 39606 O O . GLU A 1 86 ? -6.518 6.847 16.670 1.00 0.00 86 GLU A O 19
ATOM 39618 N N . ARG A 1 87 ? -6.140 6.037 14.600 1.00 0.00 87 ARG A N 19
ATOM 39619 C CA . ARG A 1 87 ? -6.300 4.609 14.954 1.00 0.00 87 ARG A CA 19
ATOM 39620 C C . ARG A 1 87 ? -5.012 3.898 15.403 1.00 0.00 87 ARG A C 19
ATOM 39621 O O . ARG A 1 87 ? -5.100 2.826 16.000 1.00 0.00 87 ARG A O 19
ATOM 39642 N N . ASN A 1 88 ? -3.834 4.493 15.180 1.00 0.00 88 ASN A N 19
ATOM 39643 C CA . ASN A 1 88 ? -2.541 4.051 15.720 1.00 0.00 88 ASN A CA 19
ATOM 39644 C C . ASN A 1 88 ? -1.872 5.211 16.505 1.00 0.00 88 ASN A C 19
ATOM 39645 O O . ASN A 1 88 ? -1.004 5.905 15.965 1.00 0.00 88 ASN A O 19
ATOM 39656 N N . PRO A 1 89 ? -2.251 5.444 17.779 1.00 0.00 89 PRO A N 19
ATOM 39657 C CA . PRO A 1 89 ? -1.826 6.625 18.546 1.00 0.00 89 PRO A CA 19
ATOM 39658 C C . PRO A 1 89 ? -0.350 6.605 18.987 1.00 0.00 89 PRO A C 19
ATOM 39659 O O . PRO A 1 89 ? 0.227 7.661 19.246 1.00 0.00 89 PRO A O 19
ATOM 39670 N N . ASN A 1 90 ? 0.268 5.420 19.064 1.00 0.00 90 ASN A N 19
ATOM 39671 C CA . ASN A 1 90 ? 1.666 5.204 19.467 1.00 0.00 90 ASN A CA 19
ATOM 39672 C C . ASN A 1 90 ? 2.485 4.599 18.308 1.00 0.00 90 ASN A C 19
ATOM 39673 O O . ASN A 1 90 ? 3.158 3.577 18.470 1.00 0.00 90 ASN A O 19
ATOM 39684 N N . ALA A 1 91 ? 2.353 5.179 17.112 1.00 0.00 91 ALA A N 19
ATOM 39685 C CA . ALA A 1 91 ? 2.948 4.678 15.873 1.00 0.00 91 ALA A CA 19
ATOM 39686 C C . ALA A 1 91 ? 3.463 5.781 14.932 1.00 0.00 91 ALA A C 19
ATOM 39687 O O . ALA A 1 91 ? 3.029 6.935 14.990 1.00 0.00 91 ALA A O 19
ATOM 39694 N N . GLU A 1 92 ? 4.340 5.387 14.008 1.00 0.00 92 GLU A N 19
ATOM 39695 C CA . GLU A 1 92 ? 4.809 6.192 12.875 1.00 0.00 92 GLU A CA 19
ATOM 39696 C C . GLU A 1 92 ? 4.203 5.662 11.576 1.00 0.00 92 GLU A C 19
ATOM 39697 O O . GLU A 1 92 ? 4.024 4.454 11.425 1.00 0.00 92 GLU A O 19
ATOM 39709 N N . ILE A 1 93 ? 3.939 6.563 10.634 1.00 0.00 93 ILE A N 19
ATOM 39710 C CA . ILE A 1 93 ? 3.327 6.287 9.327 1.00 0.00 93 ILE A CA 19
ATOM 39711 C C . ILE A 1 93 ? 4.222 6.844 8.219 1.00 0.00 93 ILE A C 19
ATOM 39712 O O . ILE A 1 93 ? 4.640 8.003 8.278 1.00 0.00 93 ILE A O 19
ATOM 39728 N N . GLN A 1 94 ? 4.478 6.040 7.190 1.00 0.00 94 GLN A N 19
ATOM 39729 C CA . GLN A 1 94 ? 5.160 6.445 5.959 1.00 0.00 94 GLN A CA 19
ATOM 39730 C C . GLN A 1 94 ? 4.362 5.993 4.729 1.00 0.00 94 GLN A C 19
ATOM 39731 O O . GLN A 1 94 ? 3.762 4.918 4.744 1.00 0.00 94 GLN A O 19
ATOM 39745 N N . VAL A 1 95 ? 4.379 6.788 3.655 1.00 0.00 95 VAL A N 19
ATOM 39746 C CA . VAL A 1 95 ? 3.763 6.445 2.360 1.00 0.00 95 VAL A CA 19
ATOM 39747 C C . VAL A 1 95 ? 4.841 6.209 1.303 1.00 0.00 95 VAL A C 19
ATOM 39748 O O . VAL A 1 95 ? 5.765 7.012 1.162 1.00 0.00 95 VAL A O 19
ATOM 39761 N N . VAL A 1 96 ? 4.702 5.118 0.548 1.00 0.00 96 VAL A N 19
ATOM 39762 C CA . VAL A 1 96 ? 5.564 4.757 -0.586 1.00 0.00 96 VAL A CA 19
ATOM 39763 C C . VAL A 1 96 ? 4.755 4.511 -1.864 1.00 0.00 96 VAL A C 19
ATOM 39764 O O . VAL A 1 96 ? 3.724 3.832 -1.854 1.00 0.00 96 VAL A O 19
ATOM 39777 N N . ARG A 1 97 ? 5.247 5.083 -2.969 1.00 0.00 97 ARG A N 19
ATOM 39778 C CA . ARG A 1 97 ? 4.805 4.869 -4.360 1.00 0.00 97 ARG A CA 19
ATOM 39779 C C . ARG A 1 97 ? 5.960 4.509 -5.324 1.00 0.00 97 ARG A C 19
ATOM 39780 O O . ARG A 1 97 ? 5.714 4.267 -6.506 1.00 0.00 97 ARG A O 19
ATOM 39801 N N . SER A 1 98 ? 7.209 4.454 -4.839 1.00 0.00 98 SER A N 19
ATOM 39802 C CA . SER A 1 98 ? 8.394 3.967 -5.574 1.00 0.00 98 SER A CA 19
ATOM 39803 C C . SER A 1 98 ? 9.382 3.213 -4.666 1.00 0.00 98 SER A C 19
ATOM 39804 O O . SER A 1 98 ? 9.561 3.565 -3.502 1.00 0.00 98 SER A O 19
ATOM 39812 N N . GLU A 1 99 ? 10.083 2.205 -5.193 1.00 0.00 99 GLU A N 19
ATOM 39813 C CA . GLU A 1 99 ? 11.001 1.338 -4.427 1.00 0.00 99 GLU A CA 19
ATOM 39814 C C . GLU A 1 99 ? 12.145 2.110 -3.737 1.00 0.00 99 GLU A C 19
ATOM 39815 O O . GLU A 1 99 ? 12.584 1.736 -2.646 1.00 0.00 99 GLU A O 19
ATOM 39827 N N . ASP A 1 100 ? 12.597 3.220 -4.327 1.00 0.00 100 ASP A N 19
ATOM 39828 C CA . ASP A 1 100 ? 13.659 4.061 -3.760 1.00 0.00 100 ASP A CA 19
ATOM 39829 C C . ASP A 1 100 ? 13.199 4.789 -2.483 1.00 0.00 100 ASP A C 19
ATOM 39830 O O . ASP A 1 100 ? 13.986 4.998 -1.563 1.00 0.00 100 ASP A O 19
ATOM 39839 N N . GLU A 1 101 ? 11.907 5.110 -2.373 1.00 0.00 101 GLU A N 19
ATOM 39840 C CA . GLU A 1 101 ? 11.321 5.648 -1.139 1.00 0.00 101 GLU A CA 19
ATOM 39841 C C . GLU A 1 101 ? 11.262 4.583 -0.034 1.00 0.00 101 GLU A C 19
ATOM 39842 O O . GLU A 1 101 ? 11.517 4.887 1.127 1.00 0.00 101 GLU A O 19
ATOM 39854 N N . LEU A 1 102 ? 10.994 3.318 -0.383 1.00 0.00 102 LEU A N 19
ATOM 39855 C CA . LEU A 1 102 ? 11.026 2.181 0.551 1.00 0.00 102 LEU A CA 19
ATOM 39856 C C . LEU A 1 102 ? 12.442 1.957 1.118 1.00 0.00 102 LEU A C 19
ATOM 39857 O O . LEU A 1 102 ? 12.608 1.696 2.312 1.00 0.00 102 LEU A O 19
ATOM 39873 N N . LYS A 1 103 ? 13.468 2.150 0.277 1.00 0.00 103 LYS A N 19
ATOM 39874 C CA . LYS A 1 103 ? 14.890 2.203 0.659 1.00 0.00 103 LYS A CA 19
ATOM 39875 C C . LYS A 1 103 ? 15.205 3.395 1.573 1.00 0.00 103 LYS A C 19
ATOM 39876 O O . LYS A 1 103 ? 15.946 3.240 2.542 1.00 0.00 103 LYS A O 19
ATOM 39895 N N . GLU A 1 104 ? 14.616 4.565 1.325 1.00 0.00 104 GLU A N 19
ATOM 39896 C CA . GLU A 1 104 ? 14.792 5.754 2.172 1.00 0.00 104 GLU A CA 19
ATOM 39897 C C . GLU A 1 104 ? 14.100 5.652 3.537 1.00 0.00 104 GLU A C 19
ATOM 39898 O O . GLU A 1 104 ? 14.660 6.113 4.531 1.00 0.00 104 GLU A O 19
ATOM 39910 N N . ILE A 1 105 ? 12.914 5.042 3.613 1.00 0.00 105 ILE A N 19
ATOM 39911 C CA . ILE A 1 105 ? 12.189 4.814 4.880 1.00 0.00 105 ILE A CA 19
ATOM 39912 C C . ILE A 1 105 ? 13.072 4.034 5.868 1.00 0.00 105 ILE A C 19
ATOM 39913 O O . ILE A 1 105 ? 13.119 4.372 7.049 1.00 0.00 105 ILE A O 19
ATOM 39929 N N . LEU A 1 106 ? 13.851 3.063 5.383 1.00 0.00 106 LEU A N 19
ATOM 39930 C CA . LEU A 1 106 ? 14.796 2.288 6.196 1.00 0.00 106 LEU A CA 19
ATOM 39931 C C . LEU A 1 106 ? 15.881 3.186 6.839 1.00 0.00 106 LEU A C 19
ATOM 39932 O O . LEU A 1 106 ? 16.236 3.001 8.003 1.00 0.00 106 LEU A O 19
ATOM 39948 N N . ASP A 1 107 ? 16.366 4.203 6.120 1.00 0.00 107 ASP A N 19
ATOM 39949 C CA . ASP A 1 107 ? 17.323 5.188 6.651 1.00 0.00 107 ASP A CA 19
ATOM 39950 C C . ASP A 1 107 ? 16.659 6.175 7.632 1.00 0.00 107 ASP A C 19
ATOM 39951 O O . ASP A 1 107 ? 17.232 6.518 8.669 1.00 0.00 107 ASP A O 19
ATOM 39960 N N . LYS A 1 108 ? 15.416 6.585 7.346 1.00 0.00 108 LYS A N 19
ATOM 39961 C CA . LYS A 1 108 ? 14.619 7.492 8.192 1.00 0.00 108 LYS A CA 19
ATOM 39962 C C . LYS A 1 108 ? 14.252 6.871 9.541 1.00 0.00 108 LYS A C 19
ATOM 39963 O O . LYS A 1 108 ? 14.254 7.582 10.544 1.00 0.00 108 LYS A O 19
ATOM 39982 N N . LEU A 1 109 ? 14.025 5.557 9.605 1.00 0.00 109 LEU A N 19
ATOM 39983 C CA . LEU A 1 109 ? 13.823 4.823 10.864 1.00 0.00 109 LEU A CA 19
ATOM 39984 C C . LEU A 1 109 ? 15.041 4.926 11.805 1.00 0.00 109 LEU A C 19
ATOM 39985 O O . LEU A 1 109 ? 14.870 5.055 13.019 1.00 0.00 109 LEU A O 19
ATOM 40001 N N . ASP A 1 110 ? 16.264 4.918 11.264 1.00 0.00 110 ASP A N 19
ATOM 40002 C CA . ASP A 1 110 ? 17.498 5.123 12.039 1.00 0.00 110 ASP A CA 19
ATOM 40003 C C . ASP A 1 110 ? 17.734 6.603 12.410 1.00 0.00 110 ASP A C 19
ATOM 40004 O O . ASP A 1 110 ? 18.294 6.890 13.468 1.00 0.00 110 ASP A O 19
ATOM 40013 N N . GLU A 1 111 ? 17.266 7.553 11.593 1.00 0.00 111 GLU A N 19
ATOM 40014 C CA . GLU A 1 111 ? 17.349 8.996 11.875 1.00 0.00 111 GLU A CA 19
ATOM 40015 C C . GLU A 1 111 ? 16.355 9.450 12.963 1.00 0.00 111 GLU A C 19
ATOM 40016 O O . GLU A 1 111 ? 16.719 10.235 13.843 1.00 0.00 111 GLU A O 19
ATOM 40028 N N . LYS A 1 112 ? 15.126 8.910 12.964 1.00 0.00 112 LYS A N 19
ATOM 40029 C CA . LYS A 1 112 ? 14.050 9.200 13.939 1.00 0.00 112 LYS A CA 19
ATOM 40030 C C . LYS A 1 112 ? 14.444 8.926 15.398 1.00 0.00 112 LYS A C 19
ATOM 40031 O O . LYS A 1 112 ? 13.940 9.577 16.315 1.00 0.00 112 LYS A O 19
ATOM 40050 N N . LYS A 1 113 ? 15.383 7.998 15.613 1.00 0.00 113 LYS A N 19
ATOM 40051 C CA . LYS A 1 113 ? 16.005 7.665 16.909 1.00 0.00 113 LYS A CA 19
ATOM 40052 C C . LYS A 1 113 ? 16.834 8.819 17.505 1.00 0.00 113 LYS A C 19
ATOM 40053 O O . LYS A 1 113 ? 16.998 8.885 18.724 1.00 0.00 113 LYS A O 19
ATOM 40072 N N . GLY A 1 114 ? 17.334 9.732 16.665 1.00 0.00 114 GLY A N 19
ATOM 40073 C CA . GLY A 1 114 ? 18.194 10.865 17.038 1.00 0.00 114 GLY A CA 19
ATOM 40074 C C . GLY A 1 114 ? 17.526 12.251 17.005 1.00 0.00 114 GLY A C 19
ATOM 40075 O O . GLY A 1 114 ? 18.214 13.254 17.206 1.00 0.00 114 GLY A O 19
ATOM 40079 N N . SER A 1 115 ? 16.217 12.336 16.736 1.00 0.00 115 SER A N 19
ATOM 40080 C CA . SER A 1 115 ? 15.486 13.607 16.578 1.00 0.00 115 SER A CA 19
ATOM 40081 C C . SER A 1 115 ? 15.470 14.478 17.849 1.00 0.00 115 SER A C 19
ATOM 40082 O O . SER A 1 115 ? 15.395 13.970 18.972 1.00 0.00 115 SER A O 19
ATOM 40090 N N . TRP A 1 116 ? 15.502 15.802 17.659 1.00 0.00 116 TRP A N 19
ATOM 40091 C CA . TRP A 1 116 ? 15.485 16.831 18.711 1.00 0.00 116 TRP A CA 19
ATOM 40092 C C . TRP A 1 116 ? 14.658 18.044 18.251 1.00 0.00 116 TRP A C 19
ATOM 40093 O O . TRP A 1 116 ? 14.832 18.516 17.122 1.00 0.00 116 TRP A O 19
ATOM 40114 N N . SER A 1 117 ? 13.754 18.543 19.105 1.00 0.00 117 SER A N 19
ATOM 40115 C CA . SER A 1 117 ? 12.736 19.550 18.732 1.00 0.00 117 SER A CA 19
ATOM 40116 C C . SER A 1 117 ? 12.330 20.490 19.884 1.00 0.00 117 SER A C 19
ATOM 40117 O O . SER A 1 117 ? 11.164 20.879 19.985 1.00 0.00 117 SER A O 19
ATOM 40125 N N . LEU A 1 118 ? 13.243 20.840 20.799 1.00 0.00 118 LEU A N 19
ATOM 40126 C CA . LEU A 1 118 ? 12.905 21.682 21.959 1.00 0.00 118 LEU A CA 19
ATOM 40127 C C . LEU A 1 118 ? 12.521 23.118 21.547 1.00 0.00 118 LEU A C 19
ATOM 40128 O O . LEU A 1 118 ? 13.232 23.767 20.776 1.00 0.00 118 LEU A O 19
ATOM 40144 N N . GLU A 1 119 ? 11.413 23.611 22.118 1.00 0.00 119 GLU A N 19
ATOM 40145 C CA . GLU A 1 119 ? 10.741 24.895 21.821 1.00 0.00 119 GLU A CA 19
ATOM 40146 C C . GLU A 1 119 ? 10.260 25.114 20.365 1.00 0.00 119 GLU A C 19
ATOM 40147 O O . GLU A 1 119 ? 10.732 24.500 19.407 1.00 0.00 119 GLU A O 19
ATOM 40159 N N . HIS A 1 120 ? 9.287 26.023 20.221 1.00 0.00 120 HIS A N 19
ATOM 40160 C CA . HIS A 1 120 ? 8.738 26.570 18.966 1.00 0.00 120 HIS A CA 19
ATOM 40161 C C . HIS A 1 120 ? 8.162 25.542 17.956 1.00 0.00 120 HIS A C 19
ATOM 40162 O O . HIS A 1 120 ? 7.844 25.895 16.819 1.00 0.00 120 HIS A O 19
ATOM 40176 N N . HIS A 1 121 ? 7.961 24.283 18.360 1.00 0.00 121 HIS A N 19
ATOM 40177 C CA . HIS A 1 121 ? 7.449 23.196 17.510 1.00 0.00 121 HIS A CA 19
ATOM 40178 C C . HIS A 1 121 ? 5.912 23.171 17.362 1.00 0.00 121 HIS A C 19
ATOM 40179 O O . HIS A 1 121 ? 5.368 22.268 16.722 1.00 0.00 121 HIS A O 19
ATOM 40193 N N . HIS A 1 122 ? 5.204 24.136 17.954 1.00 0.00 122 HIS A N 19
ATOM 40194 C CA . HIS A 1 122 ? 3.744 24.131 18.121 1.00 0.00 122 HIS A CA 19
ATOM 40195 C C . HIS A 1 122 ? 2.945 24.165 16.801 1.00 0.00 122 HIS A C 19
ATOM 40196 O O . HIS A 1 122 ? 1.928 23.476 16.693 1.00 0.00 122 HIS A O 19
ATOM 40210 N N . HIS A 1 123 ? 3.407 24.936 15.804 1.00 0.00 123 HIS A N 19
ATOM 40211 C CA . HIS A 1 123 ? 2.867 25.011 14.431 1.00 0.00 123 HIS A CA 19
ATOM 40212 C C . HIS A 1 123 ? 1.320 25.043 14.336 1.00 0.00 123 HIS A C 19
ATOM 40213 O O . HIS A 1 123 ? 0.710 24.267 13.595 1.00 0.00 123 HIS A O 19
ATOM 40227 N N . HIS A 1 124 ? 0.673 25.926 15.105 1.00 0.00 124 HIS A N 19
ATOM 40228 C CA . HIS A 1 124 ? -0.791 26.044 15.158 1.00 0.00 124 HIS A CA 19
ATOM 40229 C C . HIS A 1 124 ? -1.405 26.435 13.796 1.00 0.00 124 HIS A C 19
ATOM 40230 O O . HIS A 1 124 ? -0.873 27.299 13.088 1.00 0.00 124 HIS A O 19
ATOM 40244 N N . HIS A 1 125 ? -2.537 25.812 13.442 1.00 0.00 125 HIS A N 19
ATOM 40245 C CA . HIS A 1 125 ? -3.297 26.033 12.199 1.00 0.00 125 HIS A CA 19
ATOM 40246 C C . HIS A 1 125 ? -4.822 25.877 12.393 1.00 0.00 125 HIS A C 19
ATOM 40247 O O . HIS A 1 125 ? -5.257 25.139 13.309 1.00 0.00 125 HIS A O 19
ATOM 40262 N N . GLY A 1 1 ? 12.337 -8.425 8.653 1.00 0.00 1 GLY A N 20
ATOM 40263 C CA . GLY A 1 1 ? 13.091 -7.309 8.038 1.00 0.00 1 GLY A CA 20
ATOM 40264 C C . GLY A 1 1 ? 12.309 -6.655 6.905 1.00 0.00 1 GLY A C 20
ATOM 40265 O O . GLY A 1 1 ? 11.465 -7.298 6.280 1.00 0.00 1 GLY A O 20
ATOM 40271 N N . SER A 1 2 ? 12.600 -5.383 6.611 1.00 0.00 2 SER A N 20
ATOM 40272 C CA . SER A 1 2 ? 11.857 -4.558 5.633 1.00 0.00 2 SER A CA 20
ATOM 40273 C C . SER A 1 2 ? 11.888 -5.108 4.194 1.00 0.00 2 SER A C 20
ATOM 40274 O O . SER A 1 2 ? 10.956 -4.895 3.421 1.00 0.00 2 SER A O 20
ATOM 40282 N N . GLU A 1 3 ? 12.908 -5.896 3.838 1.00 0.00 3 GLU A N 20
ATOM 40283 C CA . GLU A 1 3 ? 13.022 -6.571 2.532 1.00 0.00 3 GLU A CA 20
ATOM 40284 C C . GLU A 1 3 ? 11.831 -7.508 2.233 1.00 0.00 3 GLU A C 20
ATOM 40285 O O . GLU A 1 3 ? 11.407 -7.615 1.085 1.00 0.00 3 GLU A O 20
ATOM 40297 N N . GLU A 1 4 ? 11.215 -8.111 3.258 1.00 0.00 4 GLU A N 20
ATOM 40298 C CA . GLU A 1 4 ? 9.994 -8.916 3.128 1.00 0.00 4 GLU A CA 20
ATOM 40299 C C . GLU A 1 4 ? 8.779 -8.075 2.684 1.00 0.00 4 GLU A C 20
ATOM 40300 O O . GLU A 1 4 ? 7.896 -8.560 1.977 1.00 0.00 4 GLU A O 20
ATOM 40312 N N . ILE A 1 5 ? 8.736 -6.796 3.062 1.00 0.00 5 ILE A N 20
ATOM 40313 C CA . ILE A 1 5 ? 7.703 -5.841 2.630 1.00 0.00 5 ILE A CA 20
ATOM 40314 C C . ILE A 1 5 ? 8.062 -5.217 1.272 1.00 0.00 5 ILE A C 20
ATOM 40315 O O . ILE A 1 5 ? 7.178 -4.988 0.442 1.00 0.00 5 ILE A O 20
ATOM 40331 N N . ARG A 1 6 ? 9.360 -5.036 0.995 1.00 0.00 6 ARG A N 20
ATOM 40332 C CA . ARG A 1 6 ? 9.883 -4.648 -0.324 1.00 0.00 6 ARG A CA 20
ATOM 40333 C C . ARG A 1 6 ? 9.579 -5.686 -1.410 1.00 0.00 6 ARG A C 20
ATOM 40334 O O . ARG A 1 6 ? 9.387 -5.311 -2.564 1.00 0.00 6 ARG A O 20
ATOM 40355 N N . GLU A 1 7 ? 9.480 -6.971 -1.062 1.00 0.00 7 GLU A N 20
ATOM 40356 C CA . GLU A 1 7 ? 8.957 -7.992 -1.982 1.00 0.00 7 GLU A CA 20
ATOM 40357 C C . GLU A 1 7 ? 7.438 -7.937 -2.143 1.00 0.00 7 GLU A C 20
ATOM 40358 O O . GLU A 1 7 ? 6.927 -8.184 -3.235 1.00 0.00 7 GLU A O 20
ATOM 40370 N N . LEU A 1 8 ? 6.707 -7.624 -1.071 1.00 0.00 8 LEU A N 20
ATOM 40371 C CA . LEU A 1 8 ? 5.252 -7.743 -1.059 1.00 0.00 8 LEU A CA 20
ATOM 40372 C C . LEU A 1 8 ? 4.606 -6.743 -2.033 1.00 0.00 8 LEU A C 20
ATOM 40373 O O . LEU A 1 8 ? 3.728 -7.103 -2.818 1.00 0.00 8 LEU A O 20
ATOM 40389 N N . VAL A 1 9 ? 5.109 -5.506 -2.058 1.00 0.00 9 VAL A N 20
ATOM 40390 C CA . VAL A 1 9 ? 4.673 -4.437 -2.971 1.00 0.00 9 VAL A CA 20
ATOM 40391 C C . VAL A 1 9 ? 4.854 -4.813 -4.445 1.00 0.00 9 VAL A C 20
ATOM 40392 O O . VAL A 1 9 ? 4.022 -4.454 -5.275 1.00 0.00 9 VAL A O 20
ATOM 40405 N N . ARG A 1 10 ? 5.879 -5.609 -4.779 1.00 0.00 10 ARG A N 20
ATOM 40406 C CA . ARG A 1 10 ? 6.136 -6.093 -6.147 1.00 0.00 10 ARG A CA 20
ATOM 40407 C C . ARG A 1 10 ? 5.085 -7.069 -6.635 1.00 0.00 10 ARG A C 20
ATOM 40408 O O . ARG A 1 10 ? 4.688 -6.998 -7.797 1.00 0.00 10 ARG A O 20
ATOM 40429 N N . LYS A 1 11 ? 4.565 -7.904 -5.735 1.00 0.00 11 LYS A N 20
ATOM 40430 C CA . LYS A 1 11 ? 3.443 -8.797 -6.041 1.00 0.00 11 LYS A CA 20
ATOM 40431 C C . LYS A 1 11 ? 2.205 -7.975 -6.399 1.00 0.00 11 LYS A C 20
ATOM 40432 O O . LYS A 1 11 ? 1.449 -8.364 -7.286 1.00 0.00 11 LYS A O 20
ATOM 40451 N N . ILE A 1 12 ? 2.033 -6.812 -5.761 1.00 0.00 12 ILE A N 20
ATOM 40452 C CA . ILE A 1 12 ? 0.884 -5.930 -6.000 1.00 0.00 12 ILE A CA 20
ATOM 40453 C C . ILE A 1 12 ? 1.066 -5.137 -7.288 1.00 0.00 12 ILE A C 20
ATOM 40454 O O . ILE A 1 12 ? 0.226 -5.260 -8.172 1.00 0.00 12 ILE A O 20
ATOM 40470 N N . TYR A 1 13 ? 2.172 -4.412 -7.456 1.00 0.00 13 TYR A N 20
ATOM 40471 C CA . TYR A 1 13 ? 2.417 -3.565 -8.632 1.00 0.00 13 TYR A CA 20
ATOM 40472 C C . TYR A 1 13 ? 2.415 -4.370 -9.945 1.00 0.00 13 TYR A C 20
ATOM 40473 O O . TYR A 1 13 ? 1.967 -3.865 -10.974 1.00 0.00 13 TYR A O 20
ATOM 40491 N N . GLU A 1 14 ? 2.853 -5.631 -9.922 1.00 0.00 14 GLU A N 20
ATOM 40492 C CA . GLU A 1 14 ? 2.743 -6.550 -11.065 1.00 0.00 14 GLU A CA 20
ATOM 40493 C C . GLU A 1 14 ? 1.312 -7.085 -11.274 1.00 0.00 14 GLU A C 20
ATOM 40494 O O . GLU A 1 14 ? 0.866 -7.193 -12.416 1.00 0.00 14 GLU A O 20
ATOM 40506 N N . THR A 1 15 ? 0.551 -7.359 -10.208 1.00 0.00 15 THR A N 20
ATOM 40507 C CA . THR A 1 15 ? -0.849 -7.834 -10.307 1.00 0.00 15 THR A CA 20
ATOM 40508 C C . THR A 1 15 ? -1.811 -6.740 -10.785 1.00 0.00 15 THR A C 20
ATOM 40509 O O . THR A 1 15 ? -2.705 -7.003 -11.591 1.00 0.00 15 THR A O 20
ATOM 40520 N N . VAL A 1 16 ? -1.634 -5.499 -10.324 1.00 0.00 16 VAL A N 20
ATOM 40521 C CA . VAL A 1 16 ? -2.499 -4.356 -10.672 1.00 0.00 16 VAL A CA 20
ATOM 40522 C C . VAL A 1 16 ? -2.279 -3.884 -12.114 1.00 0.00 16 VAL A C 20
ATOM 40523 O O . VAL A 1 16 ? -3.256 -3.666 -12.833 1.00 0.00 16 VAL A O 20
ATOM 40536 N N . ARG A 1 17 ? -1.023 -3.820 -12.594 1.00 0.00 17 ARG A N 20
ATOM 40537 C CA . ARG A 1 17 ? -0.714 -3.399 -13.978 1.00 0.00 17 ARG A CA 20
ATOM 40538 C C . ARG A 1 17 ? -1.152 -4.418 -15.036 1.00 0.00 17 ARG A C 20
ATOM 40539 O O . ARG A 1 17 ? -1.472 -4.026 -16.158 1.00 0.00 17 ARG A O 20
ATOM 40560 N N . LYS A 1 18 ? -1.239 -5.703 -14.661 1.00 0.00 18 LYS A N 20
ATOM 40561 C CA . LYS A 1 18 ? -1.841 -6.779 -15.473 1.00 0.00 18 LYS A CA 20
ATOM 40562 C C . LYS A 1 18 ? -3.338 -6.583 -15.739 1.00 0.00 18 LYS A C 20
ATOM 40563 O O . LYS A 1 18 ? -3.838 -7.097 -16.739 1.00 0.00 18 LYS A O 20
ATOM 40582 N N . GLU A 1 19 ? -4.047 -5.838 -14.889 1.00 0.00 19 GLU A N 20
ATOM 40583 C CA . GLU A 1 19 ? -5.456 -5.482 -15.103 1.00 0.00 19 GLU A CA 20
ATOM 40584 C C . GLU A 1 19 ? -5.616 -4.101 -15.765 1.00 0.00 19 GLU A C 20
ATOM 40585 O O . GLU A 1 19 ? -6.318 -3.992 -16.772 1.00 0.00 19 GLU A O 20
ATOM 40597 N N . ASN A 1 20 ? -4.942 -3.065 -15.244 1.00 0.00 20 ASN A N 20
ATOM 40598 C CA . ASN A 1 20 ? -4.902 -1.704 -15.803 1.00 0.00 20 ASN A CA 20
ATOM 40599 C C . ASN A 1 20 ? -3.501 -1.081 -15.583 1.00 0.00 20 ASN A C 20
ATOM 40600 O O . ASN A 1 20 ? -3.125 -0.857 -14.429 1.00 0.00 20 ASN A O 20
ATOM 40611 N N . PRO A 1 21 ? -2.735 -0.729 -16.635 1.00 0.00 21 PRO A N 20
ATOM 40612 C CA . PRO A 1 21 ? -1.374 -0.199 -16.483 1.00 0.00 21 PRO A CA 20
ATOM 40613 C C . PRO A 1 21 ? -1.306 1.282 -16.057 1.00 0.00 21 PRO A C 20
ATOM 40614 O O . PRO A 1 21 ? -0.260 1.733 -15.588 1.00 0.00 21 PRO A O 20
ATOM 40625 N N . ASN A 1 22 ? -2.395 2.051 -16.213 1.00 0.00 22 ASN A N 20
ATOM 40626 C CA . ASN A 1 22 ? -2.421 3.496 -15.929 1.00 0.00 22 ASN A CA 20
ATOM 40627 C C . ASN A 1 22 ? -2.606 3.836 -14.433 1.00 0.00 22 ASN A C 20
ATOM 40628 O O . ASN A 1 22 ? -2.067 4.828 -13.942 1.00 0.00 22 ASN A O 20
ATOM 40639 N N . VAL A 1 23 ? -3.374 3.001 -13.725 1.00 0.00 23 VAL A N 20
ATOM 40640 C CA . VAL A 1 23 ? -3.663 3.054 -12.281 1.00 0.00 23 VAL A CA 20
ATOM 40641 C C . VAL A 1 23 ? -2.402 3.239 -11.422 1.00 0.00 23 VAL A C 20
ATOM 40642 O O . VAL A 1 23 ? -1.370 2.602 -11.656 1.00 0.00 23 VAL A O 20
ATOM 40655 N N . LYS A 1 24 ? -2.511 4.093 -10.398 1.00 0.00 24 LYS A N 20
ATOM 40656 C CA . LYS A 1 24 ? -1.471 4.407 -9.406 1.00 0.00 24 LYS A CA 20
ATOM 40657 C C . LYS A 1 24 ? -1.799 3.753 -8.059 1.00 0.00 24 LYS A C 20
ATOM 40658 O O . LYS A 1 24 ? -2.967 3.564 -7.721 1.00 0.00 24 LYS A O 20
ATOM 40677 N N . ILE A 1 25 ? -0.773 3.394 -7.287 1.00 0.00 25 ILE A N 20
ATOM 40678 C CA . ILE A 1 25 ? -0.908 2.688 -6.004 1.00 0.00 25 ILE A CA 20
ATOM 40679 C C . ILE A 1 25 ? -0.104 3.408 -4.922 1.00 0.00 25 ILE A C 20
ATOM 40680 O O . ILE A 1 25 ? 1.020 3.854 -5.163 1.00 0.00 25 ILE A O 20
ATOM 40696 N N . LEU A 1 26 ? -0.674 3.486 -3.721 1.00 0.00 26 LEU A N 20
ATOM 40697 C CA . LEU A 1 26 ? -0.020 3.943 -2.501 1.00 0.00 26 LEU A CA 20
ATOM 40698 C C . LEU A 1 26 ? 0.024 2.785 -1.501 1.00 0.00 26 LEU A C 20
ATOM 40699 O O . LEU A 1 26 ? -1.000 2.139 -1.267 1.00 0.00 26 LEU A O 20
ATOM 40715 N N . ILE A 1 27 ? 1.179 2.551 -0.877 1.00 0.00 27 ILE A N 20
ATOM 40716 C CA . ILE A 1 27 ? 1.327 1.585 0.220 1.00 0.00 27 ILE A CA 20
ATOM 40717 C C . ILE A 1 27 ? 1.685 2.343 1.497 1.00 0.00 27 ILE A C 20
ATOM 40718 O O . ILE A 1 27 ? 2.618 3.147 1.501 1.00 0.00 27 ILE A O 20
ATOM 40734 N N . PHE A 1 28 ? 0.962 2.075 2.583 1.00 0.00 28 PHE A N 20
ATOM 40735 C CA . PHE A 1 28 ? 1.194 2.667 3.900 1.00 0.00 28 PHE A CA 20
ATOM 40736 C C . PHE A 1 28 ? 1.866 1.626 4.795 1.00 0.00 28 PHE A C 20
ATOM 40737 O O . PHE A 1 28 ? 1.348 0.523 4.983 1.00 0.00 28 PHE A O 20
ATOM 40754 N N . ILE A 1 29 ? 3.026 1.995 5.329 1.00 0.00 29 ILE A N 20
ATOM 40755 C CA . ILE A 1 29 ? 3.874 1.193 6.209 1.00 0.00 29 ILE A CA 20
ATOM 40756 C C . ILE A 1 29 ? 3.830 1.838 7.593 1.00 0.00 29 ILE A C 20
ATOM 40757 O O . ILE A 1 29 ? 4.117 3.029 7.736 1.00 0.00 29 ILE A O 20
ATOM 40773 N N . ILE A 1 30 ? 3.452 1.055 8.603 1.00 0.00 30 ILE A N 20
ATOM 40774 C CA . ILE A 1 30 ? 3.257 1.529 9.980 1.00 0.00 30 ILE A CA 20
ATOM 40775 C C . ILE A 1 30 ? 4.296 0.892 10.894 1.00 0.00 30 ILE A C 20
ATOM 40776 O O . ILE A 1 30 ? 4.496 -0.316 10.818 1.00 0.00 30 ILE A O 20
ATOM 40792 N N . PHE A 1 31 ? 4.919 1.678 11.770 1.00 0.00 31 PHE A N 20
ATOM 40793 C CA . PHE A 1 31 ? 5.756 1.190 12.870 1.00 0.00 31 PHE A CA 20
ATOM 40794 C C . PHE A 1 31 ? 5.175 1.684 14.199 1.00 0.00 31 PHE A C 20
ATOM 40795 O O . PHE A 1 31 ? 5.090 2.893 14.424 1.00 0.00 31 PHE A O 20
ATOM 40812 N N . THR A 1 32 ? 4.761 0.773 15.081 1.00 0.00 32 THR A N 20
ATOM 40813 C CA . THR A 1 32 ? 4.218 1.123 16.409 1.00 0.00 32 THR A CA 20
ATOM 40814 C C . THR A 1 32 ? 5.317 1.222 17.473 1.00 0.00 32 THR A C 20
ATOM 40815 O O . THR A 1 32 ? 6.418 0.689 17.303 1.00 0.00 32 THR A O 20
ATOM 40826 N N . SER A 1 33 ? 5.014 1.857 18.610 1.00 0.00 33 SER A N 20
ATOM 40827 C CA . SER A 1 33 ? 5.901 1.905 19.788 1.00 0.00 33 SER A CA 20
ATOM 40828 C C . SER A 1 33 ? 6.246 0.508 20.345 1.00 0.00 33 SER A C 20
ATOM 40829 O O . SER A 1 33 ? 7.326 0.302 20.904 1.00 0.00 33 SER A O 20
ATOM 40837 N N . ASP A 1 34 ? 5.372 -0.486 20.136 1.00 0.00 34 ASP A N 20
ATOM 40838 C CA . ASP A 1 34 ? 5.595 -1.896 20.506 1.00 0.00 34 ASP A CA 20
ATOM 40839 C C . ASP A 1 34 ? 6.379 -2.702 19.439 1.00 0.00 34 ASP A C 20
ATOM 40840 O O . ASP A 1 34 ? 6.686 -3.880 19.641 1.00 0.00 34 ASP A O 20
ATOM 40849 N N . GLY A 1 35 ? 6.730 -2.077 18.308 1.00 0.00 35 GLY A N 20
ATOM 40850 C CA . GLY A 1 35 ? 7.507 -2.678 17.216 1.00 0.00 35 GLY A CA 20
ATOM 40851 C C . GLY A 1 35 ? 6.687 -3.492 16.201 1.00 0.00 35 GLY A C 20
ATOM 40852 O O . GLY A 1 35 ? 7.270 -4.213 15.388 1.00 0.00 35 GLY A O 20
ATOM 40856 N N . THR A 1 36 ? 5.354 -3.390 16.223 1.00 0.00 36 THR A N 20
ATOM 40857 C CA . THR A 1 36 ? 4.462 -4.028 15.236 1.00 0.00 36 THR A CA 20
ATOM 40858 C C . THR A 1 36 ? 4.557 -3.311 13.887 1.00 0.00 36 THR A C 20
ATOM 40859 O O . THR A 1 36 ? 4.605 -2.078 13.846 1.00 0.00 36 THR A O 20
ATOM 40870 N N . ILE A 1 37 ? 4.540 -4.075 12.785 1.00 0.00 37 ILE A N 20
ATOM 40871 C CA . ILE A 1 37 ? 4.475 -3.544 11.414 1.00 0.00 37 ILE A CA 20
ATOM 40872 C C . ILE A 1 37 ? 3.112 -3.853 10.784 1.00 0.00 37 ILE A C 20
ATOM 40873 O O . ILE A 1 37 ? 2.626 -4.983 10.867 1.00 0.00 37 ILE A O 20
ATOM 40889 N N . LYS A 1 38 ? 2.508 -2.849 10.134 1.00 0.00 38 LYS A N 20
ATOM 40890 C CA . LYS A 1 38 ? 1.270 -2.971 9.336 1.00 0.00 38 LYS A CA 20
ATOM 40891 C C . LYS A 1 38 ? 1.490 -2.473 7.907 1.00 0.00 38 LYS A C 20
ATOM 40892 O O . LYS A 1 38 ? 2.314 -1.588 7.671 1.00 0.00 38 LYS A O 20
ATOM 40911 N N . VAL A 1 39 ? 0.744 -3.064 6.975 1.00 0.00 39 VAL A N 20
ATOM 40912 C CA . VAL A 1 39 ? 0.838 -2.871 5.518 1.00 0.00 39 VAL A CA 20
ATOM 40913 C C . VAL A 1 39 ? -0.563 -2.696 4.924 1.00 0.00 39 VAL A C 20
ATOM 40914 O O . VAL A 1 39 ? -1.371 -3.626 4.949 1.00 0.00 39 VAL A O 20
ATOM 40927 N N . ILE A 1 40 ? -0.852 -1.497 4.412 1.00 0.00 40 ILE A N 20
ATOM 40928 C CA . ILE A 1 40 ? -2.163 -1.083 3.873 1.00 0.00 40 ILE A CA 20
ATOM 40929 C C . ILE A 1 40 ? -1.985 -0.642 2.416 1.00 0.00 40 ILE A C 20
ATOM 40930 O O . ILE A 1 40 ? -1.006 0.038 2.111 1.00 0.00 40 ILE A O 20
ATOM 40946 N N . ILE A 1 41 ? -2.916 -0.990 1.521 1.00 0.00 41 ILE A N 20
ATOM 40947 C CA . ILE A 1 41 ? -2.817 -0.674 0.082 1.00 0.00 41 ILE A CA 20
ATOM 40948 C C . ILE A 1 41 ? -3.991 0.198 -0.358 1.00 0.00 41 ILE A C 20
ATOM 40949 O O . ILE A 1 41 ? -5.139 -0.090 -0.023 1.00 0.00 41 ILE A O 20
ATOM 40965 N N . VAL A 1 42 ? -3.713 1.261 -1.115 1.00 0.00 42 VAL A N 20
ATOM 40966 C CA . VAL A 1 42 ? -4.720 2.180 -1.661 1.00 0.00 42 VAL A CA 20
ATOM 40967 C C . VAL A 1 42 ? -4.566 2.266 -3.175 1.00 0.00 42 VAL A C 20
ATOM 40968 O O . VAL A 1 42 ? -3.483 2.578 -3.674 1.00 0.00 42 VAL A O 20
ATOM 40981 N N . ILE A 1 43 ? -5.652 2.013 -3.909 1.00 0.00 43 ILE A N 20
ATOM 40982 C CA . ILE A 1 43 ? -5.677 2.076 -5.379 1.00 0.00 43 ILE A CA 20
ATOM 40983 C C . ILE A 1 43 ? -6.268 3.418 -5.824 1.00 0.00 43 ILE A C 20
ATOM 40984 O O . ILE A 1 43 ? -7.374 3.767 -5.410 1.00 0.00 43 ILE A O 20
ATOM 41000 N N . ILE A 1 44 ? -5.547 4.148 -6.678 1.00 0.00 44 ILE A N 20
ATOM 41001 C CA . ILE A 1 44 ? -5.964 5.411 -7.300 1.00 0.00 44 ILE A CA 20
ATOM 41002 C C . ILE A 1 44 ? -6.118 5.159 -8.812 1.00 0.00 44 ILE A C 20
ATOM 41003 O O . ILE A 1 44 ? -5.124 4.973 -9.517 1.00 0.00 44 ILE A O 20
ATOM 41019 N N . ALA A 1 45 ? -7.351 5.174 -9.323 1.00 0.00 45 ALA A N 20
ATOM 41020 C CA . ALA A 1 45 ? -7.647 5.055 -10.759 1.00 0.00 45 ALA A CA 20
ATOM 41021 C C . ALA A 1 45 ? -8.440 6.253 -11.309 1.00 0.00 45 ALA A C 20
ATOM 41022 O O . ALA A 1 45 ? -9.026 7.037 -10.560 1.00 0.00 45 ALA A O 20
ATOM 41029 N N . ASP A 1 46 ? -8.477 6.368 -12.639 1.00 0.00 46 ASP A N 20
ATOM 41030 C CA . ASP A 1 46 ? -9.159 7.440 -13.379 1.00 0.00 46 ASP A CA 20
ATOM 41031 C C . ASP A 1 46 ? -10.696 7.414 -13.220 1.00 0.00 46 ASP A C 20
ATOM 41032 O O . ASP A 1 46 ? -11.360 8.436 -13.405 1.00 0.00 46 ASP A O 20
ATOM 41041 N N . ASP A 1 47 ? -11.261 6.257 -12.859 1.00 0.00 47 ASP A N 20
ATOM 41042 C CA . ASP A 1 47 ? -12.673 6.053 -12.514 1.00 0.00 47 ASP A CA 20
ATOM 41043 C C . ASP A 1 47 ? -12.789 5.104 -11.299 1.00 0.00 47 ASP A C 20
ATOM 41044 O O . ASP A 1 47 ? -12.118 4.064 -11.284 1.00 0.00 47 ASP A O 20
ATOM 41053 N N . PRO A 1 48 ? -13.611 5.412 -10.274 1.00 0.00 48 PRO A N 20
ATOM 41054 C CA . PRO A 1 48 ? -13.735 4.579 -9.075 1.00 0.00 48 PRO A CA 20
ATOM 41055 C C . PRO A 1 48 ? -14.235 3.149 -9.350 1.00 0.00 48 PRO A C 20
ATOM 41056 O O . PRO A 1 48 ? -13.892 2.239 -8.597 1.00 0.00 48 PRO A O 20
ATOM 41067 N N . ASN A 1 49 ? -14.988 2.909 -10.428 1.00 0.00 49 ASN A N 20
ATOM 41068 C CA . ASN A 1 49 ? -15.455 1.565 -10.790 1.00 0.00 49 ASN A CA 20
ATOM 41069 C C . ASN A 1 49 ? -14.302 0.679 -11.294 1.00 0.00 49 ASN A C 20
ATOM 41070 O O . ASN A 1 49 ? -14.247 -0.510 -10.970 1.00 0.00 49 ASN A O 20
ATOM 41081 N N . ASP A 1 50 ? -13.341 1.255 -12.023 1.00 0.00 50 ASP A N 20
ATOM 41082 C CA . ASP A 1 50 ? -12.112 0.553 -12.397 1.00 0.00 50 ASP A CA 20
ATOM 41083 C C . ASP A 1 50 ? -11.135 0.442 -11.219 1.00 0.00 50 ASP A C 20
ATOM 41084 O O . ASP A 1 50 ? -10.441 -0.564 -11.128 1.00 0.00 50 ASP A O 20
ATOM 41093 N N . ALA A 1 51 ? -11.118 1.383 -10.264 1.00 0.00 51 ALA A N 20
ATOM 41094 C CA . ALA A 1 51 ? -10.359 1.189 -9.024 1.00 0.00 51 ALA A CA 20
ATOM 41095 C C . ALA A 1 51 ? -10.900 -0.008 -8.221 1.00 0.00 51 ALA A C 20
ATOM 41096 O O . ALA A 1 51 ? -10.128 -0.872 -7.812 1.00 0.00 51 ALA A O 20
ATOM 41103 N N . LYS A 1 52 ? -12.228 -0.111 -8.050 1.00 0.00 52 LYS A N 20
ATOM 41104 C CA . LYS A 1 52 ? -12.896 -1.230 -7.357 1.00 0.00 52 LYS A CA 20
ATOM 41105 C C . LYS A 1 52 ? -12.537 -2.594 -7.963 1.00 0.00 52 LYS A C 20
ATOM 41106 O O . LYS A 1 52 ? -12.232 -3.518 -7.212 1.00 0.00 52 LYS A O 20
ATOM 41125 N N . ARG A 1 53 ? -12.472 -2.699 -9.299 1.00 0.00 53 ARG A N 20
ATOM 41126 C CA . ARG A 1 53 ? -12.011 -3.898 -10.038 1.00 0.00 53 ARG A CA 20
ATOM 41127 C C . ARG A 1 53 ? -10.618 -4.366 -9.594 1.00 0.00 53 ARG A C 20
ATOM 41128 O O . ARG A 1 53 ? -10.412 -5.560 -9.381 1.00 0.00 53 ARG A O 20
ATOM 41149 N N . ILE A 1 54 ? -9.682 -3.432 -9.412 1.00 0.00 54 ILE A N 20
ATOM 41150 C CA . ILE A 1 54 ? -8.322 -3.718 -8.923 1.00 0.00 54 ILE A CA 20
ATOM 41151 C C . ILE A 1 54 ? -8.343 -4.100 -7.440 1.00 0.00 54 ILE A C 20
ATOM 41152 O O . ILE A 1 54 ? -7.788 -5.128 -7.054 1.00 0.00 54 ILE A O 20
ATOM 41168 N N . VAL A 1 55 ? -9.005 -3.290 -6.609 1.00 0.00 55 VAL A N 20
ATOM 41169 C CA . VAL A 1 55 ? -9.076 -3.471 -5.149 1.00 0.00 55 VAL A CA 20
ATOM 41170 C C . VAL A 1 55 ? -9.586 -4.865 -4.799 1.00 0.00 55 VAL A C 20
ATOM 41171 O O . VAL A 1 55 ? -8.952 -5.564 -4.015 1.00 0.00 55 VAL A O 20
ATOM 41184 N N . LYS A 1 56 ? -10.667 -5.322 -5.443 1.00 0.00 56 LYS A N 20
ATOM 41185 C CA . LYS A 1 56 ? -11.247 -6.660 -5.226 1.00 0.00 56 LYS A CA 20
ATOM 41186 C C . LYS A 1 56 ? -10.240 -7.792 -5.491 1.00 0.00 56 LYS A C 20
ATOM 41187 O O . LYS A 1 56 ? -10.224 -8.780 -4.757 1.00 0.00 56 LYS A O 20
ATOM 41206 N N . LYS A 1 57 ? -9.353 -7.628 -6.483 1.00 0.00 57 LYS A N 20
ATOM 41207 C CA . LYS A 1 57 ? -8.301 -8.604 -6.825 1.00 0.00 57 LYS A CA 20
ATOM 41208 C C . LYS A 1 57 ? -7.238 -8.692 -5.724 1.00 0.00 57 LYS A C 20
ATOM 41209 O O . LYS A 1 57 ? -6.873 -9.791 -5.311 1.00 0.00 57 LYS A O 20
ATOM 41228 N N . ILE A 1 58 ? -6.808 -7.547 -5.181 1.00 0.00 58 ILE A N 20
ATOM 41229 C CA . ILE A 1 58 ? -5.872 -7.483 -4.044 1.00 0.00 58 ILE A CA 20
ATOM 41230 C C . ILE A 1 58 ? -6.534 -7.996 -2.754 1.00 0.00 58 ILE A C 20
ATOM 41231 O O . ILE A 1 58 ? -5.883 -8.681 -1.969 1.00 0.00 58 ILE A O 20
ATOM 41247 N N . GLN A 1 59 ? -7.836 -7.754 -2.568 1.00 0.00 59 GLN A N 20
ATOM 41248 C CA . GLN A 1 59 ? -8.598 -8.221 -1.400 1.00 0.00 59 GLN A CA 20
ATOM 41249 C C . GLN A 1 59 ? -8.664 -9.756 -1.329 1.00 0.00 59 GLN A C 20
ATOM 41250 O O . GLN A 1 59 ? -8.520 -10.338 -0.256 1.00 0.00 59 GLN A O 20
ATOM 41264 N N . GLU A 1 60 ? -8.848 -10.423 -2.475 1.00 0.00 60 GLU A N 20
ATOM 41265 C CA . GLU A 1 60 ? -8.866 -11.891 -2.570 1.00 0.00 60 GLU A CA 20
ATOM 41266 C C . GLU A 1 60 ? -7.459 -12.515 -2.525 1.00 0.00 60 GLU A C 20
ATOM 41267 O O . GLU A 1 60 ? -7.302 -13.631 -2.024 1.00 0.00 60 GLU A O 20
ATOM 41279 N N . ARG A 1 61 ? -6.428 -11.801 -3.004 1.00 0.00 61 ARG A N 20
ATOM 41280 C CA . ARG A 1 61 ? -5.026 -12.261 -2.984 1.00 0.00 61 ARG A CA 20
ATOM 41281 C C . ARG A 1 61 ? -4.368 -12.113 -1.603 1.00 0.00 61 ARG A C 20
ATOM 41282 O O . ARG A 1 61 ? -3.597 -12.986 -1.204 1.00 0.00 61 ARG A O 20
ATOM 41303 N N . PHE A 1 62 ? -4.693 -11.045 -0.871 1.00 0.00 62 PHE A N 20
ATOM 41304 C CA . PHE A 1 62 ? -4.122 -10.695 0.438 1.00 0.00 62 PHE A CA 20
ATOM 41305 C C . PHE A 1 62 ? -5.221 -10.379 1.480 1.00 0.00 62 PHE A C 20
ATOM 41306 O O . PHE A 1 62 ? -5.295 -9.254 1.983 1.00 0.00 62 PHE A O 20
ATOM 41323 N N . PRO A 1 63 ? -6.078 -11.354 1.851 1.00 0.00 63 PRO A N 20
ATOM 41324 C CA . PRO A 1 63 ? -7.243 -11.132 2.723 1.00 0.00 63 PRO A CA 20
ATOM 41325 C C . PRO A 1 63 ? -6.887 -10.735 4.169 1.00 0.00 63 PRO A C 20
ATOM 41326 O O . PRO A 1 63 ? -7.724 -10.174 4.879 1.00 0.00 63 PRO A O 20
ATOM 41337 N N . LYS A 1 64 ? -5.650 -11.010 4.609 1.00 0.00 64 LYS A N 20
ATOM 41338 C CA . LYS A 1 64 ? -5.122 -10.632 5.932 1.00 0.00 64 LYS A CA 20
ATOM 41339 C C . LYS A 1 64 ? -4.702 -9.154 6.030 1.00 0.00 64 LYS A C 20
ATOM 41340 O O . LYS A 1 64 ? -4.555 -8.646 7.144 1.00 0.00 64 LYS A O 20
ATOM 41359 N N . LEU A 1 65 ? -4.522 -8.458 4.902 1.00 0.00 65 LEU A N 20
ATOM 41360 C CA . LEU A 1 65 ? -4.200 -7.025 4.845 1.00 0.00 65 LEU A CA 20
ATOM 41361 C C . LEU A 1 65 ? -5.470 -6.187 4.611 1.00 0.00 65 LEU A C 20
ATOM 41362 O O . LEU A 1 65 ? -6.345 -6.566 3.830 1.00 0.00 65 LEU A O 20
ATOM 41378 N N . THR A 1 66 ? -5.551 -5.018 5.249 1.00 0.00 66 THR A N 20
ATOM 41379 C CA . THR A 1 66 ? -6.594 -4.014 4.967 1.00 0.00 66 THR A CA 20
ATOM 41380 C C . THR A 1 66 ? -6.214 -3.188 3.736 1.00 0.00 66 THR A C 20
ATOM 41381 O O . THR A 1 66 ? -5.055 -2.803 3.580 1.00 0.00 66 THR A O 20
ATOM 41392 N N . ILE A 1 67 ? -7.176 -2.908 2.854 1.00 0.00 67 ILE A N 20
ATOM 41393 C CA . ILE A 1 67 ? -6.985 -2.082 1.649 1.00 0.00 67 ILE A CA 20
ATOM 41394 C C . ILE A 1 67 ? -8.138 -1.081 1.459 1.00 0.00 67 ILE A C 20
ATOM 41395 O O . ILE A 1 67 ? -9.236 -1.290 1.982 1.00 0.00 67 ILE A O 20
ATOM 41411 N N . LYS A 1 68 ? -7.897 -0.001 0.706 1.00 0.00 68 LYS A N 20
ATOM 41412 C CA . LYS A 1 68 ? -8.860 1.079 0.419 1.00 0.00 68 LYS A CA 20
ATOM 41413 C C . LYS A 1 68 ? -8.838 1.536 -1.049 1.00 0.00 68 LYS A C 20
ATOM 41414 O O . LYS A 1 68 ? -7.938 1.194 -1.816 1.00 0.00 68 LYS A O 20
ATOM 41433 N N . GLN A 1 69 ? -9.854 2.307 -1.444 1.00 0.00 69 GLN A N 20
ATOM 41434 C CA . GLN A 1 69 ? -10.059 2.814 -2.808 1.00 0.00 69 GLN A CA 20
ATOM 41435 C C . GLN A 1 69 ? -10.096 4.350 -2.848 1.00 0.00 69 GLN A C 20
ATOM 41436 O O . GLN A 1 69 ? -10.691 4.990 -1.980 1.00 0.00 69 GLN A O 20
ATOM 41450 N N . SER A 1 70 ? -9.476 4.931 -3.877 1.00 0.00 70 SER A N 20
ATOM 41451 C CA . SER A 1 70 ? -9.432 6.373 -4.170 1.00 0.00 70 SER A CA 20
ATOM 41452 C C . SER A 1 70 ? -9.598 6.646 -5.676 1.00 0.00 70 SER A C 20
ATOM 41453 O O . SER A 1 70 ? -9.461 5.742 -6.504 1.00 0.00 70 SER A O 20
ATOM 41461 N N . ARG A 1 71 ? -9.938 7.892 -6.035 1.00 0.00 71 ARG A N 20
ATOM 41462 C CA . ARG A 1 71 ? -10.215 8.329 -7.426 1.00 0.00 71 ARG A CA 20
ATOM 41463 C C . ARG A 1 71 ? -9.457 9.592 -7.876 1.00 0.00 71 ARG A C 20
ATOM 41464 O O . ARG A 1 71 ? -9.662 10.072 -8.990 1.00 0.00 71 ARG A O 20
ATOM 41485 N N . ASN A 1 72 ? -8.587 10.132 -7.021 1.00 0.00 72 ASN A N 20
ATOM 41486 C CA . ASN A 1 72 ? -7.779 11.330 -7.274 1.00 0.00 72 ASN A CA 20
ATOM 41487 C C . ASN A 1 72 ? -6.354 11.155 -6.715 1.00 0.00 72 ASN A C 20
ATOM 41488 O O . ASN A 1 72 ? -6.149 10.485 -5.700 1.00 0.00 72 ASN A O 20
ATOM 41499 N N . GLU A 1 73 ? -5.370 11.759 -7.382 1.00 0.00 73 GLU A N 20
ATOM 41500 C CA . GLU A 1 73 ? -3.947 11.681 -7.021 1.00 0.00 73 GLU A CA 20
ATOM 41501 C C . GLU A 1 73 ? -3.558 12.596 -5.842 1.00 0.00 73 GLU A C 20
ATOM 41502 O O . GLU A 1 73 ? -4.212 13.608 -5.581 1.00 0.00 73 GLU A O 20
ATOM 41514 N N . GLU A 1 74 ? -2.467 12.238 -5.152 1.00 0.00 74 GLU A N 20
ATOM 41515 C CA . GLU A 1 74 ? -1.836 12.928 -4.007 1.00 0.00 74 GLU A CA 20
ATOM 41516 C C . GLU A 1 74 ? -2.683 13.043 -2.722 1.00 0.00 74 GLU A C 20
ATOM 41517 O O . GLU A 1 74 ? -2.194 12.722 -1.641 1.00 0.00 74 GLU A O 20
ATOM 41529 N N . GLU A 1 75 ? -3.947 13.459 -2.802 1.00 0.00 75 GLU A N 20
ATOM 41530 C CA . GLU A 1 75 ? -4.784 13.793 -1.637 1.00 0.00 75 GLU A CA 20
ATOM 41531 C C . GLU A 1 75 ? -5.068 12.585 -0.718 1.00 0.00 75 GLU A C 20
ATOM 41532 O O . GLU A 1 75 ? -5.214 12.742 0.498 1.00 0.00 75 GLU A O 20
ATOM 41544 N N . ALA A 1 76 ? -5.068 11.367 -1.273 1.00 0.00 76 ALA A N 20
ATOM 41545 C CA . ALA A 1 76 ? -5.167 10.121 -0.511 1.00 0.00 76 ALA A CA 20
ATOM 41546 C C . ALA A 1 76 ? -4.011 9.922 0.482 1.00 0.00 76 ALA A C 20
ATOM 41547 O O . ALA A 1 76 ? -4.225 9.287 1.509 1.00 0.00 76 ALA A O 20
ATOM 41554 N N . GLU A 1 77 ? -2.818 10.478 0.247 1.00 0.00 77 GLU A N 20
ATOM 41555 C CA . GLU A 1 77 ? -1.712 10.370 1.207 1.00 0.00 77 GLU A CA 20
ATOM 41556 C C . GLU A 1 77 ? -2.102 10.988 2.555 1.00 0.00 77 GLU A C 20
ATOM 41557 O O . GLU A 1 77 ? -2.050 10.306 3.576 1.00 0.00 77 GLU A O 20
ATOM 41569 N N . LYS A 1 78 ? -2.560 12.246 2.562 1.00 0.00 78 LYS A N 20
ATOM 41570 C CA . LYS A 1 78 ? -2.903 12.954 3.805 1.00 0.00 78 LYS A CA 20
ATOM 41571 C C . LYS A 1 78 ? -4.264 12.540 4.375 1.00 0.00 78 LYS A C 20
ATOM 41572 O O . LYS A 1 78 ? -4.396 12.416 5.593 1.00 0.00 78 LYS A O 20
ATOM 41591 N N . ARG A 1 79 ? -5.248 12.226 3.519 1.00 0.00 79 ARG A N 20
ATOM 41592 C CA . ARG A 1 79 ? -6.547 11.662 3.936 1.00 0.00 79 ARG A CA 20
ATOM 41593 C C . ARG A 1 79 ? -6.383 10.317 4.645 1.00 0.00 79 ARG A C 20
ATOM 41594 O O . ARG A 1 79 ? -6.899 10.136 5.749 1.00 0.00 79 ARG A O 20
ATOM 41615 N N . ILE A 1 80 ? -5.638 9.389 4.043 1.00 0.00 80 ILE A N 20
ATOM 41616 C CA . ILE A 1 80 ? -5.465 8.049 4.609 1.00 0.00 80 ILE A CA 20
ATOM 41617 C C . ILE A 1 80 ? -4.481 8.095 5.787 1.00 0.00 80 ILE A C 20
ATOM 41618 O O . ILE A 1 80 ? -4.699 7.386 6.765 1.00 0.00 80 ILE A O 20
ATOM 41634 N N . GLN A 1 81 ? -3.466 8.975 5.775 1.00 0.00 81 GLN A N 20
ATOM 41635 C CA . GLN A 1 81 ? -2.630 9.234 6.965 1.00 0.00 81 GLN A CA 20
ATOM 41636 C C . GLN A 1 81 ? -3.491 9.609 8.168 1.00 0.00 81 GLN A C 20
ATOM 41637 O O . GLN A 1 81 ? -3.289 9.065 9.253 1.00 0.00 81 GLN A O 20
ATOM 41651 N N . LYS A 1 82 ? -4.458 10.518 7.982 1.00 0.00 82 LYS A N 20
ATOM 41652 C CA . LYS A 1 82 ? -5.327 10.964 9.069 1.00 0.00 82 LYS A CA 20
ATOM 41653 C C . LYS A 1 82 ? -6.218 9.818 9.575 1.00 0.00 82 LYS A C 20
ATOM 41654 O O . LYS A 1 82 ? -6.352 9.632 10.783 1.00 0.00 82 LYS A O 20
ATOM 41673 N N . GLU A 1 83 ? -6.756 9.002 8.663 1.00 0.00 83 GLU A N 20
ATOM 41674 C CA . GLU A 1 83 ? -7.505 7.777 8.990 1.00 0.00 83 GLU A CA 20
ATOM 41675 C C . GLU A 1 83 ? -6.659 6.766 9.789 1.00 0.00 83 GLU A C 20
ATOM 41676 O O . GLU A 1 83 ? -7.125 6.196 10.777 1.00 0.00 83 GLU A O 20
ATOM 41688 N N . LEU A 1 84 ? -5.399 6.575 9.393 1.00 0.00 84 LEU A N 20
ATOM 41689 C CA . LEU A 1 84 ? -4.458 5.662 10.039 1.00 0.00 84 LEU A CA 20
ATOM 41690 C C . LEU A 1 84 ? -3.980 6.164 11.408 1.00 0.00 84 LEU A C 20
ATOM 41691 O O . LEU A 1 84 ? -3.879 5.368 12.340 1.00 0.00 84 LEU A O 20
ATOM 41707 N N . GLU A 1 85 ? -3.727 7.464 11.557 1.00 0.00 85 GLU A N 20
ATOM 41708 C CA . GLU A 1 85 ? -3.335 8.092 12.826 1.00 0.00 85 GLU A CA 20
ATOM 41709 C C . GLU A 1 85 ? -4.485 8.080 13.850 1.00 0.00 85 GLU A C 20
ATOM 41710 O O . GLU A 1 85 ? -4.253 7.892 15.045 1.00 0.00 85 GLU A O 20
ATOM 41722 N N . GLU A 1 86 ? -5.735 8.203 13.390 1.00 0.00 86 GLU A N 20
ATOM 41723 C CA . GLU A 1 86 ? -6.929 8.105 14.240 1.00 0.00 86 GLU A CA 20
ATOM 41724 C C . GLU A 1 86 ? -7.111 6.696 14.843 1.00 0.00 86 GLU A C 20
ATOM 41725 O O . GLU A 1 86 ? -7.624 6.575 15.960 1.00 0.00 86 GLU A O 20
ATOM 41737 N N . ARG A 1 87 ? -6.662 5.635 14.145 1.00 0.00 87 ARG A N 20
ATOM 41738 C CA . ARG A 1 87 ? -6.818 4.230 14.578 1.00 0.00 87 ARG A CA 20
ATOM 41739 C C . ARG A 1 87 ? -5.547 3.540 15.100 1.00 0.00 87 ARG A C 20
ATOM 41740 O O . ARG A 1 87 ? -5.662 2.475 15.708 1.00 0.00 87 ARG A O 20
ATOM 41761 N N . ASN A 1 88 ? -4.358 4.130 14.923 1.00 0.00 88 ASN A N 20
ATOM 41762 C CA . ASN A 1 88 ? -3.097 3.656 15.508 1.00 0.00 88 ASN A CA 20
ATOM 41763 C C . ASN A 1 88 ? -2.510 4.706 16.479 1.00 0.00 88 ASN A C 20
ATOM 41764 O O . ASN A 1 88 ? -1.818 5.627 16.031 1.00 0.00 88 ASN A O 20
ATOM 41775 N N . PRO A 1 89 ? -2.725 4.575 17.804 1.00 0.00 89 PRO A N 20
ATOM 41776 C CA . PRO A 1 89 ? -2.037 5.399 18.796 1.00 0.00 89 PRO A CA 20
ATOM 41777 C C . PRO A 1 89 ? -0.549 5.021 18.886 1.00 0.00 89 PRO A C 20
ATOM 41778 O O . PRO A 1 89 ? -0.182 3.854 18.722 1.00 0.00 89 PRO A O 20
ATOM 41789 N N . ASN A 1 90 ? 0.310 6.008 19.169 1.00 0.00 90 ASN A N 20
ATOM 41790 C CA . ASN A 1 90 ? 1.769 5.852 19.312 1.00 0.00 90 ASN A CA 20
ATOM 41791 C C . ASN A 1 90 ? 2.425 5.104 18.125 1.00 0.00 90 ASN A C 20
ATOM 41792 O O . ASN A 1 90 ? 3.172 4.138 18.316 1.00 0.00 90 ASN A O 20
ATOM 41803 N N . ALA A 1 91 ? 2.119 5.535 16.896 1.00 0.00 91 ALA A N 20
ATOM 41804 C CA . ALA A 1 91 ? 2.601 4.937 15.649 1.00 0.00 91 ALA A CA 20
ATOM 41805 C C . ALA A 1 91 ? 3.168 5.966 14.651 1.00 0.00 91 ALA A C 20
ATOM 41806 O O . ALA A 1 91 ? 2.780 7.136 14.630 1.00 0.00 91 ALA A O 20
ATOM 41813 N N . GLU A 1 92 ? 4.070 5.495 13.791 1.00 0.00 92 GLU A N 20
ATOM 41814 C CA . GLU A 1 92 ? 4.704 6.223 12.687 1.00 0.00 92 GLU A CA 20
ATOM 41815 C C . GLU A 1 92 ? 4.178 5.665 11.354 1.00 0.00 92 GLU A C 20
ATOM 41816 O O . GLU A 1 92 ? 4.353 4.479 11.077 1.00 0.00 92 GLU A O 20
ATOM 41828 N N . ILE A 1 93 ? 3.528 6.507 10.540 1.00 0.00 93 ILE A N 20
ATOM 41829 C CA . ILE A 1 93 ? 2.964 6.152 9.224 1.00 0.00 93 ILE A CA 20
ATOM 41830 C C . ILE A 1 93 ? 3.859 6.726 8.122 1.00 0.00 93 ILE A C 20
ATOM 41831 O O . ILE A 1 93 ? 4.085 7.937 8.073 1.00 0.00 93 ILE A O 20
ATOM 41847 N N . GLN A 1 94 ? 4.321 5.878 7.204 1.00 0.00 94 GLN A N 20
ATOM 41848 C CA . GLN A 1 94 ? 5.118 6.271 6.040 1.00 0.00 94 GLN A CA 20
ATOM 41849 C C . GLN A 1 94 ? 4.488 5.723 4.756 1.00 0.00 94 GLN A C 20
ATOM 41850 O O . GLN A 1 94 ? 3.952 4.616 4.748 1.00 0.00 94 GLN A O 20
ATOM 41864 N N . VAL A 1 95 ? 4.552 6.494 3.668 1.00 0.00 95 VAL A N 20
ATOM 41865 C CA . VAL A 1 95 ? 3.954 6.136 2.371 1.00 0.00 95 VAL A CA 20
ATOM 41866 C C . VAL A 1 95 ? 5.031 5.867 1.333 1.00 0.00 95 VAL A C 20
ATOM 41867 O O . VAL A 1 95 ? 5.915 6.697 1.110 1.00 0.00 95 VAL A O 20
ATOM 41880 N N . VAL A 1 96 ? 4.914 4.725 0.656 1.00 0.00 96 VAL A N 20
ATOM 41881 C CA . VAL A 1 96 ? 5.782 4.315 -0.447 1.00 0.00 96 VAL A CA 20
ATOM 41882 C C . VAL A 1 96 ? 4.991 4.152 -1.750 1.00 0.00 96 VAL A C 20
ATOM 41883 O O . VAL A 1 96 ? 3.887 3.601 -1.779 1.00 0.00 96 VAL A O 20
ATOM 41896 N N . ARG A 1 97 ? 5.582 4.692 -2.821 1.00 0.00 97 ARG A N 20
ATOM 41897 C CA . ARG A 1 97 ? 5.074 4.722 -4.205 1.00 0.00 97 ARG A CA 20
ATOM 41898 C C . ARG A 1 97 ? 6.093 4.210 -5.248 1.00 0.00 97 ARG A C 20
ATOM 41899 O O . ARG A 1 97 ? 5.740 4.017 -6.412 1.00 0.00 97 ARG A O 20
ATOM 41920 N N . SER A 1 98 ? 7.344 3.989 -4.826 1.00 0.00 98 SER A N 20
ATOM 41921 C CA . SER A 1 98 ? 8.467 3.449 -5.611 1.00 0.00 98 SER A CA 20
ATOM 41922 C C . SER A 1 98 ? 9.424 2.684 -4.685 1.00 0.00 98 SER A C 20
ATOM 41923 O O . SER A 1 98 ? 9.553 3.026 -3.510 1.00 0.00 98 SER A O 20
ATOM 41931 N N . GLU A 1 99 ? 10.147 1.688 -5.196 1.00 0.00 99 GLU A N 20
ATOM 41932 C CA . GLU A 1 99 ? 10.982 0.777 -4.393 1.00 0.00 99 GLU A CA 20
ATOM 41933 C C . GLU A 1 99 ? 12.127 1.483 -3.645 1.00 0.00 99 GLU A C 20
ATOM 41934 O O . GLU A 1 99 ? 12.576 1.005 -2.599 1.00 0.00 99 GLU A O 20
ATOM 41946 N N . ASP A 1 100 ? 12.620 2.611 -4.164 1.00 0.00 100 ASP A N 20
ATOM 41947 C CA . ASP A 1 100 ? 13.654 3.434 -3.524 1.00 0.00 100 ASP A CA 20
ATOM 41948 C C . ASP A 1 100 ? 13.160 4.100 -2.228 1.00 0.00 100 ASP A C 20
ATOM 41949 O O . ASP A 1 100 ? 13.903 4.166 -1.251 1.00 0.00 100 ASP A O 20
ATOM 41958 N N . GLU A 1 101 ? 11.893 4.528 -2.164 1.00 0.00 101 GLU A N 20
ATOM 41959 C CA . GLU A 1 101 ? 11.317 5.091 -0.933 1.00 0.00 101 GLU A CA 20
ATOM 41960 C C . GLU A 1 101 ? 11.155 4.023 0.159 1.00 0.00 101 GLU A C 20
ATOM 41961 O O . GLU A 1 101 ? 11.310 4.327 1.338 1.00 0.00 101 GLU A O 20
ATOM 41973 N N . LEU A 1 102 ? 10.943 2.752 -0.201 1.00 0.00 102 LEU A N 20
ATOM 41974 C CA . LEU A 1 102 ? 10.907 1.644 0.762 1.00 0.00 102 LEU A CA 20
ATOM 41975 C C . LEU A 1 102 ? 12.270 1.426 1.446 1.00 0.00 102 LEU A C 20
ATOM 41976 O O . LEU A 1 102 ? 12.326 1.140 2.644 1.00 0.00 102 LEU A O 20
ATOM 41992 N N . LYS A 1 103 ? 13.368 1.630 0.707 1.00 0.00 103 LYS A N 20
ATOM 41993 C CA . LYS A 1 103 ? 14.733 1.647 1.258 1.00 0.00 103 LYS A CA 20
ATOM 41994 C C . LYS A 1 103 ? 14.981 2.893 2.120 1.00 0.00 103 LYS A C 20
ATOM 41995 O O . LYS A 1 103 ? 15.499 2.778 3.229 1.00 0.00 103 LYS A O 20
ATOM 42014 N N . GLU A 1 104 ? 14.555 4.070 1.663 1.00 0.00 104 GLU A N 20
ATOM 42015 C CA . GLU A 1 104 ? 14.719 5.337 2.395 1.00 0.00 104 GLU A CA 20
ATOM 42016 C C . GLU A 1 104 ? 13.908 5.386 3.699 1.00 0.00 104 GLU A C 20
ATOM 42017 O O . GLU A 1 104 ? 14.370 5.981 4.669 1.00 0.00 104 GLU A O 20
ATOM 42029 N N . ILE A 1 105 ? 12.744 4.729 3.775 1.00 0.00 105 ILE A N 20
ATOM 42030 C CA . ILE A 1 105 ? 11.941 4.608 5.009 1.00 0.00 105 ILE A CA 20
ATOM 42031 C C . ILE A 1 105 ? 12.756 3.951 6.132 1.00 0.00 105 ILE A C 20
ATOM 42032 O O . ILE A 1 105 ? 12.654 4.360 7.288 1.00 0.00 105 ILE A O 20
ATOM 42048 N N . LEU A 1 106 ? 13.634 3.005 5.799 1.00 0.00 106 LEU A N 20
ATOM 42049 C CA . LEU A 1 106 ? 14.507 2.340 6.769 1.00 0.00 106 LEU A CA 20
ATOM 42050 C C . LEU A 1 106 ? 15.615 3.289 7.280 1.00 0.00 106 LEU A C 20
ATOM 42051 O O . LEU A 1 106 ? 16.002 3.220 8.446 1.00 0.00 106 LEU A O 20
ATOM 42067 N N . ASP A 1 107 ? 16.075 4.240 6.459 1.00 0.00 107 ASP A N 20
ATOM 42068 C CA . ASP A 1 107 ? 17.004 5.295 6.878 1.00 0.00 107 ASP A CA 20
ATOM 42069 C C . ASP A 1 107 ? 16.294 6.392 7.690 1.00 0.00 107 ASP A C 20
ATOM 42070 O O . ASP A 1 107 ? 16.819 6.860 8.701 1.00 0.00 107 ASP A O 20
ATOM 42079 N N . LYS A 1 108 ? 15.057 6.743 7.318 1.00 0.00 108 LYS A N 20
ATOM 42080 C CA . LYS A 1 108 ? 14.184 7.659 8.070 1.00 0.00 108 LYS A CA 20
ATOM 42081 C C . LYS A 1 108 ? 13.871 7.124 9.474 1.00 0.00 108 LYS A C 20
ATOM 42082 O O . LYS A 1 108 ? 13.831 7.908 10.420 1.00 0.00 108 LYS A O 20
ATOM 42101 N N . LEU A 1 109 ? 13.733 5.805 9.639 1.00 0.00 109 LEU A N 20
ATOM 42102 C CA . LEU A 1 109 ? 13.605 5.136 10.943 1.00 0.00 109 LEU A CA 20
ATOM 42103 C C . LEU A 1 109 ? 14.888 5.210 11.799 1.00 0.00 109 LEU A C 20
ATOM 42104 O O . LEU A 1 109 ? 14.794 5.214 13.027 1.00 0.00 109 LEU A O 20
ATOM 42120 N N . ASP A 1 110 ? 16.077 5.307 11.197 1.00 0.00 110 ASP A N 20
ATOM 42121 C CA . ASP A 1 110 ? 17.323 5.589 11.929 1.00 0.00 110 ASP A CA 20
ATOM 42122 C C . ASP A 1 110 ? 17.428 7.077 12.321 1.00 0.00 110 ASP A C 20
ATOM 42123 O O . ASP A 1 110 ? 17.781 7.398 13.457 1.00 0.00 110 ASP A O 20
ATOM 42132 N N . GLU A 1 111 ? 17.044 7.995 11.428 1.00 0.00 111 GLU A N 20
ATOM 42133 C CA . GLU A 1 111 ? 16.987 9.440 11.721 1.00 0.00 111 GLU A CA 20
ATOM 42134 C C . GLU A 1 111 ? 15.905 9.801 12.759 1.00 0.00 111 GLU A C 20
ATOM 42135 O O . GLU A 1 111 ? 16.087 10.747 13.527 1.00 0.00 111 GLU A O 20
ATOM 42147 N N . LYS A 1 112 ? 14.826 9.011 12.862 1.00 0.00 112 LYS A N 20
ATOM 42148 C CA . LYS A 1 112 ? 13.779 9.120 13.895 1.00 0.00 112 LYS A CA 20
ATOM 42149 C C . LYS A 1 112 ? 14.358 9.017 15.314 1.00 0.00 112 LYS A C 20
ATOM 42150 O O . LYS A 1 112 ? 13.978 9.798 16.187 1.00 0.00 112 LYS A O 20
ATOM 42169 N N . LYS A 1 113 ? 15.323 8.111 15.532 1.00 0.00 113 LYS A N 20
ATOM 42170 C CA . LYS A 1 113 ? 16.026 7.924 16.820 1.00 0.00 113 LYS A CA 20
ATOM 42171 C C . LYS A 1 113 ? 16.963 9.098 17.160 1.00 0.00 113 LYS A C 20
ATOM 42172 O O . LYS A 1 113 ? 17.166 9.403 18.335 1.00 0.00 113 LYS A O 20
ATOM 42191 N N . GLY A 1 114 ? 17.471 9.798 16.142 1.00 0.00 114 GLY A N 20
ATOM 42192 C CA . GLY A 1 114 ? 18.262 11.031 16.272 1.00 0.00 114 GLY A CA 20
ATOM 42193 C C . GLY A 1 114 ? 17.439 12.328 16.377 1.00 0.00 114 GLY A C 20
ATOM 42194 O O . GLY A 1 114 ? 18.029 13.399 16.541 1.00 0.00 114 GLY A O 20
ATOM 42198 N N . SER A 1 115 ? 16.103 12.239 16.302 1.00 0.00 115 SER A N 20
ATOM 42199 C CA . SER A 1 115 ? 15.135 13.348 16.171 1.00 0.00 115 SER A CA 20
ATOM 42200 C C . SER A 1 115 ? 15.267 14.177 14.876 1.00 0.00 115 SER A C 20
ATOM 42201 O O . SER A 1 115 ? 16.322 14.234 14.236 1.00 0.00 115 SER A O 20
ATOM 42209 N N . TRP A 1 116 ? 14.169 14.829 14.475 1.00 0.00 116 TRP A N 20
ATOM 42210 C CA . TRP A 1 116 ? 14.054 15.609 13.233 1.00 0.00 116 TRP A CA 20
ATOM 42211 C C . TRP A 1 116 ? 13.199 16.873 13.423 1.00 0.00 116 TRP A C 20
ATOM 42212 O O . TRP A 1 116 ? 12.188 16.846 14.130 1.00 0.00 116 TRP A O 20
ATOM 42233 N N . SER A 1 117 ? 13.596 17.977 12.779 1.00 0.00 117 SER A N 20
ATOM 42234 C CA . SER A 1 117 ? 12.862 19.253 12.755 1.00 0.00 117 SER A CA 20
ATOM 42235 C C . SER A 1 117 ? 13.291 20.128 11.567 1.00 0.00 117 SER A C 20
ATOM 42236 O O . SER A 1 117 ? 14.475 20.166 11.221 1.00 0.00 117 SER A O 20
ATOM 42244 N N . LEU A 1 118 ? 12.339 20.852 10.966 1.00 0.00 118 LEU A N 20
ATOM 42245 C CA . LEU A 1 118 ? 12.571 21.903 9.958 1.00 0.00 118 LEU A CA 20
ATOM 42246 C C . LEU A 1 118 ? 11.621 23.092 10.190 1.00 0.00 118 LEU A C 20
ATOM 42247 O O . LEU A 1 118 ? 12.074 24.207 10.448 1.00 0.00 118 LEU A O 20
ATOM 42263 N N . GLU A 1 119 ? 10.308 22.840 10.141 1.00 0.00 119 GLU A N 20
ATOM 42264 C CA . GLU A 1 119 ? 9.212 23.756 10.522 1.00 0.00 119 GLU A CA 20
ATOM 42265 C C . GLU A 1 119 ? 9.181 25.135 9.815 1.00 0.00 119 GLU A C 20
ATOM 42266 O O . GLU A 1 119 ? 8.541 26.071 10.301 1.00 0.00 119 GLU A O 20
ATOM 42278 N N . HIS A 1 120 ? 9.848 25.271 8.660 1.00 0.00 120 HIS A N 20
ATOM 42279 C CA . HIS A 1 120 ? 10.010 26.540 7.923 1.00 0.00 120 HIS A CA 20
ATOM 42280 C C . HIS A 1 120 ? 9.458 26.507 6.476 1.00 0.00 120 HIS A C 20
ATOM 42281 O O . HIS A 1 120 ? 9.523 27.506 5.756 1.00 0.00 120 HIS A O 20
ATOM 42295 N N . HIS A 1 121 ? 8.904 25.372 6.032 1.00 0.00 121 HIS A N 20
ATOM 42296 C CA . HIS A 1 121 ? 8.343 25.194 4.687 1.00 0.00 121 HIS A CA 20
ATOM 42297 C C . HIS A 1 121 ? 6.953 25.847 4.547 1.00 0.00 121 HIS A C 20
ATOM 42298 O O . HIS A 1 121 ? 6.086 25.662 5.407 1.00 0.00 121 HIS A O 20
ATOM 42312 N N . HIS A 1 122 ? 6.726 26.581 3.450 1.00 0.00 122 HIS A N 20
ATOM 42313 C CA . HIS A 1 122 ? 5.452 27.265 3.156 1.00 0.00 122 HIS A CA 20
ATOM 42314 C C . HIS A 1 122 ? 5.132 27.352 1.641 1.00 0.00 122 HIS A C 20
ATOM 42315 O O . HIS A 1 122 ? 4.345 28.197 1.205 1.00 0.00 122 HIS A O 20
ATOM 42329 N N . HIS A 1 123 ? 5.755 26.510 0.808 1.00 0.00 123 HIS A N 20
ATOM 42330 C CA . HIS A 1 123 ? 5.575 26.541 -0.650 1.00 0.00 123 HIS A CA 20
ATOM 42331 C C . HIS A 1 123 ? 4.229 25.930 -1.088 1.00 0.00 123 HIS A C 20
ATOM 42332 O O . HIS A 1 123 ? 3.691 25.033 -0.431 1.00 0.00 123 HIS A O 20
ATOM 42346 N N . HIS A 1 124 ? 3.688 26.416 -2.213 1.00 0.00 124 HIS A N 20
ATOM 42347 C CA . HIS A 1 124 ? 2.401 26.002 -2.801 1.00 0.00 124 HIS A CA 20
ATOM 42348 C C . HIS A 1 124 ? 1.175 26.126 -1.857 1.00 0.00 124 HIS A C 20
ATOM 42349 O O . HIS A 1 124 ? 0.166 25.438 -2.043 1.00 0.00 124 HIS A O 20
ATOM 42363 N N . HIS A 1 125 ? 1.255 27.006 -0.848 1.00 0.00 125 HIS A N 20
ATOM 42364 C CA . HIS A 1 125 ? 0.190 27.294 0.126 1.00 0.00 125 HIS A CA 20
ATOM 42365 C C . HIS A 1 125 ? -0.908 28.207 -0.463 1.00 0.00 125 HIS A C 20
ATOM 42366 O O . HIS A 1 125 ? -0.582 29.315 -0.953 1.00 0.00 125 HIS A O 20
#

Sequence (125 aa):
GSEEIRELVRKIYETVRKENPNVKILIFIIFTSDGTIKVIIVIIADDPNDAKRIVKKIQERFPKLTIKQSRNEEEAEKRIQKELEERNPNAEIQVVRSEDELKEILDKLDEKKGSWSLEHHHHHHGSEEIRELVRKIYETVRKENPNVKILIFIIFTSDGTIKVIIVIIADDPNDAKRIVKKIQERFPKLTIKQSRNEEEAEKRIQKELEERNPNAEIQVVRSEDELKEILDKLDEKKGSWSLEHHHHHHGSEEIRELVRKIYETVRKENPNVKILIFIIFTSDGTIKVIIVIIADDPNDAKRIVKKIQERFPKLTIKQSRNEEEAEKRIQKELEERNPNAEIQVVRSEDELKEILDKLDEKKGSWSLEHHHHHHGSEEIRELVRKIYETVRKENPNVKILIFIIFTSDGTIKVIIVIIADDPNDAKRIVKKIQERFPKLTIKQSRNEEEAEKRIQKELEERNPNAEIQVVRSEDELKEILDKLDEKKGSWSLEHHHHHHGSEEIRELVRKIYETVRKENPNVKILIFIIFTSDGTIKVIIVIIADDPNDAKRIVKKIQERFPKLTIKQSRNEEEAEKRIQKELEERNPNAEIQVVRSEDELKEILDKLDEKKGSWSLEHHHHHHGSEEIRELVRKIYETVRKENPNVKILIFIIFTSDGTIKVIIVIIADDPNDAKRIVKKIQERFPKLTIKQSRNEEEAEKRIQKELEERNPNAEIQVVRSEDELKEILDKLDEKKGSWSLEHHHHHHGSEEIRELVRKIYETVRKENPNVKILIFIIFTSDGTIKVIIVIIADDPNDAKRIVKKIQERFPKLTIKQSRNEEEAEKRIQKELEERNPNAEIQVVRSEDELKEILDKLDEKKGSWSLEHHHHHHGSEEIRELVRKIYETVRKENPNVKILIFIIFTSDGTIKVIIVIIADDPNDAKRIVKKIQERFPKLTIKQSRNEEEAEKRIQKELEERNPNAEIQVVRSEDELKEILDKLDEKKGSWSLEHHHHHHGSEEIRELVRKIYETVRKENPNVKILIFIIFTSDGTIKVIIVIIADDPNDAKRIVKKIQERFPKLTIKQSRNEEEAEKRIQKELEERNPNAEIQVVRSEDELKEILDKLDEKKGSWSLEHHHHHHGSEEIRELVRKIYETVRKENPNVKILIFIIFTSDGTIKVIIVIIADDPNDAKRIVKKIQERFPKLTIKQSRNEEEAEKRIQKELEERNPNAEIQVVRSEDELKEILDKLDEKKGSWSLEHHHHHHGSEEIRELVRKIYETVRKENPNVKILIFIIFTSDGTIKVIIVIIADDPNDAKRIVKKIQERFPKLTIKQSRNEEEAEKRIQKELEERNPNAEIQVVRSEDELKEILDKLDEKKGSWSLEHHHHHHGSEEIRELVRKIYETVRKENPNVKILIFIIFTSDGTIKVIIVIIADDPNDAKRIVKKIQERFPKLTIKQSRNEEEAEKRIQKELEERNPNAEIQVVRSEDELKEILDKLDEKKGSWSLEHHHHHHGSEEIRELVRKIYETVRKENPNVKILIFIIFTSDGTIKVIIVIIADDPNDAKRIVKKIQERFPKLTIKQSRNEEEAEKRIQKELEERNPNAEIQVVRSEDELKEILDKLDEKKGSWSLEHHHHHHGSEEIRELVRKIYETVRKENPNVKILIFIIFTSDGTIKVIIVIIADDPNDAKRIVKKIQERFPKLTIKQSRNEEEAEKRIQKELEERNPNAEIQVVRSEDELKEILDKLDEKKGSWSLEHHHHHHGSEEIRELVRKIYETVRKENPNVKILIFIIFTSDGTIKVIIVIIADDPNDAKRIVKKIQERFPKLTIKQSRNEEEAEKRIQKELEERNPNAEIQVVRSEDELKEILDKLDEKKGSWSLEHHHHHHGSEEIRELVRKIYETVRKENPNVKILIFIIFTSDGTIKVIIVIIADDPNDAKRIVKKIQERFPKLTIKQSRNEEEAEKRIQKELEERNPNAEIQVVRSEDELKEILDKLDEKKGSWSLEHHHHHHGSEEIRELVRKIYETVRKENPNVKILIFIIFTSDGTIKVIIVIIADDPNDAKRIVKKIQERFPKLTIKQSRNEEEAEKRIQKELEERNPNAEIQVVRSEDELKEILDKLDEKKGSWSLEHHHHHHGSEEIRELVRKIYETVRKENPNVKILIFIIFTSDGTIKVIIVIIADDPNDAKRIVKKIQERFPKLTIKQSRNEEEAEKRIQKELEERNPNAEIQVVRSEDELKEILDKLDEKKGSWSLEHHHHHHGSEEIRELVRKIYETVRKENPNVKILIFIIFTSDGTIKVIIVIIADDPNDAKRIVKKIQERFPKLTIKQSRNEEEAEKRIQKELEERNPNAEIQVVRSEDELKEILDKLDEKKGSWSLEHHHHHHGSEEIRELVRKIYETVRKENPNVKILIFIIFTSDGTIKVIIVIIADDPNDAKRIVKKIQERFPKLTIKQSRNEEEAEKRIQKELEERNPNAEIQVVRSEDELKEILDKLDEKKGSWSLEHHHHHH

Foldseek 3Di:
DLVVVLVVVVVLLVQLCVLPVVKFKKWKWKQAPVGDIAIEIEIEDCDQVSQVVSQVVCCVVCVVHHYYYHHDPPPCVVVVVVVVCVVGPRMDIDMDRDSVVSVVVVVVVVVVVVDDDDPPDDPPD

Secondary structure (DSSP, 8-state):
-HHHHHHHHHHHHHHHHHH-SS-EEEEEEEEETT--EEEEEEEE-SSHHHHHHHHHHHHHH-TTSEEEEESSTTTHHHHHHHHHHHH-TTEEEEEESSHHHHHHHHHHHHHHHTT---S------